Protein 1IQ3 (pdb70)

Secondary structure (DSSP, 8-state):
--S--------SS---SSSSHHHHHHHHHHH--SSSSEEEHHHHHHH--SSS-SS--HHHHHHHH-SSS-SEEEHHHHHHHHHHHHHHHHT------SS--S-SS-----

GO terms:
  GO:0005737 cytoplasm (C, EXP)
  GO:0005509 calcium ion binding (F, TAS)
  GO:0065003 protein-containing complex assembly (P, TAS)
  GO:0007173 epidermal growth factor receptor signaling pathway (P, TAS)
  GO:0005829 cytosol (C, TAS)
  GO:0005515 protein binding (F, IPI)

Foldseek 3Di:
DDDDDPPDDLQPVPDDPCPLLVVLQVVVCVVPVDSKFKALAPPCLVVLVPQCPPPDDCPLLVVQLDDPPSRIHISSSSSPSVVVSVCSVVVPQDPDRPPCSDPPDPPDVD

CATH classification: 1.10.238.10

Organism: Homo sapiens (NCBI:txid9606)

Radius of gyration: 16.72 Å; Cα contacts (8 Å, |Δi|>4): 75; chains: 1; bounding box: 39×32×54 Å

Solvent-accessible surface area: 8786 Å² total; per-residue (Å²): 130,95,169,138,132,133,74,111,166,126,77,135,102,112,210,80,97,122,130,32,128,109,148,21,37,97,32,0,121,96,64,24,107,70,111,54,46,107,4,44,4,90,64,4,88,111,40,4,59,112,15,44,113,85,117,120,79,21,81,64,8,41,130,74,12,20,88,84,129,64,36,14,6,60,28,91,47,4,35,51,0,11,22,53,10,61,27,127,141,82,64,111,112,109,115,123,25,88,136,56,88,131,68,93,168,132,141,95,87,184

Structure (mmCIF, N/CA/C/O backbone):
data_1IQ3
#
_entry.id   1IQ3
#
loop_
_entity.id
_entity.type
_entity.pdbx_description
1 polymer 'RALBP1-INTERACTING PROTEIN (PARTNER OF RALBP1)'
2 non-polymer 'CALCIUM ION'
#
loop_
_atom_site.group_PDB
_atom_site.id
_atom_site.type_symbol
_atom_site.label_atom_id
_atom_site.label_alt_id
_atom_site.label_comp_id
_atom_site.label_asym_id
_atom_site.label_entity_id
_atom_site.label_seq_id
_atom_site.pdbx_PDB_ins_code
_atom_site.Cartn_x
_atom_site.Cartn_y
_atom_site.Cartn_z
_atom_site.occupancy
_atom_site.B_iso_or_equiv
_atom_site.auth_seq_id
_atom_site.auth_comp_id
_atom_site.auth_asym_id
_atom_site.auth_atom_id
_atom_site.pdbx_PDB_model_num
ATOM 1 N N . GLY A 1 1 ? 108.133 -8.627 -24.859 1.00 0.00 1 GLY A N 1
ATOM 2 C CA . GLY A 1 1 ? 109.004 -9.357 -23.895 1.00 0.00 1 GLY A CA 1
ATOM 3 C C . GLY A 1 1 ? 108.837 -8.757 -22.497 1.00 0.00 1 GLY A C 1
ATOM 4 O O . GLY A 1 1 ? 109.174 -9.370 -21.504 1.00 0.00 1 GLY A O 1
ATOM 10 N N . SER A 1 2 ? 108.320 -7.562 -22.411 1.00 0.00 2 SER A N 1
ATOM 11 C CA . SER A 1 2 ? 108.134 -6.926 -21.076 1.00 0.00 2 SER A CA 1
ATOM 12 C C . SER A 1 2 ? 106.720 -7.196 -20.552 1.00 0.00 2 SER A C 1
ATOM 13 O O . SER A 1 2 ? 105.961 -7.939 -21.142 1.00 0.00 2 SER A O 1
ATOM 21 N N . LEU A 1 3 ? 106.362 -6.600 -19.448 1.00 0.00 3 LEU A N 1
ATOM 22 C CA . LEU A 1 3 ? 104.999 -6.823 -18.887 1.00 0.00 3 LEU A CA 1
ATOM 23 C C . LEU A 1 3 ? 104.645 -8.312 -18.930 1.00 0.00 3 LEU A C 1
ATOM 24 O O . LEU A 1 3 ? 104.026 -8.787 -19.861 1.00 0.00 3 LEU A O 1
ATOM 40 N N . GLN A 1 4 ? 105.033 -9.052 -17.928 1.00 0.00 4 GLN A N 1
ATOM 41 C CA . GLN A 1 4 ? 104.718 -10.510 -17.911 1.00 0.00 4 GLN A CA 1
ATOM 42 C C . GLN A 1 4 ? 103.413 -10.757 -17.150 1.00 0.00 4 GLN A C 1
ATOM 43 O O . GLN A 1 4 ? 102.660 -9.843 -16.876 1.00 0.00 4 GLN A O 1
ATOM 57 N N . ASP A 1 5 ? 103.140 -11.985 -16.806 1.00 0.00 5 ASP A N 1
ATOM 58 C CA . ASP A 1 5 ? 101.884 -12.290 -16.062 1.00 0.00 5 ASP A CA 1
ATOM 59 C C . ASP A 1 5 ? 101.883 -13.751 -15.606 1.00 0.00 5 ASP A C 1
ATOM 60 O O . ASP A 1 5 ? 100.956 -14.492 -15.867 1.00 0.00 5 ASP A O 1
ATOM 69 N N . ASN A 1 6 ? 102.916 -14.170 -14.928 1.00 0.00 6 ASN A N 1
ATOM 70 C CA . ASN A 1 6 ? 102.974 -15.583 -14.457 1.00 0.00 6 ASN A CA 1
ATOM 71 C C . ASN A 1 6 ? 102.425 -15.688 -13.032 1.00 0.00 6 ASN A C 1
ATOM 72 O O . ASN A 1 6 ? 102.814 -16.549 -12.268 1.00 0.00 6 ASN A O 1
ATOM 83 N N . SER A 1 7 ? 101.524 -14.817 -12.667 1.00 0.00 7 SER A N 1
ATOM 84 C CA . SER A 1 7 ? 100.954 -14.868 -11.290 1.00 0.00 7 SER A CA 1
ATOM 85 C C . SER A 1 7 ? 99.424 -14.881 -11.346 1.00 0.00 7 SER A C 1
ATOM 86 O O . SER A 1 7 ? 98.814 -14.142 -12.093 1.00 0.00 7 SER A O 1
ATOM 94 N N . SER A 1 8 ? 98.802 -15.716 -10.559 1.00 0.00 8 SER A N 1
ATOM 95 C CA . SER A 1 8 ? 97.312 -15.778 -10.562 1.00 0.00 8 SER A CA 1
ATOM 96 C C . SER A 1 8 ? 96.776 -15.560 -9.144 1.00 0.00 8 SER A C 1
ATOM 97 O O . SER A 1 8 ? 97.027 -16.343 -8.249 1.00 0.00 8 SER A O 1
ATOM 105 N N . TYR A 1 9 ? 96.044 -14.501 -8.931 1.00 0.00 9 TYR A N 1
ATOM 106 C CA . TYR A 1 9 ? 95.500 -14.235 -7.569 1.00 0.00 9 TYR A CA 1
ATOM 107 C C . TYR A 1 9 ? 94.401 -13.170 -7.633 1.00 0.00 9 TYR A C 1
ATOM 108 O O . TYR A 1 9 ? 94.597 -12.049 -7.208 1.00 0.00 9 TYR A O 1
ATOM 126 N N . PRO A 1 10 ? 93.278 -13.563 -8.165 1.00 0.00 10 PRO A N 1
ATOM 127 C CA . PRO A 1 10 ? 92.127 -12.635 -8.288 1.00 0.00 10 PRO A CA 1
ATOM 128 C C . PRO A 1 10 ? 91.726 -12.098 -6.912 1.00 0.00 10 PRO A C 1
ATOM 129 O O . PRO A 1 10 ? 92.507 -12.103 -5.981 1.00 0.00 10 PRO A O 1
ATOM 140 N N . ASP A 1 11 ? 90.515 -11.634 -6.776 1.00 0.00 11 ASP A N 1
ATOM 141 C CA . ASP A 1 11 ? 90.064 -11.097 -5.460 1.00 0.00 11 ASP A CA 1
ATOM 142 C C . ASP A 1 11 ? 88.559 -10.822 -5.490 1.00 0.00 11 ASP A C 1
ATOM 143 O O . ASP A 1 11 ? 88.023 -10.356 -6.476 1.00 0.00 11 ASP A O 1
ATOM 152 N N . GLU A 1 12 ? 87.874 -11.104 -4.416 1.00 0.00 12 GLU A N 1
ATOM 153 C CA . GLU A 1 12 ? 86.404 -10.856 -4.385 1.00 0.00 12 GLU A CA 1
ATOM 154 C C . GLU A 1 12 ? 85.857 -11.097 -2.974 1.00 0.00 12 GLU A C 1
ATOM 155 O O . GLU A 1 12 ? 85.333 -10.195 -2.352 1.00 0.00 12 GLU A O 1
ATOM 167 N N . PRO A 1 13 ? 85.999 -12.312 -2.515 1.00 0.00 13 PRO A N 1
ATOM 168 C CA . PRO A 1 13 ? 85.512 -12.674 -1.161 1.00 0.00 13 PRO A CA 1
ATOM 169 C C . PRO A 1 13 ? 86.403 -12.048 -0.083 1.00 0.00 13 PRO A C 1
ATOM 170 O O . PRO A 1 13 ? 86.170 -12.212 1.098 1.00 0.00 13 PRO A O 1
ATOM 181 N N . TRP A 1 14 ? 87.424 -11.337 -0.478 1.00 0.00 14 TRP A N 1
ATOM 182 C CA . TRP A 1 14 ? 88.328 -10.709 0.529 1.00 0.00 14 TRP A CA 1
ATOM 183 C C . TRP A 1 14 ? 89.014 -11.797 1.358 1.00 0.00 14 TRP A C 1
ATOM 184 O O . TRP A 1 14 ? 89.507 -11.552 2.441 1.00 0.00 14 TRP A O 1
ATOM 205 N N . ARG A 1 15 ? 89.044 -13.000 0.853 1.00 0.00 15 ARG A N 1
ATOM 206 C CA . ARG A 1 15 ? 89.692 -14.115 1.601 1.00 0.00 15 ARG A CA 1
ATOM 207 C C . ARG A 1 15 ? 91.002 -13.645 2.236 1.00 0.00 15 ARG A C 1
ATOM 208 O O . ARG A 1 15 ? 91.700 -12.809 1.698 1.00 0.00 15 ARG A O 1
ATOM 229 N N . ILE A 1 16 ? 91.341 -14.181 3.376 1.00 0.00 16 ILE A N 1
ATOM 230 C CA . ILE A 1 16 ? 92.607 -13.774 4.048 1.00 0.00 16 ILE A CA 1
ATOM 231 C C . ILE A 1 16 ? 92.798 -14.585 5.336 1.00 0.00 16 ILE A C 1
ATOM 232 O O . ILE A 1 16 ? 92.337 -15.703 5.449 1.00 0.00 16 ILE A O 1
ATOM 248 N N . THR A 1 17 ? 93.472 -14.033 6.306 1.00 0.00 17 THR A N 1
ATOM 249 C CA . THR A 1 17 ? 93.687 -14.777 7.581 1.00 0.00 17 THR A CA 1
ATOM 250 C C . THR A 1 17 ? 94.430 -13.897 8.585 1.00 0.00 17 THR A C 1
ATOM 251 O O . THR A 1 17 ? 95.624 -14.022 8.774 1.00 0.00 17 THR A O 1
ATOM 262 N N . GLU A 1 18 ? 93.731 -13.004 9.230 1.00 0.00 18 GLU A N 1
ATOM 263 C CA . GLU A 1 18 ? 94.390 -12.112 10.223 1.00 0.00 18 GLU A CA 1
ATOM 264 C C . GLU A 1 18 ? 95.502 -11.301 9.552 1.00 0.00 18 GLU A C 1
ATOM 265 O O . GLU A 1 18 ? 96.314 -10.679 10.209 1.00 0.00 18 GLU A O 1
ATOM 277 N N . GLU A 1 19 ? 95.539 -11.294 8.247 1.00 0.00 19 GLU A N 1
ATOM 278 C CA . GLU A 1 19 ? 96.587 -10.516 7.534 1.00 0.00 19 GLU A CA 1
ATOM 279 C C . GLU A 1 19 ? 96.030 -9.145 7.153 1.00 0.00 19 GLU A C 1
ATOM 280 O O . GLU A 1 19 ? 96.758 -8.183 7.004 1.00 0.00 19 GLU A O 1
ATOM 292 N N . GLN A 1 20 ? 94.738 -9.053 7.001 1.00 0.00 20 GLN A N 1
ATOM 293 C CA . GLN A 1 20 ? 94.116 -7.753 6.639 1.00 0.00 20 GLN A CA 1
ATOM 294 C C . GLN A 1 20 ? 93.102 -7.347 7.710 1.00 0.00 20 GLN A C 1
ATOM 295 O O . GLN A 1 20 ? 92.888 -6.179 7.966 1.00 0.00 20 GLN A O 1
ATOM 309 N N . ARG A 1 21 ? 92.480 -8.306 8.342 1.00 0.00 21 ARG A N 1
ATOM 310 C CA . ARG A 1 21 ? 91.484 -7.976 9.400 1.00 0.00 21 ARG A CA 1
ATOM 311 C C . ARG A 1 21 ? 92.181 -7.271 10.564 1.00 0.00 21 ARG A C 1
ATOM 312 O O . ARG A 1 21 ? 91.605 -6.439 11.234 1.00 0.00 21 ARG A O 1
ATOM 333 N N . GLU A 1 22 ? 93.423 -7.593 10.804 1.00 0.00 22 GLU A N 1
ATOM 334 C CA . GLU A 1 22 ? 94.159 -6.934 11.919 1.00 0.00 22 GLU A CA 1
ATOM 335 C C . GLU A 1 22 ? 94.303 -5.438 11.629 1.00 0.00 22 GLU A C 1
ATOM 336 O O . GLU A 1 22 ? 94.015 -4.602 12.462 1.00 0.00 22 GLU A O 1
ATOM 348 N N . TYR A 1 23 ? 94.741 -5.096 10.448 1.00 0.00 23 TYR A N 1
ATOM 349 C CA . TYR A 1 23 ? 94.898 -3.656 10.097 1.00 0.00 23 TYR A CA 1
ATOM 350 C C . TYR A 1 23 ? 93.521 -3.013 9.909 1.00 0.00 23 TYR A C 1
ATOM 351 O O . TYR A 1 23 ? 93.359 -1.816 10.040 1.00 0.00 23 TYR A O 1
ATOM 369 N N . TYR A 1 24 ? 92.526 -3.804 9.607 1.00 0.00 24 TYR A N 1
ATOM 370 C CA . TYR A 1 24 ? 91.158 -3.243 9.416 1.00 0.00 24 TYR A CA 1
ATOM 371 C C . TYR A 1 24 ? 90.564 -2.852 10.772 1.00 0.00 24 TYR A C 1
ATOM 372 O O . TYR A 1 24 ? 89.853 -1.874 10.892 1.00 0.00 24 TYR A O 1
ATOM 390 N N . VAL A 1 25 ? 90.854 -3.610 11.795 1.00 0.00 25 VAL A N 1
ATOM 391 C CA . VAL A 1 25 ? 90.312 -3.287 13.144 1.00 0.00 25 VAL A CA 1
ATOM 392 C C . VAL A 1 25 ? 91.166 -2.206 13.811 1.00 0.00 25 VAL A C 1
ATOM 393 O O . VAL A 1 25 ? 90.671 -1.380 14.553 1.00 0.00 25 VAL A O 1
ATOM 406 N N . ASN A 1 26 ? 92.446 -2.204 13.554 1.00 0.00 26 ASN A N 1
ATOM 407 C CA . ASN A 1 26 ? 93.330 -1.176 14.174 1.00 0.00 26 ASN A CA 1
ATOM 408 C C . ASN A 1 26 ? 92.878 0.228 13.763 1.00 0.00 26 ASN A C 1
ATOM 409 O O . ASN A 1 26 ? 93.068 1.188 14.483 1.00 0.00 26 ASN A O 1
ATOM 420 N N . GLN A 1 27 ? 92.276 0.355 12.611 1.00 0.00 27 GLN A N 1
ATOM 421 C CA . GLN A 1 27 ? 91.808 1.692 12.157 1.00 0.00 27 GLN A CA 1
ATOM 422 C C . GLN A 1 27 ? 90.432 1.987 12.770 1.00 0.00 27 GLN A C 1
ATOM 423 O O . GLN A 1 27 ? 90.264 2.929 13.518 1.00 0.00 27 GLN A O 1
ATOM 437 N N . PHE A 1 28 ? 89.453 1.181 12.465 1.00 0.00 28 PHE A N 1
ATOM 438 C CA . PHE A 1 28 ? 88.096 1.408 13.037 1.00 0.00 28 PHE A CA 1
ATOM 439 C C . PHE A 1 28 ? 88.193 1.514 14.560 1.00 0.00 28 PHE A C 1
ATOM 440 O O . PHE A 1 28 ? 87.316 2.043 15.215 1.00 0.00 28 PHE A O 1
ATOM 457 N N . ARG A 1 29 ? 89.257 1.013 15.128 1.00 0.00 29 ARG A N 1
ATOM 458 C CA . ARG A 1 29 ? 89.417 1.081 16.607 1.00 0.00 29 ARG A CA 1
ATOM 459 C C . ARG A 1 29 ? 89.945 2.458 17.019 1.00 0.00 29 ARG A C 1
ATOM 460 O O . ARG A 1 29 ? 89.534 3.015 18.017 1.00 0.00 29 ARG A O 1
ATOM 481 N N . SER A 1 30 ? 90.849 3.014 16.257 1.00 0.00 30 SER A N 1
ATOM 482 C CA . SER A 1 30 ? 91.391 4.357 16.611 1.00 0.00 30 SER A CA 1
ATOM 483 C C . SER A 1 30 ? 90.244 5.275 17.036 1.00 0.00 30 SER A C 1
ATOM 484 O O . SER A 1 30 ? 90.404 6.148 17.865 1.00 0.00 30 SER A O 1
ATOM 492 N N . LEU A 1 31 ? 89.084 5.072 16.475 1.00 0.00 31 LEU A N 1
ATOM 493 C CA . LEU A 1 31 ? 87.916 5.915 16.843 1.00 0.00 31 LEU A CA 1
ATOM 494 C C . LEU A 1 31 ? 86.983 5.122 17.761 1.00 0.00 31 LEU A C 1
ATOM 495 O O . LEU A 1 31 ? 86.310 5.673 18.609 1.00 0.00 31 LEU A O 1
ATOM 511 N N . GLN A 1 32 ? 86.944 3.827 17.595 1.00 0.00 32 GLN A N 1
ATOM 512 C CA . GLN A 1 32 ? 86.063 2.989 18.452 1.00 0.00 32 GLN A CA 1
ATOM 513 C C . GLN A 1 32 ? 86.854 2.440 19.644 1.00 0.00 32 GLN A C 1
ATOM 514 O O . GLN A 1 32 ? 87.615 1.503 19.503 1.00 0.00 32 GLN A O 1
ATOM 528 N N . PRO A 1 33 ? 86.646 3.046 20.782 1.00 0.00 33 PRO A N 1
ATOM 529 C CA . PRO A 1 33 ? 87.351 2.614 22.013 1.00 0.00 33 PRO A CA 1
ATOM 530 C C . PRO A 1 33 ? 87.071 1.138 22.295 1.00 0.00 33 PRO A C 1
ATOM 531 O O . PRO A 1 33 ? 87.945 0.393 22.692 1.00 0.00 33 PRO A O 1
ATOM 542 N N . ASP A 1 34 ? 85.859 0.711 22.090 1.00 0.00 34 ASP A N 1
ATOM 543 C CA . ASP A 1 34 ? 85.519 -0.717 22.342 1.00 0.00 34 ASP A CA 1
ATOM 544 C C . ASP A 1 34 ? 86.242 -1.615 21.333 1.00 0.00 34 ASP A C 1
ATOM 545 O O . ASP A 1 34 ? 86.543 -1.196 20.233 1.00 0.00 34 ASP A O 1
ATOM 554 N N . PRO A 1 35 ? 86.495 -2.826 21.748 1.00 0.00 35 PRO A N 1
ATOM 555 C CA . PRO A 1 35 ? 87.190 -3.800 20.871 1.00 0.00 35 PRO A CA 1
ATOM 556 C C . PRO A 1 35 ? 86.469 -3.908 19.525 1.00 0.00 35 PRO A C 1
ATOM 557 O O . PRO A 1 35 ? 87.068 -3.782 18.475 1.00 0.00 35 PRO A O 1
ATOM 568 N N . SER A 1 36 ? 85.184 -4.137 19.549 1.00 0.00 36 SER A N 1
ATOM 569 C CA . SER A 1 36 ? 84.420 -4.249 18.273 1.00 0.00 36 SER A CA 1
ATOM 570 C C . SER A 1 36 ? 83.334 -3.171 18.218 1.00 0.00 36 SER A C 1
ATOM 571 O O . SER A 1 36 ? 83.505 -2.133 17.609 1.00 0.00 36 SER A O 1
ATOM 579 N N . SER A 1 37 ? 82.221 -3.406 18.857 1.00 0.00 37 SER A N 1
ATOM 580 C CA . SER A 1 37 ? 81.124 -2.395 18.851 1.00 0.00 37 SER A CA 1
ATOM 581 C C . SER A 1 37 ? 80.857 -1.892 17.428 1.00 0.00 37 SER A C 1
ATOM 582 O O . SER A 1 37 ? 81.110 -2.577 16.457 1.00 0.00 37 SER A O 1
ATOM 590 N N . PHE A 1 38 ? 80.341 -0.699 17.304 1.00 0.00 38 PHE A N 1
ATOM 591 C CA . PHE A 1 38 ? 80.046 -0.140 15.951 1.00 0.00 38 PHE A CA 1
ATOM 592 C C . PHE A 1 38 ? 80.404 1.350 15.909 1.00 0.00 38 PHE A C 1
ATOM 593 O O . PHE A 1 38 ? 80.238 2.063 16.879 1.00 0.00 38 PHE A O 1
ATOM 610 N N . ILE A 1 39 ? 80.883 1.831 14.794 1.00 0.00 39 ILE A N 1
ATOM 611 C CA . ILE A 1 39 ? 81.236 3.278 14.700 1.00 0.00 39 ILE A CA 1
ATOM 612 C C . ILE A 1 39 ? 80.033 4.069 14.175 1.00 0.00 39 ILE A C 1
ATOM 613 O O . ILE A 1 39 ? 79.129 3.518 13.582 1.00 0.00 39 ILE A O 1
ATOM 629 N N . SER A 1 40 ? 80.010 5.354 14.391 1.00 0.00 40 SER A N 1
ATOM 630 C CA . SER A 1 40 ? 78.858 6.167 13.904 1.00 0.00 40 SER A CA 1
ATOM 631 C C . SER A 1 40 ? 78.932 6.340 12.385 1.00 0.00 40 SER A C 1
ATOM 632 O O . SER A 1 40 ? 79.815 5.822 11.731 1.00 0.00 40 SER A O 1
ATOM 640 N N . GLY A 1 41 ? 78.008 7.069 11.821 1.00 0.00 41 GLY A N 1
ATOM 641 C CA . GLY A 1 41 ? 78.017 7.285 10.348 1.00 0.00 41 GLY A CA 1
ATOM 642 C C . GLY A 1 41 ? 78.734 8.598 10.036 1.00 0.00 41 GLY A C 1
ATOM 643 O O . GLY A 1 41 ? 79.597 8.657 9.183 1.00 0.00 41 GLY A O 1
ATOM 647 N N . SER A 1 42 ? 78.389 9.651 10.725 1.00 0.00 42 SER A N 1
ATOM 648 C CA . SER A 1 42 ? 79.061 10.957 10.473 1.00 0.00 42 SER A CA 1
ATOM 649 C C . SER A 1 42 ? 80.492 10.913 11.009 1.00 0.00 42 SER A C 1
ATOM 650 O O . SER A 1 42 ? 81.358 11.641 10.565 1.00 0.00 42 SER A O 1
ATOM 658 N N . VAL A 1 43 ? 80.748 10.057 11.961 1.00 0.00 43 VAL A N 1
ATOM 659 C CA . VAL A 1 43 ? 82.123 9.958 12.525 1.00 0.00 43 VAL A CA 1
ATOM 660 C C . VAL A 1 43 ? 83.046 9.256 11.528 1.00 0.00 43 VAL A C 1
ATOM 661 O O . VAL A 1 43 ? 84.161 9.679 11.296 1.00 0.00 43 VAL A O 1
ATOM 674 N N . ALA A 1 44 ? 82.592 8.184 10.938 1.00 0.00 44 ALA A N 1
ATOM 675 C CA . ALA A 1 44 ? 83.449 7.457 9.959 1.00 0.00 44 ALA A CA 1
ATOM 676 C C . ALA A 1 44 ? 83.499 8.218 8.633 1.00 0.00 44 ALA A C 1
ATOM 677 O O . ALA A 1 44 ? 84.495 8.206 7.939 1.00 0.00 44 ALA A O 1
ATOM 684 N N . LYS A 1 45 ? 82.440 8.890 8.279 1.00 0.00 45 LYS A N 1
ATOM 685 C CA . LYS A 1 45 ? 82.442 9.660 7.003 1.00 0.00 45 LYS A CA 1
ATOM 686 C C . LYS A 1 45 ? 83.294 10.920 7.165 1.00 0.00 45 LYS A C 1
ATOM 687 O O . LYS A 1 45 ? 83.593 11.612 6.212 1.00 0.00 45 LYS A O 1
ATOM 706 N N . ASN A 1 46 ? 83.682 11.218 8.373 1.00 0.00 46 ASN A N 1
ATOM 707 C CA . ASN A 1 46 ? 84.512 12.429 8.621 1.00 0.00 46 ASN A CA 1
ATOM 708 C C . ASN A 1 46 ? 85.962 12.178 8.199 1.00 0.00 46 ASN A C 1
ATOM 709 O O . ASN A 1 46 ? 86.539 12.935 7.443 1.00 0.00 46 ASN A O 1
ATOM 720 N N . PHE A 1 47 ? 86.558 11.126 8.688 1.00 0.00 47 PHE A N 1
ATOM 721 C CA . PHE A 1 47 ? 87.972 10.834 8.322 1.00 0.00 47 PHE A CA 1
ATOM 722 C C . PHE A 1 47 ? 88.031 9.984 7.046 1.00 0.00 47 PHE A C 1
ATOM 723 O O . PHE A 1 47 ? 88.999 10.018 6.313 1.00 0.00 47 PHE A O 1
ATOM 740 N N . PHE A 1 48 ? 87.000 9.227 6.774 1.00 0.00 48 PHE A N 1
ATOM 741 C CA . PHE A 1 48 ? 86.995 8.383 5.543 1.00 0.00 48 PHE A CA 1
ATOM 742 C C . PHE A 1 48 ? 87.573 9.169 4.361 1.00 0.00 48 PHE A C 1
ATOM 743 O O . PHE A 1 48 ? 88.106 8.602 3.429 1.00 0.00 48 PHE A O 1
ATOM 760 N N . THR A 1 49 ? 87.472 10.471 4.395 1.00 0.00 49 THR A N 1
ATOM 761 C CA . THR A 1 49 ? 88.017 11.294 3.277 1.00 0.00 49 THR A CA 1
ATOM 762 C C . THR A 1 49 ? 89.548 11.290 3.315 1.00 0.00 49 THR A C 1
ATOM 763 O O . THR A 1 49 ? 90.169 12.195 3.835 1.00 0.00 49 THR A O 1
ATOM 774 N N . LYS A 1 50 ? 90.159 10.276 2.767 1.00 0.00 50 LYS A N 1
ATOM 775 C CA . LYS A 1 50 ? 91.649 10.208 2.768 1.00 0.00 50 LYS A CA 1
ATOM 776 C C . LYS A 1 50 ? 92.129 9.251 1.674 1.00 0.00 50 LYS A C 1
ATOM 777 O O . LYS A 1 50 ? 92.875 8.325 1.927 1.00 0.00 50 LYS A O 1
ATOM 796 N N . SER A 1 51 ? 91.703 9.466 0.459 1.00 0.00 51 SER A N 1
ATOM 797 C CA . SER A 1 51 ? 92.131 8.568 -0.652 1.00 0.00 51 SER A CA 1
ATOM 798 C C . SER A 1 51 ? 91.643 9.119 -1.995 1.00 0.00 51 SER A C 1
ATOM 799 O O . SER A 1 51 ? 92.394 9.221 -2.945 1.00 0.00 51 SER A O 1
ATOM 807 N N . LYS A 1 52 ? 90.390 9.475 -2.081 1.00 0.00 52 LYS A N 1
ATOM 808 C CA . LYS A 1 52 ? 89.854 10.019 -3.364 1.00 0.00 52 LYS A CA 1
ATOM 809 C C . LYS A 1 52 ? 90.669 11.241 -3.807 1.00 0.00 52 LYS A C 1
ATOM 810 O O . LYS A 1 52 ? 90.592 11.672 -4.941 1.00 0.00 52 LYS A O 1
ATOM 829 N N . LEU A 1 53 ? 91.446 11.803 -2.920 1.00 0.00 53 LEU A N 1
ATOM 830 C CA . LEU A 1 53 ? 92.262 12.996 -3.287 1.00 0.00 53 LEU A CA 1
ATOM 831 C C . LEU A 1 53 ? 91.357 14.118 -3.800 1.00 0.00 53 LEU A C 1
ATOM 832 O O . LEU A 1 53 ? 90.866 14.076 -4.910 1.00 0.00 53 LEU A O 1
ATOM 848 N N . SER A 1 54 ? 91.133 15.122 -2.996 1.00 0.00 54 SER A N 1
ATOM 849 C CA . SER A 1 54 ? 90.259 16.251 -3.431 1.00 0.00 54 SER A CA 1
ATOM 850 C C . SER A 1 54 ? 88.918 15.719 -3.946 1.00 0.00 54 SER A C 1
ATOM 851 O O . SER A 1 54 ? 88.679 14.529 -3.971 1.00 0.00 54 SER A O 1
ATOM 859 N N . ILE A 1 55 ? 88.041 16.596 -4.356 1.00 0.00 55 ILE A N 1
ATOM 860 C CA . ILE A 1 55 ? 86.715 16.144 -4.867 1.00 0.00 55 ILE A CA 1
ATOM 861 C C . ILE A 1 55 ? 86.091 15.132 -3.902 1.00 0.00 55 ILE A C 1
ATOM 862 O O . ILE A 1 55 ? 86.372 13.952 -3.970 1.00 0.00 55 ILE A O 1
ATOM 878 N N . PRO A 1 56 ? 85.258 15.636 -3.032 1.00 0.00 56 PRO A N 1
ATOM 879 C CA . PRO A 1 56 ? 84.579 14.769 -2.037 1.00 0.00 56 PRO A CA 1
ATOM 880 C C . PRO A 1 56 ? 83.722 13.719 -2.749 1.00 0.00 56 PRO A C 1
ATOM 881 O O . PRO A 1 56 ? 82.581 13.962 -3.089 1.00 0.00 56 PRO A O 1
ATOM 892 N N . GLU A 1 57 ? 84.264 12.555 -2.978 1.00 0.00 57 GLU A N 1
ATOM 893 C CA . GLU A 1 57 ? 83.483 11.490 -3.670 1.00 0.00 57 GLU A CA 1
ATOM 894 C C . GLU A 1 57 ? 83.095 10.391 -2.680 1.00 0.00 57 GLU A C 1
ATOM 895 O O . GLU A 1 57 ? 82.892 9.251 -3.049 1.00 0.00 57 GLU A O 1
ATOM 907 N N . LEU A 1 58 ? 82.988 10.724 -1.423 1.00 0.00 58 LEU A N 1
ATOM 908 C CA . LEU A 1 58 ? 82.613 9.698 -0.409 1.00 0.00 58 LEU A CA 1
ATOM 909 C C . LEU A 1 58 ? 81.102 9.446 -0.445 1.00 0.00 58 LEU A C 1
ATOM 910 O O . LEU A 1 58 ? 80.574 8.674 0.329 1.00 0.00 58 LEU A O 1
ATOM 926 N N . SER A 1 59 ? 80.404 10.092 -1.339 1.00 0.00 59 SER A N 1
ATOM 927 C CA . SER A 1 59 ? 78.929 9.887 -1.423 1.00 0.00 59 SER A CA 1
ATOM 928 C C . SER A 1 59 ? 78.619 8.445 -1.832 1.00 0.00 59 SER A C 1
ATOM 929 O O . SER A 1 59 ? 77.714 7.824 -1.310 1.00 0.00 59 SER A O 1
ATOM 937 N N . TYR A 1 60 ? 79.362 7.905 -2.759 1.00 0.00 60 TYR A N 1
ATOM 938 C CA . TYR A 1 60 ? 79.105 6.503 -3.191 1.00 0.00 60 TYR A CA 1
ATOM 939 C C . TYR A 1 60 ? 79.821 5.528 -2.250 1.00 0.00 60 TYR A C 1
ATOM 940 O O . TYR A 1 60 ? 79.389 4.408 -2.055 1.00 0.00 60 TYR A O 1
ATOM 958 N N . ILE A 1 61 ? 80.905 5.949 -1.658 1.00 0.00 61 ILE A N 1
ATOM 959 C CA . ILE A 1 61 ? 81.640 5.051 -0.721 1.00 0.00 61 ILE A CA 1
ATOM 960 C C . ILE A 1 61 ? 80.762 4.739 0.492 1.00 0.00 61 ILE A C 1
ATOM 961 O O . ILE A 1 61 ? 80.679 3.613 0.941 1.00 0.00 61 ILE A O 1
ATOM 977 N N . TRP A 1 62 ? 80.105 5.733 1.023 1.00 0.00 62 TRP A N 1
ATOM 978 C CA . TRP A 1 62 ? 79.229 5.506 2.206 1.00 0.00 62 TRP A CA 1
ATOM 979 C C . TRP A 1 62 ? 77.907 4.872 1.767 1.00 0.00 62 TRP A C 1
ATOM 980 O O . TRP A 1 62 ? 77.390 3.981 2.411 1.00 0.00 62 TRP A O 1
ATOM 1001 N N . GLU A 1 63 ? 77.356 5.323 0.673 1.00 0.00 63 GLU A N 1
ATOM 1002 C CA . GLU A 1 63 ? 76.071 4.741 0.194 1.00 0.00 63 GLU A CA 1
ATOM 1003 C C . GLU A 1 63 ? 76.165 3.214 0.168 1.00 0.00 63 GLU A C 1
ATOM 1004 O O . GLU A 1 63 ? 75.189 2.517 0.364 1.00 0.00 63 GLU A O 1
ATOM 1016 N N . LEU A 1 64 ? 77.336 2.690 -0.070 1.00 0.00 64 LEU A N 1
ATOM 1017 C CA . LEU A 1 64 ? 77.497 1.208 -0.105 1.00 0.00 64 LEU A CA 1
ATOM 1018 C C . LEU A 1 64 ? 77.838 0.683 1.293 1.00 0.00 64 LEU A C 1
ATOM 1019 O O . LEU A 1 64 ? 77.493 -0.425 1.651 1.00 0.00 64 LEU A O 1
ATOM 1035 N N . SER A 1 65 ? 78.512 1.473 2.086 1.00 0.00 65 SER A N 1
ATOM 1036 C CA . SER A 1 65 ? 78.871 1.018 3.460 1.00 0.00 65 SER A CA 1
ATOM 1037 C C . SER A 1 65 ? 77.606 0.805 4.291 1.00 0.00 65 SER A C 1
ATOM 1038 O O . SER A 1 65 ? 77.326 -0.284 4.751 1.00 0.00 65 SER A O 1
ATOM 1046 N N . ASP A 1 66 ? 76.841 1.840 4.483 1.00 0.00 66 ASP A N 1
ATOM 1047 C CA . ASP A 1 66 ? 75.589 1.708 5.282 1.00 0.00 66 ASP A CA 1
ATOM 1048 C C . ASP A 1 66 ? 74.575 0.839 4.536 1.00 0.00 66 ASP A C 1
ATOM 1049 O O . ASP A 1 66 ? 74.525 0.830 3.322 1.00 0.00 66 ASP A O 1
ATOM 1058 N N . ALA A 1 67 ? 73.764 0.109 5.252 1.00 0.00 67 ALA A N 1
ATOM 1059 C CA . ALA A 1 67 ? 72.756 -0.755 4.582 1.00 0.00 67 ALA A CA 1
ATOM 1060 C C . ALA A 1 67 ? 71.472 -0.819 5.414 1.00 0.00 67 ALA A C 1
ATOM 1061 O O . ALA A 1 67 ? 70.782 -1.819 5.432 1.00 0.00 67 ALA A O 1
ATOM 1068 N N . ASP A 1 68 ? 71.145 0.241 6.102 1.00 0.00 68 ASP A N 1
ATOM 1069 C CA . ASP A 1 68 ? 69.905 0.242 6.929 1.00 0.00 68 ASP A CA 1
ATOM 1070 C C . ASP A 1 68 ? 69.683 1.645 7.480 1.00 0.00 68 ASP A C 1
ATOM 1071 O O . ASP A 1 68 ? 69.094 1.834 8.527 1.00 0.00 68 ASP A O 1
ATOM 1080 N N . CYS A 1 69 ? 70.170 2.625 6.773 1.00 0.00 69 CYS A N 1
ATOM 1081 C CA . CYS A 1 69 ? 70.031 4.033 7.214 1.00 0.00 69 CYS A CA 1
ATOM 1082 C C . CYS A 1 69 ? 70.170 4.130 8.733 1.00 0.00 69 CYS A C 1
ATOM 1083 O O . CYS A 1 69 ? 69.561 4.964 9.374 1.00 0.00 69 CYS A O 1
ATOM 1091 N N . ASP A 1 70 ? 70.968 3.278 9.309 1.00 0.00 70 ASP A N 1
ATOM 1092 C CA . ASP A 1 70 ? 71.153 3.310 10.787 1.00 0.00 70 ASP A CA 1
ATOM 1093 C C . ASP A 1 70 ? 72.232 4.328 11.166 1.00 0.00 70 ASP A C 1
ATOM 1094 O O . ASP A 1 70 ? 72.513 4.544 12.328 1.00 0.00 70 ASP A O 1
ATOM 1103 N N . GLY A 1 71 ? 72.840 4.954 10.195 1.00 0.00 71 GLY A N 1
ATOM 1104 C CA . GLY A 1 71 ? 73.900 5.956 10.504 1.00 0.00 71 GLY A CA 1
ATOM 1105 C C . GLY A 1 71 ? 74.977 5.305 11.375 1.00 0.00 71 GLY A C 1
ATOM 1106 O O . GLY A 1 71 ? 75.686 5.970 12.104 1.00 0.00 71 GLY A O 1
ATOM 1110 N N . ALA A 1 72 ? 75.105 4.008 11.304 1.00 0.00 72 ALA A N 1
ATOM 1111 C CA . ALA A 1 72 ? 76.134 3.312 12.125 1.00 0.00 72 ALA A CA 1
ATOM 1112 C C . ALA A 1 72 ? 76.623 2.055 11.399 1.00 0.00 72 ALA A C 1
ATOM 1113 O O . ALA A 1 72 ? 75.970 1.549 10.507 1.00 0.00 72 ALA A O 1
ATOM 1120 N N . LEU A 1 73 ? 77.768 1.549 11.768 1.00 0.00 73 LEU A N 1
ATOM 1121 C CA . LEU A 1 73 ? 78.296 0.330 11.093 1.00 0.00 73 LEU A CA 1
ATOM 1122 C C . LEU A 1 73 ? 79.145 -0.495 12.063 1.00 0.00 73 LEU A C 1
ATOM 1123 O O . LEU A 1 73 ? 80.267 -0.145 12.371 1.00 0.00 73 LEU A O 1
ATOM 1139 N N . THR A 1 74 ? 78.625 -1.593 12.539 1.00 0.00 74 THR A N 1
ATOM 1140 C CA . THR A 1 74 ? 79.415 -2.442 13.479 1.00 0.00 74 THR A CA 1
ATOM 1141 C C . THR A 1 74 ? 80.820 -2.657 12.914 1.00 0.00 74 THR A C 1
ATOM 1142 O O . THR A 1 74 ? 81.093 -2.325 11.778 1.00 0.00 74 THR A O 1
ATOM 1153 N N . LEU A 1 75 ? 81.718 -3.209 13.684 1.00 0.00 75 LEU A N 1
ATOM 1154 C CA . LEU A 1 75 ? 83.090 -3.434 13.149 1.00 0.00 75 LEU A CA 1
ATOM 1155 C C . LEU A 1 75 ? 83.008 -4.302 11.887 1.00 0.00 75 LEU A C 1
ATOM 1156 O O . LEU A 1 75 ? 83.652 -4.009 10.899 1.00 0.00 75 LEU A O 1
ATOM 1172 N N . PRO A 1 76 ? 82.202 -5.335 11.945 1.00 0.00 76 PRO A N 1
ATOM 1173 C CA . PRO A 1 76 ? 82.037 -6.217 10.767 1.00 0.00 76 PRO A CA 1
ATOM 1174 C C . PRO A 1 76 ? 81.590 -5.386 9.563 1.00 0.00 76 PRO A C 1
ATOM 1175 O O . PRO A 1 76 ? 81.890 -5.705 8.430 1.00 0.00 76 PRO A O 1
ATOM 1186 N N . GLU A 1 77 ? 80.875 -4.318 9.802 1.00 0.00 77 GLU A N 1
ATOM 1187 C CA . GLU A 1 77 ? 80.414 -3.466 8.670 1.00 0.00 77 GLU A CA 1
ATOM 1188 C C . GLU A 1 77 ? 81.579 -2.627 8.145 1.00 0.00 77 GLU A C 1
ATOM 1189 O O . GLU A 1 77 ? 81.688 -2.364 6.963 1.00 0.00 77 GLU A O 1
ATOM 1201 N N . PHE A 1 78 ? 82.457 -2.209 9.015 1.00 0.00 78 PHE A N 1
ATOM 1202 C CA . PHE A 1 78 ? 83.620 -1.394 8.567 1.00 0.00 78 PHE A CA 1
ATOM 1203 C C . PHE A 1 78 ? 84.611 -2.276 7.804 1.00 0.00 78 PHE A C 1
ATOM 1204 O O . PHE A 1 78 ? 85.375 -1.805 6.985 1.00 0.00 78 PHE A O 1
ATOM 1221 N N . CYS A 1 79 ? 84.603 -3.555 8.066 1.00 0.00 79 CYS A N 1
ATOM 1222 C CA . CYS A 1 79 ? 85.543 -4.468 7.355 1.00 0.00 79 CYS A CA 1
ATOM 1223 C C . CYS A 1 79 ? 85.400 -4.295 5.840 1.00 0.00 79 CYS A C 1
ATOM 1224 O O . CYS A 1 79 ? 86.358 -4.399 5.101 1.00 0.00 79 CYS A O 1
ATOM 1232 N N . ALA A 1 80 ? 84.210 -4.028 5.374 1.00 0.00 80 ALA A N 1
ATOM 1233 C CA . ALA A 1 80 ? 84.006 -3.844 3.908 1.00 0.00 80 ALA A CA 1
ATOM 1234 C C . ALA A 1 80 ? 84.145 -2.366 3.538 1.00 0.00 80 ALA A C 1
ATOM 1235 O O . ALA A 1 80 ? 84.546 -2.024 2.443 1.00 0.00 80 ALA A O 1
ATOM 1242 N N . ALA A 1 81 ? 83.818 -1.488 4.445 1.00 0.00 81 ALA A N 1
ATOM 1243 C CA . ALA A 1 81 ? 83.933 -0.031 4.148 1.00 0.00 81 ALA A CA 1
ATOM 1244 C C . ALA A 1 81 ? 85.356 0.303 3.696 1.00 0.00 81 ALA A C 1
ATOM 1245 O O . ALA A 1 81 ? 85.568 0.845 2.629 1.00 0.00 81 ALA A O 1
ATOM 1252 N N . PHE A 1 82 ? 86.336 -0.018 4.497 1.00 0.00 82 PHE A N 1
ATOM 1253 C CA . PHE A 1 82 ? 87.744 0.280 4.110 1.00 0.00 82 PHE A CA 1
ATOM 1254 C C . PHE A 1 82 ? 88.106 -0.469 2.826 1.00 0.00 82 PHE A C 1
ATOM 1255 O O . PHE A 1 82 ? 88.847 0.021 1.997 1.00 0.00 82 PHE A O 1
ATOM 1272 N N . HIS A 1 83 ? 87.585 -1.652 2.653 1.00 0.00 83 HIS A N 1
ATOM 1273 C CA . HIS A 1 83 ? 87.895 -2.432 1.421 1.00 0.00 83 HIS A CA 1
ATOM 1274 C C . HIS A 1 83 ? 87.581 -1.599 0.176 1.00 0.00 83 HIS A C 1
ATOM 1275 O O . HIS A 1 83 ? 88.218 -1.732 -0.850 1.00 0.00 83 HIS A O 1
ATOM 1289 N N . LEU A 1 84 ? 86.602 -0.740 0.259 1.00 0.00 84 LEU A N 1
ATOM 1290 C CA . LEU A 1 84 ? 86.245 0.100 -0.919 1.00 0.00 84 LEU A CA 1
ATOM 1291 C C . LEU A 1 84 ? 87.168 1.319 -1.001 1.00 0.00 84 LEU A C 1
ATOM 1292 O O . LEU A 1 84 ? 87.478 1.804 -2.071 1.00 0.00 84 LEU A O 1
ATOM 1308 N N . ILE A 1 85 ? 87.613 1.817 0.121 1.00 0.00 85 ILE A N 1
ATOM 1309 C CA . ILE A 1 85 ? 88.518 3.002 0.104 1.00 0.00 85 ILE A CA 1
ATOM 1310 C C . ILE A 1 85 ? 89.858 2.629 -0.541 1.00 0.00 85 ILE A C 1
ATOM 1311 O O . ILE A 1 85 ? 90.417 3.383 -1.313 1.00 0.00 85 ILE A O 1
ATOM 1327 N N . VAL A 1 86 ? 90.377 1.474 -0.228 1.00 0.00 86 VAL A N 1
ATOM 1328 C CA . VAL A 1 86 ? 91.679 1.056 -0.822 1.00 0.00 86 VAL A CA 1
ATOM 1329 C C . VAL A 1 86 ? 91.558 0.942 -2.344 1.00 0.00 86 VAL A C 1
ATOM 1330 O O . VAL A 1 86 ? 92.507 1.163 -3.071 1.00 0.00 86 VAL A O 1
ATOM 1343 N N . ALA A 1 87 ? 90.398 0.596 -2.833 1.00 0.00 87 ALA A N 1
ATOM 1344 C CA . ALA A 1 87 ? 90.220 0.468 -4.307 1.00 0.00 87 ALA A CA 1
ATOM 1345 C C . ALA A 1 87 ? 90.711 1.735 -5.013 1.00 0.00 87 ALA A C 1
ATOM 1346 O O . ALA A 1 87 ? 91.134 1.699 -6.151 1.00 0.00 87 ALA A O 1
ATOM 1353 N N . ARG A 1 88 ? 90.657 2.856 -4.346 1.00 0.00 88 ARG A N 1
ATOM 1354 C CA . ARG A 1 88 ? 91.119 4.124 -4.981 1.00 0.00 88 ARG A CA 1
ATOM 1355 C C . ARG A 1 88 ? 92.648 4.204 -4.959 1.00 0.00 88 ARG A C 1
ATOM 1356 O O . ARG A 1 88 ? 93.282 4.410 -5.974 1.00 0.00 88 ARG A O 1
ATOM 1377 N N . LYS A 1 89 ? 93.245 4.042 -3.810 1.00 0.00 89 LYS A N 1
ATOM 1378 C CA . LYS A 1 89 ? 94.732 4.109 -3.729 1.00 0.00 89 LYS A CA 1
ATOM 1379 C C . LYS A 1 89 ? 95.352 2.843 -4.327 1.00 0.00 89 LYS A C 1
ATOM 1380 O O . LYS A 1 89 ? 96.557 2.711 -4.413 1.00 0.00 89 LYS A O 1
ATOM 1399 N N . ASN A 1 90 ? 94.537 1.912 -4.742 1.00 0.00 90 ASN A N 1
ATOM 1400 C CA . ASN A 1 90 ? 95.076 0.658 -5.335 1.00 0.00 90 ASN A CA 1
ATOM 1401 C C . ASN A 1 90 ? 95.061 0.747 -6.864 1.00 0.00 90 ASN A C 1
ATOM 1402 O O . ASN A 1 90 ? 95.888 0.165 -7.537 1.00 0.00 90 ASN A O 1
ATOM 1413 N N . GLY A 1 91 ? 94.126 1.471 -7.416 1.00 0.00 91 GLY A N 1
ATOM 1414 C CA . GLY A 1 91 ? 94.058 1.596 -8.899 1.00 0.00 91 GLY A CA 1
ATOM 1415 C C . GLY A 1 91 ? 93.077 0.563 -9.456 1.00 0.00 91 GLY A C 1
ATOM 1416 O O . GLY A 1 91 ? 93.222 0.090 -10.565 1.00 0.00 91 GLY A O 1
ATOM 1420 N N . TYR A 1 92 ? 92.080 0.207 -8.693 1.00 0.00 92 TYR A N 1
ATOM 1421 C CA . TYR A 1 92 ? 91.092 -0.796 -9.176 1.00 0.00 92 TYR A CA 1
ATOM 1422 C C . TYR A 1 92 ? 89.907 -0.096 -9.847 1.00 0.00 92 TYR A C 1
ATOM 1423 O O . TYR A 1 92 ? 89.313 0.799 -9.277 1.00 0.00 92 TYR A O 1
ATOM 1441 N N . PRO A 1 93 ? 89.600 -0.530 -11.040 1.00 0.00 93 PRO A N 1
ATOM 1442 C CA . PRO A 1 93 ? 88.469 0.063 -11.795 1.00 0.00 93 PRO A CA 1
ATOM 1443 C C . PRO A 1 93 ? 87.177 -0.041 -10.980 1.00 0.00 93 PRO A C 1
ATOM 1444 O O . PRO A 1 93 ? 87.104 -0.763 -10.005 1.00 0.00 93 PRO A O 1
ATOM 1455 N N . LEU A 1 94 ? 86.157 0.673 -11.370 1.00 0.00 94 LEU A N 1
ATOM 1456 C CA . LEU A 1 94 ? 84.873 0.612 -10.614 1.00 0.00 94 LEU A CA 1
ATOM 1457 C C . LEU A 1 94 ? 83.903 -0.357 -11.294 1.00 0.00 94 LEU A C 1
ATOM 1458 O O . LEU A 1 94 ? 83.327 -0.046 -12.318 1.00 0.00 94 LEU A O 1
ATOM 1474 N N . PRO A 1 95 ? 83.760 -1.508 -10.696 1.00 0.00 95 PRO A N 1
ATOM 1475 C CA . PRO A 1 95 ? 82.854 -2.546 -11.245 1.00 0.00 95 PRO A CA 1
ATOM 1476 C C . PRO A 1 95 ? 81.390 -2.142 -11.044 1.00 0.00 95 PRO A C 1
ATOM 1477 O O . PRO A 1 95 ? 80.633 -2.027 -11.989 1.00 0.00 95 PRO A O 1
ATOM 1488 N N . GLU A 1 96 ? 80.983 -1.931 -9.822 1.00 0.00 96 GLU A N 1
ATOM 1489 C CA . GLU A 1 96 ? 79.567 -1.540 -9.565 1.00 0.00 96 GLU A CA 1
ATOM 1490 C C . GLU A 1 96 ? 79.503 -0.381 -8.567 1.00 0.00 96 GLU A C 1
ATOM 1491 O O . GLU A 1 96 ? 80.465 0.335 -8.367 1.00 0.00 96 GLU A O 1
ATOM 1503 N N . GLY A 1 97 ? 78.374 -0.192 -7.940 1.00 0.00 97 GLY A N 1
ATOM 1504 C CA . GLY A 1 97 ? 78.240 0.919 -6.954 1.00 0.00 97 GLY A CA 1
ATOM 1505 C C . GLY A 1 97 ? 76.805 1.449 -6.977 1.00 0.00 97 GLY A C 1
ATOM 1506 O O . GLY A 1 97 ? 76.277 1.887 -5.974 1.00 0.00 97 GLY A O 1
ATOM 1510 N N . LEU A 1 98 ? 76.170 1.410 -8.116 1.00 0.00 98 LEU A N 1
ATOM 1511 C CA . LEU A 1 98 ? 74.768 1.908 -8.211 1.00 0.00 98 LEU A CA 1
ATOM 1512 C C . LEU A 1 98 ? 73.881 0.843 -8.866 1.00 0.00 98 LEU A C 1
ATOM 1513 O O . LEU A 1 98 ? 74.374 -0.056 -9.518 1.00 0.00 98 LEU A O 1
ATOM 1529 N N . PRO A 1 99 ? 72.597 0.978 -8.669 1.00 0.00 99 PRO A N 1
ATOM 1530 C CA . PRO A 1 99 ? 71.637 0.008 -9.250 1.00 0.00 99 PRO A CA 1
ATOM 1531 C C . PRO A 1 99 ? 71.829 -0.084 -10.767 1.00 0.00 99 PRO A C 1
ATOM 1532 O O . PRO A 1 99 ? 71.904 -1.165 -11.317 1.00 0.00 99 PRO A O 1
ATOM 1543 N N . PRO A 1 100 ? 71.909 1.059 -11.395 1.00 0.00 100 PRO A N 1
ATOM 1544 C CA . PRO A 1 100 ? 72.103 1.103 -12.862 1.00 0.00 100 PRO A CA 1
ATOM 1545 C C . PRO A 1 100 ? 73.509 0.613 -13.217 1.00 0.00 100 PRO A C 1
ATOM 1546 O O . PRO A 1 100 ? 74.286 0.257 -12.354 1.00 0.00 100 PRO A O 1
ATOM 1557 N N . THR A 1 101 ? 73.844 0.593 -14.477 1.00 0.00 101 THR A N 1
ATOM 1558 C CA . THR A 1 101 ? 75.203 0.127 -14.883 1.00 0.00 101 THR A CA 1
ATOM 1559 C C . THR A 1 101 ? 75.266 -0.053 -16.402 1.00 0.00 101 THR A C 1
ATOM 1560 O O . THR A 1 101 ? 75.264 -1.158 -16.908 1.00 0.00 101 THR A O 1
ATOM 1571 N N . LEU A 1 102 ? 75.320 1.028 -17.132 1.00 0.00 102 LEU A N 1
ATOM 1572 C CA . LEU A 1 102 ? 75.382 0.923 -18.619 1.00 0.00 102 LEU A CA 1
ATOM 1573 C C . LEU A 1 102 ? 75.827 2.256 -19.232 1.00 0.00 102 LEU A C 1
ATOM 1574 O O . LEU A 1 102 ? 76.909 2.368 -19.773 1.00 0.00 102 LEU A O 1
ATOM 1590 N N . GLN A 1 103 ? 75.001 3.264 -19.156 1.00 0.00 103 GLN A N 1
ATOM 1591 C CA . GLN A 1 103 ? 75.381 4.581 -19.739 1.00 0.00 103 GLN A CA 1
ATOM 1592 C C . GLN A 1 103 ? 74.444 5.685 -19.237 1.00 0.00 103 GLN A C 1
ATOM 1593 O O . GLN A 1 103 ? 73.795 6.345 -20.025 1.00 0.00 103 GLN A O 1
ATOM 1607 N N . PRO A 1 104 ? 74.395 5.851 -17.943 1.00 0.00 104 PRO A N 1
ATOM 1608 C CA . PRO A 1 104 ? 73.516 6.887 -17.344 1.00 0.00 104 PRO A CA 1
ATOM 1609 C C . PRO A 1 104 ? 74.016 8.286 -17.717 1.00 0.00 104 PRO A C 1
ATOM 1610 O O . PRO A 1 104 ? 73.362 9.278 -17.465 1.00 0.00 104 PRO A O 1
ATOM 1621 N N . GLU A 1 105 ? 75.170 8.369 -18.320 1.00 0.00 105 GLU A N 1
ATOM 1622 C CA . GLU A 1 105 ? 75.713 9.696 -18.714 1.00 0.00 105 GLU A CA 1
ATOM 1623 C C . GLU A 1 105 ? 76.140 9.673 -20.184 1.00 0.00 105 GLU A C 1
ATOM 1624 O O . GLU A 1 105 ? 76.591 10.663 -20.726 1.00 0.00 105 GLU A O 1
ATOM 1636 N N . PHE A 1 106 ? 75.999 8.550 -20.834 1.00 0.00 106 PHE A N 1
ATOM 1637 C CA . PHE A 1 106 ? 76.394 8.462 -22.265 1.00 0.00 106 PHE A CA 1
ATOM 1638 C C . PHE A 1 106 ? 75.243 7.884 -23.093 1.00 0.00 106 PHE A C 1
ATOM 1639 O O . PHE A 1 106 ? 75.427 6.983 -23.887 1.00 0.00 106 PHE A O 1
ATOM 1656 N N . ILE A 1 107 ? 74.057 8.396 -22.911 1.00 0.00 107 ILE A N 1
ATOM 1657 C CA . ILE A 1 107 ? 72.891 7.879 -23.684 1.00 0.00 107 ILE A CA 1
ATOM 1658 C C . ILE A 1 107 ? 73.285 7.646 -25.145 1.00 0.00 107 ILE A C 1
ATOM 1659 O O . ILE A 1 107 ? 73.380 6.523 -25.601 1.00 0.00 107 ILE A O 1
ATOM 1675 N N . VAL A 1 108 ? 73.516 8.697 -25.883 1.00 0.00 108 VAL A N 1
ATOM 1676 C CA . VAL A 1 108 ? 73.904 8.531 -27.313 1.00 0.00 108 VAL A CA 1
ATOM 1677 C C . VAL A 1 108 ? 75.169 7.676 -27.418 1.00 0.00 108 VAL A C 1
ATOM 1678 O O . VAL A 1 108 ? 76.264 8.136 -27.165 1.00 0.00 108 VAL A O 1
ATOM 1691 N N . THR A 1 109 ? 75.026 6.434 -27.791 1.00 0.00 109 THR A N 1
ATOM 1692 C CA . THR A 1 109 ? 76.221 5.550 -27.912 1.00 0.00 109 THR A CA 1
ATOM 1693 C C . THR A 1 109 ? 76.792 5.629 -29.331 1.00 0.00 109 THR A C 1
ATOM 1694 O O . THR A 1 109 ? 77.978 5.469 -29.542 1.00 0.00 109 THR A O 1
ATOM 1705 N N . ASP A 1 110 ? 75.958 5.876 -30.303 1.00 0.00 110 ASP A N 1
ATOM 1706 C CA . ASP A 1 110 ? 76.454 5.967 -31.707 1.00 0.00 110 ASP A CA 1
ATOM 1707 C C . ASP A 1 110 ? 77.413 4.811 -32.006 1.00 0.00 110 ASP A C 1
ATOM 1708 O O . ASP A 1 110 ? 78.610 5.046 -32.007 1.00 0.00 110 ASP A O 1
ATOM 1719 N N . GLY A 1 1 ? 71.234 -2.723 -13.236 1.00 0.00 1 GLY A N 2
ATOM 1720 C CA . GLY A 1 1 ? 71.432 -1.298 -12.846 1.00 0.00 1 GLY A CA 2
ATOM 1721 C C . GLY A 1 1 ? 71.325 -1.165 -11.326 1.00 0.00 1 GLY A C 2
ATOM 1722 O O . GLY A 1 1 ? 72.313 -1.196 -10.620 1.00 0.00 1 GLY A O 2
ATOM 1728 N N . SER A 1 2 ? 70.133 -1.017 -10.816 1.00 0.00 2 SER A N 2
ATOM 1729 C CA . SER A 1 2 ? 69.965 -0.881 -9.340 1.00 0.00 2 SER A CA 2
ATOM 1730 C C . SER A 1 2 ? 69.046 -1.985 -8.809 1.00 0.00 2 SER A C 2
ATOM 1731 O O . SER A 1 2 ? 68.047 -1.720 -8.171 1.00 0.00 2 SER A O 2
ATOM 1739 N N . LEU A 1 3 ? 69.377 -3.221 -9.068 1.00 0.00 3 LEU A N 2
ATOM 1740 C CA . LEU A 1 3 ? 68.524 -4.342 -8.578 1.00 0.00 3 LEU A CA 2
ATOM 1741 C C . LEU A 1 3 ? 69.312 -5.219 -7.601 1.00 0.00 3 LEU A C 2
ATOM 1742 O O . LEU A 1 3 ? 70.445 -4.931 -7.268 1.00 0.00 3 LEU A O 2
ATOM 1758 N N . GLN A 1 4 ? 68.721 -6.287 -7.139 1.00 0.00 4 GLN A N 2
ATOM 1759 C CA . GLN A 1 4 ? 69.438 -7.180 -6.184 1.00 0.00 4 GLN A CA 2
ATOM 1760 C C . GLN A 1 4 ? 69.959 -6.373 -4.993 1.00 0.00 4 GLN A C 2
ATOM 1761 O O . GLN A 1 4 ? 70.948 -5.676 -5.088 1.00 0.00 4 GLN A O 2
ATOM 1775 N N . ASP A 1 5 ? 69.299 -6.464 -3.870 1.00 0.00 5 ASP A N 2
ATOM 1776 C CA . ASP A 1 5 ? 69.757 -5.703 -2.672 1.00 0.00 5 ASP A CA 2
ATOM 1777 C C . ASP A 1 5 ? 69.391 -6.461 -1.395 1.00 0.00 5 ASP A C 2
ATOM 1778 O O . ASP A 1 5 ? 68.232 -6.610 -1.060 1.00 0.00 5 ASP A O 2
ATOM 1787 N N . ASN A 1 6 ? 70.369 -6.944 -0.679 1.00 0.00 6 ASN A N 2
ATOM 1788 C CA . ASN A 1 6 ? 70.073 -7.694 0.575 1.00 0.00 6 ASN A CA 2
ATOM 1789 C C . ASN A 1 6 ? 71.225 -7.542 1.571 1.00 0.00 6 ASN A C 2
ATOM 1790 O O . ASN A 1 6 ? 71.973 -6.585 1.531 1.00 0.00 6 ASN A O 2
ATOM 1801 N N . SER A 1 7 ? 71.376 -8.480 2.466 1.00 0.00 7 SER A N 2
ATOM 1802 C CA . SER A 1 7 ? 72.479 -8.391 3.465 1.00 0.00 7 SER A CA 2
ATOM 1803 C C . SER A 1 7 ? 73.819 -8.725 2.804 1.00 0.00 7 SER A C 2
ATOM 1804 O O . SER A 1 7 ? 73.875 -9.135 1.661 1.00 0.00 7 SER A O 2
ATOM 1812 N N . SER A 1 8 ? 74.900 -8.555 3.516 1.00 0.00 8 SER A N 2
ATOM 1813 C CA . SER A 1 8 ? 76.235 -8.863 2.929 1.00 0.00 8 SER A CA 2
ATOM 1814 C C . SER A 1 8 ? 76.786 -10.164 3.519 1.00 0.00 8 SER A C 2
ATOM 1815 O O . SER A 1 8 ? 77.661 -10.791 2.956 1.00 0.00 8 SER A O 2
ATOM 1823 N N . TYR A 1 9 ? 76.280 -10.577 4.649 1.00 0.00 9 TYR A N 2
ATOM 1824 C CA . TYR A 1 9 ? 76.777 -11.837 5.273 1.00 0.00 9 TYR A CA 2
ATOM 1825 C C . TYR A 1 9 ? 78.268 -11.710 5.595 1.00 0.00 9 TYR A C 2
ATOM 1826 O O . TYR A 1 9 ? 79.107 -12.195 4.863 1.00 0.00 9 TYR A O 2
ATOM 1844 N N . PRO A 1 10 ? 78.543 -11.052 6.687 1.00 0.00 10 PRO A N 2
ATOM 1845 C CA . PRO A 1 10 ? 79.947 -10.846 7.123 1.00 0.00 10 PRO A CA 2
ATOM 1846 C C . PRO A 1 10 ? 80.647 -12.191 7.336 1.00 0.00 10 PRO A C 2
ATOM 1847 O O . PRO A 1 10 ? 80.017 -13.227 7.402 1.00 0.00 10 PRO A O 2
ATOM 1858 N N . ASP A 1 11 ? 81.948 -12.181 7.444 1.00 0.00 11 ASP A N 2
ATOM 1859 C CA . ASP A 1 11 ? 82.691 -13.457 7.656 1.00 0.00 11 ASP A CA 2
ATOM 1860 C C . ASP A 1 11 ? 82.389 -14.441 6.524 1.00 0.00 11 ASP A C 2
ATOM 1861 O O . ASP A 1 11 ? 81.946 -15.549 6.755 1.00 0.00 11 ASP A O 2
ATOM 1870 N N . GLU A 1 12 ? 82.630 -14.047 5.304 1.00 0.00 12 GLU A N 2
ATOM 1871 C CA . GLU A 1 12 ? 82.360 -14.964 4.159 1.00 0.00 12 GLU A CA 2
ATOM 1872 C C . GLU A 1 12 ? 83.004 -14.420 2.877 1.00 0.00 12 GLU A C 2
ATOM 1873 O O . GLU A 1 12 ? 83.883 -15.044 2.317 1.00 0.00 12 GLU A O 2
ATOM 1885 N N . PRO A 1 13 ? 82.545 -13.273 2.452 1.00 0.00 13 PRO A N 2
ATOM 1886 C CA . PRO A 1 13 ? 83.091 -12.648 1.220 1.00 0.00 13 PRO A CA 2
ATOM 1887 C C . PRO A 1 13 ? 84.554 -12.246 1.430 1.00 0.00 13 PRO A C 2
ATOM 1888 O O . PRO A 1 13 ? 85.301 -12.073 0.488 1.00 0.00 13 PRO A O 2
ATOM 1899 N N . TRP A 1 14 ? 84.968 -12.094 2.659 1.00 0.00 14 TRP A N 2
ATOM 1900 C CA . TRP A 1 14 ? 86.384 -11.700 2.926 1.00 0.00 14 TRP A CA 2
ATOM 1901 C C . TRP A 1 14 ? 87.314 -12.893 2.703 1.00 0.00 14 TRP A C 2
ATOM 1902 O O . TRP A 1 14 ? 88.150 -12.889 1.821 1.00 0.00 14 TRP A O 2
ATOM 1923 N N . ARG A 1 15 ? 87.168 -13.917 3.494 1.00 0.00 15 ARG A N 2
ATOM 1924 C CA . ARG A 1 15 ? 88.032 -15.122 3.336 1.00 0.00 15 ARG A CA 2
ATOM 1925 C C . ARG A 1 15 ? 89.486 -14.797 3.693 1.00 0.00 15 ARG A C 2
ATOM 1926 O O . ARG A 1 15 ? 90.382 -14.964 2.891 1.00 0.00 15 ARG A O 2
ATOM 1947 N N . ILE A 1 16 ? 89.729 -14.345 4.893 1.00 0.00 16 ILE A N 2
ATOM 1948 C CA . ILE A 1 16 ? 91.129 -14.025 5.295 1.00 0.00 16 ILE A CA 2
ATOM 1949 C C . ILE A 1 16 ? 91.463 -14.731 6.614 1.00 0.00 16 ILE A C 2
ATOM 1950 O O . ILE A 1 16 ? 90.928 -15.778 6.918 1.00 0.00 16 ILE A O 2
ATOM 1966 N N . THR A 1 17 ? 92.342 -14.172 7.399 1.00 0.00 17 THR A N 2
ATOM 1967 C CA . THR A 1 17 ? 92.700 -14.825 8.692 1.00 0.00 17 THR A CA 2
ATOM 1968 C C . THR A 1 17 ? 93.713 -13.971 9.457 1.00 0.00 17 THR A C 2
ATOM 1969 O O . THR A 1 17 ? 94.899 -14.237 9.450 1.00 0.00 17 THR A O 2
ATOM 1980 N N . GLU A 1 18 ? 93.249 -12.952 10.126 1.00 0.00 18 GLU A N 2
ATOM 1981 C CA . GLU A 1 18 ? 94.171 -12.080 10.907 1.00 0.00 18 GLU A CA 2
ATOM 1982 C C . GLU A 1 18 ? 95.199 -11.407 9.991 1.00 0.00 18 GLU A C 2
ATOM 1983 O O . GLU A 1 18 ? 96.125 -10.768 10.452 1.00 0.00 18 GLU A O 2
ATOM 1995 N N . GLU A 1 19 ? 95.041 -11.526 8.702 1.00 0.00 19 GLU A N 2
ATOM 1996 C CA . GLU A 1 19 ? 96.005 -10.876 7.775 1.00 0.00 19 GLU A CA 2
ATOM 1997 C C . GLU A 1 19 ? 95.473 -9.499 7.385 1.00 0.00 19 GLU A C 2
ATOM 1998 O O . GLU A 1 19 ? 96.221 -8.568 7.158 1.00 0.00 19 GLU A O 2
ATOM 2010 N N . GLN A 1 20 ? 94.179 -9.365 7.323 1.00 0.00 20 GLN A N 2
ATOM 2011 C CA . GLN A 1 20 ? 93.580 -8.055 6.970 1.00 0.00 20 GLN A CA 2
ATOM 2012 C C . GLN A 1 20 ? 92.692 -7.574 8.121 1.00 0.00 20 GLN A C 2
ATOM 2013 O O . GLN A 1 20 ? 92.488 -6.393 8.309 1.00 0.00 20 GLN A O 2
ATOM 2027 N N . ARG A 1 21 ? 92.172 -8.486 8.900 1.00 0.00 21 ARG A N 2
ATOM 2028 C CA . ARG A 1 21 ? 91.304 -8.083 10.043 1.00 0.00 21 ARG A CA 2
ATOM 2029 C C . ARG A 1 21 ? 92.146 -7.400 11.122 1.00 0.00 21 ARG A C 2
ATOM 2030 O O . ARG A 1 21 ? 91.650 -6.617 11.907 1.00 0.00 21 ARG A O 2
ATOM 2051 N N . GLU A 1 22 ? 93.417 -7.690 11.164 1.00 0.00 22 GLU A N 2
ATOM 2052 C CA . GLU A 1 22 ? 94.291 -7.055 12.189 1.00 0.00 22 GLU A CA 2
ATOM 2053 C C . GLU A 1 22 ? 94.515 -5.581 11.843 1.00 0.00 22 GLU A C 2
ATOM 2054 O O . GLU A 1 22 ? 94.468 -4.718 12.696 1.00 0.00 22 GLU A O 2
ATOM 2066 N N . TYR A 1 23 ? 94.756 -5.287 10.594 1.00 0.00 23 TYR A N 2
ATOM 2067 C CA . TYR A 1 23 ? 94.979 -3.868 10.195 1.00 0.00 23 TYR A CA 2
ATOM 2068 C C . TYR A 1 23 ? 93.647 -3.113 10.157 1.00 0.00 23 TYR A C 2
ATOM 2069 O O . TYR A 1 23 ? 93.578 -1.940 10.470 1.00 0.00 23 TYR A O 2
ATOM 2087 N N . TYR A 1 24 ? 92.586 -3.776 9.781 1.00 0.00 24 TYR A N 2
ATOM 2088 C CA . TYR A 1 24 ? 91.260 -3.095 9.731 1.00 0.00 24 TYR A CA 2
ATOM 2089 C C . TYR A 1 24 ? 90.749 -2.841 11.152 1.00 0.00 24 TYR A C 2
ATOM 2090 O O . TYR A 1 24 ? 90.102 -1.848 11.421 1.00 0.00 24 TYR A O 2
ATOM 2108 N N . VAL A 1 25 ? 91.037 -3.730 12.062 1.00 0.00 25 VAL A N 2
ATOM 2109 C CA . VAL A 1 25 ? 90.571 -3.542 13.466 1.00 0.00 25 VAL A CA 2
ATOM 2110 C C . VAL A 1 25 ? 91.487 -2.558 14.197 1.00 0.00 25 VAL A C 2
ATOM 2111 O O . VAL A 1 25 ? 91.084 -1.894 15.131 1.00 0.00 25 VAL A O 2
ATOM 2124 N N . ASN A 1 26 ? 92.720 -2.460 13.780 1.00 0.00 26 ASN A N 2
ATOM 2125 C CA . ASN A 1 26 ? 93.662 -1.519 14.452 1.00 0.00 26 ASN A CA 2
ATOM 2126 C C . ASN A 1 26 ? 93.318 -0.073 14.082 1.00 0.00 26 ASN A C 2
ATOM 2127 O O . ASN A 1 26 ? 93.653 0.856 14.790 1.00 0.00 26 ASN A O 2
ATOM 2138 N N . GLN A 1 27 ? 92.648 0.123 12.979 1.00 0.00 27 GLN A N 2
ATOM 2139 C CA . GLN A 1 27 ? 92.277 1.503 12.563 1.00 0.00 27 GLN A CA 2
ATOM 2140 C C . GLN A 1 27 ? 90.912 1.868 13.162 1.00 0.00 27 GLN A C 2
ATOM 2141 O O . GLN A 1 27 ? 90.775 2.845 13.872 1.00 0.00 27 GLN A O 2
ATOM 2155 N N . PHE A 1 28 ? 89.908 1.084 12.885 1.00 0.00 28 PHE A N 2
ATOM 2156 C CA . PHE A 1 28 ? 88.555 1.374 13.442 1.00 0.00 28 PHE A CA 2
ATOM 2157 C C . PHE A 1 28 ? 88.620 1.392 14.972 1.00 0.00 28 PHE A C 2
ATOM 2158 O O . PHE A 1 28 ? 87.718 1.862 15.634 1.00 0.00 28 PHE A O 2
ATOM 2175 N N . ARG A 1 29 ? 89.683 0.882 15.535 1.00 0.00 29 ARG A N 2
ATOM 2176 C CA . ARG A 1 29 ? 89.812 0.868 17.021 1.00 0.00 29 ARG A CA 2
ATOM 2177 C C . ARG A 1 29 ? 89.929 2.297 17.559 1.00 0.00 29 ARG A C 2
ATOM 2178 O O . ARG A 1 29 ? 89.256 2.674 18.497 1.00 0.00 29 ARG A O 2
ATOM 2199 N N . SER A 1 30 ? 90.781 3.095 16.974 1.00 0.00 30 SER A N 2
ATOM 2200 C CA . SER A 1 30 ? 90.937 4.498 17.457 1.00 0.00 30 SER A CA 2
ATOM 2201 C C . SER A 1 30 ? 89.561 5.144 17.638 1.00 0.00 30 SER A C 2
ATOM 2202 O O . SER A 1 30 ? 89.394 6.064 18.413 1.00 0.00 30 SER A O 2
ATOM 2210 N N . LEU A 1 31 ? 88.577 4.667 16.928 1.00 0.00 31 LEU A N 2
ATOM 2211 C CA . LEU A 1 31 ? 87.213 5.248 17.054 1.00 0.00 31 LEU A CA 2
ATOM 2212 C C . LEU A 1 31 ? 86.334 4.351 17.931 1.00 0.00 31 LEU A C 2
ATOM 2213 O O . LEU A 1 31 ? 85.383 4.801 18.539 1.00 0.00 31 LEU A O 2
ATOM 2229 N N . GLN A 1 32 ? 86.644 3.084 17.999 1.00 0.00 32 GLN A N 2
ATOM 2230 C CA . GLN A 1 32 ? 85.827 2.160 18.833 1.00 0.00 32 GLN A CA 2
ATOM 2231 C C . GLN A 1 32 ? 86.703 1.039 19.400 1.00 0.00 32 GLN A C 2
ATOM 2232 O O . GLN A 1 32 ? 87.086 0.130 18.692 1.00 0.00 32 GLN A O 2
ATOM 2246 N N . PRO A 1 33 ? 86.988 1.146 20.669 1.00 0.00 33 PRO A N 2
ATOM 2247 C CA . PRO A 1 33 ? 87.827 0.130 21.351 1.00 0.00 33 PRO A CA 2
ATOM 2248 C C . PRO A 1 33 ? 87.168 -1.246 21.262 1.00 0.00 33 PRO A C 2
ATOM 2249 O O . PRO A 1 33 ? 87.719 -2.177 20.707 1.00 0.00 33 PRO A O 2
ATOM 2260 N N . ASP A 1 34 ? 85.992 -1.379 21.802 1.00 0.00 34 ASP A N 2
ATOM 2261 C CA . ASP A 1 34 ? 85.290 -2.694 21.751 1.00 0.00 34 ASP A CA 2
ATOM 2262 C C . ASP A 1 34 ? 85.436 -3.315 20.358 1.00 0.00 34 ASP A C 2
ATOM 2263 O O . ASP A 1 34 ? 85.138 -2.683 19.365 1.00 0.00 34 ASP A O 2
ATOM 2272 N N . PRO A 1 35 ? 85.897 -4.537 20.334 1.00 0.00 35 PRO A N 2
ATOM 2273 C CA . PRO A 1 35 ? 86.089 -5.250 19.047 1.00 0.00 35 PRO A CA 2
ATOM 2274 C C . PRO A 1 35 ? 84.737 -5.531 18.384 1.00 0.00 35 PRO A C 2
ATOM 2275 O O . PRO A 1 35 ? 84.621 -5.550 17.175 1.00 0.00 35 PRO A O 2
ATOM 2286 N N . SER A 1 36 ? 83.716 -5.749 19.166 1.00 0.00 36 SER A N 2
ATOM 2287 C CA . SER A 1 36 ? 82.374 -6.029 18.578 1.00 0.00 36 SER A CA 2
ATOM 2288 C C . SER A 1 36 ? 81.450 -4.824 18.770 1.00 0.00 36 SER A C 2
ATOM 2289 O O . SER A 1 36 ? 80.466 -4.892 19.480 1.00 0.00 36 SER A O 2
ATOM 2297 N N . SER A 1 37 ? 81.758 -3.721 18.145 1.00 0.00 37 SER A N 2
ATOM 2298 C CA . SER A 1 37 ? 80.896 -2.514 18.296 1.00 0.00 37 SER A CA 2
ATOM 2299 C C . SER A 1 37 ? 80.788 -1.763 16.966 1.00 0.00 37 SER A C 2
ATOM 2300 O O . SER A 1 37 ? 81.628 -1.891 16.096 1.00 0.00 37 SER A O 2
ATOM 2308 N N . PHE A 1 38 ? 79.758 -0.978 16.806 1.00 0.00 38 PHE A N 2
ATOM 2309 C CA . PHE A 1 38 ? 79.587 -0.211 15.538 1.00 0.00 38 PHE A CA 2
ATOM 2310 C C . PHE A 1 38 ? 79.924 1.268 15.771 1.00 0.00 38 PHE A C 2
ATOM 2311 O O . PHE A 1 38 ? 79.588 1.832 16.794 1.00 0.00 38 PHE A O 2
ATOM 2328 N N . ILE A 1 39 ? 80.577 1.901 14.835 1.00 0.00 39 ILE A N 2
ATOM 2329 C CA . ILE A 1 39 ? 80.923 3.342 15.012 1.00 0.00 39 ILE A CA 2
ATOM 2330 C C . ILE A 1 39 ? 79.789 4.218 14.475 1.00 0.00 39 ILE A C 2
ATOM 2331 O O . ILE A 1 39 ? 78.971 3.780 13.692 1.00 0.00 39 ILE A O 2
ATOM 2347 N N . SER A 1 40 ? 79.736 5.452 14.889 1.00 0.00 40 SER A N 2
ATOM 2348 C CA . SER A 1 40 ? 78.657 6.352 14.399 1.00 0.00 40 SER A CA 2
ATOM 2349 C C . SER A 1 40 ? 78.728 6.476 12.876 1.00 0.00 40 SER A C 2
ATOM 2350 O O . SER A 1 40 ? 79.593 5.911 12.236 1.00 0.00 40 SER A O 2
ATOM 2358 N N . GLY A 1 41 ? 77.824 7.211 12.288 1.00 0.00 41 GLY A N 2
ATOM 2359 C CA . GLY A 1 41 ? 77.841 7.369 10.807 1.00 0.00 41 GLY A CA 2
ATOM 2360 C C . GLY A 1 41 ? 78.759 8.531 10.427 1.00 0.00 41 GLY A C 2
ATOM 2361 O O . GLY A 1 41 ? 79.939 8.354 10.203 1.00 0.00 41 GLY A O 2
ATOM 2365 N N . SER A 1 42 ? 78.225 9.719 10.350 1.00 0.00 42 SER A N 2
ATOM 2366 C CA . SER A 1 42 ? 79.071 10.890 9.983 1.00 0.00 42 SER A CA 2
ATOM 2367 C C . SER A 1 42 ? 80.399 10.839 10.740 1.00 0.00 42 SER A C 2
ATOM 2368 O O . SER A 1 42 ? 81.425 11.259 10.241 1.00 0.00 42 SER A O 2
ATOM 2376 N N . VAL A 1 43 ? 80.391 10.326 11.940 1.00 0.00 43 VAL A N 2
ATOM 2377 C CA . VAL A 1 43 ? 81.658 10.247 12.721 1.00 0.00 43 VAL A CA 2
ATOM 2378 C C . VAL A 1 43 ? 82.713 9.479 11.923 1.00 0.00 43 VAL A C 2
ATOM 2379 O O . VAL A 1 43 ? 83.824 9.937 11.738 1.00 0.00 43 VAL A O 2
ATOM 2392 N N . ALA A 1 44 ? 82.374 8.313 11.447 1.00 0.00 44 ALA A N 2
ATOM 2393 C CA . ALA A 1 44 ? 83.355 7.514 10.658 1.00 0.00 44 ALA A CA 2
ATOM 2394 C C . ALA A 1 44 ? 83.588 8.168 9.295 1.00 0.00 44 ALA A C 2
ATOM 2395 O O . ALA A 1 44 ? 84.711 8.380 8.883 1.00 0.00 44 ALA A O 2
ATOM 2402 N N . LYS A 1 45 ? 82.539 8.499 8.593 1.00 0.00 45 LYS A N 2
ATOM 2403 C CA . LYS A 1 45 ? 82.713 9.148 7.263 1.00 0.00 45 LYS A CA 2
ATOM 2404 C C . LYS A 1 45 ? 83.540 10.423 7.420 1.00 0.00 45 LYS A C 2
ATOM 2405 O O . LYS A 1 45 ? 84.093 10.946 6.473 1.00 0.00 45 LYS A O 2
ATOM 2424 N N . ASN A 1 46 ? 83.621 10.921 8.620 1.00 0.00 46 ASN A N 2
ATOM 2425 C CA . ASN A 1 46 ? 84.404 12.163 8.873 1.00 0.00 46 ASN A CA 2
ATOM 2426 C C . ASN A 1 46 ? 85.867 11.963 8.471 1.00 0.00 46 ASN A C 2
ATOM 2427 O O . ASN A 1 46 ? 86.407 12.698 7.667 1.00 0.00 46 ASN A O 2
ATOM 2438 N N . PHE A 1 47 ? 86.513 10.980 9.032 1.00 0.00 47 PHE A N 2
ATOM 2439 C CA . PHE A 1 47 ? 87.942 10.738 8.690 1.00 0.00 47 PHE A CA 2
ATOM 2440 C C . PHE A 1 47 ? 88.051 9.922 7.395 1.00 0.00 47 PHE A C 2
ATOM 2441 O O . PHE A 1 47 ? 89.078 9.904 6.749 1.00 0.00 47 PHE A O 2
ATOM 2458 N N . PHE A 1 48 ? 86.997 9.254 7.012 1.00 0.00 48 PHE A N 2
ATOM 2459 C CA . PHE A 1 48 ? 87.033 8.443 5.756 1.00 0.00 48 PHE A CA 2
ATOM 2460 C C . PHE A 1 48 ? 87.532 9.292 4.579 1.00 0.00 48 PHE A C 2
ATOM 2461 O O . PHE A 1 48 ? 87.940 8.775 3.559 1.00 0.00 48 PHE A O 2
ATOM 2478 N N . THR A 1 49 ? 87.489 10.591 4.709 1.00 0.00 49 THR A N 2
ATOM 2479 C CA . THR A 1 49 ? 87.944 11.477 3.595 1.00 0.00 49 THR A CA 2
ATOM 2480 C C . THR A 1 49 ? 89.374 11.136 3.154 1.00 0.00 49 THR A C 2
ATOM 2481 O O . THR A 1 49 ? 89.821 11.564 2.109 1.00 0.00 49 THR A O 2
ATOM 2492 N N . LYS A 1 50 ? 90.098 10.379 3.933 1.00 0.00 50 LYS A N 2
ATOM 2493 C CA . LYS A 1 50 ? 91.495 10.033 3.538 1.00 0.00 50 LYS A CA 2
ATOM 2494 C C . LYS A 1 50 ? 91.496 8.900 2.507 1.00 0.00 50 LYS A C 2
ATOM 2495 O O . LYS A 1 50 ? 91.800 7.765 2.815 1.00 0.00 50 LYS A O 2
ATOM 2514 N N . SER A 1 51 ? 91.162 9.201 1.282 1.00 0.00 51 SER A N 2
ATOM 2515 C CA . SER A 1 51 ? 91.146 8.142 0.232 1.00 0.00 51 SER A CA 2
ATOM 2516 C C . SER A 1 51 ? 90.863 8.760 -1.139 1.00 0.00 51 SER A C 2
ATOM 2517 O O . SER A 1 51 ? 91.563 8.512 -2.100 1.00 0.00 51 SER A O 2
ATOM 2525 N N . LYS A 1 52 ? 89.840 9.563 -1.234 1.00 0.00 52 LYS A N 2
ATOM 2526 C CA . LYS A 1 52 ? 89.508 10.198 -2.541 1.00 0.00 52 LYS A CA 2
ATOM 2527 C C . LYS A 1 52 ? 90.372 11.444 -2.759 1.00 0.00 52 LYS A C 2
ATOM 2528 O O . LYS A 1 52 ? 90.318 12.074 -3.796 1.00 0.00 52 LYS A O 2
ATOM 2547 N N . LEU A 1 53 ? 91.165 11.802 -1.787 1.00 0.00 53 LEU A N 2
ATOM 2548 C CA . LEU A 1 53 ? 92.032 13.008 -1.937 1.00 0.00 53 LEU A CA 2
ATOM 2549 C C . LEU A 1 53 ? 91.226 14.170 -2.529 1.00 0.00 53 LEU A C 2
ATOM 2550 O O . LEU A 1 53 ? 90.592 14.922 -1.816 1.00 0.00 53 LEU A O 2
ATOM 2566 N N . SER A 1 54 ? 91.245 14.321 -3.826 1.00 0.00 54 SER A N 2
ATOM 2567 C CA . SER A 1 54 ? 90.481 15.433 -4.457 1.00 0.00 54 SER A CA 2
ATOM 2568 C C . SER A 1 54 ? 89.161 14.911 -5.028 1.00 0.00 54 SER A C 2
ATOM 2569 O O . SER A 1 54 ? 88.844 13.743 -4.918 1.00 0.00 54 SER A O 2
ATOM 2577 N N . ILE A 1 55 ? 88.388 15.767 -5.639 1.00 0.00 55 ILE A N 2
ATOM 2578 C CA . ILE A 1 55 ? 87.089 15.318 -6.218 1.00 0.00 55 ILE A CA 2
ATOM 2579 C C . ILE A 1 55 ? 86.230 14.653 -5.139 1.00 0.00 55 ILE A C 2
ATOM 2580 O O . ILE A 1 55 ? 86.352 13.470 -4.889 1.00 0.00 55 ILE A O 2
ATOM 2596 N N . PRO A 1 56 ? 85.387 15.444 -4.533 1.00 0.00 56 PRO A N 2
ATOM 2597 C CA . PRO A 1 56 ? 84.494 14.929 -3.465 1.00 0.00 56 PRO A CA 2
ATOM 2598 C C . PRO A 1 56 ? 83.612 13.798 -4.004 1.00 0.00 56 PRO A C 2
ATOM 2599 O O . PRO A 1 56 ? 82.653 14.030 -4.714 1.00 0.00 56 PRO A O 2
ATOM 2610 N N . GLU A 1 57 ? 83.928 12.577 -3.672 1.00 0.00 57 GLU A N 2
ATOM 2611 C CA . GLU A 1 57 ? 83.107 11.431 -4.163 1.00 0.00 57 GLU A CA 2
ATOM 2612 C C . GLU A 1 57 ? 82.889 10.418 -3.036 1.00 0.00 57 GLU A C 2
ATOM 2613 O O . GLU A 1 57 ? 82.857 9.223 -3.259 1.00 0.00 57 GLU A O 2
ATOM 2625 N N . LEU A 1 58 ? 82.740 10.887 -1.828 1.00 0.00 58 LEU A N 2
ATOM 2626 C CA . LEU A 1 58 ? 82.525 9.954 -0.683 1.00 0.00 58 LEU A CA 2
ATOM 2627 C C . LEU A 1 58 ? 81.084 9.439 -0.683 1.00 0.00 58 LEU A C 2
ATOM 2628 O O . LEU A 1 58 ? 80.681 8.693 0.187 1.00 0.00 58 LEU A O 2
ATOM 2644 N N . SER A 1 59 ? 80.303 9.835 -1.651 1.00 0.00 59 SER A N 2
ATOM 2645 C CA . SER A 1 59 ? 78.886 9.371 -1.702 1.00 0.00 59 SER A CA 2
ATOM 2646 C C . SER A 1 59 ? 78.825 7.865 -1.976 1.00 0.00 59 SER A C 2
ATOM 2647 O O . SER A 1 59 ? 78.041 7.151 -1.383 1.00 0.00 59 SER A O 2
ATOM 2655 N N . TYR A 1 60 ? 79.643 7.375 -2.868 1.00 0.00 60 TYR A N 2
ATOM 2656 C CA . TYR A 1 60 ? 79.617 5.915 -3.168 1.00 0.00 60 TYR A CA 2
ATOM 2657 C C . TYR A 1 60 ? 80.399 5.139 -2.101 1.00 0.00 60 TYR A C 2
ATOM 2658 O O . TYR A 1 60 ? 80.071 4.017 -1.773 1.00 0.00 60 TYR A O 2
ATOM 2676 N N . ILE A 1 61 ? 81.423 5.733 -1.550 1.00 0.00 61 ILE A N 2
ATOM 2677 C CA . ILE A 1 61 ? 82.209 5.028 -0.498 1.00 0.00 61 ILE A CA 2
ATOM 2678 C C . ILE A 1 61 ? 81.312 4.729 0.705 1.00 0.00 61 ILE A C 2
ATOM 2679 O O . ILE A 1 61 ? 81.409 3.689 1.326 1.00 0.00 61 ILE A O 2
ATOM 2695 N N . TRP A 1 62 ? 80.437 5.639 1.033 1.00 0.00 62 TRP A N 2
ATOM 2696 C CA . TRP A 1 62 ? 79.528 5.420 2.191 1.00 0.00 62 TRP A CA 2
ATOM 2697 C C . TRP A 1 62 ? 78.312 4.597 1.756 1.00 0.00 62 TRP A C 2
ATOM 2698 O O . TRP A 1 62 ? 77.821 3.762 2.489 1.00 0.00 62 TRP A O 2
ATOM 2719 N N . GLU A 1 63 ? 77.825 4.828 0.568 1.00 0.00 63 GLU A N 2
ATOM 2720 C CA . GLU A 1 63 ? 76.644 4.058 0.084 1.00 0.00 63 GLU A CA 2
ATOM 2721 C C . GLU A 1 63 ? 76.865 2.562 0.314 1.00 0.00 63 GLU A C 2
ATOM 2722 O O . GLU A 1 63 ? 75.943 1.824 0.601 1.00 0.00 63 GLU A O 2
ATOM 2734 N N . LEU A 1 64 ? 78.083 2.109 0.193 1.00 0.00 64 LEU A N 2
ATOM 2735 C CA . LEU A 1 64 ? 78.366 0.661 0.408 1.00 0.00 64 LEU A CA 2
ATOM 2736 C C . LEU A 1 64 ? 78.724 0.408 1.875 1.00 0.00 64 LEU A C 2
ATOM 2737 O O . LEU A 1 64 ? 78.460 -0.648 2.416 1.00 0.00 64 LEU A O 2
ATOM 2753 N N . SER A 1 65 ? 79.324 1.369 2.522 1.00 0.00 65 SER A N 2
ATOM 2754 C CA . SER A 1 65 ? 79.698 1.183 3.953 1.00 0.00 65 SER A CA 2
ATOM 2755 C C . SER A 1 65 ? 78.451 0.874 4.787 1.00 0.00 65 SER A C 2
ATOM 2756 O O . SER A 1 65 ? 78.525 0.242 5.821 1.00 0.00 65 SER A O 2
ATOM 2764 N N . ASP A 1 66 ? 77.307 1.316 4.341 1.00 0.00 66 ASP A N 2
ATOM 2765 C CA . ASP A 1 66 ? 76.054 1.048 5.104 1.00 0.00 66 ASP A CA 2
ATOM 2766 C C . ASP A 1 66 ? 75.167 0.064 4.337 1.00 0.00 66 ASP A C 2
ATOM 2767 O O . ASP A 1 66 ? 75.154 0.043 3.122 1.00 0.00 66 ASP A O 2
ATOM 2776 N N . ALA A 1 67 ? 74.425 -0.752 5.035 1.00 0.00 67 ALA A N 2
ATOM 2777 C CA . ALA A 1 67 ? 73.542 -1.731 4.346 1.00 0.00 67 ALA A CA 2
ATOM 2778 C C . ALA A 1 67 ? 72.090 -1.538 4.790 1.00 0.00 67 ALA A C 2
ATOM 2779 O O . ALA A 1 67 ? 71.254 -2.400 4.603 1.00 0.00 67 ALA A O 2
ATOM 2786 N N . ASP A 1 68 ? 71.781 -0.412 5.373 1.00 0.00 68 ASP A N 2
ATOM 2787 C CA . ASP A 1 68 ? 70.384 -0.162 5.826 1.00 0.00 68 ASP A CA 2
ATOM 2788 C C . ASP A 1 68 ? 70.244 1.309 6.194 1.00 0.00 68 ASP A C 2
ATOM 2789 O O . ASP A 1 68 ? 69.407 1.693 6.986 1.00 0.00 68 ASP A O 2
ATOM 2798 N N . CYS A 1 69 ? 71.081 2.127 5.619 1.00 0.00 69 CYS A N 2
ATOM 2799 C CA . CYS A 1 69 ? 71.053 3.577 5.909 1.00 0.00 69 CYS A CA 2
ATOM 2800 C C . CYS A 1 69 ? 70.758 3.817 7.389 1.00 0.00 69 CYS A C 2
ATOM 2801 O O . CYS A 1 69 ? 70.129 4.788 7.760 1.00 0.00 69 CYS A O 2
ATOM 2809 N N . ASP A 1 70 ? 71.211 2.937 8.233 1.00 0.00 70 ASP A N 2
ATOM 2810 C CA . ASP A 1 70 ? 70.962 3.106 9.692 1.00 0.00 70 ASP A CA 2
ATOM 2811 C C . ASP A 1 70 ? 71.855 4.216 10.251 1.00 0.00 70 ASP A C 2
ATOM 2812 O O . ASP A 1 70 ? 71.714 4.629 11.385 1.00 0.00 70 ASP A O 2
ATOM 2821 N N . GLY A 1 71 ? 72.775 4.701 9.462 1.00 0.00 71 GLY A N 2
ATOM 2822 C CA . GLY A 1 71 ? 73.680 5.782 9.949 1.00 0.00 71 GLY A CA 2
ATOM 2823 C C . GLY A 1 71 ? 74.864 5.158 10.692 1.00 0.00 71 GLY A C 2
ATOM 2824 O O . GLY A 1 71 ? 75.999 5.554 10.515 1.00 0.00 71 GLY A O 2
ATOM 2828 N N . ALA A 1 72 ? 74.606 4.183 11.520 1.00 0.00 72 ALA A N 2
ATOM 2829 C CA . ALA A 1 72 ? 75.703 3.527 12.275 1.00 0.00 72 ALA A CA 2
ATOM 2830 C C . ALA A 1 72 ? 76.260 2.354 11.471 1.00 0.00 72 ALA A C 2
ATOM 2831 O O . ALA A 1 72 ? 75.621 1.839 10.577 1.00 0.00 72 ALA A O 2
ATOM 2838 N N . LEU A 1 73 ? 77.448 1.929 11.786 1.00 0.00 73 LEU A N 2
ATOM 2839 C CA . LEU A 1 73 ? 78.051 0.785 11.044 1.00 0.00 73 LEU A CA 2
ATOM 2840 C C . LEU A 1 73 ? 78.810 -0.131 12.005 1.00 0.00 73 LEU A C 2
ATOM 2841 O O . LEU A 1 73 ? 79.646 0.309 12.765 1.00 0.00 73 LEU A O 2
ATOM 2857 N N . THR A 1 74 ? 78.531 -1.405 11.976 1.00 0.00 74 THR A N 2
ATOM 2858 C CA . THR A 1 74 ? 79.246 -2.342 12.892 1.00 0.00 74 THR A CA 2
ATOM 2859 C C . THR A 1 74 ? 80.715 -2.459 12.481 1.00 0.00 74 THR A C 2
ATOM 2860 O O . THR A 1 74 ? 81.066 -2.246 11.337 1.00 0.00 74 THR A O 2
ATOM 2871 N N . LEU A 1 75 ? 81.577 -2.801 13.399 1.00 0.00 75 LEU A N 2
ATOM 2872 C CA . LEU A 1 75 ? 83.017 -2.936 13.043 1.00 0.00 75 LEU A CA 2
ATOM 2873 C C . LEU A 1 75 ? 83.173 -3.859 11.831 1.00 0.00 75 LEU A C 2
ATOM 2874 O O . LEU A 1 75 ? 83.939 -3.571 10.933 1.00 0.00 75 LEU A O 2
ATOM 2890 N N . PRO A 1 76 ? 82.437 -4.943 11.837 1.00 0.00 76 PRO A N 2
ATOM 2891 C CA . PRO A 1 76 ? 82.505 -5.904 10.712 1.00 0.00 76 PRO A CA 2
ATOM 2892 C C . PRO A 1 76 ? 82.069 -5.227 9.412 1.00 0.00 76 PRO A C 2
ATOM 2893 O O . PRO A 1 76 ? 82.571 -5.532 8.349 1.00 0.00 76 PRO A O 2
ATOM 2904 N N . GLU A 1 77 ? 81.144 -4.307 9.482 1.00 0.00 77 GLU A N 2
ATOM 2905 C CA . GLU A 1 77 ? 80.704 -3.625 8.236 1.00 0.00 77 GLU A CA 2
ATOM 2906 C C . GLU A 1 77 ? 81.714 -2.529 7.882 1.00 0.00 77 GLU A C 2
ATOM 2907 O O . GLU A 1 77 ? 81.737 -2.020 6.779 1.00 0.00 77 GLU A O 2
ATOM 2919 N N . PHE A 1 78 ? 82.564 -2.180 8.811 1.00 0.00 78 PHE A N 2
ATOM 2920 C CA . PHE A 1 78 ? 83.590 -1.137 8.532 1.00 0.00 78 PHE A CA 2
ATOM 2921 C C . PHE A 1 78 ? 84.741 -1.768 7.745 1.00 0.00 78 PHE A C 2
ATOM 2922 O O . PHE A 1 78 ? 85.401 -1.119 6.959 1.00 0.00 78 PHE A O 2
ATOM 2939 N N . CYS A 1 79 ? 84.980 -3.037 7.948 1.00 0.00 79 CYS A N 2
ATOM 2940 C CA . CYS A 1 79 ? 86.082 -3.713 7.210 1.00 0.00 79 CYS A CA 2
ATOM 2941 C C . CYS A 1 79 ? 85.836 -3.606 5.702 1.00 0.00 79 CYS A C 2
ATOM 2942 O O . CYS A 1 79 ? 86.750 -3.415 4.925 1.00 0.00 79 CYS A O 2
ATOM 2950 N N . ALA A 1 80 ? 84.605 -3.721 5.285 1.00 0.00 80 ALA A N 2
ATOM 2951 C CA . ALA A 1 80 ? 84.298 -3.618 3.831 1.00 0.00 80 ALA A CA 2
ATOM 2952 C C . ALA A 1 80 ? 84.412 -2.164 3.378 1.00 0.00 80 ALA A C 2
ATOM 2953 O O . ALA A 1 80 ? 85.040 -1.857 2.384 1.00 0.00 80 ALA A O 2
ATOM 2960 N N . ALA A 1 81 ? 83.813 -1.267 4.106 1.00 0.00 81 ALA A N 2
ATOM 2961 C CA . ALA A 1 81 ? 83.891 0.171 3.726 1.00 0.00 81 ALA A CA 2
ATOM 2962 C C . ALA A 1 81 ? 85.332 0.528 3.358 1.00 0.00 81 ALA A C 2
ATOM 2963 O O . ALA A 1 81 ? 85.582 1.259 2.422 1.00 0.00 81 ALA A O 2
ATOM 2970 N N . PHE A 1 82 ? 86.282 0.008 4.086 1.00 0.00 82 PHE A N 2
ATOM 2971 C CA . PHE A 1 82 ? 87.708 0.309 3.777 1.00 0.00 82 PHE A CA 2
ATOM 2972 C C . PHE A 1 82 ? 88.088 -0.288 2.420 1.00 0.00 82 PHE A C 2
ATOM 2973 O O . PHE A 1 82 ? 88.717 0.353 1.602 1.00 0.00 82 PHE A O 2
ATOM 2990 N N . HIS A 1 83 ? 87.707 -1.513 2.174 1.00 0.00 83 HIS A N 2
ATOM 2991 C CA . HIS A 1 83 ? 88.042 -2.148 0.868 1.00 0.00 83 HIS A CA 2
ATOM 2992 C C . HIS A 1 83 ? 87.805 -1.157 -0.273 1.00 0.00 83 HIS A C 2
ATOM 2993 O O . HIS A 1 83 ? 88.594 -1.050 -1.191 1.00 0.00 83 HIS A O 2
ATOM 3007 N N . LEU A 1 84 ? 86.722 -0.432 -0.220 1.00 0.00 84 LEU A N 2
ATOM 3008 C CA . LEU A 1 84 ? 86.428 0.555 -1.298 1.00 0.00 84 LEU A CA 2
ATOM 3009 C C . LEU A 1 84 ? 87.442 1.700 -1.256 1.00 0.00 84 LEU A C 2
ATOM 3010 O O . LEU A 1 84 ? 87.941 2.139 -2.273 1.00 0.00 84 LEU A O 2
ATOM 3026 N N . ILE A 1 85 ? 87.753 2.185 -0.085 1.00 0.00 85 ILE A N 2
ATOM 3027 C CA . ILE A 1 85 ? 88.738 3.299 0.020 1.00 0.00 85 ILE A CA 2
ATOM 3028 C C . ILE A 1 85 ? 90.038 2.909 -0.693 1.00 0.00 85 ILE A C 2
ATOM 3029 O O . ILE A 1 85 ? 90.814 3.754 -1.095 1.00 0.00 85 ILE A O 2
ATOM 3045 N N . VAL A 1 86 ? 90.278 1.637 -0.856 1.00 0.00 86 VAL A N 2
ATOM 3046 C CA . VAL A 1 86 ? 91.525 1.197 -1.545 1.00 0.00 86 VAL A CA 2
ATOM 3047 C C . VAL A 1 86 ? 91.329 1.243 -3.063 1.00 0.00 86 VAL A C 2
ATOM 3048 O O . VAL A 1 86 ? 92.241 1.543 -3.808 1.00 0.00 86 VAL A O 2
ATOM 3061 N N . ALA A 1 87 ? 90.144 0.952 -3.526 1.00 0.00 87 ALA A N 2
ATOM 3062 C CA . ALA A 1 87 ? 89.890 0.983 -4.995 1.00 0.00 87 ALA A CA 2
ATOM 3063 C C . ALA A 1 87 ? 90.341 2.323 -5.577 1.00 0.00 87 ALA A C 2
ATOM 3064 O O . ALA A 1 87 ? 90.673 2.427 -6.741 1.00 0.00 87 ALA A O 2
ATOM 3071 N N . ARG A 1 88 ? 90.357 3.353 -4.775 1.00 0.00 88 ARG A N 2
ATOM 3072 C CA . ARG A 1 88 ? 90.788 4.687 -5.280 1.00 0.00 88 ARG A CA 2
ATOM 3073 C C . ARG A 1 88 ? 92.248 4.628 -5.739 1.00 0.00 88 ARG A C 2
ATOM 3074 O O . ARG A 1 88 ? 92.602 5.136 -6.783 1.00 0.00 88 ARG A O 2
ATOM 3095 N N . LYS A 1 89 ? 93.096 4.008 -4.964 1.00 0.00 89 LYS A N 2
ATOM 3096 C CA . LYS A 1 89 ? 94.531 3.914 -5.356 1.00 0.00 89 LYS A CA 2
ATOM 3097 C C . LYS A 1 89 ? 94.749 2.706 -6.270 1.00 0.00 89 LYS A C 2
ATOM 3098 O O . LYS A 1 89 ? 95.860 2.249 -6.458 1.00 0.00 89 LYS A O 2
ATOM 3117 N N . ASN A 1 90 ? 93.698 2.185 -6.842 1.00 0.00 90 ASN A N 2
ATOM 3118 C CA . ASN A 1 90 ? 93.842 1.006 -7.743 1.00 0.00 90 ASN A CA 2
ATOM 3119 C C . ASN A 1 90 ? 94.291 -0.221 -6.944 1.00 0.00 90 ASN A C 2
ATOM 3120 O O . ASN A 1 90 ? 94.822 -1.168 -7.489 1.00 0.00 90 ASN A O 2
ATOM 3131 N N . GLY A 1 91 ? 94.079 -0.212 -5.655 1.00 0.00 91 GLY A N 2
ATOM 3132 C CA . GLY A 1 91 ? 94.490 -1.380 -4.825 1.00 0.00 91 GLY A CA 2
ATOM 3133 C C . GLY A 1 91 ? 93.583 -2.571 -5.143 1.00 0.00 91 GLY A C 2
ATOM 3134 O O . GLY A 1 91 ? 94.021 -3.704 -5.192 1.00 0.00 91 GLY A O 2
ATOM 3138 N N . TYR A 1 92 ? 92.321 -2.322 -5.363 1.00 0.00 92 TYR A N 2
ATOM 3139 C CA . TYR A 1 92 ? 91.381 -3.434 -5.684 1.00 0.00 92 TYR A CA 2
ATOM 3140 C C . TYR A 1 92 ? 91.557 -4.593 -4.700 1.00 0.00 92 TYR A C 2
ATOM 3141 O O . TYR A 1 92 ? 92.195 -5.580 -5.011 1.00 0.00 92 TYR A O 2
ATOM 3159 N N . PRO A 1 93 ? 90.979 -4.434 -3.541 1.00 0.00 93 PRO A N 2
ATOM 3160 C CA . PRO A 1 93 ? 91.062 -5.479 -2.497 1.00 0.00 93 PRO A CA 2
ATOM 3161 C C . PRO A 1 93 ? 90.108 -6.629 -2.834 1.00 0.00 93 PRO A C 2
ATOM 3162 O O . PRO A 1 93 ? 88.999 -6.690 -2.341 1.00 0.00 93 PRO A O 2
ATOM 3173 N N . LEU A 1 94 ? 90.526 -7.533 -3.677 1.00 0.00 94 LEU A N 2
ATOM 3174 C CA . LEU A 1 94 ? 89.636 -8.672 -4.053 1.00 0.00 94 LEU A CA 2
ATOM 3175 C C . LEU A 1 94 ? 88.362 -8.142 -4.719 1.00 0.00 94 LEU A C 2
ATOM 3176 O O . LEU A 1 94 ? 87.710 -7.260 -4.196 1.00 0.00 94 LEU A O 2
ATOM 3192 N N . PRO A 1 95 ? 88.049 -8.697 -5.859 1.00 0.00 95 PRO A N 2
ATOM 3193 C CA . PRO A 1 95 ? 86.840 -8.269 -6.605 1.00 0.00 95 PRO A CA 2
ATOM 3194 C C . PRO A 1 95 ? 85.584 -8.503 -5.761 1.00 0.00 95 PRO A C 2
ATOM 3195 O O . PRO A 1 95 ? 85.203 -9.626 -5.495 1.00 0.00 95 PRO A O 2
ATOM 3206 N N . GLU A 1 96 ? 84.939 -7.450 -5.338 1.00 0.00 96 GLU A N 2
ATOM 3207 C CA . GLU A 1 96 ? 83.708 -7.611 -4.512 1.00 0.00 96 GLU A CA 2
ATOM 3208 C C . GLU A 1 96 ? 82.461 -7.385 -5.370 1.00 0.00 96 GLU A C 2
ATOM 3209 O O . GLU A 1 96 ? 82.476 -7.581 -6.569 1.00 0.00 96 GLU A O 2
ATOM 3221 N N . GLY A 1 97 ? 81.380 -6.975 -4.765 1.00 0.00 97 GLY A N 2
ATOM 3222 C CA . GLY A 1 97 ? 80.133 -6.737 -5.545 1.00 0.00 97 GLY A CA 2
ATOM 3223 C C . GLY A 1 97 ? 80.457 -5.927 -6.797 1.00 0.00 97 GLY A C 2
ATOM 3224 O O . GLY A 1 97 ? 80.838 -6.470 -7.814 1.00 0.00 97 GLY A O 2
ATOM 3228 N N . LEU A 1 98 ? 80.304 -4.632 -6.729 1.00 0.00 98 LEU A N 2
ATOM 3229 C CA . LEU A 1 98 ? 80.599 -3.777 -7.914 1.00 0.00 98 LEU A CA 2
ATOM 3230 C C . LEU A 1 98 ? 79.732 -4.207 -9.107 1.00 0.00 98 LEU A C 2
ATOM 3231 O O . LEU A 1 98 ? 79.783 -5.342 -9.534 1.00 0.00 98 LEU A O 2
ATOM 3247 N N . PRO A 1 99 ? 78.958 -3.278 -9.605 1.00 0.00 99 PRO A N 2
ATOM 3248 C CA . PRO A 1 99 ? 78.070 -3.565 -10.755 1.00 0.00 99 PRO A CA 2
ATOM 3249 C C . PRO A 1 99 ? 78.841 -4.283 -11.867 1.00 0.00 99 PRO A C 2
ATOM 3250 O O . PRO A 1 99 ? 78.508 -5.393 -12.231 1.00 0.00 99 PRO A O 2
ATOM 3261 N N . PRO A 1 100 ? 79.852 -3.627 -12.368 1.00 0.00 100 PRO A N 2
ATOM 3262 C CA . PRO A 1 100 ? 80.679 -4.219 -13.450 1.00 0.00 100 PRO A CA 2
ATOM 3263 C C . PRO A 1 100 ? 81.365 -5.494 -12.951 1.00 0.00 100 PRO A C 2
ATOM 3264 O O . PRO A 1 100 ? 82.087 -5.479 -11.973 1.00 0.00 100 PRO A O 2
ATOM 3275 N N . THR A 1 101 ? 81.146 -6.597 -13.612 1.00 0.00 101 THR A N 2
ATOM 3276 C CA . THR A 1 101 ? 81.786 -7.870 -13.170 1.00 0.00 101 THR A CA 2
ATOM 3277 C C . THR A 1 101 ? 82.271 -8.671 -14.380 1.00 0.00 101 THR A C 2
ATOM 3278 O O . THR A 1 101 ? 81.856 -9.791 -14.604 1.00 0.00 101 THR A O 2
ATOM 3289 N N . LEU A 1 102 ? 83.150 -8.108 -15.162 1.00 0.00 102 LEU A N 2
ATOM 3290 C CA . LEU A 1 102 ? 83.664 -8.837 -16.356 1.00 0.00 102 LEU A CA 2
ATOM 3291 C C . LEU A 1 102 ? 85.143 -9.180 -16.166 1.00 0.00 102 LEU A C 2
ATOM 3292 O O . LEU A 1 102 ? 85.585 -10.267 -16.482 1.00 0.00 102 LEU A O 2
ATOM 3308 N N . GLN A 1 103 ? 85.912 -8.260 -15.650 1.00 0.00 103 GLN A N 2
ATOM 3309 C CA . GLN A 1 103 ? 87.361 -8.532 -15.437 1.00 0.00 103 GLN A CA 2
ATOM 3310 C C . GLN A 1 103 ? 88.063 -8.745 -16.782 1.00 0.00 103 GLN A C 2
ATOM 3311 O O . GLN A 1 103 ? 87.642 -9.559 -17.578 1.00 0.00 103 GLN A O 2
ATOM 3325 N N . PRO A 1 104 ? 89.116 -8.000 -16.990 1.00 0.00 104 PRO A N 2
ATOM 3326 C CA . PRO A 1 104 ? 89.889 -8.107 -18.252 1.00 0.00 104 PRO A CA 2
ATOM 3327 C C . PRO A 1 104 ? 90.460 -9.518 -18.405 1.00 0.00 104 PRO A C 2
ATOM 3328 O O . PRO A 1 104 ? 91.588 -9.786 -18.041 1.00 0.00 104 PRO A O 2
ATOM 3339 N N . GLU A 1 105 ? 89.688 -10.424 -18.938 1.00 0.00 105 GLU A N 2
ATOM 3340 C CA . GLU A 1 105 ? 90.184 -11.820 -19.113 1.00 0.00 105 GLU A CA 2
ATOM 3341 C C . GLU A 1 105 ? 91.367 -11.849 -20.085 1.00 0.00 105 GLU A C 2
ATOM 3342 O O . GLU A 1 105 ? 92.211 -12.722 -20.024 1.00 0.00 105 GLU A O 2
ATOM 3354 N N . PHE A 1 106 ? 91.435 -10.907 -20.985 1.00 0.00 106 PHE A N 2
ATOM 3355 C CA . PHE A 1 106 ? 92.561 -10.888 -21.960 1.00 0.00 106 PHE A CA 2
ATOM 3356 C C . PHE A 1 106 ? 93.686 -9.975 -21.460 1.00 0.00 106 PHE A C 2
ATOM 3357 O O . PHE A 1 106 ? 94.284 -9.240 -22.220 1.00 0.00 106 PHE A O 2
ATOM 3374 N N . ILE A 1 107 ? 93.979 -10.017 -20.189 1.00 0.00 107 ILE A N 2
ATOM 3375 C CA . ILE A 1 107 ? 95.065 -9.155 -19.647 1.00 0.00 107 ILE A CA 2
ATOM 3376 C C . ILE A 1 107 ? 95.611 -9.747 -18.344 1.00 0.00 107 ILE A C 2
ATOM 3377 O O . ILE A 1 107 ? 96.805 -9.856 -18.153 1.00 0.00 107 ILE A O 2
ATOM 3393 N N . VAL A 1 108 ? 94.744 -10.127 -17.446 1.00 0.00 108 VAL A N 2
ATOM 3394 C CA . VAL A 1 108 ? 95.213 -10.710 -16.157 1.00 0.00 108 VAL A CA 2
ATOM 3395 C C . VAL A 1 108 ? 95.994 -12.001 -16.410 1.00 0.00 108 VAL A C 2
ATOM 3396 O O . VAL A 1 108 ? 95.655 -12.784 -17.276 1.00 0.00 108 VAL A O 2
ATOM 3409 N N . THR A 1 109 ? 97.039 -12.231 -15.662 1.00 0.00 109 THR A N 2
ATOM 3410 C CA . THR A 1 109 ? 97.840 -13.472 -15.862 1.00 0.00 109 THR A CA 2
ATOM 3411 C C . THR A 1 109 ? 97.579 -14.459 -14.721 1.00 0.00 109 THR A C 2
ATOM 3412 O O . THR A 1 109 ? 97.384 -15.638 -14.940 1.00 0.00 109 THR A O 2
ATOM 3423 N N . ASP A 1 110 ? 97.576 -13.989 -13.504 1.00 0.00 110 ASP A N 2
ATOM 3424 C CA . ASP A 1 110 ? 97.329 -14.902 -12.352 1.00 0.00 110 ASP A CA 2
ATOM 3425 C C . ASP A 1 110 ? 98.291 -16.092 -12.405 1.00 0.00 110 ASP A C 2
ATOM 3426 O O . ASP A 1 110 ? 98.092 -17.024 -11.644 1.00 0.00 110 ASP A O 2
ATOM 3437 N N . GLY A 1 1 ? 70.792 -15.971 13.180 1.00 0.00 1 GLY A N 3
ATOM 3438 C CA . GLY A 1 1 ? 69.922 -15.604 12.027 1.00 0.00 1 GLY A CA 3
ATOM 3439 C C . GLY A 1 1 ? 70.127 -14.129 11.682 1.00 0.00 1 GLY A C 3
ATOM 3440 O O . GLY A 1 1 ? 71.157 -13.737 11.172 1.00 0.00 1 GLY A O 3
ATOM 3446 N N . SER A 1 2 ? 69.153 -13.306 11.958 1.00 0.00 2 SER A N 3
ATOM 3447 C CA . SER A 1 2 ? 69.294 -11.853 11.648 1.00 0.00 2 SER A CA 3
ATOM 3448 C C . SER A 1 2 ? 69.433 -11.643 10.138 1.00 0.00 2 SER A C 3
ATOM 3449 O O . SER A 1 2 ? 70.298 -10.923 9.679 1.00 0.00 2 SER A O 3
ATOM 3457 N N . LEU A 1 3 ? 68.585 -12.262 9.363 1.00 0.00 3 LEU A N 3
ATOM 3458 C CA . LEU A 1 3 ? 68.667 -12.093 7.884 1.00 0.00 3 LEU A CA 3
ATOM 3459 C C . LEU A 1 3 ? 68.205 -10.688 7.490 1.00 0.00 3 LEU A C 3
ATOM 3460 O O . LEU A 1 3 ? 67.032 -10.445 7.286 1.00 0.00 3 LEU A O 3
ATOM 3476 N N . GLN A 1 4 ? 69.116 -9.760 7.383 1.00 0.00 4 GLN A N 3
ATOM 3477 C CA . GLN A 1 4 ? 68.723 -8.372 7.005 1.00 0.00 4 GLN A CA 3
ATOM 3478 C C . GLN A 1 4 ? 69.965 -7.542 6.668 1.00 0.00 4 GLN A C 3
ATOM 3479 O O . GLN A 1 4 ? 70.063 -6.958 5.607 1.00 0.00 4 GLN A O 3
ATOM 3493 N N . ASP A 1 5 ? 70.914 -7.484 7.561 1.00 0.00 5 ASP A N 3
ATOM 3494 C CA . ASP A 1 5 ? 72.147 -6.691 7.287 1.00 0.00 5 ASP A CA 3
ATOM 3495 C C . ASP A 1 5 ? 73.040 -7.435 6.289 1.00 0.00 5 ASP A C 3
ATOM 3496 O O . ASP A 1 5 ? 73.774 -6.834 5.529 1.00 0.00 5 ASP A O 3
ATOM 3505 N N . ASN A 1 6 ? 72.981 -8.738 6.285 1.00 0.00 6 ASN A N 3
ATOM 3506 C CA . ASN A 1 6 ? 73.824 -9.521 5.335 1.00 0.00 6 ASN A CA 3
ATOM 3507 C C . ASN A 1 6 ? 72.936 -10.221 4.302 1.00 0.00 6 ASN A C 3
ATOM 3508 O O . ASN A 1 6 ? 71.729 -10.081 4.311 1.00 0.00 6 ASN A O 3
ATOM 3519 N N . SER A 1 7 ? 73.523 -10.971 3.409 1.00 0.00 7 SER A N 3
ATOM 3520 C CA . SER A 1 7 ? 72.708 -11.675 2.376 1.00 0.00 7 SER A CA 3
ATOM 3521 C C . SER A 1 7 ? 72.708 -13.183 2.636 1.00 0.00 7 SER A C 3
ATOM 3522 O O . SER A 1 7 ? 72.673 -13.628 3.766 1.00 0.00 7 SER A O 3
ATOM 3530 N N . SER A 1 8 ? 72.747 -13.973 1.598 1.00 0.00 8 SER A N 3
ATOM 3531 C CA . SER A 1 8 ? 72.751 -15.452 1.788 1.00 0.00 8 SER A CA 3
ATOM 3532 C C . SER A 1 8 ? 74.182 -15.947 2.013 1.00 0.00 8 SER A C 3
ATOM 3533 O O . SER A 1 8 ? 74.423 -16.860 2.777 1.00 0.00 8 SER A O 3
ATOM 3541 N N . TYR A 1 9 ? 75.130 -15.345 1.353 1.00 0.00 9 TYR A N 3
ATOM 3542 C CA . TYR A 1 9 ? 76.547 -15.768 1.524 1.00 0.00 9 TYR A CA 3
ATOM 3543 C C . TYR A 1 9 ? 77.422 -14.554 1.849 1.00 0.00 9 TYR A C 3
ATOM 3544 O O . TYR A 1 9 ? 77.992 -13.944 0.966 1.00 0.00 9 TYR A O 3
ATOM 3562 N N . PRO A 1 10 ? 77.495 -14.246 3.116 1.00 0.00 10 PRO A N 3
ATOM 3563 C CA . PRO A 1 10 ? 78.306 -13.090 3.574 1.00 0.00 10 PRO A CA 3
ATOM 3564 C C . PRO A 1 10 ? 79.763 -13.255 3.134 1.00 0.00 10 PRO A C 3
ATOM 3565 O O . PRO A 1 10 ? 80.179 -14.316 2.713 1.00 0.00 10 PRO A O 3
ATOM 3576 N N . ASP A 1 11 ? 80.542 -12.212 3.228 1.00 0.00 11 ASP A N 3
ATOM 3577 C CA . ASP A 1 11 ? 81.969 -12.307 2.817 1.00 0.00 11 ASP A CA 3
ATOM 3578 C C . ASP A 1 11 ? 82.885 -11.990 4.001 1.00 0.00 11 ASP A C 3
ATOM 3579 O O . ASP A 1 11 ? 83.379 -10.888 4.139 1.00 0.00 11 ASP A O 3
ATOM 3588 N N . GLU A 1 12 ? 83.115 -12.948 4.856 1.00 0.00 12 GLU A N 3
ATOM 3589 C CA . GLU A 1 12 ? 84.001 -12.704 6.032 1.00 0.00 12 GLU A CA 3
ATOM 3590 C C . GLU A 1 12 ? 85.480 -12.730 5.621 1.00 0.00 12 GLU A C 3
ATOM 3591 O O . GLU A 1 12 ? 86.262 -11.931 6.096 1.00 0.00 12 GLU A O 3
ATOM 3603 N N . PRO A 1 13 ? 85.825 -13.649 4.752 1.00 0.00 13 PRO A N 3
ATOM 3604 C CA . PRO A 1 13 ? 87.233 -13.759 4.294 1.00 0.00 13 PRO A CA 3
ATOM 3605 C C . PRO A 1 13 ? 87.755 -12.399 3.822 1.00 0.00 13 PRO A C 3
ATOM 3606 O O . PRO A 1 13 ? 88.890 -12.042 4.069 1.00 0.00 13 PRO A O 3
ATOM 3617 N N . TRP A 1 14 ? 86.943 -11.637 3.142 1.00 0.00 14 TRP A N 3
ATOM 3618 C CA . TRP A 1 14 ? 87.406 -10.305 2.657 1.00 0.00 14 TRP A CA 3
ATOM 3619 C C . TRP A 1 14 ? 88.740 -10.452 1.922 1.00 0.00 14 TRP A C 3
ATOM 3620 O O . TRP A 1 14 ? 89.661 -9.686 2.128 1.00 0.00 14 TRP A O 3
ATOM 3641 N N . ARG A 1 15 ? 88.853 -11.430 1.067 1.00 0.00 15 ARG A N 3
ATOM 3642 C CA . ARG A 1 15 ? 90.128 -11.623 0.321 1.00 0.00 15 ARG A CA 3
ATOM 3643 C C . ARG A 1 15 ? 91.299 -11.735 1.301 1.00 0.00 15 ARG A C 3
ATOM 3644 O O . ARG A 1 15 ? 91.118 -12.078 2.453 1.00 0.00 15 ARG A O 3
ATOM 3665 N N . ILE A 1 16 ? 92.495 -11.450 0.848 1.00 0.00 16 ILE A N 3
ATOM 3666 C CA . ILE A 1 16 ? 93.695 -11.532 1.728 1.00 0.00 16 ILE A CA 3
ATOM 3667 C C . ILE A 1 16 ? 93.557 -12.680 2.730 1.00 0.00 16 ILE A C 3
ATOM 3668 O O . ILE A 1 16 ? 92.966 -13.702 2.443 1.00 0.00 16 ILE A O 3
ATOM 3684 N N . THR A 1 17 ? 94.101 -12.521 3.898 1.00 0.00 17 THR A N 3
ATOM 3685 C CA . THR A 1 17 ? 94.008 -13.602 4.919 1.00 0.00 17 THR A CA 3
ATOM 3686 C C . THR A 1 17 ? 94.528 -13.104 6.268 1.00 0.00 17 THR A C 3
ATOM 3687 O O . THR A 1 17 ? 95.665 -13.334 6.630 1.00 0.00 17 THR A O 3
ATOM 3698 N N . GLU A 1 18 ? 93.703 -12.425 7.016 1.00 0.00 18 GLU A N 3
ATOM 3699 C CA . GLU A 1 18 ? 94.148 -11.916 8.342 1.00 0.00 18 GLU A CA 3
ATOM 3700 C C . GLU A 1 18 ? 95.399 -11.046 8.186 1.00 0.00 18 GLU A C 3
ATOM 3701 O O . GLU A 1 18 ? 96.091 -10.759 9.144 1.00 0.00 18 GLU A O 3
ATOM 3713 N N . GLU A 1 19 ? 95.694 -10.622 6.987 1.00 0.00 19 GLU A N 3
ATOM 3714 C CA . GLU A 1 19 ? 96.894 -9.770 6.773 1.00 0.00 19 GLU A CA 3
ATOM 3715 C C . GLU A 1 19 ? 96.473 -8.305 6.651 1.00 0.00 19 GLU A C 3
ATOM 3716 O O . GLU A 1 19 ? 97.262 -7.403 6.853 1.00 0.00 19 GLU A O 3
ATOM 3728 N N . GLN A 1 20 ? 95.231 -8.063 6.330 1.00 0.00 20 GLN A N 3
ATOM 3729 C CA . GLN A 1 20 ? 94.756 -6.660 6.205 1.00 0.00 20 GLN A CA 3
ATOM 3730 C C . GLN A 1 20 ? 93.559 -6.429 7.129 1.00 0.00 20 GLN A C 3
ATOM 3731 O O . GLN A 1 20 ? 93.318 -5.331 7.584 1.00 0.00 20 GLN A O 3
ATOM 3745 N N . ARG A 1 21 ? 92.810 -7.460 7.415 1.00 0.00 21 ARG A N 3
ATOM 3746 C CA . ARG A 1 21 ? 91.635 -7.297 8.316 1.00 0.00 21 ARG A CA 3
ATOM 3747 C C . ARG A 1 21 ? 92.108 -6.861 9.705 1.00 0.00 21 ARG A C 3
ATOM 3748 O O . ARG A 1 21 ? 91.399 -6.196 10.434 1.00 0.00 21 ARG A O 3
ATOM 3769 N N . GLU A 1 22 ? 93.306 -7.227 10.069 1.00 0.00 22 GLU A N 3
ATOM 3770 C CA . GLU A 1 22 ? 93.831 -6.830 11.406 1.00 0.00 22 GLU A CA 3
ATOM 3771 C C . GLU A 1 22 ? 94.252 -5.358 11.382 1.00 0.00 22 GLU A C 3
ATOM 3772 O O . GLU A 1 22 ? 94.111 -4.645 12.355 1.00 0.00 22 GLU A O 3
ATOM 3784 N N . TYR A 1 23 ? 94.764 -4.899 10.272 1.00 0.00 23 TYR A N 3
ATOM 3785 C CA . TYR A 1 23 ? 95.190 -3.474 10.180 1.00 0.00 23 TYR A CA 3
ATOM 3786 C C . TYR A 1 23 ? 93.983 -2.581 9.880 1.00 0.00 23 TYR A C 3
ATOM 3787 O O . TYR A 1 23 ? 94.012 -1.385 10.100 1.00 0.00 23 TYR A O 3
ATOM 3805 N N . TYR A 1 24 ? 92.918 -3.152 9.387 1.00 0.00 24 TYR A N 3
ATOM 3806 C CA . TYR A 1 24 ? 91.709 -2.339 9.082 1.00 0.00 24 TYR A CA 3
ATOM 3807 C C . TYR A 1 24 ? 90.889 -2.149 10.359 1.00 0.00 24 TYR A C 3
ATOM 3808 O O . TYR A 1 24 ? 90.395 -1.074 10.641 1.00 0.00 24 TYR A O 3
ATOM 3826 N N . VAL A 1 25 ? 90.751 -3.185 11.144 1.00 0.00 25 VAL A N 3
ATOM 3827 C CA . VAL A 1 25 ? 89.977 -3.062 12.411 1.00 0.00 25 VAL A CA 3
ATOM 3828 C C . VAL A 1 25 ? 90.755 -2.194 13.401 1.00 0.00 25 VAL A C 3
ATOM 3829 O O . VAL A 1 25 ? 90.188 -1.571 14.277 1.00 0.00 25 VAL A O 3
ATOM 3842 N N . ASN A 1 26 ? 92.053 -2.146 13.263 1.00 0.00 26 ASN A N 3
ATOM 3843 C CA . ASN A 1 26 ? 92.870 -1.315 14.190 1.00 0.00 26 ASN A CA 3
ATOM 3844 C C . ASN A 1 26 ? 92.524 0.164 14.009 1.00 0.00 26 ASN A C 3
ATOM 3845 O O . ASN A 1 26 ? 92.724 0.971 14.895 1.00 0.00 26 ASN A O 3
ATOM 3856 N N . GLN A 1 27 ? 92.000 0.525 12.869 1.00 0.00 27 GLN A N 3
ATOM 3857 C CA . GLN A 1 27 ? 91.636 1.942 12.632 1.00 0.00 27 GLN A CA 3
ATOM 3858 C C . GLN A 1 27 ? 90.235 2.205 13.192 1.00 0.00 27 GLN A C 3
ATOM 3859 O O . GLN A 1 27 ? 90.022 3.135 13.946 1.00 0.00 27 GLN A O 3
ATOM 3873 N N . PHE A 1 28 ? 89.277 1.388 12.843 1.00 0.00 28 PHE A N 3
ATOM 3874 C CA . PHE A 1 28 ? 87.900 1.593 13.375 1.00 0.00 28 PHE A CA 3
ATOM 3875 C C . PHE A 1 28 ? 87.966 1.758 14.895 1.00 0.00 28 PHE A C 3
ATOM 3876 O O . PHE A 1 28 ? 87.101 2.354 15.504 1.00 0.00 28 PHE A O 3
ATOM 3893 N N . ARG A 1 29 ? 88.991 1.232 15.509 1.00 0.00 29 ARG A N 3
ATOM 3894 C CA . ARG A 1 29 ? 89.121 1.355 16.988 1.00 0.00 29 ARG A CA 3
ATOM 3895 C C . ARG A 1 29 ? 89.419 2.806 17.371 1.00 0.00 29 ARG A C 3
ATOM 3896 O O . ARG A 1 29 ? 88.845 3.344 18.297 1.00 0.00 29 ARG A O 3
ATOM 3917 N N . SER A 1 30 ? 90.309 3.448 16.663 1.00 0.00 30 SER A N 3
ATOM 3918 C CA . SER A 1 30 ? 90.629 4.866 16.994 1.00 0.00 30 SER A CA 3
ATOM 3919 C C . SER A 1 30 ? 89.331 5.644 17.206 1.00 0.00 30 SER A C 3
ATOM 3920 O O . SER A 1 30 ? 89.254 6.537 18.026 1.00 0.00 30 SER A O 3
ATOM 3928 N N . LEU A 1 31 ? 88.306 5.301 16.474 1.00 0.00 31 LEU A N 3
ATOM 3929 C CA . LEU A 1 31 ? 87.003 6.005 16.628 1.00 0.00 31 LEU A CA 3
ATOM 3930 C C . LEU A 1 31 ? 86.123 5.246 17.623 1.00 0.00 31 LEU A C 3
ATOM 3931 O O . LEU A 1 31 ? 85.255 5.810 18.260 1.00 0.00 31 LEU A O 3
ATOM 3947 N N . GLN A 1 32 ? 86.345 3.968 17.759 1.00 0.00 32 GLN A N 3
ATOM 3948 C CA . GLN A 1 32 ? 85.531 3.163 18.707 1.00 0.00 32 GLN A CA 3
ATOM 3949 C C . GLN A 1 32 ? 86.437 2.487 19.740 1.00 0.00 32 GLN A C 3
ATOM 3950 O O . GLN A 1 32 ? 87.219 1.620 19.407 1.00 0.00 32 GLN A O 3
ATOM 3964 N N . PRO A 1 33 ? 86.299 2.911 20.968 1.00 0.00 33 PRO A N 3
ATOM 3965 C CA . PRO A 1 33 ? 87.117 2.339 22.065 1.00 0.00 33 PRO A CA 3
ATOM 3966 C C . PRO A 1 33 ? 86.872 0.834 22.179 1.00 0.00 33 PRO A C 3
ATOM 3967 O O . PRO A 1 33 ? 87.786 0.058 22.382 1.00 0.00 33 PRO A O 3
ATOM 3978 N N . ASP A 1 34 ? 85.646 0.421 22.049 1.00 0.00 34 ASP A N 3
ATOM 3979 C CA . ASP A 1 34 ? 85.329 -1.032 22.148 1.00 0.00 34 ASP A CA 3
ATOM 3980 C C . ASP A 1 34 ? 86.138 -1.827 21.120 1.00 0.00 34 ASP A C 3
ATOM 3981 O O . ASP A 1 34 ? 86.346 -1.377 20.010 1.00 0.00 34 ASP A O 3
ATOM 3990 N N . PRO A 1 35 ? 86.568 -2.988 21.532 1.00 0.00 35 PRO A N 3
ATOM 3991 C CA . PRO A 1 35 ? 87.365 -3.867 20.642 1.00 0.00 35 PRO A CA 3
ATOM 3992 C C . PRO A 1 35 ? 86.515 -4.335 19.455 1.00 0.00 35 PRO A C 3
ATOM 3993 O O . PRO A 1 35 ? 87.007 -4.510 18.358 1.00 0.00 35 PRO A O 3
ATOM 4004 N N . SER A 1 36 ? 85.243 -4.538 19.667 1.00 0.00 36 SER A N 3
ATOM 4005 C CA . SER A 1 36 ? 84.365 -4.992 18.551 1.00 0.00 36 SER A CA 3
ATOM 4006 C C . SER A 1 36 ? 82.948 -4.445 18.739 1.00 0.00 36 SER A C 3
ATOM 4007 O O . SER A 1 36 ? 82.090 -5.096 19.300 1.00 0.00 36 SER A O 3
ATOM 4015 N N . SER A 1 37 ? 82.698 -3.252 18.276 1.00 0.00 37 SER A N 3
ATOM 4016 C CA . SER A 1 37 ? 81.338 -2.662 18.431 1.00 0.00 37 SER A CA 3
ATOM 4017 C C . SER A 1 37 ? 80.870 -2.049 17.108 1.00 0.00 37 SER A C 3
ATOM 4018 O O . SER A 1 37 ? 81.347 -2.397 16.046 1.00 0.00 37 SER A O 3
ATOM 4026 N N . PHE A 1 38 ? 79.936 -1.140 17.166 1.00 0.00 38 PHE A N 3
ATOM 4027 C CA . PHE A 1 38 ? 79.432 -0.503 15.916 1.00 0.00 38 PHE A CA 3
ATOM 4028 C C . PHE A 1 38 ? 79.615 1.017 15.990 1.00 0.00 38 PHE A C 3
ATOM 4029 O O . PHE A 1 38 ? 79.573 1.605 17.053 1.00 0.00 38 PHE A O 3
ATOM 4046 N N . ILE A 1 39 ? 79.817 1.657 14.871 1.00 0.00 39 ILE A N 3
ATOM 4047 C CA . ILE A 1 39 ? 79.999 3.137 14.879 1.00 0.00 39 ILE A CA 3
ATOM 4048 C C . ILE A 1 39 ? 78.651 3.832 14.651 1.00 0.00 39 ILE A C 3
ATOM 4049 O O . ILE A 1 39 ? 77.822 3.365 13.895 1.00 0.00 39 ILE A O 3
ATOM 4065 N N . SER A 1 40 ? 78.424 4.939 15.304 1.00 0.00 40 SER A N 3
ATOM 4066 C CA . SER A 1 40 ? 77.128 5.658 15.130 1.00 0.00 40 SER A CA 3
ATOM 4067 C C . SER A 1 40 ? 77.075 6.339 13.759 1.00 0.00 40 SER A C 3
ATOM 4068 O O . SER A 1 40 ? 76.016 6.645 13.248 1.00 0.00 40 SER A O 3
ATOM 4076 N N . GLY A 1 41 ? 78.210 6.580 13.165 1.00 0.00 41 GLY A N 3
ATOM 4077 C CA . GLY A 1 41 ? 78.230 7.243 11.831 1.00 0.00 41 GLY A CA 3
ATOM 4078 C C . GLY A 1 41 ? 78.826 8.646 11.967 1.00 0.00 41 GLY A C 3
ATOM 4079 O O . GLY A 1 41 ? 78.933 9.175 13.054 1.00 0.00 41 GLY A O 3
ATOM 4083 N N . SER A 1 42 ? 79.212 9.246 10.867 1.00 0.00 42 SER A N 3
ATOM 4084 C CA . SER A 1 42 ? 79.804 10.623 10.903 1.00 0.00 42 SER A CA 3
ATOM 4085 C C . SER A 1 42 ? 81.264 10.574 11.374 1.00 0.00 42 SER A C 3
ATOM 4086 O O . SER A 1 42 ? 82.178 10.779 10.600 1.00 0.00 42 SER A O 3
ATOM 4094 N N . VAL A 1 43 ? 81.490 10.309 12.632 1.00 0.00 43 VAL A N 3
ATOM 4095 C CA . VAL A 1 43 ? 82.889 10.253 13.148 1.00 0.00 43 VAL A CA 3
ATOM 4096 C C . VAL A 1 43 ? 83.793 9.528 12.148 1.00 0.00 43 VAL A C 3
ATOM 4097 O O . VAL A 1 43 ? 84.937 9.888 11.955 1.00 0.00 43 VAL A O 3
ATOM 4110 N N . ALA A 1 44 ? 83.286 8.511 11.511 1.00 0.00 44 ALA A N 3
ATOM 4111 C CA . ALA A 1 44 ? 84.113 7.763 10.523 1.00 0.00 44 ALA A CA 3
ATOM 4112 C C . ALA A 1 44 ? 84.132 8.505 9.185 1.00 0.00 44 ALA A C 3
ATOM 4113 O O . ALA A 1 44 ? 85.165 8.664 8.566 1.00 0.00 44 ALA A O 3
ATOM 4120 N N . LYS A 1 45 ? 82.997 8.968 8.736 1.00 0.00 45 LYS A N 3
ATOM 4121 C CA . LYS A 1 45 ? 82.954 9.705 7.441 1.00 0.00 45 LYS A CA 3
ATOM 4122 C C . LYS A 1 45 ? 83.800 10.976 7.531 1.00 0.00 45 LYS A C 3
ATOM 4123 O O . LYS A 1 45 ? 84.082 11.620 6.541 1.00 0.00 45 LYS A O 3
ATOM 4142 N N . ASN A 1 46 ? 84.207 11.341 8.715 1.00 0.00 46 ASN A N 3
ATOM 4143 C CA . ASN A 1 46 ? 85.036 12.569 8.876 1.00 0.00 46 ASN A CA 3
ATOM 4144 C C . ASN A 1 46 ? 86.463 12.314 8.383 1.00 0.00 46 ASN A C 3
ATOM 4145 O O . ASN A 1 46 ? 87.003 13.070 7.599 1.00 0.00 46 ASN A O 3
ATOM 4156 N N . PHE A 1 47 ? 87.082 11.259 8.837 1.00 0.00 47 PHE A N 3
ATOM 4157 C CA . PHE A 1 47 ? 88.473 10.968 8.395 1.00 0.00 47 PHE A CA 3
ATOM 4158 C C . PHE A 1 47 ? 88.464 10.082 7.140 1.00 0.00 47 PHE A C 3
ATOM 4159 O O . PHE A 1 47 ? 89.478 9.887 6.501 1.00 0.00 47 PHE A O 3
ATOM 4176 N N . PHE A 1 48 ? 87.324 9.553 6.775 1.00 0.00 48 PHE A N 3
ATOM 4177 C CA . PHE A 1 48 ? 87.252 8.693 5.558 1.00 0.00 48 PHE A CA 3
ATOM 4178 C C . PHE A 1 48 ? 87.761 9.463 4.335 1.00 0.00 48 PHE A C 3
ATOM 4179 O O . PHE A 1 48 ? 88.043 8.889 3.302 1.00 0.00 48 PHE A O 3
ATOM 4196 N N . THR A 1 49 ? 87.876 10.758 4.445 1.00 0.00 49 THR A N 3
ATOM 4197 C CA . THR A 1 49 ? 88.361 11.565 3.293 1.00 0.00 49 THR A CA 3
ATOM 4198 C C . THR A 1 49 ? 89.885 11.481 3.190 1.00 0.00 49 THR A C 3
ATOM 4199 O O . THR A 1 49 ? 90.602 12.267 3.774 1.00 0.00 49 THR A O 3
ATOM 4210 N N . LYS A 1 50 ? 90.385 10.530 2.448 1.00 0.00 50 LYS A N 3
ATOM 4211 C CA . LYS A 1 50 ? 91.862 10.392 2.307 1.00 0.00 50 LYS A CA 3
ATOM 4212 C C . LYS A 1 50 ? 92.197 9.320 1.267 1.00 0.00 50 LYS A C 3
ATOM 4213 O O . LYS A 1 50 ? 93.099 8.525 1.448 1.00 0.00 50 LYS A O 3
ATOM 4232 N N . SER A 1 51 ? 91.480 9.293 0.176 1.00 0.00 51 SER A N 3
ATOM 4233 C CA . SER A 1 51 ? 91.761 8.273 -0.875 1.00 0.00 51 SER A CA 3
ATOM 4234 C C . SER A 1 51 ? 91.207 8.746 -2.220 1.00 0.00 51 SER A C 3
ATOM 4235 O O . SER A 1 51 ? 91.944 8.984 -3.156 1.00 0.00 51 SER A O 3
ATOM 4243 N N . LYS A 1 52 ? 89.914 8.888 -2.323 1.00 0.00 52 LYS A N 3
ATOM 4244 C CA . LYS A 1 52 ? 89.311 9.351 -3.602 1.00 0.00 52 LYS A CA 3
ATOM 4245 C C . LYS A 1 52 ? 90.144 10.488 -4.194 1.00 0.00 52 LYS A C 3
ATOM 4246 O O . LYS A 1 52 ? 90.284 10.607 -5.394 1.00 0.00 52 LYS A O 3
ATOM 4265 N N . LEU A 1 53 ? 90.694 11.323 -3.357 1.00 0.00 53 LEU A N 3
ATOM 4266 C CA . LEU A 1 53 ? 91.517 12.457 -3.865 1.00 0.00 53 LEU A CA 3
ATOM 4267 C C . LEU A 1 53 ? 90.681 13.341 -4.797 1.00 0.00 53 LEU A C 3
ATOM 4268 O O . LEU A 1 53 ? 90.079 14.308 -4.376 1.00 0.00 53 LEU A O 3
ATOM 4284 N N . SER A 1 54 ? 90.644 13.017 -6.060 1.00 0.00 54 SER A N 3
ATOM 4285 C CA . SER A 1 54 ? 89.851 13.836 -7.022 1.00 0.00 54 SER A CA 3
ATOM 4286 C C . SER A 1 54 ? 88.395 13.962 -6.560 1.00 0.00 54 SER A C 3
ATOM 4287 O O . SER A 1 54 ? 87.609 13.046 -6.694 1.00 0.00 54 SER A O 3
ATOM 4295 N N . ILE A 1 55 ? 88.031 15.096 -6.026 1.00 0.00 55 ILE A N 3
ATOM 4296 C CA . ILE A 1 55 ? 86.625 15.291 -5.563 1.00 0.00 55 ILE A CA 3
ATOM 4297 C C . ILE A 1 55 ? 86.263 14.259 -4.491 1.00 0.00 55 ILE A C 3
ATOM 4298 O O . ILE A 1 55 ? 86.386 13.070 -4.710 1.00 0.00 55 ILE A O 3
ATOM 4314 N N . PRO A 1 56 ? 85.823 14.750 -3.363 1.00 0.00 56 PRO A N 3
ATOM 4315 C CA . PRO A 1 56 ? 85.434 13.856 -2.245 1.00 0.00 56 PRO A CA 3
ATOM 4316 C C . PRO A 1 56 ? 84.163 13.081 -2.605 1.00 0.00 56 PRO A C 3
ATOM 4317 O O . PRO A 1 56 ? 83.071 13.448 -2.219 1.00 0.00 56 PRO A O 3
ATOM 4328 N N . GLU A 1 57 ? 84.295 12.010 -3.339 1.00 0.00 57 GLU A N 3
ATOM 4329 C CA . GLU A 1 57 ? 83.093 11.214 -3.720 1.00 0.00 57 GLU A CA 3
ATOM 4330 C C . GLU A 1 57 ? 82.844 10.111 -2.690 1.00 0.00 57 GLU A C 3
ATOM 4331 O O . GLU A 1 57 ? 82.708 8.952 -3.026 1.00 0.00 57 GLU A O 3
ATOM 4343 N N . LEU A 1 58 ? 82.783 10.464 -1.434 1.00 0.00 58 LEU A N 3
ATOM 4344 C CA . LEU A 1 58 ? 82.545 9.437 -0.381 1.00 0.00 58 LEU A CA 3
ATOM 4345 C C . LEU A 1 58 ? 81.060 9.064 -0.327 1.00 0.00 58 LEU A C 3
ATOM 4346 O O . LEU A 1 58 ? 80.644 8.260 0.483 1.00 0.00 58 LEU A O 3
ATOM 4362 N N . SER A 1 59 ? 80.259 9.639 -1.180 1.00 0.00 59 SER A N 3
ATOM 4363 C CA . SER A 1 59 ? 78.804 9.310 -1.171 1.00 0.00 59 SER A CA 3
ATOM 4364 C C . SER A 1 59 ? 78.592 7.859 -1.608 1.00 0.00 59 SER A C 3
ATOM 4365 O O . SER A 1 59 ? 77.696 7.186 -1.140 1.00 0.00 59 SER A O 3
ATOM 4373 N N . TYR A 1 60 ? 79.411 7.368 -2.500 1.00 0.00 60 TYR A N 3
ATOM 4374 C CA . TYR A 1 60 ? 79.250 5.959 -2.958 1.00 0.00 60 TYR A CA 3
ATOM 4375 C C . TYR A 1 60 ? 80.010 5.013 -2.020 1.00 0.00 60 TYR A C 3
ATOM 4376 O O . TYR A 1 60 ? 79.615 3.884 -1.808 1.00 0.00 60 TYR A O 3
ATOM 4394 N N . ILE A 1 61 ? 81.090 5.470 -1.447 1.00 0.00 61 ILE A N 3
ATOM 4395 C CA . ILE A 1 61 ? 81.861 4.600 -0.514 1.00 0.00 61 ILE A CA 3
ATOM 4396 C C . ILE A 1 61 ? 81.016 4.304 0.725 1.00 0.00 61 ILE A C 3
ATOM 4397 O O . ILE A 1 61 ? 80.826 3.165 1.104 1.00 0.00 61 ILE A O 3
ATOM 4413 N N . TRP A 1 62 ? 80.499 5.323 1.352 1.00 0.00 62 TRP A N 3
ATOM 4414 C CA . TRP A 1 62 ? 79.656 5.110 2.561 1.00 0.00 62 TRP A CA 3
ATOM 4415 C C . TRP A 1 62 ? 78.321 4.483 2.153 1.00 0.00 62 TRP A C 3
ATOM 4416 O O . TRP A 1 62 ? 77.765 3.666 2.860 1.00 0.00 62 TRP A O 3
ATOM 4437 N N . GLU A 1 63 ? 77.806 4.855 1.013 1.00 0.00 63 GLU A N 3
ATOM 4438 C CA . GLU A 1 63 ? 76.513 4.274 0.556 1.00 0.00 63 GLU A CA 3
ATOM 4439 C C . GLU A 1 63 ? 76.636 2.752 0.481 1.00 0.00 63 GLU A C 3
ATOM 4440 O O . GLU A 1 63 ? 75.661 2.033 0.577 1.00 0.00 63 GLU A O 3
ATOM 4452 N N . LEU A 1 64 ? 77.831 2.258 0.313 1.00 0.00 64 LEU A N 3
ATOM 4453 C CA . LEU A 1 64 ? 78.027 0.783 0.237 1.00 0.00 64 LEU A CA 3
ATOM 4454 C C . LEU A 1 64 ? 78.362 0.226 1.622 1.00 0.00 64 LEU A C 3
ATOM 4455 O O . LEU A 1 64 ? 78.149 -0.937 1.902 1.00 0.00 64 LEU A O 3
ATOM 4471 N N . SER A 1 65 ? 78.886 1.046 2.493 1.00 0.00 65 SER A N 3
ATOM 4472 C CA . SER A 1 65 ? 79.236 0.558 3.857 1.00 0.00 65 SER A CA 3
ATOM 4473 C C . SER A 1 65 ? 77.975 0.435 4.719 1.00 0.00 65 SER A C 3
ATOM 4474 O O . SER A 1 65 ? 77.907 -0.374 5.622 1.00 0.00 65 SER A O 3
ATOM 4482 N N . ASP A 1 66 ? 76.980 1.232 4.448 1.00 0.00 66 ASP A N 3
ATOM 4483 C CA . ASP A 1 66 ? 75.728 1.158 5.255 1.00 0.00 66 ASP A CA 3
ATOM 4484 C C . ASP A 1 66 ? 74.520 0.934 4.344 1.00 0.00 66 ASP A C 3
ATOM 4485 O O . ASP A 1 66 ? 74.473 1.415 3.229 1.00 0.00 66 ASP A O 3
ATOM 4494 N N . ALA A 1 67 ? 73.544 0.207 4.812 1.00 0.00 67 ALA A N 3
ATOM 4495 C CA . ALA A 1 67 ? 72.340 -0.046 3.976 1.00 0.00 67 ALA A CA 3
ATOM 4496 C C . ALA A 1 67 ? 71.143 -0.387 4.866 1.00 0.00 67 ALA A C 3
ATOM 4497 O O . ALA A 1 67 ? 70.630 -1.490 4.841 1.00 0.00 67 ALA A O 3
ATOM 4504 N N . ASP A 1 68 ? 70.691 0.551 5.653 1.00 0.00 68 ASP A N 3
ATOM 4505 C CA . ASP A 1 68 ? 69.528 0.285 6.545 1.00 0.00 68 ASP A CA 3
ATOM 4506 C C . ASP A 1 68 ? 69.129 1.589 7.224 1.00 0.00 68 ASP A C 3
ATOM 4507 O O . ASP A 1 68 ? 68.606 1.606 8.320 1.00 0.00 68 ASP A O 3
ATOM 4516 N N . CYS A 1 69 ? 69.397 2.683 6.570 1.00 0.00 69 CYS A N 3
ATOM 4517 C CA . CYS A 1 69 ? 69.072 4.007 7.141 1.00 0.00 69 CYS A CA 3
ATOM 4518 C C . CYS A 1 69 ? 69.378 4.030 8.638 1.00 0.00 69 CYS A C 3
ATOM 4519 O O . CYS A 1 69 ? 68.720 4.698 9.411 1.00 0.00 69 CYS A O 3
ATOM 4527 N N . ASP A 1 70 ? 70.381 3.306 9.049 1.00 0.00 70 ASP A N 3
ATOM 4528 C CA . ASP A 1 70 ? 70.745 3.280 10.492 1.00 0.00 70 ASP A CA 3
ATOM 4529 C C . ASP A 1 70 ? 71.755 4.389 10.793 1.00 0.00 70 ASP A C 3
ATOM 4530 O O . ASP A 1 70 ? 71.791 4.934 11.877 1.00 0.00 70 ASP A O 3
ATOM 4539 N N . GLY A 1 71 ? 72.575 4.728 9.834 1.00 0.00 71 GLY A N 3
ATOM 4540 C CA . GLY A 1 71 ? 73.582 5.805 10.059 1.00 0.00 71 GLY A CA 3
ATOM 4541 C C . GLY A 1 71 ? 74.806 5.233 10.779 1.00 0.00 71 GLY A C 3
ATOM 4542 O O . GLY A 1 71 ? 75.833 5.875 10.875 1.00 0.00 71 GLY A O 3
ATOM 4546 N N . ALA A 1 72 ? 74.709 4.036 11.287 1.00 0.00 72 ALA A N 3
ATOM 4547 C CA . ALA A 1 72 ? 75.866 3.430 11.999 1.00 0.00 72 ALA A CA 3
ATOM 4548 C C . ALA A 1 72 ? 76.386 2.221 11.219 1.00 0.00 72 ALA A C 3
ATOM 4549 O O . ALA A 1 72 ? 75.693 1.657 10.395 1.00 0.00 72 ALA A O 3
ATOM 4556 N N . LEU A 1 73 ? 77.600 1.819 11.469 1.00 0.00 73 LEU A N 3
ATOM 4557 C CA . LEU A 1 73 ? 78.159 0.646 10.738 1.00 0.00 73 LEU A CA 3
ATOM 4558 C C . LEU A 1 73 ? 78.867 -0.304 11.707 1.00 0.00 73 LEU A C 3
ATOM 4559 O O . LEU A 1 73 ? 79.992 -0.076 12.103 1.00 0.00 73 LEU A O 3
ATOM 4575 N N . THR A 1 74 ? 78.220 -1.372 12.081 1.00 0.00 74 THR A N 3
ATOM 4576 C CA . THR A 1 74 ? 78.861 -2.342 13.017 1.00 0.00 74 THR A CA 3
ATOM 4577 C C . THR A 1 74 ? 80.301 -2.611 12.575 1.00 0.00 74 THR A C 3
ATOM 4578 O O . THR A 1 74 ? 80.712 -2.210 11.505 1.00 0.00 74 THR A O 3
ATOM 4589 N N . LEU A 1 75 ? 81.075 -3.290 13.379 1.00 0.00 75 LEU A N 3
ATOM 4590 C CA . LEU A 1 75 ? 82.479 -3.579 12.968 1.00 0.00 75 LEU A CA 3
ATOM 4591 C C . LEU A 1 75 ? 82.477 -4.252 11.594 1.00 0.00 75 LEU A C 3
ATOM 4592 O O . LEU A 1 75 ? 83.232 -3.874 10.718 1.00 0.00 75 LEU A O 3
ATOM 4608 N N . PRO A 1 76 ? 81.614 -5.223 11.445 1.00 0.00 76 PRO A N 3
ATOM 4609 C CA . PRO A 1 76 ? 81.502 -5.947 10.156 1.00 0.00 76 PRO A CA 3
ATOM 4610 C C . PRO A 1 76 ? 81.184 -4.962 9.030 1.00 0.00 76 PRO A C 3
ATOM 4611 O O . PRO A 1 76 ? 81.582 -5.150 7.897 1.00 0.00 76 PRO A O 3
ATOM 4622 N N . GLU A 1 77 ? 80.468 -3.910 9.331 1.00 0.00 77 GLU A N 3
ATOM 4623 C CA . GLU A 1 77 ? 80.130 -2.918 8.270 1.00 0.00 77 GLU A CA 3
ATOM 4624 C C . GLU A 1 77 ? 81.363 -2.077 7.927 1.00 0.00 77 GLU A C 3
ATOM 4625 O O . GLU A 1 77 ? 81.566 -1.682 6.795 1.00 0.00 77 GLU A O 3
ATOM 4637 N N . PHE A 1 78 ? 82.191 -1.804 8.899 1.00 0.00 78 PHE A N 3
ATOM 4638 C CA . PHE A 1 78 ? 83.414 -0.991 8.634 1.00 0.00 78 PHE A CA 3
ATOM 4639 C C . PHE A 1 78 ? 84.449 -1.824 7.872 1.00 0.00 78 PHE A C 3
ATOM 4640 O O . PHE A 1 78 ? 85.318 -1.294 7.208 1.00 0.00 78 PHE A O 3
ATOM 4657 N N . CYS A 1 79 ? 84.363 -3.123 7.961 1.00 0.00 79 CYS A N 3
ATOM 4658 C CA . CYS A 1 79 ? 85.344 -3.985 7.240 1.00 0.00 79 CYS A CA 3
ATOM 4659 C C . CYS A 1 79 ? 85.300 -3.695 5.736 1.00 0.00 79 CYS A C 3
ATOM 4660 O O . CYS A 1 79 ? 86.303 -3.381 5.126 1.00 0.00 79 CYS A O 3
ATOM 4668 N N . ALA A 1 80 ? 84.147 -3.798 5.135 1.00 0.00 80 ALA A N 3
ATOM 4669 C CA . ALA A 1 80 ? 84.041 -3.530 3.671 1.00 0.00 80 ALA A CA 3
ATOM 4670 C C . ALA A 1 80 ? 84.249 -2.040 3.388 1.00 0.00 80 ALA A C 3
ATOM 4671 O O . ALA A 1 80 ? 84.760 -1.660 2.353 1.00 0.00 80 ALA A O 3
ATOM 4678 N N . ALA A 1 81 ? 83.854 -1.196 4.298 1.00 0.00 81 ALA A N 3
ATOM 4679 C CA . ALA A 1 81 ? 84.025 0.270 4.083 1.00 0.00 81 ALA A CA 3
ATOM 4680 C C . ALA A 1 81 ? 85.478 0.589 3.720 1.00 0.00 81 ALA A C 3
ATOM 4681 O O . ALA A 1 81 ? 85.765 1.103 2.657 1.00 0.00 81 ALA A O 3
ATOM 4688 N N . PHE A 1 82 ? 86.397 0.293 4.598 1.00 0.00 82 PHE A N 3
ATOM 4689 C CA . PHE A 1 82 ? 87.832 0.584 4.307 1.00 0.00 82 PHE A CA 3
ATOM 4690 C C . PHE A 1 82 ? 88.343 -0.324 3.184 1.00 0.00 82 PHE A C 3
ATOM 4691 O O . PHE A 1 82 ? 89.363 -0.060 2.578 1.00 0.00 82 PHE A O 3
ATOM 4708 N N . HIS A 1 83 ? 87.648 -1.391 2.902 1.00 0.00 83 HIS A N 3
ATOM 4709 C CA . HIS A 1 83 ? 88.099 -2.313 1.820 1.00 0.00 83 HIS A CA 3
ATOM 4710 C C . HIS A 1 83 ? 87.892 -1.668 0.446 1.00 0.00 83 HIS A C 3
ATOM 4711 O O . HIS A 1 83 ? 88.523 -2.039 -0.524 1.00 0.00 83 HIS A O 3
ATOM 4725 N N . LEU A 1 84 ? 87.013 -0.709 0.354 1.00 0.00 84 LEU A N 3
ATOM 4726 C CA . LEU A 1 84 ? 86.767 -0.049 -0.962 1.00 0.00 84 LEU A CA 3
ATOM 4727 C C . LEU A 1 84 ? 87.609 1.225 -1.087 1.00 0.00 84 LEU A C 3
ATOM 4728 O O . LEU A 1 84 ? 88.286 1.436 -2.073 1.00 0.00 84 LEU A O 3
ATOM 4744 N N . ILE A 1 85 ? 87.571 2.074 -0.097 1.00 0.00 85 ILE A N 3
ATOM 4745 C CA . ILE A 1 85 ? 88.371 3.332 -0.166 1.00 0.00 85 ILE A CA 3
ATOM 4746 C C . ILE A 1 85 ? 89.794 3.028 -0.644 1.00 0.00 85 ILE A C 3
ATOM 4747 O O . ILE A 1 85 ? 90.275 3.609 -1.596 1.00 0.00 85 ILE A O 3
ATOM 4763 N N . VAL A 1 86 ? 90.472 2.123 0.008 1.00 0.00 86 VAL A N 3
ATOM 4764 C CA . VAL A 1 86 ? 91.862 1.787 -0.414 1.00 0.00 86 VAL A CA 3
ATOM 4765 C C . VAL A 1 86 ? 91.839 0.998 -1.726 1.00 0.00 86 VAL A C 3
ATOM 4766 O O . VAL A 1 86 ? 92.801 0.977 -2.465 1.00 0.00 86 VAL A O 3
ATOM 4779 N N . ALA A 1 87 ? 90.745 0.350 -2.017 1.00 0.00 87 ALA A N 3
ATOM 4780 C CA . ALA A 1 87 ? 90.658 -0.435 -3.282 1.00 0.00 87 ALA A CA 3
ATOM 4781 C C . ALA A 1 87 ? 90.937 0.468 -4.487 1.00 0.00 87 ALA A C 3
ATOM 4782 O O . ALA A 1 87 ? 91.187 0.000 -5.581 1.00 0.00 87 ALA A O 3
ATOM 4789 N N . ARG A 1 88 ? 90.893 1.760 -4.296 1.00 0.00 88 ARG A N 3
ATOM 4790 C CA . ARG A 1 88 ? 91.155 2.693 -5.430 1.00 0.00 88 ARG A CA 3
ATOM 4791 C C . ARG A 1 88 ? 92.582 2.504 -5.957 1.00 0.00 88 ARG A C 3
ATOM 4792 O O . ARG A 1 88 ? 92.792 1.997 -7.041 1.00 0.00 88 ARG A O 3
ATOM 4813 N N . LYS A 1 89 ? 93.566 2.909 -5.197 1.00 0.00 89 LYS A N 3
ATOM 4814 C CA . LYS A 1 89 ? 94.977 2.753 -5.656 1.00 0.00 89 LYS A CA 3
ATOM 4815 C C . LYS A 1 89 ? 95.272 1.285 -5.977 1.00 0.00 89 LYS A C 3
ATOM 4816 O O . LYS A 1 89 ? 95.556 0.930 -7.103 1.00 0.00 89 LYS A O 3
ATOM 4835 N N . ASN A 1 90 ? 95.210 0.431 -4.992 1.00 0.00 90 ASN A N 3
ATOM 4836 C CA . ASN A 1 90 ? 95.488 -1.015 -5.237 1.00 0.00 90 ASN A CA 3
ATOM 4837 C C . ASN A 1 90 ? 94.794 -1.480 -6.520 1.00 0.00 90 ASN A C 3
ATOM 4838 O O . ASN A 1 90 ? 95.223 -2.417 -7.164 1.00 0.00 90 ASN A O 3
ATOM 4849 N N . GLY A 1 91 ? 93.726 -0.833 -6.899 1.00 0.00 91 GLY A N 3
ATOM 4850 C CA . GLY A 1 91 ? 93.008 -1.241 -8.140 1.00 0.00 91 GLY A CA 3
ATOM 4851 C C . GLY A 1 91 ? 92.178 -2.495 -7.863 1.00 0.00 91 GLY A C 3
ATOM 4852 O O . GLY A 1 91 ? 91.860 -3.253 -8.758 1.00 0.00 91 GLY A O 3
ATOM 4856 N N . TYR A 1 92 ? 91.823 -2.720 -6.628 1.00 0.00 92 TYR A N 3
ATOM 4857 C CA . TYR A 1 92 ? 91.014 -3.928 -6.290 1.00 0.00 92 TYR A CA 3
ATOM 4858 C C . TYR A 1 92 ? 89.881 -4.112 -7.304 1.00 0.00 92 TYR A C 3
ATOM 4859 O O . TYR A 1 92 ? 88.951 -3.330 -7.345 1.00 0.00 92 TYR A O 3
ATOM 4877 N N . PRO A 1 93 ? 89.999 -5.149 -8.089 1.00 0.00 93 PRO A N 3
ATOM 4878 C CA . PRO A 1 93 ? 88.971 -5.444 -9.113 1.00 0.00 93 PRO A CA 3
ATOM 4879 C C . PRO A 1 93 ? 87.737 -6.073 -8.460 1.00 0.00 93 PRO A C 3
ATOM 4880 O O . PRO A 1 93 ? 87.662 -7.272 -8.282 1.00 0.00 93 PRO A O 3
ATOM 4891 N N . LEU A 1 94 ? 86.772 -5.272 -8.099 1.00 0.00 94 LEU A N 3
ATOM 4892 C CA . LEU A 1 94 ? 85.547 -5.827 -7.457 1.00 0.00 94 LEU A CA 3
ATOM 4893 C C . LEU A 1 94 ? 84.303 -5.446 -8.270 1.00 0.00 94 LEU A C 3
ATOM 4894 O O . LEU A 1 94 ? 84.051 -4.282 -8.510 1.00 0.00 94 LEU A O 3
ATOM 4910 N N . PRO A 1 95 ? 83.565 -6.449 -8.668 1.00 0.00 95 PRO A N 3
ATOM 4911 C CA . PRO A 1 95 ? 82.333 -6.218 -9.464 1.00 0.00 95 PRO A CA 3
ATOM 4912 C C . PRO A 1 95 ? 81.378 -5.288 -8.711 1.00 0.00 95 PRO A C 3
ATOM 4913 O O . PRO A 1 95 ? 80.558 -4.614 -9.300 1.00 0.00 95 PRO A O 3
ATOM 4924 N N . GLU A 1 96 ? 81.481 -5.249 -7.410 1.00 0.00 96 GLU A N 3
ATOM 4925 C CA . GLU A 1 96 ? 80.580 -4.363 -6.617 1.00 0.00 96 GLU A CA 3
ATOM 4926 C C . GLU A 1 96 ? 80.842 -2.896 -6.967 1.00 0.00 96 GLU A C 3
ATOM 4927 O O . GLU A 1 96 ? 81.638 -2.588 -7.831 1.00 0.00 96 GLU A O 3
ATOM 4939 N N . GLY A 1 97 ? 80.179 -1.989 -6.303 1.00 0.00 97 GLY A N 3
ATOM 4940 C CA . GLY A 1 97 ? 80.395 -0.545 -6.601 1.00 0.00 97 GLY A CA 3
ATOM 4941 C C . GLY A 1 97 ? 79.189 0.010 -7.359 1.00 0.00 97 GLY A C 3
ATOM 4942 O O . GLY A 1 97 ? 79.073 1.200 -7.572 1.00 0.00 97 GLY A O 3
ATOM 4946 N N . LEU A 1 98 ? 78.290 -0.842 -7.767 1.00 0.00 98 LEU A N 3
ATOM 4947 C CA . LEU A 1 98 ? 77.091 -0.361 -8.511 1.00 0.00 98 LEU A CA 3
ATOM 4948 C C . LEU A 1 98 ? 77.517 0.347 -9.801 1.00 0.00 98 LEU A C 3
ATOM 4949 O O . LEU A 1 98 ? 77.062 1.436 -10.091 1.00 0.00 98 LEU A O 3
ATOM 4965 N N . PRO A 1 99 ? 78.385 -0.300 -10.531 1.00 0.00 99 PRO A N 3
ATOM 4966 C CA . PRO A 1 99 ? 78.887 0.273 -11.806 1.00 0.00 99 PRO A CA 3
ATOM 4967 C C . PRO A 1 99 ? 77.750 0.394 -12.824 1.00 0.00 99 PRO A C 3
ATOM 4968 O O . PRO A 1 99 ? 76.658 -0.088 -12.598 1.00 0.00 99 PRO A O 3
ATOM 4979 N N . PRO A 1 100 ? 78.052 1.040 -13.919 1.00 0.00 100 PRO A N 3
ATOM 4980 C CA . PRO A 1 100 ? 77.048 1.234 -14.994 1.00 0.00 100 PRO A CA 3
ATOM 4981 C C . PRO A 1 100 ? 76.641 -0.114 -15.594 1.00 0.00 100 PRO A C 3
ATOM 4982 O O . PRO A 1 100 ? 77.168 -0.540 -16.603 1.00 0.00 100 PRO A O 3
ATOM 4993 N N . THR A 1 101 ? 75.709 -0.787 -14.981 1.00 0.00 101 THR A N 3
ATOM 4994 C CA . THR A 1 101 ? 75.267 -2.107 -15.513 1.00 0.00 101 THR A CA 3
ATOM 4995 C C . THR A 1 101 ? 74.089 -2.633 -14.692 1.00 0.00 101 THR A C 3
ATOM 4996 O O . THR A 1 101 ? 73.941 -3.822 -14.486 1.00 0.00 101 THR A O 3
ATOM 5007 N N . LEU A 1 102 ? 73.250 -1.754 -14.216 1.00 0.00 102 LEU A N 3
ATOM 5008 C CA . LEU A 1 102 ? 72.082 -2.198 -13.404 1.00 0.00 102 LEU A CA 3
ATOM 5009 C C . LEU A 1 102 ? 70.781 -1.701 -14.034 1.00 0.00 102 LEU A C 3
ATOM 5010 O O . LEU A 1 102 ? 69.945 -2.477 -14.454 1.00 0.00 102 LEU A O 3
ATOM 5026 N N . GLN A 1 103 ? 70.600 -0.410 -14.105 1.00 0.00 103 GLN A N 3
ATOM 5027 C CA . GLN A 1 103 ? 69.350 0.133 -14.706 1.00 0.00 103 GLN A CA 3
ATOM 5028 C C . GLN A 1 103 ? 69.448 1.655 -14.845 1.00 0.00 103 GLN A C 3
ATOM 5029 O O . GLN A 1 103 ? 70.196 2.297 -14.136 1.00 0.00 103 GLN A O 3
ATOM 5043 N N . PRO A 1 104 ? 68.687 2.177 -15.770 1.00 0.00 104 PRO A N 3
ATOM 5044 C CA . PRO A 1 104 ? 68.685 3.640 -16.025 1.00 0.00 104 PRO A CA 3
ATOM 5045 C C . PRO A 1 104 ? 67.977 4.393 -14.894 1.00 0.00 104 PRO A C 3
ATOM 5046 O O . PRO A 1 104 ? 66.843 4.806 -15.029 1.00 0.00 104 PRO A O 3
ATOM 5057 N N . GLU A 1 105 ? 68.641 4.582 -13.784 1.00 0.00 105 GLU A N 3
ATOM 5058 C CA . GLU A 1 105 ? 68.014 5.316 -12.644 1.00 0.00 105 GLU A CA 3
ATOM 5059 C C . GLU A 1 105 ? 66.537 4.934 -12.500 1.00 0.00 105 GLU A C 3
ATOM 5060 O O . GLU A 1 105 ? 65.657 5.764 -12.616 1.00 0.00 105 GLU A O 3
ATOM 5072 N N . PHE A 1 106 ? 66.264 3.686 -12.238 1.00 0.00 106 PHE A N 3
ATOM 5073 C CA . PHE A 1 106 ? 64.849 3.242 -12.078 1.00 0.00 106 PHE A CA 3
ATOM 5074 C C . PHE A 1 106 ? 63.947 3.926 -13.111 1.00 0.00 106 PHE A C 3
ATOM 5075 O O . PHE A 1 106 ? 62.921 4.484 -12.778 1.00 0.00 106 PHE A O 3
ATOM 5092 N N . ILE A 1 107 ? 64.320 3.886 -14.360 1.00 0.00 107 ILE A N 3
ATOM 5093 C CA . ILE A 1 107 ? 63.482 4.533 -15.407 1.00 0.00 107 ILE A CA 3
ATOM 5094 C C . ILE A 1 107 ? 62.736 3.469 -16.218 1.00 0.00 107 ILE A C 3
ATOM 5095 O O . ILE A 1 107 ? 61.583 3.176 -15.966 1.00 0.00 107 ILE A O 3
ATOM 5111 N N . VAL A 1 108 ? 63.384 2.890 -17.192 1.00 0.00 108 VAL A N 3
AT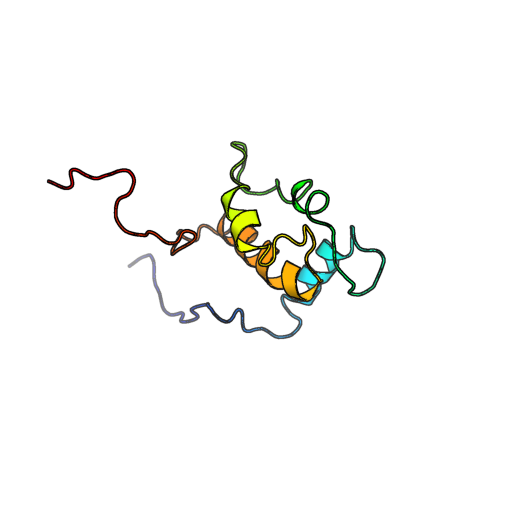OM 5112 C CA . VAL A 1 108 ? 62.714 1.850 -18.019 1.00 0.00 108 VAL A CA 3
ATOM 5113 C C . VAL A 1 108 ? 63.231 0.458 -17.644 1.00 0.00 108 VAL A C 3
ATOM 5114 O O . VAL A 1 108 ? 64.328 0.307 -17.143 1.00 0.00 108 VAL A O 3
ATOM 5127 N N . THR A 1 109 ? 62.450 -0.560 -17.883 1.00 0.00 109 THR A N 3
ATOM 5128 C CA . THR A 1 109 ? 62.897 -1.941 -17.540 1.00 0.00 109 THR A CA 3
ATOM 5129 C C . THR A 1 109 ? 62.370 -2.939 -18.575 1.00 0.00 109 THR A C 3
ATOM 5130 O O . THR A 1 109 ? 61.833 -3.975 -18.236 1.00 0.00 109 THR A O 3
ATOM 5141 N N . ASP A 1 110 ? 62.518 -2.636 -19.835 1.00 0.00 110 ASP A N 3
ATOM 5142 C CA . ASP A 1 110 ? 62.023 -3.567 -20.888 1.00 0.00 110 ASP A CA 3
ATOM 5143 C C . ASP A 1 110 ? 62.786 -3.341 -22.197 1.00 0.00 110 ASP A C 3
ATOM 5144 O O . ASP A 1 110 ? 63.513 -4.234 -22.597 1.00 0.00 110 ASP A O 3
ATOM 5155 N N . GLY A 1 1 ? 80.747 -28.035 -5.219 1.00 0.00 1 GLY A N 4
ATOM 5156 C CA . GLY A 1 1 ? 79.903 -26.947 -5.789 1.00 0.00 1 GLY A CA 4
ATOM 5157 C C . GLY A 1 1 ? 80.757 -25.698 -6.008 1.00 0.00 1 GLY A C 4
ATOM 5158 O O . GLY A 1 1 ? 80.251 -24.632 -6.298 1.00 0.00 1 GLY A O 4
ATOM 5164 N N . SER A 1 2 ? 82.049 -25.819 -5.873 1.00 0.00 2 SER A N 4
ATOM 5165 C CA . SER A 1 2 ? 82.934 -24.635 -6.073 1.00 0.00 2 SER A CA 4
ATOM 5166 C C . SER A 1 2 ? 83.739 -24.791 -7.367 1.00 0.00 2 SER A C 4
ATOM 5167 O O . SER A 1 2 ? 84.883 -24.388 -7.449 1.00 0.00 2 SER A O 4
ATOM 5175 N N . LEU A 1 3 ? 83.152 -25.372 -8.376 1.00 0.00 3 LEU A N 4
ATOM 5176 C CA . LEU A 1 3 ? 83.885 -25.552 -9.662 1.00 0.00 3 LEU A CA 4
ATOM 5177 C C . LEU A 1 3 ? 83.794 -24.278 -10.506 1.00 0.00 3 LEU A C 4
ATOM 5178 O O . LEU A 1 3 ? 84.786 -23.641 -10.795 1.00 0.00 3 LEU A O 4
ATOM 5194 N N . GLN A 1 4 ? 82.609 -23.901 -10.902 1.00 0.00 4 GLN A N 4
ATOM 5195 C CA . GLN A 1 4 ? 82.456 -22.668 -11.726 1.00 0.00 4 GLN A CA 4
ATOM 5196 C C . GLN A 1 4 ? 83.211 -22.820 -13.049 1.00 0.00 4 GLN A C 4
ATOM 5197 O O . GLN A 1 4 ? 83.760 -23.862 -13.345 1.00 0.00 4 GLN A O 4
ATOM 5211 N N . ASP A 1 5 ? 83.244 -21.787 -13.845 1.00 0.00 5 ASP A N 4
ATOM 5212 C CA . ASP A 1 5 ? 83.965 -21.872 -15.147 1.00 0.00 5 ASP A CA 4
ATOM 5213 C C . ASP A 1 5 ? 84.376 -20.473 -15.615 1.00 0.00 5 ASP A C 4
ATOM 5214 O O . ASP A 1 5 ? 84.307 -20.154 -16.786 1.00 0.00 5 ASP A O 4
ATOM 5223 N N . ASN A 1 6 ? 84.803 -19.636 -14.710 1.00 0.00 6 ASN A N 4
ATOM 5224 C CA . ASN A 1 6 ? 85.217 -18.259 -15.103 1.00 0.00 6 ASN A CA 4
ATOM 5225 C C . ASN A 1 6 ? 86.594 -17.934 -14.516 1.00 0.00 6 ASN A C 4
ATOM 5226 O O . ASN A 1 6 ? 87.602 -18.017 -15.190 1.00 0.00 6 ASN A O 4
ATOM 5237 N N . SER A 1 7 ? 86.644 -17.567 -13.264 1.00 0.00 7 SER A N 4
ATOM 5238 C CA . SER A 1 7 ? 87.955 -17.239 -12.635 1.00 0.00 7 SER A CA 4
ATOM 5239 C C . SER A 1 7 ? 88.267 -18.231 -11.511 1.00 0.00 7 SER A C 4
ATOM 5240 O O . SER A 1 7 ? 89.411 -18.468 -11.179 1.00 0.00 7 SER A O 4
ATOM 5248 N N . SER A 1 8 ? 87.257 -18.814 -10.924 1.00 0.00 8 SER A N 4
ATOM 5249 C CA . SER A 1 8 ? 87.499 -19.790 -9.822 1.00 0.00 8 SER A CA 4
ATOM 5250 C C . SER A 1 8 ? 88.357 -19.150 -8.727 1.00 0.00 8 SER A C 4
ATOM 5251 O O . SER A 1 8 ? 89.200 -19.792 -8.132 1.00 0.00 8 SER A O 4
ATOM 5259 N N . TYR A 1 9 ? 88.152 -17.890 -8.458 1.00 0.00 9 TYR A N 4
ATOM 5260 C CA . TYR A 1 9 ? 88.957 -17.214 -7.402 1.00 0.00 9 TYR A CA 4
ATOM 5261 C C . TYR A 1 9 ? 88.294 -17.387 -6.033 1.00 0.00 9 TYR A C 4
ATOM 5262 O O . TYR A 1 9 ? 87.088 -17.309 -5.912 1.00 0.00 9 TYR A O 4
ATOM 5280 N N . PRO A 1 10 ? 89.114 -17.619 -5.046 1.00 0.00 10 PRO A N 4
ATOM 5281 C CA . PRO A 1 10 ? 88.609 -17.810 -3.664 1.00 0.00 10 PRO A CA 4
ATOM 5282 C C . PRO A 1 10 ? 88.034 -16.499 -3.119 1.00 0.00 10 PRO A C 4
ATOM 5283 O O . PRO A 1 10 ? 88.408 -15.423 -3.543 1.00 0.00 10 PRO A O 4
ATOM 5294 N N . ASP A 1 11 ? 87.129 -16.578 -2.181 1.00 0.00 11 ASP A N 4
ATOM 5295 C CA . ASP A 1 11 ? 86.534 -15.334 -1.611 1.00 0.00 11 ASP A CA 4
ATOM 5296 C C . ASP A 1 11 ? 87.610 -14.527 -0.882 1.00 0.00 11 ASP A C 4
ATOM 5297 O O . ASP A 1 11 ? 87.862 -14.726 0.290 1.00 0.00 11 ASP A O 4
ATOM 5306 N N . GLU A 1 12 ? 88.251 -13.624 -1.570 1.00 0.00 12 GLU A N 4
ATOM 5307 C CA . GLU A 1 12 ? 89.318 -12.810 -0.921 1.00 0.00 12 GLU A CA 4
ATOM 5308 C C . GLU A 1 12 ? 88.714 -11.638 -0.136 1.00 0.00 12 GLU A C 4
ATOM 5309 O O . GLU A 1 12 ? 88.874 -11.557 1.066 1.00 0.00 12 GLU A O 4
ATOM 5321 N N . PRO A 1 13 ? 88.041 -10.762 -0.837 1.00 0.00 13 PRO A N 4
ATOM 5322 C CA . PRO A 1 13 ? 87.418 -9.586 -0.179 1.00 0.00 13 PRO A CA 4
ATOM 5323 C C . PRO A 1 13 ? 86.313 -10.031 0.784 1.00 0.00 13 PRO A C 4
ATOM 5324 O O . PRO A 1 13 ? 85.909 -9.295 1.661 1.00 0.00 13 PRO A O 4
ATOM 5335 N N . TRP A 1 14 ? 85.820 -11.229 0.627 1.00 0.00 14 TRP A N 4
ATOM 5336 C CA . TRP A 1 14 ? 84.738 -11.713 1.535 1.00 0.00 14 TRP A CA 4
ATOM 5337 C C . TRP A 1 14 ? 85.291 -12.757 2.510 1.00 0.00 14 TRP A C 4
ATOM 5338 O O . TRP A 1 14 ? 84.558 -13.353 3.274 1.00 0.00 14 TRP A O 4
ATOM 5359 N N . ARG A 1 15 ? 86.575 -12.987 2.489 1.00 0.00 15 ARG A N 4
ATOM 5360 C CA . ARG A 1 15 ? 87.161 -13.997 3.415 1.00 0.00 15 ARG A CA 4
ATOM 5361 C C . ARG A 1 15 ? 88.653 -13.731 3.625 1.00 0.00 15 ARG A C 4
ATOM 5362 O O . ARG A 1 15 ? 89.301 -13.087 2.824 1.00 0.00 15 ARG A O 4
ATOM 5383 N N . ILE A 1 16 ? 89.202 -14.230 4.698 1.00 0.00 16 ILE A N 4
ATOM 5384 C CA . ILE A 1 16 ? 90.652 -14.018 4.965 1.00 0.00 16 ILE A CA 4
ATOM 5385 C C . ILE A 1 16 ? 91.057 -14.746 6.252 1.00 0.00 16 ILE A C 4
ATOM 5386 O O . ILE A 1 16 ? 90.478 -15.750 6.615 1.00 0.00 16 ILE A O 4
ATOM 5402 N N . THR A 1 17 ? 92.045 -14.251 6.942 1.00 0.00 17 THR A N 4
ATOM 5403 C CA . THR A 1 17 ? 92.480 -14.919 8.202 1.00 0.00 17 THR A CA 4
ATOM 5404 C C . THR A 1 17 ? 93.431 -14.007 8.978 1.00 0.00 17 THR A C 4
ATOM 5405 O O . THR A 1 17 ? 94.629 -14.036 8.780 1.00 0.00 17 THR A O 4
ATOM 5416 N N . GLU A 1 18 ? 92.900 -13.193 9.851 1.00 0.00 18 GLU A N 4
ATOM 5417 C CA . GLU A 1 18 ? 93.761 -12.264 10.641 1.00 0.00 18 GLU A CA 4
ATOM 5418 C C . GLU A 1 18 ? 94.874 -11.691 9.762 1.00 0.00 18 GLU A C 4
ATOM 5419 O O . GLU A 1 18 ? 95.929 -11.321 10.240 1.00 0.00 18 GLU A O 4
ATOM 5431 N N . GLU A 1 19 ? 94.641 -11.601 8.483 1.00 0.00 19 GLU A N 4
ATOM 5432 C CA . GLU A 1 19 ? 95.669 -11.039 7.571 1.00 0.00 19 GLU A CA 4
ATOM 5433 C C . GLU A 1 19 ? 95.230 -9.646 7.131 1.00 0.00 19 GLU A C 4
ATOM 5434 O O . GLU A 1 19 ? 96.035 -8.761 6.921 1.00 0.00 19 GLU A O 4
ATOM 5446 N N . GLN A 1 20 ? 93.947 -9.447 7.006 1.00 0.00 20 GLN A N 4
ATOM 5447 C CA . GLN A 1 20 ? 93.431 -8.118 6.599 1.00 0.00 20 GLN A CA 4
ATOM 5448 C C . GLN A 1 20 ? 92.476 -7.590 7.673 1.00 0.00 20 GLN A C 4
ATOM 5449 O O . GLN A 1 20 ? 92.255 -6.404 7.792 1.00 0.00 20 GLN A O 4
ATOM 5463 N N . ARG A 1 21 ? 91.915 -8.468 8.460 1.00 0.00 21 ARG A N 4
ATOM 5464 C CA . ARG A 1 21 ? 90.979 -8.022 9.530 1.00 0.00 21 ARG A CA 4
ATOM 5465 C C . ARG A 1 21 ? 91.765 -7.361 10.664 1.00 0.00 21 ARG A C 4
ATOM 5466 O O . ARG A 1 21 ? 91.241 -6.558 11.409 1.00 0.00 21 ARG A O 4
ATOM 5487 N N . GLU A 1 22 ? 93.020 -7.691 10.795 1.00 0.00 22 GLU A N 4
ATOM 5488 C CA . GLU A 1 22 ? 93.841 -7.080 11.877 1.00 0.00 22 GLU A CA 4
ATOM 5489 C C . GLU A 1 22 ? 94.202 -5.639 11.508 1.00 0.00 22 GLU A C 4
ATOM 5490 O O . GLU A 1 22 ? 94.178 -4.752 12.337 1.00 0.00 22 GLU A O 4
ATOM 5502 N N . TYR A 1 23 ? 94.530 -5.399 10.266 1.00 0.00 23 TYR A N 4
ATOM 5503 C CA . TYR A 1 23 ? 94.885 -4.014 9.846 1.00 0.00 23 TYR A CA 4
ATOM 5504 C C . TYR A 1 23 ? 93.615 -3.177 9.664 1.00 0.00 23 TYR A C 4
ATOM 5505 O O . TYR A 1 23 ? 93.596 -1.993 9.937 1.00 0.00 23 TYR A O 4
ATOM 5523 N N . TYR A 1 24 ? 92.552 -3.786 9.210 1.00 0.00 24 TYR A N 4
ATOM 5524 C CA . TYR A 1 24 ? 91.284 -3.027 9.018 1.00 0.00 24 TYR A CA 4
ATOM 5525 C C . TYR A 1 24 ? 90.719 -2.609 10.377 1.00 0.00 24 TYR A C 4
ATOM 5526 O O . TYR A 1 24 ? 90.266 -1.496 10.560 1.00 0.00 24 TYR A O 4
ATOM 5544 N N . VAL A 1 25 ? 90.746 -3.497 11.332 1.00 0.00 25 VAL A N 4
ATOM 5545 C CA . VAL A 1 25 ? 90.214 -3.160 12.683 1.00 0.00 25 VAL A CA 4
ATOM 5546 C C . VAL A 1 25 ? 91.140 -2.163 13.384 1.00 0.00 25 VAL A C 4
ATOM 5547 O O . VAL A 1 25 ? 90.699 -1.315 14.130 1.00 0.00 25 VAL A O 4
ATOM 5560 N N . ASN A 1 26 ? 92.421 -2.263 13.151 1.00 0.00 26 ASN A N 4
ATOM 5561 C CA . ASN A 1 26 ? 93.374 -1.323 13.810 1.00 0.00 26 ASN A CA 4
ATOM 5562 C C . ASN A 1 26 ? 92.956 0.129 13.554 1.00 0.00 26 ASN A C 4
ATOM 5563 O O . ASN A 1 26 ? 93.259 1.016 14.328 1.00 0.00 26 ASN A O 4
ATOM 5574 N N . GLN A 1 27 ? 92.265 0.379 12.477 1.00 0.00 27 GLN A N 4
ATOM 5575 C CA . GLN A 1 27 ? 91.832 1.770 12.173 1.00 0.00 27 GLN A CA 4
ATOM 5576 C C . GLN A 1 27 ? 90.480 2.050 12.843 1.00 0.00 27 GLN A C 4
ATOM 5577 O O . GLN A 1 27 ? 90.341 2.974 13.620 1.00 0.00 27 GLN A O 4
ATOM 5591 N N . PHE A 1 28 ? 89.487 1.256 12.551 1.00 0.00 28 PHE A N 4
ATOM 5592 C CA . PHE A 1 28 ? 88.148 1.473 13.174 1.00 0.00 28 PHE A CA 4
ATOM 5593 C C . PHE A 1 28 ? 88.277 1.474 14.702 1.00 0.00 28 PHE A C 4
ATOM 5594 O O . PHE A 1 28 ? 87.401 1.934 15.407 1.00 0.00 28 PHE A O 4
ATOM 5611 N N . ARG A 1 29 ? 89.365 0.968 15.217 1.00 0.00 29 ARG A N 4
ATOM 5612 C CA . ARG A 1 29 ? 89.552 0.943 16.698 1.00 0.00 29 ARG A CA 4
ATOM 5613 C C . ARG A 1 29 ? 89.804 2.358 17.222 1.00 0.00 29 ARG A C 4
ATOM 5614 O O . ARG A 1 29 ? 89.175 2.803 18.161 1.00 0.00 29 ARG A O 4
ATOM 5635 N N . SER A 1 30 ? 90.719 3.070 16.622 1.00 0.00 30 SER A N 4
ATOM 5636 C CA . SER A 1 30 ? 91.006 4.458 17.087 1.00 0.00 30 SER A CA 4
ATOM 5637 C C . SER A 1 30 ? 89.694 5.190 17.375 1.00 0.00 30 SER A C 4
ATOM 5638 O O . SER A 1 30 ? 89.605 5.998 18.278 1.00 0.00 30 SER A O 4
ATOM 5646 N N . LEU A 1 31 ? 88.671 4.904 16.616 1.00 0.00 31 LEU A N 4
ATOM 5647 C CA . LEU A 1 31 ? 87.361 5.570 16.842 1.00 0.00 31 LEU A CA 4
ATOM 5648 C C . LEU A 1 31 ? 86.527 4.759 17.838 1.00 0.00 31 LEU A C 4
ATOM 5649 O O . LEU A 1 31 ? 85.752 5.299 18.601 1.00 0.00 31 LEU A O 4
ATOM 5665 N N . GLN A 1 32 ? 86.686 3.462 17.836 1.00 0.00 32 GLN A N 4
ATOM 5666 C CA . GLN A 1 32 ? 85.910 2.611 18.780 1.00 0.00 32 GLN A CA 4
ATOM 5667 C C . GLN A 1 32 ? 86.859 1.742 19.611 1.00 0.00 32 GLN A C 4
ATOM 5668 O O . GLN A 1 32 ? 87.310 0.708 19.160 1.00 0.00 32 GLN A O 4
ATOM 5682 N N . PRO A 1 33 ? 87.131 2.199 20.802 1.00 0.00 33 PRO A N 4
ATOM 5683 C CA . PRO A 1 33 ? 88.038 1.458 21.714 1.00 0.00 33 PRO A CA 4
ATOM 5684 C C . PRO A 1 33 ? 87.563 0.014 21.890 1.00 0.00 33 PRO A C 4
ATOM 5685 O O . PRO A 1 33 ? 88.344 -0.880 22.150 1.00 0.00 33 PRO A O 4
ATOM 5696 N N . ASP A 1 34 ? 86.287 -0.221 21.755 1.00 0.00 34 ASP A N 4
ATOM 5697 C CA . ASP A 1 34 ? 85.762 -1.607 21.918 1.00 0.00 34 ASP A CA 4
ATOM 5698 C C . ASP A 1 34 ? 85.975 -2.411 20.632 1.00 0.00 34 ASP A C 4
ATOM 5699 O O . ASP A 1 34 ? 85.523 -2.020 19.575 1.00 0.00 34 ASP A O 4
ATOM 5708 N N . PRO A 1 35 ? 86.660 -3.517 20.767 1.00 0.00 35 PRO A N 4
ATOM 5709 C CA . PRO A 1 35 ? 86.934 -4.387 19.597 1.00 0.00 35 PRO A CA 4
ATOM 5710 C C . PRO A 1 35 ? 85.625 -4.942 19.029 1.00 0.00 35 PRO A C 4
ATOM 5711 O O . PRO A 1 35 ? 85.523 -5.238 17.855 1.00 0.00 35 PRO A O 4
ATOM 5722 N N . SER A 1 36 ? 84.624 -5.084 19.854 1.00 0.00 36 SER A N 4
ATOM 5723 C CA . SER A 1 36 ? 83.322 -5.619 19.362 1.00 0.00 36 SER A CA 4
ATOM 5724 C C . SER A 1 36 ? 82.226 -4.559 19.505 1.00 0.00 36 SER A C 4
ATOM 5725 O O . SER A 1 36 ? 81.317 -4.697 20.299 1.00 0.00 36 SER A O 4
ATOM 5733 N N . SER A 1 37 ? 82.304 -3.502 18.743 1.00 0.00 37 SER A N 4
ATOM 5734 C CA . SER A 1 37 ? 81.265 -2.437 18.840 1.00 0.00 37 SER A CA 4
ATOM 5735 C C . SER A 1 37 ? 81.059 -1.768 17.479 1.00 0.00 37 SER A C 4
ATOM 5736 O O . SER A 1 37 ? 81.820 -1.969 16.554 1.00 0.00 37 SER A O 4
ATOM 5744 N N . PHE A 1 38 ? 80.033 -0.972 17.350 1.00 0.00 38 PHE A N 4
ATOM 5745 C CA . PHE A 1 38 ? 79.770 -0.288 16.051 1.00 0.00 38 PHE A CA 4
ATOM 5746 C C . PHE A 1 38 ? 80.113 1.203 16.165 1.00 0.00 38 PHE A C 4
ATOM 5747 O O . PHE A 1 38 ? 79.887 1.823 17.185 1.00 0.00 38 PHE A O 4
ATOM 5764 N N . ILE A 1 39 ? 80.646 1.785 15.126 1.00 0.00 39 ILE A N 4
ATOM 5765 C CA . ILE A 1 39 ? 80.988 3.236 15.177 1.00 0.00 39 ILE A CA 4
ATOM 5766 C C . ILE A 1 39 ? 79.791 4.058 14.700 1.00 0.00 39 ILE A C 4
ATOM 5767 O O . ILE A 1 39 ? 78.903 3.552 14.048 1.00 0.00 39 ILE A O 4
ATOM 5783 N N . SER A 1 40 ? 79.756 5.319 15.016 1.00 0.00 40 SER A N 4
ATOM 5784 C CA . SER A 1 40 ? 78.611 6.153 14.566 1.00 0.00 40 SER A CA 4
ATOM 5785 C C . SER A 1 40 ? 78.621 6.264 13.038 1.00 0.00 40 SER A C 4
ATOM 5786 O O . SER A 1 40 ? 79.114 5.395 12.347 1.00 0.00 40 SER A O 4
ATOM 5794 N N . GLY A 1 41 ? 78.085 7.326 12.506 1.00 0.00 41 GLY A N 4
ATOM 5795 C CA . GLY A 1 41 ? 78.069 7.490 11.026 1.00 0.00 41 GLY A CA 4
ATOM 5796 C C . GLY A 1 41 ? 79.042 8.602 10.630 1.00 0.00 41 GLY A C 4
ATOM 5797 O O . GLY A 1 41 ? 80.144 8.346 10.188 1.00 0.00 41 GLY A O 4
ATOM 5801 N N . SER A 1 42 ? 78.645 9.834 10.789 1.00 0.00 42 SER A N 4
ATOM 5802 C CA . SER A 1 42 ? 79.552 10.959 10.425 1.00 0.00 42 SER A CA 4
ATOM 5803 C C . SER A 1 42 ? 80.911 10.772 11.105 1.00 0.00 42 SER A C 4
ATOM 5804 O O . SER A 1 42 ? 81.917 11.284 10.656 1.00 0.00 42 SER A O 4
ATOM 5812 N N . VAL A 1 43 ? 80.947 10.039 12.184 1.00 0.00 43 VAL A N 4
ATOM 5813 C CA . VAL A 1 43 ? 82.239 9.817 12.889 1.00 0.00 43 VAL A CA 4
ATOM 5814 C C . VAL A 1 43 ? 83.235 9.128 11.951 1.00 0.00 43 VAL A C 4
ATOM 5815 O O . VAL A 1 43 ? 84.359 9.562 11.798 1.00 0.00 43 VAL A O 4
ATOM 5828 N N . ALA A 1 44 ? 82.829 8.058 11.320 1.00 0.00 44 ALA A N 4
ATOM 5829 C CA . ALA A 1 44 ? 83.754 7.347 10.391 1.00 0.00 44 ALA A CA 4
ATOM 5830 C C . ALA A 1 44 ? 83.881 8.124 9.080 1.00 0.00 44 ALA A C 4
ATOM 5831 O O . ALA A 1 44 ? 84.968 8.356 8.590 1.00 0.00 44 ALA A O 4
ATOM 5838 N N . LYS A 1 45 ? 82.781 8.534 8.508 1.00 0.00 45 LYS A N 4
ATOM 5839 C CA . LYS A 1 45 ? 82.851 9.302 7.232 1.00 0.00 45 LYS A CA 4
ATOM 5840 C C . LYS A 1 45 ? 83.729 10.540 7.424 1.00 0.00 45 LYS A C 4
ATOM 5841 O O . LYS A 1 45 ? 84.193 11.141 6.476 1.00 0.00 45 LYS A O 4
ATOM 5860 N N . ASN A 1 46 ? 83.959 10.920 8.650 1.00 0.00 46 ASN A N 4
ATOM 5861 C CA . ASN A 1 46 ? 84.806 12.114 8.922 1.00 0.00 46 ASN A CA 4
ATOM 5862 C C . ASN A 1 46 ? 86.214 11.905 8.363 1.00 0.00 46 ASN A C 4
ATOM 5863 O O . ASN A 1 46 ? 86.685 12.657 7.535 1.00 0.00 46 ASN A O 4
ATOM 5874 N N . PHE A 1 47 ? 86.891 10.888 8.820 1.00 0.00 47 PHE A N 4
ATOM 5875 C CA . PHE A 1 47 ? 88.271 10.630 8.327 1.00 0.00 47 PHE A CA 4
ATOM 5876 C C . PHE A 1 47 ? 88.229 9.887 6.985 1.00 0.00 47 PHE A C 4
ATOM 5877 O O . PHE A 1 47 ? 89.174 9.911 6.224 1.00 0.00 47 PHE A O 4
ATOM 5894 N N . PHE A 1 48 ? 87.139 9.234 6.692 1.00 0.00 48 PHE A N 4
ATOM 5895 C CA . PHE A 1 48 ? 87.032 8.493 5.400 1.00 0.00 48 PHE A CA 4
ATOM 5896 C C . PHE A 1 48 ? 87.496 9.379 4.239 1.00 0.00 48 PHE A C 4
ATOM 5897 O O . PHE A 1 48 ? 87.874 8.896 3.190 1.00 0.00 48 PHE A O 4
ATOM 5914 N N . THR A 1 49 ? 87.461 10.673 4.418 1.00 0.00 49 THR A N 4
ATOM 5915 C CA . THR A 1 49 ? 87.891 11.598 3.327 1.00 0.00 49 THR A CA 4
ATOM 5916 C C . THR A 1 49 ? 89.130 11.058 2.606 1.00 0.00 49 THR A C 4
ATOM 5917 O O . THR A 1 49 ? 89.356 11.347 1.449 1.00 0.00 49 THR A O 4
ATOM 5928 N N . LYS A 1 50 ? 89.939 10.282 3.277 1.00 0.00 50 LYS A N 4
ATOM 5929 C CA . LYS A 1 50 ? 91.161 9.738 2.617 1.00 0.00 50 LYS A CA 4
ATOM 5930 C C . LYS A 1 50 ? 90.776 8.687 1.571 1.00 0.00 50 LYS A C 4
ATOM 5931 O O . LYS A 1 50 ? 90.779 7.501 1.834 1.00 0.00 50 LYS A O 4
ATOM 5950 N N . SER A 1 51 ? 90.446 9.116 0.384 1.00 0.00 51 SER A N 4
ATOM 5951 C CA . SER A 1 51 ? 90.061 8.149 -0.684 1.00 0.00 51 SER A CA 4
ATOM 5952 C C . SER A 1 51 ? 89.845 8.890 -2.004 1.00 0.00 51 SER A C 4
ATOM 5953 O O . SER A 1 51 ? 90.598 8.735 -2.945 1.00 0.00 51 SER A O 4
ATOM 5961 N N . LYS A 1 52 ? 88.826 9.701 -2.079 1.00 0.00 52 LYS A N 4
ATOM 5962 C CA . LYS A 1 52 ? 88.565 10.458 -3.335 1.00 0.00 52 LYS A CA 4
ATOM 5963 C C . LYS A 1 52 ? 89.542 11.632 -3.447 1.00 0.00 52 LYS A C 4
ATOM 5964 O O . LYS A 1 52 ? 89.682 12.241 -4.489 1.00 0.00 52 LYS A O 4
ATOM 5983 N N . LEU A 1 53 ? 90.220 11.950 -2.377 1.00 0.00 53 LEU A N 4
ATOM 5984 C CA . LEU A 1 53 ? 91.192 13.080 -2.412 1.00 0.00 53 LEU A CA 4
ATOM 5985 C C . LEU A 1 53 ? 90.486 14.387 -2.781 1.00 0.00 53 LEU A C 4
ATOM 5986 O O . LEU A 1 53 ? 90.019 15.114 -1.926 1.00 0.00 53 LEU A O 4
ATOM 6002 N N . SER A 1 54 ? 90.410 14.698 -4.046 1.00 0.00 54 SER A N 4
ATOM 6003 C CA . SER A 1 54 ? 89.743 15.962 -4.464 1.00 0.00 54 SER A CA 4
ATOM 6004 C C . SER A 1 54 ? 88.420 15.664 -5.177 1.00 0.00 54 SER A C 4
ATOM 6005 O O . SER A 1 54 ? 87.367 16.094 -4.748 1.00 0.00 54 SER A O 4
ATOM 6013 N N . ILE A 1 55 ? 88.465 14.940 -6.262 1.00 0.00 55 ILE A N 4
ATOM 6014 C CA . ILE A 1 55 ? 87.208 14.623 -7.002 1.00 0.00 55 ILE A CA 4
ATOM 6015 C C . ILE A 1 55 ? 86.085 14.271 -6.021 1.00 0.00 55 ILE A C 4
ATOM 6016 O O . ILE A 1 55 ? 86.064 13.195 -5.459 1.00 0.00 55 ILE A O 4
ATOM 6032 N N . PRO A 1 56 ? 85.187 15.202 -5.849 1.00 0.00 56 PRO A N 4
ATOM 6033 C CA . PRO A 1 56 ? 84.044 14.998 -4.926 1.00 0.00 56 PRO A CA 4
ATOM 6034 C C . PRO A 1 56 ? 83.194 13.810 -5.385 1.00 0.00 56 PRO A C 4
ATOM 6035 O O . PRO A 1 56 ? 82.571 13.845 -6.428 1.00 0.00 56 PRO A O 4
ATOM 6046 N N . GLU A 1 57 ? 83.163 12.757 -4.614 1.00 0.00 57 GLU A N 4
ATOM 6047 C CA . GLU A 1 57 ? 82.353 11.569 -5.006 1.00 0.00 57 GLU A CA 4
ATOM 6048 C C . GLU A 1 57 ? 82.374 10.524 -3.887 1.00 0.00 57 GLU A C 4
ATOM 6049 O O . GLU A 1 57 ? 82.577 9.351 -4.125 1.00 0.00 57 GLU A O 4
ATOM 6061 N N . LEU A 1 58 ? 82.164 10.941 -2.669 1.00 0.00 58 LEU A N 4
ATOM 6062 C CA . LEU A 1 58 ? 82.171 9.968 -1.538 1.00 0.00 58 LEU A CA 4
ATOM 6063 C C . LEU A 1 58 ? 80.754 9.457 -1.270 1.00 0.00 58 LEU A C 4
ATOM 6064 O O . LEU A 1 58 ? 80.503 8.781 -0.292 1.00 0.00 58 LEU A O 4
ATOM 6080 N N . SER A 1 59 ? 79.825 9.775 -2.130 1.00 0.00 59 SER A N 4
ATOM 6081 C CA . SER A 1 59 ? 78.424 9.307 -1.920 1.00 0.00 59 SER A CA 4
ATOM 6082 C C . SER A 1 59 ? 78.313 7.810 -2.224 1.00 0.00 59 SER A C 4
ATOM 6083 O O . SER A 1 59 ? 77.496 7.112 -1.655 1.00 0.00 59 SER A O 4
ATOM 6091 N N . TYR A 1 60 ? 79.125 7.307 -3.115 1.00 0.00 60 TYR A N 4
ATOM 6092 C CA . TYR A 1 60 ? 79.055 5.855 -3.443 1.00 0.00 60 TYR A CA 4
ATOM 6093 C C . TYR A 1 60 ? 79.828 5.040 -2.401 1.00 0.00 60 TYR A C 4
ATOM 6094 O O . TYR A 1 60 ? 79.508 3.898 -2.131 1.00 0.00 60 TYR A O 4
ATOM 6112 N N . ILE A 1 61 ? 80.830 5.621 -1.799 1.00 0.00 61 ILE A N 4
ATOM 6113 C CA . ILE A 1 61 ? 81.602 4.877 -0.761 1.00 0.00 61 ILE A CA 4
ATOM 6114 C C . ILE A 1 61 ? 80.723 4.658 0.470 1.00 0.00 61 ILE A C 4
ATOM 6115 O O . ILE A 1 61 ? 80.642 3.571 1.007 1.00 0.00 61 ILE A O 4
ATOM 6131 N N . TRP A 1 62 ? 80.060 5.689 0.916 1.00 0.00 62 TRP A N 4
ATOM 6132 C CA . TRP A 1 62 ? 79.178 5.556 2.107 1.00 0.00 62 TRP A CA 4
ATOM 6133 C C . TRP A 1 62 ? 77.926 4.757 1.742 1.00 0.00 62 TRP A C 4
ATOM 6134 O O . TRP A 1 62 ? 77.456 3.937 2.507 1.00 0.00 62 TRP A O 4
ATOM 6155 N N . GLU A 1 63 ? 77.385 4.984 0.576 1.00 0.00 63 GLU A N 4
ATOM 6156 C CA . GLU A 1 63 ? 76.169 4.230 0.161 1.00 0.00 63 GLU A CA 4
ATOM 6157 C C . GLU A 1 63 ? 76.414 2.728 0.314 1.00 0.00 63 GLU A C 4
ATOM 6158 O O . GLU A 1 63 ? 75.516 1.968 0.617 1.00 0.00 63 GLU A O 4
ATOM 6170 N N . LEU A 1 64 ? 77.628 2.296 0.110 1.00 0.00 64 LEU A N 4
ATOM 6171 C CA . LEU A 1 64 ? 77.938 0.844 0.247 1.00 0.00 64 LEU A CA 4
ATOM 6172 C C . LEU A 1 64 ? 78.393 0.538 1.676 1.00 0.00 64 LEU A C 4
ATOM 6173 O O . LEU A 1 64 ? 78.353 -0.591 2.122 1.00 0.00 64 LEU A O 4
ATOM 6189 N N . SER A 1 65 ? 78.826 1.536 2.397 1.00 0.00 65 SER A N 4
ATOM 6190 C CA . SER A 1 65 ? 79.283 1.302 3.795 1.00 0.00 65 SER A CA 4
ATOM 6191 C C . SER A 1 65 ? 78.081 1.043 4.707 1.00 0.00 65 SER A C 4
ATOM 6192 O O . SER A 1 65 ? 78.175 0.332 5.687 1.00 0.00 65 SER A O 4
ATOM 6200 N N . ASP A 1 66 ? 76.954 1.617 4.392 1.00 0.00 66 ASP A N 4
ATOM 6201 C CA . ASP A 1 66 ? 75.745 1.407 5.240 1.00 0.00 66 ASP A CA 4
ATOM 6202 C C . ASP A 1 66 ? 74.847 0.329 4.630 1.00 0.00 66 ASP A C 4
ATOM 6203 O O . ASP A 1 66 ? 74.834 0.122 3.433 1.00 0.00 66 ASP A O 4
ATOM 6212 N N . ALA A 1 67 ? 74.093 -0.359 5.444 1.00 0.00 67 ALA A N 4
ATOM 6213 C CA . ALA A 1 67 ? 73.197 -1.420 4.911 1.00 0.00 67 ALA A CA 4
ATOM 6214 C C . ALA A 1 67 ? 71.835 -1.364 5.611 1.00 0.00 67 ALA A C 4
ATOM 6215 O O . ALA A 1 67 ? 71.108 -2.336 5.654 1.00 0.00 67 ALA A O 4
ATOM 6222 N N . ASP A 1 68 ? 71.485 -0.231 6.157 1.00 0.00 68 ASP A N 4
ATOM 6223 C CA . ASP A 1 68 ? 70.170 -0.107 6.850 1.00 0.00 68 ASP A CA 4
ATOM 6224 C C . ASP A 1 68 ? 69.926 1.361 7.176 1.00 0.00 68 ASP A C 4
ATOM 6225 O O . ASP A 1 68 ? 69.224 1.701 8.107 1.00 0.00 68 ASP A O 4
ATOM 6234 N N . CYS A 1 69 ? 70.524 2.227 6.407 1.00 0.00 69 CYS A N 4
ATOM 6235 C CA . CYS A 1 69 ? 70.378 3.683 6.636 1.00 0.00 69 CYS A CA 4
ATOM 6236 C C . CYS A 1 69 ? 70.347 3.988 8.133 1.00 0.00 69 CYS A C 4
ATOM 6237 O O . CYS A 1 69 ? 69.682 4.901 8.579 1.00 0.00 69 CYS A O 4
ATOM 6245 N N . ASP A 1 70 ? 71.065 3.227 8.908 1.00 0.00 70 ASP A N 4
ATOM 6246 C CA . ASP A 1 70 ? 71.085 3.465 10.378 1.00 0.00 70 ASP A CA 4
ATOM 6247 C C . ASP A 1 70 ? 72.064 4.593 10.710 1.00 0.00 70 ASP A C 4
ATOM 6248 O O . ASP A 1 70 ? 72.078 5.114 11.809 1.00 0.00 70 ASP A O 4
ATOM 6257 N N . GLY A 1 71 ? 72.886 4.971 9.770 1.00 0.00 71 GLY A N 4
ATOM 6258 C CA . GLY A 1 71 ? 73.868 6.061 10.031 1.00 0.00 71 GLY A CA 4
ATOM 6259 C C . GLY A 1 71 ? 75.128 5.470 10.663 1.00 0.00 71 GLY A C 4
ATOM 6260 O O . GLY A 1 71 ? 76.235 5.831 10.320 1.00 0.00 71 GLY A O 4
ATOM 6264 N N . ALA A 1 72 ? 74.969 4.561 11.584 1.00 0.00 72 ALA A N 4
ATOM 6265 C CA . ALA A 1 72 ? 76.151 3.946 12.239 1.00 0.00 72 ALA A CA 4
ATOM 6266 C C . ALA A 1 72 ? 76.564 2.677 11.488 1.00 0.00 72 ALA A C 4
ATOM 6267 O O . ALA A 1 72 ? 75.781 2.080 10.776 1.00 0.00 72 ALA A O 4
ATOM 6274 N N . LEU A 1 73 ? 77.788 2.263 11.645 1.00 0.00 73 LEU A N 4
ATOM 6275 C CA . LEU A 1 73 ? 78.260 1.032 10.948 1.00 0.00 73 LEU A CA 4
ATOM 6276 C C . LEU A 1 73 ? 79.012 0.128 11.930 1.00 0.00 73 LEU A C 4
ATOM 6277 O O . LEU A 1 73 ? 79.985 0.529 12.536 1.00 0.00 73 LEU A O 4
ATOM 6293 N N . THR A 1 74 ? 78.568 -1.089 12.095 1.00 0.00 74 THR A N 4
ATOM 6294 C CA . THR A 1 74 ? 79.259 -2.013 13.043 1.00 0.00 74 THR A CA 4
ATOM 6295 C C . THR A 1 74 ? 80.715 -2.223 12.618 1.00 0.00 74 THR A C 4
ATOM 6296 O O . THR A 1 74 ? 81.061 -2.071 11.464 1.00 0.00 74 THR A O 4
ATOM 6307 N N . LEU A 1 75 ? 81.567 -2.585 13.539 1.00 0.00 75 LEU A N 4
ATOM 6308 C CA . LEU A 1 75 ? 82.994 -2.818 13.173 1.00 0.00 75 LEU A CA 4
ATOM 6309 C C . LEU A 1 75 ? 83.077 -3.843 12.038 1.00 0.00 75 LEU A C 4
ATOM 6310 O O . LEU A 1 75 ? 83.831 -3.666 11.102 1.00 0.00 75 LEU A O 4
ATOM 6326 N N . PRO A 1 76 ? 82.293 -4.886 12.155 1.00 0.00 76 PRO A N 4
ATOM 6327 C CA . PRO A 1 76 ? 82.286 -5.942 11.115 1.00 0.00 76 PRO A CA 4
ATOM 6328 C C . PRO A 1 76 ? 81.852 -5.361 9.770 1.00 0.00 76 PRO A C 4
ATOM 6329 O O . PRO A 1 76 ? 82.258 -5.828 8.725 1.00 0.00 76 PRO A O 4
ATOM 6340 N N . GLU A 1 77 ? 81.036 -4.340 9.778 1.00 0.00 77 GLU A N 4
ATOM 6341 C CA . GLU A 1 77 ? 80.602 -3.750 8.482 1.00 0.00 77 GLU A CA 4
ATOM 6342 C C . GLU A 1 77 ? 81.671 -2.766 7.994 1.00 0.00 77 GLU A C 4
ATOM 6343 O O . GLU A 1 77 ? 81.792 -2.496 6.816 1.00 0.00 77 GLU A O 4
ATOM 6355 N N . PHE A 1 78 ? 82.460 -2.247 8.896 1.00 0.00 78 PHE A N 4
ATOM 6356 C CA . PHE A 1 78 ? 83.536 -1.302 8.490 1.00 0.00 78 PHE A CA 4
ATOM 6357 C C . PHE A 1 78 ? 84.688 -2.087 7.858 1.00 0.00 78 PHE A C 4
ATOM 6358 O O . PHE A 1 78 ? 85.400 -1.590 7.009 1.00 0.00 78 PHE A O 4
ATOM 6375 N N . CYS A 1 79 ? 84.875 -3.313 8.270 1.00 0.00 79 CYS A N 4
ATOM 6376 C CA . CYS A 1 79 ? 85.979 -4.133 7.695 1.00 0.00 79 CYS A CA 4
ATOM 6377 C C . CYS A 1 79 ? 85.853 -4.194 6.171 1.00 0.00 79 CYS A C 4
ATOM 6378 O O . CYS A 1 79 ? 86.822 -4.392 5.465 1.00 0.00 79 CYS A O 4
ATOM 6386 N N . ALA A 1 80 ? 84.666 -4.027 5.658 1.00 0.00 80 ALA A N 4
ATOM 6387 C CA . ALA A 1 80 ? 84.481 -4.079 4.180 1.00 0.00 80 ALA A CA 4
ATOM 6388 C C . ALA A 1 80 ? 84.569 -2.672 3.583 1.00 0.00 80 ALA A C 4
ATOM 6389 O O . ALA A 1 80 ? 85.202 -2.450 2.567 1.00 0.00 80 ALA A O 4
ATOM 6396 N N . ALA A 1 81 ? 83.942 -1.718 4.208 1.00 0.00 81 ALA A N 4
ATOM 6397 C CA . ALA A 1 81 ? 83.996 -0.327 3.680 1.00 0.00 81 ALA A CA 4
ATOM 6398 C C . ALA A 1 81 ? 85.454 0.095 3.491 1.00 0.00 81 ALA A C 4
ATOM 6399 O O . ALA A 1 81 ? 85.797 0.769 2.545 1.00 0.00 81 ALA A O 4
ATOM 6406 N N . PHE A 1 82 ? 86.315 -0.301 4.387 1.00 0.00 82 PHE A N 4
ATOM 6407 C CA . PHE A 1 82 ? 87.749 0.076 4.257 1.00 0.00 82 PHE A CA 4
ATOM 6408 C C . PHE A 1 82 ? 88.434 -0.788 3.192 1.00 0.00 82 PHE A C 4
ATOM 6409 O O . PHE A 1 82 ? 89.435 -0.403 2.622 1.00 0.00 82 PHE A O 4
ATOM 6426 N N . HIS A 1 83 ? 87.905 -1.950 2.913 1.00 0.00 83 HIS A N 4
ATOM 6427 C CA . HIS A 1 83 ? 88.537 -2.816 1.881 1.00 0.00 83 HIS A CA 4
ATOM 6428 C C . HIS A 1 83 ? 88.542 -2.084 0.540 1.00 0.00 83 HIS A C 4
ATOM 6429 O O . HIS A 1 83 ? 89.469 -2.195 -0.238 1.00 0.00 83 HIS A O 4
ATOM 6443 N N . LEU A 1 84 ? 87.510 -1.335 0.265 1.00 0.00 84 LEU A N 4
ATOM 6444 C CA . LEU A 1 84 ? 87.451 -0.596 -1.028 1.00 0.00 84 LEU A CA 4
ATOM 6445 C C . LEU A 1 84 ? 88.154 0.761 -0.898 1.00 0.00 84 LEU A C 4
ATOM 6446 O O . LEU A 1 84 ? 88.635 1.312 -1.868 1.00 0.00 84 LEU A O 4
ATOM 6462 N N . ILE A 1 85 ? 88.224 1.303 0.290 1.00 0.00 85 ILE A N 4
ATOM 6463 C CA . ILE A 1 85 ? 88.905 2.619 0.466 1.00 0.00 85 ILE A CA 4
ATOM 6464 C C . ILE A 1 85 ? 90.317 2.554 -0.132 1.00 0.00 85 ILE A C 4
ATOM 6465 O O . ILE A 1 85 ? 90.759 3.464 -0.804 1.00 0.00 85 ILE A O 4
ATOM 6481 N N . VAL A 1 86 ? 91.024 1.484 0.110 1.00 0.00 86 VAL A N 4
ATOM 6482 C CA . VAL A 1 86 ? 92.404 1.362 -0.442 1.00 0.00 86 VAL A CA 4
ATOM 6483 C C . VAL A 1 86 ? 92.352 1.195 -1.963 1.00 0.00 86 VAL A C 4
ATOM 6484 O O . VAL A 1 86 ? 93.186 1.706 -2.683 1.00 0.00 86 VAL A O 4
ATOM 6497 N N . ALA A 1 87 ? 91.377 0.481 -2.455 1.00 0.00 87 ALA A N 4
ATOM 6498 C CA . ALA A 1 87 ? 91.271 0.280 -3.929 1.00 0.00 87 ALA A CA 4
ATOM 6499 C C . ALA A 1 87 ? 91.087 1.625 -4.635 1.00 0.00 87 ALA A C 4
ATOM 6500 O O . ALA A 1 87 ? 91.204 1.726 -5.839 1.00 0.00 87 ALA A O 4
ATOM 6507 N N . ARG A 1 88 ? 90.797 2.660 -3.893 1.00 0.00 88 ARG A N 4
ATOM 6508 C CA . ARG A 1 88 ? 90.604 3.996 -4.525 1.00 0.00 88 ARG A CA 4
ATOM 6509 C C . ARG A 1 88 ? 91.956 4.685 -4.730 1.00 0.00 88 ARG A C 4
ATOM 6510 O O . ARG A 1 88 ? 92.160 5.399 -5.692 1.00 0.00 88 ARG A O 4
ATOM 6531 N N . LYS A 1 89 ? 92.882 4.477 -3.834 1.00 0.00 89 LYS A N 4
ATOM 6532 C CA . LYS A 1 89 ? 94.220 5.120 -3.980 1.00 0.00 89 LYS A CA 4
ATOM 6533 C C . LYS A 1 89 ? 94.776 4.869 -5.384 1.00 0.00 89 LYS A C 4
ATOM 6534 O O . LYS A 1 89 ? 95.086 5.789 -6.114 1.00 0.00 89 LYS A O 4
ATOM 6553 N N . ASN A 1 90 ? 94.905 3.628 -5.768 1.00 0.00 90 ASN A N 4
ATOM 6554 C CA . ASN A 1 90 ? 95.440 3.318 -7.123 1.00 0.00 90 ASN A CA 4
ATOM 6555 C C . ASN A 1 90 ? 94.291 3.039 -8.094 1.00 0.00 90 ASN A C 4
ATOM 6556 O O . ASN A 1 90 ? 94.503 2.757 -9.257 1.00 0.00 90 ASN A O 4
ATOM 6567 N N . GLY A 1 91 ? 93.075 3.114 -7.626 1.00 0.00 91 GLY A N 4
ATOM 6568 C CA . GLY A 1 91 ? 91.913 2.852 -8.522 1.00 0.00 91 GLY A CA 4
ATOM 6569 C C . GLY A 1 91 ? 91.537 1.371 -8.451 1.00 0.00 91 GLY A C 4
ATOM 6570 O O . GLY A 1 91 ? 90.411 1.021 -8.158 1.00 0.00 91 GLY A O 4
ATOM 6574 N N . TYR A 1 92 ? 92.474 0.500 -8.717 1.00 0.00 92 TYR A N 4
ATOM 6575 C CA . TYR A 1 92 ? 92.179 -0.963 -8.667 1.00 0.00 92 TYR A CA 4
ATOM 6576 C C . TYR A 1 92 ? 91.038 -1.312 -9.627 1.00 0.00 92 TYR A C 4
ATOM 6577 O O . TYR A 1 92 ? 90.171 -0.503 -9.888 1.00 0.00 92 TYR A O 4
ATOM 6595 N N . PRO A 1 93 ? 91.086 -2.517 -10.128 1.00 0.00 93 PRO A N 4
ATOM 6596 C CA . PRO A 1 93 ? 90.051 -2.989 -11.078 1.00 0.00 93 PRO A CA 4
ATOM 6597 C C . PRO A 1 93 ? 88.739 -3.280 -10.343 1.00 0.00 93 PRO A C 4
ATOM 6598 O O . PRO A 1 93 ? 88.731 -3.840 -9.265 1.00 0.00 93 PRO A O 4
ATOM 6609 N N . LEU A 1 94 ? 87.631 -2.908 -10.923 1.00 0.00 94 LEU A N 4
ATOM 6610 C CA . LEU A 1 94 ? 86.316 -3.166 -10.266 1.00 0.00 94 LEU A CA 4
ATOM 6611 C C . LEU A 1 94 ? 86.399 -2.879 -8.765 1.00 0.00 94 LEU A C 4
ATOM 6612 O O . LEU A 1 94 ? 86.661 -3.766 -7.977 1.00 0.00 94 LEU A O 4
ATOM 6628 N N . PRO A 1 95 ? 86.165 -1.642 -8.419 1.00 0.00 95 PRO A N 4
ATOM 6629 C CA . PRO A 1 95 ? 86.208 -1.234 -6.994 1.00 0.00 95 PRO A CA 4
ATOM 6630 C C . PRO A 1 95 ? 85.035 -1.858 -6.233 1.00 0.00 95 PRO A C 4
ATOM 6631 O O . PRO A 1 95 ? 85.181 -2.326 -5.121 1.00 0.00 95 PRO A O 4
ATOM 6642 N N . GLU A 1 96 ? 83.873 -1.872 -6.827 1.00 0.00 96 GLU A N 4
ATOM 6643 C CA . GLU A 1 96 ? 82.689 -2.468 -6.144 1.00 0.00 96 GLU A CA 4
ATOM 6644 C C . GLU A 1 96 ? 81.447 -2.334 -7.030 1.00 0.00 96 GLU A C 4
ATOM 6645 O O . GLU A 1 96 ? 81.510 -1.821 -8.129 1.00 0.00 96 GLU A O 4
ATOM 6657 N N . GLY A 1 97 ? 80.318 -2.792 -6.561 1.00 0.00 97 GLY A N 4
ATOM 6658 C CA . GLY A 1 97 ? 79.077 -2.689 -7.381 1.00 0.00 97 GLY A CA 4
ATOM 6659 C C . GLY A 1 97 ? 78.225 -1.523 -6.878 1.00 0.00 97 GLY A C 4
ATOM 6660 O O . GLY A 1 97 ? 78.734 -0.539 -6.379 1.00 0.00 97 GLY A O 4
ATOM 6664 N N . LEU A 1 98 ? 76.930 -1.622 -7.007 1.00 0.00 98 LEU A N 4
ATOM 6665 C CA . LEU A 1 98 ? 76.047 -0.516 -6.536 1.00 0.00 98 LEU A CA 4
ATOM 6666 C C . LEU A 1 98 ? 74.930 -1.069 -5.647 1.00 0.00 98 LEU A C 4
ATOM 6667 O O . LEU A 1 98 ? 74.617 -2.243 -5.699 1.00 0.00 98 LEU A O 4
ATOM 6683 N N . PRO A 1 99 ? 74.366 -0.197 -4.857 1.00 0.00 99 PRO A N 4
ATOM 6684 C CA . PRO A 1 99 ? 73.269 -0.596 -3.940 1.00 0.00 99 PRO A CA 4
ATOM 6685 C C . PRO A 1 99 ? 72.028 -1.006 -4.737 1.00 0.00 99 PRO A C 4
ATOM 6686 O O . PRO A 1 99 ? 71.972 -0.826 -5.938 1.00 0.00 99 PRO A O 4
ATOM 6697 N N . PRO A 1 100 ? 71.070 -1.550 -4.036 1.00 0.00 100 PRO A N 4
ATOM 6698 C CA . PRO A 1 100 ? 69.810 -1.996 -4.682 1.00 0.00 100 PRO A CA 4
ATOM 6699 C C . PRO A 1 100 ? 69.102 -0.813 -5.346 1.00 0.00 100 PRO A C 4
ATOM 6700 O O . PRO A 1 100 ? 68.235 -0.190 -4.766 1.00 0.00 100 PRO A O 4
ATOM 6711 N N . THR A 1 101 ? 69.462 -0.500 -6.561 1.00 0.00 101 THR A N 4
ATOM 6712 C CA . THR A 1 101 ? 68.807 0.641 -7.263 1.00 0.00 101 THR A CA 4
ATOM 6713 C C . THR A 1 101 ? 68.782 0.385 -8.772 1.00 0.00 101 THR A C 4
ATOM 6714 O O . THR A 1 101 ? 68.829 1.302 -9.568 1.00 0.00 101 THR A O 4
ATOM 6725 N N . LEU A 1 102 ? 68.710 -0.855 -9.171 1.00 0.00 102 LEU A N 4
ATOM 6726 C CA . LEU A 1 102 ? 68.683 -1.172 -10.628 1.00 0.00 102 LEU A CA 4
ATOM 6727 C C . LEU A 1 102 ? 68.251 -2.623 -10.845 1.00 0.00 102 LEU A C 4
ATOM 6728 O O . LEU A 1 102 ? 67.238 -2.895 -11.458 1.00 0.00 102 LEU A O 4
ATOM 6744 N N . GLN A 1 103 ? 69.016 -3.556 -10.349 1.00 0.00 103 GLN A N 4
ATOM 6745 C CA . GLN A 1 103 ? 68.654 -4.990 -10.529 1.00 0.00 103 GLN A CA 4
ATOM 6746 C C . GLN A 1 103 ? 68.511 -5.312 -12.018 1.00 0.00 103 GLN A C 4
ATOM 6747 O O . GLN A 1 103 ? 67.436 -5.215 -12.577 1.00 0.00 103 GLN A O 4
ATOM 6761 N N . PRO A 1 104 ? 69.611 -5.688 -12.612 1.00 0.00 104 PRO A N 4
ATOM 6762 C CA . PRO A 1 104 ? 69.619 -6.031 -14.056 1.00 0.00 104 PRO A CA 4
ATOM 6763 C C . PRO A 1 104 ? 68.733 -7.251 -14.319 1.00 0.00 104 PRO A C 4
ATOM 6764 O O . PRO A 1 104 ? 68.203 -7.424 -15.400 1.00 0.00 104 PRO A O 4
ATOM 6775 N N . GLU A 1 105 ? 68.569 -8.101 -13.342 1.00 0.00 105 GLU A N 4
ATOM 6776 C CA . GLU A 1 105 ? 67.719 -9.311 -13.540 1.00 0.00 105 GLU A CA 4
ATOM 6777 C C . GLU A 1 105 ? 68.233 -10.124 -14.731 1.00 0.00 105 GLU A C 4
ATOM 6778 O O . GLU A 1 105 ? 67.543 -10.972 -15.261 1.00 0.00 105 GLU A O 4
ATOM 6790 N N . PHE A 1 106 ? 69.442 -9.872 -15.155 1.00 0.00 106 PHE A N 4
ATOM 6791 C CA . PHE A 1 106 ? 70.002 -10.631 -16.311 1.00 0.00 106 PHE A CA 4
ATOM 6792 C C . PHE A 1 106 ? 68.955 -10.756 -17.421 1.00 0.00 106 PHE A C 4
ATOM 6793 O O . PHE A 1 106 ? 68.592 -11.843 -17.826 1.00 0.00 106 PHE A O 4
ATOM 6810 N N . ILE A 1 107 ? 68.468 -9.651 -17.917 1.00 0.00 107 ILE A N 4
ATOM 6811 C CA . ILE A 1 107 ? 67.446 -9.706 -19.002 1.00 0.00 107 ILE A CA 4
ATOM 6812 C C . ILE A 1 107 ? 68.087 -10.190 -20.304 1.00 0.00 107 ILE A C 4
ATOM 6813 O O . ILE A 1 107 ? 67.475 -10.889 -21.088 1.00 0.00 107 ILE A O 4
ATOM 6829 N N . VAL A 1 108 ? 69.317 -9.825 -20.544 1.00 0.00 108 VAL A N 4
ATOM 6830 C CA . VAL A 1 108 ? 69.995 -10.264 -21.797 1.00 0.00 108 VAL A CA 4
ATOM 6831 C C . VAL A 1 108 ? 70.060 -11.792 -21.856 1.00 0.00 108 VAL A C 4
ATOM 6832 O O . VAL A 1 108 ? 70.563 -12.438 -20.958 1.00 0.00 108 VAL A O 4
ATOM 6845 N N . THR A 1 109 ? 69.553 -12.377 -22.907 1.00 0.00 109 THR A N 4
ATOM 6846 C CA . THR A 1 109 ? 69.586 -13.864 -23.026 1.00 0.00 109 THR A CA 4
ATOM 6847 C C . THR A 1 109 ? 69.217 -14.508 -21.686 1.00 0.00 109 THR A C 4
ATOM 6848 O O . THR A 1 109 ? 69.834 -15.463 -21.255 1.00 0.00 109 THR A O 4
ATOM 6859 N N . ASP A 1 110 ? 68.217 -13.993 -21.025 1.00 0.00 110 ASP A N 4
ATOM 6860 C CA . ASP A 1 110 ? 67.809 -14.576 -19.714 1.00 0.00 110 ASP A CA 4
ATOM 6861 C C . ASP A 1 110 ? 69.020 -14.686 -18.783 1.00 0.00 110 ASP A C 4
ATOM 6862 O O . ASP A 1 110 ? 69.057 -15.621 -18.001 1.00 0.00 110 ASP A O 4
ATOM 6873 N N . GLY A 1 1 ? 63.034 -19.627 -6.014 1.00 0.00 1 GLY A N 5
ATOM 6874 C CA . GLY A 1 1 ? 62.791 -18.228 -5.561 1.00 0.00 1 GLY A CA 5
ATOM 6875 C C . GLY A 1 1 ? 62.883 -18.159 -4.035 1.00 0.00 1 GLY A C 5
ATOM 6876 O O . GLY A 1 1 ? 62.309 -17.293 -3.408 1.00 0.00 1 GLY A O 5
ATOM 6882 N N . SER A 1 2 ? 63.603 -19.067 -3.433 1.00 0.00 2 SER A N 5
ATOM 6883 C CA . SER A 1 2 ? 63.730 -19.053 -1.947 1.00 0.00 2 SER A CA 5
ATOM 6884 C C . SER A 1 2 ? 64.966 -18.253 -1.529 1.00 0.00 2 SER A C 5
ATOM 6885 O O . SER A 1 2 ? 65.910 -18.113 -2.280 1.00 0.00 2 SER A O 5
ATOM 6893 N N . LEU A 1 3 ? 64.967 -17.726 -0.335 1.00 0.00 3 LEU A N 5
ATOM 6894 C CA . LEU A 1 3 ? 66.143 -16.935 0.130 1.00 0.00 3 LEU A CA 5
ATOM 6895 C C . LEU A 1 3 ? 66.184 -16.897 1.661 1.00 0.00 3 LEU A C 5
ATOM 6896 O O . LEU A 1 3 ? 66.059 -15.854 2.270 1.00 0.00 3 LEU A O 5
ATOM 6912 N N . GLN A 1 4 ? 66.358 -18.029 2.287 1.00 0.00 4 GLN A N 5
ATOM 6913 C CA . GLN A 1 4 ? 66.407 -18.058 3.776 1.00 0.00 4 GLN A CA 5
ATOM 6914 C C . GLN A 1 4 ? 67.853 -17.909 4.260 1.00 0.00 4 GLN A C 5
ATOM 6915 O O . GLN A 1 4 ? 68.690 -18.753 4.012 1.00 0.00 4 GLN A O 5
ATOM 6929 N N . ASP A 1 5 ? 68.152 -16.840 4.947 1.00 0.00 5 ASP A N 5
ATOM 6930 C CA . ASP A 1 5 ? 69.543 -16.639 5.445 1.00 0.00 5 ASP A CA 5
ATOM 6931 C C . ASP A 1 5 ? 70.010 -17.872 6.223 1.00 0.00 5 ASP A C 5
ATOM 6932 O O . ASP A 1 5 ? 69.360 -18.317 7.148 1.00 0.00 5 ASP A O 5
ATOM 6941 N N . ASN A 1 6 ? 71.132 -18.427 5.856 1.00 0.00 6 ASN A N 5
ATOM 6942 C CA . ASN A 1 6 ? 71.639 -19.632 6.575 1.00 0.00 6 ASN A CA 5
ATOM 6943 C C . ASN A 1 6 ? 72.558 -19.212 7.726 1.00 0.00 6 ASN A C 5
ATOM 6944 O O . ASN A 1 6 ? 73.460 -19.932 8.107 1.00 0.00 6 ASN A O 5
ATOM 6955 N N . SER A 1 7 ? 72.336 -18.052 8.282 1.00 0.00 7 SER A N 5
ATOM 6956 C CA . SER A 1 7 ? 73.195 -17.586 9.407 1.00 0.00 7 SER A CA 5
ATOM 6957 C C . SER A 1 7 ? 74.651 -17.467 8.946 1.00 0.00 7 SER A C 5
ATOM 6958 O O . SER A 1 7 ? 75.219 -18.396 8.409 1.00 0.00 7 SER A O 5
ATOM 6966 N N . SER A 1 8 ? 75.257 -16.330 9.154 1.00 0.00 8 SER A N 5
ATOM 6967 C CA . SER A 1 8 ? 76.675 -16.153 8.728 1.00 0.00 8 SER A CA 5
ATOM 6968 C C . SER A 1 8 ? 76.850 -16.582 7.270 1.00 0.00 8 SER A C 5
ATOM 6969 O O . SER A 1 8 ? 75.909 -16.980 6.612 1.00 0.00 8 SER A O 5
ATOM 6977 N N . TYR A 1 9 ? 78.047 -16.505 6.759 1.00 0.00 9 TYR A N 5
ATOM 6978 C CA . TYR A 1 9 ? 78.280 -16.908 5.342 1.00 0.00 9 TYR A CA 5
ATOM 6979 C C . TYR A 1 9 ? 79.768 -16.790 4.998 1.00 0.00 9 TYR A C 5
ATOM 6980 O O . TYR A 1 9 ? 80.470 -15.970 5.553 1.00 0.00 9 TYR A O 5
ATOM 6998 N N . PRO A 1 10 ? 80.194 -17.621 4.087 1.00 0.00 10 PRO A N 5
ATOM 6999 C CA . PRO A 1 10 ? 81.614 -17.615 3.658 1.00 0.00 10 PRO A CA 5
ATOM 7000 C C . PRO A 1 10 ? 82.023 -16.214 3.194 1.00 0.00 10 PRO A C 5
ATOM 7001 O O . PRO A 1 10 ? 81.217 -15.308 3.143 1.00 0.00 10 PRO A O 5
ATOM 7012 N N . ASP A 1 11 ? 83.270 -16.032 2.853 1.00 0.00 11 ASP A N 5
ATOM 7013 C CA . ASP A 1 11 ? 83.728 -14.692 2.393 1.00 0.00 11 ASP A CA 5
ATOM 7014 C C . ASP A 1 11 ? 84.895 -14.839 1.412 1.00 0.00 11 ASP A C 5
ATOM 7015 O O . ASP A 1 11 ? 86.043 -14.907 1.804 1.00 0.00 11 ASP A O 5
ATOM 7024 N N . GLU A 1 12 ? 84.609 -14.887 0.139 1.00 0.00 12 GLU A N 5
ATOM 7025 C CA . GLU A 1 12 ? 85.703 -15.028 -0.864 1.00 0.00 12 GLU A CA 5
ATOM 7026 C C . GLU A 1 12 ? 86.302 -13.657 -1.215 1.00 0.00 12 GLU A C 5
ATOM 7027 O O . GLU A 1 12 ? 87.501 -13.535 -1.364 1.00 0.00 12 GLU A O 5
ATOM 7039 N N . PRO A 1 13 ? 85.453 -12.664 -1.335 1.00 0.00 13 PRO A N 5
ATOM 7040 C CA . PRO A 1 13 ? 85.937 -11.300 -1.671 1.00 0.00 13 PRO A CA 5
ATOM 7041 C C . PRO A 1 13 ? 86.951 -10.823 -0.627 1.00 0.00 13 PRO A C 5
ATOM 7042 O O . PRO A 1 13 ? 87.925 -10.170 -0.946 1.00 0.00 13 PRO A O 5
ATOM 7053 N N . TRP A 1 14 ? 86.728 -11.143 0.618 1.00 0.00 14 TRP A N 5
ATOM 7054 C CA . TRP A 1 14 ? 87.677 -10.707 1.685 1.00 0.00 14 TRP A CA 5
ATOM 7055 C C . TRP A 1 14 ? 88.709 -11.807 1.947 1.00 0.00 14 TRP A C 5
ATOM 7056 O O . TRP A 1 14 ? 89.194 -11.967 3.050 1.00 0.00 14 TRP A O 5
ATOM 7077 N N . ARG A 1 15 ? 89.042 -12.568 0.942 1.00 0.00 15 ARG A N 5
ATOM 7078 C CA . ARG A 1 15 ? 90.035 -13.664 1.130 1.00 0.00 15 ARG A CA 5
ATOM 7079 C C . ARG A 1 15 ? 91.325 -13.125 1.757 1.00 0.00 15 ARG A C 5
ATOM 7080 O O . ARG A 1 15 ? 92.041 -12.345 1.161 1.00 0.00 15 ARG A O 5
ATOM 7101 N N . ILE A 1 16 ? 91.626 -13.546 2.954 1.00 0.00 16 ILE A N 5
ATOM 7102 C CA . ILE A 1 16 ? 92.870 -13.074 3.628 1.00 0.00 16 ILE A CA 5
ATOM 7103 C C . ILE A 1 16 ? 93.065 -13.839 4.942 1.00 0.00 16 ILE A C 5
ATOM 7104 O O . ILE A 1 16 ? 92.609 -14.957 5.090 1.00 0.00 16 ILE A O 5
ATOM 7120 N N . THR A 1 17 ? 93.733 -13.255 5.895 1.00 0.00 17 THR A N 5
ATOM 7121 C CA . THR A 1 17 ? 93.946 -13.962 7.191 1.00 0.00 17 THR A CA 5
ATOM 7122 C C . THR A 1 17 ? 94.672 -13.052 8.181 1.00 0.00 17 THR A C 5
ATOM 7123 O O . THR A 1 17 ? 95.873 -13.129 8.349 1.00 0.00 17 THR A O 5
ATOM 7134 N N . GLU A 1 18 ? 93.948 -12.191 8.840 1.00 0.00 18 GLU A N 5
ATOM 7135 C CA . GLU A 1 18 ? 94.586 -11.272 9.824 1.00 0.00 18 GLU A CA 5
ATOM 7136 C C . GLU A 1 18 ? 95.747 -10.512 9.177 1.00 0.00 18 GLU A C 5
ATOM 7137 O O . GLU A 1 18 ? 96.575 -9.935 9.853 1.00 0.00 18 GLU A O 5
ATOM 7149 N N . GLU A 1 19 ? 95.806 -10.492 7.873 1.00 0.00 19 GLU A N 5
ATOM 7150 C CA . GLU A 1 19 ? 96.899 -9.754 7.188 1.00 0.00 19 GLU A CA 5
ATOM 7151 C C . GLU A 1 19 ? 96.385 -8.376 6.780 1.00 0.00 19 GLU A C 5
ATOM 7152 O O . GLU A 1 19 ? 97.101 -7.396 6.806 1.00 0.00 19 GLU A O 5
ATOM 7164 N N . GLN A 1 20 ? 95.135 -8.301 6.424 1.00 0.00 20 GLN A N 5
ATOM 7165 C CA . GLN A 1 20 ? 94.547 -6.996 6.034 1.00 0.00 20 GLN A CA 5
ATOM 7166 C C . GLN A 1 20 ? 93.529 -6.577 7.096 1.00 0.00 20 GLN A C 5
ATOM 7167 O O . GLN A 1 20 ? 93.337 -5.408 7.363 1.00 0.00 20 GLN A O 5
ATOM 7181 N N . ARG A 1 21 ? 92.891 -7.535 7.714 1.00 0.00 21 ARG A N 5
ATOM 7182 C CA . ARG A 1 21 ? 91.896 -7.211 8.772 1.00 0.00 21 ARG A CA 5
ATOM 7183 C C . ARG A 1 21 ? 92.620 -6.723 10.026 1.00 0.00 21 ARG A C 5
ATOM 7184 O O . ARG A 1 21 ? 92.074 -5.995 10.827 1.00 0.00 21 ARG A O 5
ATOM 7205 N N . GLU A 1 22 ? 93.852 -7.115 10.198 1.00 0.00 22 GLU A N 5
ATOM 7206 C CA . GLU A 1 22 ? 94.612 -6.662 11.396 1.00 0.00 22 GLU A CA 5
ATOM 7207 C C . GLU A 1 22 ? 94.642 -5.134 11.427 1.00 0.00 22 GLU A C 5
ATOM 7208 O O . GLU A 1 22 ? 94.345 -4.516 12.430 1.00 0.00 22 GLU A O 5
ATOM 7220 N N . TYR A 1 23 ? 94.991 -4.522 10.329 1.00 0.00 23 TYR A N 5
ATOM 7221 C CA . TYR A 1 23 ? 95.031 -3.033 10.286 1.00 0.00 23 TYR A CA 5
ATOM 7222 C C . TYR A 1 23 ? 93.611 -2.474 10.160 1.00 0.00 23 TYR A C 5
ATOM 7223 O O . TYR A 1 23 ? 93.264 -1.489 10.779 1.00 0.00 23 TYR A O 5
ATOM 7241 N N . TYR A 1 24 ? 92.785 -3.100 9.364 1.00 0.00 24 TYR A N 5
ATOM 7242 C CA . TYR A 1 24 ? 91.386 -2.606 9.200 1.00 0.00 24 TYR A CA 5
ATOM 7243 C C . TYR A 1 24 ? 90.727 -2.429 10.572 1.00 0.00 24 TYR A C 5
ATOM 7244 O O . TYR A 1 24 ? 90.414 -1.328 10.983 1.00 0.00 24 TYR A O 5
ATOM 7262 N N . VAL A 1 25 ? 90.517 -3.502 11.283 1.00 0.00 25 VAL A N 5
ATOM 7263 C CA . VAL A 1 25 ? 89.879 -3.396 12.626 1.00 0.00 25 VAL A CA 5
ATOM 7264 C C . VAL A 1 25 ? 90.743 -2.538 13.556 1.00 0.00 25 VAL A C 5
ATOM 7265 O O . VAL A 1 25 ? 90.248 -1.896 14.460 1.00 0.00 25 VAL A O 5
ATOM 7278 N N . ASN A 1 26 ? 92.031 -2.523 13.341 1.00 0.00 26 ASN A N 5
ATOM 7279 C CA . ASN A 1 26 ? 92.922 -1.705 14.214 1.00 0.00 26 ASN A CA 5
ATOM 7280 C C . ASN A 1 26 ? 92.578 -0.219 14.075 1.00 0.00 26 ASN A C 5
ATOM 7281 O O . ASN A 1 26 ? 92.776 0.562 14.984 1.00 0.00 26 ASN A O 5
ATOM 7292 N N . GLN A 1 27 ? 92.055 0.175 12.946 1.00 0.00 27 GLN A N 5
ATOM 7293 C CA . GLN A 1 27 ? 91.693 1.604 12.753 1.00 0.00 27 GLN A CA 5
ATOM 7294 C C . GLN A 1 27 ? 90.292 1.855 13.329 1.00 0.00 27 GLN A C 5
ATOM 7295 O O . GLN A 1 27 ? 90.099 2.708 14.171 1.00 0.00 27 GLN A O 5
ATOM 7309 N N . PHE A 1 28 ? 89.319 1.108 12.884 1.00 0.00 28 PHE A N 5
ATOM 7310 C CA . PHE A 1 28 ? 87.935 1.292 13.405 1.00 0.00 28 PHE A CA 5
ATOM 7311 C C . PHE A 1 28 ? 87.954 1.309 14.936 1.00 0.00 28 PHE A C 5
ATOM 7312 O O . PHE A 1 28 ? 87.071 1.849 15.572 1.00 0.00 28 PHE A O 5
ATOM 7329 N N . ARG A 1 29 ? 88.957 0.723 15.532 1.00 0.00 29 ARG A N 5
ATOM 7330 C CA . ARG A 1 29 ? 89.034 0.707 17.021 1.00 0.00 29 ARG A CA 5
ATOM 7331 C C . ARG A 1 29 ? 89.278 2.123 17.550 1.00 0.00 29 ARG A C 5
ATOM 7332 O O . ARG A 1 29 ? 88.647 2.562 18.490 1.00 0.00 29 ARG A O 5
ATOM 7353 N N . SER A 1 30 ? 90.189 2.840 16.951 1.00 0.00 30 SER A N 5
ATOM 7354 C CA . SER A 1 30 ? 90.470 4.229 17.420 1.00 0.00 30 SER A CA 5
ATOM 7355 C C . SER A 1 30 ? 89.186 5.061 17.396 1.00 0.00 30 SER A C 5
ATOM 7356 O O . SER A 1 30 ? 89.082 6.079 18.051 1.00 0.00 30 SER A O 5
ATOM 7364 N N . LEU A 1 31 ? 88.207 4.635 16.645 1.00 0.00 31 LEU A N 5
ATOM 7365 C CA . LEU A 1 31 ? 86.931 5.399 16.577 1.00 0.00 31 LEU A CA 5
ATOM 7366 C C . LEU A 1 31 ? 85.856 4.710 17.421 1.00 0.00 31 LEU A C 5
ATOM 7367 O O . LEU A 1 31 ? 84.890 5.321 17.832 1.00 0.00 31 LEU A O 5
ATOM 7383 N N . GLN A 1 32 ? 86.013 3.440 17.681 1.00 0.00 32 GLN A N 5
ATOM 7384 C CA . GLN A 1 32 ? 84.999 2.717 18.494 1.00 0.00 32 GLN A CA 5
ATOM 7385 C C . GLN A 1 32 ? 85.667 2.009 19.677 1.00 0.00 32 GLN A C 5
ATOM 7386 O O . GLN A 1 32 ? 86.732 1.443 19.541 1.00 0.00 32 GLN A O 5
ATOM 7400 N N . PRO A 1 33 ? 85.009 2.068 20.804 1.00 0.00 33 PRO A N 5
ATOM 7401 C CA . PRO A 1 33 ? 85.541 1.424 22.030 1.00 0.00 33 PRO A CA 5
ATOM 7402 C C . PRO A 1 33 ? 85.638 -0.091 21.837 1.00 0.00 33 PRO A C 5
ATOM 7403 O O . PRO A 1 33 ? 86.708 -0.666 21.873 1.00 0.00 33 PRO A O 5
ATOM 7414 N N . ASP A 1 34 ? 84.527 -0.739 21.637 1.00 0.00 34 ASP A N 5
ATOM 7415 C CA . ASP A 1 34 ? 84.546 -2.217 21.447 1.00 0.00 34 ASP A CA 5
ATOM 7416 C C . ASP A 1 34 ? 84.804 -2.565 19.977 1.00 0.00 34 ASP A C 5
ATOM 7417 O O . ASP A 1 34 ? 84.309 -1.902 19.087 1.00 0.00 34 ASP A O 5
ATOM 7426 N N . PRO A 1 35 ? 85.575 -3.600 19.776 1.00 0.00 35 PRO A N 5
ATOM 7427 C CA . PRO A 1 35 ? 85.906 -4.046 18.400 1.00 0.00 35 PRO A CA 5
ATOM 7428 C C . PRO A 1 35 ? 84.638 -4.490 17.664 1.00 0.00 35 PRO A C 5
ATOM 7429 O O . PRO A 1 35 ? 84.369 -4.062 16.560 1.00 0.00 35 PRO A O 5
ATOM 7440 N N . SER A 1 36 ? 83.862 -5.351 18.265 1.00 0.00 36 SER A N 5
ATOM 7441 C CA . SER A 1 36 ? 82.616 -5.823 17.594 1.00 0.00 36 SER A CA 5
ATOM 7442 C C . SER A 1 36 ? 81.464 -4.850 17.863 1.00 0.00 36 SER A C 5
ATOM 7443 O O . SER A 1 36 ? 80.401 -5.238 18.303 1.00 0.00 36 SER A O 5
ATOM 7451 N N . SER A 1 37 ? 81.667 -3.588 17.599 1.00 0.00 37 SER A N 5
ATOM 7452 C CA . SER A 1 37 ? 80.583 -2.591 17.836 1.00 0.00 37 SER A CA 5
ATOM 7453 C C . SER A 1 37 ? 80.363 -1.749 16.577 1.00 0.00 37 SER A C 5
ATOM 7454 O O . SER A 1 37 ? 81.079 -1.873 15.604 1.00 0.00 37 SER A O 5
ATOM 7462 N N . PHE A 1 38 ? 79.379 -0.893 16.589 1.00 0.00 38 PHE A N 5
ATOM 7463 C CA . PHE A 1 38 ? 79.117 -0.045 15.389 1.00 0.00 38 PHE A CA 5
ATOM 7464 C C . PHE A 1 38 ? 79.554 1.399 15.660 1.00 0.00 38 PHE A C 5
ATOM 7465 O O . PHE A 1 38 ? 79.613 1.839 16.792 1.00 0.00 38 PHE A O 5
ATOM 7482 N N . ILE A 1 39 ? 79.861 2.139 14.630 1.00 0.00 39 ILE A N 5
ATOM 7483 C CA . ILE A 1 39 ? 80.296 3.555 14.827 1.00 0.00 39 ILE A CA 5
ATOM 7484 C C . ILE A 1 39 ? 79.080 4.485 14.804 1.00 0.00 39 ILE A C 5
ATOM 7485 O O . ILE A 1 39 ? 78.102 4.224 14.131 1.00 0.00 39 ILE A O 5
ATOM 7501 N N . SER A 1 40 ? 79.133 5.569 15.528 1.00 0.00 40 SER A N 5
ATOM 7502 C CA . SER A 1 40 ? 77.976 6.511 15.534 1.00 0.00 40 SER A CA 5
ATOM 7503 C C . SER A 1 40 ? 77.591 6.872 14.098 1.00 0.00 40 SER A C 5
ATOM 7504 O O . SER A 1 40 ? 76.465 7.235 13.818 1.00 0.00 40 SER A O 5
ATOM 7512 N N . GLY A 1 41 ? 78.518 6.770 13.186 1.00 0.00 41 GLY A N 5
ATOM 7513 C CA . GLY A 1 41 ? 78.209 7.103 11.768 1.00 0.00 41 GLY A CA 5
ATOM 7514 C C . GLY A 1 41 ? 79.183 8.170 11.266 1.00 0.00 41 GLY A C 5
ATOM 7515 O O . GLY A 1 41 ? 80.109 7.884 10.533 1.00 0.00 41 GLY A O 5
ATOM 7519 N N . SER A 1 42 ? 78.982 9.400 11.653 1.00 0.00 42 SER A N 5
ATOM 7520 C CA . SER A 1 42 ? 79.897 10.486 11.196 1.00 0.00 42 SER A CA 5
ATOM 7521 C C . SER A 1 42 ? 81.290 10.296 11.805 1.00 0.00 42 SER A C 5
ATOM 7522 O O . SER A 1 42 ? 82.265 10.845 11.330 1.00 0.00 42 SER A O 5
ATOM 7530 N N . VAL A 1 43 ? 81.391 9.524 12.851 1.00 0.00 43 VAL A N 5
ATOM 7531 C CA . VAL A 1 43 ? 82.721 9.301 13.488 1.00 0.00 43 VAL A CA 5
ATOM 7532 C C . VAL A 1 43 ? 83.715 8.749 12.462 1.00 0.00 43 VAL A C 5
ATOM 7533 O O . VAL A 1 43 ? 84.856 9.161 12.405 1.00 0.00 43 VAL A O 5
ATOM 7546 N N . ALA A 1 44 ? 83.291 7.816 11.654 1.00 0.00 44 ALA A N 5
ATOM 7547 C CA . ALA A 1 44 ? 84.211 7.236 10.636 1.00 0.00 44 ALA A CA 5
ATOM 7548 C C . ALA A 1 44 ? 84.207 8.091 9.366 1.00 0.00 44 ALA A C 5
ATOM 7549 O O . ALA A 1 44 ? 85.191 8.175 8.662 1.00 0.00 44 ALA A O 5
ATOM 7556 N N . LYS A 1 45 ? 83.107 8.727 9.069 1.00 0.00 45 LYS A N 5
ATOM 7557 C CA . LYS A 1 45 ? 83.049 9.578 7.845 1.00 0.00 45 LYS A CA 5
ATOM 7558 C C . LYS A 1 45 ? 83.989 10.775 7.997 1.00 0.00 45 LYS A C 5
ATOM 7559 O O . LYS A 1 45 ? 84.238 11.508 7.061 1.00 0.00 45 LYS A O 5
ATOM 7578 N N . ASN A 1 46 ? 84.509 10.977 9.176 1.00 0.00 46 ASN A N 5
ATOM 7579 C CA . ASN A 1 46 ? 85.432 12.124 9.405 1.00 0.00 46 ASN A CA 5
ATOM 7580 C C . ASN A 1 46 ? 86.783 11.863 8.733 1.00 0.00 46 ASN A C 5
ATOM 7581 O O . ASN A 1 46 ? 87.271 12.669 7.965 1.00 0.00 46 ASN A O 5
ATOM 7592 N N . PHE A 1 47 ? 87.395 10.748 9.025 1.00 0.00 47 PHE A N 5
ATOM 7593 C CA . PHE A 1 47 ? 88.717 10.441 8.414 1.00 0.00 47 PHE A CA 5
ATOM 7594 C C . PHE A 1 47 ? 88.537 9.712 7.074 1.00 0.00 47 PHE A C 5
ATOM 7595 O O . PHE A 1 47 ? 89.405 9.740 6.223 1.00 0.00 47 PHE A O 5
ATOM 7612 N N . PHE A 1 48 ? 87.420 9.066 6.878 1.00 0.00 48 PHE A N 5
ATOM 7613 C CA . PHE A 1 48 ? 87.191 8.346 5.592 1.00 0.00 48 PHE A CA 5
ATOM 7614 C C . PHE A 1 48 ? 87.610 9.229 4.414 1.00 0.00 48 PHE A C 5
ATOM 7615 O O . PHE A 1 48 ? 88.417 8.843 3.592 1.00 0.00 48 PHE A O 5
ATOM 7632 N N . THR A 1 49 ? 87.067 10.411 4.327 1.00 0.00 49 THR A N 5
ATOM 7633 C CA . THR A 1 49 ? 87.432 11.321 3.206 1.00 0.00 49 THR A CA 5
ATOM 7634 C C . THR A 1 49 ? 88.699 12.102 3.556 1.00 0.00 49 THR A C 5
ATOM 7635 O O . THR A 1 49 ? 88.693 13.315 3.619 1.00 0.00 49 THR A O 5
ATOM 7646 N N . LYS A 1 50 ? 89.786 11.417 3.785 1.00 0.00 50 LYS A N 5
ATOM 7647 C CA . LYS A 1 50 ? 91.050 12.123 4.133 1.00 0.00 50 LYS A CA 5
ATOM 7648 C C . LYS A 1 50 ? 91.234 13.345 3.229 1.00 0.00 50 LYS A C 5
ATOM 7649 O O . LYS A 1 50 ? 91.143 14.474 3.670 1.00 0.00 50 LYS A O 5
ATOM 7668 N N . SER A 1 51 ? 91.489 13.130 1.967 1.00 0.00 51 SER A N 5
ATOM 7669 C CA . SER A 1 51 ? 91.673 14.281 1.042 1.00 0.00 51 SER A CA 5
ATOM 7670 C C . SER A 1 51 ? 91.063 13.948 -0.320 1.00 0.00 51 SER A C 5
ATOM 7671 O O . SER A 1 51 ? 91.732 13.996 -1.332 1.00 0.00 51 SER A O 5
ATOM 7679 N N . LYS A 1 52 ? 89.800 13.598 -0.342 1.00 0.00 52 LYS A N 5
ATOM 7680 C CA . LYS A 1 52 ? 89.130 13.242 -1.629 1.00 0.00 52 LYS A CA 5
ATOM 7681 C C . LYS A 1 52 ? 90.102 12.487 -2.537 1.00 0.00 52 LYS A C 5
ATOM 7682 O O . LYS A 1 52 ? 90.332 12.870 -3.666 1.00 0.00 52 LYS A O 5
ATOM 7701 N N . LEU A 1 53 ? 90.675 11.421 -2.031 1.00 0.00 53 LEU A N 5
ATOM 7702 C CA . LEU A 1 53 ? 91.653 10.614 -2.827 1.00 0.00 53 LEU A CA 5
ATOM 7703 C C . LEU A 1 53 ? 91.341 10.689 -4.325 1.00 0.00 53 LEU A C 5
ATOM 7704 O O . LEU A 1 53 ? 90.579 9.902 -4.851 1.00 0.00 53 LEU A O 5
ATOM 7720 N N . SER A 1 54 ? 91.922 11.635 -5.012 1.00 0.00 54 SER A N 5
ATOM 7721 C CA . SER A 1 54 ? 91.656 11.768 -6.473 1.00 0.00 54 SER A CA 5
ATOM 7722 C C . SER A 1 54 ? 90.151 11.874 -6.724 1.00 0.00 54 SER A C 5
ATOM 7723 O O . SER A 1 54 ? 89.592 12.951 -6.765 1.00 0.00 54 SER A O 5
ATOM 7731 N N . ILE A 1 55 ? 89.489 10.762 -6.890 1.00 0.00 55 ILE A N 5
ATOM 7732 C CA . ILE A 1 55 ? 88.020 10.800 -7.133 1.00 0.00 55 ILE A CA 5
ATOM 7733 C C . ILE A 1 55 ? 87.267 10.644 -5.809 1.00 0.00 55 ILE A C 5
ATOM 7734 O O . ILE A 1 55 ? 87.204 9.567 -5.252 1.00 0.00 55 ILE A O 5
ATOM 7750 N N . PRO A 1 56 ? 86.725 11.737 -5.348 1.00 0.00 56 PRO A N 5
ATOM 7751 C CA . PRO A 1 56 ? 85.969 11.733 -4.073 1.00 0.00 56 PRO A CA 5
ATOM 7752 C C . PRO A 1 56 ? 84.709 10.875 -4.202 1.00 0.00 56 PRO A C 5
ATOM 7753 O O . PRO A 1 56 ? 84.720 9.693 -3.920 1.00 0.00 56 PRO A O 5
ATOM 7764 N N . GLU A 1 57 ? 83.622 11.459 -4.623 1.00 0.00 57 GLU A N 5
ATOM 7765 C CA . GLU A 1 57 ? 82.363 10.673 -4.764 1.00 0.00 57 GLU A CA 5
ATOM 7766 C C . GLU A 1 57 ? 82.150 9.800 -3.525 1.00 0.00 57 GLU A C 5
ATOM 7767 O O . GLU A 1 57 ? 81.486 8.786 -3.577 1.00 0.00 57 GLU A O 5
ATOM 7779 N N . LEU A 1 58 ? 82.710 10.182 -2.411 1.00 0.00 58 LEU A N 5
ATOM 7780 C CA . LEU A 1 58 ? 82.539 9.371 -1.173 1.00 0.00 58 LEU A CA 5
ATOM 7781 C C . LEU A 1 58 ? 81.060 9.030 -0.950 1.00 0.00 58 LEU A C 5
ATOM 7782 O O . LEU A 1 58 ? 80.732 8.109 -0.233 1.00 0.00 58 LEU A O 5
ATOM 7798 N N . SER A 1 59 ? 80.164 9.765 -1.554 1.00 0.00 59 SER A N 5
ATOM 7799 C CA . SER A 1 59 ? 78.711 9.474 -1.365 1.00 0.00 59 SER A CA 5
ATOM 7800 C C . SER A 1 59 ? 78.421 7.990 -1.623 1.00 0.00 59 SER A C 5
ATOM 7801 O O . SER A 1 59 ? 77.672 7.365 -0.900 1.00 0.00 59 SER A O 5
ATOM 7809 N N . TYR A 1 60 ? 79.004 7.419 -2.644 1.00 0.00 60 TYR A N 5
ATOM 7810 C CA . TYR A 1 60 ? 78.748 5.977 -2.933 1.00 0.00 60 TYR A CA 5
ATOM 7811 C C . TYR A 1 60 ? 79.545 5.090 -1.967 1.00 0.00 60 TYR A C 5
ATOM 7812 O O . TYR A 1 60 ? 79.163 3.974 -1.677 1.00 0.00 60 TYR A O 5
ATOM 7830 N N . ILE A 1 61 ? 80.645 5.580 -1.461 1.00 0.00 61 ILE A N 5
ATOM 7831 C CA . ILE A 1 61 ? 81.453 4.764 -0.509 1.00 0.00 61 ILE A CA 5
ATOM 7832 C C . ILE A 1 61 ? 80.682 4.586 0.799 1.00 0.00 61 ILE A C 5
ATOM 7833 O O . ILE A 1 61 ? 80.718 3.544 1.422 1.00 0.00 61 ILE A O 5
ATOM 7849 N N . TRP A 1 62 ? 79.977 5.601 1.214 1.00 0.00 62 TRP A N 5
ATOM 7850 C CA . TRP A 1 62 ? 79.193 5.504 2.474 1.00 0.00 62 TRP A CA 5
ATOM 7851 C C . TRP A 1 62 ? 77.830 4.875 2.182 1.00 0.00 62 TRP A C 5
ATOM 7852 O O . TRP A 1 62 ? 77.269 4.175 3.003 1.00 0.00 62 TRP A O 5
ATOM 7873 N N . GLU A 1 63 ? 77.300 5.105 1.011 1.00 0.00 63 GLU A N 5
ATOM 7874 C CA . GLU A 1 63 ? 75.982 4.506 0.661 1.00 0.00 63 GLU A CA 5
ATOM 7875 C C . GLU A 1 63 ? 76.073 2.983 0.766 1.00 0.00 63 GLU A C 5
ATOM 7876 O O . GLU A 1 63 ? 75.124 2.313 1.118 1.00 0.00 63 GLU A O 5
ATOM 7888 N N . LEU A 1 64 ? 77.220 2.436 0.465 1.00 0.00 64 LEU A N 5
ATOM 7889 C CA . LEU A 1 64 ? 77.389 0.958 0.549 1.00 0.00 64 LEU A CA 5
ATOM 7890 C C . LEU A 1 64 ? 77.868 0.569 1.950 1.00 0.00 64 LEU A C 5
ATOM 7891 O O . LEU A 1 64 ? 77.666 -0.541 2.400 1.00 0.00 64 LEU A O 5
ATOM 7907 N N . SER A 1 65 ? 78.502 1.477 2.644 1.00 0.00 65 SER A N 5
ATOM 7908 C CA . SER A 1 65 ? 78.990 1.157 4.016 1.00 0.00 65 SER A CA 5
ATOM 7909 C C . SER A 1 65 ? 77.804 0.939 4.958 1.00 0.00 65 SER A C 5
ATOM 7910 O O . SER A 1 65 ? 77.887 0.194 5.915 1.00 0.00 65 SER A O 5
ATOM 7918 N N . ASP A 1 66 ? 76.701 1.581 4.693 1.00 0.00 66 ASP A N 5
ATOM 7919 C CA . ASP A 1 66 ? 75.507 1.409 5.570 1.00 0.00 66 ASP A CA 5
ATOM 7920 C C . ASP A 1 66 ? 74.549 0.387 4.954 1.00 0.00 66 ASP A C 5
ATOM 7921 O O . ASP A 1 66 ? 74.327 0.373 3.759 1.00 0.00 66 ASP A O 5
ATOM 7930 N N . ALA A 1 67 ? 73.982 -0.470 5.756 1.00 0.00 67 ALA A N 5
ATOM 7931 C CA . ALA A 1 67 ? 73.043 -1.488 5.212 1.00 0.00 67 ALA A CA 5
ATOM 7932 C C . ALA A 1 67 ? 71.617 -1.213 5.697 1.00 0.00 67 ALA A C 5
ATOM 7933 O O . ALA A 1 67 ? 70.750 -2.061 5.617 1.00 0.00 67 ALA A O 5
ATOM 7940 N N . ASP A 1 68 ? 71.363 -0.034 6.195 1.00 0.00 68 ASP A N 5
ATOM 7941 C CA . ASP A 1 68 ? 69.991 0.292 6.677 1.00 0.00 68 ASP A CA 5
ATOM 7942 C C . ASP A 1 68 ? 69.920 1.780 7.001 1.00 0.00 68 ASP A C 5
ATOM 7943 O O . ASP A 1 68 ? 69.129 2.217 7.812 1.00 0.00 68 ASP A O 5
ATOM 7952 N N . CYS A 1 69 ? 70.761 2.549 6.369 1.00 0.00 69 CYS A N 5
ATOM 7953 C CA . CYS A 1 69 ? 70.793 4.009 6.614 1.00 0.00 69 CYS A CA 5
ATOM 7954 C C . CYS A 1 69 ? 70.552 4.304 8.093 1.00 0.00 69 CYS A C 5
ATOM 7955 O O . CYS A 1 69 ? 69.982 5.314 8.456 1.00 0.00 69 CYS A O 5
ATOM 7963 N N . ASP A 1 70 ? 70.982 3.423 8.947 1.00 0.00 70 ASP A N 5
ATOM 7964 C CA . ASP A 1 70 ? 70.783 3.637 10.408 1.00 0.00 70 ASP A CA 5
ATOM 7965 C C . ASP A 1 70 ? 71.754 4.703 10.922 1.00 0.00 70 ASP A C 5
ATOM 7966 O O . ASP A 1 70 ? 71.714 5.091 12.072 1.00 0.00 70 ASP A O 5
ATOM 7975 N N . GLY A 1 71 ? 72.628 5.178 10.076 1.00 0.00 71 GLY A N 5
ATOM 7976 C CA . GLY A 1 71 ? 73.602 6.216 10.518 1.00 0.00 71 GLY A CA 5
ATOM 7977 C C . GLY A 1 71 ? 74.842 5.534 11.096 1.00 0.00 71 GLY A C 5
ATOM 7978 O O . GLY A 1 71 ? 75.961 5.909 10.810 1.00 0.00 71 GLY A O 5
ATOM 7982 N N . ALA A 1 72 ? 74.651 4.528 11.906 1.00 0.00 72 ALA A N 5
ATOM 7983 C CA . ALA A 1 72 ? 75.810 3.815 12.501 1.00 0.00 72 ALA A CA 5
ATOM 7984 C C . ALA A 1 72 ? 76.182 2.614 11.632 1.00 0.00 72 ALA A C 5
ATOM 7985 O O . ALA A 1 72 ? 75.393 2.137 10.840 1.00 0.00 72 ALA A O 5
ATOM 7992 N N . LEU A 1 73 ? 77.377 2.123 11.773 1.00 0.00 73 LEU A N 5
ATOM 7993 C CA . LEU A 1 73 ? 77.803 0.952 10.955 1.00 0.00 73 LEU A CA 5
ATOM 7994 C C . LEU A 1 73 ? 78.587 -0.041 11.815 1.00 0.00 73 LEU A C 5
ATOM 7995 O O . LEU A 1 73 ? 79.672 0.247 12.281 1.00 0.00 73 LEU A O 5
ATOM 8011 N N . THR A 1 74 ? 78.048 -1.210 12.024 1.00 0.00 74 THR A N 5
ATOM 8012 C CA . THR A 1 74 ? 78.765 -2.222 12.851 1.00 0.00 74 THR A CA 5
ATOM 8013 C C . THR A 1 74 ? 80.216 -2.341 12.377 1.00 0.00 74 THR A C 5
ATOM 8014 O O . THR A 1 74 ? 80.556 -1.916 11.292 1.00 0.00 74 THR A O 5
ATOM 8025 N N . LEU A 1 75 ? 81.077 -2.913 13.175 1.00 0.00 75 LEU A N 5
ATOM 8026 C CA . LEU A 1 75 ? 82.498 -3.047 12.746 1.00 0.00 75 LEU A CA 5
ATOM 8027 C C . LEU A 1 75 ? 82.577 -3.793 11.404 1.00 0.00 75 LEU A C 5
ATOM 8028 O O . LEU A 1 75 ? 83.335 -3.409 10.536 1.00 0.00 75 LEU A O 5
ATOM 8044 N N . PRO A 1 76 ? 81.784 -4.830 11.266 1.00 0.00 76 PRO A N 5
ATOM 8045 C CA . PRO A 1 76 ? 81.779 -5.603 9.999 1.00 0.00 76 PRO A CA 5
ATOM 8046 C C . PRO A 1 76 ? 81.464 -4.675 8.822 1.00 0.00 76 PRO A C 5
ATOM 8047 O O . PRO A 1 76 ? 81.928 -4.876 7.717 1.00 0.00 76 PRO A O 5
ATOM 8058 N N . GLU A 1 77 ? 80.677 -3.657 9.054 1.00 0.00 77 GLU A N 5
ATOM 8059 C CA . GLU A 1 77 ? 80.333 -2.715 7.950 1.00 0.00 77 GLU A CA 5
ATOM 8060 C C . GLU A 1 77 ? 81.546 -1.852 7.598 1.00 0.00 77 GLU A C 5
ATOM 8061 O O . GLU A 1 77 ? 81.707 -1.413 6.476 1.00 0.00 77 GLU A O 5
ATOM 8073 N N . PHE A 1 78 ? 82.403 -1.608 8.550 1.00 0.00 78 PHE A N 5
ATOM 8074 C CA . PHE A 1 78 ? 83.610 -0.776 8.279 1.00 0.00 78 PHE A CA 5
ATOM 8075 C C . PHE A 1 78 ? 84.663 -1.600 7.533 1.00 0.00 78 PHE A C 5
ATOM 8076 O O . PHE A 1 78 ? 85.320 -1.118 6.632 1.00 0.00 78 PHE A O 5
ATOM 8093 N N . CYS A 1 79 ? 84.829 -2.839 7.906 1.00 0.00 79 CYS A N 5
ATOM 8094 C CA . CYS A 1 79 ? 85.842 -3.696 7.224 1.00 0.00 79 CYS A CA 5
ATOM 8095 C C . CYS A 1 79 ? 85.589 -3.728 5.714 1.00 0.00 79 CYS A C 5
ATOM 8096 O O . CYS A 1 79 ? 86.486 -3.968 4.930 1.00 0.00 79 CYS A O 5
ATOM 8104 N N . ALA A 1 80 ? 84.374 -3.496 5.301 1.00 0.00 80 ALA A N 5
ATOM 8105 C CA . ALA A 1 80 ? 84.064 -3.521 3.842 1.00 0.00 80 ALA A CA 5
ATOM 8106 C C . ALA A 1 80 ? 84.315 -2.148 3.213 1.00 0.00 80 ALA A C 5
ATOM 8107 O O . ALA A 1 80 ? 85.169 -1.989 2.362 1.00 0.00 80 ALA A O 5
ATOM 8114 N N . ALA A 1 81 ? 83.569 -1.162 3.617 1.00 0.00 81 ALA A N 5
ATOM 8115 C CA . ALA A 1 81 ? 83.745 0.203 3.042 1.00 0.00 81 ALA A CA 5
ATOM 8116 C C . ALA A 1 81 ? 85.221 0.618 3.056 1.00 0.00 81 ALA A C 5
ATOM 8117 O O . ALA A 1 81 ? 85.662 1.394 2.231 1.00 0.00 81 ALA A O 5
ATOM 8124 N N . PHE A 1 82 ? 85.987 0.119 3.987 1.00 0.00 82 PHE A N 5
ATOM 8125 C CA . PHE A 1 82 ? 87.428 0.503 4.044 1.00 0.00 82 PHE A CA 5
ATOM 8126 C C . PHE A 1 82 ? 88.180 -0.040 2.825 1.00 0.00 82 PHE A C 5
ATOM 8127 O O . PHE A 1 82 ? 88.682 0.710 2.012 1.00 0.00 82 PHE A O 5
ATOM 8144 N N . HIS A 1 83 ? 88.267 -1.336 2.690 1.00 0.00 83 HIS A N 5
ATOM 8145 C CA . HIS A 1 83 ? 88.994 -1.912 1.521 1.00 0.00 83 HIS A CA 5
ATOM 8146 C C . HIS A 1 83 ? 88.534 -1.235 0.228 1.00 0.00 83 HIS A C 5
ATOM 8147 O O . HIS A 1 83 ? 89.231 -1.237 -0.766 1.00 0.00 83 HIS A O 5
ATOM 8161 N N . LEU A 1 84 ? 87.364 -0.656 0.232 1.00 0.00 84 LEU A N 5
ATOM 8162 C CA . LEU A 1 84 ? 86.863 0.021 -0.998 1.00 0.00 84 LEU A CA 5
ATOM 8163 C C . LEU A 1 84 ? 87.694 1.274 -1.287 1.00 0.00 84 LEU A C 5
ATOM 8164 O O . LEU A 1 84 ? 88.173 1.475 -2.385 1.00 0.00 84 LEU A O 5
ATOM 8180 N N . ILE A 1 85 ? 87.867 2.118 -0.307 1.00 0.00 85 ILE A N 5
ATOM 8181 C CA . ILE A 1 85 ? 88.664 3.361 -0.521 1.00 0.00 85 ILE A CA 5
ATOM 8182 C C . ILE A 1 85 ? 90.106 3.011 -0.906 1.00 0.00 85 ILE A C 5
ATOM 8183 O O . ILE A 1 85 ? 90.634 3.505 -1.883 1.00 0.00 85 ILE A O 5
ATOM 8199 N N . VAL A 1 86 ? 90.747 2.168 -0.144 1.00 0.00 86 VAL A N 5
ATOM 8200 C CA . VAL A 1 86 ? 92.154 1.793 -0.464 1.00 0.00 86 VAL A CA 5
ATOM 8201 C C . VAL A 1 86 ? 92.207 0.950 -1.740 1.00 0.00 86 VAL A C 5
ATOM 8202 O O . VAL A 1 86 ? 93.219 0.878 -2.408 1.00 0.00 86 VAL A O 5
ATOM 8215 N N . ALA A 1 87 ? 91.124 0.307 -2.083 1.00 0.00 87 ALA A N 5
ATOM 8216 C CA . ALA A 1 87 ? 91.115 -0.533 -3.315 1.00 0.00 87 ALA A CA 5
ATOM 8217 C C . ALA A 1 87 ? 91.204 0.350 -4.563 1.00 0.00 87 ALA A C 5
ATOM 8218 O O . ALA A 1 87 ? 91.433 -0.128 -5.657 1.00 0.00 87 ALA A O 5
ATOM 8225 N N . ARG A 1 88 ? 91.027 1.633 -4.408 1.00 0.00 88 ARG A N 5
ATOM 8226 C CA . ARG A 1 88 ? 91.105 2.541 -5.588 1.00 0.00 88 ARG A CA 5
ATOM 8227 C C . ARG A 1 88 ? 92.559 2.935 -5.857 1.00 0.00 88 ARG A C 5
ATOM 8228 O O . ARG A 1 88 ? 92.850 3.693 -6.761 1.00 0.00 88 ARG A O 5
ATOM 8249 N N . LYS A 1 89 ? 93.473 2.426 -5.078 1.00 0.00 89 LYS A N 5
ATOM 8250 C CA . LYS A 1 89 ? 94.907 2.770 -5.285 1.00 0.00 89 LYS A CA 5
ATOM 8251 C C . LYS A 1 89 ? 95.595 1.691 -6.127 1.00 0.00 89 LYS A C 5
ATOM 8252 O O . LYS A 1 89 ? 96.004 1.931 -7.247 1.00 0.00 89 LYS A O 5
ATOM 8271 N N . ASN A 1 90 ? 95.727 0.506 -5.598 1.00 0.00 90 ASN A N 5
ATOM 8272 C CA . ASN A 1 90 ? 96.391 -0.584 -6.367 1.00 0.00 90 ASN A CA 5
ATOM 8273 C C . ASN A 1 90 ? 95.433 -1.153 -7.420 1.00 0.00 90 ASN A C 5
ATOM 8274 O O . ASN A 1 90 ? 95.747 -2.104 -8.107 1.00 0.00 90 ASN A O 5
ATOM 8285 N N . GLY A 1 91 ? 94.268 -0.580 -7.549 1.00 0.00 91 GLY A N 5
ATOM 8286 C CA . GLY A 1 91 ? 93.296 -1.092 -8.557 1.00 0.00 91 GLY A CA 5
ATOM 8287 C C . GLY A 1 91 ? 92.836 -2.494 -8.155 1.00 0.00 91 GLY A C 5
ATOM 8288 O O . GLY A 1 91 ? 92.861 -3.416 -8.946 1.00 0.00 91 GLY A O 5
ATOM 8292 N N . TYR A 1 92 ? 92.418 -2.661 -6.931 1.00 0.00 92 TYR A N 5
ATOM 8293 C CA . TYR A 1 92 ? 91.957 -4.006 -6.477 1.00 0.00 92 TYR A CA 5
ATOM 8294 C C . TYR A 1 92 ? 90.798 -4.493 -7.352 1.00 0.00 92 TYR A C 5
ATOM 8295 O O . TYR A 1 92 ? 90.241 -3.737 -8.123 1.00 0.00 92 TYR A O 5
ATOM 8313 N N . PRO A 1 93 ? 90.478 -5.750 -7.199 1.00 0.00 93 PRO A N 5
ATOM 8314 C CA . PRO A 1 93 ? 89.374 -6.356 -7.985 1.00 0.00 93 PRO A CA 5
ATOM 8315 C C . PRO A 1 93 ? 88.066 -5.600 -7.738 1.00 0.00 93 PRO A C 5
ATOM 8316 O O . PRO A 1 93 ? 88.025 -4.637 -6.997 1.00 0.00 93 PRO A O 5
ATOM 8327 N N . LEU A 1 94 ? 86.998 -6.026 -8.354 1.00 0.00 94 LEU A N 5
ATOM 8328 C CA . LEU A 1 94 ? 85.694 -5.331 -8.157 1.00 0.00 94 LEU A CA 5
ATOM 8329 C C . LEU A 1 94 ? 84.703 -6.251 -7.437 1.00 0.00 94 LEU A C 5
ATOM 8330 O O . LEU A 1 94 ? 83.994 -7.013 -8.064 1.00 0.00 94 LEU A O 5
ATOM 8346 N N . PRO A 1 95 ? 84.689 -6.143 -6.137 1.00 0.00 95 PRO A N 5
ATOM 8347 C CA . PRO A 1 95 ? 83.775 -6.974 -5.313 1.00 0.00 95 PRO A CA 5
ATOM 8348 C C . PRO A 1 95 ? 82.319 -6.719 -5.712 1.00 0.00 95 PRO A C 5
ATOM 8349 O O . PRO A 1 95 ? 81.653 -7.579 -6.254 1.00 0.00 95 PRO A O 5
ATOM 8360 N N . GLU A 1 96 ? 81.821 -5.543 -5.447 1.00 0.00 96 GLU A N 5
ATOM 8361 C CA . GLU A 1 96 ? 80.408 -5.231 -5.810 1.00 0.00 96 GLU A CA 5
ATOM 8362 C C . GLU A 1 96 ? 80.167 -3.721 -5.742 1.00 0.00 96 GLU A C 5
ATOM 8363 O O . GLU A 1 96 ? 81.093 -2.938 -5.671 1.00 0.00 96 GLU A O 5
ATOM 8375 N N . GLY A 1 97 ? 78.930 -3.306 -5.765 1.00 0.00 97 GLY A N 5
ATOM 8376 C CA . GLY A 1 97 ? 78.633 -1.847 -5.702 1.00 0.00 97 GLY A CA 5
ATOM 8377 C C . GLY A 1 97 ? 77.670 -1.473 -6.829 1.00 0.00 97 GLY A C 5
ATOM 8378 O O . GLY A 1 97 ? 76.474 -1.389 -6.634 1.00 0.00 97 GLY A O 5
ATOM 8382 N N . LEU A 1 98 ? 78.182 -1.250 -8.007 1.00 0.00 98 LEU A N 5
ATOM 8383 C CA . LEU A 1 98 ? 77.294 -0.884 -9.148 1.00 0.00 98 LEU A CA 5
ATOM 8384 C C . LEU A 1 98 ? 77.997 -1.176 -10.477 1.00 0.00 98 LEU A C 5
ATOM 8385 O O . LEU A 1 98 ? 78.136 -0.304 -11.311 1.00 0.00 98 LEU A O 5
ATOM 8401 N N . PRO A 1 99 ? 78.416 -2.402 -10.624 1.00 0.00 99 PRO A N 5
ATOM 8402 C CA . PRO A 1 99 ? 79.113 -2.827 -11.863 1.00 0.00 99 PRO A CA 5
ATOM 8403 C C . PRO A 1 99 ? 78.184 -2.674 -13.071 1.00 0.00 99 PRO A C 5
ATOM 8404 O O . PRO A 1 99 ? 77.035 -2.310 -12.928 1.00 0.00 99 PRO A O 5
ATOM 8415 N N . PRO A 1 100 ? 78.721 -2.958 -14.227 1.00 0.00 100 PRO A N 5
ATOM 8416 C CA . PRO A 1 100 ? 77.932 -2.851 -15.478 1.00 0.00 100 PRO A CA 5
ATOM 8417 C C . PRO A 1 100 ? 76.769 -3.848 -15.461 1.00 0.00 100 PRO A C 5
ATOM 8418 O O . PRO A 1 100 ? 76.890 -4.966 -15.920 1.00 0.00 100 PRO A O 5
ATOM 8429 N N . THR A 1 101 ? 75.641 -3.450 -14.936 1.00 0.00 101 THR A N 5
ATOM 8430 C CA . THR A 1 101 ? 74.470 -4.371 -14.891 1.00 0.00 101 THR A CA 5
ATOM 8431 C C . THR A 1 101 ? 73.169 -3.566 -14.836 1.00 0.00 101 THR A C 5
ATOM 8432 O O . THR A 1 101 ? 72.210 -3.959 -14.203 1.00 0.00 101 THR A O 5
ATOM 8443 N N . LEU A 1 102 ? 73.132 -2.440 -15.493 1.00 0.00 102 LEU A N 5
ATOM 8444 C CA . LEU A 1 102 ? 71.895 -1.608 -15.477 1.00 0.00 102 LEU A CA 5
ATOM 8445 C C . LEU A 1 102 ? 71.472 -1.274 -16.909 1.00 0.00 102 LEU A C 5
ATOM 8446 O O . LEU A 1 102 ? 70.358 -1.546 -17.307 1.00 0.00 102 LEU A O 5
ATOM 8462 N N . GLN A 1 103 ? 72.368 -0.686 -17.668 1.00 0.00 103 GLN A N 5
ATOM 8463 C CA . GLN A 1 103 ? 72.073 -0.308 -19.091 1.00 0.00 103 GLN A CA 5
ATOM 8464 C C . GLN A 1 103 ? 70.567 -0.150 -19.345 1.00 0.00 103 GLN A C 5
ATOM 8465 O O . GLN A 1 103 ? 70.015 -0.811 -20.201 1.00 0.00 103 GLN A O 5
ATOM 8479 N N . PRO A 1 104 ? 69.945 0.719 -18.593 1.00 0.00 104 PRO A N 5
ATOM 8480 C CA . PRO A 1 104 ? 68.489 0.952 -18.744 1.00 0.00 104 PRO A CA 5
ATOM 8481 C C . PRO A 1 104 ? 68.218 1.813 -19.981 1.00 0.00 104 PRO A C 5
ATOM 8482 O O . PRO A 1 104 ? 67.447 1.449 -20.846 1.00 0.00 104 PRO A O 5
ATOM 8493 N N . GLU A 1 105 ? 68.845 2.952 -20.068 1.00 0.00 105 GLU A N 5
ATOM 8494 C CA . GLU A 1 105 ? 68.626 3.838 -21.243 1.00 0.00 105 GLU A CA 5
ATOM 8495 C C . GLU A 1 105 ? 69.721 3.613 -22.289 1.00 0.00 105 GLU A C 5
ATOM 8496 O O . GLU A 1 105 ? 69.702 4.194 -23.356 1.00 0.00 105 GLU A O 5
ATOM 8508 N N . PHE A 1 106 ? 70.678 2.776 -21.992 1.00 0.00 106 PHE A N 5
ATOM 8509 C CA . PHE A 1 106 ? 71.771 2.520 -22.968 1.00 0.00 106 PHE A CA 5
ATOM 8510 C C . PHE A 1 106 ? 71.478 1.255 -23.778 1.00 0.00 106 PHE A C 5
ATOM 8511 O O . PHE A 1 106 ? 72.369 0.499 -24.110 1.00 0.00 106 PHE A O 5
ATOM 8528 N N . ILE A 1 107 ? 70.237 1.023 -24.100 1.00 0.00 107 ILE A N 5
ATOM 8529 C CA . ILE A 1 107 ? 69.886 -0.189 -24.890 1.00 0.00 107 ILE A CA 5
ATOM 8530 C C . ILE A 1 107 ? 69.759 0.169 -26.374 1.00 0.00 107 ILE A C 5
ATOM 8531 O O . ILE A 1 107 ? 70.115 -0.603 -27.241 1.00 0.00 107 ILE A O 5
ATOM 8547 N N . VAL A 1 108 ? 69.255 1.336 -26.669 1.00 0.00 108 VAL A N 5
ATOM 8548 C CA . VAL A 1 108 ? 69.105 1.746 -28.093 1.00 0.00 108 VAL A CA 5
ATOM 8549 C C . VAL A 1 108 ? 70.390 2.416 -28.590 1.00 0.00 108 VAL A C 5
ATOM 8550 O O . VAL A 1 108 ? 70.652 3.567 -28.304 1.00 0.00 108 VAL A O 5
ATOM 8563 N N . THR A 1 109 ? 71.190 1.703 -29.333 1.00 0.00 109 THR A N 5
ATOM 8564 C CA . THR A 1 109 ? 72.456 2.299 -29.849 1.00 0.00 109 THR A CA 5
ATOM 8565 C C . THR A 1 109 ? 73.176 3.062 -28.733 1.00 0.00 109 THR A C 5
ATOM 8566 O O . THR A 1 109 ? 73.828 4.060 -28.971 1.00 0.00 109 THR A O 5
ATOM 8577 N N . ASP A 1 110 ? 73.065 2.599 -27.518 1.00 0.00 110 ASP A N 5
ATOM 8578 C CA . ASP A 1 110 ? 73.742 3.297 -26.387 1.00 0.00 110 ASP A CA 5
ATOM 8579 C C . ASP A 1 110 ? 73.341 4.774 -26.357 1.00 0.00 110 ASP A C 5
ATOM 8580 O O . ASP A 1 110 ? 72.658 5.203 -27.273 1.00 0.00 110 ASP A O 5
ATOM 8591 N N . GLY A 1 1 ? 74.816 -2.128 0.394 1.00 0.00 1 GLY A N 6
ATOM 8592 C CA . GLY A 1 1 ? 74.912 -2.909 -0.872 1.00 0.00 1 GLY A CA 6
ATOM 8593 C C . GLY A 1 1 ? 73.586 -2.818 -1.629 1.00 0.00 1 GLY A C 6
ATOM 8594 O O . GLY A 1 1 ? 72.710 -3.644 -1.468 1.00 0.00 1 GLY A O 6
ATOM 8600 N N . SER A 1 2 ? 73.431 -1.820 -2.455 1.00 0.00 2 SER A N 6
ATOM 8601 C CA . SER A 1 2 ? 72.160 -1.677 -3.221 1.00 0.00 2 SER A CA 6
ATOM 8602 C C . SER A 1 2 ? 71.875 -2.956 -4.013 1.00 0.00 2 SER A C 6
ATOM 8603 O O . SER A 1 2 ? 70.831 -3.562 -3.875 1.00 0.00 2 SER A O 6
ATOM 8611 N N . LEU A 1 3 ? 72.794 -3.373 -4.840 1.00 0.00 3 LEU A N 6
ATOM 8612 C CA . LEU A 1 3 ? 72.571 -4.613 -5.637 1.00 0.00 3 LEU A CA 6
ATOM 8613 C C . LEU A 1 3 ? 72.350 -5.805 -4.701 1.00 0.00 3 LEU A C 6
ATOM 8614 O O . LEU A 1 3 ? 73.246 -6.230 -4.000 1.00 0.00 3 LEU A O 6
ATOM 8630 N N . GLN A 1 4 ? 71.163 -6.347 -4.684 1.00 0.00 4 GLN A N 6
ATOM 8631 C CA . GLN A 1 4 ? 70.887 -7.509 -3.793 1.00 0.00 4 GLN A CA 6
ATOM 8632 C C . GLN A 1 4 ? 71.687 -8.731 -4.252 1.00 0.00 4 GLN A C 6
ATOM 8633 O O . GLN A 1 4 ? 71.408 -9.318 -5.279 1.00 0.00 4 GLN A O 6
ATOM 8647 N N . ASP A 1 5 ? 72.681 -9.119 -3.500 1.00 0.00 5 ASP A N 6
ATOM 8648 C CA . ASP A 1 5 ? 73.498 -10.302 -3.895 1.00 0.00 5 ASP A CA 6
ATOM 8649 C C . ASP A 1 5 ? 73.631 -11.271 -2.717 1.00 0.00 5 ASP A C 6
ATOM 8650 O O . ASP A 1 5 ? 74.353 -11.019 -1.773 1.00 0.00 5 ASP A O 6
ATOM 8659 N N . ASN A 1 6 ? 72.940 -12.377 -2.765 1.00 0.00 6 ASN A N 6
ATOM 8660 C CA . ASN A 1 6 ? 73.030 -13.360 -1.648 1.00 0.00 6 ASN A CA 6
ATOM 8661 C C . ASN A 1 6 ? 74.359 -14.118 -1.717 1.00 0.00 6 ASN A C 6
ATOM 8662 O O . ASN A 1 6 ? 75.192 -13.851 -2.561 1.00 0.00 6 ASN A O 6
ATOM 8673 N N . SER A 1 7 ? 74.564 -15.060 -0.836 1.00 0.00 7 SER A N 6
ATOM 8674 C CA . SER A 1 7 ? 75.840 -15.831 -0.857 1.00 0.00 7 SER A CA 6
ATOM 8675 C C . SER A 1 7 ? 75.663 -17.165 -0.125 1.00 0.00 7 SER A C 6
ATOM 8676 O O . SER A 1 7 ? 74.843 -17.295 0.762 1.00 0.00 7 SER A O 6
ATOM 8684 N N . SER A 1 8 ? 76.428 -18.158 -0.492 1.00 0.00 8 SER A N 6
ATOM 8685 C CA . SER A 1 8 ? 76.303 -19.483 0.183 1.00 0.00 8 SER A CA 6
ATOM 8686 C C . SER A 1 8 ? 77.685 -19.995 0.599 1.00 0.00 8 SER A C 6
ATOM 8687 O O . SER A 1 8 ? 77.866 -21.165 0.874 1.00 0.00 8 SER A O 6
ATOM 8695 N N . TYR A 1 9 ? 78.659 -19.129 0.646 1.00 0.00 9 TYR A N 6
ATOM 8696 C CA . TYR A 1 9 ? 80.027 -19.566 1.043 1.00 0.00 9 TYR A CA 6
ATOM 8697 C C . TYR A 1 9 ? 80.782 -18.407 1.701 1.00 0.00 9 TYR A C 6
ATOM 8698 O O . TYR A 1 9 ? 80.394 -17.263 1.581 1.00 0.00 9 TYR A O 6
ATOM 8716 N N . PRO A 1 10 ? 81.845 -18.751 2.377 1.00 0.00 10 PRO A N 6
ATOM 8717 C CA . PRO A 1 10 ? 82.674 -17.731 3.066 1.00 0.00 10 PRO A CA 6
ATOM 8718 C C . PRO A 1 10 ? 83.149 -16.666 2.073 1.00 0.00 10 PRO A C 6
ATOM 8719 O O . PRO A 1 10 ? 82.587 -16.501 1.008 1.00 0.00 10 PRO A O 6
ATOM 8730 N N . ASP A 1 11 ? 84.182 -15.945 2.413 1.00 0.00 11 ASP A N 6
ATOM 8731 C CA . ASP A 1 11 ? 84.696 -14.895 1.492 1.00 0.00 11 ASP A CA 6
ATOM 8732 C C . ASP A 1 11 ? 86.093 -15.267 0.992 1.00 0.00 11 ASP A C 6
ATOM 8733 O O . ASP A 1 11 ? 87.092 -14.870 1.557 1.00 0.00 11 ASP A O 6
ATOM 8742 N N . GLU A 1 12 ? 86.173 -16.029 -0.065 1.00 0.00 12 GLU A N 6
ATOM 8743 C CA . GLU A 1 12 ? 87.507 -16.424 -0.598 1.00 0.00 12 GLU A CA 6
ATOM 8744 C C . GLU A 1 12 ? 88.202 -15.270 -1.357 1.00 0.00 12 GLU A C 6
ATOM 8745 O O . GLU A 1 12 ? 89.410 -15.275 -1.478 1.00 0.00 12 GLU A O 6
ATOM 8757 N N . PRO A 1 13 ? 87.439 -14.313 -1.852 1.00 0.00 13 PRO A N 6
ATOM 8758 C CA . PRO A 1 13 ? 88.059 -13.183 -2.592 1.00 0.00 13 PRO A CA 6
ATOM 8759 C C . PRO A 1 13 ? 89.033 -12.419 -1.691 1.00 0.00 13 PRO A C 6
ATOM 8760 O O . PRO A 1 13 ? 90.143 -12.113 -2.079 1.00 0.00 13 PRO A O 6
ATOM 8771 N N . TRP A 1 14 ? 88.627 -12.108 -0.490 1.00 0.00 14 TRP A N 6
ATOM 8772 C CA . TRP A 1 14 ? 89.529 -11.359 0.433 1.00 0.00 14 TRP A CA 6
ATOM 8773 C C . TRP A 1 14 ? 90.921 -11.996 0.448 1.00 0.00 14 TRP A C 6
ATOM 8774 O O . TRP A 1 14 ? 91.927 -11.315 0.466 1.00 0.00 14 TRP A O 6
ATOM 8795 N N . ARG A 1 15 ? 90.983 -13.297 0.436 1.00 0.00 15 ARG A N 6
ATOM 8796 C CA . ARG A 1 15 ? 92.308 -13.985 0.444 1.00 0.00 15 ARG A CA 6
ATOM 8797 C C . ARG A 1 15 ? 93.262 -13.308 1.434 1.00 0.00 15 ARG A C 6
ATOM 8798 O O . ARG A 1 15 ? 94.018 -12.426 1.079 1.00 0.00 15 ARG A O 6
ATOM 8819 N N . ILE A 1 16 ? 93.240 -13.724 2.671 1.00 0.00 16 ILE A N 6
ATOM 8820 C CA . ILE A 1 16 ? 94.152 -13.115 3.682 1.00 0.00 16 ILE A CA 6
ATOM 8821 C C . ILE A 1 16 ? 93.930 -13.785 5.046 1.00 0.00 16 ILE A C 6
ATOM 8822 O O . ILE A 1 16 ? 94.854 -14.277 5.662 1.00 0.00 16 ILE A O 6
ATOM 8838 N N . THR A 1 17 ? 92.709 -13.828 5.507 1.00 0.00 17 THR A N 6
ATOM 8839 C CA . THR A 1 17 ? 92.428 -14.491 6.820 1.00 0.00 17 THR A CA 6
ATOM 8840 C C . THR A 1 17 ? 93.177 -13.780 7.948 1.00 0.00 17 THR A C 6
ATOM 8841 O O . THR A 1 17 ? 94.375 -13.919 8.096 1.00 0.00 17 THR A O 6
ATOM 8852 N N . GLU A 1 18 ? 92.479 -13.018 8.746 1.00 0.00 18 GLU A N 6
ATOM 8853 C CA . GLU A 1 18 ? 93.144 -12.294 9.868 1.00 0.00 18 GLU A CA 6
ATOM 8854 C C . GLU A 1 18 ? 94.497 -11.735 9.418 1.00 0.00 18 GLU A C 6
ATOM 8855 O O . GLU A 1 18 ? 95.392 -11.531 10.214 1.00 0.00 18 GLU A O 6
ATOM 8867 N N . GLU A 1 19 ? 94.645 -11.474 8.150 1.00 0.00 19 GLU A N 6
ATOM 8868 C CA . GLU A 1 19 ? 95.924 -10.914 7.646 1.00 0.00 19 GLU A CA 6
ATOM 8869 C C . GLU A 1 19 ? 95.702 -9.460 7.243 1.00 0.00 19 GLU A C 6
ATOM 8870 O O . GLU A 1 19 ? 96.547 -8.610 7.442 1.00 0.00 19 GLU A O 6
ATOM 8882 N N . GLN A 1 20 ? 94.554 -9.168 6.699 1.00 0.00 20 GLN A N 6
ATOM 8883 C CA . GLN A 1 20 ? 94.256 -7.766 6.307 1.00 0.00 20 GLN A CA 6
ATOM 8884 C C . GLN A 1 20 ? 93.221 -7.187 7.274 1.00 0.00 20 GLN A C 6
ATOM 8885 O O . GLN A 1 20 ? 93.142 -5.993 7.478 1.00 0.00 20 GLN A O 6
ATOM 8899 N N . ARG A 1 21 ? 92.441 -8.038 7.885 1.00 0.00 21 ARG A N 6
ATOM 8900 C CA . ARG A 1 21 ? 91.423 -7.553 8.856 1.00 0.00 21 ARG A CA 6
ATOM 8901 C C . ARG A 1 21 ? 92.123 -7.102 10.137 1.00 0.00 21 ARG A C 6
ATOM 8902 O O . ARG A 1 21 ? 91.573 -6.371 10.936 1.00 0.00 21 ARG A O 6
ATOM 8923 N N . GLU A 1 22 ? 93.340 -7.532 10.332 1.00 0.00 22 GLU A N 6
ATOM 8924 C CA . GLU A 1 22 ? 94.087 -7.127 11.557 1.00 0.00 22 GLU A CA 6
ATOM 8925 C C . GLU A 1 22 ? 94.442 -5.640 11.481 1.00 0.00 22 GLU A C 6
ATOM 8926 O O . GLU A 1 22 ? 94.202 -4.886 12.402 1.00 0.00 22 GLU A O 6
ATOM 8938 N N . TYR A 1 23 ? 95.007 -5.214 10.384 1.00 0.00 23 TYR A N 6
ATOM 8939 C CA . TYR A 1 23 ? 95.372 -3.776 10.243 1.00 0.00 23 TYR A CA 6
ATOM 8940 C C . TYR A 1 23 ? 94.115 -2.941 9.983 1.00 0.00 23 TYR A C 6
ATOM 8941 O O . TYR A 1 23 ? 93.975 -1.842 10.479 1.00 0.00 23 TYR A O 6
ATOM 8959 N N . TYR A 1 24 ? 93.199 -3.458 9.208 1.00 0.00 24 TYR A N 6
ATOM 8960 C CA . TYR A 1 24 ? 91.952 -2.694 8.918 1.00 0.00 24 TYR A CA 6
ATOM 8961 C C . TYR A 1 24 ? 91.225 -2.360 10.223 1.00 0.00 24 TYR A C 6
ATOM 8962 O O . TYR A 1 24 ? 90.768 -1.252 10.425 1.00 0.00 24 TYR A O 6
ATOM 8980 N N . VAL A 1 25 ? 91.117 -3.309 11.112 1.00 0.00 25 VAL A N 6
ATOM 8981 C CA . VAL A 1 25 ? 90.422 -3.046 12.403 1.00 0.00 25 VAL A CA 6
ATOM 8982 C C . VAL A 1 25 ? 91.213 -2.029 13.231 1.00 0.00 25 VAL A C 6
ATOM 8983 O O . VAL A 1 25 ? 90.653 -1.136 13.836 1.00 0.00 25 VAL A O 6
ATOM 8996 N N . ASN A 1 26 ? 92.511 -2.157 13.262 1.00 0.00 26 ASN A N 6
ATOM 8997 C CA . ASN A 1 26 ? 93.335 -1.195 14.051 1.00 0.00 26 ASN A CA 6
ATOM 8998 C C . ASN A 1 26 ? 92.962 0.244 13.685 1.00 0.00 26 ASN A C 6
ATOM 8999 O O . ASN A 1 26 ? 93.210 1.169 14.432 1.00 0.00 26 ASN A O 6
ATOM 9010 N N . GLN A 1 27 ? 92.366 0.440 12.540 1.00 0.00 27 GLN A N 6
ATOM 9011 C CA . GLN A 1 27 ? 91.975 1.813 12.127 1.00 0.00 27 GLN A CA 6
ATOM 9012 C C . GLN A 1 27 ? 90.571 2.126 12.662 1.00 0.00 27 GLN A C 6
ATOM 9013 O O . GLN A 1 27 ? 90.318 3.194 13.184 1.00 0.00 27 GLN A O 6
ATOM 9027 N N . PHE A 1 28 ? 89.663 1.196 12.544 1.00 0.00 28 PHE A N 6
ATOM 9028 C CA . PHE A 1 28 ? 88.281 1.430 13.052 1.00 0.00 28 PHE A CA 6
ATOM 9029 C C . PHE A 1 28 ? 88.299 1.486 14.581 1.00 0.00 28 PHE A C 6
ATOM 9030 O O . PHE A 1 28 ? 87.346 1.899 15.211 1.00 0.00 28 PHE A O 6
ATOM 9047 N N . ARG A 1 29 ? 89.381 1.072 15.182 1.00 0.00 29 ARG A N 6
ATOM 9048 C CA . ARG A 1 29 ? 89.469 1.100 16.668 1.00 0.00 29 ARG A CA 6
ATOM 9049 C C . ARG A 1 29 ? 89.800 2.514 17.154 1.00 0.00 29 ARG A C 6
ATOM 9050 O O . ARG A 1 29 ? 89.297 2.966 18.164 1.00 0.00 29 ARG A O 6
ATOM 9071 N N . SER A 1 30 ? 90.641 3.216 16.445 1.00 0.00 30 SER A N 6
ATOM 9072 C CA . SER A 1 30 ? 90.997 4.601 16.869 1.00 0.00 30 SER A CA 6
ATOM 9073 C C . SER A 1 30 ? 89.739 5.351 17.309 1.00 0.00 30 SER A C 6
ATOM 9074 O O . SER A 1 30 ? 89.786 6.232 18.144 1.00 0.00 30 SER A O 6
ATOM 9082 N N . LEU A 1 31 ? 88.611 5.002 16.754 1.00 0.00 31 LEU A N 6
ATOM 9083 C CA . LEU A 1 31 ? 87.347 5.686 17.136 1.00 0.00 31 LEU A CA 6
ATOM 9084 C C . LEU A 1 31 ? 86.467 4.737 17.953 1.00 0.00 31 LEU A C 6
ATOM 9085 O O . LEU A 1 31 ? 85.703 5.155 18.801 1.00 0.00 31 LEU A O 6
ATOM 9101 N N . GLN A 1 32 ? 86.570 3.460 17.703 1.00 0.00 32 GLN A N 6
ATOM 9102 C CA . GLN A 1 32 ? 85.743 2.480 18.459 1.00 0.00 32 GLN A CA 6
ATOM 9103 C C . GLN A 1 32 ? 86.627 1.640 19.386 1.00 0.00 32 GLN A C 6
ATOM 9104 O O . GLN A 1 32 ? 87.432 0.852 18.930 1.00 0.00 32 GLN A O 6
ATOM 9118 N N . PRO A 1 33 ? 86.447 1.839 20.665 1.00 0.00 33 PRO A N 6
ATOM 9119 C CA . PRO A 1 33 ? 87.239 1.089 21.671 1.00 0.00 33 PRO A CA 6
ATOM 9120 C C . PRO A 1 33 ? 86.917 -0.404 21.595 1.00 0.00 33 PRO A C 6
ATOM 9121 O O . PRO A 1 33 ? 87.796 -1.241 21.556 1.00 0.00 33 PRO A O 6
ATOM 9132 N N . ASP A 1 34 ? 85.659 -0.740 21.576 1.00 0.00 34 ASP A N 6
ATOM 9133 C CA . ASP A 1 34 ? 85.267 -2.176 21.504 1.00 0.00 34 ASP A CA 6
ATOM 9134 C C . ASP A 1 34 ? 85.781 -2.802 20.203 1.00 0.00 34 ASP A C 6
ATOM 9135 O O . ASP A 1 34 ? 85.589 -2.256 19.135 1.00 0.00 34 ASP A O 6
ATOM 9144 N N . PRO A 1 35 ? 86.422 -3.933 20.339 1.00 0.00 35 PRO A N 6
ATOM 9145 C CA . PRO A 1 35 ? 86.971 -4.642 19.157 1.00 0.00 35 PRO A CA 6
ATOM 9146 C C . PRO A 1 35 ? 85.843 -5.008 18.186 1.00 0.00 35 PRO A C 6
ATOM 9147 O O . PRO A 1 35 ? 85.948 -4.810 16.993 1.00 0.00 35 PRO A O 6
ATOM 9158 N N . SER A 1 36 ? 84.764 -5.539 18.693 1.00 0.00 36 SER A N 6
ATOM 9159 C CA . SER A 1 36 ? 83.629 -5.917 17.802 1.00 0.00 36 SER A CA 6
ATOM 9160 C C . SER A 1 36 ? 82.452 -4.963 18.016 1.00 0.00 36 SER A C 6
ATOM 9161 O O . SER A 1 36 ? 81.402 -5.353 18.490 1.00 0.00 36 SER A O 6
ATOM 9169 N N . SER A 1 37 ? 82.616 -3.715 17.673 1.00 0.00 37 SER A N 6
ATOM 9170 C CA . SER A 1 37 ? 81.505 -2.740 17.860 1.00 0.00 37 SER A CA 6
ATOM 9171 C C . SER A 1 37 ? 81.256 -1.964 16.564 1.00 0.00 37 SER A C 6
ATOM 9172 O O . SER A 1 37 ? 81.776 -2.296 15.518 1.00 0.00 37 SER A O 6
ATOM 9180 N N . PHE A 1 38 ? 80.460 -0.934 16.628 1.00 0.00 38 PHE A N 6
ATOM 9181 C CA . PHE A 1 38 ? 80.171 -0.132 15.403 1.00 0.00 38 PHE A CA 6
ATOM 9182 C C . PHE A 1 38 ? 80.537 1.337 15.635 1.00 0.00 38 PHE A C 6
ATOM 9183 O O . PHE A 1 38 ? 80.324 1.876 16.703 1.00 0.00 38 PHE A O 6
ATOM 9200 N N . ILE A 1 39 ? 81.076 1.992 14.643 1.00 0.00 39 ILE A N 6
ATOM 9201 C CA . ILE A 1 39 ? 81.442 3.429 14.814 1.00 0.00 39 ILE A CA 6
ATOM 9202 C C . ILE A 1 39 ? 80.253 4.310 14.426 1.00 0.00 39 ILE A C 6
ATOM 9203 O O . ILE A 1 39 ? 79.355 3.884 13.726 1.00 0.00 39 ILE A O 6
ATOM 9219 N N . SER A 1 40 ? 80.238 5.533 14.874 1.00 0.00 40 SER A N 6
ATOM 9220 C CA . SER A 1 40 ? 79.104 6.435 14.530 1.00 0.00 40 SER A CA 6
ATOM 9221 C C . SER A 1 40 ? 79.070 6.696 13.021 1.00 0.00 40 SER A C 6
ATOM 9222 O O . SER A 1 40 ? 79.992 6.367 12.302 1.00 0.00 40 SER A O 6
ATOM 9230 N N . GLY A 1 41 ? 78.009 7.283 12.538 1.00 0.00 41 GLY A N 6
ATOM 9231 C CA . GLY A 1 41 ? 77.909 7.566 11.078 1.00 0.00 41 GLY A CA 6
ATOM 9232 C C . GLY A 1 41 ? 78.801 8.755 10.722 1.00 0.00 41 GLY A C 6
ATOM 9233 O O . GLY A 1 41 ? 79.959 8.593 10.397 1.00 0.00 41 GLY A O 6
ATOM 9237 N N . SER A 1 42 ? 78.272 9.949 10.780 1.00 0.00 42 SER A N 6
ATOM 9238 C CA . SER A 1 42 ? 79.095 11.149 10.441 1.00 0.00 42 SER A CA 6
ATOM 9239 C C . SER A 1 42 ? 80.500 11.015 11.034 1.00 0.00 42 SER A C 6
ATOM 9240 O O . SER A 1 42 ? 81.478 11.418 10.437 1.00 0.00 42 SER A O 6
ATOM 9248 N N . VAL A 1 43 ? 80.606 10.452 12.205 1.00 0.00 43 VAL A N 6
ATOM 9249 C CA . VAL A 1 43 ? 81.947 10.291 12.838 1.00 0.00 43 VAL A CA 6
ATOM 9250 C C . VAL A 1 43 ? 82.882 9.509 11.914 1.00 0.00 43 VAL A C 6
ATOM 9251 O O . VAL A 1 43 ? 83.986 9.929 11.632 1.00 0.00 43 VAL A O 6
ATOM 9264 N N . ALA A 1 44 ? 82.452 8.371 11.445 1.00 0.00 44 ALA A N 6
ATOM 9265 C CA . ALA A 1 44 ? 83.326 7.563 10.544 1.00 0.00 44 ALA A CA 6
ATOM 9266 C C . ALA A 1 44 ? 83.484 8.256 9.189 1.00 0.00 44 ALA A C 6
ATOM 9267 O O . ALA A 1 44 ? 84.513 8.165 8.552 1.00 0.00 44 ALA A O 6
ATOM 9274 N N . LYS A 1 45 ? 82.475 8.953 8.741 1.00 0.00 45 LYS A N 6
ATOM 9275 C CA . LYS A 1 45 ? 82.579 9.651 7.429 1.00 0.00 45 LYS A CA 6
ATOM 9276 C C . LYS A 1 45 ? 83.465 10.891 7.567 1.00 0.00 45 LYS A C 6
ATOM 9277 O O . LYS A 1 45 ? 83.849 11.507 6.592 1.00 0.00 45 LYS A O 6
ATOM 9296 N N . ASN A 1 46 ? 83.792 11.260 8.775 1.00 0.00 46 ASN A N 6
ATOM 9297 C CA . ASN A 1 46 ? 84.653 12.458 8.983 1.00 0.00 46 ASN A CA 6
ATOM 9298 C C . ASN A 1 46 ? 86.101 12.139 8.605 1.00 0.00 46 ASN A C 6
ATOM 9299 O O . ASN A 1 46 ? 86.757 12.900 7.922 1.00 0.00 46 ASN A O 6
ATOM 9310 N N . PHE A 1 47 ? 86.605 11.020 9.048 1.00 0.00 47 PHE A N 6
ATOM 9311 C CA . PHE A 1 47 ? 88.009 10.656 8.720 1.00 0.00 47 PHE A CA 6
ATOM 9312 C C . PHE A 1 47 ? 88.051 9.786 7.455 1.00 0.00 47 PHE A C 6
ATOM 9313 O O . PHE A 1 47 ? 89.028 9.777 6.733 1.00 0.00 47 PHE A O 6
ATOM 9330 N N . PHE A 1 48 ? 86.997 9.061 7.184 1.00 0.00 48 PHE A N 6
ATOM 9331 C CA . PHE A 1 48 ? 86.971 8.201 5.964 1.00 0.00 48 PHE A CA 6
ATOM 9332 C C . PHE A 1 48 ? 87.611 8.934 4.783 1.00 0.00 48 PHE A C 6
ATOM 9333 O O . PHE A 1 48 ? 88.625 8.520 4.257 1.00 0.00 48 PHE A O 6
ATOM 9350 N N . THR A 1 49 ? 87.024 10.020 4.363 1.00 0.00 49 THR A N 6
ATOM 9351 C CA . THR A 1 49 ? 87.591 10.782 3.217 1.00 0.00 49 THR A CA 6
ATOM 9352 C C . THR A 1 49 ? 88.638 11.786 3.707 1.00 0.00 49 THR A C 6
ATOM 9353 O O . THR A 1 49 ? 88.439 12.983 3.652 1.00 0.00 49 THR A O 6
ATOM 9364 N N . LYS A 1 50 ? 89.755 11.307 4.184 1.00 0.00 50 LYS A N 6
ATOM 9365 C CA . LYS A 1 50 ? 90.815 12.234 4.673 1.00 0.00 50 LYS A CA 6
ATOM 9366 C C . LYS A 1 50 ? 91.046 13.351 3.652 1.00 0.00 50 LYS A C 6
ATOM 9367 O O . LYS A 1 50 ? 90.998 14.522 3.974 1.00 0.00 50 LYS A O 6
ATOM 9386 N N . SER A 1 51 ? 91.293 12.998 2.421 1.00 0.00 51 SER A N 6
ATOM 9387 C CA . SER A 1 51 ? 91.524 14.037 1.377 1.00 0.00 51 SER A CA 6
ATOM 9388 C C . SER A 1 51 ? 90.714 13.709 0.121 1.00 0.00 51 SER A C 6
ATOM 9389 O O . SER A 1 51 ? 91.231 13.711 -0.980 1.00 0.00 51 SER A O 6
ATOM 9397 N N . LYS A 1 52 ? 89.447 13.424 0.281 1.00 0.00 52 LYS A N 6
ATOM 9398 C CA . LYS A 1 52 ? 88.589 13.090 -0.896 1.00 0.00 52 LYS A CA 6
ATOM 9399 C C . LYS A 1 52 ? 89.369 12.245 -1.908 1.00 0.00 52 LYS A C 6
ATOM 9400 O O . LYS A 1 52 ? 89.139 12.313 -3.099 1.00 0.00 52 LYS A O 6
ATOM 9419 N N . LEU A 1 53 ? 90.289 11.446 -1.439 1.00 0.00 53 LEU A N 6
ATOM 9420 C CA . LEU A 1 53 ? 91.087 10.593 -2.366 1.00 0.00 53 LEU A CA 6
ATOM 9421 C C . LEU A 1 53 ? 91.478 11.384 -3.621 1.00 0.00 53 LEU A C 6
ATOM 9422 O O . LEU A 1 53 ? 92.436 12.132 -3.616 1.00 0.00 53 LEU A O 6
ATOM 9438 N N . SER A 1 54 ? 90.750 11.228 -4.695 1.00 0.00 54 SER A N 6
ATOM 9439 C CA . SER A 1 54 ? 91.093 11.973 -5.936 1.00 0.00 54 SER A CA 6
ATOM 9440 C C . SER A 1 54 ? 89.827 12.541 -6.586 1.00 0.00 54 SER A C 6
ATOM 9441 O O . SER A 1 54 ? 89.875 13.141 -7.641 1.00 0.00 54 SER A O 6
ATOM 9449 N N . ILE A 1 55 ? 88.694 12.360 -5.963 1.00 0.00 55 ILE A N 6
ATOM 9450 C CA . ILE A 1 55 ? 87.431 12.893 -6.547 1.00 0.00 55 ILE A CA 6
ATOM 9451 C C . ILE A 1 55 ? 86.298 12.807 -5.518 1.00 0.00 55 ILE A C 6
ATOM 9452 O O . ILE A 1 55 ? 86.023 11.751 -4.986 1.00 0.00 55 ILE A O 6
ATOM 9468 N N . PRO A 1 56 ? 85.680 13.932 -5.270 1.00 0.00 56 PRO A N 6
ATOM 9469 C CA . PRO A 1 56 ? 84.566 13.985 -4.292 1.00 0.00 56 PRO A CA 6
ATOM 9470 C C . PRO A 1 56 ? 83.458 13.008 -4.690 1.00 0.00 56 PRO A C 6
ATOM 9471 O O . PRO A 1 56 ? 82.756 13.210 -5.660 1.00 0.00 56 PRO A O 6
ATOM 9482 N N . GLU A 1 57 ? 83.296 11.949 -3.945 1.00 0.00 57 GLU A N 6
ATOM 9483 C CA . GLU A 1 57 ? 82.233 10.959 -4.276 1.00 0.00 57 GLU A CA 6
ATOM 9484 C C . GLU A 1 57 ? 82.055 9.975 -3.117 1.00 0.00 57 GLU A C 6
ATOM 9485 O O . GLU A 1 57 ? 81.814 8.803 -3.315 1.00 0.00 57 GLU A O 6
ATOM 9497 N N . LEU A 1 58 ? 82.174 10.447 -1.907 1.00 0.00 58 LEU A N 6
ATOM 9498 C CA . LEU A 1 58 ? 82.015 9.541 -0.733 1.00 0.00 58 LEU A CA 6
ATOM 9499 C C . LEU A 1 58 ? 80.555 9.090 -0.600 1.00 0.00 58 LEU A C 6
ATOM 9500 O O . LEU A 1 58 ? 80.221 8.285 0.246 1.00 0.00 58 LEU A O 6
ATOM 9516 N N . SER A 1 59 ? 79.686 9.605 -1.427 1.00 0.00 59 SER A N 6
ATOM 9517 C CA . SER A 1 59 ? 78.249 9.208 -1.347 1.00 0.00 59 SER A CA 6
ATOM 9518 C C . SER A 1 59 ? 78.086 7.706 -1.602 1.00 0.00 59 SER A C 6
ATOM 9519 O O . SER A 1 59 ? 77.374 7.023 -0.894 1.00 0.00 59 SER A O 6
ATOM 9527 N N . TYR A 1 60 ? 78.734 7.184 -2.609 1.00 0.00 60 TYR A N 6
ATOM 9528 C CA . TYR A 1 60 ? 78.600 5.725 -2.898 1.00 0.00 60 TYR A CA 6
ATOM 9529 C C . TYR A 1 60 ? 79.424 4.906 -1.899 1.00 0.00 60 TYR A C 6
ATOM 9530 O O . TYR A 1 60 ? 79.099 3.775 -1.594 1.00 0.00 60 TYR A O 6
ATOM 9548 N N . ILE A 1 61 ? 80.483 5.467 -1.382 1.00 0.00 61 ILE A N 6
ATOM 9549 C CA . ILE A 1 61 ? 81.314 4.714 -0.399 1.00 0.00 61 ILE A CA 6
ATOM 9550 C C . ILE A 1 61 ? 80.515 4.473 0.882 1.00 0.00 61 ILE A C 6
ATOM 9551 O O . ILE A 1 61 ? 80.565 3.409 1.467 1.00 0.00 61 ILE A O 6
ATOM 9567 N N . TRP A 1 62 ? 79.775 5.453 1.319 1.00 0.00 62 TRP A N 6
ATOM 9568 C CA . TRP A 1 62 ? 78.968 5.281 2.558 1.00 0.00 62 TRP A CA 6
ATOM 9569 C C . TRP A 1 62 ? 77.723 4.441 2.255 1.00 0.00 62 TRP A C 6
ATOM 9570 O O . TRP A 1 62 ? 77.359 3.560 3.008 1.00 0.00 62 TRP A O 6
ATOM 9591 N N . GLU A 1 63 ? 77.072 4.703 1.153 1.00 0.00 63 GLU A N 6
ATOM 9592 C CA . GLU A 1 63 ? 75.856 3.914 0.800 1.00 0.00 63 GLU A CA 6
ATOM 9593 C C . GLU A 1 63 ? 76.143 2.419 0.964 1.00 0.00 63 GLU A C 6
ATOM 9594 O O . GLU A 1 63 ? 75.286 1.650 1.349 1.00 0.00 63 GLU A O 6
ATOM 9606 N N . LEU A 1 64 ? 77.347 2.006 0.677 1.00 0.00 64 LEU A N 6
ATOM 9607 C CA . LEU A 1 64 ? 77.697 0.563 0.819 1.00 0.00 64 LEU A CA 6
ATOM 9608 C C . LEU A 1 64 ? 78.173 0.281 2.246 1.00 0.00 64 LEU A C 6
ATOM 9609 O O . LEU A 1 64 ? 78.042 -0.817 2.750 1.00 0.00 64 LEU A O 6
ATOM 9625 N N . SER A 1 65 ? 78.726 1.266 2.899 1.00 0.00 65 SER A N 6
ATOM 9626 C CA . SER A 1 65 ? 79.212 1.060 4.293 1.00 0.00 65 SER A CA 6
ATOM 9627 C C . SER A 1 65 ? 78.028 0.889 5.248 1.00 0.00 65 SER A C 6
ATOM 9628 O O . SER A 1 65 ? 78.161 0.343 6.326 1.00 0.00 65 SER A O 6
ATOM 9636 N N . ASP A 1 66 ? 76.870 1.351 4.864 1.00 0.00 66 ASP A N 6
ATOM 9637 C CA . ASP A 1 66 ? 75.680 1.215 5.754 1.00 0.00 66 ASP A CA 6
ATOM 9638 C C . ASP A 1 66 ? 74.722 0.153 5.207 1.00 0.00 66 ASP A C 6
ATOM 9639 O O . ASP A 1 66 ? 74.340 0.182 4.053 1.00 0.00 66 ASP A O 6
ATOM 9648 N N . ALA A 1 67 ? 74.332 -0.786 6.025 1.00 0.00 67 ALA A N 6
ATOM 9649 C CA . ALA A 1 67 ? 73.403 -1.849 5.555 1.00 0.00 67 ALA A CA 6
ATOM 9650 C C . ALA A 1 67 ? 71.950 -1.451 5.840 1.00 0.00 67 ALA A C 6
ATOM 9651 O O . ALA A 1 67 ? 71.032 -2.209 5.601 1.00 0.00 67 ALA A O 6
ATOM 9658 N N . ASP A 1 68 ? 71.735 -0.269 6.351 1.00 0.00 68 ASP A N 6
ATOM 9659 C CA . ASP A 1 68 ? 70.343 0.173 6.650 1.00 0.00 68 ASP A CA 6
ATOM 9660 C C . ASP A 1 68 ? 70.365 1.651 7.016 1.00 0.00 68 ASP A C 6
ATOM 9661 O O . ASP A 1 68 ? 69.520 2.141 7.739 1.00 0.00 68 ASP A O 6
ATOM 9670 N N . CYS A 1 69 ? 71.346 2.352 6.522 1.00 0.00 69 CYS A N 6
ATOM 9671 C CA . CYS A 1 69 ? 71.481 3.795 6.825 1.00 0.00 69 CYS A CA 6
ATOM 9672 C C . CYS A 1 69 ? 71.087 4.073 8.274 1.00 0.00 69 CYS A C 6
ATOM 9673 O O . CYS A 1 69 ? 70.595 5.132 8.606 1.00 0.00 69 CYS A O 6
ATOM 9681 N N . ASP A 1 70 ? 71.306 3.123 9.137 1.00 0.00 70 ASP A N 6
ATOM 9682 C CA . ASP A 1 70 ? 70.951 3.319 10.571 1.00 0.00 70 ASP A CA 6
ATOM 9683 C C . ASP A 1 70 ? 71.837 4.404 11.183 1.00 0.00 70 ASP A C 6
ATOM 9684 O O . ASP A 1 70 ? 71.585 4.888 12.269 1.00 0.00 70 ASP A O 6
ATOM 9693 N N . GLY A 1 71 ? 72.875 4.791 10.494 1.00 0.00 71 GLY A N 6
ATOM 9694 C CA . GLY A 1 71 ? 73.778 5.846 11.035 1.00 0.00 71 GLY A CA 6
ATOM 9695 C C . GLY A 1 71 ? 75.007 5.194 11.670 1.00 0.00 71 GLY A C 6
ATOM 9696 O O . GLY A 1 71 ? 76.092 5.741 11.648 1.00 0.00 71 GLY A O 6
ATOM 9700 N N . ALA A 1 72 ? 74.848 4.028 12.233 1.00 0.00 72 ALA A N 6
ATOM 9701 C CA . ALA A 1 72 ? 76.004 3.343 12.863 1.00 0.00 72 ALA A CA 6
ATOM 9702 C C . ALA A 1 72 ? 76.555 2.277 11.915 1.00 0.00 72 ALA A C 6
ATOM 9703 O O . ALA A 1 72 ? 75.882 1.833 11.006 1.00 0.00 72 ALA A O 6
ATOM 9710 N N . LEU A 1 73 ? 77.773 1.866 12.119 1.00 0.00 73 LEU A N 6
ATOM 9711 C CA . LEU A 1 73 ? 78.369 0.831 11.227 1.00 0.00 73 LEU A CA 6
ATOM 9712 C C . LEU A 1 73 ? 79.218 -0.149 12.040 1.00 0.00 73 LEU A C 6
ATOM 9713 O O . LEU A 1 73 ? 80.292 0.180 12.503 1.00 0.00 73 LEU A O 6
ATOM 9729 N N . THR A 1 74 ? 78.745 -1.352 12.215 1.00 0.00 74 THR A N 6
ATOM 9730 C CA . THR A 1 74 ? 79.524 -2.355 12.996 1.00 0.00 74 THR A CA 6
ATOM 9731 C C . THR A 1 74 ? 80.872 -2.619 12.320 1.00 0.00 74 THR A C 6
ATOM 9732 O O . THR A 1 74 ? 81.168 -2.075 11.275 1.00 0.00 74 THR A O 6
ATOM 9743 N N . LEU A 1 75 ? 81.687 -3.452 12.905 1.00 0.00 75 LEU A N 6
ATOM 9744 C CA . LEU A 1 75 ? 83.009 -3.751 12.285 1.00 0.00 75 LEU A CA 6
ATOM 9745 C C . LEU A 1 75 ? 82.802 -4.230 10.847 1.00 0.00 75 LEU A C 6
ATOM 9746 O O . LEU A 1 75 ? 83.421 -3.732 9.928 1.00 0.00 75 LEU A O 6
ATOM 9762 N N . PRO A 1 76 ? 81.923 -5.185 10.706 1.00 0.00 76 PRO A N 6
ATOM 9763 C CA . PRO A 1 76 ? 81.611 -5.740 9.369 1.00 0.00 76 PRO A CA 6
ATOM 9764 C C . PRO A 1 76 ? 81.257 -4.613 8.394 1.00 0.00 76 PRO A C 6
ATOM 9765 O O . PRO A 1 76 ? 81.481 -4.715 7.205 1.00 0.00 76 PRO A O 6
ATOM 9776 N N . GLU A 1 77 ? 80.707 -3.537 8.889 1.00 0.00 77 GLU A N 6
ATOM 9777 C CA . GLU A 1 77 ? 80.345 -2.406 7.987 1.00 0.00 77 GLU A CA 6
ATOM 9778 C C . GLU A 1 77 ? 81.602 -1.620 7.611 1.00 0.00 77 GLU A C 6
ATOM 9779 O O . GLU A 1 77 ? 81.723 -1.106 6.515 1.00 0.00 77 GLU A O 6
ATOM 9791 N N . PHE A 1 78 ? 82.541 -1.526 8.512 1.00 0.00 78 PHE A N 6
ATOM 9792 C CA . PHE A 1 78 ? 83.793 -0.777 8.212 1.00 0.00 78 PHE A CA 6
ATOM 9793 C C . PHE A 1 78 ? 84.743 -1.647 7.382 1.00 0.00 78 PHE A C 6
ATOM 9794 O O . PHE A 1 78 ? 85.701 -1.165 6.810 1.00 0.00 78 PHE A O 6
ATOM 9811 N N . CYS A 1 79 ? 84.486 -2.926 7.314 1.00 0.00 79 CYS A N 6
ATOM 9812 C CA . CYS A 1 79 ? 85.375 -3.824 6.523 1.00 0.00 79 CYS A CA 6
ATOM 9813 C C . CYS A 1 79 ? 85.267 -3.499 5.031 1.00 0.00 79 CYS A C 6
ATOM 9814 O O . CYS A 1 79 ? 86.255 -3.267 4.363 1.00 0.00 79 CYS A O 6
ATOM 9822 N N . ALA A 1 80 ? 84.074 -3.481 4.501 1.00 0.00 80 ALA A N 6
ATOM 9823 C CA . ALA A 1 80 ? 83.908 -3.172 3.052 1.00 0.00 80 ALA A CA 6
ATOM 9824 C C . ALA A 1 80 ? 84.117 -1.679 2.801 1.00 0.00 80 ALA A C 6
ATOM 9825 O O . ALA A 1 80 ? 84.698 -1.281 1.810 1.00 0.00 80 ALA A O 6
ATOM 9832 N N . ALA A 1 81 ? 83.650 -0.851 3.690 1.00 0.00 81 ALA A N 6
ATOM 9833 C CA . ALA A 1 81 ? 83.820 0.618 3.505 1.00 0.00 81 ALA A CA 6
ATOM 9834 C C . ALA A 1 81 ? 85.298 0.955 3.289 1.00 0.00 81 ALA A C 6
ATOM 9835 O O . ALA A 1 81 ? 85.658 1.641 2.354 1.00 0.00 81 ALA A O 6
ATOM 9842 N N . PHE A 1 82 ? 86.154 0.478 4.151 1.00 0.00 82 PHE A N 6
ATOM 9843 C CA . PHE A 1 82 ? 87.608 0.773 3.998 1.00 0.00 82 PHE A CA 6
ATOM 9844 C C . PHE A 1 82 ? 88.205 -0.063 2.862 1.00 0.00 82 PHE A C 6
ATOM 9845 O O . PHE A 1 82 ? 89.135 0.348 2.198 1.00 0.00 82 PHE A O 6
ATOM 9862 N N . HIS A 1 83 ? 87.678 -1.236 2.635 1.00 0.00 83 HIS A N 6
ATOM 9863 C CA . HIS A 1 83 ? 88.217 -2.099 1.544 1.00 0.00 83 HIS A CA 6
ATOM 9864 C C . HIS A 1 83 ? 88.018 -1.425 0.185 1.00 0.00 83 HIS A C 6
ATOM 9865 O O . HIS A 1 83 ? 88.658 -1.769 -0.789 1.00 0.00 83 HIS A O 6
ATOM 9879 N N . LEU A 1 84 ? 87.134 -0.468 0.110 1.00 0.00 84 LEU A N 6
ATOM 9880 C CA . LEU A 1 84 ? 86.896 0.226 -1.187 1.00 0.00 84 LEU A CA 6
ATOM 9881 C C . LEU A 1 84 ? 87.797 1.456 -1.305 1.00 0.00 84 LEU A C 6
ATOM 9882 O O . LEU A 1 84 ? 88.477 1.647 -2.294 1.00 0.00 84 LEU A O 6
ATOM 9898 N N . ILE A 1 85 ? 87.812 2.293 -0.304 1.00 0.00 85 ILE A N 6
ATOM 9899 C CA . ILE A 1 85 ? 88.673 3.509 -0.361 1.00 0.00 85 ILE A CA 6
ATOM 9900 C C . ILE A 1 85 ? 90.107 3.122 -0.728 1.00 0.00 85 ILE A C 6
ATOM 9901 O O . ILE A 1 85 ? 90.634 3.539 -1.741 1.00 0.00 85 ILE A O 6
ATOM 9917 N N . VAL A 1 86 ? 90.742 2.326 0.088 1.00 0.00 86 VAL A N 6
ATOM 9918 C CA . VAL A 1 86 ? 92.142 1.911 -0.210 1.00 0.00 86 VAL A CA 6
ATOM 9919 C C . VAL A 1 86 ? 92.195 1.128 -1.526 1.00 0.00 86 VAL A C 6
ATOM 9920 O O . VAL A 1 86 ? 93.203 1.100 -2.203 1.00 0.00 86 VAL A O 6
ATOM 9933 N N . ALA A 1 87 ? 91.117 0.490 -1.890 1.00 0.00 87 ALA A N 6
ATOM 9934 C CA . ALA A 1 87 ? 91.107 -0.293 -3.160 1.00 0.00 87 ALA A CA 6
ATOM 9935 C C . ALA A 1 87 ? 91.692 0.539 -4.306 1.00 0.00 87 ALA A C 6
ATOM 9936 O O . ALA A 1 87 ? 92.414 0.037 -5.143 1.00 0.00 87 ALA A O 6
ATOM 9943 N N . ARG A 1 88 ? 91.385 1.807 -4.349 1.00 0.00 88 ARG A N 6
ATOM 9944 C CA . ARG A 1 88 ? 91.923 2.667 -5.442 1.00 0.00 88 ARG A CA 6
ATOM 9945 C C . ARG A 1 88 ? 93.417 2.932 -5.225 1.00 0.00 88 ARG A C 6
ATOM 9946 O O . ARG A 1 88 ? 94.197 2.942 -6.156 1.00 0.00 88 ARG A O 6
ATOM 9967 N N . LYS A 1 89 ? 93.818 3.149 -4.002 1.00 0.00 89 LYS A N 6
ATOM 9968 C CA . LYS A 1 89 ? 95.260 3.416 -3.725 1.00 0.00 89 LYS A CA 6
ATOM 9969 C C . LYS A 1 89 ? 96.115 2.230 -4.177 1.00 0.00 89 LYS A C 6
ATOM 9970 O O . LYS A 1 89 ? 97.223 2.395 -4.647 1.00 0.00 89 LYS A O 6
ATOM 9989 N N . ASN A 1 90 ? 95.612 1.035 -4.036 1.00 0.00 90 ASN A N 6
ATOM 9990 C CA . ASN A 1 90 ? 96.400 -0.159 -4.457 1.00 0.00 90 ASN A CA 6
ATOM 9991 C C . ASN A 1 90 ? 96.456 -0.242 -5.984 1.00 0.00 90 ASN A C 6
ATOM 9992 O O . ASN A 1 90 ? 97.315 -0.888 -6.550 1.00 0.00 90 ASN A O 6
ATOM 10003 N N . GLY A 1 91 ? 95.547 0.410 -6.656 1.00 0.00 91 GLY A N 6
ATOM 10004 C CA . GLY A 1 91 ? 95.550 0.371 -8.146 1.00 0.00 91 GLY A CA 6
ATOM 10005 C C . GLY A 1 91 ? 94.243 -0.244 -8.645 1.00 0.00 91 GLY A C 6
ATOM 10006 O O . GLY A 1 91 ? 93.771 0.069 -9.721 1.00 0.00 91 GLY A O 6
ATOM 10010 N N . TYR A 1 92 ? 93.654 -1.117 -7.875 1.00 0.00 92 TYR A N 6
ATOM 10011 C CA . TYR A 1 92 ? 92.375 -1.753 -8.308 1.00 0.00 92 TYR A CA 6
ATOM 10012 C C . TYR A 1 92 ? 91.450 -0.707 -8.936 1.00 0.00 92 TYR A C 6
ATOM 10013 O O . TYR A 1 92 ? 90.824 0.067 -8.241 1.00 0.00 92 TYR A O 6
ATOM 10031 N N . PRO A 1 93 ? 91.402 -0.721 -10.240 1.00 0.00 93 PRO A N 6
ATOM 10032 C CA . PRO A 1 93 ? 90.551 0.240 -10.982 1.00 0.00 93 PRO A CA 6
ATOM 10033 C C . PRO A 1 93 ? 89.068 -0.101 -10.798 1.00 0.00 93 PRO A C 6
ATOM 10034 O O . PRO A 1 93 ? 88.520 -0.921 -11.507 1.00 0.00 93 PRO A O 6
ATOM 10045 N N . LEU A 1 94 ? 88.415 0.524 -9.857 1.00 0.00 94 LEU A N 6
ATOM 10046 C CA . LEU A 1 94 ? 86.969 0.236 -9.637 1.00 0.00 94 LEU A CA 6
ATOM 10047 C C . LEU A 1 94 ? 86.112 1.358 -10.231 1.00 0.00 94 LEU A C 6
ATOM 10048 O O . LEU A 1 94 ? 86.061 2.448 -9.697 1.00 0.00 94 LEU A O 6
ATOM 10064 N N . PRO A 1 95 ? 85.468 1.049 -11.324 1.00 0.00 95 PRO A N 6
ATOM 10065 C CA . PRO A 1 95 ? 84.603 2.043 -12.006 1.00 0.00 95 PRO A CA 6
ATOM 10066 C C . PRO A 1 95 ? 83.588 2.639 -11.024 1.00 0.00 95 PRO A C 6
ATOM 10067 O O . PRO A 1 95 ? 83.478 3.841 -10.886 1.00 0.00 95 PRO A O 6
ATOM 10078 N N . GLU A 1 96 ? 82.846 1.810 -10.339 1.00 0.00 96 GLU A N 6
ATOM 10079 C CA . GLU A 1 96 ? 81.842 2.340 -9.370 1.00 0.00 96 GLU A CA 6
ATOM 10080 C C . GLU A 1 96 ? 81.121 1.188 -8.664 1.00 0.00 96 GLU A C 6
ATOM 10081 O O . GLU A 1 96 ? 81.100 0.071 -9.141 1.00 0.00 96 GLU A O 6
ATOM 10093 N N . GLY A 1 97 ? 80.525 1.459 -7.535 1.00 0.00 97 GLY A N 6
ATOM 10094 C CA . GLY A 1 97 ? 79.797 0.390 -6.791 1.00 0.00 97 GLY A CA 6
ATOM 10095 C C . GLY A 1 97 ? 80.604 -0.910 -6.828 1.00 0.00 97 GLY A C 6
ATOM 10096 O O . GLY A 1 97 ? 81.670 -1.008 -6.255 1.00 0.00 97 GLY A O 6
ATOM 10100 N N . LEU A 1 98 ? 80.100 -1.909 -7.499 1.00 0.00 98 LEU A N 6
ATOM 10101 C CA . LEU A 1 98 ? 80.832 -3.206 -7.576 1.00 0.00 98 LEU A CA 6
ATOM 10102 C C . LEU A 1 98 ? 81.009 -3.614 -9.042 1.00 0.00 98 LEU A C 6
ATOM 10103 O O . LEU A 1 98 ? 80.510 -2.950 -9.929 1.00 0.00 98 LEU A O 6
ATOM 10119 N N . PRO A 1 99 ? 81.717 -4.693 -9.251 1.00 0.00 99 PRO A N 6
ATOM 10120 C CA . PRO A 1 99 ? 81.957 -5.183 -10.631 1.00 0.00 99 PRO A CA 6
ATOM 10121 C C . PRO A 1 99 ? 80.636 -5.283 -11.399 1.00 0.00 99 PRO A C 6
ATOM 10122 O O . PRO A 1 99 ? 79.609 -4.839 -10.927 1.00 0.00 99 PRO A O 6
ATOM 10133 N N . PRO A 1 100 ? 80.717 -5.850 -12.572 1.00 0.00 100 PRO A N 6
ATOM 10134 C CA . PRO A 1 100 ? 79.526 -6.000 -13.440 1.00 0.00 100 PRO A CA 6
ATOM 10135 C C . PRO A 1 100 ? 78.690 -7.216 -13.017 1.00 0.00 100 PRO A C 6
ATOM 10136 O O . PRO A 1 100 ? 78.392 -8.079 -13.818 1.00 0.00 100 PRO A O 6
ATOM 10147 N N . THR A 1 101 ? 78.303 -7.287 -11.772 1.00 0.00 101 THR A N 6
ATOM 10148 C CA . THR A 1 101 ? 77.482 -8.443 -11.308 1.00 0.00 101 THR A CA 6
ATOM 10149 C C . THR A 1 101 ? 78.007 -9.750 -11.907 1.00 0.00 101 THR A C 6
ATOM 10150 O O . THR A 1 101 ? 77.246 -10.599 -12.328 1.00 0.00 101 THR A O 6
ATOM 10161 N N . LEU A 1 102 ? 79.300 -9.922 -11.948 1.00 0.00 102 LEU A N 6
ATOM 10162 C CA . LEU A 1 102 ? 79.866 -11.177 -12.519 1.00 0.00 102 LEU A CA 6
ATOM 10163 C C . LEU A 1 102 ? 80.706 -11.906 -11.467 1.00 0.00 102 LEU A C 6
ATOM 10164 O O . LEU A 1 102 ? 80.246 -12.828 -10.823 1.00 0.00 102 LEU A O 6
ATOM 10180 N N . GLN A 1 103 ? 81.933 -11.499 -11.284 1.00 0.00 103 GLN A N 6
ATOM 10181 C CA . GLN A 1 103 ? 82.798 -12.169 -10.273 1.00 0.00 103 GLN A CA 6
ATOM 10182 C C . GLN A 1 103 ? 84.145 -11.448 -10.171 1.00 0.00 103 GLN A C 6
ATOM 10183 O O . GLN A 1 103 ? 84.550 -10.757 -11.085 1.00 0.00 103 GLN A O 6
ATOM 10197 N N . PRO A 1 104 ? 84.795 -11.637 -9.054 1.00 0.00 104 PRO A N 6
ATOM 10198 C CA . PRO A 1 104 ? 86.113 -10.996 -8.822 1.00 0.00 104 PRO A CA 6
ATOM 10199 C C . PRO A 1 104 ? 87.185 -11.651 -9.697 1.00 0.00 104 PRO A C 6
ATOM 10200 O O . PRO A 1 104 ? 87.944 -12.485 -9.244 1.00 0.00 104 PRO A O 6
ATOM 10211 N N . GLU A 1 105 ? 87.252 -11.283 -10.947 1.00 0.00 105 GLU A N 6
ATOM 10212 C CA . GLU A 1 105 ? 88.271 -11.886 -11.848 1.00 0.00 105 GLU A CA 6
ATOM 10213 C C . GLU A 1 105 ? 89.466 -10.941 -12.005 1.00 0.00 105 GLU A C 6
ATOM 10214 O O . GLU A 1 105 ? 90.534 -11.182 -11.477 1.00 0.00 105 GLU A O 6
ATOM 10226 N N . PHE A 1 106 ? 89.296 -9.868 -12.727 1.00 0.00 106 PHE A N 6
ATOM 10227 C CA . PHE A 1 106 ? 90.423 -8.911 -12.918 1.00 0.00 106 PHE A CA 6
ATOM 10228 C C . PHE A 1 106 ? 89.993 -7.753 -13.822 1.00 0.00 106 PHE A C 6
ATOM 10229 O O . PHE A 1 106 ? 90.307 -7.719 -14.995 1.00 0.00 106 PHE A O 6
ATOM 10246 N N . ILE A 1 107 ? 89.275 -6.803 -13.287 1.00 0.00 107 ILE A N 6
ATOM 10247 C CA . ILE A 1 107 ? 88.826 -5.649 -14.118 1.00 0.00 107 ILE A CA 6
ATOM 10248 C C . ILE A 1 107 ? 90.031 -4.822 -14.571 1.00 0.00 107 ILE A C 6
ATOM 10249 O O . ILE A 1 107 ? 90.001 -4.175 -15.600 1.00 0.00 107 ILE A O 6
ATOM 10265 N N . VAL A 1 108 ? 91.093 -4.836 -13.812 1.00 0.00 108 VAL A N 6
ATOM 10266 C CA . VAL A 1 108 ? 92.298 -4.049 -14.202 1.00 0.00 108 VAL A CA 6
ATOM 10267 C C . VAL A 1 108 ? 92.882 -4.588 -15.511 1.00 0.00 108 VAL A C 6
ATOM 10268 O O . VAL A 1 108 ? 92.881 -5.778 -15.759 1.00 0.00 108 VAL A O 6
ATOM 10281 N N . THR A 1 109 ? 93.381 -3.722 -16.350 1.00 0.00 109 THR A N 6
ATOM 10282 C CA . THR A 1 109 ? 93.964 -4.187 -17.642 1.00 0.00 109 THR A CA 6
ATOM 10283 C C . THR A 1 109 ? 95.170 -3.323 -18.022 1.00 0.00 109 THR A C 6
ATOM 10284 O O . THR A 1 109 ? 95.665 -3.384 -19.129 1.00 0.00 109 THR A O 6
ATOM 10295 N N . ASP A 1 110 ? 95.647 -2.520 -17.110 1.00 0.00 110 ASP A N 6
ATOM 10296 C CA . ASP A 1 110 ? 96.821 -1.654 -17.420 1.00 0.00 110 ASP A CA 6
ATOM 10297 C C . ASP A 1 110 ? 96.633 -0.971 -18.777 1.00 0.00 110 ASP A C 6
ATOM 10298 O O . ASP A 1 110 ? 97.598 -0.419 -19.280 1.00 0.00 110 ASP A O 6
ATOM 10309 N N . GLY A 1 1 ? 68.047 6.537 -10.741 1.00 0.00 1 GLY A N 7
ATOM 10310 C CA . GLY A 1 1 ? 69.103 6.044 -9.813 1.00 0.00 1 GLY A CA 7
ATOM 10311 C C . GLY A 1 1 ? 68.466 5.180 -8.723 1.00 0.00 1 GLY A C 7
ATOM 10312 O O . GLY A 1 1 ? 67.824 5.677 -7.820 1.00 0.00 1 GLY A O 7
ATOM 10318 N N . SER A 1 2 ? 68.640 3.889 -8.801 1.00 0.00 2 SER A N 7
ATOM 10319 C CA . SER A 1 2 ? 68.044 2.992 -7.770 1.00 0.00 2 SER A CA 7
ATOM 10320 C C . SER A 1 2 ? 68.921 2.973 -6.515 1.00 0.00 2 SER A C 7
ATOM 10321 O O . SER A 1 2 ? 69.808 3.788 -6.354 1.00 0.00 2 SER A O 7
ATOM 10329 N N . LEU A 1 3 ? 68.682 2.047 -5.627 1.00 0.00 3 LEU A N 7
ATOM 10330 C CA . LEU A 1 3 ? 69.504 1.976 -4.384 1.00 0.00 3 LEU A CA 7
ATOM 10331 C C . LEU A 1 3 ? 70.043 0.557 -4.187 1.00 0.00 3 LEU A C 7
ATOM 10332 O O . LEU A 1 3 ? 70.396 -0.121 -5.132 1.00 0.00 3 LEU A O 7
ATOM 10348 N N . GLN A 1 4 ? 70.109 0.102 -2.965 1.00 0.00 4 GLN A N 7
ATOM 10349 C CA . GLN A 1 4 ? 70.625 -1.272 -2.708 1.00 0.00 4 GLN A CA 7
ATOM 10350 C C . GLN A 1 4 ? 69.462 -2.257 -2.572 1.00 0.00 4 GLN A C 7
ATOM 10351 O O . GLN A 1 4 ? 68.384 -1.905 -2.133 1.00 0.00 4 GLN A O 7
ATOM 10365 N N . ASP A 1 5 ? 69.671 -3.491 -2.944 1.00 0.00 5 ASP A N 7
ATOM 10366 C CA . ASP A 1 5 ? 68.577 -4.499 -2.837 1.00 0.00 5 ASP A CA 7
ATOM 10367 C C . ASP A 1 5 ? 69.124 -5.902 -3.111 1.00 0.00 5 ASP A C 7
ATOM 10368 O O . ASP A 1 5 ? 69.440 -6.248 -4.232 1.00 0.00 5 ASP A O 7
ATOM 10377 N N . ASN A 1 6 ? 69.240 -6.713 -2.095 1.00 0.00 6 ASN A N 7
ATOM 10378 C CA . ASN A 1 6 ? 69.766 -8.093 -2.299 1.00 0.00 6 ASN A CA 7
ATOM 10379 C C . ASN A 1 6 ? 71.218 -8.040 -2.783 1.00 0.00 6 ASN A C 7
ATOM 10380 O O . ASN A 1 6 ? 71.678 -7.034 -3.286 1.00 0.00 6 ASN A O 7
ATOM 10391 N N . SER A 1 7 ? 71.943 -9.114 -2.632 1.00 0.00 7 SER A N 7
ATOM 10392 C CA . SER A 1 7 ? 73.364 -9.124 -3.082 1.00 0.00 7 SER A CA 7
ATOM 10393 C C . SER A 1 7 ? 73.695 -10.451 -3.769 1.00 0.00 7 SER A C 7
ATOM 10394 O O . SER A 1 7 ? 73.270 -11.506 -3.341 1.00 0.00 7 SER A O 7
ATOM 10402 N N . SER A 1 8 ? 74.451 -10.407 -4.833 1.00 0.00 8 SER A N 7
ATOM 10403 C CA . SER A 1 8 ? 74.808 -11.665 -5.547 1.00 0.00 8 SER A CA 7
ATOM 10404 C C . SER A 1 8 ? 75.582 -12.601 -4.614 1.00 0.00 8 SER A C 7
ATOM 10405 O O . SER A 1 8 ? 75.031 -13.526 -4.052 1.00 0.00 8 SER A O 7
ATOM 10413 N N . TYR A 1 9 ? 76.853 -12.368 -4.448 1.00 0.00 9 TYR A N 7
ATOM 10414 C CA . TYR A 1 9 ? 77.662 -13.247 -3.551 1.00 0.00 9 TYR A CA 7
ATOM 10415 C C . TYR A 1 9 ? 79.018 -12.600 -3.251 1.00 0.00 9 TYR A C 7
ATOM 10416 O O . TYR A 1 9 ? 80.043 -13.064 -3.710 1.00 0.00 9 TYR A O 7
ATOM 10434 N N . PRO A 1 10 ? 78.974 -11.546 -2.484 1.00 0.00 10 PRO A N 7
ATOM 10435 C CA . PRO A 1 10 ? 80.214 -10.822 -2.111 1.00 0.00 10 PRO A CA 7
ATOM 10436 C C . PRO A 1 10 ? 81.169 -11.749 -1.354 1.00 0.00 10 PRO A C 7
ATOM 10437 O O . PRO A 1 10 ? 81.068 -12.957 -1.430 1.00 0.00 10 PRO A O 7
ATOM 10448 N N . ASP A 1 11 ? 82.093 -11.190 -0.623 1.00 0.00 11 ASP A N 7
ATOM 10449 C CA . ASP A 1 11 ? 83.054 -12.035 0.139 1.00 0.00 11 ASP A CA 7
ATOM 10450 C C . ASP A 1 11 ? 83.594 -11.263 1.343 1.00 0.00 11 ASP A C 7
ATOM 10451 O O . ASP A 1 11 ? 84.178 -10.206 1.205 1.00 0.00 11 ASP A O 7
ATOM 10460 N N . GLU A 1 12 ? 83.402 -11.781 2.522 1.00 0.00 12 GLU A N 7
ATOM 10461 C CA . GLU A 1 12 ? 83.901 -11.077 3.737 1.00 0.00 12 GLU A CA 7
ATOM 10462 C C . GLU A 1 12 ? 85.360 -11.457 4.018 1.00 0.00 12 GLU A C 7
ATOM 10463 O O . GLU A 1 12 ? 86.175 -10.603 4.304 1.00 0.00 12 GLU A O 7
ATOM 10475 N N . PRO A 1 13 ? 85.643 -12.730 3.928 1.00 0.00 13 PRO A N 7
ATOM 10476 C CA . PRO A 1 13 ? 87.022 -13.219 4.177 1.00 0.00 13 PRO A CA 7
ATOM 10477 C C . PRO A 1 13 ? 88.027 -12.461 3.304 1.00 0.00 13 PRO A C 7
ATOM 10478 O O . PRO A 1 13 ? 89.167 -12.267 3.678 1.00 0.00 13 PRO A O 7
ATOM 10489 N N . TRP A 1 14 ? 87.614 -12.034 2.143 1.00 0.00 14 TRP A N 7
ATOM 10490 C CA . TRP A 1 14 ? 88.545 -11.292 1.247 1.00 0.00 14 TRP A CA 7
ATOM 10491 C C . TRP A 1 14 ? 89.798 -12.127 0.971 1.00 0.00 14 TRP A C 7
ATOM 10492 O O . TRP A 1 14 ? 90.888 -11.605 0.850 1.00 0.00 14 TRP A O 7
ATOM 10513 N N . ARG A 1 15 ? 89.644 -13.420 0.859 1.00 0.00 15 ARG A N 7
ATOM 10514 C CA . ARG A 1 15 ? 90.813 -14.302 0.580 1.00 0.00 15 ARG A CA 7
ATOM 10515 C C . ARG A 1 15 ? 92.056 -13.814 1.327 1.00 0.00 15 ARG A C 7
ATOM 10516 O O . ARG A 1 15 ? 93.105 -13.622 0.744 1.00 0.00 15 ARG A O 7
ATOM 10537 N N . ILE A 1 16 ? 91.954 -13.608 2.611 1.00 0.00 16 ILE A N 7
ATOM 10538 C CA . ILE A 1 16 ? 93.140 -13.132 3.374 1.00 0.00 16 ILE A CA 7
ATOM 10539 C C . ILE A 1 16 ? 93.332 -13.967 4.642 1.00 0.00 16 ILE A C 7
ATOM 10540 O O . ILE A 1 16 ? 92.861 -15.081 4.747 1.00 0.00 16 ILE A O 7
ATOM 10556 N N . THR A 1 17 ? 94.028 -13.430 5.599 1.00 0.00 17 THR A N 7
ATOM 10557 C CA . THR A 1 17 ? 94.266 -14.178 6.867 1.00 0.00 17 THR A CA 7
ATOM 10558 C C . THR A 1 17 ? 94.965 -13.270 7.878 1.00 0.00 17 THR A C 7
ATOM 10559 O O . THR A 1 17 ? 96.171 -13.129 7.867 1.00 0.00 17 THR A O 7
ATOM 10570 N N . GLU A 1 18 ? 94.210 -12.642 8.738 1.00 0.00 18 GLU A N 7
ATOM 10571 C CA . GLU A 1 18 ? 94.816 -11.725 9.747 1.00 0.00 18 GLU A CA 7
ATOM 10572 C C . GLU A 1 18 ? 95.951 -10.910 9.119 1.00 0.00 18 GLU A C 7
ATOM 10573 O O . GLU A 1 18 ? 96.856 -10.462 9.796 1.00 0.00 18 GLU A O 7
ATOM 10585 N N . GLU A 1 19 ? 95.898 -10.696 7.832 1.00 0.00 19 GLU A N 7
ATOM 10586 C CA . GLU A 1 19 ? 96.955 -9.893 7.163 1.00 0.00 19 GLU A CA 7
ATOM 10587 C C . GLU A 1 19 ? 96.406 -8.496 6.894 1.00 0.00 19 GLU A C 7
ATOM 105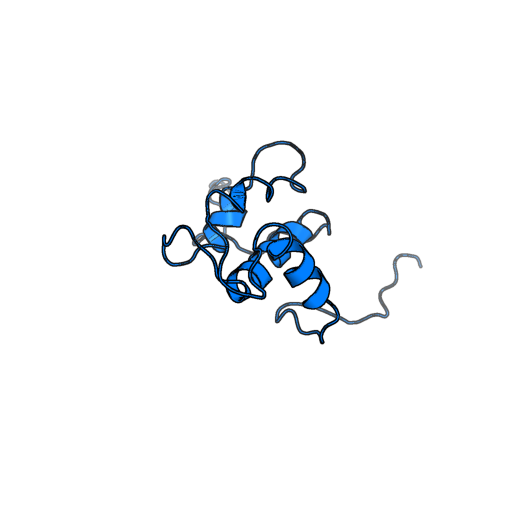88 O O . GLU A 1 19 ? 97.126 -7.517 6.883 1.00 0.00 19 GLU A O 7
ATOM 10600 N N . GLN A 1 20 ? 95.122 -8.407 6.693 1.00 0.00 20 GLN A N 7
ATOM 10601 C CA . GLN A 1 20 ? 94.485 -7.090 6.438 1.00 0.00 20 GLN A CA 7
ATOM 10602 C C . GLN A 1 20 ? 93.329 -6.883 7.419 1.00 0.00 20 GLN A C 7
ATOM 10603 O O . GLN A 1 20 ? 92.990 -5.771 7.768 1.00 0.00 20 GLN A O 7
ATOM 10617 N N . ARG A 1 21 ? 92.724 -7.951 7.873 1.00 0.00 21 ARG A N 7
ATOM 10618 C CA . ARG A 1 21 ? 91.595 -7.821 8.835 1.00 0.00 21 ARG A CA 7
ATOM 10619 C C . ARG A 1 21 ? 92.107 -7.263 10.163 1.00 0.00 21 ARG A C 7
ATOM 10620 O O . ARG A 1 21 ? 91.449 -6.476 10.811 1.00 0.00 21 ARG A O 7
ATOM 10641 N N . GLU A 1 22 ? 93.282 -7.658 10.569 1.00 0.00 22 GLU A N 7
ATOM 10642 C CA . GLU A 1 22 ? 93.837 -7.138 11.850 1.00 0.00 22 GLU A CA 7
ATOM 10643 C C . GLU A 1 22 ? 94.126 -5.642 11.708 1.00 0.00 22 GLU A C 7
ATOM 10644 O O . GLU A 1 22 ? 93.976 -4.877 12.641 1.00 0.00 22 GLU A O 7
ATOM 10656 N N . TYR A 1 23 ? 94.532 -5.223 10.541 1.00 0.00 23 TYR A N 7
ATOM 10657 C CA . TYR A 1 23 ? 94.824 -3.779 10.322 1.00 0.00 23 TYR A CA 7
ATOM 10658 C C . TYR A 1 23 ? 93.518 -3.013 10.097 1.00 0.00 23 TYR A C 7
ATOM 10659 O O . TYR A 1 23 ? 93.436 -1.822 10.322 1.00 0.00 23 TYR A O 7
ATOM 10677 N N . TYR A 1 24 ? 92.493 -3.691 9.656 1.00 0.00 24 TYR A N 7
ATOM 10678 C CA . TYR A 1 24 ? 91.191 -3.009 9.418 1.00 0.00 24 TYR A CA 7
ATOM 10679 C C . TYR A 1 24 ? 90.500 -2.731 10.757 1.00 0.00 24 TYR A C 7
ATOM 10680 O O . TYR A 1 24 ? 90.004 -1.648 10.999 1.00 0.00 24 TYR A O 7
ATOM 10698 N N . VAL A 1 25 ? 90.471 -3.700 11.628 1.00 0.00 25 VAL A N 7
ATOM 10699 C CA . VAL A 1 25 ? 89.819 -3.496 12.953 1.00 0.00 25 VAL A CA 7
ATOM 10700 C C . VAL A 1 25 ? 90.692 -2.600 13.834 1.00 0.00 25 VAL A C 7
ATOM 10701 O O . VAL A 1 25 ? 90.210 -1.920 14.718 1.00 0.00 25 VAL A O 7
ATOM 10714 N N . ASN A 1 26 ? 91.977 -2.593 13.598 1.00 0.00 26 ASN A N 7
ATOM 10715 C CA . ASN A 1 26 ? 92.881 -1.739 14.421 1.00 0.00 26 ASN A CA 7
ATOM 10716 C C . ASN A 1 26 ? 92.537 -0.260 14.223 1.00 0.00 26 ASN A C 7
ATOM 10717 O O . ASN A 1 26 ? 92.684 0.547 15.119 1.00 0.00 26 ASN A O 7
ATOM 10728 N N . GLN A 1 27 ? 92.076 0.102 13.056 1.00 0.00 27 GLN A N 7
ATOM 10729 C CA . GLN A 1 27 ? 91.717 1.525 12.803 1.00 0.00 27 GLN A CA 7
ATOM 10730 C C . GLN A 1 27 ? 90.337 1.819 13.407 1.00 0.00 27 GLN A C 7
ATOM 10731 O O . GLN A 1 27 ? 90.176 2.724 14.202 1.00 0.00 27 GLN A O 7
ATOM 10745 N N . PHE A 1 28 ? 89.346 1.054 13.040 1.00 0.00 28 PHE A N 7
ATOM 10746 C CA . PHE A 1 28 ? 87.982 1.282 13.598 1.00 0.00 28 PHE A CA 7
ATOM 10747 C C . PHE A 1 28 ? 88.036 1.195 15.126 1.00 0.00 28 PHE A C 7
ATOM 10748 O O . PHE A 1 28 ? 87.139 1.638 15.816 1.00 0.00 28 PHE A O 7
ATOM 10765 N N . ARG A 1 29 ? 89.088 0.631 15.658 1.00 0.00 29 ARG A N 7
ATOM 10766 C CA . ARG A 1 29 ? 89.208 0.518 17.140 1.00 0.00 29 ARG A CA 7
ATOM 10767 C C . ARG A 1 29 ? 89.449 1.899 17.754 1.00 0.00 29 ARG A C 7
ATOM 10768 O O . ARG A 1 29 ? 88.810 2.283 18.714 1.00 0.00 29 ARG A O 7
ATOM 10789 N N . SER A 1 30 ? 90.363 2.652 17.206 1.00 0.00 30 SER A N 7
ATOM 10790 C CA . SER A 1 30 ? 90.640 4.009 17.756 1.00 0.00 30 SER A CA 7
ATOM 10791 C C . SER A 1 30 ? 89.321 4.742 18.008 1.00 0.00 30 SER A C 7
ATOM 10792 O O . SER A 1 30 ? 89.131 5.373 19.027 1.00 0.00 30 SER A O 7
ATOM 10800 N N . LEU A 1 31 ? 88.406 4.655 17.082 1.00 0.00 31 LEU A N 7
ATOM 10801 C CA . LEU A 1 31 ? 87.094 5.338 17.259 1.00 0.00 31 LEU A CA 7
ATOM 10802 C C . LEU A 1 31 ? 86.153 4.451 18.078 1.00 0.00 31 LEU A C 7
ATOM 10803 O O . LEU A 1 31 ? 85.226 4.923 18.707 1.00 0.00 31 LEU A O 7
ATOM 10819 N N . GLN A 1 32 ? 86.387 3.166 18.072 1.00 0.00 32 GLN A N 7
ATOM 10820 C CA . GLN A 1 32 ? 85.513 2.239 18.844 1.00 0.00 32 GLN A CA 7
ATOM 10821 C C . GLN A 1 32 ? 86.289 0.974 19.219 1.00 0.00 32 GLN A C 7
ATOM 10822 O O . GLN A 1 32 ? 86.319 0.019 18.469 1.00 0.00 32 GLN A O 7
ATOM 10836 N N . PRO A 1 33 ? 86.891 1.015 20.374 1.00 0.00 33 PRO A N 7
ATOM 10837 C CA . PRO A 1 33 ? 87.681 -0.142 20.861 1.00 0.00 33 PRO A CA 7
ATOM 10838 C C . PRO A 1 33 ? 86.803 -1.392 20.937 1.00 0.00 33 PRO A C 7
ATOM 10839 O O . PRO A 1 33 ? 87.180 -2.458 20.489 1.00 0.00 33 PRO A O 7
ATOM 10850 N N . ASP A 1 34 ? 85.635 -1.268 21.497 1.00 0.00 34 ASP A N 7
ATOM 10851 C CA . ASP A 1 34 ? 84.728 -2.447 21.600 1.00 0.00 34 ASP A CA 7
ATOM 10852 C C . ASP A 1 34 ? 84.660 -3.179 20.256 1.00 0.00 34 ASP A C 7
ATOM 10853 O O . ASP A 1 34 ? 84.181 -2.637 19.280 1.00 0.00 34 ASP A O 7
ATOM 10862 N N . PRO A 1 35 ? 85.144 -4.392 20.253 1.00 0.00 35 PRO A N 7
ATOM 10863 C CA . PRO A 1 35 ? 85.138 -5.210 19.014 1.00 0.00 35 PRO A CA 7
ATOM 10864 C C . PRO A 1 35 ? 83.701 -5.441 18.535 1.00 0.00 35 PRO A C 7
ATOM 10865 O O . PRO A 1 35 ? 83.419 -5.423 17.353 1.00 0.00 35 PRO A O 7
ATOM 10876 N N . SER A 1 36 ? 82.792 -5.658 19.444 1.00 0.00 36 SER A N 7
ATOM 10877 C CA . SER A 1 36 ? 81.376 -5.889 19.043 1.00 0.00 36 SER A CA 7
ATOM 10878 C C . SER A 1 36 ? 80.580 -4.588 19.155 1.00 0.00 36 SER A C 7
ATOM 10879 O O . SER A 1 36 ? 79.631 -4.491 19.910 1.00 0.00 36 SER A O 7
ATOM 10887 N N . SER A 1 37 ? 80.958 -3.583 18.413 1.00 0.00 37 SER A N 7
ATOM 10888 C CA . SER A 1 37 ? 80.222 -2.288 18.483 1.00 0.00 37 SER A CA 7
ATOM 10889 C C . SER A 1 37 ? 80.273 -1.564 17.134 1.00 0.00 37 SER A C 7
ATOM 10890 O O . SER A 1 37 ? 81.106 -1.844 16.295 1.00 0.00 37 SER A O 7
ATOM 10898 N N . PHE A 1 38 ? 79.383 -0.632 16.925 1.00 0.00 38 PHE A N 7
ATOM 10899 C CA . PHE A 1 38 ? 79.364 0.123 15.638 1.00 0.00 38 PHE A CA 7
ATOM 10900 C C . PHE A 1 38 ? 79.853 1.558 15.865 1.00 0.00 38 PHE A C 7
ATOM 10901 O O . PHE A 1 38 ? 79.617 2.144 16.902 1.00 0.00 38 PHE A O 7
ATOM 10918 N N . ILE A 1 39 ? 80.519 2.136 14.901 1.00 0.00 39 ILE A N 7
ATOM 10919 C CA . ILE A 1 39 ? 81.000 3.539 15.070 1.00 0.00 39 ILE A CA 7
ATOM 10920 C C . ILE A 1 39 ? 79.924 4.508 14.576 1.00 0.00 39 ILE A C 7
ATOM 10921 O O . ILE A 1 39 ? 79.047 4.140 13.821 1.00 0.00 39 ILE A O 7
ATOM 10937 N N . SER A 1 40 ? 79.981 5.740 14.991 1.00 0.00 40 SER A N 7
ATOM 10938 C CA . SER A 1 40 ? 78.955 6.717 14.534 1.00 0.00 40 SER A CA 7
ATOM 10939 C C . SER A 1 40 ? 78.990 6.842 13.008 1.00 0.00 40 SER A C 7
ATOM 10940 O O . SER A 1 40 ? 79.722 6.142 12.335 1.00 0.00 40 SER A O 7
ATOM 10948 N N . GLY A 1 41 ? 78.208 7.729 12.457 1.00 0.00 41 GLY A N 7
ATOM 10949 C CA . GLY A 1 41 ? 78.198 7.898 10.977 1.00 0.00 41 GLY A CA 7
ATOM 10950 C C . GLY A 1 41 ? 79.218 8.966 10.583 1.00 0.00 41 GLY A C 7
ATOM 10951 O O . GLY A 1 41 ? 80.357 8.669 10.286 1.00 0.00 41 GLY A O 7
ATOM 10955 N N . SER A 1 42 ? 78.820 10.209 10.581 1.00 0.00 42 SER A N 7
ATOM 10956 C CA . SER A 1 42 ? 79.774 11.292 10.209 1.00 0.00 42 SER A CA 7
ATOM 10957 C C . SER A 1 42 ? 81.104 11.088 10.936 1.00 0.00 42 SER A C 7
ATOM 10958 O O . SER A 1 42 ? 82.147 11.510 10.476 1.00 0.00 42 SER A O 7
ATOM 10966 N N . VAL A 1 43 ? 81.076 10.441 12.070 1.00 0.00 43 VAL A N 7
ATOM 10967 C CA . VAL A 1 43 ? 82.338 10.206 12.825 1.00 0.00 43 VAL A CA 7
ATOM 10968 C C . VAL A 1 43 ? 83.305 9.375 11.979 1.00 0.00 43 VAL A C 7
ATOM 10969 O O . VAL A 1 43 ? 84.458 9.724 11.813 1.00 0.00 43 VAL A O 7
ATOM 10982 N N . ALA A 1 44 ? 82.844 8.281 11.436 1.00 0.00 44 ALA A N 7
ATOM 10983 C CA . ALA A 1 44 ? 83.739 7.434 10.597 1.00 0.00 44 ALA A CA 7
ATOM 10984 C C . ALA A 1 44 ? 83.960 8.098 9.237 1.00 0.00 44 ALA A C 7
ATOM 10985 O O . ALA A 1 44 ? 85.070 8.188 8.753 1.00 0.00 44 ALA A O 7
ATOM 10992 N N . LYS A 1 45 ? 82.911 8.570 8.618 1.00 0.00 45 LYS A N 7
ATOM 10993 C CA . LYS A 1 45 ? 83.067 9.233 7.293 1.00 0.00 45 LYS A CA 7
ATOM 10994 C C . LYS A 1 45 ? 84.001 10.435 7.420 1.00 0.00 45 LYS A C 7
ATOM 10995 O O . LYS A 1 45 ? 84.579 10.895 6.455 1.00 0.00 45 LYS A O 7
ATOM 11014 N N . ASN A 1 46 ? 84.152 10.946 8.609 1.00 0.00 46 ASN A N 7
ATOM 11015 C CA . ASN A 1 46 ? 85.046 12.122 8.813 1.00 0.00 46 ASN A CA 7
ATOM 11016 C C . ASN A 1 46 ? 86.470 11.790 8.365 1.00 0.00 46 ASN A C 7
ATOM 11017 O O . ASN A 1 46 ? 87.045 12.468 7.538 1.00 0.00 46 ASN A O 7
ATOM 11028 N N . PHE A 1 47 ? 87.046 10.755 8.911 1.00 0.00 47 PHE A N 7
ATOM 11029 C CA . PHE A 1 47 ? 88.435 10.386 8.522 1.00 0.00 47 PHE A CA 7
ATOM 11030 C C . PHE A 1 47 ? 88.427 9.565 7.224 1.00 0.00 47 PHE A C 7
ATOM 11031 O O . PHE A 1 47 ? 89.425 9.461 6.539 1.00 0.00 47 PHE A O 7
ATOM 11048 N N . PHE A 1 48 ? 87.308 8.985 6.882 1.00 0.00 48 PHE A N 7
ATOM 11049 C CA . PHE A 1 48 ? 87.236 8.176 5.630 1.00 0.00 48 PHE A CA 7
ATOM 11050 C C . PHE A 1 48 ? 87.801 8.972 4.447 1.00 0.00 48 PHE A C 7
ATOM 11051 O O . PHE A 1 48 ? 88.171 8.413 3.434 1.00 0.00 48 PHE A O 7
ATOM 11068 N N . THR A 1 49 ? 87.863 10.272 4.563 1.00 0.00 49 THR A N 7
ATOM 11069 C CA . THR A 1 49 ? 88.398 11.097 3.442 1.00 0.00 49 THR A CA 7
ATOM 11070 C C . THR A 1 49 ? 89.927 11.157 3.503 1.00 0.00 49 THR A C 7
ATOM 11071 O O . THR A 1 49 ? 90.509 12.206 3.697 1.00 0.00 49 THR A O 7
ATOM 11082 N N . LYS A 1 50 ? 90.582 10.040 3.337 1.00 0.00 50 LYS A N 7
ATOM 11083 C CA . LYS A 1 50 ? 92.072 10.035 3.381 1.00 0.00 50 LYS A CA 7
ATOM 11084 C C . LYS A 1 50 ? 92.630 9.180 2.240 1.00 0.00 50 LYS A C 7
ATOM 11085 O O . LYS A 1 50 ? 93.370 8.241 2.457 1.00 0.00 50 LYS A O 7
ATOM 11104 N N . SER A 1 51 ? 92.278 9.499 1.024 1.00 0.00 51 SER A N 7
ATOM 11105 C CA . SER A 1 51 ? 92.784 8.707 -0.134 1.00 0.00 51 SER A CA 7
ATOM 11106 C C . SER A 1 51 ? 92.180 9.238 -1.438 1.00 0.00 51 SER A C 7
ATOM 11107 O O . SER A 1 51 ? 92.817 9.244 -2.472 1.00 0.00 51 SER A O 7
ATOM 11115 N N . LYS A 1 52 ? 90.954 9.685 -1.395 1.00 0.00 52 LYS A N 7
ATOM 11116 C CA . LYS A 1 52 ? 90.311 10.218 -2.631 1.00 0.00 52 LYS A CA 7
ATOM 11117 C C . LYS A 1 52 ? 90.952 11.551 -3.025 1.00 0.00 52 LYS A C 7
ATOM 11118 O O . LYS A 1 52 ? 90.776 12.033 -4.126 1.00 0.00 52 LYS A O 7
ATOM 11137 N N . LEU A 1 53 ? 91.693 12.148 -2.133 1.00 0.00 53 LEU A N 7
ATOM 11138 C CA . LEU A 1 53 ? 92.346 13.449 -2.456 1.00 0.00 53 LEU A CA 7
ATOM 11139 C C . LEU A 1 53 ? 91.287 14.505 -2.779 1.00 0.00 53 LEU A C 7
ATOM 11140 O O . LEU A 1 53 ? 90.239 14.555 -2.163 1.00 0.00 53 LEU A O 7
ATOM 11156 N N . SER A 1 54 ? 91.547 15.350 -3.738 1.00 0.00 54 SER A N 7
ATOM 11157 C CA . SER A 1 54 ? 90.554 16.400 -4.096 1.00 0.00 54 SER A CA 7
ATOM 11158 C C . SER A 1 54 ? 89.526 15.843 -5.083 1.00 0.00 54 SER A C 7
ATOM 11159 O O . SER A 1 54 ? 89.197 16.469 -6.072 1.00 0.00 54 SER A O 7
ATOM 11167 N N . ILE A 1 55 ? 89.014 14.671 -4.824 1.00 0.00 55 ILE A N 7
ATOM 11168 C CA . ILE A 1 55 ? 88.007 14.075 -5.748 1.00 0.00 55 ILE A CA 7
ATOM 11169 C C . ILE A 1 55 ? 86.769 13.633 -4.963 1.00 0.00 55 ILE A C 7
ATOM 11170 O O . ILE A 1 55 ? 86.728 12.545 -4.425 1.00 0.00 55 ILE A O 7
ATOM 11186 N N . PRO A 1 56 ? 85.797 14.503 -4.925 1.00 0.00 56 PRO A N 7
ATOM 11187 C CA . PRO A 1 56 ? 84.537 14.209 -4.198 1.00 0.00 56 PRO A CA 7
ATOM 11188 C C . PRO A 1 56 ? 83.881 12.943 -4.758 1.00 0.00 56 PRO A C 7
ATOM 11189 O O . PRO A 1 56 ? 83.182 12.983 -5.751 1.00 0.00 56 PRO A O 7
ATOM 11200 N N . GLU A 1 57 ? 84.100 11.820 -4.129 1.00 0.00 57 GLU A N 7
ATOM 11201 C CA . GLU A 1 57 ? 83.486 10.555 -4.627 1.00 0.00 57 GLU A CA 7
ATOM 11202 C C . GLU A 1 57 ? 83.265 9.577 -3.470 1.00 0.00 57 GLU A C 7
ATOM 11203 O O . GLU A 1 57 ? 83.181 8.382 -3.663 1.00 0.00 57 GLU A O 7
ATOM 11215 N N . LEU A 1 58 ? 83.169 10.075 -2.268 1.00 0.00 58 LEU A N 7
ATOM 11216 C CA . LEU A 1 58 ? 82.954 9.170 -1.101 1.00 0.00 58 LEU A CA 7
ATOM 11217 C C . LEU A 1 58 ? 81.464 8.840 -0.953 1.00 0.00 58 LEU A C 7
ATOM 11218 O O . LEU A 1 58 ? 81.035 8.300 0.047 1.00 0.00 58 LEU A O 7
ATOM 11234 N N . SER A 1 59 ? 80.675 9.166 -1.940 1.00 0.00 59 SER A N 7
ATOM 11235 C CA . SER A 1 59 ? 79.215 8.876 -1.855 1.00 0.00 59 SER A CA 7
ATOM 11236 C C . SER A 1 59 ? 78.944 7.396 -2.141 1.00 0.00 59 SER A C 7
ATOM 11237 O O . SER A 1 59 ? 78.009 6.819 -1.622 1.00 0.00 59 SER A O 7
ATOM 11245 N N . TYR A 1 60 ? 79.749 6.774 -2.960 1.00 0.00 60 TYR A N 7
ATOM 11246 C CA . TYR A 1 60 ? 79.517 5.333 -3.265 1.00 0.00 60 TYR A CA 7
ATOM 11247 C C . TYR A 1 60 ? 80.251 4.450 -2.254 1.00 0.00 60 TYR A C 7
ATOM 11248 O O . TYR A 1 60 ? 79.835 3.345 -1.970 1.00 0.00 60 TYR A O 7
ATOM 11266 N N . ILE A 1 61 ? 81.325 4.930 -1.689 1.00 0.00 61 ILE A N 7
ATOM 11267 C CA . ILE A 1 61 ? 82.055 4.109 -0.681 1.00 0.00 61 ILE A CA 7
ATOM 11268 C C . ILE A 1 61 ? 81.169 3.933 0.558 1.00 0.00 61 ILE A C 7
ATOM 11269 O O . ILE A 1 61 ? 81.007 2.845 1.075 1.00 0.00 61 ILE A O 7
ATOM 11285 N N . TRP A 1 62 ? 80.591 5.003 1.029 1.00 0.00 62 TRP A N 7
ATOM 11286 C CA . TRP A 1 62 ? 79.709 4.918 2.225 1.00 0.00 62 TRP A CA 7
ATOM 11287 C C . TRP A 1 62 ? 78.378 4.270 1.844 1.00 0.00 62 TRP A C 7
ATOM 11288 O O . TRP A 1 62 ? 77.868 3.418 2.543 1.00 0.00 62 TRP A O 7
ATOM 11309 N N . GLU A 1 63 ? 77.817 4.661 0.733 1.00 0.00 63 GLU A N 7
ATOM 11310 C CA . GLU A 1 63 ? 76.524 4.058 0.304 1.00 0.00 63 GLU A CA 7
ATOM 11311 C C . GLU A 1 63 ? 76.672 2.538 0.220 1.00 0.00 63 GLU A C 7
ATOM 11312 O O . GLU A 1 63 ? 75.712 1.801 0.327 1.00 0.00 63 GLU A O 7
ATOM 11324 N N . LEU A 1 64 ? 77.874 2.066 0.034 1.00 0.00 64 LEU A N 7
ATOM 11325 C CA . LEU A 1 64 ? 78.095 0.596 -0.052 1.00 0.00 64 LEU A CA 7
ATOM 11326 C C . LEU A 1 64 ? 78.531 0.052 1.310 1.00 0.00 64 LEU A C 7
ATOM 11327 O O . LEU A 1 64 ? 78.323 -1.103 1.624 1.00 0.00 64 LEU A O 7
ATOM 11343 N N . SER A 1 65 ? 79.137 0.876 2.124 1.00 0.00 65 SER A N 7
ATOM 11344 C CA . SER A 1 65 ? 79.587 0.404 3.462 1.00 0.00 65 SER A CA 7
ATOM 11345 C C . SER A 1 65 ? 78.427 0.460 4.461 1.00 0.00 65 SER A C 7
ATOM 11346 O O . SER A 1 65 ? 78.561 0.071 5.604 1.00 0.00 65 SER A O 7
ATOM 11354 N N . ASP A 1 66 ? 77.289 0.938 4.038 1.00 0.00 66 ASP A N 7
ATOM 11355 C CA . ASP A 1 66 ? 76.123 1.014 4.964 1.00 0.00 66 ASP A CA 7
ATOM 11356 C C . ASP A 1 66 ? 75.312 -0.283 4.893 1.00 0.00 66 ASP A C 7
ATOM 11357 O O . ASP A 1 66 ? 75.408 -1.032 3.942 1.00 0.00 66 ASP A O 7
ATOM 11366 N N . ALA A 1 67 ? 74.518 -0.554 5.892 1.00 0.00 67 ALA A N 7
ATOM 11367 C CA . ALA A 1 67 ? 73.709 -1.802 5.878 1.00 0.00 67 ALA A CA 7
ATOM 11368 C C . ALA A 1 67 ? 72.245 -1.495 6.213 1.00 0.00 67 ALA A C 7
ATOM 11369 O O . ALA A 1 67 ? 71.399 -2.367 6.187 1.00 0.00 67 ALA A O 7
ATOM 11376 N N . ASP A 1 68 ? 71.937 -0.266 6.527 1.00 0.00 68 ASP A N 7
ATOM 11377 C CA . ASP A 1 68 ? 70.530 0.088 6.861 1.00 0.00 68 ASP A CA 7
ATOM 11378 C C . ASP A 1 68 ? 70.425 1.600 7.021 1.00 0.00 68 ASP A C 7
ATOM 11379 O O . ASP A 1 68 ? 69.585 2.109 7.734 1.00 0.00 68 ASP A O 7
ATOM 11388 N N . CYS A 1 69 ? 71.296 2.311 6.360 1.00 0.00 69 CYS A N 7
ATOM 11389 C CA . CYS A 1 69 ? 71.304 3.789 6.450 1.00 0.00 69 CYS A CA 7
ATOM 11390 C C . CYS A 1 69 ? 70.966 4.238 7.871 1.00 0.00 69 CYS A C 7
ATOM 11391 O O . CYS A 1 69 ? 70.386 5.283 8.087 1.00 0.00 69 CYS A O 7
ATOM 11399 N N . ASP A 1 70 ? 71.330 3.450 8.842 1.00 0.00 70 ASP A N 7
ATOM 11400 C CA . ASP A 1 70 ? 71.039 3.820 10.256 1.00 0.00 70 ASP A CA 7
ATOM 11401 C C . ASP A 1 70 ? 71.959 4.959 10.701 1.00 0.00 70 ASP A C 7
ATOM 11402 O O . ASP A 1 70 ? 71.839 5.478 11.793 1.00 0.00 70 ASP A O 7
ATOM 11411 N N . GLY A 1 71 ? 72.879 5.351 9.861 1.00 0.00 71 GLY A N 7
ATOM 11412 C CA . GLY A 1 71 ? 73.808 6.455 10.235 1.00 0.00 71 GLY A CA 7
ATOM 11413 C C . GLY A 1 71 ? 75.080 5.864 10.843 1.00 0.00 71 GLY A C 7
ATOM 11414 O O . GLY A 1 71 ? 76.174 6.325 10.586 1.00 0.00 71 GLY A O 7
ATOM 11418 N N . ALA A 1 72 ? 74.945 4.844 11.646 1.00 0.00 72 ALA A N 7
ATOM 11419 C CA . ALA A 1 72 ? 76.141 4.221 12.268 1.00 0.00 72 ALA A CA 7
ATOM 11420 C C . ALA A 1 72 ? 76.517 2.947 11.510 1.00 0.00 72 ALA A C 7
ATOM 11421 O O . ALA A 1 72 ? 75.715 2.377 10.797 1.00 0.00 72 ALA A O 7
ATOM 11428 N N . LEU A 1 73 ? 77.730 2.501 11.654 1.00 0.00 73 LEU A N 7
ATOM 11429 C CA . LEU A 1 73 ? 78.162 1.267 10.938 1.00 0.00 73 LEU A CA 7
ATOM 11430 C C . LEU A 1 73 ? 78.755 0.256 11.921 1.00 0.00 73 LEU A C 7
ATOM 11431 O O . LEU A 1 73 ? 79.709 0.541 12.615 1.00 0.00 73 LEU A O 7
ATOM 11447 N N . THR A 1 74 ? 78.210 -0.928 11.977 1.00 0.00 74 THR A N 7
ATOM 11448 C CA . THR A 1 74 ? 78.764 -1.951 12.911 1.00 0.00 74 THR A CA 7
ATOM 11449 C C . THR A 1 74 ? 80.229 -2.215 12.566 1.00 0.00 74 THR A C 7
ATOM 11450 O O . THR A 1 74 ? 80.642 -2.062 11.434 1.00 0.00 74 THR A O 7
ATOM 11461 N N . LEU A 1 75 ? 81.024 -2.609 13.522 1.00 0.00 75 LEU A N 7
ATOM 11462 C CA . LEU A 1 75 ? 82.455 -2.881 13.212 1.00 0.00 75 LEU A CA 7
ATOM 11463 C C . LEU A 1 75 ? 82.553 -3.875 12.046 1.00 0.00 75 LEU A C 7
ATOM 11464 O O . LEU A 1 75 ? 83.369 -3.705 11.162 1.00 0.00 75 LEU A O 7
ATOM 11480 N N . PRO A 1 76 ? 81.711 -4.882 12.072 1.00 0.00 76 PRO A N 7
ATOM 11481 C CA . PRO A 1 76 ? 81.718 -5.893 10.988 1.00 0.00 76 PRO A CA 7
ATOM 11482 C C . PRO A 1 76 ? 81.407 -5.232 9.645 1.00 0.00 76 PRO A C 7
ATOM 11483 O O . PRO A 1 76 ? 81.894 -5.653 8.613 1.00 0.00 76 PRO A O 7
ATOM 11494 N N . GLU A 1 77 ? 80.608 -4.198 9.640 1.00 0.00 77 GLU A N 7
ATOM 11495 C CA . GLU A 1 77 ? 80.292 -3.528 8.347 1.00 0.00 77 GLU A CA 7
ATOM 11496 C C . GLU A 1 77 ? 81.437 -2.576 7.983 1.00 0.00 77 GLU A C 7
ATOM 11497 O O . GLU A 1 77 ? 81.643 -2.242 6.833 1.00 0.00 77 GLU A O 7
ATOM 11509 N N . PHE A 1 78 ? 82.192 -2.154 8.961 1.00 0.00 78 PHE A N 7
ATOM 11510 C CA . PHE A 1 78 ? 83.337 -1.241 8.681 1.00 0.00 78 PHE A CA 7
ATOM 11511 C C . PHE A 1 78 ? 84.486 -2.043 8.068 1.00 0.00 78 PHE A C 7
ATOM 11512 O O . PHE A 1 78 ? 85.242 -1.545 7.257 1.00 0.00 78 PHE A O 7
ATOM 11529 N N . CYS A 1 79 ? 84.622 -3.285 8.451 1.00 0.00 79 CYS A N 7
ATOM 11530 C CA . CYS A 1 79 ? 85.721 -4.121 7.892 1.00 0.00 79 CYS A CA 7
ATOM 11531 C C . CYS A 1 79 ? 85.670 -4.102 6.362 1.00 0.00 79 CYS A C 7
ATOM 11532 O O . CYS A 1 79 ? 86.656 -4.344 5.694 1.00 0.00 79 CYS A O 7
ATOM 11540 N N . ALA A 1 80 ? 84.528 -3.811 5.802 1.00 0.00 80 ALA A N 7
ATOM 11541 C CA . ALA A 1 80 ? 84.415 -3.772 4.315 1.00 0.00 80 ALA A CA 7
ATOM 11542 C C . ALA A 1 80 ? 84.520 -2.328 3.819 1.00 0.00 80 ALA A C 7
ATOM 11543 O O . ALA A 1 80 ? 85.028 -2.063 2.748 1.00 0.00 80 ALA A O 7
ATOM 11550 N N . ALA A 1 81 ? 84.044 -1.392 4.594 1.00 0.00 81 ALA A N 7
ATOM 11551 C CA . ALA A 1 81 ? 84.118 0.035 4.170 1.00 0.00 81 ALA A CA 7
ATOM 11552 C C . ALA A 1 81 ? 85.544 0.383 3.738 1.00 0.00 81 ALA A C 7
ATOM 11553 O O . ALA A 1 81 ? 85.757 1.080 2.766 1.00 0.00 81 ALA A O 7
ATOM 11560 N N . PHE A 1 82 ? 86.522 -0.099 4.455 1.00 0.00 82 PHE A N 7
ATOM 11561 C CA . PHE A 1 82 ? 87.936 0.203 4.089 1.00 0.00 82 PHE A CA 7
ATOM 11562 C C . PHE A 1 82 ? 88.279 -0.429 2.738 1.00 0.00 82 PHE A C 7
ATOM 11563 O O . PHE A 1 82 ? 88.915 0.179 1.900 1.00 0.00 82 PHE A O 7
ATOM 11580 N N . HIS A 1 83 ? 87.865 -1.646 2.519 1.00 0.00 83 HIS A N 7
ATOM 11581 C CA . HIS A 1 83 ? 88.169 -2.317 1.224 1.00 0.00 83 HIS A CA 7
ATOM 11582 C C . HIS A 1 83 ? 87.757 -1.422 0.051 1.00 0.00 83 HIS A C 7
ATOM 11583 O O . HIS A 1 83 ? 88.459 -1.312 -0.934 1.00 0.00 83 HIS A O 7
ATOM 11597 N N . LEU A 1 84 ? 86.625 -0.779 0.148 1.00 0.00 84 LEU A N 7
ATOM 11598 C CA . LEU A 1 84 ? 86.175 0.108 -0.963 1.00 0.00 84 LEU A CA 7
ATOM 11599 C C . LEU A 1 84 ? 86.966 1.418 -0.947 1.00 0.00 84 LEU A C 7
ATOM 11600 O O . LEU A 1 84 ? 87.118 2.075 -1.959 1.00 0.00 84 LEU A O 7
ATOM 11616 N N . ILE A 1 85 ? 87.470 1.806 0.193 1.00 0.00 85 ILE A N 7
ATOM 11617 C CA . ILE A 1 85 ? 88.250 3.074 0.269 1.00 0.00 85 ILE A CA 7
ATOM 11618 C C . ILE A 1 85 ? 89.552 2.944 -0.527 1.00 0.00 85 ILE A C 7
ATOM 11619 O O . ILE A 1 85 ? 89.996 3.877 -1.166 1.00 0.00 85 ILE A O 7
ATOM 11635 N N . VAL A 1 86 ? 90.167 1.793 -0.493 1.00 0.00 86 VAL A N 7
ATOM 11636 C CA . VAL A 1 86 ? 91.440 1.605 -1.248 1.00 0.00 86 VAL A CA 7
ATOM 11637 C C . VAL A 1 86 ? 91.160 1.516 -2.751 1.00 0.00 86 VAL A C 7
ATOM 11638 O O . VAL A 1 86 ? 92.009 1.809 -3.569 1.00 0.00 86 VAL A O 7
ATOM 11651 N N . ALA A 1 87 ? 89.976 1.112 -3.122 1.00 0.00 87 ALA A N 7
ATOM 11652 C CA . ALA A 1 87 ? 89.647 1.005 -4.572 1.00 0.00 87 ALA A CA 7
ATOM 11653 C C . ALA A 1 87 ? 90.173 2.227 -5.329 1.00 0.00 87 ALA A C 7
ATOM 11654 O O . ALA A 1 87 ? 90.959 2.110 -6.247 1.00 0.00 87 ALA A O 7
ATOM 11661 N N . ARG A 1 88 ? 89.748 3.401 -4.948 1.00 0.00 88 ARG A N 7
ATOM 11662 C CA . ARG A 1 88 ? 90.227 4.629 -5.648 1.00 0.00 88 ARG A CA 7
ATOM 11663 C C . ARG A 1 88 ? 91.754 4.717 -5.577 1.00 0.00 88 ARG A C 7
ATOM 11664 O O . ARG A 1 88 ? 92.413 5.019 -6.551 1.00 0.00 88 ARG A O 7
ATOM 11685 N N . LYS A 1 89 ? 92.320 4.457 -4.430 1.00 0.00 89 LYS A N 7
ATOM 11686 C CA . LYS A 1 89 ? 93.804 4.527 -4.298 1.00 0.00 89 LYS A CA 7
ATOM 11687 C C . LYS A 1 89 ? 94.477 3.816 -5.474 1.00 0.00 89 LYS A C 7
ATOM 11688 O O . LYS A 1 89 ? 95.280 4.391 -6.183 1.00 0.00 89 LYS A O 7
ATOM 11707 N N . ASN A 1 90 ? 94.159 2.568 -5.686 1.00 0.00 90 ASN A N 7
ATOM 11708 C CA . ASN A 1 90 ? 94.783 1.821 -6.816 1.00 0.00 90 ASN A CA 7
ATOM 11709 C C . ASN A 1 90 ? 94.180 2.269 -8.150 1.00 0.00 90 ASN A C 7
ATOM 11710 O O . ASN A 1 90 ? 94.754 2.064 -9.201 1.00 0.00 90 ASN A O 7
ATOM 11721 N N . GLY A 1 91 ? 93.027 2.879 -8.118 1.00 0.00 91 GLY A N 7
ATOM 11722 C CA . GLY A 1 91 ? 92.392 3.336 -9.388 1.00 0.00 91 GLY A CA 7
ATOM 11723 C C . GLY A 1 91 ? 91.866 2.125 -10.159 1.00 0.00 91 GLY A C 7
ATOM 11724 O O . GLY A 1 91 ? 91.889 2.091 -11.373 1.00 0.00 91 GLY A O 7
ATOM 11728 N N . TYR A 1 92 ? 91.392 1.127 -9.462 1.00 0.00 92 TYR A N 7
ATOM 11729 C CA . TYR A 1 92 ? 90.865 -0.084 -10.155 1.00 0.00 92 TYR A CA 7
ATOM 11730 C C . TYR A 1 92 ? 89.592 0.263 -10.933 1.00 0.00 92 TYR A C 7
ATOM 11731 O O . TYR A 1 92 ? 88.619 0.711 -10.361 1.00 0.00 92 TYR A O 7
ATOM 11749 N N . PRO A 1 93 ? 89.641 0.040 -12.221 1.00 0.00 93 PRO A N 7
ATOM 11750 C CA . PRO A 1 93 ? 88.471 0.331 -13.085 1.00 0.00 93 PRO A CA 7
ATOM 11751 C C . PRO A 1 93 ? 87.220 -0.355 -12.528 1.00 0.00 93 PRO A C 7
ATOM 11752 O O . PRO A 1 93 ? 87.271 -1.476 -12.064 1.00 0.00 93 PRO A O 7
ATOM 11763 N N . LEU A 1 94 ? 86.100 0.312 -12.564 1.00 0.00 94 LEU A N 7
ATOM 11764 C CA . LEU A 1 94 ? 84.850 -0.301 -12.030 1.00 0.00 94 LEU A CA 7
ATOM 11765 C C . LEU A 1 94 ? 83.722 -0.199 -13.061 1.00 0.00 94 LEU A C 7
ATOM 11766 O O . LEU A 1 94 ? 83.151 0.856 -13.254 1.00 0.00 94 LEU A O 7
ATOM 11782 N N . PRO A 1 95 ? 83.436 -1.309 -13.687 1.00 0.00 95 PRO A N 7
ATOM 11783 C CA . PRO A 1 95 ? 82.360 -1.354 -14.708 1.00 0.00 95 PRO A CA 7
ATOM 11784 C C . PRO A 1 95 ? 81.004 -1.059 -14.062 1.00 0.00 95 PRO A C 7
ATOM 11785 O O . PRO A 1 95 ? 80.015 -0.851 -14.736 1.00 0.00 95 PRO A O 7
ATOM 11796 N N . GLU A 1 96 ? 80.950 -1.042 -12.757 1.00 0.00 96 GLU A N 7
ATOM 11797 C CA . GLU A 1 96 ? 79.659 -0.764 -12.066 1.00 0.00 96 GLU A CA 7
ATOM 11798 C C . GLU A 1 96 ? 79.913 -0.384 -10.606 1.00 0.00 96 GLU A C 7
ATOM 11799 O O . GLU A 1 96 ? 80.969 0.101 -10.255 1.00 0.00 96 GLU A O 7
ATOM 11811 N N . GLY A 1 97 ? 78.951 -0.600 -9.751 1.00 0.00 97 GLY A N 7
ATOM 11812 C CA . GLY A 1 97 ? 79.138 -0.252 -8.315 1.00 0.00 97 GLY A CA 7
ATOM 11813 C C . GLY A 1 97 ? 78.586 -1.375 -7.438 1.00 0.00 97 GLY A C 7
ATOM 11814 O O . GLY A 1 97 ? 77.487 -1.294 -6.927 1.00 0.00 97 GLY A O 7
ATOM 11818 N N . LEU A 1 98 ? 79.339 -2.425 -7.258 1.00 0.00 98 LEU A N 7
ATOM 11819 C CA . LEU A 1 98 ? 78.857 -3.553 -6.413 1.00 0.00 98 LEU A CA 7
ATOM 11820 C C . LEU A 1 98 ? 79.998 -4.089 -5.546 1.00 0.00 98 LEU A C 7
ATOM 11821 O O . LEU A 1 98 ? 81.150 -4.022 -5.926 1.00 0.00 98 LEU A O 7
ATOM 11837 N N . PRO A 1 99 ? 79.636 -4.606 -4.403 1.00 0.00 99 PRO A N 7
ATOM 11838 C CA . PRO A 1 99 ? 80.646 -5.163 -3.471 1.00 0.00 99 PRO A CA 7
ATOM 11839 C C . PRO A 1 99 ? 81.465 -6.254 -4.167 1.00 0.00 99 PRO A C 7
ATOM 11840 O O . PRO A 1 99 ? 82.677 -6.266 -4.085 1.00 0.00 99 PRO A O 7
ATOM 11851 N N . PRO A 1 100 ? 80.771 -7.137 -4.836 1.00 0.00 100 PRO A N 7
ATOM 11852 C CA . PRO A 1 100 ? 81.444 -8.244 -5.559 1.00 0.00 100 PRO A CA 7
ATOM 11853 C C . PRO A 1 100 ? 82.285 -7.686 -6.711 1.00 0.00 100 PRO A C 7
ATOM 11854 O O . PRO A 1 100 ? 81.762 -7.211 -7.699 1.00 0.00 100 PRO A O 7
ATOM 11865 N N . THR A 1 101 ? 83.582 -7.740 -6.593 1.00 0.00 101 THR A N 7
ATOM 11866 C CA . THR A 1 101 ? 84.454 -7.213 -7.683 1.00 0.00 101 THR A CA 7
ATOM 11867 C C . THR A 1 101 ? 85.581 -8.205 -7.985 1.00 0.00 101 THR A C 7
ATOM 11868 O O . THR A 1 101 ? 86.730 -7.975 -7.666 1.00 0.00 101 THR A O 7
ATOM 11879 N N . LEU A 1 102 ? 85.256 -9.310 -8.600 1.00 0.00 102 LEU A N 7
ATOM 11880 C CA . LEU A 1 102 ? 86.299 -10.324 -8.928 1.00 0.00 102 LEU A CA 7
ATOM 11881 C C . LEU A 1 102 ? 85.660 -11.520 -9.637 1.00 0.00 102 LEU A C 7
ATOM 11882 O O . LEU A 1 102 ? 86.200 -12.056 -10.584 1.00 0.00 102 LEU A O 7
ATOM 11898 N N . GLN A 1 103 ? 84.509 -11.938 -9.187 1.00 0.00 103 GLN A N 7
ATOM 11899 C CA . GLN A 1 103 ? 83.827 -13.096 -9.834 1.00 0.00 103 GLN A CA 7
ATOM 11900 C C . GLN A 1 103 ? 84.671 -14.366 -9.677 1.00 0.00 103 GLN A C 7
ATOM 11901 O O . GLN A 1 103 ? 85.787 -14.429 -10.151 1.00 0.00 103 GLN A O 7
ATOM 11915 N N . PRO A 1 104 ? 84.102 -15.340 -9.015 1.00 0.00 104 PRO A N 7
ATOM 11916 C CA . PRO A 1 104 ? 84.809 -16.627 -8.795 1.00 0.00 104 PRO A CA 7
ATOM 11917 C C . PRO A 1 104 ? 85.183 -17.260 -10.138 1.00 0.00 104 PRO A C 7
ATOM 11918 O O . PRO A 1 104 ? 84.464 -18.082 -10.671 1.00 0.00 104 PRO A O 7
ATOM 11929 N N . GLU A 1 105 ? 86.302 -16.880 -10.688 1.00 0.00 105 GLU A N 7
ATOM 11930 C CA . GLU A 1 105 ? 86.723 -17.455 -11.996 1.00 0.00 105 GLU A CA 7
ATOM 11931 C C . GLU A 1 105 ? 88.176 -17.935 -11.925 1.00 0.00 105 GLU A C 7
ATOM 11932 O O . GLU A 1 105 ? 88.459 -19.108 -12.060 1.00 0.00 105 GLU A O 7
ATOM 11944 N N . PHE A 1 106 ? 89.099 -17.035 -11.719 1.00 0.00 106 PHE A N 7
ATOM 11945 C CA . PHE A 1 106 ? 90.530 -17.440 -11.646 1.00 0.00 106 PHE A CA 7
ATOM 11946 C C . PHE A 1 106 ? 91.081 -17.220 -10.235 1.00 0.00 106 PHE A C 7
ATOM 11947 O O . PHE A 1 106 ? 92.131 -16.636 -10.053 1.00 0.00 106 PHE A O 7
ATOM 11964 N N . ILE A 1 107 ? 90.384 -17.684 -9.234 1.00 0.00 107 ILE A N 7
ATOM 11965 C CA . ILE A 1 107 ? 90.874 -17.504 -7.837 1.00 0.00 107 ILE A CA 7
ATOM 11966 C C . ILE A 1 107 ? 92.129 -18.355 -7.612 1.00 0.00 107 ILE A C 7
ATOM 11967 O O . ILE A 1 107 ? 93.167 -17.858 -7.224 1.00 0.00 107 ILE A O 7
ATOM 11983 N N . VAL A 1 108 ? 92.040 -19.634 -7.854 1.00 0.00 108 VAL A N 7
ATOM 11984 C CA . VAL A 1 108 ? 93.225 -20.516 -7.655 1.00 0.00 108 VAL A CA 7
ATOM 11985 C C . VAL A 1 108 ? 94.345 -20.122 -8.622 1.00 0.00 108 VAL A C 7
ATOM 11986 O O . VAL A 1 108 ? 94.115 -19.895 -9.794 1.00 0.00 108 VAL A O 7
ATOM 11999 N N . THR A 1 109 ? 95.556 -20.037 -8.142 1.00 0.00 109 THR A N 7
ATOM 12000 C CA . THR A 1 109 ? 96.686 -19.657 -9.037 1.00 0.00 109 THR A CA 7
ATOM 12001 C C . THR A 1 109 ? 97.942 -20.453 -8.674 1.00 0.00 109 THR A C 7
ATOM 12002 O O . THR A 1 109 ? 98.978 -19.893 -8.372 1.00 0.00 109 THR A O 7
ATOM 12013 N N . ASP A 1 110 ? 97.861 -21.755 -8.702 1.00 0.00 110 ASP A N 7
ATOM 12014 C CA . ASP A 1 110 ? 99.053 -22.584 -8.360 1.00 0.00 110 ASP A CA 7
ATOM 12015 C C . ASP A 1 110 ? 99.458 -23.446 -9.559 1.00 0.00 110 ASP A C 7
ATOM 12016 O O . ASP A 1 110 ? 100.411 -24.197 -9.427 1.00 0.00 110 ASP A O 7
ATOM 12027 N N . GLY A 1 1 ? 69.845 -25.394 -8.269 1.00 0.00 1 GLY A N 8
ATOM 12028 C CA . GLY A 1 1 ? 69.672 -26.246 -9.480 1.00 0.00 1 GLY A CA 8
ATOM 12029 C C . GLY A 1 1 ? 70.678 -27.396 -9.443 1.00 0.00 1 GLY A C 8
ATOM 12030 O O . GLY A 1 1 ? 71.033 -27.888 -8.390 1.00 0.00 1 GLY A O 8
ATOM 12036 N N . SER A 1 2 ? 71.141 -27.829 -10.582 1.00 0.00 2 SER A N 8
ATOM 12037 C CA . SER A 1 2 ? 72.126 -28.948 -10.608 1.00 0.00 2 SER A CA 8
ATOM 12038 C C . SER A 1 2 ? 73.087 -28.777 -11.788 1.00 0.00 2 SER A C 8
ATOM 12039 O O . SER A 1 2 ? 72.705 -28.336 -12.852 1.00 0.00 2 SER A O 8
ATOM 12047 N N . LEU A 1 3 ? 74.332 -29.122 -11.604 1.00 0.00 3 LEU A N 8
ATOM 12048 C CA . LEU A 1 3 ? 75.315 -28.977 -12.715 1.00 0.00 3 LEU A CA 8
ATOM 12049 C C . LEU A 1 3 ? 75.489 -27.500 -13.077 1.00 0.00 3 LEU A C 8
ATOM 12050 O O . LEU A 1 3 ? 76.004 -27.164 -14.125 1.00 0.00 3 LEU A O 8
ATOM 12066 N N . GLN A 1 4 ? 75.063 -26.614 -12.217 1.00 0.00 4 GLN A N 8
ATOM 12067 C CA . GLN A 1 4 ? 75.204 -25.159 -12.515 1.00 0.00 4 GLN A CA 8
ATOM 12068 C C . GLN A 1 4 ? 76.342 -24.557 -11.686 1.00 0.00 4 GLN A C 8
ATOM 12069 O O . GLN A 1 4 ? 77.478 -24.509 -12.115 1.00 0.00 4 GLN A O 8
ATOM 12083 N N . ASP A 1 5 ? 76.047 -24.094 -10.502 1.00 0.00 5 ASP A N 8
ATOM 12084 C CA . ASP A 1 5 ? 77.112 -23.493 -9.648 1.00 0.00 5 ASP A CA 8
ATOM 12085 C C . ASP A 1 5 ? 77.775 -22.321 -10.375 1.00 0.00 5 ASP A C 8
ATOM 12086 O O . ASP A 1 5 ? 78.764 -22.484 -11.063 1.00 0.00 5 ASP A O 8
ATOM 12095 N N . ASN A 1 6 ? 77.241 -21.141 -10.228 1.00 0.00 6 ASN A N 8
ATOM 12096 C CA . ASN A 1 6 ? 77.842 -19.959 -10.911 1.00 0.00 6 ASN A CA 8
ATOM 12097 C C . ASN A 1 6 ? 79.306 -19.796 -10.493 1.00 0.00 6 ASN A C 8
ATOM 12098 O O . ASN A 1 6 ? 79.617 -19.653 -9.327 1.00 0.00 6 ASN A O 8
ATOM 12109 N N . SER A 1 7 ? 80.207 -19.816 -11.438 1.00 0.00 7 SER A N 8
ATOM 12110 C CA . SER A 1 7 ? 81.651 -19.664 -11.094 1.00 0.00 7 SER A CA 8
ATOM 12111 C C . SER A 1 7 ? 81.838 -18.539 -10.071 1.00 0.00 7 SER A C 8
ATOM 12112 O O . SER A 1 7 ? 81.515 -17.396 -10.324 1.00 0.00 7 SER A O 8
ATOM 12120 N N . SER A 1 8 ? 82.360 -18.857 -8.916 1.00 0.00 8 SER A N 8
ATOM 12121 C CA . SER A 1 8 ? 82.569 -17.807 -7.877 1.00 0.00 8 SER A CA 8
ATOM 12122 C C . SER A 1 8 ? 83.686 -18.230 -6.919 1.00 0.00 8 SER A C 8
ATOM 12123 O O . SER A 1 8 ? 83.461 -18.952 -5.968 1.00 0.00 8 SER A O 8
ATOM 12131 N N . TYR A 1 9 ? 84.889 -17.789 -7.165 1.00 0.00 9 TYR A N 8
ATOM 12132 C CA . TYR A 1 9 ? 86.022 -18.168 -6.271 1.00 0.00 9 TYR A CA 8
ATOM 12133 C C . TYR A 1 9 ? 85.861 -17.507 -4.899 1.00 0.00 9 TYR A C 8
ATOM 12134 O O . TYR A 1 9 ? 84.963 -16.716 -4.693 1.00 0.00 9 TYR A O 8
ATOM 12152 N N . PRO A 1 10 ? 86.745 -17.859 -4.003 1.00 0.00 10 PRO A N 8
ATOM 12153 C CA . PRO A 1 10 ? 86.703 -17.296 -2.631 1.00 0.00 10 PRO A CA 8
ATOM 12154 C C . PRO A 1 10 ? 86.744 -15.767 -2.680 1.00 0.00 10 PRO A C 8
ATOM 12155 O O . PRO A 1 10 ? 86.389 -15.158 -3.670 1.00 0.00 10 PRO A O 8
ATOM 12166 N N . ASP A 1 11 ? 87.175 -15.142 -1.619 1.00 0.00 11 ASP A N 8
ATOM 12167 C CA . ASP A 1 11 ? 87.240 -13.653 -1.604 1.00 0.00 11 ASP A CA 8
ATOM 12168 C C . ASP A 1 11 ? 88.293 -13.162 -2.598 1.00 0.00 11 ASP A C 8
ATOM 12169 O O . ASP A 1 11 ? 89.479 -13.197 -2.330 1.00 0.00 11 ASP A O 8
ATOM 12178 N N . GLU A 1 12 ? 87.872 -12.707 -3.745 1.00 0.00 12 GLU A N 8
ATOM 12179 C CA . GLU A 1 12 ? 88.849 -12.218 -4.758 1.00 0.00 12 GLU A CA 8
ATOM 12180 C C . GLU A 1 12 ? 89.410 -10.852 -4.346 1.00 0.00 12 GLU A C 8
ATOM 12181 O O . GLU A 1 12 ? 90.600 -10.705 -4.155 1.00 0.00 12 GLU A O 8
ATOM 12193 N N . PRO A 1 13 ? 88.530 -9.894 -4.226 1.00 0.00 13 PRO A N 8
ATOM 12194 C CA . PRO A 1 13 ? 88.947 -8.523 -3.835 1.00 0.00 13 PRO A CA 8
ATOM 12195 C C . PRO A 1 13 ? 89.505 -8.512 -2.408 1.00 0.00 13 PRO A C 8
ATOM 12196 O O . PRO A 1 13 ? 90.394 -7.750 -2.086 1.00 0.00 13 PRO A O 8
ATOM 12207 N N . TRP A 1 14 ? 88.986 -9.348 -1.549 1.00 0.00 14 TRP A N 8
ATOM 12208 C CA . TRP A 1 14 ? 89.488 -9.375 -0.141 1.00 0.00 14 TRP A CA 8
ATOM 12209 C C . TRP A 1 14 ? 90.359 -10.613 0.087 1.00 0.00 14 TRP A C 8
ATOM 12210 O O . TRP A 1 14 ? 90.480 -11.103 1.193 1.00 0.00 14 TRP A O 8
ATOM 12231 N N . ARG A 1 15 ? 90.964 -11.125 -0.947 1.00 0.00 15 ARG A N 8
ATOM 12232 C CA . ARG A 1 15 ? 91.823 -12.334 -0.788 1.00 0.00 15 ARG A CA 8
ATOM 12233 C C . ARG A 1 15 ? 92.816 -12.140 0.361 1.00 0.00 15 ARG A C 8
ATOM 12234 O O . ARG A 1 15 ? 93.693 -11.302 0.301 1.00 0.00 15 ARG A O 8
ATOM 12255 N N . ILE A 1 16 ? 92.694 -12.917 1.405 1.00 0.00 16 ILE A N 8
ATOM 12256 C CA . ILE A 1 16 ? 93.643 -12.779 2.546 1.00 0.00 16 ILE A CA 8
ATOM 12257 C C . ILE A 1 16 ? 93.334 -13.816 3.630 1.00 0.00 16 ILE A C 8
ATOM 12258 O O . ILE A 1 16 ? 92.748 -14.848 3.370 1.00 0.00 16 ILE A O 8
ATOM 12274 N N . THR A 1 17 ? 93.729 -13.544 4.842 1.00 0.00 17 THR A N 8
ATOM 12275 C CA . THR A 1 17 ? 93.466 -14.506 5.952 1.00 0.00 17 THR A CA 8
ATOM 12276 C C . THR A 1 17 ? 94.092 -13.994 7.250 1.00 0.00 17 THR A C 8
ATOM 12277 O O . THR A 1 17 ? 95.216 -14.316 7.579 1.00 0.00 17 THR A O 8
ATOM 12288 N N . GLU A 1 18 ? 93.371 -13.200 7.992 1.00 0.00 18 GLU A N 8
ATOM 12289 C CA . GLU A 1 18 ? 93.920 -12.668 9.269 1.00 0.00 18 GLU A CA 8
ATOM 12290 C C . GLU A 1 18 ? 95.209 -11.880 9.011 1.00 0.00 18 GLU A C 8
ATOM 12291 O O . GLU A 1 18 ? 95.943 -11.558 9.924 1.00 0.00 18 GLU A O 8
ATOM 12303 N N . GLU A 1 19 ? 95.484 -11.559 7.776 1.00 0.00 19 GLU A N 8
ATOM 12304 C CA . GLU A 1 19 ? 96.716 -10.786 7.464 1.00 0.00 19 GLU A CA 8
ATOM 12305 C C . GLU A 1 19 ? 96.356 -9.316 7.243 1.00 0.00 19 GLU A C 8
ATOM 12306 O O . GLU A 1 19 ? 97.177 -8.432 7.380 1.00 0.00 19 GLU A O 8
ATOM 12318 N N . GLN A 1 20 ? 95.122 -9.056 6.907 1.00 0.00 20 GLN A N 8
ATOM 12319 C CA . GLN A 1 20 ? 94.689 -7.654 6.681 1.00 0.00 20 GLN A CA 8
ATOM 12320 C C . GLN A 1 20 ? 93.480 -7.334 7.565 1.00 0.00 20 GLN A C 8
ATOM 12321 O O . GLN A 1 20 ? 93.243 -6.198 7.920 1.00 0.00 20 GLN A O 8
ATOM 12335 N N . ARG A 1 21 ? 92.717 -8.332 7.930 1.00 0.00 21 ARG A N 8
ATOM 12336 C CA . ARG A 1 21 ? 91.533 -8.082 8.797 1.00 0.00 21 ARG A CA 8
ATOM 12337 C C . ARG A 1 21 ? 91.992 -7.590 10.170 1.00 0.00 21 ARG A C 8
ATOM 12338 O O . ARG A 1 21 ? 91.311 -6.832 10.831 1.00 0.00 21 ARG A O 8
ATOM 12359 N N . GLU A 1 22 ? 93.149 -8.014 10.602 1.00 0.00 22 GLU A N 8
ATOM 12360 C CA . GLU A 1 22 ? 93.657 -7.567 11.930 1.00 0.00 22 GLU A CA 8
ATOM 12361 C C . GLU A 1 22 ? 94.032 -6.084 11.870 1.00 0.00 22 GLU A C 8
ATOM 12362 O O . GLU A 1 22 ? 93.650 -5.302 12.718 1.00 0.00 22 GLU A O 8
ATOM 12374 N N . TYR A 1 23 ? 94.770 -5.693 10.868 1.00 0.00 23 TYR A N 8
ATOM 12375 C CA . TYR A 1 23 ? 95.163 -4.260 10.746 1.00 0.00 23 TYR A CA 8
ATOM 12376 C C . TYR A 1 23 ? 93.940 -3.416 10.380 1.00 0.00 23 TYR A C 8
ATOM 12377 O O . TYR A 1 23 ? 93.893 -2.228 10.632 1.00 0.00 23 TYR A O 8
ATOM 12395 N N . TYR A 1 24 ? 92.946 -4.026 9.793 1.00 0.00 24 TYR A N 8
ATOM 12396 C CA . TYR A 1 24 ? 91.720 -3.267 9.415 1.00 0.00 24 TYR A CA 8
ATOM 12397 C C . TYR A 1 24 ? 90.945 -2.877 10.675 1.00 0.00 24 TYR A C 8
ATOM 12398 O O . TYR A 1 24 ? 90.492 -1.758 10.820 1.00 0.00 24 TYR A O 8
ATOM 12416 N N . VAL A 1 25 ? 90.798 -3.793 11.592 1.00 0.00 25 VAL A N 8
ATOM 12417 C CA . VAL A 1 25 ? 90.062 -3.480 12.849 1.00 0.00 25 VAL A CA 8
ATOM 12418 C C . VAL A 1 25 ? 90.887 -2.519 13.708 1.00 0.00 25 VAL A C 8
ATOM 12419 O O . VAL A 1 25 ? 90.358 -1.641 14.360 1.00 0.00 25 VAL A O 8
ATOM 12432 N N . ASN A 1 26 ? 92.183 -2.677 13.709 1.00 0.00 26 ASN A N 8
ATOM 12433 C CA . ASN A 1 26 ? 93.045 -1.772 14.521 1.00 0.00 26 ASN A CA 8
ATOM 12434 C C . ASN A 1 26 ? 92.750 -0.313 14.166 1.00 0.00 26 ASN A C 8
ATOM 12435 O O . ASN A 1 26 ? 92.933 0.581 14.969 1.00 0.00 26 ASN A O 8
ATOM 12446 N N . GLN A 1 27 ? 92.287 -0.066 12.971 1.00 0.00 27 GLN A N 8
ATOM 12447 C CA . GLN A 1 27 ? 91.974 1.328 12.566 1.00 0.00 27 GLN A CA 8
ATOM 12448 C C . GLN A 1 27 ? 90.602 1.721 13.127 1.00 0.00 27 GLN A C 8
ATOM 12449 O O . GLN A 1 27 ? 90.466 2.696 13.840 1.00 0.00 27 GLN A O 8
ATOM 12463 N N . PHE A 1 28 ? 89.586 0.961 12.819 1.00 0.00 28 PHE A N 8
ATOM 12464 C CA . PHE A 1 28 ? 88.228 1.285 13.345 1.00 0.00 28 PHE A CA 8
ATOM 12465 C C . PHE A 1 28 ? 88.277 1.365 14.872 1.00 0.00 28 PHE A C 8
ATOM 12466 O O . PHE A 1 28 ? 87.399 1.918 15.505 1.00 0.00 28 PHE A O 8
ATOM 12483 N N . ARG A 1 29 ? 89.299 0.814 15.469 1.00 0.00 29 ARG A N 8
ATOM 12484 C CA . ARG A 1 29 ? 89.411 0.853 16.955 1.00 0.00 29 ARG A CA 8
ATOM 12485 C C . ARG A 1 29 ? 89.784 2.263 17.422 1.00 0.00 29 ARG A C 8
ATOM 12486 O O . ARG A 1 29 ? 89.220 2.780 18.366 1.00 0.00 29 ARG A O 8
ATOM 12507 N N . SER A 1 30 ? 90.727 2.887 16.769 1.00 0.00 30 SER A N 8
ATOM 12508 C CA . SER A 1 30 ? 91.127 4.263 17.180 1.00 0.00 30 SER A CA 8
ATOM 12509 C C . SER A 1 30 ? 89.880 5.096 17.478 1.00 0.00 30 SER A C 8
ATOM 12510 O O . SER A 1 30 ? 89.860 5.904 18.385 1.00 0.00 30 SER A O 8
ATOM 12518 N N . LEU A 1 31 ? 88.836 4.896 16.723 1.00 0.00 31 LEU A N 8
ATOM 12519 C CA . LEU A 1 31 ? 87.585 5.665 16.960 1.00 0.00 31 LEU A CA 8
ATOM 12520 C C . LEU A 1 31 ? 86.668 4.884 17.906 1.00 0.00 31 LEU A C 8
ATOM 12521 O O . LEU A 1 31 ? 85.930 5.455 18.683 1.00 0.00 31 LEU A O 8
ATOM 12537 N N . GLN A 1 32 ? 86.713 3.580 17.845 1.00 0.00 32 GLN A N 8
ATOM 12538 C CA . GLN A 1 32 ? 85.851 2.760 18.739 1.00 0.00 32 GLN A CA 8
ATOM 12539 C C . GLN A 1 32 ? 86.708 1.794 19.563 1.00 0.00 32 GLN A C 8
ATOM 12540 O O . GLN A 1 32 ? 87.125 0.763 19.074 1.00 0.00 32 GLN A O 8
ATOM 12554 N N . PRO A 1 33 ? 86.942 2.165 20.791 1.00 0.00 33 PRO A N 8
ATOM 12555 C CA . PRO A 1 33 ? 87.760 1.323 21.699 1.00 0.00 33 PRO A CA 8
ATOM 12556 C C . PRO A 1 33 ? 87.170 -0.085 21.799 1.00 0.00 33 PRO A C 8
ATOM 12557 O O . PRO A 1 33 ? 87.881 -1.070 21.799 1.00 0.00 33 PRO A O 8
ATOM 12568 N N . ASP A 1 34 ? 85.874 -0.185 21.884 1.00 0.00 34 ASP A N 8
ATOM 12569 C CA . ASP A 1 34 ? 85.233 -1.528 21.984 1.00 0.00 34 ASP A CA 8
ATOM 12570 C C . ASP A 1 34 ? 85.264 -2.234 20.624 1.00 0.00 34 ASP A C 8
ATOM 12571 O O . ASP A 1 34 ? 84.645 -1.784 19.680 1.00 0.00 34 ASP A O 8
ATOM 12580 N N . PRO A 1 35 ? 85.988 -3.321 20.571 1.00 0.00 35 PRO A N 8
ATOM 12581 C CA . PRO A 1 35 ? 86.102 -4.098 19.312 1.00 0.00 35 PRO A CA 8
ATOM 12582 C C . PRO A 1 35 ? 84.731 -4.640 18.897 1.00 0.00 35 PRO A C 8
ATOM 12583 O O . PRO A 1 35 ? 84.517 -5.004 17.757 1.00 0.00 35 PRO A O 8
ATOM 12594 N N . SER A 1 36 ? 83.803 -4.698 19.812 1.00 0.00 36 SER A N 8
ATOM 12595 C CA . SER A 1 36 ? 82.449 -5.220 19.466 1.00 0.00 36 SER A CA 8
ATOM 12596 C C . SER A 1 36 ? 81.424 -4.082 19.490 1.00 0.00 36 SER A C 8
ATOM 12597 O O . SER A 1 36 ? 80.473 -4.109 20.245 1.00 0.00 36 SER A O 8
ATOM 12605 N N . SER A 1 37 ? 81.610 -3.084 18.670 1.00 0.00 37 SER A N 8
ATOM 12606 C CA . SER A 1 37 ? 80.642 -1.949 18.653 1.00 0.00 37 SER A CA 8
ATOM 12607 C C . SER A 1 37 ? 80.554 -1.341 17.249 1.00 0.00 37 SER A C 8
ATOM 12608 O O . SER A 1 37 ? 81.235 -1.758 16.334 1.00 0.00 37 SER A O 8
ATOM 12616 N N . PHE A 1 38 ? 79.715 -0.356 17.078 1.00 0.00 38 PHE A N 8
ATOM 12617 C CA . PHE A 1 38 ? 79.568 0.290 15.741 1.00 0.00 38 PHE A CA 8
ATOM 12618 C C . PHE A 1 38 ? 79.964 1.769 15.827 1.00 0.00 38 PHE A C 8
ATOM 12619 O O . PHE A 1 38 ? 79.691 2.435 16.806 1.00 0.00 38 PHE A O 8
ATOM 12636 N N . ILE A 1 39 ? 80.598 2.292 14.813 1.00 0.00 39 ILE A N 8
ATOM 12637 C CA . ILE A 1 39 ? 80.996 3.730 14.845 1.00 0.00 39 ILE A CA 8
ATOM 12638 C C . ILE A 1 39 ? 79.864 4.591 14.277 1.00 0.00 39 ILE A C 8
ATOM 12639 O O . ILE A 1 39 ? 79.043 4.128 13.512 1.00 0.00 39 ILE A O 8
ATOM 12655 N N . SER A 1 40 ? 79.813 5.839 14.648 1.00 0.00 40 SER A N 8
ATOM 12656 C CA . SER A 1 40 ? 78.729 6.721 14.130 1.00 0.00 40 SER A CA 8
ATOM 12657 C C . SER A 1 40 ? 78.790 6.808 12.602 1.00 0.00 40 SER A C 8
ATOM 12658 O O . SER A 1 40 ? 79.669 6.256 11.972 1.00 0.00 40 SER A O 8
ATOM 12666 N N . GLY A 1 41 ? 77.861 7.504 12.006 1.00 0.00 41 GLY A N 8
ATOM 12667 C CA . GLY A 1 41 ? 77.859 7.638 10.523 1.00 0.00 41 GLY A CA 8
ATOM 12668 C C . GLY A 1 41 ? 78.680 8.865 10.133 1.00 0.00 41 GLY A C 8
ATOM 12669 O O . GLY A 1 41 ? 79.545 8.801 9.284 1.00 0.00 41 GLY A O 8
ATOM 12673 N N . SER A 1 42 ? 78.422 9.981 10.759 1.00 0.00 42 SER A N 8
ATOM 12674 C CA . SER A 1 42 ? 79.198 11.210 10.436 1.00 0.00 42 SER A CA 8
ATOM 12675 C C . SER A 1 42 ? 80.592 11.107 11.054 1.00 0.00 42 SER A C 8
ATOM 12676 O O . SER A 1 42 ? 81.546 11.677 10.564 1.00 0.00 42 SER A O 8
ATOM 12684 N N . VAL A 1 43 ? 80.717 10.373 12.127 1.00 0.00 43 VAL A N 8
ATOM 12685 C CA . VAL A 1 43 ? 82.047 10.219 12.775 1.00 0.00 43 VAL A CA 8
ATOM 12686 C C . VAL A 1 43 ? 82.983 9.439 11.850 1.00 0.00 43 VAL A C 8
ATOM 12687 O O . VAL A 1 43 ? 84.101 9.841 11.598 1.00 0.00 43 VAL A O 8
ATOM 12700 N N . ALA A 1 44 ? 82.530 8.327 11.339 1.00 0.00 44 ALA A N 8
ATOM 12701 C CA . ALA A 1 44 ? 83.395 7.527 10.424 1.00 0.00 44 ALA A CA 8
ATOM 12702 C C . ALA A 1 44 ? 83.550 8.259 9.091 1.00 0.00 44 ALA A C 8
ATOM 12703 O O . ALA A 1 44 ? 84.627 8.333 8.537 1.00 0.00 44 ALA A O 8
ATOM 12710 N N . LYS A 1 45 ? 82.487 8.819 8.580 1.00 0.00 45 LYS A N 8
ATOM 12711 C CA . LYS A 1 45 ? 82.593 9.564 7.293 1.00 0.00 45 LYS A CA 8
ATOM 12712 C C . LYS A 1 45 ? 83.455 10.809 7.508 1.00 0.00 45 LYS A C 8
ATOM 12713 O O . LYS A 1 45 ? 83.877 11.460 6.572 1.00 0.00 45 LYS A O 8
ATOM 12732 N N . ASN A 1 46 ? 83.720 11.138 8.745 1.00 0.00 46 ASN A N 8
ATOM 12733 C CA . ASN A 1 46 ? 84.556 12.332 9.047 1.00 0.00 46 ASN A CA 8
ATOM 12734 C C . ASN A 1 46 ? 85.989 12.104 8.565 1.00 0.00 46 ASN A C 8
ATOM 12735 O O . ASN A 1 46 ? 86.474 12.778 7.678 1.00 0.00 46 ASN A O 8
ATOM 12746 N N . PHE A 1 47 ? 86.668 11.157 9.149 1.00 0.00 47 PHE A N 8
ATOM 12747 C CA . PHE A 1 47 ? 88.070 10.881 8.735 1.00 0.00 47 PHE A CA 8
ATOM 12748 C C . PHE A 1 47 ? 88.083 10.122 7.400 1.00 0.00 47 PHE A C 8
ATOM 12749 O O . PHE A 1 47 ? 88.989 10.269 6.605 1.00 0.00 47 PHE A O 8
ATOM 12766 N N . PHE A 1 48 ? 87.075 9.329 7.142 1.00 0.00 48 PHE A N 8
ATOM 12767 C CA . PHE A 1 48 ? 87.023 8.584 5.849 1.00 0.00 48 PHE A CA 8
ATOM 12768 C C . PHE A 1 48 ? 87.441 9.514 4.707 1.00 0.00 48 PHE A C 8
ATOM 12769 O O . PHE A 1 48 ? 88.353 9.228 3.958 1.00 0.00 48 PHE A O 8
ATOM 12786 N N . THR A 1 49 ? 86.775 10.629 4.580 1.00 0.00 49 THR A N 8
ATOM 12787 C CA . THR A 1 49 ? 87.117 11.593 3.500 1.00 0.00 49 THR A CA 8
ATOM 12788 C C . THR A 1 49 ? 87.795 12.828 4.098 1.00 0.00 49 THR A C 8
ATOM 12789 O O . THR A 1 49 ? 87.297 13.933 3.999 1.00 0.00 49 THR A O 8
ATOM 12800 N N . LYS A 1 50 ? 88.923 12.650 4.727 1.00 0.00 50 LYS A N 8
ATOM 12801 C CA . LYS A 1 50 ? 89.628 13.812 5.342 1.00 0.00 50 LYS A CA 8
ATOM 12802 C C . LYS A 1 50 ? 89.778 14.952 4.330 1.00 0.00 50 LYS A C 8
ATOM 12803 O O . LYS A 1 50 ? 89.829 16.110 4.694 1.00 0.00 50 LYS A O 8
ATOM 12822 N N . SER A 1 51 ? 89.854 14.642 3.063 1.00 0.00 51 SER A N 8
ATOM 12823 C CA . SER A 1 51 ? 90.003 15.722 2.045 1.00 0.00 51 SER A CA 8
ATOM 12824 C C . SER A 1 51 ? 89.167 15.404 0.804 1.00 0.00 51 SER A C 8
ATOM 12825 O O . SER A 1 51 ? 89.636 15.508 -0.312 1.00 0.00 51 SER A O 8
ATOM 12833 N N . LYS A 1 52 ? 87.933 15.010 0.993 1.00 0.00 52 LYS A N 8
ATOM 12834 C CA . LYS A 1 52 ? 87.057 14.675 -0.172 1.00 0.00 52 LYS A CA 8
ATOM 12835 C C . LYS A 1 52 ? 87.857 13.943 -1.250 1.00 0.00 52 LYS A C 8
ATOM 12836 O O . LYS A 1 52 ? 87.535 14.007 -2.421 1.00 0.00 52 LYS A O 8
ATOM 12855 N N . LEU A 1 53 ? 88.896 13.246 -0.860 1.00 0.00 53 LEU A N 8
ATOM 12856 C CA . LEU A 1 53 ? 89.729 12.503 -1.853 1.00 0.00 53 LEU A CA 8
ATOM 12857 C C . LEU A 1 53 ? 89.842 13.296 -3.157 1.00 0.00 53 LEU A C 8
ATOM 12858 O O . LEU A 1 53 ? 89.242 12.949 -4.155 1.00 0.00 53 LEU A O 8
ATOM 12874 N N . SER A 1 54 ? 90.595 14.361 -3.158 1.00 0.00 54 SER A N 8
ATOM 12875 C CA . SER A 1 54 ? 90.726 15.171 -4.403 1.00 0.00 54 SER A CA 8
ATOM 12876 C C . SER A 1 54 ? 89.338 15.602 -4.885 1.00 0.00 54 SER A C 8
ATOM 12877 O O . SER A 1 54 ? 88.838 16.645 -4.513 1.00 0.00 54 SER A O 8
ATOM 12885 N N . ILE A 1 55 ? 88.708 14.802 -5.703 1.00 0.00 55 ILE A N 8
ATOM 12886 C CA . ILE A 1 55 ? 87.349 15.161 -6.199 1.00 0.00 55 ILE A CA 8
ATOM 12887 C C . ILE A 1 55 ? 86.284 14.573 -5.268 1.00 0.00 55 ILE A C 8
ATOM 12888 O O . ILE A 1 55 ? 86.383 13.437 -4.852 1.00 0.00 55 ILE A O 8
ATOM 12904 N N . PRO A 1 56 ? 85.296 15.373 -4.973 1.00 0.00 56 PRO A N 8
ATOM 12905 C CA . PRO A 1 56 ? 84.200 14.928 -4.078 1.00 0.00 56 PRO A CA 8
ATOM 12906 C C . PRO A 1 56 ? 83.416 13.781 -4.722 1.00 0.00 56 PRO A C 8
ATOM 12907 O O . PRO A 1 56 ? 82.669 13.975 -5.662 1.00 0.00 56 PRO A O 8
ATOM 12918 N N . GLU A 1 57 ? 83.582 12.585 -4.225 1.00 0.00 57 GLU A N 8
ATOM 12919 C CA . GLU A 1 57 ? 82.848 11.424 -4.806 1.00 0.00 57 GLU A CA 8
ATOM 12920 C C . GLU A 1 57 ? 82.854 10.250 -3.824 1.00 0.00 57 GLU A C 8
ATOM 12921 O O . GLU A 1 57 ? 82.762 9.102 -4.212 1.00 0.00 57 GLU A O 8
ATOM 12933 N N . LEU A 1 58 ? 82.962 10.528 -2.553 1.00 0.00 58 LEU A N 8
ATOM 12934 C CA . LEU A 1 58 ? 82.975 9.427 -1.548 1.00 0.00 58 LEU A CA 8
ATOM 12935 C C . LEU A 1 58 ? 81.545 9.007 -1.200 1.00 0.00 58 LEU A C 8
ATOM 12936 O O . LEU A 1 58 ? 81.322 8.192 -0.327 1.00 0.00 58 LEU A O 8
ATOM 12952 N N . SER A 1 59 ? 80.573 9.556 -1.878 1.00 0.00 59 SER A N 8
ATOM 12953 C CA . SER A 1 59 ? 79.157 9.186 -1.588 1.00 0.00 59 SER A CA 8
ATOM 12954 C C . SER A 1 59 ? 78.931 7.701 -1.880 1.00 0.00 59 SER A C 8
ATOM 12955 O O . SER A 1 59 ? 78.197 7.027 -1.185 1.00 0.00 59 SER A O 8
ATOM 12963 N N . TYR A 1 60 ? 79.556 7.185 -2.903 1.00 0.00 60 TYR A N 8
ATOM 12964 C CA . TYR A 1 60 ? 79.373 5.744 -3.231 1.00 0.00 60 TYR A CA 8
ATOM 12965 C C . TYR A 1 60 ? 80.163 4.880 -2.242 1.00 0.00 60 TYR A C 8
ATOM 12966 O O . TYR A 1 60 ? 79.808 3.751 -1.966 1.00 0.00 60 TYR A O 8
ATOM 12984 N N . ILE A 1 61 ? 81.223 5.411 -1.693 1.00 0.00 61 ILE A N 8
ATOM 12985 C CA . ILE A 1 61 ? 82.023 4.627 -0.709 1.00 0.00 61 ILE A CA 8
ATOM 12986 C C . ILE A 1 61 ? 81.190 4.383 0.549 1.00 0.00 61 ILE A C 8
ATOM 12987 O O . ILE A 1 61 ? 81.281 3.349 1.179 1.00 0.00 61 ILE A O 8
ATOM 13003 N N . TRP A 1 62 ? 80.372 5.331 0.914 1.00 0.00 62 TRP A N 8
ATOM 13004 C CA . TRP A 1 62 ? 79.523 5.162 2.126 1.00 0.00 62 TRP A CA 8
ATOM 13005 C C . TRP A 1 62 ? 78.278 4.345 1.776 1.00 0.00 62 TRP A C 8
ATOM 13006 O O . TRP A 1 62 ? 77.811 3.540 2.559 1.00 0.00 62 TRP A O 8
ATOM 13027 N N . GLU A 1 63 ? 77.740 4.536 0.602 1.00 0.00 63 GLU A N 8
ATOM 13028 C CA . GLU A 1 63 ? 76.531 3.761 0.203 1.00 0.00 63 GLU A CA 8
ATOM 13029 C C . GLU A 1 63 ? 76.806 2.264 0.356 1.00 0.00 63 GLU A C 8
ATOM 13030 O O . GLU A 1 63 ? 75.920 1.485 0.648 1.00 0.00 63 GLU A O 8
ATOM 13042 N N . LEU A 1 64 ? 78.032 1.858 0.167 1.00 0.00 64 LEU A N 8
ATOM 13043 C CA . LEU A 1 64 ? 78.370 0.414 0.308 1.00 0.00 64 LEU A CA 8
ATOM 13044 C C . LEU A 1 64 ? 78.772 0.111 1.754 1.00 0.00 64 LEU A C 8
ATOM 13045 O O . LEU A 1 64 ? 78.599 -0.990 2.238 1.00 0.00 64 LEU A O 8
ATOM 13061 N N . SER A 1 65 ? 79.302 1.082 2.448 1.00 0.00 65 SER A N 8
ATOM 13062 C CA . SER A 1 65 ? 79.707 0.850 3.864 1.00 0.00 65 SER A CA 8
ATOM 13063 C C . SER A 1 65 ? 78.465 0.681 4.741 1.00 0.00 65 SER A C 8
ATOM 13064 O O . SER A 1 65 ? 78.511 0.075 5.792 1.00 0.00 65 SER A O 8
ATOM 13072 N N . ASP A 1 66 ? 77.352 1.215 4.314 1.00 0.00 66 ASP A N 8
ATOM 13073 C CA . ASP A 1 66 ? 76.104 1.085 5.119 1.00 0.00 66 ASP A CA 8
ATOM 13074 C C . ASP A 1 66 ? 75.184 0.035 4.497 1.00 0.00 66 ASP A C 8
ATOM 13075 O O . ASP A 1 66 ? 75.340 -0.343 3.352 1.00 0.00 66 ASP A O 8
ATOM 13084 N N . ALA A 1 67 ? 74.225 -0.442 5.241 1.00 0.00 67 ALA A N 8
ATOM 13085 C CA . ALA A 1 67 ? 73.301 -1.467 4.690 1.00 0.00 67 ALA A CA 8
ATOM 13086 C C . ALA A 1 67 ? 71.873 -1.219 5.182 1.00 0.00 67 ALA A C 8
ATOM 13087 O O . ALA A 1 67 ? 71.008 -2.063 5.056 1.00 0.00 67 ALA A O 8
ATOM 13094 N N . ASP A 1 68 ? 71.617 -0.066 5.741 1.00 0.00 68 ASP A N 8
ATOM 13095 C CA . ASP A 1 68 ? 70.243 0.233 6.236 1.00 0.00 68 ASP A CA 8
ATOM 13096 C C . ASP A 1 68 ? 70.134 1.724 6.533 1.00 0.00 68 ASP A C 8
ATOM 13097 O O . ASP A 1 68 ? 69.304 2.160 7.305 1.00 0.00 68 ASP A O 8
ATOM 13106 N N . CYS A 1 69 ? 70.987 2.499 5.923 1.00 0.00 69 CYS A N 8
ATOM 13107 C CA . CYS A 1 69 ? 70.988 3.963 6.145 1.00 0.00 69 CYS A CA 8
ATOM 13108 C C . CYS A 1 69 ? 70.667 4.279 7.605 1.00 0.00 69 CYS A C 8
ATOM 13109 O O . CYS A 1 69 ? 70.083 5.297 7.922 1.00 0.00 69 CYS A O 8
ATOM 13117 N N . ASP A 1 70 ? 71.048 3.409 8.494 1.00 0.00 70 ASP A N 8
ATOM 13118 C CA . ASP A 1 70 ? 70.772 3.648 9.939 1.00 0.00 70 ASP A CA 8
ATOM 13119 C C . ASP A 1 70 ? 71.689 4.750 10.472 1.00 0.00 70 ASP A C 8
ATOM 13120 O O . ASP A 1 70 ? 71.508 5.248 11.566 1.00 0.00 70 ASP A O 8
ATOM 13129 N N . GLY A 1 71 ? 72.675 5.133 9.708 1.00 0.00 71 GLY A N 8
ATOM 13130 C CA . GLY A 1 71 ? 73.605 6.201 10.172 1.00 0.00 71 GLY A CA 8
ATOM 13131 C C . GLY A 1 71 ? 74.757 5.567 10.955 1.00 0.00 71 GLY A C 8
ATOM 13132 O O . GLY A 1 71 ? 75.878 6.032 10.912 1.00 0.00 71 GLY A O 8
ATOM 13136 N N . ALA A 1 72 ? 74.489 4.507 11.668 1.00 0.00 72 ALA A N 8
ATOM 13137 C CA . ALA A 1 72 ? 75.563 3.843 12.450 1.00 0.00 72 ALA A CA 8
ATOM 13138 C C . ALA A 1 72 ? 76.126 2.659 11.662 1.00 0.00 72 ALA A C 8
ATOM 13139 O O . ALA A 1 72 ? 75.498 2.147 10.755 1.00 0.00 72 ALA A O 8
ATOM 13146 N N . LEU A 1 73 ? 77.304 2.224 12.000 1.00 0.00 73 LEU A N 8
ATOM 13147 C CA . LEU A 1 73 ? 77.914 1.075 11.272 1.00 0.00 73 LEU A CA 8
ATOM 13148 C C . LEU A 1 73 ? 78.611 0.134 12.255 1.00 0.00 73 LEU A C 8
ATOM 13149 O O . LEU A 1 73 ? 79.467 0.540 13.012 1.00 0.00 73 LEU A O 8
ATOM 13165 N N . THR A 1 74 ? 78.263 -1.121 12.247 1.00 0.00 74 THR A N 8
ATOM 13166 C CA . THR A 1 74 ? 78.923 -2.075 13.182 1.00 0.00 74 THR A CA 8
ATOM 13167 C C . THR A 1 74 ? 80.393 -2.242 12.794 1.00 0.00 74 THR A C 8
ATOM 13168 O O . THR A 1 74 ? 80.779 -1.978 11.673 1.00 0.00 74 THR A O 8
ATOM 13179 N N . LEU A 1 75 ? 81.217 -2.681 13.704 1.00 0.00 75 LEU A N 8
ATOM 13180 C CA . LEU A 1 75 ? 82.655 -2.869 13.361 1.00 0.00 75 LEU A CA 8
ATOM 13181 C C . LEU A 1 75 ? 82.784 -3.810 12.160 1.00 0.00 75 LEU A C 8
ATOM 13182 O O . LEU A 1 75 ? 83.568 -3.565 11.266 1.00 0.00 75 LEU A O 8
ATOM 13198 N N . PRO A 1 76 ? 82.006 -4.864 12.177 1.00 0.00 76 PRO A N 8
ATOM 13199 C CA . PRO A 1 76 ? 82.040 -5.846 11.068 1.00 0.00 76 PRO A CA 8
ATOM 13200 C C . PRO A 1 76 ? 81.652 -5.183 9.744 1.00 0.00 76 PRO A C 8
ATOM 13201 O O . PRO A 1 76 ? 82.051 -5.624 8.685 1.00 0.00 76 PRO A O 8
ATOM 13212 N N . GLU A 1 77 ? 80.882 -4.127 9.785 1.00 0.00 77 GLU A N 8
ATOM 13213 C CA . GLU A 1 77 ? 80.495 -3.464 8.511 1.00 0.00 77 GLU A CA 8
ATOM 13214 C C . GLU A 1 77 ? 81.605 -2.494 8.091 1.00 0.00 77 GLU A C 8
ATOM 13215 O O . GLU A 1 77 ? 81.697 -2.089 6.948 1.00 0.00 77 GLU A O 8
ATOM 13227 N N . PHE A 1 78 ? 82.463 -2.142 9.009 1.00 0.00 78 PHE A N 8
ATOM 13228 C CA . PHE A 1 78 ? 83.588 -1.225 8.669 1.00 0.00 78 PHE A CA 8
ATOM 13229 C C . PHE A 1 78 ? 84.659 -2.012 7.910 1.00 0.00 78 PHE A C 8
ATOM 13230 O O . PHE A 1 78 ? 85.333 -1.489 7.044 1.00 0.00 78 PHE A O 8
ATOM 13247 N N . CYS A 1 79 ? 84.818 -3.270 8.229 1.00 0.00 79 CYS A N 8
ATOM 13248 C CA . CYS A 1 79 ? 85.841 -4.093 7.526 1.00 0.00 79 CYS A CA 8
ATOM 13249 C C . CYS A 1 79 ? 85.627 -4.005 6.014 1.00 0.00 79 CYS A C 8
ATOM 13250 O O . CYS A 1 79 ? 86.525 -4.249 5.233 1.00 0.00 79 CYS A O 8
ATOM 13258 N N . ALA A 1 80 ? 84.442 -3.652 5.596 1.00 0.00 80 ALA A N 8
ATOM 13259 C CA . ALA A 1 80 ? 84.167 -3.542 4.136 1.00 0.00 80 ALA A CA 8
ATOM 13260 C C . ALA A 1 80 ? 84.345 -2.094 3.680 1.00 0.00 80 ALA A C 8
ATOM 13261 O O . ALA A 1 80 ? 84.861 -1.825 2.612 1.00 0.00 80 ALA A O 8
ATOM 13268 N N . ALA A 1 81 ? 83.924 -1.158 4.484 1.00 0.00 81 ALA A N 8
ATOM 13269 C CA . ALA A 1 81 ? 84.071 0.276 4.103 1.00 0.00 81 ALA A CA 8
ATOM 13270 C C . ALA A 1 81 ? 85.517 0.562 3.689 1.00 0.00 81 ALA A C 8
ATOM 13271 O O . ALA A 1 81 ? 85.773 1.214 2.697 1.00 0.00 81 ALA A O 8
ATOM 13278 N N . PHE A 1 82 ? 86.464 0.076 4.444 1.00 0.00 82 PHE A N 8
ATOM 13279 C CA . PHE A 1 82 ? 87.893 0.318 4.096 1.00 0.00 82 PHE A CA 8
ATOM 13280 C C . PHE A 1 82 ? 88.269 -0.477 2.843 1.00 0.00 82 PHE A C 8
ATOM 13281 O O . PHE A 1 82 ? 88.985 0.000 1.984 1.00 0.00 82 PHE A O 8
ATOM 13298 N N . HIS A 1 83 ? 87.792 -1.687 2.732 1.00 0.00 83 HIS A N 8
ATOM 13299 C CA . HIS A 1 83 ? 88.122 -2.510 1.533 1.00 0.00 83 HIS A CA 8
ATOM 13300 C C . HIS A 1 83 ? 87.958 -1.673 0.263 1.00 0.00 83 HIS A C 8
ATOM 13301 O O . HIS A 1 83 ? 88.691 -1.829 -0.694 1.00 0.00 83 HIS A O 8
ATOM 13315 N N . LEU A 1 84 ? 87.004 -0.784 0.248 1.00 0.00 84 LEU A N 8
ATOM 13316 C CA . LEU A 1 84 ? 86.795 0.067 -0.958 1.00 0.00 84 LEU A CA 8
ATOM 13317 C C . LEU A 1 84 ? 87.787 1.232 -0.955 1.00 0.00 84 LEU A C 8
ATOM 13318 O O . LEU A 1 84 ? 88.311 1.616 -1.982 1.00 0.00 84 LEU A O 8
ATOM 13334 N N . ILE A 1 85 ? 88.047 1.797 0.192 1.00 0.00 85 ILE A N 8
ATOM 13335 C CA . ILE A 1 85 ? 89.005 2.937 0.262 1.00 0.00 85 ILE A CA 8
ATOM 13336 C C . ILE A 1 85 ? 90.277 2.609 -0.524 1.00 0.00 85 ILE A C 8
ATOM 13337 O O . ILE A 1 85 ? 90.729 3.382 -1.345 1.00 0.00 85 ILE A O 8
ATOM 13353 N N . VAL A 1 86 ? 90.856 1.466 -0.279 1.00 0.00 86 VAL A N 8
ATOM 13354 C CA . VAL A 1 86 ? 92.098 1.087 -1.012 1.00 0.00 86 VAL A CA 8
ATOM 13355 C C . VAL A 1 86 ? 91.800 0.920 -2.504 1.00 0.00 86 VAL A C 8
ATOM 13356 O O . VAL A 1 86 ? 92.638 1.170 -3.347 1.00 0.00 86 VAL A O 8
ATOM 13369 N N . ALA A 1 87 ? 90.610 0.500 -2.836 1.00 0.00 87 ALA A N 8
ATOM 13370 C CA . ALA A 1 87 ? 90.257 0.317 -4.274 1.00 0.00 87 ALA A CA 8
ATOM 13371 C C . ALA A 1 87 ? 90.394 1.645 -5.024 1.00 0.00 87 ALA A C 8
ATOM 13372 O O . ALA A 1 87 ? 90.550 1.674 -6.229 1.00 0.00 87 ALA A O 8
ATOM 13379 N N . ARG A 1 88 ? 90.337 2.744 -4.324 1.00 0.00 88 ARG A N 8
ATOM 13380 C CA . ARG A 1 88 ? 90.464 4.068 -5.000 1.00 0.00 88 ARG A CA 8
ATOM 13381 C C . ARG A 1 88 ? 91.942 4.429 -5.181 1.00 0.00 88 ARG A C 8
ATOM 13382 O O . ARG A 1 88 ? 92.300 5.193 -6.054 1.00 0.00 88 ARG A O 8
ATOM 13403 N N . LYS A 1 89 ? 92.800 3.885 -4.361 1.00 0.00 89 LYS A N 8
ATOM 13404 C CA . LYS A 1 89 ? 94.252 4.197 -4.486 1.00 0.00 89 LYS A CA 8
ATOM 13405 C C . LYS A 1 89 ? 94.731 3.929 -5.916 1.00 0.00 89 LYS A C 8
ATOM 13406 O O . LYS A 1 89 ? 95.233 4.809 -6.588 1.00 0.00 89 LYS A O 8
ATOM 13425 N N . ASN A 1 90 ? 94.584 2.720 -6.386 1.00 0.00 90 ASN A N 8
ATOM 13426 C CA . ASN A 1 90 ? 95.032 2.398 -7.768 1.00 0.00 90 ASN A CA 8
ATOM 13427 C C . ASN A 1 90 ? 93.824 2.158 -8.679 1.00 0.00 90 ASN A C 8
ATOM 13428 O O . ASN A 1 90 ? 93.951 2.087 -9.886 1.00 0.00 90 ASN A O 8
ATOM 13439 N N . GLY A 1 91 ? 92.655 2.032 -8.113 1.00 0.00 91 GLY A N 8
ATOM 13440 C CA . GLY A 1 91 ? 91.443 1.796 -8.949 1.00 0.00 91 GLY A CA 8
ATOM 13441 C C . GLY A 1 91 ? 90.940 0.368 -8.731 1.00 0.00 91 GLY A C 8
ATOM 13442 O O . GLY A 1 91 ? 89.764 0.138 -8.529 1.00 0.00 91 GLY A O 8
ATOM 13446 N N . TYR A 1 92 ? 91.821 -0.594 -8.769 1.00 0.00 92 TYR A N 8
ATOM 13447 C CA . TYR A 1 92 ? 91.393 -2.007 -8.563 1.00 0.00 92 TYR A CA 8
ATOM 13448 C C . TYR A 1 92 ? 90.202 -2.339 -9.466 1.00 0.00 92 TYR A C 8
ATOM 13449 O O . TYR A 1 92 ? 89.098 -2.531 -8.993 1.00 0.00 92 TYR A O 8
ATOM 13467 N N . PRO A 1 93 ? 90.469 -2.398 -10.741 1.00 0.00 93 PRO A N 8
ATOM 13468 C CA . PRO A 1 93 ? 89.407 -2.712 -11.727 1.00 0.00 93 PRO A CA 8
ATOM 13469 C C . PRO A 1 93 ? 88.702 -4.019 -11.351 1.00 0.00 93 PRO A C 8
ATOM 13470 O O . PRO A 1 93 ? 89.179 -5.098 -11.641 1.00 0.00 93 PRO A O 8
ATOM 13481 N N . LEU A 1 94 ? 87.572 -3.930 -10.704 1.00 0.00 94 LEU A N 8
ATOM 13482 C CA . LEU A 1 94 ? 86.839 -5.166 -10.307 1.00 0.00 94 LEU A CA 8
ATOM 13483 C C . LEU A 1 94 ? 85.355 -5.040 -10.662 1.00 0.00 94 LEU A C 8
ATOM 13484 O O . LEU A 1 94 ? 84.632 -4.282 -10.045 1.00 0.00 94 LEU A O 8
ATOM 13500 N N . PRO A 1 95 ? 84.950 -5.793 -11.649 1.00 0.00 95 PRO A N 8
ATOM 13501 C CA . PRO A 1 95 ? 83.534 -5.768 -12.092 1.00 0.00 95 PRO A CA 8
ATOM 13502 C C . PRO A 1 95 ? 82.612 -6.196 -10.946 1.00 0.00 95 PRO A C 8
ATOM 13503 O O . PRO A 1 95 ? 82.280 -7.356 -10.806 1.00 0.00 95 PRO A O 8
ATOM 13514 N N . GLU A 1 96 ? 82.198 -5.270 -10.125 1.00 0.00 96 GLU A N 8
ATOM 13515 C CA . GLU A 1 96 ? 81.302 -5.631 -8.989 1.00 0.00 96 GLU A CA 8
ATOM 13516 C C . GLU A 1 96 ? 80.294 -4.508 -8.727 1.00 0.00 96 GLU A C 8
ATOM 13517 O O . GLU A 1 96 ? 80.288 -3.495 -9.396 1.00 0.00 96 GLU A O 8
ATOM 13529 N N . GLY A 1 97 ? 79.439 -4.686 -7.756 1.00 0.00 97 GLY A N 8
ATOM 13530 C CA . GLY A 1 97 ? 78.428 -3.635 -7.449 1.00 0.00 97 GLY A CA 8
ATOM 13531 C C . GLY A 1 97 ? 77.053 -4.285 -7.286 1.00 0.00 97 GLY A C 8
ATOM 13532 O O . GLY A 1 97 ? 76.936 -5.491 -7.193 1.00 0.00 97 GLY A O 8
ATOM 13536 N N . LEU A 1 98 ? 76.012 -3.501 -7.253 1.00 0.00 98 LEU A N 8
ATOM 13537 C CA . LEU A 1 98 ? 74.649 -4.084 -7.097 1.00 0.00 98 LEU A CA 8
ATOM 13538 C C . LEU A 1 98 ? 74.385 -5.110 -8.203 1.00 0.00 98 LEU A C 8
ATOM 13539 O O . LEU A 1 98 ? 75.038 -5.100 -9.228 1.00 0.00 98 LEU A O 8
ATOM 13555 N N . PRO A 1 99 ? 73.435 -5.968 -7.951 1.00 0.00 99 PRO A N 8
ATOM 13556 C CA . PRO A 1 99 ? 73.077 -7.019 -8.937 1.00 0.00 99 PRO A CA 8
ATOM 13557 C C . PRO A 1 99 ? 72.515 -6.387 -10.213 1.00 0.00 99 PRO A C 8
ATOM 13558 O O . PRO A 1 99 ? 72.181 -5.219 -10.234 1.00 0.00 99 PRO A O 8
ATOM 13569 N N . PRO A 1 100 ? 72.431 -7.189 -11.239 1.00 0.00 100 PRO A N 8
ATOM 13570 C CA . PRO A 1 100 ? 71.904 -6.711 -12.541 1.00 0.00 100 PRO A CA 8
ATOM 13571 C C . PRO A 1 100 ? 70.482 -6.167 -12.375 1.00 0.00 100 PRO A C 8
ATOM 13572 O O . PRO A 1 100 ? 69.512 -6.881 -12.532 1.00 0.00 100 PRO A O 8
ATOM 13583 N N . THR A 1 101 ? 70.352 -4.907 -12.058 1.00 0.00 101 THR A N 8
ATOM 13584 C CA . THR A 1 101 ? 68.992 -4.320 -11.882 1.00 0.00 101 THR A CA 8
ATOM 13585 C C . THR A 1 101 ? 68.957 -2.894 -12.442 1.00 0.00 101 THR A C 8
ATOM 13586 O O . THR A 1 101 ? 68.173 -2.070 -12.017 1.00 0.00 101 THR A O 8
ATOM 13597 N N . LEU A 1 102 ? 69.802 -2.599 -13.392 1.00 0.00 102 LEU A N 8
ATOM 13598 C CA . LEU A 1 102 ? 69.817 -1.228 -13.978 1.00 0.00 102 LEU A CA 8
ATOM 13599 C C . LEU A 1 102 ? 70.929 -1.115 -15.025 1.00 0.00 102 LEU A C 8
ATOM 13600 O O . LEU A 1 102 ? 71.760 -0.231 -14.969 1.00 0.00 102 LEU A O 8
ATOM 13616 N N . GLN A 1 103 ? 70.950 -2.006 -15.979 1.00 0.00 103 GLN A N 8
ATOM 13617 C CA . GLN A 1 103 ? 72.007 -1.952 -17.026 1.00 0.00 103 GLN A CA 8
ATOM 13618 C C . GLN A 1 103 ? 71.413 -1.724 -18.428 1.00 0.00 103 GLN A C 8
ATOM 13619 O O . GLN A 1 103 ? 71.932 -2.239 -19.397 1.00 0.00 103 GLN A O 8
ATOM 13633 N N . PRO A 1 104 ? 70.349 -0.965 -18.503 1.00 0.00 104 PRO A N 8
ATOM 13634 C CA . PRO A 1 104 ? 69.716 -0.700 -19.818 1.00 0.00 104 PRO A CA 8
ATOM 13635 C C . PRO A 1 104 ? 70.633 0.167 -20.684 1.00 0.00 104 PRO A C 8
ATOM 13636 O O . PRO A 1 104 ? 70.570 0.134 -21.897 1.00 0.00 104 PRO A O 8
ATOM 13647 N N . GLU A 1 105 ? 71.487 0.942 -20.073 1.00 0.00 105 GLU A N 8
ATOM 13648 C CA . GLU A 1 105 ? 72.407 1.804 -20.861 1.00 0.00 105 GLU A CA 8
ATOM 13649 C C . GLU A 1 105 ? 73.817 1.209 -20.849 1.00 0.00 105 GLU A C 8
ATOM 13650 O O . GLU A 1 105 ? 74.565 1.335 -21.800 1.00 0.00 105 GLU A O 8
ATOM 13662 N N . PHE A 1 106 ? 74.184 0.561 -19.778 1.00 0.00 106 PHE A N 8
ATOM 13663 C CA . PHE A 1 106 ? 75.542 -0.045 -19.700 1.00 0.00 106 PHE A CA 8
ATOM 13664 C C . PHE A 1 106 ? 75.489 -1.516 -20.123 1.00 0.00 106 PHE A C 8
ATOM 13665 O O . PHE A 1 106 ? 75.982 -2.388 -19.435 1.00 0.00 106 PHE A O 8
ATOM 13682 N N . ILE A 1 107 ? 74.892 -1.799 -21.249 1.00 0.00 107 ILE A N 8
ATOM 13683 C CA . ILE A 1 107 ? 74.808 -3.214 -21.714 1.00 0.00 107 ILE A CA 8
ATOM 13684 C C . ILE A 1 107 ? 76.198 -3.724 -22.104 1.00 0.00 107 ILE A C 8
ATOM 13685 O O . ILE A 1 107 ? 76.769 -4.568 -21.443 1.00 0.00 107 ILE A O 8
ATOM 13701 N N . VAL A 1 108 ? 76.745 -3.218 -23.174 1.00 0.00 108 VAL A N 8
ATOM 13702 C CA . VAL A 1 108 ? 78.098 -3.673 -23.606 1.00 0.00 108 VAL A CA 8
ATOM 13703 C C . VAL A 1 108 ? 79.169 -3.103 -22.673 1.00 0.00 108 VAL A C 8
ATOM 13704 O O . VAL A 1 108 ? 79.710 -2.041 -22.909 1.00 0.00 108 VAL A O 8
ATOM 13717 N N . THR A 1 109 ? 79.480 -3.799 -21.613 1.00 0.00 109 THR A N 8
ATOM 13718 C CA . THR A 1 109 ? 80.516 -3.294 -20.667 1.00 0.00 109 THR A CA 8
ATOM 13719 C C . THR A 1 109 ? 81.716 -2.745 -21.443 1.00 0.00 109 THR A C 8
ATOM 13720 O O . THR A 1 109 ? 82.100 -1.602 -21.286 1.00 0.00 109 THR A O 8
ATOM 13731 N N . ASP A 1 110 ? 82.313 -3.550 -22.278 1.00 0.00 110 ASP A N 8
ATOM 13732 C CA . ASP A 1 110 ? 83.489 -3.076 -23.064 1.00 0.00 110 ASP A CA 8
ATOM 13733 C C . ASP A 1 110 ? 84.551 -2.494 -22.126 1.00 0.00 110 ASP A C 8
ATOM 13734 O O . ASP A 1 110 ? 84.583 -1.284 -21.977 1.00 0.00 110 ASP A O 8
ATOM 13745 N N . GLY A 1 1 ? 68.986 -11.366 12.229 1.00 0.00 1 GLY A N 9
ATOM 13746 C CA . GLY A 1 1 ? 69.526 -11.940 13.493 1.00 0.00 1 GLY A CA 9
ATOM 13747 C C . GLY A 1 1 ? 70.696 -12.874 13.174 1.00 0.00 1 GLY A C 9
ATOM 13748 O O . GLY A 1 1 ? 70.641 -13.658 12.248 1.00 0.00 1 GLY A O 9
ATOM 13754 N N . SER A 1 2 ? 71.752 -12.797 13.935 1.00 0.00 2 SER A N 9
ATOM 13755 C CA . SER A 1 2 ? 72.925 -13.681 13.675 1.00 0.00 2 SER A CA 9
ATOM 13756 C C . SER A 1 2 ? 73.407 -13.514 12.232 1.00 0.00 2 SER A C 9
ATOM 13757 O O . SER A 1 2 ? 72.720 -12.959 11.397 1.00 0.00 2 SER A O 9
ATOM 13765 N N . LEU A 1 3 ? 74.584 -13.991 11.931 1.00 0.00 3 LEU A N 9
ATOM 13766 C CA . LEU A 1 3 ? 75.110 -13.861 10.543 1.00 0.00 3 LEU A CA 9
ATOM 13767 C C . LEU A 1 3 ? 75.421 -15.244 9.967 1.00 0.00 3 LEU A C 9
ATOM 13768 O O . LEU A 1 3 ? 76.213 -15.385 9.056 1.00 0.00 3 LEU A O 9
ATOM 13784 N N . GLN A 1 4 ? 74.805 -16.268 10.492 1.00 0.00 4 GLN A N 9
ATOM 13785 C CA . GLN A 1 4 ? 75.068 -17.641 9.975 1.00 0.00 4 GLN A CA 9
ATOM 13786 C C . GLN A 1 4 ? 76.522 -18.034 10.242 1.00 0.00 4 GLN A C 9
ATOM 13787 O O . GLN A 1 4 ? 77.363 -17.198 10.508 1.00 0.00 4 GLN A O 9
ATOM 13801 N N . ASP A 1 5 ? 76.828 -19.301 10.175 1.00 0.00 5 ASP A N 9
ATOM 13802 C CA . ASP A 1 5 ? 78.230 -19.743 10.426 1.00 0.00 5 ASP A CA 9
ATOM 13803 C C . ASP A 1 5 ? 78.685 -20.711 9.330 1.00 0.00 5 ASP A C 9
ATOM 13804 O O . ASP A 1 5 ? 79.496 -21.586 9.561 1.00 0.00 5 ASP A O 9
ATOM 13813 N N . ASN A 1 6 ? 78.172 -20.559 8.141 1.00 0.00 6 ASN A N 9
ATOM 13814 C CA . ASN A 1 6 ? 78.579 -21.470 7.032 1.00 0.00 6 ASN A CA 9
ATOM 13815 C C . ASN A 1 6 ? 78.426 -20.763 5.683 1.00 0.00 6 ASN A C 9
ATOM 13816 O O . ASN A 1 6 ? 77.702 -21.208 4.815 1.00 0.00 6 ASN A O 9
ATOM 13827 N N . SER A 1 7 ? 79.104 -19.662 5.501 1.00 0.00 7 SER A N 9
ATOM 13828 C CA . SER A 1 7 ? 78.997 -18.926 4.208 1.00 0.00 7 SER A CA 9
ATOM 13829 C C . SER A 1 7 ? 80.203 -18.000 4.022 1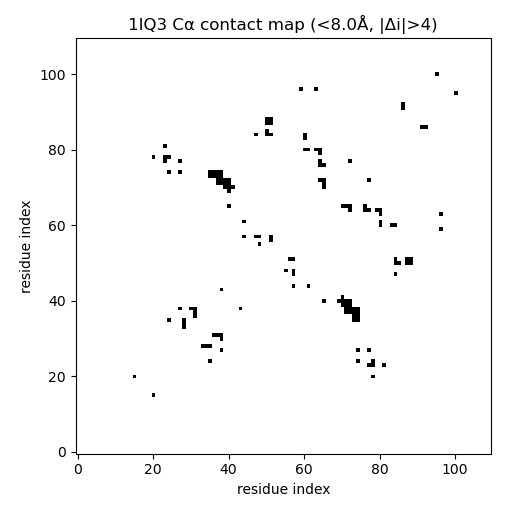.00 0.00 7 SER A C 9
ATOM 13830 O O . SER A 1 7 ? 80.057 -16.816 3.792 1.00 0.00 7 SER A O 9
ATOM 13838 N N . SER A 1 8 ? 81.391 -18.530 4.118 1.00 0.00 8 SER A N 9
ATOM 13839 C CA . SER A 1 8 ? 82.602 -17.677 3.944 1.00 0.00 8 SER A CA 9
ATOM 13840 C C . SER A 1 8 ? 82.980 -17.596 2.462 1.00 0.00 8 SER A C 9
ATOM 13841 O O . SER A 1 8 ? 82.980 -18.587 1.757 1.00 0.00 8 SER A O 9
ATOM 13849 N N . TYR A 1 9 ? 83.298 -16.425 1.983 1.00 0.00 9 TYR A N 9
ATOM 13850 C CA . TYR A 1 9 ? 83.671 -16.284 0.548 1.00 0.00 9 TYR A CA 9
ATOM 13851 C C . TYR A 1 9 ? 85.170 -16.543 0.362 1.00 0.00 9 TYR A C 9
ATOM 13852 O O . TYR A 1 9 ? 85.993 -15.853 0.932 1.00 0.00 9 TYR A O 9
ATOM 13870 N N . PRO A 1 10 ? 85.475 -17.533 -0.435 1.00 0.00 10 PRO A N 9
ATOM 13871 C CA . PRO A 1 10 ? 86.891 -17.888 -0.699 1.00 0.00 10 PRO A CA 9
ATOM 13872 C C . PRO A 1 10 ? 87.652 -16.678 -1.248 1.00 0.00 10 PRO A C 9
ATOM 13873 O O . PRO A 1 10 ? 87.267 -15.544 -1.042 1.00 0.00 10 PRO A O 9
ATOM 13884 N N . ASP A 1 11 ? 88.731 -16.911 -1.945 1.00 0.00 11 ASP A N 9
ATOM 13885 C CA . ASP A 1 11 ? 89.517 -15.777 -2.506 1.00 0.00 11 ASP A CA 9
ATOM 13886 C C . ASP A 1 11 ? 88.981 -15.391 -3.887 1.00 0.00 11 ASP A C 9
ATOM 13887 O O . ASP A 1 11 ? 89.713 -14.931 -4.741 1.00 0.00 11 ASP A O 9
ATOM 13896 N N . GLU A 1 12 ? 87.709 -15.575 -4.112 1.00 0.00 12 GLU A N 9
ATOM 13897 C CA . GLU A 1 12 ? 87.129 -15.218 -5.437 1.00 0.00 12 GLU A CA 9
ATOM 13898 C C . GLU A 1 12 ? 86.825 -13.713 -5.514 1.00 0.00 12 GLU A C 9
ATOM 13899 O O . GLU A 1 12 ? 87.074 -13.092 -6.529 1.00 0.00 12 GLU A O 9
ATOM 13911 N N . PRO A 1 13 ? 86.292 -13.167 -4.446 1.00 0.00 13 PRO A N 9
ATOM 13912 C CA . PRO A 1 13 ? 85.963 -11.723 -4.433 1.00 0.00 13 PRO A CA 9
ATOM 13913 C C . PRO A 1 13 ? 87.233 -10.887 -4.254 1.00 0.00 13 PRO A C 9
ATOM 13914 O O . PRO A 1 13 ? 87.812 -10.410 -5.210 1.00 0.00 13 PRO A O 9
ATOM 13925 N N . TRP A 1 14 ? 87.672 -10.705 -3.038 1.00 0.00 14 TRP A N 9
ATOM 13926 C CA . TRP A 1 14 ? 88.907 -9.897 -2.805 1.00 0.00 14 TRP A CA 9
ATOM 13927 C C . TRP A 1 14 ? 89.350 -10.006 -1.343 1.00 0.00 14 TRP A C 9
ATOM 13928 O O . TRP A 1 14 ? 90.007 -9.129 -0.818 1.00 0.00 14 TRP A O 9
ATOM 13949 N N . ARG A 1 15 ? 89.002 -11.077 -0.681 1.00 0.00 15 ARG A N 9
ATOM 13950 C CA . ARG A 1 15 ? 89.411 -11.235 0.744 1.00 0.00 15 ARG A CA 9
ATOM 13951 C C . ARG A 1 15 ? 90.937 -11.185 0.860 1.00 0.00 15 ARG A C 9
ATOM 13952 O O . ARG A 1 15 ? 91.648 -11.725 0.036 1.00 0.00 15 ARG A O 9
ATOM 13973 N N . ILE A 1 16 ? 91.446 -10.537 1.871 1.00 0.00 16 ILE A N 9
ATOM 13974 C CA . ILE A 1 16 ? 92.927 -10.453 2.028 1.00 0.00 16 ILE A CA 9
ATOM 13975 C C . ILE A 1 16 ? 93.443 -11.689 2.770 1.00 0.00 16 ILE A C 9
ATOM 13976 O O . ILE A 1 16 ? 92.714 -12.631 3.011 1.00 0.00 16 ILE A O 9
ATOM 13992 N N . THR A 1 17 ? 94.691 -11.688 3.145 1.00 0.00 17 THR A N 9
ATOM 13993 C CA . THR A 1 17 ? 95.242 -12.857 3.880 1.00 0.00 17 THR A CA 9
ATOM 13994 C C . THR A 1 17 ? 95.369 -12.519 5.362 1.00 0.00 17 THR A C 9
ATOM 13995 O O . THR A 1 17 ? 96.413 -12.681 5.960 1.00 0.00 17 THR A O 9
ATOM 14006 N N . GLU A 1 18 ? 94.313 -12.036 5.957 1.00 0.00 18 GLU A N 9
ATOM 14007 C CA . GLU A 1 18 ? 94.377 -11.672 7.397 1.00 0.00 18 GLU A CA 9
ATOM 14008 C C . GLU A 1 18 ? 95.672 -10.909 7.664 1.00 0.00 18 GLU A C 9
ATOM 14009 O O . GLU A 1 18 ? 96.187 -10.900 8.764 1.00 0.00 18 GLU A O 9
ATOM 14021 N N . GLU A 1 19 ? 96.199 -10.266 6.658 1.00 0.00 19 GLU A N 9
ATOM 14022 C CA . GLU A 1 19 ? 97.456 -9.502 6.840 1.00 0.00 19 GLU A CA 9
ATOM 14023 C C . GLU A 1 19 ? 97.220 -8.032 6.516 1.00 0.00 19 GLU A C 9
ATOM 14024 O O . GLU A 1 19 ? 97.984 -7.170 6.904 1.00 0.00 19 GLU A O 9
ATOM 14036 N N . GLN A 1 20 ? 96.164 -7.735 5.814 1.00 0.00 20 GLN A N 9
ATOM 14037 C CA . GLN A 1 20 ? 95.884 -6.315 5.478 1.00 0.00 20 GLN A CA 9
ATOM 14038 C C . GLN A 1 20 ? 94.500 -5.921 6.003 1.00 0.00 20 GLN A C 9
ATOM 14039 O O . GLN A 1 20 ? 94.135 -4.763 6.017 1.00 0.00 20 GLN A O 9
ATOM 14053 N N . ARG A 1 21 ? 93.737 -6.881 6.452 1.00 0.00 21 ARG A N 9
ATOM 14054 C CA . ARG A 1 21 ? 92.388 -6.566 6.995 1.00 0.00 21 ARG A CA 9
ATOM 14055 C C . ARG A 1 21 ? 92.496 -6.335 8.499 1.00 0.00 21 ARG A C 9
ATOM 14056 O O . ARG A 1 21 ? 91.687 -5.654 9.097 1.00 0.00 21 ARG A O 9
ATOM 14077 N N . GLU A 1 22 ? 93.504 -6.893 9.112 1.00 0.00 22 GLU A N 9
ATOM 14078 C CA . GLU A 1 22 ? 93.681 -6.702 10.578 1.00 0.00 22 GLU A CA 9
ATOM 14079 C C . GLU A 1 22 ? 94.038 -5.242 10.863 1.00 0.00 22 GLU A C 9
ATOM 14080 O O . GLU A 1 22 ? 93.713 -4.704 11.903 1.00 0.00 22 GLU A O 9
ATOM 14092 N N . TYR A 1 23 ? 94.700 -4.598 9.941 1.00 0.00 23 TYR A N 9
ATOM 14093 C CA . TYR A 1 23 ? 95.076 -3.171 10.152 1.00 0.00 23 TYR A CA 9
ATOM 14094 C C . TYR A 1 23 ? 93.836 -2.279 10.034 1.00 0.00 23 TYR A C 9
ATOM 14095 O O . TYR A 1 23 ? 93.700 -1.294 10.731 1.00 0.00 23 TYR A O 9
ATOM 14113 N N . TYR A 1 24 ? 92.932 -2.618 9.156 1.00 0.00 24 TYR A N 9
ATOM 14114 C CA . TYR A 1 24 ? 91.702 -1.790 8.996 1.00 0.00 24 TYR A CA 9
ATOM 14115 C C . TYR A 1 24 ? 90.878 -1.819 10.286 1.00 0.00 24 TYR A C 9
ATOM 14116 O O . TYR A 1 24 ? 90.400 -0.804 10.753 1.00 0.00 24 TYR A O 9
ATOM 14134 N N . VAL A 1 25 ? 90.712 -2.975 10.869 1.00 0.00 25 VAL A N 9
ATOM 14135 C CA . VAL A 1 25 ? 89.925 -3.063 12.132 1.00 0.00 25 VAL A CA 9
ATOM 14136 C C . VAL A 1 25 ? 90.615 -2.254 13.232 1.00 0.00 25 VAL A C 9
ATOM 14137 O O . VAL A 1 25 ? 89.973 -1.634 14.057 1.00 0.00 25 VAL A O 9
ATOM 14150 N N . ASN A 1 26 ? 91.921 -2.254 13.249 1.00 0.00 26 ASN A N 9
ATOM 14151 C CA . ASN A 1 26 ? 92.655 -1.483 14.292 1.00 0.00 26 ASN A CA 9
ATOM 14152 C C . ASN A 1 26 ? 92.292 0.001 14.203 1.00 0.00 26 ASN A C 9
ATOM 14153 O O . ASN A 1 26 ? 92.475 0.753 15.140 1.00 0.00 26 ASN A O 9
ATOM 14164 N N . GLN A 1 27 ? 91.775 0.428 13.082 1.00 0.00 27 GLN A N 9
ATOM 14165 C CA . GLN A 1 27 ? 91.397 1.858 12.931 1.00 0.00 27 GLN A CA 9
ATOM 14166 C C . GLN A 1 27 ? 90.005 2.086 13.532 1.00 0.00 27 GLN A C 9
ATOM 14167 O O . GLN A 1 27 ? 89.831 2.884 14.431 1.00 0.00 27 GLN A O 9
ATOM 14181 N N . PHE A 1 28 ? 89.015 1.387 13.046 1.00 0.00 28 PHE A N 9
ATOM 14182 C CA . PHE A 1 28 ? 87.642 1.564 13.599 1.00 0.00 28 PHE A CA 9
ATOM 14183 C C . PHE A 1 28 ? 87.698 1.563 15.128 1.00 0.00 28 PHE A C 9
ATOM 14184 O O . PHE A 1 28 ? 86.911 2.209 15.788 1.00 0.00 28 PHE A O 9
ATOM 14201 N N . ARG A 1 29 ? 88.623 0.835 15.693 1.00 0.00 29 ARG A N 9
ATOM 14202 C CA . ARG A 1 29 ? 88.732 0.786 17.180 1.00 0.00 29 ARG A CA 9
ATOM 14203 C C . ARG A 1 29 ? 89.246 2.122 17.718 1.00 0.00 29 ARG A C 9
ATOM 14204 O O . ARG A 1 29 ? 88.694 2.681 18.645 1.00 0.00 29 ARG A O 9
ATOM 14225 N N . SER A 1 30 ? 90.301 2.637 17.145 1.00 0.00 30 SER A N 9
ATOM 14226 C CA . SER A 1 30 ? 90.853 3.937 17.623 1.00 0.00 30 SER A CA 9
ATOM 14227 C C . SER A 1 30 ? 89.713 4.911 17.921 1.00 0.00 30 SER A C 9
ATOM 14228 O O . SER A 1 30 ? 89.805 5.744 18.800 1.00 0.00 30 SER A O 9
ATOM 14236 N N . LEU A 1 31 ? 88.633 4.806 17.196 1.00 0.00 31 LEU A N 9
ATOM 14237 C CA . LEU A 1 31 ? 87.481 5.717 17.437 1.00 0.00 31 LEU A CA 9
ATOM 14238 C C . LEU A 1 31 ? 86.483 5.053 18.389 1.00 0.00 31 LEU A C 9
ATOM 14239 O O . LEU A 1 31 ? 85.880 5.698 19.224 1.00 0.00 31 LEU A O 9
ATOM 14255 N N . GLN A 1 32 ? 86.307 3.765 18.271 1.00 0.00 32 GLN A N 9
ATOM 14256 C CA . GLN A 1 32 ? 85.352 3.054 19.166 1.00 0.00 32 GLN A CA 9
ATOM 14257 C C . GLN A 1 32 ? 86.089 2.504 20.391 1.00 0.00 32 GLN A C 9
ATOM 14258 O O . GLN A 1 32 ? 87.018 1.732 20.260 1.00 0.00 32 GLN A O 9
ATOM 14272 N N . PRO A 1 33 ? 85.647 2.920 21.548 1.00 0.00 33 PRO A N 9
ATOM 14273 C CA . PRO A 1 33 ? 86.277 2.457 22.809 1.00 0.00 33 PRO A CA 9
ATOM 14274 C C . PRO A 1 33 ? 86.312 0.927 22.853 1.00 0.00 33 PRO A C 9
ATOM 14275 O O . PRO A 1 33 ? 87.176 0.333 23.468 1.00 0.00 33 PRO A O 9
ATOM 14286 N N . ASP A 1 34 ? 85.379 0.286 22.205 1.00 0.00 34 ASP A N 9
ATOM 14287 C CA . ASP A 1 34 ? 85.354 -1.204 22.206 1.00 0.00 34 ASP A CA 9
ATOM 14288 C C . ASP A 1 34 ? 86.157 -1.748 21.021 1.00 0.00 34 ASP A C 9
ATOM 14289 O O . ASP A 1 34 ? 86.208 -1.138 19.971 1.00 0.00 34 ASP A O 9
ATOM 14298 N N . PRO A 1 35 ? 86.762 -2.886 21.232 1.00 0.00 35 PRO A N 9
ATOM 14299 C CA . PRO A 1 35 ? 87.573 -3.526 20.167 1.00 0.00 35 PRO A CA 9
ATOM 14300 C C . PRO A 1 35 ? 86.674 -3.989 19.017 1.00 0.00 35 PRO A C 9
ATOM 14301 O O . PRO A 1 35 ? 87.118 -4.164 17.900 1.00 0.00 35 PRO A O 9
ATOM 14312 N N . SER A 1 36 ? 85.410 -4.190 19.281 1.00 0.00 36 SER A N 9
ATOM 14313 C CA . SER A 1 36 ? 84.486 -4.640 18.202 1.00 0.00 36 SER A CA 9
ATOM 14314 C C . SER A 1 36 ? 83.085 -4.063 18.428 1.00 0.00 36 SER A C 9
ATOM 14315 O O . SER A 1 36 ? 82.201 -4.732 18.927 1.00 0.00 36 SER A O 9
ATOM 14323 N N . SER A 1 37 ? 82.878 -2.826 18.067 1.00 0.00 37 SER A N 9
ATOM 14324 C CA . SER A 1 37 ? 81.535 -2.206 18.263 1.00 0.00 37 SER A CA 9
ATOM 14325 C C . SER A 1 37 ? 81.066 -1.534 16.969 1.00 0.00 37 SER A C 9
ATOM 14326 O O . SER A 1 37 ? 81.532 -1.845 15.891 1.00 0.00 37 SER A O 9
ATOM 14334 N N . PHE A 1 38 ? 80.149 -0.613 17.072 1.00 0.00 38 PHE A N 9
ATOM 14335 C CA . PHE A 1 38 ? 79.646 0.086 15.855 1.00 0.00 38 PHE A CA 9
ATOM 14336 C C . PHE A 1 38 ? 79.964 1.582 15.944 1.00 0.00 38 PHE A C 9
ATOM 14337 O O . PHE A 1 38 ? 79.707 2.219 16.947 1.00 0.00 38 PHE A O 9
ATOM 14354 N N . ILE A 1 39 ? 80.511 2.151 14.907 1.00 0.00 39 ILE A N 9
ATOM 14355 C CA . ILE A 1 39 ? 80.830 3.607 14.944 1.00 0.00 39 ILE A CA 9
ATOM 14356 C C . ILE A 1 39 ? 79.632 4.403 14.422 1.00 0.00 39 ILE A C 9
ATOM 14357 O O . ILE A 1 39 ? 78.813 3.895 13.685 1.00 0.00 39 ILE A O 9
ATOM 14373 N N . SER A 1 40 ? 79.520 5.645 14.797 1.00 0.00 40 SER A N 9
ATOM 14374 C CA . SER A 1 40 ? 78.370 6.458 14.315 1.00 0.00 40 SER A CA 9
ATOM 14375 C C . SER A 1 40 ? 78.489 6.696 12.807 1.00 0.00 40 SER A C 9
ATOM 14376 O O . SER A 1 40 ? 79.318 6.112 12.140 1.00 0.00 40 SER A O 9
ATOM 14384 N N . GLY A 1 41 ? 77.667 7.552 12.267 1.00 0.00 41 GLY A N 9
ATOM 14385 C CA . GLY A 1 41 ? 77.732 7.831 10.805 1.00 0.00 41 GLY A CA 9
ATOM 14386 C C . GLY A 1 41 ? 78.725 8.964 10.552 1.00 0.00 41 GLY A C 9
ATOM 14387 O O . GLY A 1 41 ? 79.874 8.734 10.234 1.00 0.00 41 GLY A O 9
ATOM 14391 N N . SER A 1 42 ? 78.295 10.187 10.696 1.00 0.00 42 SER A N 9
ATOM 14392 C CA . SER A 1 42 ? 79.220 11.333 10.466 1.00 0.00 42 SER A CA 9
ATOM 14393 C C . SER A 1 42 ? 80.517 11.127 11.251 1.00 0.00 42 SER A C 9
ATOM 14394 O O . SER A 1 42 ? 81.555 11.650 10.898 1.00 0.00 42 SER A O 9
ATOM 14402 N N . VAL A 1 43 ? 80.467 10.369 12.312 1.00 0.00 43 VAL A N 9
ATOM 14403 C CA . VAL A 1 43 ? 81.702 10.130 13.112 1.00 0.00 43 VAL A CA 9
ATOM 14404 C C . VAL A 1 43 ? 82.738 9.393 12.258 1.00 0.00 43 VAL A C 9
ATOM 14405 O O . VAL A 1 43 ? 83.895 9.762 12.215 1.00 0.00 43 VAL A O 9
ATOM 14418 N N . ALA A 1 44 ? 82.331 8.358 11.576 1.00 0.00 44 ALA A N 9
ATOM 14419 C CA . ALA A 1 44 ? 83.295 7.606 10.722 1.00 0.00 44 ALA A CA 9
ATOM 14420 C C . ALA A 1 44 ? 83.577 8.391 9.440 1.00 0.00 44 ALA A C 9
ATOM 14421 O O . ALA A 1 44 ? 84.712 8.573 9.049 1.00 0.00 44 ALA A O 9
ATOM 14428 N N . LYS A 1 45 ? 82.552 8.873 8.788 1.00 0.00 45 LYS A N 9
ATOM 14429 C CA . LYS A 1 45 ? 82.773 9.659 7.543 1.00 0.00 45 LYS A CA 9
ATOM 14430 C C . LYS A 1 45 ? 83.675 10.853 7.854 1.00 0.00 45 LYS A C 9
ATOM 14431 O O . LYS A 1 45 ? 84.260 11.456 6.977 1.00 0.00 45 LYS A O 9
ATOM 14450 N N . ASN A 1 46 ? 83.788 11.191 9.108 1.00 0.00 46 ASN A N 9
ATOM 14451 C CA . ASN A 1 46 ? 84.647 12.342 9.510 1.00 0.00 46 ASN A CA 9
ATOM 14452 C C . ASN A 1 46 ? 86.100 12.093 9.101 1.00 0.00 46 ASN A C 9
ATOM 14453 O O . ASN A 1 46 ? 86.712 12.895 8.424 1.00 0.00 46 ASN A O 9
ATOM 14464 N N . PHE A 1 47 ? 86.661 10.991 9.518 1.00 0.00 47 PHE A N 9
ATOM 14465 C CA . PHE A 1 47 ? 88.076 10.698 9.165 1.00 0.00 47 PHE A CA 9
ATOM 14466 C C . PHE A 1 47 ? 88.154 9.932 7.837 1.00 0.00 47 PHE A C 9
ATOM 14467 O O . PHE A 1 47 ? 89.200 9.837 7.227 1.00 0.00 47 PHE A O 9
ATOM 14484 N N . PHE A 1 48 ? 87.055 9.392 7.381 1.00 0.00 48 PHE A N 9
ATOM 14485 C CA . PHE A 1 48 ? 87.075 8.642 6.092 1.00 0.00 48 PHE A CA 9
ATOM 14486 C C . PHE A 1 48 ? 87.668 9.519 4.983 1.00 0.00 48 PHE A C 9
ATOM 14487 O O . PHE A 1 48 ? 88.164 9.030 3.988 1.00 0.00 48 PHE A O 9
ATOM 14504 N N . THR A 1 49 ? 87.613 10.814 5.148 1.00 0.00 49 THR A N 9
ATOM 14505 C CA . THR A 1 49 ? 88.166 11.727 4.105 1.00 0.00 49 THR A CA 9
ATOM 14506 C C . THR A 1 49 ? 89.513 11.209 3.592 1.00 0.00 49 THR A C 9
ATOM 14507 O O . THR A 1 49 ? 89.899 11.465 2.469 1.00 0.00 49 THR A O 9
ATOM 14518 N N . LYS A 1 50 ? 90.234 10.485 4.404 1.00 0.00 50 LYS A N 9
ATOM 14519 C CA . LYS A 1 50 ? 91.555 9.956 3.955 1.00 0.00 50 LYS A CA 9
ATOM 14520 C C . LYS A 1 50 ? 91.355 8.845 2.920 1.00 0.00 50 LYS A C 9
ATOM 14521 O O . LYS A 1 50 ? 91.338 7.675 3.247 1.00 0.00 50 LYS A O 9
ATOM 14540 N N . SER A 1 51 ? 91.206 9.202 1.675 1.00 0.00 51 SER A N 9
ATOM 14541 C CA . SER A 1 51 ? 91.008 8.168 0.619 1.00 0.00 51 SER A CA 9
ATOM 14542 C C . SER A 1 51 ? 90.666 8.838 -0.714 1.00 0.00 51 SER A C 9
ATOM 14543 O O . SER A 1 51 ? 91.109 8.416 -1.764 1.00 0.00 51 SER A O 9
ATOM 14551 N N . LYS A 1 52 ? 89.882 9.880 -0.678 1.00 0.00 52 LYS A N 9
ATOM 14552 C CA . LYS A 1 52 ? 89.512 10.579 -1.942 1.00 0.00 52 LYS A CA 9
ATOM 14553 C C . LYS A 1 52 ? 90.720 11.336 -2.498 1.00 0.00 52 LYS A C 9
ATOM 14554 O O . LYS A 1 52 ? 90.732 11.750 -3.640 1.00 0.00 52 LYS A O 9
ATOM 14573 N N . LEU A 1 53 ? 91.735 11.520 -1.699 1.00 0.00 53 LEU A N 9
ATOM 14574 C CA . LEU A 1 53 ? 92.942 12.252 -2.180 1.00 0.00 53 LEU A CA 9
ATOM 14575 C C . LEU A 1 53 ? 92.551 13.645 -2.682 1.00 0.00 53 LEU A C 9
ATOM 14576 O O . LEU A 1 53 ? 92.569 14.608 -1.941 1.00 0.00 53 LEU A O 9
ATOM 14592 N N . SER A 1 54 ? 92.200 13.761 -3.933 1.00 0.00 54 SER A N 9
ATOM 14593 C CA . SER A 1 54 ? 91.812 15.089 -4.479 1.00 0.00 54 SER A CA 9
ATOM 14594 C C . SER A 1 54 ? 90.377 15.048 -5.011 1.00 0.00 54 SER A C 9
ATOM 14595 O O . SER A 1 54 ? 89.593 15.946 -4.778 1.00 0.00 54 SER A O 9
ATOM 14603 N N . ILE A 1 55 ? 90.028 14.013 -5.724 1.00 0.00 55 ILE A N 9
ATOM 14604 C CA . ILE A 1 55 ? 88.644 13.919 -6.272 1.00 0.00 55 ILE A CA 9
ATOM 14605 C C . ILE A 1 55 ? 87.700 13.316 -5.228 1.00 0.00 55 ILE A C 9
ATOM 14606 O O . ILE A 1 55 ? 88.068 12.409 -4.506 1.00 0.00 55 ILE A O 9
ATOM 14622 N N . PRO A 1 56 ? 86.508 13.848 -5.184 1.00 0.00 56 PRO A N 9
ATOM 14623 C CA . PRO A 1 56 ? 85.490 13.363 -4.218 1.00 0.00 56 PRO A CA 9
ATOM 14624 C C . PRO A 1 56 ? 85.126 11.905 -4.510 1.00 0.00 56 PRO A C 9
ATOM 14625 O O . PRO A 1 56 ? 85.543 11.338 -5.501 1.00 0.00 56 PRO A O 9
ATOM 14636 N N . GLU A 1 57 ? 84.349 11.298 -3.654 1.00 0.00 57 GLU A N 9
ATOM 14637 C CA . GLU A 1 57 ? 83.949 9.874 -3.871 1.00 0.00 57 GLU A CA 9
ATOM 14638 C C . GLU A 1 57 ? 83.304 9.303 -2.603 1.00 0.00 57 GLU A C 9
ATOM 14639 O O . GLU A 1 57 ? 82.550 8.352 -2.653 1.00 0.00 57 GLU A O 9
ATOM 14651 N N . LEU A 1 58 ? 83.597 9.876 -1.465 1.00 0.00 58 LEU A N 9
ATOM 14652 C CA . LEU A 1 58 ? 83.005 9.367 -0.194 1.00 0.00 58 LEU A CA 9
ATOM 14653 C C . LEU A 1 58 ? 81.494 9.154 -0.347 1.00 0.00 58 LEU A C 9
ATOM 14654 O O . LEU A 1 58 ? 80.887 8.413 0.398 1.00 0.00 58 LEU A O 9
ATOM 14670 N N . SER A 1 59 ? 80.881 9.800 -1.300 1.00 0.00 59 SER A N 9
ATOM 14671 C CA . SER A 1 59 ? 79.411 9.630 -1.485 1.00 0.00 59 SER A CA 9
ATOM 14672 C C . SER A 1 59 ? 79.076 8.172 -1.812 1.00 0.00 59 SER A C 9
ATOM 14673 O O . SER A 1 59 ? 78.162 7.598 -1.255 1.00 0.00 59 SER A O 9
ATOM 14681 N N . TYR A 1 60 ? 79.803 7.566 -2.712 1.00 0.00 60 TYR A N 9
ATOM 14682 C CA . TYR A 1 60 ? 79.511 6.148 -3.068 1.00 0.00 60 TYR A CA 9
ATOM 14683 C C . TYR A 1 60 ? 80.166 5.199 -2.054 1.00 0.00 60 TYR A C 9
ATOM 14684 O O . TYR A 1 60 ? 79.628 4.159 -1.727 1.00 0.00 60 TYR A O 9
ATOM 14702 N N . ILE A 1 61 ? 81.318 5.551 -1.552 1.00 0.00 61 ILE A N 9
ATOM 14703 C CA . ILE A 1 61 ? 81.998 4.671 -0.558 1.00 0.00 61 ILE A CA 9
ATOM 14704 C C . ILE A 1 61 ? 81.081 4.441 0.646 1.00 0.00 61 ILE A C 9
ATOM 14705 O O . ILE A 1 61 ? 80.891 3.327 1.093 1.00 0.00 61 ILE A O 9
ATOM 14721 N N . TRP A 1 62 ? 80.511 5.492 1.169 1.00 0.00 62 TRP A N 9
ATOM 14722 C CA . TRP A 1 62 ? 79.602 5.350 2.342 1.00 0.00 62 TRP A CA 9
ATOM 14723 C C . TRP A 1 62 ? 78.291 4.688 1.910 1.00 0.00 62 TRP A C 9
ATOM 14724 O O . TRP A 1 62 ? 77.727 3.882 2.624 1.00 0.00 62 TRP A O 9
ATOM 14745 N N . GLU A 1 63 ? 77.804 5.019 0.746 1.00 0.00 63 GLU A N 9
ATOM 14746 C CA . GLU A 1 63 ? 76.532 4.405 0.270 1.00 0.00 63 GLU A CA 9
ATOM 14747 C C . GLU A 1 63 ? 76.597 2.884 0.427 1.00 0.00 63 GLU A C 9
ATOM 14748 O O . GLU A 1 63 ? 75.607 2.234 0.695 1.00 0.00 63 GLU A O 9
ATOM 14760 N N . LEU A 1 64 ? 77.760 2.314 0.266 1.00 0.00 64 LEU A N 9
ATOM 14761 C CA . LEU A 1 64 ? 77.892 0.835 0.411 1.00 0.00 64 LEU A CA 9
ATOM 14762 C C . LEU A 1 64 ? 78.223 0.477 1.863 1.00 0.00 64 LEU A C 9
ATOM 14763 O O . LEU A 1 64 ? 77.880 -0.584 2.344 1.00 0.00 64 LEU A O 9
ATOM 14779 N N . SER A 1 65 ? 78.886 1.356 2.563 1.00 0.00 65 SER A N 9
ATOM 14780 C CA . SER A 1 65 ? 79.239 1.065 3.983 1.00 0.00 65 SER A CA 9
ATOM 14781 C C . SER A 1 65 ? 77.966 0.881 4.814 1.00 0.00 65 SER A C 9
ATOM 14782 O O . SER A 1 65 ? 77.948 0.156 5.788 1.00 0.00 65 SER A O 9
ATOM 14790 N N . ASP A 1 66 ? 76.901 1.533 4.435 1.00 0.00 66 ASP A N 9
ATOM 14791 C CA . ASP A 1 66 ? 75.628 1.395 5.200 1.00 0.00 66 ASP A CA 9
ATOM 14792 C C . ASP A 1 66 ? 74.634 0.540 4.413 1.00 0.00 66 ASP A C 9
ATOM 14793 O O . ASP A 1 66 ? 74.796 0.313 3.231 1.00 0.00 66 ASP A O 9
ATOM 14802 N N . ALA A 1 67 ? 73.604 0.064 5.058 1.00 0.00 67 ALA A N 9
ATOM 14803 C CA . ALA A 1 67 ? 72.607 -0.773 4.341 1.00 0.00 67 ALA A CA 9
ATOM 14804 C C . ALA A 1 67 ? 71.194 -0.472 4.849 1.00 0.00 67 ALA A C 9
ATOM 14805 O O . ALA A 1 67 ? 70.274 -1.240 4.642 1.00 0.00 67 ALA A O 9
ATOM 14812 N N . ASP A 1 68 ? 71.012 0.638 5.511 1.00 0.00 68 ASP A N 9
ATOM 14813 C CA . ASP A 1 68 ? 69.657 0.983 6.029 1.00 0.00 68 ASP A CA 9
ATOM 14814 C C . ASP A 1 68 ? 69.675 2.418 6.542 1.00 0.00 68 ASP A C 9
ATOM 14815 O O . ASP A 1 68 ? 68.902 2.798 7.399 1.00 0.00 68 ASP A O 9
ATOM 14824 N N . CYS A 1 69 ? 70.572 3.207 6.021 1.00 0.00 69 CYS A N 9
ATOM 14825 C CA . CYS A 1 69 ? 70.694 4.617 6.454 1.00 0.00 69 CYS A CA 9
ATOM 14826 C C . CYS A 1 69 ? 70.460 4.732 7.959 1.00 0.00 69 CYS A C 9
ATOM 14827 O O . CYS A 1 69 ? 69.967 5.727 8.450 1.00 0.00 69 CYS A O 9
ATOM 14835 N N . ASP A 1 70 ? 70.814 3.717 8.692 1.00 0.00 70 ASP A N 9
ATOM 14836 C CA . ASP A 1 70 ? 70.619 3.759 10.168 1.00 0.00 70 ASP A CA 9
ATOM 14837 C C . ASP A 1 70 ? 71.490 4.858 10.778 1.00 0.00 70 ASP A C 9
ATOM 14838 O O . ASP A 1 70 ? 71.356 5.201 11.936 1.00 0.00 70 ASP A O 9
ATOM 14847 N N . GLY A 1 71 ? 72.382 5.416 10.005 1.00 0.00 71 GLY A N 9
ATOM 14848 C CA . GLY A 1 71 ? 73.260 6.496 10.538 1.00 0.00 71 GLY A CA 9
ATOM 14849 C C . GLY A 1 71 ? 74.382 5.877 11.373 1.00 0.00 71 GLY A C 9
ATOM 14850 O O . GLY A 1 71 ? 75.112 6.568 12.055 1.00 0.00 71 GLY A O 9
ATOM 14854 N N . ALA A 1 72 ? 74.529 4.581 11.323 1.00 0.00 72 ALA A N 9
ATOM 14855 C CA . ALA A 1 72 ? 75.605 3.921 12.112 1.00 0.00 72 ALA A CA 9
ATOM 14856 C C . ALA A 1 72 ? 76.074 2.649 11.401 1.00 0.00 72 ALA A C 9
ATOM 14857 O O . ALA A 1 72 ? 75.384 2.104 10.563 1.00 0.00 72 ALA A O 9
ATOM 14864 N N . LEU A 1 73 ? 77.244 2.171 11.728 1.00 0.00 73 LEU A N 9
ATOM 14865 C CA . LEU A 1 73 ? 77.753 0.937 11.066 1.00 0.00 73 LEU A CA 9
ATOM 14866 C C . LEU A 1 73 ? 78.526 0.075 12.067 1.00 0.00 73 LEU A C 9
ATOM 14867 O O . LEU A 1 73 ? 79.504 0.504 12.646 1.00 0.00 73 LEU A O 9
ATOM 14883 N N . THR A 1 74 ? 78.099 -1.141 12.271 1.00 0.00 74 THR A N 9
ATOM 14884 C CA . THR A 1 74 ? 78.814 -2.033 13.228 1.00 0.00 74 THR A CA 9
ATOM 14885 C C . THR A 1 74 ? 80.239 -2.286 12.729 1.00 0.00 74 THR A C 9
ATOM 14886 O O . THR A 1 74 ? 80.581 -1.941 11.615 1.00 0.00 74 THR A O 9
ATOM 14897 N N . LEU A 1 75 ? 81.075 -2.889 13.531 1.00 0.00 75 LEU A N 9
ATOM 14898 C CA . LEU A 1 75 ? 82.466 -3.154 13.063 1.00 0.00 75 LEU A CA 9
ATOM 14899 C C . LEU A 1 75 ? 82.428 -3.977 11.772 1.00 0.00 75 LEU A C 9
ATOM 14900 O O . LEU A 1 75 ? 83.155 -3.690 10.842 1.00 0.00 75 LEU A O 9
ATOM 14916 N N . PRO A 1 76 ? 81.573 -4.970 11.745 1.00 0.00 76 PRO A N 9
ATOM 14917 C CA . PRO A 1 76 ? 81.455 -5.814 10.535 1.00 0.00 76 PRO A CA 9
ATOM 14918 C C . PRO A 1 76 ? 81.114 -4.940 9.326 1.00 0.00 76 PRO A C 9
ATOM 14919 O O . PRO A 1 76 ? 81.476 -5.241 8.207 1.00 0.00 76 PRO A O 9
ATOM 14930 N N . GLU A 1 77 ? 80.420 -3.855 9.548 1.00 0.00 77 GLU A N 9
ATOM 14931 C CA . GLU A 1 77 ? 80.060 -2.957 8.414 1.00 0.00 77 GLU A CA 9
ATOM 14932 C C . GLU A 1 77 ? 81.286 -2.156 7.977 1.00 0.00 77 GLU A C 9
ATOM 14933 O O . GLU A 1 77 ? 81.522 -1.948 6.803 1.00 0.00 77 GLU A O 9
ATOM 14945 N N . PHE A 1 78 ? 82.071 -1.705 8.916 1.00 0.00 78 PHE A N 9
ATOM 14946 C CA . PHE A 1 78 ? 83.285 -0.919 8.561 1.00 0.00 78 PHE A CA 9
ATOM 14947 C C . PHE A 1 78 ? 84.355 -1.843 7.973 1.00 0.00 78 PHE A C 9
ATOM 14948 O O . PHE A 1 78 ? 85.270 -1.403 7.306 1.00 0.00 78 PHE A O 9
ATOM 14965 N N . CYS A 1 79 ? 84.245 -3.121 8.216 1.00 0.00 79 CYS A N 9
ATOM 14966 C CA . CYS A 1 79 ? 85.255 -4.073 7.670 1.00 0.00 79 CYS A CA 9
ATOM 14967 C C . CYS A 1 79 ? 85.261 -4.015 6.140 1.00 0.00 79 CYS A C 9
ATOM 14968 O O . CYS A 1 79 ? 86.273 -3.748 5.522 1.00 0.00 79 CYS A O 9
ATOM 14976 N N . ALA A 1 80 ? 84.138 -4.264 5.523 1.00 0.00 80 ALA A N 9
ATOM 14977 C CA . ALA A 1 80 ? 84.081 -4.225 4.034 1.00 0.00 80 ALA A CA 9
ATOM 14978 C C . ALA A 1 80 ? 84.206 -2.783 3.537 1.00 0.00 80 ALA A C 9
ATOM 14979 O O . ALA A 1 80 ? 84.760 -2.525 2.487 1.00 0.00 80 ALA A O 9
ATOM 14986 N N . ALA A 1 81 ? 83.697 -1.844 4.283 1.00 0.00 81 ALA A N 9
ATOM 14987 C CA . ALA A 1 81 ? 83.787 -0.419 3.855 1.00 0.00 81 ALA A CA 9
ATOM 14988 C C . ALA A 1 81 ? 85.248 -0.037 3.594 1.00 0.00 81 ALA A C 9
ATOM 14989 O O . ALA A 1 81 ? 85.588 0.482 2.550 1.00 0.00 81 ALA A O 9
ATOM 14996 N N . PHE A 1 82 ? 86.114 -0.291 4.537 1.00 0.00 82 PHE A N 9
ATOM 14997 C CA . PHE A 1 82 ? 87.552 0.057 4.345 1.00 0.00 82 PHE A CA 9
ATOM 14998 C C . PHE A 1 82 ? 88.113 -0.670 3.119 1.00 0.00 82 PHE A C 9
ATOM 14999 O O . PHE A 1 82 ? 88.742 -0.074 2.267 1.00 0.00 82 PHE A O 9
ATOM 15016 N N . HIS A 1 83 ? 87.891 -1.952 3.026 1.00 0.00 83 HIS A N 9
ATOM 15017 C CA . HIS A 1 83 ? 88.414 -2.717 1.858 1.00 0.00 83 HIS A CA 9
ATOM 15018 C C . HIS A 1 83 ? 88.186 -1.934 0.562 1.00 0.00 83 HIS A C 9
ATOM 15019 O O . HIS A 1 83 ? 89.000 -1.961 -0.340 1.00 0.00 83 HIS A O 9
ATOM 15033 N N . LEU A 1 84 ? 87.088 -1.236 0.460 1.00 0.00 84 LEU A N 9
ATOM 15034 C CA . LEU A 1 84 ? 86.815 -0.455 -0.780 1.00 0.00 84 LEU A CA 9
ATOM 15035 C C . LEU A 1 84 ? 87.772 0.736 -0.876 1.00 0.00 84 LEU A C 9
ATOM 15036 O O . LEU A 1 84 ? 88.424 0.941 -1.880 1.00 0.00 84 LEU A O 9
ATOM 15052 N N . ILE A 1 85 ? 87.864 1.523 0.161 1.00 0.00 85 ILE A N 9
ATOM 15053 C CA . ILE A 1 85 ? 88.781 2.698 0.123 1.00 0.00 85 ILE A CA 9
ATOM 15054 C C . ILE A 1 85 ? 90.164 2.270 -0.374 1.00 0.00 85 ILE A C 9
ATOM 15055 O O . ILE A 1 85 ? 90.782 2.944 -1.173 1.00 0.00 85 ILE A O 9
ATOM 15071 N N . VAL A 1 86 ? 90.654 1.156 0.093 1.00 0.00 86 VAL A N 9
ATOM 15072 C CA . VAL A 1 86 ? 91.997 0.688 -0.355 1.00 0.00 86 VAL A CA 9
ATOM 15073 C C . VAL A 1 86 ? 91.948 0.283 -1.833 1.00 0.00 86 VAL A C 9
ATOM 15074 O O . VAL A 1 86 ? 92.910 0.432 -2.559 1.00 0.00 86 VAL A O 9
ATOM 15087 N N . ALA A 1 87 ? 90.833 -0.227 -2.279 1.00 0.00 87 ALA A N 9
ATOM 15088 C CA . ALA A 1 87 ? 90.720 -0.641 -3.707 1.00 0.00 87 ALA A CA 9
ATOM 15089 C C . ALA A 1 87 ? 90.940 0.561 -4.630 1.00 0.00 87 ALA A C 9
ATOM 15090 O O . ALA A 1 87 ? 91.463 0.431 -5.720 1.00 0.00 87 ALA A O 9
ATOM 15097 N N . ARG A 1 88 ? 90.544 1.732 -4.206 1.00 0.00 88 ARG A N 9
ATOM 15098 C CA . ARG A 1 88 ? 90.731 2.939 -5.062 1.00 0.00 88 ARG A CA 9
ATOM 15099 C C . ARG A 1 88 ? 92.117 2.919 -5.714 1.00 0.00 88 ARG A C 9
ATOM 15100 O O . ARG A 1 88 ? 92.254 3.105 -6.907 1.00 0.00 88 ARG A O 9
ATOM 15121 N N . LYS A 1 89 ? 93.145 2.698 -4.941 1.00 0.00 89 LYS A N 9
ATOM 15122 C CA . LYS A 1 89 ? 94.520 2.668 -5.521 1.00 0.00 89 LYS A CA 9
ATOM 15123 C C . LYS A 1 89 ? 94.734 1.375 -6.312 1.00 0.00 89 LYS A C 9
ATOM 15124 O O . LYS A 1 89 ? 94.863 1.391 -7.519 1.00 0.00 89 LYS A O 9
ATOM 15143 N N . ASN A 1 90 ? 94.774 0.257 -5.641 1.00 0.00 90 ASN A N 9
ATOM 15144 C CA . ASN A 1 90 ? 94.980 -1.033 -6.357 1.00 0.00 90 ASN A CA 9
ATOM 15145 C C . ASN A 1 90 ? 94.862 -2.205 -5.378 1.00 0.00 90 ASN A C 9
ATOM 15146 O O . ASN A 1 90 ? 95.551 -3.199 -5.498 1.00 0.00 90 ASN A O 9
ATOM 15157 N N . GLY A 1 91 ? 93.995 -2.096 -4.410 1.00 0.00 91 GLY A N 9
ATOM 15158 C CA . GLY A 1 91 ? 93.836 -3.203 -3.426 1.00 0.00 91 GLY A CA 9
ATOM 15159 C C . GLY A 1 91 ? 93.046 -4.347 -4.065 1.00 0.00 91 GLY A C 9
ATOM 15160 O O . GLY A 1 91 ? 93.183 -5.494 -3.688 1.00 0.00 91 GLY A O 9
ATOM 15164 N N . TYR A 1 92 ? 92.217 -4.047 -5.029 1.00 0.00 92 TYR A N 9
ATOM 15165 C CA . TYR A 1 92 ? 91.419 -5.123 -5.688 1.00 0.00 92 TYR A CA 9
ATOM 15166 C C . TYR A 1 92 ? 90.457 -4.507 -6.718 1.00 0.00 92 TYR A C 9
ATOM 15167 O O . TYR A 1 92 ? 89.923 -3.436 -6.508 1.00 0.00 92 TYR A O 9
ATOM 15185 N N . PRO A 1 93 ? 90.276 -5.215 -7.801 1.00 0.00 93 PRO A N 9
ATOM 15186 C CA . PRO A 1 93 ? 89.377 -4.738 -8.884 1.00 0.00 93 PRO A CA 9
ATOM 15187 C C . PRO A 1 93 ? 87.967 -4.483 -8.342 1.00 0.00 93 PRO A C 9
ATOM 15188 O O . PRO A 1 93 ? 87.774 -4.261 -7.164 1.00 0.00 93 PRO A O 9
ATOM 15199 N N . LEU A 1 94 ? 86.979 -4.511 -9.196 1.00 0.00 94 LEU A N 9
ATOM 15200 C CA . LEU A 1 94 ? 85.581 -4.269 -8.732 1.00 0.00 94 LEU A CA 9
ATOM 15201 C C . LEU A 1 94 ? 84.583 -4.935 -9.683 1.00 0.00 94 LEU A C 9
ATOM 15202 O O . LEU A 1 94 ? 84.407 -4.499 -10.804 1.00 0.00 94 LEU A O 9
ATOM 15218 N N . PRO A 1 95 ? 83.960 -5.976 -9.200 1.00 0.00 95 PRO A N 9
ATOM 15219 C CA . PRO A 1 95 ? 82.966 -6.715 -10.017 1.00 0.00 95 PRO A CA 9
ATOM 15220 C C . PRO A 1 95 ? 81.752 -5.828 -10.300 1.00 0.00 95 PRO A C 9
ATOM 15221 O O . PRO A 1 95 ? 81.304 -5.711 -11.424 1.00 0.00 95 PRO A O 9
ATOM 15232 N N . GLU A 1 96 ? 81.216 -5.201 -9.289 1.00 0.00 96 GLU A N 9
ATOM 15233 C CA . GLU A 1 96 ? 80.032 -4.321 -9.497 1.00 0.00 96 GLU A CA 9
ATOM 15234 C C . GLU A 1 96 ? 79.964 -3.257 -8.398 1.00 0.00 96 GLU A C 9
ATOM 15235 O O . GLU A 1 96 ? 80.824 -3.179 -7.543 1.00 0.00 96 GLU A O 9
ATOM 15247 N N . GLY A 1 97 ? 78.948 -2.439 -8.412 1.00 0.00 97 GLY A N 9
ATOM 15248 C CA . GLY A 1 97 ? 78.828 -1.383 -7.369 1.00 0.00 97 GLY A CA 9
ATOM 15249 C C . GLY A 1 97 ? 77.461 -1.490 -6.689 1.00 0.00 97 GLY A C 9
ATOM 15250 O O . GLY A 1 97 ? 77.203 -2.406 -5.935 1.00 0.00 97 GLY A O 9
ATOM 15254 N N . LEU A 1 98 ? 76.584 -0.560 -6.951 1.00 0.00 98 LEU A N 9
ATOM 15255 C CA . LEU A 1 98 ? 75.233 -0.609 -6.319 1.00 0.00 98 LEU A CA 9
ATOM 15256 C C . LEU A 1 98 ? 74.691 -2.041 -6.344 1.00 0.00 98 LEU A C 9
ATOM 15257 O O . LEU A 1 98 ? 74.913 -2.773 -7.287 1.00 0.00 98 LEU A O 9
ATOM 15273 N N . PRO A 1 99 ? 73.992 -2.391 -5.298 1.00 0.00 99 PRO A N 9
ATOM 15274 C CA . PRO A 1 99 ? 73.407 -3.749 -5.194 1.00 0.00 99 PRO A CA 9
ATOM 15275 C C . PRO A 1 99 ? 72.538 -4.057 -6.419 1.00 0.00 99 PRO A C 9
ATOM 15276 O O . PRO A 1 99 ? 72.663 -5.108 -7.014 1.00 0.00 99 PRO A O 9
ATOM 15287 N N . PRO A 1 100 ? 71.681 -3.128 -6.758 1.00 0.00 100 PRO A N 9
ATOM 15288 C CA . PRO A 1 100 ? 70.790 -3.317 -7.925 1.00 0.00 100 PRO A CA 9
ATOM 15289 C C . PRO A 1 100 ? 71.571 -3.116 -9.228 1.00 0.00 100 PRO A C 9
ATOM 15290 O O . PRO A 1 100 ? 71.393 -3.838 -10.189 1.00 0.00 100 PRO A O 9
ATOM 15301 N N . THR A 1 101 ? 72.438 -2.142 -9.264 1.00 0.00 101 THR A N 9
ATOM 15302 C CA . THR A 1 101 ? 73.232 -1.895 -10.503 1.00 0.00 101 THR A CA 9
ATOM 15303 C C . THR A 1 101 ? 72.303 -1.506 -11.657 1.00 0.00 101 THR A C 9
ATOM 15304 O O . THR A 1 101 ? 72.427 -2.000 -12.760 1.00 0.00 101 THR A O 9
ATOM 15315 N N . LEU A 1 102 ? 71.374 -0.623 -11.409 1.00 0.00 102 LEU A N 9
ATOM 15316 C CA . LEU A 1 102 ? 70.437 -0.200 -12.490 1.00 0.00 102 LEU A CA 9
ATOM 15317 C C . LEU A 1 102 ? 69.318 0.665 -11.906 1.00 0.00 102 LEU A C 9
ATOM 15318 O O . LEU A 1 102 ? 69.091 1.777 -12.340 1.00 0.00 102 LEU A O 9
ATOM 15334 N N . GLN A 1 103 ? 68.620 0.164 -10.924 1.00 0.00 103 GLN A N 9
ATOM 15335 C CA . GLN A 1 103 ? 67.515 0.957 -10.308 1.00 0.00 103 GLN A CA 9
ATOM 15336 C C . GLN A 1 103 ? 66.365 1.128 -11.306 1.00 0.00 103 GLN A C 9
ATOM 15337 O O . GLN A 1 103 ? 66.578 1.524 -12.435 1.00 0.00 103 GLN A O 9
ATOM 15351 N N . PRO A 1 104 ? 65.179 0.824 -10.851 1.00 0.00 104 PRO A N 9
ATOM 15352 C CA . PRO A 1 104 ? 63.979 0.945 -11.714 1.00 0.00 104 PRO A CA 9
ATOM 15353 C C . PRO A 1 104 ? 63.630 2.417 -11.935 1.00 0.00 104 PRO A C 9
ATOM 15354 O O . PRO A 1 104 ? 62.811 2.744 -12.771 1.00 0.00 104 PRO A O 9
ATOM 15365 N N . GLU A 1 105 ? 64.251 3.307 -11.206 1.00 0.00 105 GLU A N 9
ATOM 15366 C CA . GLU A 1 105 ? 63.953 4.754 -11.400 1.00 0.00 105 GLU A CA 9
ATOM 15367 C C . GLU A 1 105 ? 63.894 5.046 -12.899 1.00 0.00 105 GLU A C 9
ATOM 15368 O O . GLU A 1 105 ? 63.200 5.935 -13.350 1.00 0.00 105 GLU A O 9
ATOM 15380 N N . PHE A 1 106 ? 64.613 4.279 -13.670 1.00 0.00 106 PHE A N 9
ATOM 15381 C CA . PHE A 1 106 ? 64.606 4.469 -15.144 1.00 0.00 106 PHE A CA 9
ATOM 15382 C C . PHE A 1 106 ? 63.240 4.068 -15.708 1.00 0.00 106 PHE A C 9
ATOM 15383 O O . PHE A 1 106 ? 62.222 4.228 -15.065 1.00 0.00 106 PHE A O 9
ATOM 15400 N N . ILE A 1 107 ? 63.211 3.549 -16.899 1.00 0.00 107 ILE A N 9
ATOM 15401 C CA . ILE A 1 107 ? 61.913 3.139 -17.501 1.00 0.00 107 ILE A CA 9
ATOM 15402 C C . ILE A 1 107 ? 61.810 1.611 -17.552 1.00 0.00 107 ILE A C 9
ATOM 15403 O O . ILE A 1 107 ? 60.736 1.049 -17.473 1.00 0.00 107 ILE A O 9
ATOM 15419 N N . VAL A 1 108 ? 62.920 0.936 -17.680 1.00 0.00 108 VAL A N 9
ATOM 15420 C CA . VAL A 1 108 ? 62.882 -0.555 -17.733 1.00 0.00 108 VAL A CA 9
ATOM 15421 C C . VAL A 1 108 ? 62.147 -1.107 -16.509 1.00 0.00 108 VAL A C 9
ATOM 15422 O O . VAL A 1 108 ? 62.398 -0.705 -15.390 1.00 0.00 108 VAL A O 9
ATOM 15435 N N . THR A 1 109 ? 61.241 -2.025 -16.711 1.00 0.00 109 THR A N 9
ATOM 15436 C CA . THR A 1 109 ? 60.492 -2.601 -15.556 1.00 0.00 109 THR A CA 9
ATOM 15437 C C . THR A 1 109 ? 61.087 -3.955 -15.160 1.00 0.00 109 THR A C 9
ATOM 15438 O O . THR A 1 109 ? 61.331 -4.220 -14.000 1.00 0.00 109 THR A O 9
ATOM 15449 N N . ASP A 1 110 ? 61.322 -4.813 -16.114 1.00 0.00 110 ASP A N 9
ATOM 15450 C CA . ASP A 1 110 ? 61.899 -6.148 -15.789 1.00 0.00 110 ASP A CA 9
ATOM 15451 C C . ASP A 1 110 ? 60.965 -6.912 -14.847 1.00 0.00 110 ASP A C 9
ATOM 15452 O O . ASP A 1 110 ? 59.814 -7.097 -15.207 1.00 0.00 110 ASP A O 9
ATOM 15463 N N . GLY A 1 1 ? 61.493 -13.638 -2.108 1.00 0.00 1 GLY A N 10
ATOM 15464 C CA . GLY A 1 1 ? 60.301 -13.541 -2.997 1.00 0.00 1 GLY A CA 10
ATOM 15465 C C . GLY A 1 1 ? 60.729 -13.749 -4.452 1.00 0.00 1 GLY A C 10
ATOM 15466 O O . GLY A 1 1 ? 60.363 -12.993 -5.330 1.00 0.00 1 GLY A O 10
ATOM 15472 N N . SER A 1 2 ? 61.501 -14.768 -4.712 1.00 0.00 2 SER A N 10
ATOM 15473 C CA . SER A 1 2 ? 61.951 -15.021 -6.111 1.00 0.00 2 SER A CA 10
ATOM 15474 C C . SER A 1 2 ? 62.463 -13.725 -6.746 1.00 0.00 2 SER A C 10
ATOM 15475 O O . SER A 1 2 ? 61.757 -13.058 -7.474 1.00 0.00 2 SER A O 10
ATOM 15483 N N . LEU A 1 3 ? 63.688 -13.365 -6.474 1.00 0.00 3 LEU A N 10
ATOM 15484 C CA . LEU A 1 3 ? 64.247 -12.113 -7.061 1.00 0.00 3 LEU A CA 10
ATOM 15485 C C . LEU A 1 3 ? 65.734 -11.991 -6.726 1.00 0.00 3 LEU A C 10
ATOM 15486 O O . LEU A 1 3 ? 66.355 -12.927 -6.259 1.00 0.00 3 LEU A O 10
ATOM 15502 N N . GLN A 1 4 ? 66.313 -10.845 -6.959 1.00 0.00 4 GLN A N 10
ATOM 15503 C CA . GLN A 1 4 ? 67.761 -10.666 -6.651 1.00 0.00 4 GLN A CA 10
ATOM 15504 C C . GLN A 1 4 ? 68.183 -9.220 -6.918 1.00 0.00 4 GLN A C 10
ATOM 15505 O O . GLN A 1 4 ? 68.745 -8.906 -7.949 1.00 0.00 4 GLN A O 10
ATOM 15519 N N . ASP A 1 5 ? 67.918 -8.335 -5.996 1.00 0.00 5 ASP A N 10
ATOM 15520 C CA . ASP A 1 5 ? 68.304 -6.910 -6.197 1.00 0.00 5 ASP A CA 10
ATOM 15521 C C . ASP A 1 5 ? 68.265 -6.159 -4.863 1.00 0.00 5 ASP A C 10
ATOM 15522 O O . ASP A 1 5 ? 68.000 -4.975 -4.814 1.00 0.00 5 ASP A O 10
ATOM 15531 N N . ASN A 1 6 ? 68.528 -6.840 -3.781 1.00 0.00 6 ASN A N 10
ATOM 15532 C CA . ASN A 1 6 ? 68.505 -6.164 -2.452 1.00 0.00 6 ASN A CA 10
ATOM 15533 C C . ASN A 1 6 ? 69.024 -7.111 -1.367 1.00 0.00 6 ASN A C 10
ATOM 15534 O O . ASN A 1 6 ? 68.899 -8.315 -1.468 1.00 0.00 6 ASN A O 10
ATOM 15545 N N . SER A 1 7 ? 69.605 -6.574 -0.328 1.00 0.00 7 SER A N 10
ATOM 15546 C CA . SER A 1 7 ? 70.130 -7.441 0.766 1.00 0.00 7 SER A CA 10
ATOM 15547 C C . SER A 1 7 ? 71.123 -8.464 0.207 1.00 0.00 7 SER A C 10
ATOM 15548 O O . SER A 1 7 ? 70.741 -9.495 -0.313 1.00 0.00 7 SER A O 10
ATOM 15556 N N . SER A 1 8 ? 72.394 -8.189 0.312 1.00 0.00 8 SER A N 10
ATOM 15557 C CA . SER A 1 8 ? 73.411 -9.145 -0.211 1.00 0.00 8 SER A CA 10
ATOM 15558 C C . SER A 1 8 ? 74.467 -9.433 0.861 1.00 0.00 8 SER A C 10
ATOM 15559 O O . SER A 1 8 ? 74.242 -9.230 2.038 1.00 0.00 8 SER A O 10
ATOM 15567 N N . TYR A 1 9 ? 75.618 -9.901 0.462 1.00 0.00 9 TYR A N 10
ATOM 15568 C CA . TYR A 1 9 ? 76.689 -10.199 1.455 1.00 0.00 9 TYR A CA 10
ATOM 15569 C C . TYR A 1 9 ? 78.058 -10.208 0.769 1.00 0.00 9 TYR A C 10
ATOM 15570 O O . TYR A 1 9 ? 78.340 -11.066 -0.043 1.00 0.00 9 TYR A O 10
ATOM 15588 N N . PRO A 1 10 ? 78.865 -9.242 1.119 1.00 0.00 10 PRO A N 10
ATOM 15589 C CA . PRO A 1 10 ? 80.222 -9.134 0.526 1.00 0.00 10 PRO A CA 10
ATOM 15590 C C . PRO A 1 10 ? 81.041 -10.391 0.834 1.00 0.00 10 PRO A C 10
ATOM 15591 O O . PRO A 1 10 ? 80.507 -11.416 1.206 1.00 0.00 10 PRO A O 10
ATOM 15602 N N . ASP A 1 11 ? 82.335 -10.318 0.681 1.00 0.00 11 ASP A N 10
ATOM 15603 C CA . ASP A 1 11 ? 83.188 -11.505 0.965 1.00 0.00 11 ASP A CA 10
ATOM 15604 C C . ASP A 1 11 ? 83.590 -11.525 2.440 1.00 0.00 11 ASP A C 10
ATOM 15605 O O . ASP A 1 11 ? 84.207 -10.604 2.938 1.00 0.00 11 ASP A O 10
ATOM 15614 N N . GLU A 1 12 ? 83.243 -12.567 3.144 1.00 0.00 12 GLU A N 10
ATOM 15615 C CA . GLU A 1 12 ? 83.604 -12.642 4.588 1.00 0.00 12 GLU A CA 10
ATOM 15616 C C . GLU A 1 12 ? 85.095 -12.960 4.753 1.00 0.00 12 GLU A C 10
ATOM 15617 O O . GLU A 1 12 ? 85.771 -12.342 5.551 1.00 0.00 12 GLU A O 10
ATOM 15629 N N . PRO A 1 13 ? 85.563 -13.913 3.988 1.00 0.00 13 PRO A N 10
ATOM 15630 C CA . PRO A 1 13 ? 86.992 -14.302 4.060 1.00 0.00 13 PRO A CA 10
ATOM 15631 C C . PRO A 1 13 ? 87.879 -13.111 3.687 1.00 0.00 13 PRO A C 10
ATOM 15632 O O . PRO A 1 13 ? 89.053 -13.077 3.996 1.00 0.00 13 PRO A O 10
ATOM 15643 N N . TRP A 1 14 ? 87.322 -12.134 3.024 1.00 0.00 14 TRP A N 10
ATOM 15644 C CA . TRP A 1 14 ? 88.127 -10.943 2.628 1.00 0.00 14 TRP A CA 10
ATOM 15645 C C . TRP A 1 14 ? 89.414 -11.384 1.925 1.00 0.00 14 TRP A C 10
ATOM 15646 O O . TRP A 1 14 ? 90.377 -10.648 1.852 1.00 0.00 14 TRP A O 10
ATOM 15667 N N . ARG A 1 15 ? 89.436 -12.582 1.405 1.00 0.00 15 ARG A N 10
ATOM 15668 C CA . ARG A 1 15 ? 90.660 -13.070 0.705 1.00 0.00 15 ARG A CA 10
ATOM 15669 C C . ARG A 1 15 ? 91.913 -12.697 1.502 1.00 0.00 15 ARG A C 10
ATOM 15670 O O . ARG A 1 15 ? 92.693 -11.861 1.092 1.00 0.00 15 ARG A O 10
ATOM 15691 N N . ILE A 1 16 ? 92.115 -13.313 2.634 1.00 0.00 16 ILE A N 10
ATOM 15692 C CA . ILE A 1 16 ? 93.323 -12.992 3.448 1.00 0.00 16 ILE A CA 10
ATOM 15693 C C . ILE A 1 16 ? 93.502 -14.030 4.563 1.00 0.00 16 ILE A C 10
ATOM 15694 O O . ILE A 1 16 ? 93.102 -15.170 4.435 1.00 0.00 16 ILE A O 10
ATOM 15710 N N . THR A 1 17 ? 94.103 -13.641 5.651 1.00 0.00 17 THR A N 10
ATOM 15711 C CA . THR A 1 17 ? 94.314 -14.597 6.775 1.00 0.00 17 THR A CA 10
ATOM 15712 C C . THR A 1 17 ? 94.948 -13.869 7.961 1.00 0.00 17 THR A C 10
ATOM 15713 O O . THR A 1 17 ? 96.151 -13.713 8.028 1.00 0.00 17 THR A O 10
ATOM 15724 N N . GLU A 1 18 ? 94.144 -13.415 8.888 1.00 0.00 18 GLU A N 10
ATOM 15725 C CA . GLU A 1 18 ? 94.686 -12.683 10.073 1.00 0.00 18 GLU A CA 10
ATOM 15726 C C . GLU A 1 18 ? 95.849 -11.777 9.659 1.00 0.00 18 GLU A C 10
ATOM 15727 O O . GLU A 1 18 ? 96.737 -11.491 10.438 1.00 0.00 18 GLU A O 10
ATOM 15739 N N . GLU A 1 19 ? 95.846 -11.318 8.437 1.00 0.00 19 GLU A N 10
ATOM 15740 C CA . GLU A 1 19 ? 96.934 -10.427 7.965 1.00 0.00 19 GLU A CA 10
ATOM 15741 C C . GLU A 1 19 ? 96.359 -9.037 7.680 1.00 0.00 19 GLU A C 10
ATOM 15742 O O . GLU A 1 19 ? 97.071 -8.053 7.634 1.00 0.00 19 GLU A O 10
ATOM 15754 N N . GLN A 1 20 ? 95.070 -8.954 7.494 1.00 0.00 20 GLN A N 10
ATOM 15755 C CA . GLN A 1 20 ? 94.436 -7.638 7.218 1.00 0.00 20 GLN A CA 10
ATOM 15756 C C . GLN A 1 20 ? 93.270 -7.401 8.183 1.00 0.00 20 GLN A C 10
ATOM 15757 O O . GLN A 1 20 ? 92.895 -6.277 8.452 1.00 0.00 20 GLN A O 10
ATOM 15771 N N . ARG A 1 21 ? 92.698 -8.450 8.715 1.00 0.00 21 ARG A N 10
ATOM 15772 C CA . ARG A 1 21 ? 91.567 -8.275 9.666 1.00 0.00 21 ARG A CA 10
ATOM 15773 C C . ARG A 1 21 ? 92.061 -7.554 10.920 1.00 0.00 21 ARG A C 10
ATOM 15774 O O . ARG A 1 21 ? 91.318 -6.860 11.585 1.00 0.00 21 ARG A O 10
ATOM 15795 N N . GLU A 1 22 ? 93.316 -7.710 11.240 1.00 0.00 22 GLU A N 10
ATOM 15796 C CA . GLU A 1 22 ? 93.867 -7.031 12.445 1.00 0.00 22 GLU A CA 10
ATOM 15797 C C . GLU A 1 22 ? 94.096 -5.548 12.144 1.00 0.00 22 GLU A C 10
ATOM 15798 O O . GLU A 1 22 ? 93.796 -4.687 12.948 1.00 0.00 22 GLU A O 10
ATOM 15810 N N . TYR A 1 23 ? 94.622 -5.245 10.989 1.00 0.00 23 TYR A N 10
ATOM 15811 C CA . TYR A 1 23 ? 94.868 -3.817 10.632 1.00 0.00 23 TYR A CA 10
ATOM 15812 C C . TYR A 1 23 ? 93.538 -3.106 10.371 1.00 0.00 23 TYR A C 10
ATOM 15813 O O . TYR A 1 23 ? 93.437 -1.900 10.482 1.00 0.00 23 TYR A O 10
ATOM 15831 N N . TYR A 1 24 ? 92.517 -3.841 10.024 1.00 0.00 24 TYR A N 10
ATOM 15832 C CA . TYR A 1 24 ? 91.197 -3.203 9.757 1.00 0.00 24 TYR A CA 10
ATOM 15833 C C . TYR A 1 24 ? 90.530 -2.799 11.075 1.00 0.00 24 TYR A C 10
ATOM 15834 O O . TYR A 1 24 ? 89.867 -1.785 11.160 1.00 0.00 24 TYR A O 10
ATOM 15852 N N . VAL A 1 25 ? 90.701 -3.586 12.102 1.00 0.00 25 VAL A N 10
ATOM 15853 C CA . VAL A 1 25 ? 90.078 -3.247 13.412 1.00 0.00 25 VAL A CA 10
ATOM 15854 C C . VAL A 1 25 ? 90.914 -2.192 14.140 1.00 0.00 25 VAL A C 10
ATOM 15855 O O . VAL A 1 25 ? 90.392 -1.354 14.849 1.00 0.00 25 VAL A O 10
ATOM 15868 N N . ASN A 1 26 ? 92.208 -2.226 13.972 1.00 0.00 26 ASN A N 10
ATOM 15869 C CA . ASN A 1 26 ? 93.077 -1.226 14.656 1.00 0.00 26 ASN A CA 10
ATOM 15870 C C . ASN A 1 26 ? 92.768 0.185 14.149 1.00 0.00 26 ASN A C 10
ATOM 15871 O O . ASN A 1 26 ? 92.957 1.161 14.850 1.00 0.00 26 ASN A O 10
ATOM 15882 N N . GLN A 1 27 ? 92.294 0.305 12.940 1.00 0.00 27 GLN A N 10
ATOM 15883 C CA . GLN A 1 27 ? 91.971 1.650 12.395 1.00 0.00 27 GLN A CA 10
ATOM 15884 C C . GLN A 1 27 ? 90.531 2.022 12.769 1.00 0.00 27 GLN A C 10
ATOM 15885 O O . GLN A 1 27 ? 90.215 3.172 13.007 1.00 0.00 27 GLN A O 10
ATOM 15899 N N . PHE A 1 28 ? 89.660 1.052 12.828 1.00 0.00 28 PHE A N 10
ATOM 15900 C CA . PHE A 1 28 ? 88.243 1.335 13.194 1.00 0.00 28 PHE A CA 10
ATOM 15901 C C . PHE A 1 28 ? 88.119 1.446 14.716 1.00 0.00 28 PHE A C 10
ATOM 15902 O O . PHE A 1 28 ? 87.115 1.887 15.236 1.00 0.00 28 PHE A O 10
ATOM 15919 N N . ARG A 1 29 ? 89.137 1.050 15.432 1.00 0.00 29 ARG A N 10
ATOM 15920 C CA . ARG A 1 29 ? 89.082 1.134 16.920 1.00 0.00 29 ARG A CA 10
ATOM 15921 C C . ARG A 1 29 ? 89.234 2.589 17.371 1.00 0.00 29 ARG A C 10
ATOM 15922 O O . ARG A 1 29 ? 88.447 3.092 18.148 1.00 0.00 29 ARG A O 10
ATOM 15943 N N . SER A 1 30 ? 90.237 3.271 16.888 1.00 0.00 30 SER A N 10
ATOM 15944 C CA . SER A 1 30 ? 90.425 4.694 17.291 1.00 0.00 30 SER A CA 10
ATOM 15945 C C . SER A 1 30 ? 89.099 5.442 17.150 1.00 0.00 30 SER A C 10
ATOM 15946 O O . SER A 1 30 ? 88.764 6.294 17.948 1.00 0.00 30 SER A O 10
ATOM 15954 N N . LEU A 1 31 ? 88.341 5.118 16.140 1.00 0.00 31 LEU A N 10
ATOM 15955 C CA . LEU A 1 31 ? 87.030 5.792 15.937 1.00 0.00 31 LEU A CA 10
ATOM 15956 C C . LEU A 1 31 ? 85.955 5.077 16.759 1.00 0.00 31 LEU A C 10
ATOM 15957 O O . LEU A 1 31 ? 84.963 5.660 17.152 1.00 0.00 31 LEU A O 10
ATOM 15973 N N . GLN A 1 32 ? 86.153 3.815 17.023 1.00 0.00 32 GLN A N 10
ATOM 15974 C CA . GLN A 1 32 ? 85.162 3.045 17.821 1.00 0.00 32 GLN A CA 10
ATOM 15975 C C . GLN A 1 32 ? 85.852 2.404 19.030 1.00 0.00 32 GLN A C 10
ATOM 15976 O O . GLN A 1 32 ? 86.733 1.582 18.874 1.00 0.00 32 GLN A O 10
ATOM 15990 N N . PRO A 1 33 ? 85.429 2.804 20.198 1.00 0.00 33 PRO A N 10
ATOM 15991 C CA . PRO A 1 33 ? 86.020 2.261 21.446 1.00 0.00 33 PRO A CA 10
ATOM 15992 C C . PRO A 1 33 ? 85.893 0.737 21.477 1.00 0.00 33 PRO A C 10
ATOM 15993 O O . PRO A 1 33 ? 86.855 0.028 21.690 1.00 0.00 33 PRO A O 10
ATOM 16004 N N . ASP A 1 34 ? 84.714 0.231 21.264 1.00 0.00 34 ASP A N 10
ATOM 16005 C CA . ASP A 1 34 ? 84.523 -1.248 21.278 1.00 0.00 34 ASP A CA 10
ATOM 16006 C C . ASP A 1 34 ? 85.150 -1.870 20.026 1.00 0.00 34 ASP A C 10
ATOM 16007 O O . ASP A 1 34 ? 84.842 -1.477 18.919 1.00 0.00 34 ASP A O 10
ATOM 16016 N N . PRO A 1 35 ? 86.017 -2.823 20.245 1.00 0.00 35 PRO A N 10
ATOM 16017 C CA . PRO A 1 35 ? 86.700 -3.505 19.117 1.00 0.00 35 PRO A CA 10
ATOM 16018 C C . PRO A 1 35 ? 85.672 -4.134 18.171 1.00 0.00 35 PRO A C 10
ATOM 16019 O O . PRO A 1 35 ? 85.724 -3.949 16.972 1.00 0.00 35 PRO A O 10
ATOM 16030 N N . SER A 1 36 ? 84.738 -4.876 18.702 1.00 0.00 36 SER A N 10
ATOM 16031 C CA . SER A 1 36 ? 83.709 -5.515 17.832 1.00 0.00 36 SER A CA 10
ATOM 16032 C C . SER A 1 36 ? 82.373 -4.778 17.964 1.00 0.00 36 SER A C 10
ATOM 16033 O O . SER A 1 36 ? 81.396 -5.325 18.437 1.00 0.00 36 SER A O 10
ATOM 16041 N N . SER A 1 37 ? 82.322 -3.541 17.552 1.00 0.00 37 SER A N 10
ATOM 16042 C CA . SER A 1 37 ? 81.048 -2.772 17.657 1.00 0.00 37 SER A CA 10
ATOM 16043 C C . SER A 1 37 ? 80.822 -1.936 16.393 1.00 0.00 37 SER A C 10
ATOM 16044 O O . SER A 1 37 ? 81.495 -2.105 15.396 1.00 0.00 37 SER A O 10
ATOM 16052 N N . PHE A 1 38 ? 79.877 -1.036 16.431 1.00 0.00 38 PHE A N 10
ATOM 16053 C CA . PHE A 1 38 ? 79.602 -0.186 15.235 1.00 0.00 38 PHE A CA 10
ATOM 16054 C C . PHE A 1 38 ? 80.044 1.257 15.499 1.00 0.00 38 PHE A C 10
ATOM 16055 O O . PHE A 1 38 ? 80.200 1.672 16.630 1.00 0.00 38 PHE A O 10
ATOM 16072 N N . ILE A 1 39 ? 80.241 2.026 14.463 1.00 0.00 39 ILE A N 10
ATOM 16073 C CA . ILE A 1 39 ? 80.668 3.444 14.653 1.00 0.00 39 ILE A CA 10
ATOM 16074 C C . ILE A 1 39 ? 79.435 4.346 14.763 1.00 0.00 39 ILE A C 10
ATOM 16075 O O . ILE A 1 39 ? 78.408 4.081 14.169 1.00 0.00 39 ILE A O 10
ATOM 16091 N N . SER A 1 40 ? 79.525 5.407 15.517 1.00 0.00 40 SER A N 10
ATOM 16092 C CA . SER A 1 40 ? 78.354 6.319 15.658 1.00 0.00 40 SER A CA 10
ATOM 16093 C C . SER A 1 40 ? 77.913 6.827 14.283 1.00 0.00 40 SER A C 10
ATOM 16094 O O . SER A 1 40 ? 76.785 7.238 14.094 1.00 0.00 40 SER A O 10
ATOM 16102 N N . GLY A 1 41 ? 78.794 6.798 13.321 1.00 0.00 41 GLY A N 10
ATOM 16103 C CA . GLY A 1 41 ? 78.425 7.275 11.959 1.00 0.00 41 GLY A CA 10
ATOM 16104 C C . GLY A 1 41 ? 79.258 8.508 11.603 1.00 0.00 41 GLY A C 10
ATOM 16105 O O . GLY A 1 41 ? 80.208 8.430 10.849 1.00 0.00 41 GLY A O 10
ATOM 16109 N N . SER A 1 42 ? 78.907 9.646 12.134 1.00 0.00 42 SER A N 10
ATOM 16110 C CA . SER A 1 42 ? 79.676 10.886 11.822 1.00 0.00 42 SER A CA 10
ATOM 16111 C C . SER A 1 42 ? 81.112 10.768 12.338 1.00 0.00 42 SER A C 10
ATOM 16112 O O . SER A 1 42 ? 81.965 11.570 12.015 1.00 0.00 42 SER A O 10
ATOM 16120 N N . VAL A 1 43 ? 81.387 9.774 13.136 1.00 0.00 43 VAL A N 10
ATOM 16121 C CA . VAL A 1 43 ? 82.770 9.612 13.666 1.00 0.00 43 VAL A CA 10
ATOM 16122 C C . VAL A 1 43 ? 83.716 9.182 12.541 1.00 0.00 43 VAL A C 10
ATOM 16123 O O . VAL A 1 43 ? 84.696 9.842 12.256 1.00 0.00 43 VAL A O 10
ATOM 16136 N N . ALA A 1 44 ? 83.428 8.084 11.897 1.00 0.00 44 ALA A N 10
ATOM 16137 C CA . ALA A 1 44 ? 84.310 7.616 10.786 1.00 0.00 44 ALA A CA 10
ATOM 16138 C C . ALA A 1 44 ? 84.095 8.480 9.544 1.00 0.00 44 ALA A C 10
ATOM 16139 O O . ALA A 1 44 ? 85.011 8.734 8.790 1.00 0.00 44 ALA A O 10
ATOM 16146 N N . LYS A 1 45 ? 82.893 8.940 9.325 1.00 0.00 45 LYS A N 10
ATOM 16147 C CA . LYS A 1 45 ? 82.634 9.792 8.131 1.00 0.00 45 LYS A CA 10
ATOM 16148 C C . LYS A 1 45 ? 83.520 11.038 8.181 1.00 0.00 45 LYS A C 10
ATOM 16149 O O . LYS A 1 45 ? 83.688 11.737 7.201 1.00 0.00 45 LYS A O 10
ATOM 16168 N N . ASN A 1 46 ? 84.087 11.317 9.322 1.00 0.00 46 ASN A N 10
ATOM 16169 C CA . ASN A 1 46 ? 84.965 12.513 9.455 1.00 0.00 46 ASN A CA 10
ATOM 16170 C C . ASN A 1 46 ? 86.204 12.369 8.567 1.00 0.00 46 ASN A C 10
ATOM 16171 O O . ASN A 1 46 ? 86.467 13.191 7.712 1.00 0.00 46 ASN A O 10
ATOM 16182 N N . PHE A 1 47 ? 86.973 11.334 8.773 1.00 0.00 47 PHE A N 10
ATOM 16183 C CA . PHE A 1 47 ? 88.200 11.142 7.951 1.00 0.00 47 PHE A CA 10
ATOM 16184 C C . PHE A 1 47 ? 87.862 10.405 6.646 1.00 0.00 47 PHE A C 10
ATOM 16185 O O . PHE A 1 47 ? 88.618 10.431 5.695 1.00 0.00 47 PHE A O 10
ATOM 16202 N N . PHE A 1 48 ? 86.729 9.756 6.591 1.00 0.00 48 PHE A N 10
ATOM 16203 C CA . PHE A 1 48 ? 86.342 9.029 5.346 1.00 0.00 48 PHE A CA 10
ATOM 16204 C C . PHE A 1 48 ? 86.436 9.968 4.139 1.00 0.00 48 PHE A C 10
ATOM 16205 O O . PHE A 1 48 ? 86.500 9.533 3.006 1.00 0.00 48 PHE A O 10
ATOM 16222 N N . THR A 1 49 ? 86.441 11.254 4.375 1.00 0.00 49 THR A N 10
ATOM 16223 C CA . THR A 1 49 ? 86.529 12.230 3.249 1.00 0.00 49 THR A CA 10
ATOM 16224 C C . THR A 1 49 ? 87.699 11.875 2.324 1.00 0.00 49 THR A C 10
ATOM 16225 O O . THR A 1 49 ? 88.327 10.848 2.478 1.00 0.00 49 THR A O 10
ATOM 16236 N N . LYS A 1 50 ? 87.982 12.720 1.360 1.00 0.00 50 LYS A N 10
ATOM 16237 C CA . LYS A 1 50 ? 89.102 12.448 0.403 1.00 0.00 50 LYS A CA 10
ATOM 16238 C C . LYS A 1 50 ? 89.222 10.945 0.123 1.00 0.00 50 LYS A C 10
ATOM 16239 O O . LYS A 1 50 ? 88.469 10.393 -0.652 1.00 0.00 50 LYS A O 10
ATOM 16258 N N . SER A 1 51 ? 90.159 10.279 0.739 1.00 0.00 51 SER A N 10
ATOM 16259 C CA . SER A 1 51 ? 90.314 8.816 0.492 1.00 0.00 51 SER A CA 10
ATOM 16260 C C . SER A 1 51 ? 90.528 8.574 -1.001 1.00 0.00 51 SER A C 10
ATOM 16261 O O . SER A 1 51 ? 91.642 8.572 -1.484 1.00 0.00 51 SER A O 10
ATOM 16269 N N . LYS A 1 52 ? 89.469 8.393 -1.742 1.00 0.00 52 LYS A N 10
ATOM 16270 C CA . LYS A 1 52 ? 89.627 8.180 -3.207 1.00 0.00 52 LYS A CA 10
ATOM 16271 C C . LYS A 1 52 ? 90.275 9.421 -3.826 1.00 0.00 52 LYS A C 10
ATOM 16272 O O . LYS A 1 52 ? 90.719 9.407 -4.958 1.00 0.00 52 LYS A O 10
ATOM 16291 N N . LEU A 1 53 ? 90.323 10.498 -3.085 1.00 0.00 53 LEU A N 10
ATOM 16292 C CA . LEU A 1 53 ? 90.932 11.746 -3.619 1.00 0.00 53 LEU A CA 10
ATOM 16293 C C . LEU A 1 53 ? 90.139 12.219 -4.840 1.00 0.00 53 LEU A C 10
ATOM 16294 O O . LEU A 1 53 ? 88.991 11.867 -5.010 1.00 0.00 53 LEU A O 10
ATOM 16310 N N . SER A 1 54 ? 90.735 13.006 -5.692 1.00 0.00 54 SER A N 10
ATOM 16311 C CA . SER A 1 54 ? 90.004 13.484 -6.904 1.00 0.00 54 SER A CA 10
ATOM 16312 C C . SER A 1 54 ? 88.553 13.839 -6.563 1.00 0.00 54 SER A C 10
ATOM 16313 O O . SER A 1 54 ? 87.648 13.058 -6.780 1.00 0.00 54 SER A O 10
ATOM 16321 N N . ILE A 1 55 ? 88.323 15.011 -6.038 1.00 0.00 55 ILE A N 10
ATOM 16322 C CA . ILE A 1 55 ? 86.927 15.412 -5.691 1.00 0.00 55 ILE A CA 10
ATOM 16323 C C . ILE A 1 55 ? 86.332 14.443 -4.665 1.00 0.00 55 ILE A C 10
ATOM 16324 O O . ILE A 1 55 ? 86.564 13.252 -4.729 1.00 0.00 55 ILE A O 10
ATOM 16340 N N . PRO A 1 56 ? 85.579 14.990 -3.749 1.00 0.00 56 PRO A N 10
ATOM 16341 C CA . PRO A 1 56 ? 84.941 14.163 -2.696 1.00 0.00 56 PRO A CA 10
ATOM 16342 C C . PRO A 1 56 ? 83.935 13.190 -3.319 1.00 0.00 56 PRO A C 10
ATOM 16343 O O . PRO A 1 56 ? 82.837 13.565 -3.683 1.00 0.00 56 PRO A O 10
ATOM 16354 N N . GLU A 1 57 ? 84.297 11.942 -3.441 1.00 0.00 57 GLU A N 10
ATOM 16355 C CA . GLU A 1 57 ? 83.358 10.949 -4.038 1.00 0.00 57 GLU A CA 10
ATOM 16356 C C . GLU A 1 57 ? 83.016 9.866 -3.012 1.00 0.00 57 GLU A C 10
ATOM 16357 O O . GLU A 1 57 ? 82.674 8.752 -3.359 1.00 0.00 57 GLU A O 10
ATOM 16369 N N . LEU A 1 58 ? 83.110 10.185 -1.750 1.00 0.00 58 LEU A N 10
ATOM 16370 C CA . LEU A 1 58 ? 82.796 9.178 -0.697 1.00 0.00 58 LEU A CA 10
ATOM 16371 C C . LEU A 1 58 ? 81.284 8.931 -0.622 1.00 0.00 58 LEU A C 10
ATOM 16372 O O . LEU A 1 58 ? 80.815 8.148 0.178 1.00 0.00 58 LEU A O 10
ATOM 16388 N N . SER A 1 59 ? 80.519 9.593 -1.446 1.00 0.00 59 SER A N 10
ATOM 16389 C CA . SER A 1 59 ? 79.041 9.391 -1.415 1.00 0.00 59 SER A CA 10
ATOM 16390 C C . SER A 1 59 ? 78.698 7.934 -1.740 1.00 0.00 59 SER A C 10
ATOM 16391 O O . SER A 1 59 ? 77.763 7.374 -1.203 1.00 0.00 59 SER A O 10
ATOM 16399 N N . TYR A 1 60 ? 79.445 7.316 -2.614 1.00 0.00 60 TYR A N 10
ATOM 16400 C CA . TYR A 1 60 ? 79.153 5.897 -2.967 1.00 0.00 60 TYR A CA 10
ATOM 16401 C C . TYR A 1 60 ? 79.899 4.953 -2.018 1.00 0.00 60 TYR A C 10
ATOM 16402 O O . TYR A 1 60 ? 79.452 3.857 -1.741 1.00 0.00 60 TYR A O 10
ATOM 16420 N N . ILE A 1 61 ? 81.026 5.373 -1.510 1.00 0.00 61 ILE A N 10
ATOM 16421 C CA . ILE A 1 61 ? 81.790 4.502 -0.571 1.00 0.00 61 ILE A CA 10
ATOM 16422 C C . ILE A 1 61 ? 80.999 4.323 0.726 1.00 0.00 61 ILE A C 10
ATOM 16423 O O . ILE A 1 61 ? 81.016 3.274 1.340 1.00 0.00 61 ILE A O 10
ATOM 16439 N N . TRP A 1 62 ? 80.304 5.343 1.142 1.00 0.00 62 TRP A N 10
ATOM 16440 C CA . TRP A 1 62 ? 79.505 5.248 2.395 1.00 0.00 62 TRP A CA 10
ATOM 16441 C C . TRP A 1 62 ? 78.105 4.719 2.081 1.00 0.00 62 TRP A C 10
ATOM 16442 O O . TRP A 1 62 ? 77.546 3.937 2.824 1.00 0.00 62 TRP A O 10
ATOM 16463 N N . GLU A 1 63 ? 77.537 5.131 0.980 1.00 0.00 63 GLU A N 10
ATOM 16464 C CA . GLU A 1 63 ? 76.178 4.639 0.618 1.00 0.00 63 GLU A CA 10
ATOM 16465 C C . GLU A 1 63 ? 76.164 3.108 0.639 1.00 0.00 63 GLU A C 10
ATOM 16466 O O . GLU A 1 63 ? 75.149 2.488 0.882 1.00 0.00 63 GLU A O 10
ATOM 16478 N N . LEU A 1 64 ? 77.291 2.498 0.390 1.00 0.00 64 LEU A N 10
ATOM 16479 C CA . LEU A 1 64 ? 77.355 1.009 0.399 1.00 0.00 64 LEU A CA 10
ATOM 16480 C C . LEU A 1 64 ? 77.767 0.511 1.787 1.00 0.00 64 LEU A C 10
ATOM 16481 O O . LEU A 1 64 ? 77.330 -0.527 2.240 1.00 0.00 64 LEU A O 10
ATOM 16497 N N . SER A 1 65 ? 78.606 1.246 2.466 1.00 0.00 65 SER A N 10
ATOM 16498 C CA . SER A 1 65 ? 79.041 0.813 3.824 1.00 0.00 65 SER A CA 10
ATOM 16499 C C . SER A 1 65 ? 77.822 0.625 4.729 1.00 0.00 65 SER A C 10
ATOM 16500 O O . SER A 1 65 ? 77.690 -0.371 5.412 1.00 0.00 65 SER A O 10
ATOM 16508 N N . ASP A 1 66 ? 76.932 1.574 4.732 1.00 0.00 66 ASP A N 10
ATOM 16509 C CA . ASP A 1 66 ? 75.718 1.457 5.588 1.00 0.00 66 ASP A CA 10
ATOM 16510 C C . ASP A 1 66 ? 74.584 0.794 4.803 1.00 0.00 66 ASP A C 10
ATOM 16511 O O . ASP A 1 66 ? 74.539 0.854 3.590 1.00 0.00 66 ASP A O 10
ATOM 16520 N N . ALA A 1 67 ? 73.668 0.162 5.484 1.00 0.00 67 ALA A N 10
ATOM 16521 C CA . ALA A 1 67 ? 72.544 -0.503 4.772 1.00 0.00 67 ALA A CA 10
ATOM 16522 C C . ALA A 1 67 ? 71.237 -0.324 5.549 1.00 0.00 67 ALA A C 10
ATOM 16523 O O . ALA A 1 67 ? 70.381 -1.186 5.547 1.00 0.00 67 ALA A O 10
ATOM 16530 N N . ASP A 1 68 ? 71.073 0.790 6.210 1.00 0.00 68 ASP A N 10
ATOM 16531 C CA . ASP A 1 68 ? 69.818 1.021 6.981 1.00 0.00 68 ASP A CA 10
ATOM 16532 C C . ASP A 1 68 ? 69.741 2.493 7.372 1.00 0.00 68 ASP A C 10
ATOM 16533 O O . ASP A 1 68 ? 69.077 2.867 8.319 1.00 0.00 68 ASP A O 10
ATOM 16542 N N . CYS A 1 69 ? 70.431 3.321 6.640 1.00 0.00 69 CYS A N 10
ATOM 16543 C CA . CYS A 1 69 ? 70.446 4.773 6.932 1.00 0.00 69 CYS A CA 10
ATOM 16544 C C . CYS A 1 69 ? 70.430 5.016 8.441 1.00 0.00 69 CYS A C 10
ATOM 16545 O O . CYS A 1 69 ? 69.876 5.984 8.921 1.00 0.00 69 CYS A O 10
ATOM 16553 N N . ASP A 1 70 ? 71.037 4.139 9.187 1.00 0.00 70 ASP A N 10
ATOM 16554 C CA . ASP A 1 70 ? 71.063 4.309 10.667 1.00 0.00 70 ASP A CA 10
ATOM 16555 C C . ASP A 1 70 ? 72.194 5.257 11.069 1.00 0.00 70 ASP A C 10
ATOM 16556 O O . ASP A 1 70 ? 72.260 5.723 12.189 1.00 0.00 70 ASP A O 10
ATOM 16565 N N . GLY A 1 71 ? 73.088 5.544 10.162 1.00 0.00 71 GLY A N 10
ATOM 16566 C CA . GLY A 1 71 ? 74.215 6.461 10.489 1.00 0.00 71 GLY A CA 10
ATOM 16567 C C . GLY A 1 71 ? 75.378 5.655 11.072 1.00 0.00 71 GLY A C 10
ATOM 16568 O O . GLY A 1 71 ? 76.531 5.934 10.811 1.00 0.00 71 GLY A O 10
ATOM 16572 N N . ALA A 1 72 ? 75.084 4.656 11.859 1.00 0.00 72 ALA A N 10
ATOM 16573 C CA . ALA A 1 72 ? 76.165 3.833 12.457 1.00 0.00 72 ALA A CA 10
ATOM 16574 C C . ALA A 1 72 ? 76.404 2.585 11.607 1.00 0.00 72 ALA A C 10
ATOM 16575 O O . ALA A 1 72 ? 75.565 2.180 10.828 1.00 0.00 72 ALA A O 10
ATOM 16582 N N . LEU A 1 73 ? 77.544 1.975 11.750 1.00 0.00 73 LEU A N 10
ATOM 16583 C CA . LEU A 1 73 ? 77.844 0.753 10.949 1.00 0.00 73 LEU A CA 10
ATOM 16584 C C . LEU A 1 73 ? 78.678 -0.233 11.772 1.00 0.00 73 LEU A C 10
ATOM 16585 O O . LEU A 1 73 ? 79.745 0.090 12.253 1.00 0.00 73 LEU A O 10
ATOM 16601 N N . THR A 1 74 ? 78.200 -1.437 11.935 1.00 0.00 74 THR A N 10
ATOM 16602 C CA . THR A 1 74 ? 78.967 -2.444 12.723 1.00 0.00 74 THR A CA 10
ATOM 16603 C C . THR A 1 74 ? 80.404 -2.536 12.208 1.00 0.00 74 THR A C 10
ATOM 16604 O O . THR A 1 74 ? 80.710 -2.088 11.120 1.00 0.00 74 THR A O 10
ATOM 16615 N N . LEU A 1 75 ? 81.287 -3.114 12.976 1.00 0.00 75 LEU A N 10
ATOM 16616 C CA . LEU A 1 75 ? 82.699 -3.232 12.515 1.00 0.00 75 LEU A CA 10
ATOM 16617 C C . LEU A 1 75 ? 82.749 -3.970 11.169 1.00 0.00 75 LEU A C 10
ATOM 16618 O O . LEU A 1 75 ? 83.461 -3.563 10.273 1.00 0.00 75 LEU A O 10
ATOM 16634 N N . PRO A 1 76 ? 81.980 -5.028 11.060 1.00 0.00 76 PRO A N 10
ATOM 16635 C CA . PRO A 1 76 ? 81.945 -5.803 9.797 1.00 0.00 76 PRO A CA 10
ATOM 16636 C C . PRO A 1 76 ? 81.585 -4.882 8.629 1.00 0.00 76 PRO A C 10
ATOM 16637 O O . PRO A 1 76 ? 81.994 -5.097 7.506 1.00 0.00 76 PRO A O 10
ATOM 16648 N N . GLU A 1 77 ? 80.823 -3.856 8.891 1.00 0.00 77 GLU A N 10
ATOM 16649 C CA . GLU A 1 77 ? 80.433 -2.917 7.800 1.00 0.00 77 GLU A CA 10
ATOM 16650 C C . GLU A 1 77 ? 81.617 -2.019 7.430 1.00 0.00 77 GLU A C 10
ATOM 16651 O O . GLU A 1 77 ? 81.756 -1.592 6.301 1.00 0.00 77 GLU A O 10
ATOM 16663 N N . PHE A 1 78 ? 82.469 -1.731 8.374 1.00 0.00 78 PHE A N 10
ATOM 16664 C CA . PHE A 1 78 ? 83.644 -0.863 8.082 1.00 0.00 78 PHE A CA 10
ATOM 16665 C C . PHE A 1 78 ? 84.723 -1.671 7.355 1.00 0.00 78 PHE A C 10
ATOM 16666 O O . PHE A 1 78 ? 85.452 -1.154 6.531 1.00 0.00 78 PHE A O 10
ATOM 16683 N N . CYS A 1 79 ? 84.833 -2.936 7.659 1.00 0.00 79 CYS A N 10
ATOM 16684 C CA . CYS A 1 79 ? 85.865 -3.779 6.990 1.00 0.00 79 CYS A CA 10
ATOM 16685 C C . CYS A 1 79 ? 85.603 -3.842 5.484 1.00 0.00 79 CYS A C 10
ATOM 16686 O O . CYS A 1 79 ? 86.501 -4.064 4.696 1.00 0.00 79 CYS A O 10
ATOM 16694 N N . ALA A 1 80 ? 84.379 -3.652 5.080 1.00 0.00 80 ALA A N 10
ATOM 16695 C CA . ALA A 1 80 ? 84.056 -3.705 3.627 1.00 0.00 80 ALA A CA 10
ATOM 16696 C C . ALA A 1 80 ? 84.308 -2.347 2.969 1.00 0.00 80 ALA A C 10
ATOM 16697 O O . ALA A 1 80 ? 85.039 -2.235 2.006 1.00 0.00 80 ALA A O 10
ATOM 16704 N N . ALA A 1 81 ? 83.703 -1.316 3.479 1.00 0.00 81 ALA A N 10
ATOM 16705 C CA . ALA A 1 81 ? 83.896 0.037 2.882 1.00 0.00 81 ALA A CA 10
ATOM 16706 C C . ALA A 1 81 ? 85.383 0.401 2.833 1.00 0.00 81 ALA A C 10
ATOM 16707 O O . ALA A 1 81 ? 85.838 1.059 1.919 1.00 0.00 81 ALA A O 10
ATOM 16714 N N . PHE A 1 82 ? 86.145 -0.013 3.809 1.00 0.00 82 PHE A N 10
ATOM 16715 C CA . PHE A 1 82 ? 87.598 0.323 3.809 1.00 0.00 82 PHE A CA 10
ATOM 16716 C C . PHE A 1 82 ? 88.294 -0.276 2.583 1.00 0.00 82 PHE A C 10
ATOM 16717 O O . PHE A 1 82 ? 88.794 0.437 1.736 1.00 0.00 82 PHE A O 10
ATOM 16734 N N . HIS A 1 83 ? 88.339 -1.577 2.480 1.00 0.00 83 HIS A N 10
ATOM 16735 C CA . HIS A 1 83 ? 89.015 -2.200 1.305 1.00 0.00 83 HIS A CA 10
ATOM 16736 C C . HIS A 1 83 ? 88.538 -1.535 0.013 1.00 0.00 83 HIS A C 10
ATOM 16737 O O . HIS A 1 83 ? 89.239 -1.506 -0.978 1.00 0.00 83 HIS A O 10
ATOM 16751 N N . LEU A 1 84 ? 87.348 -0.998 0.017 1.00 0.00 84 LEU A N 10
ATOM 16752 C CA . LEU A 1 84 ? 86.829 -0.332 -1.210 1.00 0.00 84 LEU A CA 10
ATOM 16753 C C . LEU A 1 84 ? 87.663 0.914 -1.521 1.00 0.00 84 LEU A C 10
ATOM 16754 O O . LEU A 1 84 ? 88.056 1.144 -2.647 1.00 0.00 84 LEU A O 10
ATOM 16770 N N . ILE A 1 85 ? 87.937 1.717 -0.530 1.00 0.00 85 ILE A N 10
ATOM 16771 C CA . ILE A 1 85 ? 88.749 2.944 -0.770 1.00 0.00 85 ILE A CA 10
ATOM 16772 C C . ILE A 1 85 ? 90.110 2.564 -1.362 1.00 0.00 85 ILE A C 10
ATOM 16773 O O . ILE A 1 85 ? 90.586 3.181 -2.294 1.00 0.00 85 ILE A O 10
ATOM 16789 N N . VAL A 1 86 ? 90.734 1.549 -0.830 1.00 0.00 86 VAL A N 10
ATOM 16790 C CA . VAL A 1 86 ? 92.061 1.126 -1.364 1.00 0.00 86 VAL A CA 10
ATOM 16791 C C . VAL A 1 86 ? 91.957 0.860 -2.867 1.00 0.00 86 VAL A C 10
ATOM 16792 O O . VAL A 1 86 ? 92.924 0.966 -3.595 1.00 0.00 86 VAL A O 10
ATOM 16805 N N . ALA A 1 87 ? 90.792 0.512 -3.335 1.00 0.00 87 ALA A N 10
ATOM 16806 C CA . ALA A 1 87 ? 90.625 0.235 -4.790 1.00 0.00 87 ALA A CA 10
ATOM 16807 C C . ALA A 1 87 ? 91.043 1.456 -5.613 1.00 0.00 87 ALA A C 10
ATOM 16808 O O . ALA A 1 87 ? 91.833 1.357 -6.531 1.00 0.00 87 ALA A O 10
ATOM 16815 N N . ARG A 1 88 ? 90.516 2.607 -5.294 1.00 0.00 88 ARG A N 10
ATOM 16816 C CA . ARG A 1 88 ? 90.883 3.833 -6.060 1.00 0.00 88 ARG A CA 10
ATOM 16817 C C . ARG A 1 88 ? 92.391 3.861 -6.322 1.00 0.00 88 ARG A C 10
ATOM 16818 O O . ARG A 1 88 ? 92.837 3.780 -7.449 1.00 0.00 88 ARG A O 10
ATOM 16839 N N . LYS A 1 89 ? 93.178 3.977 -5.289 1.00 0.00 89 LYS A N 10
ATOM 16840 C CA . LYS A 1 89 ? 94.657 4.009 -5.479 1.00 0.00 89 LYS A CA 10
ATOM 16841 C C . LYS A 1 89 ? 95.090 2.903 -6.444 1.00 0.00 89 LYS A C 10
ATOM 16842 O O . LYS A 1 89 ? 95.654 3.163 -7.489 1.00 0.00 89 LYS A O 10
ATOM 16861 N N . ASN A 1 90 ? 94.833 1.670 -6.102 1.00 0.00 90 ASN A N 10
ATOM 16862 C CA . ASN A 1 90 ? 95.231 0.549 -6.998 1.00 0.00 90 ASN A CA 10
ATOM 16863 C C . ASN A 1 90 ? 94.702 -0.777 -6.450 1.00 0.00 90 ASN A C 10
ATOM 16864 O O . ASN A 1 90 ? 95.250 -1.830 -6.710 1.00 0.00 90 ASN A O 10
ATOM 16875 N N . GLY A 1 91 ? 93.638 -0.736 -5.697 1.00 0.00 91 GLY A N 10
ATOM 16876 C CA . GLY A 1 91 ? 93.075 -1.993 -5.139 1.00 0.00 91 GLY A CA 10
ATOM 16877 C C . GLY A 1 91 ? 92.018 -2.529 -6.100 1.00 0.00 91 GLY A C 10
ATOM 16878 O O . GLY A 1 91 ? 90.934 -2.906 -5.703 1.00 0.00 91 GLY A O 10
ATOM 16882 N N . TYR A 1 92 ? 92.324 -2.559 -7.366 1.00 0.00 92 TYR A N 10
ATOM 16883 C CA . TYR A 1 92 ? 91.337 -3.071 -8.365 1.00 0.00 92 TYR A CA 10
ATOM 16884 C C . TYR A 1 92 ? 90.158 -2.100 -8.471 1.00 0.00 92 TYR A C 10
ATOM 16885 O O . TYR A 1 92 ? 89.183 -2.224 -7.756 1.00 0.00 92 TYR A O 10
ATOM 16903 N N . PRO A 1 93 ? 90.291 -1.159 -9.365 1.00 0.00 93 PRO A N 10
ATOM 16904 C CA . PRO A 1 93 ? 89.227 -0.148 -9.572 1.00 0.00 93 PRO A CA 10
ATOM 16905 C C . PRO A 1 93 ? 87.868 -0.830 -9.761 1.00 0.00 93 PRO A C 10
ATOM 16906 O O . PRO A 1 93 ? 87.758 -1.846 -10.419 1.00 0.00 93 PRO A O 10
ATOM 16917 N N . LEU A 1 94 ? 86.833 -0.278 -9.187 1.00 0.00 94 LEU A N 10
ATOM 16918 C CA . LEU A 1 94 ? 85.483 -0.895 -9.332 1.00 0.00 94 LEU A CA 10
ATOM 16919 C C . LEU A 1 94 ? 84.455 0.175 -9.716 1.00 0.00 94 LEU A C 10
ATOM 16920 O O . LEU A 1 94 ? 84.215 1.101 -8.966 1.00 0.00 94 LEU A O 10
ATOM 16936 N N . PRO A 1 95 ? 83.879 0.012 -10.877 1.00 0.00 95 PRO A N 10
ATOM 16937 C CA . PRO A 1 95 ? 82.867 0.980 -11.366 1.00 0.00 95 PRO A CA 10
ATOM 16938 C C . PRO A 1 95 ? 81.745 1.149 -10.337 1.00 0.00 95 PRO A C 10
ATOM 16939 O O . PRO A 1 95 ? 81.190 2.219 -10.180 1.00 0.00 95 PRO A O 10
ATOM 16950 N N . GLU A 1 96 ? 81.405 0.101 -9.636 1.00 0.00 96 GLU A N 10
ATOM 16951 C CA . GLU A 1 96 ? 80.315 0.206 -8.621 1.00 0.00 96 GLU A CA 10
ATOM 16952 C C . GLU A 1 96 ? 80.570 -0.767 -7.467 1.00 0.00 96 GLU A C 10
ATOM 16953 O O . GLU A 1 96 ? 81.667 -1.254 -7.282 1.00 0.00 96 GLU A O 10
ATOM 16965 N N . GLY A 1 97 ? 79.561 -1.054 -6.689 1.00 0.00 97 GLY A N 10
ATOM 16966 C CA . GLY A 1 97 ? 79.743 -1.996 -5.548 1.00 0.00 97 GLY A CA 10
ATOM 16967 C C . GLY A 1 97 ? 79.057 -3.326 -5.867 1.00 0.00 97 GLY A C 10
ATOM 16968 O O . GLY A 1 97 ? 77.847 -3.409 -5.943 1.00 0.00 97 GLY A O 10
ATOM 16972 N N . LEU A 1 98 ? 79.822 -4.366 -6.053 1.00 0.00 98 LEU A N 10
ATOM 16973 C CA . LEU A 1 98 ? 79.217 -5.693 -6.369 1.00 0.00 98 LEU A CA 10
ATOM 16974 C C . LEU A 1 98 ? 80.071 -6.813 -5.753 1.00 0.00 98 LEU A C 10
ATOM 16975 O O . LEU A 1 98 ? 80.930 -6.551 -4.936 1.00 0.00 98 LEU A O 10
ATOM 16991 N N . PRO A 1 99 ? 79.807 -8.027 -6.162 1.00 0.00 99 PRO A N 10
ATOM 16992 C CA . PRO A 1 99 ? 80.570 -9.184 -5.631 1.00 0.00 99 PRO A CA 10
ATOM 16993 C C . PRO A 1 99 ? 82.071 -8.962 -5.834 1.00 0.00 99 PRO A C 10
ATOM 16994 O O . PRO A 1 99 ? 82.491 -7.882 -6.196 1.00 0.00 99 PRO A O 10
ATOM 17005 N N . PRO A 1 100 ? 82.828 -9.996 -5.582 1.00 0.00 100 PRO A N 10
ATOM 17006 C CA . PRO A 1 100 ? 84.306 -9.924 -5.727 1.00 0.00 100 PRO A CA 10
ATOM 17007 C C . PRO A 1 100 ? 84.700 -9.798 -7.205 1.00 0.00 100 PRO A C 10
ATOM 17008 O O . PRO A 1 100 ? 85.110 -10.759 -7.825 1.00 0.00 100 PRO A O 10
ATOM 17019 N N . THR A 1 101 ? 84.589 -8.617 -7.760 1.00 0.00 101 THR A N 10
ATOM 17020 C CA . THR A 1 101 ? 84.960 -8.406 -9.193 1.00 0.00 101 THR A CA 10
ATOM 17021 C C . THR A 1 101 ? 84.639 -9.642 -10.038 1.00 0.00 101 THR A C 10
ATOM 17022 O O . THR A 1 101 ? 85.413 -10.041 -10.885 1.00 0.00 101 THR A O 10
ATOM 17033 N N . LEU A 1 102 ? 83.506 -10.254 -9.820 1.00 0.00 102 LEU A N 10
ATOM 17034 C CA . LEU A 1 102 ? 83.153 -11.461 -10.622 1.00 0.00 102 LEU A CA 10
ATOM 17035 C C . LEU A 1 102 ? 81.633 -11.647 -10.681 1.00 0.00 102 LEU A C 10
ATOM 17036 O O . LEU A 1 102 ? 81.006 -11.364 -11.682 1.00 0.00 102 LEU A O 10
ATOM 17052 N N . GLN A 1 103 ? 81.031 -12.122 -9.623 1.00 0.00 103 GLN A N 10
ATOM 17053 C CA . GLN A 1 103 ? 79.553 -12.324 -9.635 1.00 0.00 103 GLN A CA 10
ATOM 17054 C C . GLN A 1 103 ? 79.107 -13.065 -8.372 1.00 0.00 103 GLN A C 10
ATOM 17055 O O . GLN A 1 103 ? 79.916 -13.658 -7.683 1.00 0.00 103 GLN A O 10
ATOM 17069 N N . PRO A 1 104 ? 77.829 -13.006 -8.112 1.00 0.00 104 PRO A N 10
ATOM 17070 C CA . PRO A 1 104 ? 77.258 -13.681 -6.921 1.00 0.00 104 PRO A CA 10
ATOM 17071 C C . PRO A 1 104 ? 77.354 -15.202 -7.082 1.00 0.00 104 PRO A C 10
ATOM 17072 O O . PRO A 1 104 ? 76.408 -15.855 -7.475 1.00 0.00 104 PRO A O 10
ATOM 17083 N N . GLU A 1 105 ? 78.491 -15.769 -6.783 1.00 0.00 105 GLU A N 10
ATOM 17084 C CA . GLU A 1 105 ? 78.647 -17.246 -6.922 1.00 0.00 105 GLU A CA 10
ATOM 17085 C C . GLU A 1 105 ? 78.209 -17.695 -8.319 1.00 0.00 105 GLU A C 10
ATOM 17086 O O . GLU A 1 105 ? 77.882 -18.845 -8.535 1.00 0.00 105 GLU A O 10
ATOM 17098 N N . PHE A 1 106 ? 78.205 -16.792 -9.267 1.00 0.00 106 PHE A N 10
ATOM 17099 C CA . PHE A 1 106 ? 77.793 -17.145 -10.662 1.00 0.00 106 PHE A CA 10
ATOM 17100 C C . PHE A 1 106 ? 76.659 -18.174 -10.652 1.00 0.00 106 PHE A C 10
ATOM 17101 O O . PHE A 1 106 ? 76.731 -19.198 -11.304 1.00 0.00 106 PHE A O 10
ATOM 17118 N N . ILE A 1 107 ? 75.611 -17.911 -9.920 1.00 0.00 107 ILE A N 10
ATOM 17119 C CA . ILE A 1 107 ? 74.475 -18.873 -9.872 1.00 0.00 107 ILE A CA 10
ATOM 17120 C C . ILE A 1 107 ? 73.459 -18.549 -10.972 1.00 0.00 107 ILE A C 10
ATOM 17121 O O . ILE A 1 107 ? 72.888 -19.432 -11.582 1.00 0.00 107 ILE A O 10
ATOM 17137 N N . VAL A 1 108 ? 73.229 -17.290 -11.229 1.00 0.00 108 VAL A N 10
ATOM 17138 C CA . VAL A 1 108 ? 72.253 -16.909 -12.285 1.00 0.00 108 VAL A CA 10
ATOM 17139 C C . VAL A 1 108 ? 72.906 -15.958 -13.292 1.00 0.00 108 VAL A C 10
ATOM 17140 O O . VAL A 1 108 ? 74.038 -15.549 -13.130 1.00 0.00 108 VAL A O 10
ATOM 17153 N N . THR A 1 109 ? 72.201 -15.603 -14.331 1.00 0.00 109 THR A N 10
ATOM 17154 C CA . THR A 1 109 ? 72.781 -14.678 -15.347 1.00 0.00 109 THR A CA 10
ATOM 17155 C C . THR A 1 109 ? 74.040 -15.292 -15.966 1.00 0.00 109 THR A C 10
ATOM 17156 O O . THR A 1 109 ? 74.893 -14.596 -16.481 1.00 0.00 109 THR A O 10
ATOM 17167 N N . ASP A 1 110 ? 74.164 -16.590 -15.920 1.00 0.00 110 ASP A N 10
ATOM 17168 C CA . ASP A 1 110 ? 75.369 -17.245 -16.507 1.00 0.00 110 ASP A CA 10
ATOM 17169 C C . ASP A 1 110 ? 75.618 -16.721 -17.924 1.00 0.00 110 ASP A C 10
ATOM 17170 O O . ASP A 1 110 ? 76.774 -16.550 -18.275 1.00 0.00 110 ASP A O 10
ATOM 17181 N N . GLY A 1 1 ? 79.044 -25.694 12.811 1.00 0.00 1 GLY A N 11
ATOM 17182 C CA . GLY A 1 1 ? 79.144 -24.634 13.854 1.00 0.00 1 GLY A CA 11
ATOM 17183 C C . GLY A 1 1 ? 77.769 -24.403 14.482 1.00 0.00 1 GLY A C 11
ATOM 17184 O O . GLY A 1 1 ? 77.648 -24.198 15.675 1.00 0.00 1 GLY A O 11
ATOM 17190 N N . SER A 1 2 ? 76.731 -24.435 13.692 1.00 0.00 2 SER A N 11
ATOM 17191 C CA . SER A 1 2 ? 75.364 -24.218 14.248 1.00 0.00 2 SER A CA 11
ATOM 17192 C C . SER A 1 2 ? 74.309 -24.468 13.167 1.00 0.00 2 SER A C 11
ATOM 17193 O O . SER A 1 2 ? 74.607 -24.496 11.989 1.00 0.00 2 SER A O 11
ATOM 17201 N N . LEU A 1 3 ? 73.077 -24.649 13.557 1.00 0.00 3 LEU A N 11
ATOM 17202 C CA . LEU A 1 3 ? 72.004 -24.897 12.551 1.00 0.00 3 LEU A CA 11
ATOM 17203 C C . LEU A 1 3 ? 70.882 -23.868 12.711 1.00 0.00 3 LEU A C 11
ATOM 17204 O O . LEU A 1 3 ? 70.303 -23.727 13.770 1.00 0.00 3 LEU A O 11
ATOM 17220 N N . GLN A 1 4 ? 70.569 -23.150 11.667 1.00 0.00 4 GLN A N 11
ATOM 17221 C CA . GLN A 1 4 ? 69.484 -22.131 11.762 1.00 0.00 4 GLN A CA 11
ATOM 17222 C C . GLN A 1 4 ? 68.674 -22.098 10.463 1.00 0.00 4 GLN A C 11
ATOM 17223 O O . GLN A 1 4 ? 69.199 -22.307 9.387 1.00 0.00 4 GLN A O 11
ATOM 17237 N N . ASP A 1 5 ? 67.398 -21.839 10.555 1.00 0.00 5 ASP A N 11
ATOM 17238 C CA . ASP A 1 5 ? 66.554 -21.795 9.326 1.00 0.00 5 ASP A CA 11
ATOM 17239 C C . ASP A 1 5 ? 66.978 -20.625 8.433 1.00 0.00 5 ASP A C 11
ATOM 17240 O O . ASP A 1 5 ? 66.746 -20.624 7.241 1.00 0.00 5 ASP A O 11
ATOM 17249 N N . ASN A 1 6 ? 67.601 -19.627 9.002 1.00 0.00 6 ASN A N 11
ATOM 17250 C CA . ASN A 1 6 ? 68.040 -18.459 8.187 1.00 0.00 6 ASN A CA 11
ATOM 17251 C C . ASN A 1 6 ? 68.922 -17.533 9.027 1.00 0.00 6 ASN A C 11
ATOM 17252 O O . ASN A 1 6 ? 68.528 -17.072 10.079 1.00 0.00 6 ASN A O 11
ATOM 17263 N N . SER A 1 7 ? 70.114 -17.257 8.571 1.00 0.00 7 SER A N 11
ATOM 17264 C CA . SER A 1 7 ? 71.019 -16.360 9.347 1.00 0.00 7 SER A CA 11
ATOM 17265 C C . SER A 1 7 ? 72.183 -15.895 8.468 1.00 0.00 7 SER A C 11
ATOM 17266 O O . SER A 1 7 ? 73.107 -16.637 8.200 1.00 0.00 7 SER A O 11
ATOM 17274 N N . SER A 1 8 ? 72.146 -14.671 8.017 1.00 0.00 8 SER A N 11
ATOM 17275 C CA . SER A 1 8 ? 73.250 -14.158 7.156 1.00 0.00 8 SER A CA 11
ATOM 17276 C C . SER A 1 8 ? 74.568 -14.152 7.936 1.00 0.00 8 SER A C 11
ATOM 17277 O O . SER A 1 8 ? 74.617 -14.517 9.093 1.00 0.00 8 SER A O 11
ATOM 17285 N N . TYR A 1 9 ? 75.637 -13.739 7.310 1.00 0.00 9 TYR A N 11
ATOM 17286 C CA . TYR A 1 9 ? 76.949 -13.710 8.018 1.00 0.00 9 TYR A CA 11
ATOM 17287 C C . TYR A 1 9 ? 78.074 -13.357 7.039 1.00 0.00 9 TYR A C 11
ATOM 17288 O O . TYR A 1 9 ? 78.329 -14.085 6.100 1.00 0.00 9 TYR A O 11
ATOM 17306 N N . PRO A 1 10 ? 78.713 -12.246 7.295 1.00 0.00 10 PRO A N 11
ATOM 17307 C CA . PRO A 1 10 ? 79.826 -11.790 6.425 1.00 0.00 10 PRO A CA 11
ATOM 17308 C C . PRO A 1 10 ? 80.945 -12.833 6.403 1.00 0.00 10 PRO A C 11
ATOM 17309 O O . PRO A 1 10 ? 80.710 -14.016 6.543 1.00 0.00 10 PRO A O 11
ATOM 17320 N N . ASP A 1 11 ? 82.163 -12.398 6.233 1.00 0.00 11 ASP A N 11
ATOM 17321 C CA . ASP A 1 11 ? 83.309 -13.357 6.204 1.00 0.00 11 ASP A CA 11
ATOM 17322 C C . ASP A 1 11 ? 83.271 -14.195 4.925 1.00 0.00 11 ASP A C 11
ATOM 17323 O O . ASP A 1 11 ? 82.802 -15.316 4.918 1.00 0.00 11 ASP A O 11
ATOM 17332 N N . GLU A 1 12 ? 83.766 -13.660 3.842 1.00 0.00 12 GLU A N 11
ATOM 17333 C CA . GLU A 1 12 ? 83.765 -14.428 2.565 1.00 0.00 12 GLU A CA 11
ATOM 17334 C C . GLU A 1 12 ? 84.700 -13.762 1.545 1.00 0.00 12 GLU A C 11
ATOM 17335 O O . GLU A 1 12 ? 85.704 -14.334 1.169 1.00 0.00 12 GLU A O 11
ATOM 17347 N N . PRO A 1 13 ? 84.349 -12.570 1.134 1.00 0.00 13 PRO A N 11
ATOM 17348 C CA . PRO A 1 13 ? 85.187 -11.834 0.155 1.00 0.00 13 PRO A CA 11
ATOM 17349 C C . PRO A 1 13 ? 86.477 -11.353 0.825 1.00 0.00 13 PRO A C 11
ATOM 17350 O O . PRO A 1 13 ? 87.361 -10.821 0.184 1.00 0.00 13 PRO A O 11
ATOM 17361 N N . TRP A 1 14 ? 86.586 -11.533 2.114 1.00 0.00 14 TRP A N 11
ATOM 17362 C CA . TRP A 1 14 ? 87.815 -11.083 2.831 1.00 0.00 14 TRP A CA 11
ATOM 17363 C C . TRP A 1 14 ? 88.852 -12.206 2.852 1.00 0.00 14 TRP A C 11
ATOM 17364 O O . TRP A 1 14 ? 89.647 -12.309 3.765 1.00 0.00 14 TRP A O 11
ATOM 17385 N N . ARG A 1 15 ? 88.845 -13.049 1.856 1.00 0.00 15 ARG A N 11
ATOM 17386 C CA . ARG A 1 15 ? 89.829 -14.171 1.817 1.00 0.00 15 ARG A CA 11
ATOM 17387 C C . ARG A 1 15 ? 91.210 -13.687 2.267 1.00 0.00 15 ARG A C 11
ATOM 17388 O O . ARG A 1 15 ? 91.995 -13.196 1.478 1.00 0.00 15 ARG A O 11
ATOM 17409 N N . ILE A 1 16 ? 91.512 -13.823 3.530 1.00 0.00 16 ILE A N 11
ATOM 17410 C CA . ILE A 1 16 ? 92.840 -13.373 4.035 1.00 0.00 16 ILE A CA 11
ATOM 17411 C C . ILE A 1 16 ? 92.958 -13.673 5.534 1.00 0.00 16 ILE A C 11
ATOM 17412 O O . ILE A 1 16 ? 92.324 -14.571 6.053 1.00 0.00 16 ILE A O 11
ATOM 17428 N N . THR A 1 17 ? 93.759 -12.918 6.227 1.00 0.00 17 THR A N 11
ATOM 17429 C CA . THR A 1 17 ? 93.929 -13.132 7.691 1.00 0.00 17 THR A CA 11
ATOM 17430 C C . THR A 1 17 ? 94.354 -11.816 8.335 1.00 0.00 17 THR A C 11
ATOM 17431 O O . THR A 1 17 ? 93.982 -10.749 7.890 1.00 0.00 17 THR A O 11
ATOM 17442 N N . GLU A 1 18 ? 95.140 -11.876 9.367 1.00 0.00 18 GLU A N 11
ATOM 17443 C CA . GLU A 1 18 ? 95.596 -10.618 10.021 1.00 0.00 18 GLU A CA 11
ATOM 17444 C C . GLU A 1 18 ? 96.318 -9.734 8.996 1.00 0.00 18 GLU A C 11
ATOM 17445 O O . GLU A 1 18 ? 96.530 -8.558 9.214 1.00 0.00 18 GLU A O 11
ATOM 17457 N N . GLU A 1 19 ? 96.692 -10.295 7.875 1.00 0.00 19 GLU A N 11
ATOM 17458 C CA . GLU A 1 19 ? 97.395 -9.496 6.831 1.00 0.00 19 GLU A CA 11
ATOM 17459 C C . GLU A 1 19 ? 96.681 -8.162 6.610 1.00 0.00 19 GLU A C 11
ATOM 17460 O O . GLU A 1 19 ? 97.302 -7.127 6.469 1.00 0.00 19 GLU A O 11
ATOM 17472 N N . GLN A 1 20 ? 95.378 -8.180 6.576 1.00 0.00 20 GLN A N 11
ATOM 17473 C CA . GLN A 1 20 ? 94.620 -6.916 6.363 1.00 0.00 20 GLN A CA 11
ATOM 17474 C C . GLN A 1 20 ? 93.513 -6.772 7.411 1.00 0.00 20 GLN A C 11
ATOM 17475 O O . GLN A 1 20 ? 93.048 -5.686 7.688 1.00 0.00 20 GLN A O 11
ATOM 17489 N N . ARG A 1 21 ? 93.089 -7.857 8.000 1.00 0.00 21 ARG A N 11
ATOM 17490 C CA . ARG A 1 21 ? 92.018 -7.775 9.032 1.00 0.00 21 ARG A CA 11
ATOM 17491 C C . ARG A 1 21 ? 92.568 -7.113 10.294 1.00 0.00 21 ARG A C 11
ATOM 17492 O O . ARG A 1 21 ? 91.871 -6.400 10.990 1.00 0.00 21 ARG A O 11
ATOM 17513 N N . GLU A 1 22 ? 93.818 -7.337 10.592 1.00 0.00 22 GLU A N 11
ATOM 17514 C CA . GLU A 1 22 ? 94.417 -6.714 11.804 1.00 0.00 22 GLU A CA 11
ATOM 17515 C C . GLU A 1 22 ? 94.772 -5.254 11.515 1.00 0.00 22 GLU A C 11
ATOM 17516 O O . GLU A 1 22 ? 94.727 -4.410 12.386 1.00 0.00 22 GLU A O 11
ATOM 17528 N N . TYR A 1 23 ? 95.123 -4.955 10.294 1.00 0.00 23 TYR A N 11
ATOM 17529 C CA . TYR A 1 23 ? 95.478 -3.551 9.943 1.00 0.00 23 TYR A CA 11
ATOM 17530 C C . TYR A 1 23 ? 94.212 -2.743 9.652 1.00 0.00 23 TYR A C 11
ATOM 17531 O O . TYR A 1 23 ? 94.210 -1.530 9.720 1.00 0.00 23 TYR A O 11
ATOM 17549 N N . TYR A 1 24 ? 93.131 -3.405 9.338 1.00 0.00 24 TYR A N 11
ATOM 17550 C CA . TYR A 1 24 ? 91.867 -2.670 9.055 1.00 0.00 24 TYR A CA 11
ATOM 17551 C C . TYR A 1 24 ? 91.168 -2.341 10.374 1.00 0.00 24 TYR A C 11
ATOM 17552 O O . TYR A 1 24 ? 90.636 -1.262 10.559 1.00 0.00 24 TYR A O 11
ATOM 17570 N N . VAL A 1 25 ? 91.176 -3.261 11.299 1.00 0.00 25 VAL A N 11
ATOM 17571 C CA . VAL A 1 25 ? 90.527 -3.003 12.611 1.00 0.00 25 VAL A CA 11
ATOM 17572 C C . VAL A 1 25 ? 91.340 -1.964 13.387 1.00 0.00 25 VAL A C 11
ATOM 17573 O O . VAL A 1 25 ? 90.825 -1.265 14.236 1.00 0.00 25 VAL A O 11
ATOM 17586 N N . ASN A 1 26 ? 92.609 -1.853 13.092 1.00 0.00 26 ASN A N 11
ATOM 17587 C CA . ASN A 1 26 ? 93.456 -0.856 13.805 1.00 0.00 26 ASN A CA 11
ATOM 17588 C C . ASN A 1 26 ? 92.930 0.558 13.548 1.00 0.00 26 ASN A C 11
ATOM 17589 O O . ASN A 1 26 ? 93.152 1.465 14.327 1.00 0.00 26 ASN A O 11
ATOM 17600 N N . GLN A 1 27 ? 92.229 0.752 12.465 1.00 0.00 27 GLN A N 11
ATOM 17601 C CA . GLN A 1 27 ? 91.683 2.101 12.159 1.00 0.00 27 GLN A CA 11
ATOM 17602 C C . GLN A 1 27 ? 90.302 2.252 12.809 1.00 0.00 27 GLN A C 11
ATOM 17603 O O . GLN A 1 27 ? 90.024 3.223 13.483 1.00 0.00 27 GLN A O 11
ATOM 17617 N N . PHE A 1 28 ? 89.441 1.293 12.611 1.00 0.00 28 PHE A N 11
ATOM 17618 C CA . PHE A 1 28 ? 88.082 1.374 13.219 1.00 0.00 28 PHE A CA 11
ATOM 17619 C C . PHE A 1 28 ? 88.192 1.301 14.745 1.00 0.00 28 PHE A C 11
ATOM 17620 O O . PHE A 1 28 ? 87.261 1.614 15.461 1.00 0.00 28 PHE A O 11
ATOM 17637 N N . ARG A 1 29 ? 89.327 0.893 15.248 1.00 0.00 29 ARG A N 11
ATOM 17638 C CA . ARG A 1 29 ? 89.501 0.804 16.727 1.00 0.00 29 ARG A CA 11
ATOM 17639 C C . ARG A 1 29 ? 89.619 2.208 17.327 1.00 0.00 29 ARG A C 11
ATOM 17640 O O . ARG A 1 29 ? 88.994 2.521 18.322 1.00 0.00 29 ARG A O 11
ATOM 17661 N N . SER A 1 30 ? 90.411 3.056 16.731 1.00 0.00 30 SER A N 11
ATOM 17662 C CA . SER A 1 30 ? 90.560 4.438 17.271 1.00 0.00 30 SER A CA 11
ATOM 17663 C C . SER A 1 30 ? 89.180 5.028 17.567 1.00 0.00 30 SER A C 11
ATOM 17664 O O . SER A 1 30 ? 89.019 5.847 18.450 1.00 0.00 30 SER A O 11
ATOM 17672 N N . LEU A 1 31 ? 88.185 4.613 16.835 1.00 0.00 31 LEU A N 11
ATOM 17673 C CA . LEU A 1 31 ? 86.813 5.138 17.069 1.00 0.00 31 LEU A CA 11
ATOM 17674 C C . LEU A 1 31 ? 86.012 4.142 17.911 1.00 0.00 31 LEU A C 11
ATOM 17675 O O . LEU A 1 31 ? 85.069 4.501 18.588 1.00 0.00 31 LEU A O 11
ATOM 17691 N N . GLN A 1 32 ? 86.388 2.892 17.878 1.00 0.00 32 GLN A N 11
ATOM 17692 C CA . GLN A 1 32 ? 85.660 1.868 18.676 1.00 0.00 32 GLN A CA 11
ATOM 17693 C C . GLN A 1 32 ? 86.646 0.827 19.217 1.00 0.00 32 GLN A C 11
ATOM 17694 O O . GLN A 1 32 ? 86.909 -0.172 18.577 1.00 0.00 32 GLN A O 11
ATOM 17708 N N . PRO A 1 33 ? 87.160 1.106 20.383 1.00 0.00 33 PRO A N 11
ATOM 17709 C CA . PRO A 1 33 ? 88.133 0.187 21.027 1.00 0.00 33 PRO A CA 11
ATOM 17710 C C . PRO A 1 33 ? 87.521 -1.202 21.216 1.00 0.00 33 PRO A C 11
ATOM 17711 O O . PRO A 1 33 ? 88.214 -2.199 21.237 1.00 0.00 33 PRO A O 11
ATOM 17722 N N . ASP A 1 34 ? 86.226 -1.276 21.355 1.00 0.00 34 ASP A N 11
ATOM 17723 C CA . ASP A 1 34 ? 85.573 -2.602 21.545 1.00 0.00 34 ASP A CA 11
ATOM 17724 C C . ASP A 1 34 ? 85.935 -3.541 20.390 1.00 0.00 34 ASP A C 11
ATOM 17725 O O . ASP A 1 34 ? 85.960 -3.137 19.246 1.00 0.00 34 ASP A O 11
ATOM 17734 N N . PRO A 1 35 ? 86.206 -4.770 20.738 1.00 0.00 35 PRO A N 11
ATOM 17735 C CA . PRO A 1 35 ? 86.573 -5.787 19.721 1.00 0.00 35 PRO A CA 11
ATOM 17736 C C . PRO A 1 35 ? 85.381 -6.080 18.807 1.00 0.00 35 PRO A C 11
ATOM 17737 O O . PRO A 1 35 ? 85.532 -6.601 17.720 1.00 0.00 35 PRO A O 11
ATOM 17748 N N . SER A 1 36 ? 84.196 -5.748 19.240 1.00 0.00 36 SER A N 11
ATOM 17749 C CA . SER A 1 36 ? 82.994 -6.008 18.396 1.00 0.00 36 SER A CA 11
ATOM 17750 C C . SER A 1 36 ? 81.927 -4.941 18.655 1.00 0.00 36 SER A C 11
ATOM 17751 O O . SER A 1 36 ? 80.977 -5.163 19.380 1.00 0.00 36 SER A O 11
ATOM 17759 N N . SER A 1 37 ? 82.076 -3.783 18.072 1.00 0.00 37 SER A N 11
ATOM 17760 C CA . SER A 1 37 ? 81.069 -2.704 18.290 1.00 0.00 37 SER A CA 11
ATOM 17761 C C . SER A 1 37 ? 80.768 -1.977 16.977 1.00 0.00 37 SER A C 11
ATOM 17762 O O . SER A 1 37 ? 81.304 -2.304 15.936 1.00 0.00 37 SER A O 11
ATOM 17770 N N . PHE A 1 38 ? 79.915 -0.990 17.022 1.00 0.00 38 PHE A N 11
ATOM 17771 C CA . PHE A 1 38 ? 79.574 -0.233 15.783 1.00 0.00 38 PHE A CA 11
ATOM 17772 C C . PHE A 1 38 ? 80.019 1.227 15.922 1.00 0.00 38 PHE A C 11
ATOM 17773 O O . PHE A 1 38 ? 79.841 1.842 16.955 1.00 0.00 38 PHE A O 11
ATOM 17790 N N . ILE A 1 39 ? 80.588 1.789 14.892 1.00 0.00 39 ILE A N 11
ATOM 17791 C CA . ILE A 1 39 ? 81.033 3.211 14.971 1.00 0.00 39 ILE A CA 11
ATOM 17792 C C . ILE A 1 39 ? 79.904 4.134 14.503 1.00 0.00 39 ILE A C 11
ATOM 17793 O O . ILE A 1 39 ? 78.988 3.713 13.830 1.00 0.00 39 ILE A O 11
ATOM 17809 N N . SER A 1 40 ? 79.959 5.388 14.858 1.00 0.00 40 SER A N 11
ATOM 17810 C CA . SER A 1 40 ? 78.882 6.326 14.430 1.00 0.00 40 SER A CA 11
ATOM 17811 C C . SER A 1 40 ? 78.871 6.459 12.905 1.00 0.00 40 SER A C 11
ATOM 17812 O O . SER A 1 40 ? 79.554 5.742 12.203 1.00 0.00 40 SER A O 11
ATOM 17820 N N . GLY A 1 41 ? 78.094 7.372 12.391 1.00 0.00 41 GLY A N 11
ATOM 17821 C CA . GLY A 1 41 ? 78.032 7.553 10.914 1.00 0.00 41 GLY A CA 11
ATOM 17822 C C . GLY A 1 41 ? 78.971 8.685 10.498 1.00 0.00 41 GLY A C 11
ATOM 17823 O O . GLY A 1 41 ? 79.933 8.475 9.787 1.00 0.00 41 GLY A O 11
ATOM 17827 N N . SER A 1 42 ? 78.703 9.885 10.936 1.00 0.00 42 SER A N 11
ATOM 17828 C CA . SER A 1 42 ? 79.587 11.027 10.563 1.00 0.00 42 SER A CA 11
ATOM 17829 C C . SER A 1 42 ? 80.967 10.850 11.201 1.00 0.00 42 SER A C 11
ATOM 17830 O O . SER A 1 42 ? 81.971 11.266 10.657 1.00 0.00 42 SER A O 11
ATOM 17838 N N . VAL A 1 43 ? 81.025 10.233 12.348 1.00 0.00 43 VAL A N 11
ATOM 17839 C CA . VAL A 1 43 ? 82.338 10.023 13.020 1.00 0.00 43 VAL A CA 11
ATOM 17840 C C . VAL A 1 43 ? 83.282 9.253 12.093 1.00 0.00 43 VAL A C 11
ATOM 17841 O O . VAL A 1 43 ? 84.415 9.636 11.886 1.00 0.00 43 VAL A O 11
ATOM 17854 N N . ALA A 1 44 ? 82.820 8.170 11.531 1.00 0.00 44 ALA A N 11
ATOM 17855 C CA . ALA A 1 44 ? 83.689 7.376 10.618 1.00 0.00 44 ALA A CA 11
ATOM 17856 C C . ALA A 1 44 ? 83.859 8.107 9.285 1.00 0.00 44 ALA A C 11
ATOM 17857 O O . ALA A 1 44 ? 84.939 8.164 8.735 1.00 0.00 44 ALA A O 11
ATOM 17864 N N . LYS A 1 45 ? 82.804 8.668 8.762 1.00 0.00 45 LYS A N 11
ATOM 17865 C CA . LYS A 1 45 ? 82.916 9.396 7.465 1.00 0.00 45 LYS A CA 11
ATOM 17866 C C . LYS A 1 45 ? 83.863 10.586 7.621 1.00 0.00 45 LYS A C 11
ATOM 17867 O O . LYS A 1 45 ? 84.355 11.134 6.654 1.00 0.00 45 LYS A O 11
ATOM 17886 N N . ASN A 1 46 ? 84.122 10.986 8.834 1.00 0.00 46 ASN A N 11
ATOM 17887 C CA . ASN A 1 46 ? 85.038 12.139 9.064 1.00 0.00 46 ASN A CA 11
ATOM 17888 C C . ASN A 1 46 ? 86.450 11.796 8.582 1.00 0.00 46 ASN A C 11
ATOM 17889 O O . ASN A 1 46 ? 86.992 12.445 7.709 1.00 0.00 46 ASN A O 11
ATOM 17900 N N . PHE A 1 47 ? 87.048 10.784 9.146 1.00 0.00 47 PHE A N 11
ATOM 17901 C CA . PHE A 1 47 ? 88.425 10.403 8.725 1.00 0.00 47 PHE A CA 11
ATOM 17902 C C . PHE A 1 47 ? 88.382 9.628 7.401 1.00 0.00 47 PHE A C 11
ATOM 17903 O O . PHE A 1 47 ? 89.344 9.598 6.660 1.00 0.00 47 PHE A O 11
ATOM 17920 N N . PHE A 1 48 ? 87.272 9.012 7.092 1.00 0.00 48 PHE A N 11
ATOM 17921 C CA . PHE A 1 48 ? 87.180 8.258 5.810 1.00 0.00 48 PHE A CA 11
ATOM 17922 C C . PHE A 1 48 ? 87.770 9.108 4.682 1.00 0.00 48 PHE A C 11
ATOM 17923 O O . PHE A 1 48 ? 88.498 8.623 3.838 1.00 0.00 48 PHE A O 11
ATOM 17940 N N . THR A 1 49 ? 87.467 10.376 4.672 1.00 0.00 49 THR A N 11
ATOM 17941 C CA . THR A 1 49 ? 88.007 11.271 3.617 1.00 0.00 49 THR A CA 11
ATOM 17942 C C . THR A 1 49 ? 88.795 12.418 4.258 1.00 0.00 49 THR A C 11
ATOM 17943 O O . THR A 1 49 ? 88.565 13.576 3.973 1.00 0.00 49 THR A O 11
ATOM 17954 N N . LYS A 1 50 ? 89.716 12.099 5.129 1.00 0.00 50 LYS A N 11
ATOM 17955 C CA . LYS A 1 50 ? 90.522 13.162 5.803 1.00 0.00 50 LYS A CA 11
ATOM 17956 C C . LYS A 1 50 ? 90.853 14.294 4.824 1.00 0.00 50 LYS A C 11
ATOM 17957 O O . LYS A 1 50 ? 90.612 15.452 5.102 1.00 0.00 50 LYS A O 11
ATOM 17976 N N . SER A 1 51 ? 91.395 13.975 3.681 1.00 0.00 51 SER A N 11
ATOM 17977 C CA . SER A 1 51 ? 91.726 15.043 2.694 1.00 0.00 51 SER A CA 11
ATOM 17978 C C . SER A 1 51 ? 91.258 14.623 1.301 1.00 0.00 51 SER A C 11
ATOM 17979 O O . SER A 1 51 ? 91.975 14.757 0.330 1.00 0.00 51 SER A O 11
ATOM 17987 N N . LYS A 1 52 ? 90.058 14.110 1.203 1.00 0.00 52 LYS A N 11
ATOM 17988 C CA . LYS A 1 52 ? 89.528 13.666 -0.119 1.00 0.00 52 LYS A CA 11
ATOM 17989 C C . LYS A 1 52 ? 90.638 13.004 -0.938 1.00 0.00 52 LYS A C 11
ATOM 17990 O O . LYS A 1 52 ? 90.628 13.053 -2.150 1.00 0.00 52 LYS A O 11
ATOM 18009 N N . LEU A 1 53 ? 91.584 12.386 -0.262 1.00 0.00 53 LEU A N 11
ATOM 18010 C CA . LEU A 1 53 ? 92.732 11.690 -0.939 1.00 0.00 53 LEU A CA 11
ATOM 18011 C C . LEU A 1 53 ? 92.819 12.032 -2.432 1.00 0.00 53 LEU A C 11
ATOM 18012 O O . LEU A 1 53 ? 92.481 11.227 -3.275 1.00 0.00 53 LEU A O 11
ATOM 18028 N N . SER A 1 54 ? 93.263 13.216 -2.761 1.00 0.00 54 SER A N 11
ATOM 18029 C CA . SER A 1 54 ? 93.366 13.612 -4.198 1.00 0.00 54 SER A CA 11
ATOM 18030 C C . SER A 1 54 ? 91.962 13.777 -4.804 1.00 0.00 54 SER A C 11
ATOM 18031 O O . SER A 1 54 ? 91.207 14.635 -4.392 1.00 0.00 54 SER A O 11
ATOM 18039 N N . ILE A 1 55 ? 91.595 12.976 -5.775 1.00 0.00 55 ILE A N 11
ATOM 18040 C CA . ILE A 1 55 ? 90.237 13.120 -6.379 1.00 0.00 55 ILE A CA 11
ATOM 18041 C C . ILE A 1 55 ? 89.540 11.757 -6.492 1.00 0.00 55 ILE A C 11
ATOM 18042 O O . ILE A 1 55 ? 89.209 11.319 -7.575 1.00 0.00 55 ILE A O 11
ATOM 18058 N N . PRO A 1 56 ? 89.344 11.129 -5.363 1.00 0.00 56 PRO A N 11
ATOM 18059 C CA . PRO A 1 56 ? 88.688 9.808 -5.321 1.00 0.00 56 PRO A CA 11
ATOM 18060 C C . PRO A 1 56 ? 87.176 9.971 -5.137 1.00 0.00 56 PRO A C 11
ATOM 18061 O O . PRO A 1 56 ? 86.614 11.008 -5.426 1.00 0.00 56 PRO A O 11
ATOM 18072 N N . GLU A 1 57 ? 86.515 8.957 -4.647 1.00 0.00 57 GLU A N 11
ATOM 18073 C CA . GLU A 1 57 ? 85.042 9.055 -4.432 1.00 0.00 57 GLU A CA 11
ATOM 18074 C C . GLU A 1 57 ? 84.656 8.330 -3.140 1.00 0.00 57 GLU A C 11
ATOM 18075 O O . GLU A 1 57 ? 84.281 7.175 -3.153 1.00 0.00 57 GLU A O 11
ATOM 18087 N N . LEU A 1 58 ? 84.750 8.997 -2.022 1.00 0.00 58 LEU A N 11
ATOM 18088 C CA . LEU A 1 58 ? 84.393 8.341 -0.732 1.00 0.00 58 LEU A CA 11
ATOM 18089 C C . LEU A 1 58 ? 82.913 8.570 -0.409 1.00 0.00 58 LEU A C 11
ATOM 18090 O O . LEU A 1 58 ? 82.376 8.000 0.520 1.00 0.00 58 LEU A O 11
ATOM 18106 N N . SER A 1 59 ? 82.251 9.397 -1.169 1.00 0.00 59 SER A N 11
ATOM 18107 C CA . SER A 1 59 ? 80.807 9.658 -0.903 1.00 0.00 59 SER A CA 11
ATOM 18108 C C . SER A 1 59 ? 79.966 8.453 -1.328 1.00 0.00 59 SER A C 11
ATOM 18109 O O . SER A 1 59 ? 79.117 7.987 -0.594 1.00 0.00 59 SER A O 11
ATOM 18117 N N . TYR A 1 60 ? 80.191 7.943 -2.508 1.00 0.00 60 TYR A N 11
ATOM 18118 C CA . TYR A 1 60 ? 79.398 6.769 -2.969 1.00 0.00 60 TYR A CA 11
ATOM 18119 C C . TYR A 1 60 ? 79.839 5.509 -2.214 1.00 0.00 60 TYR A C 11
ATOM 18120 O O . TYR A 1 60 ? 79.078 4.579 -2.042 1.00 0.00 60 TYR A O 11
ATOM 18138 N N . ILE A 1 61 ? 81.059 5.481 -1.750 1.00 0.00 61 ILE A N 11
ATOM 18139 C CA . ILE A 1 61 ? 81.538 4.291 -0.993 1.00 0.00 61 ILE A CA 11
ATOM 18140 C C . ILE A 1 61 ? 80.734 4.167 0.307 1.00 0.00 61 ILE A C 11
ATOM 18141 O O . ILE A 1 61 ? 80.355 3.088 0.718 1.00 0.00 61 ILE A O 11
ATOM 18157 N N . TRP A 1 62 ? 80.462 5.272 0.947 1.00 0.00 62 TRP A N 11
ATOM 18158 C CA . TRP A 1 62 ? 79.673 5.230 2.208 1.00 0.00 62 TRP A CA 11
ATOM 18159 C C . TRP A 1 62 ? 78.215 4.888 1.884 1.00 0.00 62 TRP A C 11
ATOM 18160 O O . TRP A 1 62 ? 77.601 4.067 2.534 1.00 0.00 62 TRP A O 11
ATOM 18181 N N . GLU A 1 63 ? 77.661 5.507 0.875 1.00 0.00 63 GLU A N 11
ATOM 18182 C CA . GLU A 1 63 ? 76.249 5.207 0.506 1.00 0.00 63 GLU A CA 11
ATOM 18183 C C . GLU A 1 63 ? 76.083 3.701 0.297 1.00 0.00 63 GLU A C 11
ATOM 18184 O O . GLU A 1 63 ? 75.001 3.160 0.416 1.00 0.00 63 GLU A O 11
ATOM 18196 N N . LEU A 1 64 ? 77.154 3.020 -0.008 1.00 0.00 64 LEU A N 11
ATOM 18197 C CA . LEU A 1 64 ? 77.070 1.549 -0.220 1.00 0.00 64 LEU A CA 11
ATOM 18198 C C . LEU A 1 64 ? 77.359 0.819 1.094 1.00 0.00 64 LEU A C 11
ATOM 18199 O O . LEU A 1 64 ? 76.864 -0.265 1.335 1.00 0.00 64 LEU A O 11
ATOM 18215 N N . SER A 1 65 ? 78.153 1.406 1.948 1.00 0.00 65 SER A N 11
ATOM 18216 C CA . SER A 1 65 ? 78.465 0.746 3.247 1.00 0.00 65 SER A CA 11
ATOM 18217 C C . SER A 1 65 ? 77.242 0.802 4.166 1.00 0.00 65 SER A C 11
ATOM 18218 O O . SER A 1 65 ? 77.079 -0.013 5.052 1.00 0.00 65 SER A O 11
ATOM 18226 N N . ASP A 1 66 ? 76.380 1.760 3.957 1.00 0.00 66 ASP A N 11
ATOM 18227 C CA . ASP A 1 66 ? 75.163 1.874 4.812 1.00 0.00 66 ASP A CA 11
ATOM 18228 C C . ASP A 1 66 ? 74.030 1.028 4.230 1.00 0.00 66 ASP A C 11
ATOM 18229 O O . ASP A 1 66 ? 74.014 0.718 3.056 1.00 0.00 66 ASP A O 11
ATOM 18238 N N . ALA A 1 67 ? 73.081 0.651 5.042 1.00 0.00 67 ALA A N 11
ATOM 18239 C CA . ALA A 1 67 ? 71.955 -0.174 4.531 1.00 0.00 67 ALA A CA 11
ATOM 18240 C C . ALA A 1 67 ? 70.661 0.167 5.275 1.00 0.00 67 ALA A C 11
ATOM 18241 O O . ALA A 1 67 ? 69.672 -0.532 5.170 1.00 0.00 67 ALA A O 11
ATOM 18248 N N . ASP A 1 68 ? 70.655 1.236 6.023 1.00 0.00 68 ASP A N 11
ATOM 18249 C CA . ASP A 1 68 ? 69.421 1.617 6.767 1.00 0.00 68 ASP A CA 11
ATOM 18250 C C . ASP A 1 68 ? 69.544 3.065 7.228 1.00 0.00 68 ASP A C 11
ATOM 18251 O O . ASP A 1 68 ? 68.871 3.501 8.141 1.00 0.00 68 ASP A O 11
ATOM 18260 N N . CYS A 1 69 ? 70.415 3.800 6.596 1.00 0.00 69 CYS A N 11
ATOM 18261 C CA . CYS A 1 69 ? 70.633 5.218 6.962 1.00 0.00 69 CYS A CA 11
ATOM 18262 C C . CYS A 1 69 ? 70.519 5.404 8.473 1.00 0.00 69 CYS A C 11
ATOM 18263 O O . CYS A 1 69 ? 70.112 6.442 8.955 1.00 0.00 69 CYS A O 11
ATOM 18271 N N . ASP A 1 70 ? 70.882 4.403 9.221 1.00 0.00 70 ASP A N 11
ATOM 18272 C CA . ASP A 1 70 ? 70.801 4.516 10.705 1.00 0.00 70 ASP A CA 11
ATOM 18273 C C . ASP A 1 70 ? 71.894 5.457 11.221 1.00 0.00 70 ASP A C 11
ATOM 18274 O O . ASP A 1 70 ? 71.975 5.745 12.398 1.00 0.00 70 ASP A O 11
ATOM 18283 N N . GLY A 1 71 ? 72.732 5.944 10.344 1.00 0.00 71 GLY A N 11
ATOM 18284 C CA . GLY A 1 71 ? 73.817 6.873 10.779 1.00 0.00 71 GLY A CA 11
ATOM 18285 C C . GLY A 1 71 ? 74.854 6.111 11.607 1.00 0.00 71 GLY A C 11
ATOM 18286 O O . GLY A 1 71 ? 75.763 6.692 12.167 1.00 0.00 71 GLY A O 11
ATOM 18290 N N . ALA A 1 72 ? 74.726 4.817 11.687 1.00 0.00 72 ALA A N 11
ATOM 18291 C CA . ALA A 1 72 ? 75.704 4.018 12.474 1.00 0.00 72 ALA A CA 11
ATOM 18292 C C . ALA A 1 72 ? 76.003 2.700 11.753 1.00 0.00 72 ALA A C 11
ATOM 18293 O O . ALA A 1 72 ? 75.214 2.221 10.965 1.00 0.00 72 ALA A O 11
ATOM 18300 N N . LEU A 1 73 ? 77.141 2.116 12.014 1.00 0.00 73 LEU A N 11
ATOM 18301 C CA . LEU A 1 73 ? 77.494 0.836 11.339 1.00 0.00 73 LEU A CA 11
ATOM 18302 C C . LEU A 1 73 ? 78.267 -0.073 12.300 1.00 0.00 73 LEU A C 11
ATOM 18303 O O . LEU A 1 73 ? 79.087 0.380 13.075 1.00 0.00 73 LEU A O 11
ATOM 18319 N N . THR A 1 74 ? 78.015 -1.353 12.254 1.00 0.00 74 THR A N 11
ATOM 18320 C CA . THR A 1 74 ? 78.739 -2.291 13.161 1.00 0.00 74 THR A CA 11
ATOM 18321 C C . THR A 1 74 ? 80.138 -2.577 12.612 1.00 0.00 74 THR A C 11
ATOM 18322 O O . THR A 1 74 ? 80.482 -2.163 11.524 1.00 0.00 74 THR A O 11
ATOM 18333 N N . LEU A 1 75 ? 80.948 -3.285 13.351 1.00 0.00 75 LEU A N 11
ATOM 18334 C CA . LEU A 1 75 ? 82.317 -3.596 12.852 1.00 0.00 75 LEU A CA 11
ATOM 18335 C C . LEU A 1 75 ? 82.223 -4.274 11.483 1.00 0.00 75 LEU A C 11
ATOM 18336 O O . LEU A 1 75 ? 82.920 -3.905 10.559 1.00 0.00 75 LEU A O 11
ATOM 18352 N N . PRO A 1 76 ? 81.348 -5.243 11.398 1.00 0.00 76 PRO A N 11
ATOM 18353 C CA . PRO A 1 76 ? 81.151 -5.972 10.123 1.00 0.00 76 PRO A CA 11
ATOM 18354 C C . PRO A 1 76 ? 80.867 -4.981 8.993 1.00 0.00 76 PRO A C 11
ATOM 18355 O O . PRO A 1 76 ? 81.220 -5.209 7.852 1.00 0.00 76 PRO A O 11
ATOM 18366 N N . GLU A 1 77 ? 80.236 -3.879 9.299 1.00 0.00 77 GLU A N 11
ATOM 18367 C CA . GLU A 1 77 ? 79.940 -2.876 8.238 1.00 0.00 77 GLU A CA 11
ATOM 18368 C C . GLU A 1 77 ? 81.222 -2.130 7.858 1.00 0.00 77 GLU A C 11
ATOM 18369 O O . GLU A 1 77 ? 81.423 -1.759 6.718 1.00 0.00 77 GLU A O 11
ATOM 18381 N N . PHE A 1 78 ? 82.092 -1.913 8.806 1.00 0.00 78 PHE A N 11
ATOM 18382 C CA . PHE A 1 78 ? 83.363 -1.197 8.504 1.00 0.00 78 PHE A CA 11
ATOM 18383 C C . PHE A 1 78 ? 84.290 -2.101 7.687 1.00 0.00 78 PHE A C 11
ATOM 18384 O O . PHE A 1 78 ? 85.182 -1.638 7.004 1.00 0.00 78 PHE A O 11
ATOM 18401 N N . CYS A 1 79 ? 84.084 -3.388 7.752 1.00 0.00 79 CYS A N 11
ATOM 18402 C CA . CYS A 1 79 ? 84.952 -4.321 6.979 1.00 0.00 79 CYS A CA 11
ATOM 18403 C C . CYS A 1 79 ? 84.858 -4.007 5.483 1.00 0.00 79 CYS A C 11
ATOM 18404 O O . CYS A 1 79 ? 85.811 -3.569 4.871 1.00 0.00 79 CYS A O 11
ATOM 18412 N N . ALA A 1 80 ? 83.715 -4.224 4.893 1.00 0.00 80 ALA A N 11
ATOM 18413 C CA . ALA A 1 80 ? 83.560 -3.935 3.439 1.00 0.00 80 ALA A CA 11
ATOM 18414 C C . ALA A 1 80 ? 83.761 -2.440 3.174 1.00 0.00 80 ALA A C 11
ATOM 18415 O O . ALA A 1 80 ? 84.107 -2.035 2.081 1.00 0.00 80 ALA A O 11
ATOM 18422 N N . ALA A 1 81 ? 83.552 -1.619 4.166 1.00 0.00 81 ALA A N 11
ATOM 18423 C CA . ALA A 1 81 ? 83.734 -0.152 3.969 1.00 0.00 81 ALA A CA 11
ATOM 18424 C C . ALA A 1 81 ? 85.165 0.144 3.515 1.00 0.00 81 ALA A C 11
ATOM 18425 O O . ALA A 1 81 ? 85.397 0.567 2.400 1.00 0.00 81 ALA A O 11
ATOM 18432 N N . PHE A 1 82 ? 86.127 -0.076 4.370 1.00 0.00 82 PHE A N 11
ATOM 18433 C CA . PHE A 1 82 ? 87.542 0.192 3.983 1.00 0.00 82 PHE A CA 11
ATOM 18434 C C . PHE A 1 82 ? 87.927 -0.666 2.774 1.00 0.00 82 PHE A C 11
ATOM 18435 O O . PHE A 1 82 ? 88.639 -0.229 1.893 1.00 0.00 82 PHE A O 11
ATOM 18452 N N . HIS A 1 83 ? 87.460 -1.884 2.726 1.00 0.00 83 HIS A N 11
ATOM 18453 C CA . HIS A 1 83 ? 87.799 -2.767 1.572 1.00 0.00 83 HIS A CA 11
ATOM 18454 C C . HIS A 1 83 ? 87.498 -2.045 0.257 1.00 0.00 83 HIS A C 11
ATOM 18455 O O . HIS A 1 83 ? 88.127 -2.287 -0.755 1.00 0.00 83 HIS A O 11
ATOM 18469 N N . LEU A 1 84 ? 86.541 -1.158 0.264 1.00 0.00 84 LEU A N 11
ATOM 18470 C CA . LEU A 1 84 ? 86.197 -0.418 -0.984 1.00 0.00 84 LEU A CA 11
ATOM 18471 C C . LEU A 1 84 ? 87.071 0.832 -1.113 1.00 0.00 84 LEU A C 11
ATOM 18472 O O . LEU A 1 84 ? 87.661 1.085 -2.145 1.00 0.00 84 LEU A O 11
ATOM 18488 N N . ILE A 1 85 ? 87.156 1.617 -0.073 1.00 0.00 85 ILE A N 11
ATOM 18489 C CA . ILE A 1 85 ? 87.991 2.851 -0.135 1.00 0.00 85 ILE A CA 11
ATOM 18490 C C . ILE A 1 85 ? 89.405 2.509 -0.617 1.00 0.00 85 ILE A C 11
ATOM 18491 O O . ILE A 1 85 ? 89.859 2.994 -1.634 1.00 0.00 85 ILE A O 11
ATOM 18507 N N . VAL A 1 86 ? 90.101 1.676 0.106 1.00 0.00 86 VAL A N 11
ATOM 18508 C CA . VAL A 1 86 ? 91.483 1.302 -0.309 1.00 0.00 86 VAL A CA 11
ATOM 18509 C C . VAL A 1 86 ? 91.491 0.846 -1.772 1.00 0.00 86 VAL A C 11
ATOM 18510 O O . VAL A 1 86 ? 92.494 0.928 -2.452 1.00 0.00 86 VAL A O 11
ATOM 18523 N N . ALA A 1 87 ? 90.380 0.367 -2.258 1.00 0.00 87 ALA A N 11
ATOM 18524 C CA . ALA A 1 87 ? 90.324 -0.091 -3.676 1.00 0.00 87 ALA A CA 11
ATOM 18525 C C . ALA A 1 87 ? 90.406 1.109 -4.621 1.00 0.00 87 ALA A C 11
ATOM 18526 O O . ALA A 1 87 ? 91.250 1.167 -5.494 1.00 0.00 87 ALA A O 11
ATOM 18533 N N . ARG A 1 88 ? 89.540 2.069 -4.453 1.00 0.00 88 ARG A N 11
ATOM 18534 C CA . ARG A 1 88 ? 89.571 3.267 -5.340 1.00 0.00 88 ARG A CA 11
ATOM 18535 C C . ARG A 1 88 ? 90.939 3.950 -5.254 1.00 0.00 88 ARG A C 11
ATOM 18536 O O . ARG A 1 88 ? 91.369 4.620 -6.172 1.00 0.00 88 ARG A O 11
ATOM 18557 N N . LYS A 1 89 ? 91.623 3.787 -4.155 1.00 0.00 89 LYS A N 11
ATOM 18558 C CA . LYS A 1 89 ? 92.960 4.427 -4.008 1.00 0.00 89 LYS A CA 11
ATOM 18559 C C . LYS A 1 89 ? 94.049 3.522 -4.590 1.00 0.00 89 LYS A C 11
ATOM 18560 O O . LYS A 1 89 ? 95.126 3.970 -4.928 1.00 0.00 89 LYS A O 11
ATOM 18579 N N . ASN A 1 90 ? 93.777 2.250 -4.705 1.00 0.00 90 ASN A N 11
ATOM 18580 C CA . ASN A 1 90 ? 94.796 1.318 -5.260 1.00 0.00 90 ASN A CA 11
ATOM 18581 C C . ASN A 1 90 ? 94.434 0.924 -6.694 1.00 0.00 90 ASN A C 11
ATOM 18582 O O . ASN A 1 90 ? 95.068 0.079 -7.295 1.00 0.00 90 ASN A O 11
ATOM 18593 N N . GLY A 1 91 ? 93.418 1.529 -7.249 1.00 0.00 91 GLY A N 11
ATOM 18594 C CA . GLY A 1 91 ? 93.018 1.187 -8.643 1.00 0.00 91 GLY A CA 11
ATOM 18595 C C . GLY A 1 91 ? 92.530 -0.262 -8.695 1.00 0.00 91 GLY A C 11
ATOM 18596 O O . GLY A 1 91 ? 93.052 -1.077 -9.430 1.00 0.00 91 GLY A O 11
ATOM 18600 N N . TYR A 1 92 ? 91.534 -0.589 -7.918 1.00 0.00 92 TYR A N 11
ATOM 18601 C CA . TYR A 1 92 ? 91.013 -1.983 -7.918 1.00 0.00 92 TYR A CA 11
ATOM 18602 C C . TYR A 1 92 ? 89.573 -2.011 -8.439 1.00 0.00 92 TYR A C 11
ATOM 18603 O O . TYR A 1 92 ? 88.743 -1.235 -8.010 1.00 0.00 92 TYR A O 11
ATOM 18621 N N . PRO A 1 93 ? 89.323 -2.914 -9.349 1.00 0.00 93 PRO A N 11
ATOM 18622 C CA . PRO A 1 93 ? 87.966 -3.048 -9.932 1.00 0.00 93 PRO A CA 11
ATOM 18623 C C . PRO A 1 93 ? 86.941 -3.330 -8.831 1.00 0.00 93 PRO A C 11
ATOM 18624 O O . PRO A 1 93 ? 87.182 -4.105 -7.927 1.00 0.00 93 PRO A O 11
ATOM 18635 N N . LEU A 1 94 ? 85.799 -2.701 -8.898 1.00 0.00 94 LEU A N 11
ATOM 18636 C CA . LEU A 1 94 ? 84.759 -2.930 -7.855 1.00 0.00 94 LEU A CA 11
ATOM 18637 C C . LEU A 1 94 ? 83.682 -3.885 -8.379 1.00 0.00 94 LEU A C 11
ATOM 18638 O O . LEU A 1 94 ? 83.255 -3.776 -9.512 1.00 0.00 94 LEU A O 11
ATOM 18654 N N . PRO A 1 95 ? 83.280 -4.790 -7.531 1.00 0.00 95 PRO A N 11
ATOM 18655 C CA . PRO A 1 95 ? 82.240 -5.777 -7.911 1.00 0.00 95 PRO A CA 11
ATOM 18656 C C . PRO A 1 95 ? 80.914 -5.067 -8.203 1.00 0.00 95 PRO A C 11
ATOM 18657 O O . PRO A 1 95 ? 80.200 -5.419 -9.121 1.00 0.00 95 PRO A O 11
ATOM 18668 N N . GLU A 1 96 ? 80.580 -4.070 -7.429 1.00 0.00 96 GLU A N 11
ATOM 18669 C CA . GLU A 1 96 ? 79.301 -3.339 -7.666 1.00 0.00 96 GLU A CA 11
ATOM 18670 C C . GLU A 1 96 ? 79.551 -1.828 -7.701 1.00 0.00 96 GLU A C 11
ATOM 18671 O O . GLU A 1 96 ? 80.657 -1.379 -7.929 1.00 0.00 96 GLU A O 11
ATOM 18683 N N . GLY A 1 97 ? 78.534 -1.041 -7.479 1.00 0.00 97 GLY A N 11
ATOM 18684 C CA . GLY A 1 97 ? 78.718 0.438 -7.501 1.00 0.00 97 GLY A CA 11
ATOM 18685 C C . GLY A 1 97 ? 77.902 1.038 -8.647 1.00 0.00 97 GLY A C 11
ATOM 18686 O O . GLY A 1 97 ? 76.730 0.756 -8.802 1.00 0.00 97 GLY A O 11
ATOM 18690 N N . LEU A 1 98 ? 78.511 1.864 -9.453 1.00 0.00 98 LEU A N 11
ATOM 18691 C CA . LEU A 1 98 ? 77.767 2.480 -10.589 1.00 0.00 98 LEU A CA 11
ATOM 18692 C C . LEU A 1 98 ? 77.373 1.406 -11.605 1.00 0.00 98 LEU A C 11
ATOM 18693 O O . LEU A 1 98 ? 78.061 0.418 -11.766 1.00 0.00 98 LEU A O 11
ATOM 18709 N N . PRO A 1 99 ? 76.267 1.638 -12.258 1.00 0.00 99 PRO A N 11
ATOM 18710 C CA . PRO A 1 99 ? 75.767 0.678 -13.272 1.00 0.00 99 PRO A CA 11
ATOM 18711 C C . PRO A 1 99 ? 76.807 0.482 -14.379 1.00 0.00 99 PRO A C 11
ATOM 18712 O O . PRO A 1 99 ? 77.102 -0.631 -14.764 1.00 0.00 99 PRO A O 11
ATOM 18723 N N . PRO A 1 100 ? 77.331 1.580 -14.855 1.00 0.00 100 PRO A N 11
ATOM 18724 C CA . PRO A 1 100 ? 78.352 1.530 -15.930 1.00 0.00 100 PRO A CA 11
ATOM 18725 C C . PRO A 1 100 ? 79.552 0.689 -15.484 1.00 0.00 100 PRO A C 11
ATOM 18726 O O . PRO A 1 100 ? 79.685 0.347 -14.326 1.00 0.00 100 PRO A O 11
ATOM 18737 N N . THR A 1 101 ? 80.424 0.352 -16.394 1.00 0.00 101 THR A N 11
ATOM 18738 C CA . THR A 1 101 ? 81.612 -0.466 -16.021 1.00 0.00 101 THR A CA 11
ATOM 18739 C C . THR A 1 101 ? 82.634 -0.466 -17.161 1.00 0.00 101 THR A C 11
ATOM 18740 O O . THR A 1 101 ? 83.137 -1.499 -17.556 1.00 0.00 101 THR A O 11
ATOM 18751 N N . LEU A 1 102 ? 82.943 0.684 -17.692 1.00 0.00 102 LEU A N 11
ATOM 18752 C CA . LEU A 1 102 ? 83.932 0.749 -18.807 1.00 0.00 102 LEU A CA 11
ATOM 18753 C C . LEU A 1 102 ? 84.191 2.204 -19.201 1.00 0.00 102 LEU A C 11
ATOM 18754 O O . LEU A 1 102 ? 84.118 2.566 -20.359 1.00 0.00 102 LEU A O 11
ATOM 18770 N N . GLN A 1 103 ? 84.494 3.043 -18.249 1.00 0.00 103 GLN A N 11
ATOM 18771 C CA . GLN A 1 103 ? 84.759 4.474 -18.573 1.00 0.00 103 GLN A CA 11
ATOM 18772 C C . GLN A 1 103 ? 85.914 4.581 -19.575 1.00 0.00 103 GLN A C 11
ATOM 18773 O O . GLN A 1 103 ? 86.483 3.584 -19.971 1.00 0.00 103 GLN A O 11
ATOM 18787 N N . PRO A 1 104 ? 86.219 5.794 -19.951 1.00 0.00 104 PRO A N 11
ATOM 18788 C CA . PRO A 1 104 ? 87.315 6.040 -20.920 1.00 0.00 104 PRO A CA 11
ATOM 18789 C C . PRO A 1 104 ? 88.648 5.542 -20.354 1.00 0.00 104 PRO A C 11
ATOM 18790 O O . PRO A 1 104 ? 89.409 6.292 -19.775 1.00 0.00 104 PRO A O 11
ATOM 18801 N N . GLU A 1 105 ? 88.935 4.280 -20.518 1.00 0.00 105 GLU A N 11
ATOM 18802 C CA . GLU A 1 105 ? 90.214 3.730 -19.991 1.00 0.00 105 GLU A CA 11
ATOM 18803 C C . GLU A 1 105 ? 91.152 3.372 -21.146 1.00 0.00 105 GLU A C 11
ATOM 18804 O O . GLU A 1 105 ? 92.085 4.089 -21.447 1.00 0.00 105 GLU A O 11
ATOM 18816 N N . PHE A 1 106 ? 90.911 2.264 -21.794 1.00 0.00 106 PHE A N 11
ATOM 18817 C CA . PHE A 1 106 ? 91.786 1.857 -22.926 1.00 0.00 106 PHE A CA 11
ATOM 18818 C C . PHE A 1 106 ? 90.971 1.774 -24.221 1.00 0.00 106 PHE A C 11
ATOM 18819 O O . PHE A 1 106 ? 91.143 0.873 -25.017 1.00 0.00 106 PHE A O 11
ATOM 18836 N N . ILE A 1 107 ? 90.084 2.707 -24.434 1.00 0.00 107 ILE A N 11
ATOM 18837 C CA . ILE A 1 107 ? 89.257 2.681 -25.674 1.00 0.00 107 ILE A CA 11
ATOM 18838 C C . ILE A 1 107 ? 90.125 2.964 -26.904 1.00 0.00 107 ILE A C 11
ATOM 18839 O O . ILE A 1 107 ? 90.319 2.108 -27.742 1.00 0.00 107 ILE A O 11
ATOM 18855 N N . VAL A 1 108 ? 90.648 4.162 -27.007 1.00 0.00 108 VAL A N 11
ATOM 18856 C CA . VAL A 1 108 ? 91.509 4.527 -28.176 1.00 0.00 108 VAL A CA 11
ATOM 18857 C C . VAL A 1 108 ? 91.036 3.820 -29.449 1.00 0.00 108 VAL A C 11
ATOM 18858 O O . VAL A 1 108 ? 91.406 2.696 -29.723 1.00 0.00 108 VAL A O 11
ATOM 18871 N N . THR A 1 109 ? 90.220 4.476 -30.228 1.00 0.00 109 THR A N 11
ATOM 18872 C CA . THR A 1 109 ? 89.716 3.853 -31.487 1.00 0.00 109 THR A CA 11
ATOM 18873 C C . THR A 1 109 ? 89.373 2.380 -31.254 1.00 0.00 109 THR A C 11
ATOM 18874 O O . THR A 1 109 ? 89.542 1.548 -32.123 1.00 0.00 109 THR A O 11
ATOM 18885 N N . ASP A 1 110 ? 88.892 2.050 -30.087 1.00 0.00 110 ASP A N 11
ATOM 18886 C CA . ASP A 1 110 ? 88.539 0.630 -29.800 1.00 0.00 110 ASP A CA 11
ATOM 18887 C C . ASP A 1 110 ? 87.349 0.198 -30.661 1.00 0.00 110 ASP A C 11
ATOM 18888 O O . ASP A 1 110 ? 87.348 -0.937 -31.109 1.00 0.00 110 ASP A O 11
ATOM 18899 N N . GLY A 1 1 ? 66.113 2.598 -13.580 1.00 0.00 1 GLY A N 12
ATOM 18900 C CA . GLY A 1 1 ? 66.985 1.531 -13.013 1.00 0.00 1 GLY A CA 12
ATOM 18901 C C . GLY A 1 1 ? 66.216 0.758 -11.941 1.00 0.00 1 GLY A C 12
ATOM 18902 O O . GLY A 1 1 ? 65.307 1.275 -11.322 1.00 0.00 1 GLY A O 12
ATOM 18908 N N . SER A 1 2 ? 66.571 -0.476 -11.717 1.00 0.00 2 SER A N 12
ATOM 18909 C CA . SER A 1 2 ? 65.859 -1.282 -10.685 1.00 0.00 2 SER A CA 12
ATOM 18910 C C . SER A 1 2 ? 66.230 -0.792 -9.282 1.00 0.00 2 SER A C 12
ATOM 18911 O O . SER A 1 2 ? 67.384 -0.779 -8.903 1.00 0.00 2 SER A O 12
ATOM 18919 N N . LEU A 1 3 ? 65.258 -0.391 -8.509 1.00 0.00 3 LEU A N 12
ATOM 18920 C CA . LEU A 1 3 ? 65.554 0.097 -7.131 1.00 0.00 3 LEU A CA 12
ATOM 18921 C C . LEU A 1 3 ? 64.726 -0.686 -6.108 1.00 0.00 3 LEU A C 12
ATOM 18922 O O . LEU A 1 3 ? 64.895 -0.538 -4.914 1.00 0.00 3 LEU A O 12
ATOM 18938 N N . GLN A 1 4 ? 63.832 -1.519 -6.567 1.00 0.00 4 GLN A N 12
ATOM 18939 C CA . GLN A 1 4 ? 62.996 -2.312 -5.622 1.00 0.00 4 GLN A CA 12
ATOM 18940 C C . GLN A 1 4 ? 63.451 -3.774 -5.618 1.00 0.00 4 GLN A C 12
ATOM 18941 O O . GLN A 1 4 ? 63.207 -4.507 -4.679 1.00 0.00 4 GLN A O 12
ATOM 18955 N N . ASP A 1 5 ? 64.111 -4.202 -6.659 1.00 0.00 5 ASP A N 12
ATOM 18956 C CA . ASP A 1 5 ? 64.582 -5.615 -6.714 1.00 0.00 5 ASP A CA 12
ATOM 18957 C C . ASP A 1 5 ? 65.804 -5.802 -5.808 1.00 0.00 5 ASP A C 12
ATOM 18958 O O . ASP A 1 5 ? 66.385 -4.847 -5.330 1.00 0.00 5 ASP A O 12
ATOM 18967 N N . ASN A 1 6 ? 66.197 -7.023 -5.569 1.00 0.00 6 ASN A N 12
ATOM 18968 C CA . ASN A 1 6 ? 67.379 -7.268 -4.694 1.00 0.00 6 ASN A CA 12
ATOM 18969 C C . ASN A 1 6 ? 67.932 -8.676 -4.934 1.00 0.00 6 ASN A C 12
ATOM 18970 O O . ASN A 1 6 ? 67.265 -9.664 -4.697 1.00 0.00 6 ASN A O 12
ATOM 18981 N N . SER A 1 7 ? 69.145 -8.776 -5.405 1.00 0.00 7 SER A N 12
ATOM 18982 C CA . SER A 1 7 ? 69.740 -10.119 -5.660 1.00 0.00 7 SER A CA 12
ATOM 18983 C C . SER A 1 7 ? 71.166 -9.972 -6.197 1.00 0.00 7 SER A C 12
ATOM 18984 O O . SER A 1 7 ? 71.475 -10.400 -7.292 1.00 0.00 7 SER A O 12
ATOM 18992 N N . SER A 1 8 ? 72.035 -9.367 -5.436 1.00 0.00 8 SER A N 12
ATOM 18993 C CA . SER A 1 8 ? 73.440 -9.192 -5.903 1.00 0.00 8 SER A CA 12
ATOM 18994 C C . SER A 1 8 ? 74.331 -8.759 -4.736 1.00 0.00 8 SER A C 12
ATOM 18995 O O . SER A 1 8 ? 74.494 -7.585 -4.470 1.00 0.00 8 SER A O 12
ATOM 19003 N N . TYR A 1 9 ? 74.906 -9.698 -4.036 1.00 0.00 9 TYR A N 12
ATOM 19004 C CA . TYR A 1 9 ? 75.784 -9.334 -2.884 1.00 0.00 9 TYR A CA 12
ATOM 19005 C C . TYR A 1 9 ? 76.568 -10.557 -2.399 1.00 0.00 9 TYR A C 12
ATOM 19006 O O . TYR A 1 9 ? 76.439 -10.968 -1.263 1.00 0.00 9 TYR A O 12
ATOM 19024 N N . PRO A 1 10 ? 77.363 -11.094 -3.284 1.00 0.00 10 PRO A N 12
ATOM 19025 C CA . PRO A 1 10 ? 78.185 -12.282 -2.947 1.00 0.00 10 PRO A CA 12
ATOM 19026 C C . PRO A 1 10 ? 79.227 -11.923 -1.883 1.00 0.00 10 PRO A C 12
ATOM 19027 O O . PRO A 1 10 ? 79.174 -10.869 -1.281 1.00 0.00 10 PRO A O 12
ATOM 19038 N N . ASP A 1 11 ? 80.173 -12.791 -1.644 1.00 0.00 11 ASP A N 12
ATOM 19039 C CA . ASP A 1 11 ? 81.212 -12.493 -0.616 1.00 0.00 11 ASP A CA 12
ATOM 19040 C C . ASP A 1 11 ? 82.166 -13.678 -0.462 1.00 0.00 11 ASP A C 12
ATOM 19041 O O . ASP A 1 11 ? 83.289 -13.644 -0.923 1.00 0.00 11 ASP A O 12
ATOM 19050 N N . GLU A 1 12 ? 81.735 -14.722 0.189 1.00 0.00 12 GLU A N 12
ATOM 19051 C CA . GLU A 1 12 ? 82.632 -15.899 0.372 1.00 0.00 12 GLU A CA 12
ATOM 19052 C C . GLU A 1 12 ? 83.956 -15.424 0.984 1.00 0.00 12 GLU A C 12
ATOM 19053 O O . GLU A 1 12 ? 84.047 -14.306 1.452 1.00 0.00 12 GLU A O 12
ATOM 19065 N N . PRO A 1 13 ? 84.940 -16.283 0.969 1.00 0.00 13 PRO A N 12
ATOM 19066 C CA . PRO A 1 13 ? 86.256 -15.925 1.536 1.00 0.00 13 PRO A CA 12
ATOM 19067 C C . PRO A 1 13 ? 87.081 -15.139 0.512 1.00 0.00 13 PRO A C 12
ATOM 19068 O O . PRO A 1 13 ? 88.244 -15.416 0.296 1.00 0.00 13 PRO A O 12
ATOM 19079 N N . TRP A 1 14 ? 86.492 -14.160 -0.121 1.00 0.00 14 TRP A N 12
ATOM 19080 C CA . TRP A 1 14 ? 87.249 -13.361 -1.127 1.00 0.00 14 TRP A CA 12
ATOM 19081 C C . TRP A 1 14 ? 87.900 -12.151 -0.438 1.00 0.00 14 TRP A C 12
ATOM 19082 O O . TRP A 1 14 ? 88.416 -11.258 -1.081 1.00 0.00 14 TRP A O 12
ATOM 19103 N N . ARG A 1 15 ? 87.884 -12.122 0.867 1.00 0.00 15 ARG A N 12
ATOM 19104 C CA . ARG A 1 15 ? 88.503 -10.978 1.599 1.00 0.00 15 ARG A CA 12
ATOM 19105 C C . ARG A 1 15 ? 90.013 -10.940 1.343 1.00 0.00 15 ARG A C 12
ATOM 19106 O O . ARG A 1 15 ? 90.528 -11.656 0.508 1.00 0.00 15 ARG A O 12
ATOM 19127 N N . ILE A 1 16 ? 90.726 -10.108 2.055 1.00 0.00 16 ILE A N 12
ATOM 19128 C CA . ILE A 1 16 ? 92.203 -10.026 1.849 1.00 0.00 16 ILE A CA 12
ATOM 19129 C C . ILE A 1 16 ? 92.891 -11.252 2.455 1.00 0.00 16 ILE A C 12
ATOM 19130 O O . ILE A 1 16 ? 92.266 -12.259 2.721 1.00 0.00 16 ILE A O 12
ATOM 19146 N N . THR A 1 17 ? 94.172 -11.167 2.684 1.00 0.00 17 THR A N 12
ATOM 19147 C CA . THR A 1 17 ? 94.896 -12.321 3.285 1.00 0.00 17 THR A CA 12
ATOM 19148 C C . THR A 1 17 ? 95.016 -12.122 4.794 1.00 0.00 17 THR A C 12
ATOM 19149 O O . THR A 1 17 ? 96.084 -12.226 5.360 1.00 0.00 17 THR A O 12
ATOM 19160 N N . GLU A 1 18 ? 93.921 -11.820 5.443 1.00 0.00 18 GLU A N 12
ATOM 19161 C CA . GLU A 1 18 ? 93.949 -11.591 6.918 1.00 0.00 18 GLU A CA 12
ATOM 19162 C C . GLU A 1 18 ? 95.211 -10.816 7.307 1.00 0.00 18 GLU A C 12
ATOM 19163 O O . GLU A 1 18 ? 95.700 -10.914 8.415 1.00 0.00 18 GLU A O 12
ATOM 19175 N N . GLU A 1 19 ? 95.736 -10.039 6.399 1.00 0.00 19 GLU A N 12
ATOM 19176 C CA . GLU A 1 19 ? 96.954 -9.250 6.704 1.00 0.00 19 GLU A CA 12
ATOM 19177 C C . GLU A 1 19 ? 96.679 -7.766 6.466 1.00 0.00 19 GLU A C 12
ATOM 19178 O O . GLU A 1 19 ? 97.404 -6.906 6.926 1.00 0.00 19 GLU A O 12
ATOM 19190 N N . GLN A 1 20 ? 95.628 -7.463 5.759 1.00 0.00 20 GLN A N 12
ATOM 19191 C CA . GLN A 1 20 ? 95.286 -6.040 5.496 1.00 0.00 20 GLN A CA 12
ATOM 19192 C C . GLN A 1 20 ? 93.983 -5.712 6.212 1.00 0.00 20 GLN A C 12
ATOM 19193 O O . GLN A 1 20 ? 93.678 -4.570 6.494 1.00 0.00 20 GLN A O 12
ATOM 19207 N N . ARG A 1 21 ? 93.213 -6.720 6.516 1.00 0.00 21 ARG A N 12
ATOM 19208 C CA . ARG A 1 21 ? 91.924 -6.491 7.224 1.00 0.00 21 ARG A CA 12
ATOM 19209 C C . ARG A 1 21 ? 92.194 -6.211 8.703 1.00 0.00 21 ARG A C 12
ATOM 19210 O O . ARG A 1 21 ? 91.358 -5.687 9.410 1.00 0.00 21 ARG A O 12
ATOM 19231 N N . GLU A 1 22 ? 93.362 -6.559 9.171 1.00 0.00 22 GLU A N 12
ATOM 19232 C CA . GLU A 1 22 ? 93.693 -6.312 10.604 1.00 0.00 22 GLU A CA 12
ATOM 19233 C C . GLU A 1 22 ? 93.956 -4.821 10.831 1.00 0.00 22 GLU A C 12
ATOM 19234 O O . GLU A 1 22 ? 93.541 -4.252 11.822 1.00 0.00 22 GLU A O 12
ATOM 19246 N N . TYR A 1 23 ? 94.639 -4.184 9.920 1.00 0.00 23 TYR A N 12
ATOM 19247 C CA . TYR A 1 23 ? 94.924 -2.729 10.083 1.00 0.00 23 TYR A CA 12
ATOM 19248 C C . TYR A 1 23 ? 93.639 -1.918 9.903 1.00 0.00 23 TYR A C 12
ATOM 19249 O O . TYR A 1 23 ? 93.441 -0.901 10.537 1.00 0.00 23 TYR A O 12
ATOM 19267 N N . TYR A 1 24 ? 92.762 -2.363 9.045 1.00 0.00 24 TYR A N 12
ATOM 19268 C CA . TYR A 1 24 ? 91.488 -1.619 8.827 1.00 0.00 24 TYR A CA 12
ATOM 19269 C C . TYR A 1 24 ? 90.683 -1.565 10.129 1.00 0.00 24 TYR A C 12
ATOM 19270 O O . TYR A 1 24 ? 90.311 -0.507 10.595 1.00 0.00 24 TYR A O 12
ATOM 19288 N N . VAL A 1 25 ? 90.417 -2.697 10.723 1.00 0.00 25 VAL A N 12
ATOM 19289 C CA . VAL A 1 25 ? 89.644 -2.704 11.997 1.00 0.00 25 VAL A CA 12
ATOM 19290 C C . VAL A 1 25 ? 90.439 -1.987 13.090 1.00 0.00 25 VAL A C 12
ATOM 19291 O O . VAL A 1 25 ? 89.883 -1.322 13.942 1.00 0.00 25 VAL A O 12
ATOM 19304 N N . ASN A 1 26 ? 91.738 -2.114 13.068 1.00 0.00 26 ASN A N 12
ATOM 19305 C CA . ASN A 1 26 ? 92.571 -1.438 14.102 1.00 0.00 26 ASN A CA 12
ATOM 19306 C C . ASN A 1 26 ? 92.277 0.064 14.111 1.00 0.00 26 ASN A C 12
ATOM 19307 O O . ASN A 1 26 ? 92.412 0.727 15.120 1.00 0.00 26 ASN A O 12
ATOM 19318 N N . GLN A 1 27 ? 91.872 0.603 12.994 1.00 0.00 27 GLN A N 12
ATOM 19319 C CA . GLN A 1 27 ? 91.564 2.056 12.935 1.00 0.00 27 GLN A CA 12
ATOM 19320 C C . GLN A 1 27 ? 90.152 2.301 13.485 1.00 0.00 27 GLN A C 12
ATOM 19321 O O . GLN A 1 27 ? 89.932 3.189 14.283 1.00 0.00 27 GLN A O 12
ATOM 19335 N N . PHE A 1 28 ? 89.200 1.511 13.069 1.00 0.00 28 PHE A N 12
ATOM 19336 C CA . PHE A 1 28 ? 87.808 1.688 13.576 1.00 0.00 28 PHE A CA 12
ATOM 19337 C C . PHE A 1 28 ? 87.804 1.612 15.104 1.00 0.00 28 PHE A C 12
ATOM 19338 O O . PHE A 1 28 ? 86.920 2.128 15.760 1.00 0.00 28 PHE A O 12
ATOM 19355 N N . ARG A 1 29 ? 88.788 0.970 15.675 1.00 0.00 29 ARG A N 12
ATOM 19356 C CA . ARG A 1 29 ? 88.846 0.856 17.162 1.00 0.00 29 ARG A CA 12
ATOM 19357 C C . ARG A 1 29 ? 89.066 2.235 17.790 1.00 0.00 29 ARG A C 12
ATOM 19358 O O . ARG A 1 29 ? 88.429 2.592 18.762 1.00 0.00 29 ARG A O 12
ATOM 19379 N N . SER A 1 30 ? 89.959 3.014 17.243 1.00 0.00 30 SER A N 12
ATOM 19380 C CA . SER A 1 30 ? 90.210 4.368 17.813 1.00 0.00 30 SER A CA 12
ATOM 19381 C C . SER A 1 30 ? 88.880 5.090 18.034 1.00 0.00 30 SER A C 12
ATOM 19382 O O . SER A 1 30 ? 88.642 5.676 19.070 1.00 0.00 30 SER A O 12
ATOM 19390 N N . LEU A 1 31 ? 88.009 5.045 17.064 1.00 0.00 31 LEU A N 12
ATOM 19391 C CA . LEU A 1 31 ? 86.690 5.717 17.213 1.00 0.00 31 LEU A CA 12
ATOM 19392 C C . LEU A 1 31 ? 85.728 4.805 17.978 1.00 0.00 31 LEU A C 12
ATOM 19393 O O . LEU A 1 31 ? 84.742 5.249 18.533 1.00 0.00 31 LEU A O 12
ATOM 19409 N N . GLN A 1 32 ? 86.014 3.533 18.012 1.00 0.00 32 GLN A N 12
ATOM 19410 C CA . GLN A 1 32 ? 85.129 2.583 18.740 1.00 0.00 32 GLN A CA 12
ATOM 19411 C C . GLN A 1 32 ? 85.966 1.490 19.411 1.00 0.00 32 GLN A C 12
ATOM 19412 O O . GLN A 1 32 ? 86.263 0.478 18.809 1.00 0.00 32 GLN A O 12
ATOM 19426 N N . PRO A 1 33 ? 86.319 1.736 20.644 1.00 0.00 33 PRO A N 12
ATOM 19427 C CA . PRO A 1 33 ? 87.132 0.763 21.413 1.00 0.00 33 PRO A CA 12
ATOM 19428 C C . PRO A 1 33 ? 86.391 -0.570 21.535 1.00 0.00 33 PRO A C 12
ATOM 19429 O O . PRO A 1 33 ? 86.971 -1.629 21.401 1.00 0.00 33 PRO A O 12
ATOM 19440 N N . ASP A 1 34 ? 85.115 -0.524 21.789 1.00 0.00 34 ASP A N 12
ATOM 19441 C CA . ASP A 1 34 ? 84.332 -1.786 21.919 1.00 0.00 34 ASP A CA 12
ATOM 19442 C C . ASP A 1 34 ? 84.507 -2.644 20.661 1.00 0.00 34 ASP A C 12
ATOM 19443 O O . ASP A 1 34 ? 84.059 -2.277 19.593 1.00 0.00 34 ASP A O 12
ATOM 19452 N N . PRO A 1 35 ? 85.159 -3.762 20.832 1.00 0.00 35 PRO A N 12
ATOM 19453 C CA . PRO A 1 35 ? 85.399 -4.683 19.693 1.00 0.00 35 PRO A CA 12
ATOM 19454 C C . PRO A 1 35 ? 84.075 -5.250 19.173 1.00 0.00 35 PRO A C 12
ATOM 19455 O O . PRO A 1 35 ? 84.006 -5.794 18.089 1.00 0.00 35 PRO A O 12
ATOM 19466 N N . SER A 1 36 ? 83.024 -5.129 19.937 1.00 0.00 36 SER A N 12
ATOM 19467 C CA . SER A 1 36 ? 81.709 -5.664 19.482 1.00 0.00 36 SER A CA 12
ATOM 19468 C C . SER A 1 36 ? 80.651 -4.558 19.496 1.00 0.00 36 SER A C 12
ATOM 19469 O O . SER A 1 36 ? 79.689 -4.615 20.236 1.00 0.00 36 SER A O 12
ATOM 19477 N N . SER A 1 37 ? 80.820 -3.553 18.682 1.00 0.00 37 SER A N 12
ATOM 19478 C CA . SER A 1 37 ? 79.822 -2.446 18.649 1.00 0.00 37 SER A CA 12
ATOM 19479 C C . SER A 1 37 ? 79.757 -1.837 17.245 1.00 0.00 37 SER A C 12
ATOM 19480 O O . SER A 1 37 ? 80.055 -2.487 16.262 1.00 0.00 37 SER A O 12
ATOM 19488 N N . PHE A 1 38 ? 79.368 -0.597 17.144 1.00 0.00 38 PHE A N 12
ATOM 19489 C CA . PHE A 1 38 ? 79.281 0.054 15.805 1.00 0.00 38 PHE A CA 12
ATOM 19490 C C . PHE A 1 38 ? 79.564 1.552 15.930 1.00 0.00 38 PHE A C 12
ATOM 19491 O O . PHE A 1 38 ? 79.446 2.128 16.993 1.00 0.00 38 PHE A O 12
ATOM 19508 N N . ILE A 1 39 ? 79.932 2.190 14.853 1.00 0.00 39 ILE A N 12
ATOM 19509 C CA . ILE A 1 39 ? 80.216 3.653 14.916 1.00 0.00 39 ILE A CA 12
ATOM 19510 C C . ILE A 1 39 ? 78.939 4.447 14.631 1.00 0.00 39 ILE A C 12
ATOM 19511 O O . ILE A 1 39 ? 78.080 4.015 13.889 1.00 0.00 39 ILE A O 12
ATOM 19527 N N . SER A 1 40 ? 78.804 5.604 15.221 1.00 0.00 40 SER A N 12
ATOM 19528 C CA . SER A 1 40 ? 77.580 6.422 14.989 1.00 0.00 40 SER A CA 12
ATOM 19529 C C . SER A 1 40 ? 77.402 6.710 13.495 1.00 0.00 40 SER A C 12
ATOM 19530 O O . SER A 1 40 ? 76.311 6.976 13.030 1.00 0.00 40 SER A O 12
ATOM 19538 N N . GLY A 1 41 ? 78.465 6.661 12.742 1.00 0.00 41 GLY A N 12
ATOM 19539 C CA . GLY A 1 41 ? 78.356 6.934 11.281 1.00 0.00 41 GLY A CA 12
ATOM 19540 C C . GLY A 1 41 ? 79.172 8.181 10.932 1.00 0.00 41 GLY A C 12
ATOM 19541 O O . GLY A 1 41 ? 80.106 8.126 10.158 1.00 0.00 41 GLY A O 12
ATOM 19545 N N . SER A 1 42 ? 78.828 9.305 11.499 1.00 0.00 42 SER A N 12
ATOM 19546 C CA . SER A 1 42 ? 79.587 10.554 11.199 1.00 0.00 42 SER A CA 12
ATOM 19547 C C . SER A 1 42 ? 80.983 10.485 11.824 1.00 0.00 42 SER A C 12
ATOM 19548 O O . SER A 1 42 ? 81.933 11.040 11.309 1.00 0.00 42 SER A O 12
ATOM 19556 N N . VAL A 1 43 ? 81.112 9.805 12.931 1.00 0.00 43 VAL A N 12
ATOM 19557 C CA . VAL A 1 43 ? 82.446 9.699 13.589 1.00 0.00 43 VAL A CA 12
ATOM 19558 C C . VAL A 1 43 ? 83.490 9.198 12.589 1.00 0.00 43 VAL A C 12
ATOM 19559 O O . VAL A 1 43 ? 84.578 9.730 12.492 1.00 0.00 43 VAL A O 12
ATOM 19572 N N . ALA A 1 44 ? 83.167 8.175 11.845 1.00 0.00 44 ALA A N 12
ATOM 19573 C CA . ALA A 1 44 ? 84.139 7.635 10.853 1.00 0.00 44 ALA A CA 12
ATOM 19574 C C . ALA A 1 44 ? 84.192 8.535 9.615 1.00 0.00 44 ALA A C 12
ATOM 19575 O O . ALA A 1 44 ? 85.249 8.957 9.188 1.00 0.00 44 ALA A O 12
ATOM 19582 N N . LYS A 1 45 ? 83.062 8.830 9.035 1.00 0.00 45 LYS A N 12
ATOM 19583 C CA . LYS A 1 45 ? 83.051 9.701 7.826 1.00 0.00 45 LYS A CA 12
ATOM 19584 C C . LYS A 1 45 ? 83.932 10.932 8.053 1.00 0.00 45 LYS A C 12
ATOM 19585 O O . LYS A 1 45 ? 84.411 11.546 7.120 1.00 0.00 45 LYS A O 12
ATOM 19604 N N . ASN A 1 46 ? 84.144 11.298 9.285 1.00 0.00 46 ASN A N 12
ATOM 19605 C CA . ASN A 1 46 ? 84.988 12.492 9.580 1.00 0.00 46 ASN A CA 12
ATOM 19606 C C . ASN A 1 46 ? 86.388 12.319 8.986 1.00 0.00 46 ASN A C 12
ATOM 19607 O O . ASN A 1 46 ? 86.869 13.159 8.253 1.00 0.00 46 ASN A O 12
ATOM 19618 N N . PHE A 1 47 ? 87.051 11.240 9.302 1.00 0.00 47 PHE A N 12
ATOM 19619 C CA . PHE A 1 47 ? 88.421 11.024 8.759 1.00 0.00 47 PHE A CA 12
ATOM 19620 C C . PHE A 1 47 ? 88.352 10.326 7.394 1.00 0.00 47 PHE A C 12
ATOM 19621 O O . PHE A 1 47 ? 89.317 10.290 6.657 1.00 0.00 47 PHE A O 12
ATOM 19638 N N . PHE A 1 48 ? 87.221 9.775 7.056 1.00 0.00 48 PHE A N 12
ATOM 19639 C CA . PHE A 1 48 ? 87.092 9.081 5.741 1.00 0.00 48 PHE A CA 12
ATOM 19640 C C . PHE A 1 48 ? 87.521 10.016 4.605 1.00 0.00 48 PHE A C 12
ATOM 19641 O O . PHE A 1 48 ? 87.817 9.582 3.511 1.00 0.00 48 PHE A O 12
ATOM 19658 N N . THR A 1 49 ? 87.553 11.297 4.858 1.00 0.00 49 THR A N 12
ATOM 19659 C CA . THR A 1 49 ? 87.958 12.258 3.792 1.00 0.00 49 THR A CA 12
ATOM 19660 C C . THR A 1 49 ? 89.246 11.788 3.108 1.00 0.00 49 THR A C 12
ATOM 19661 O O . THR A 1 49 ? 89.371 11.841 1.901 1.00 0.00 49 THR A O 12
ATOM 19672 N N . LYS A 1 50 ? 90.202 11.331 3.869 1.00 0.00 50 LYS A N 12
ATOM 19673 C CA . LYS A 1 50 ? 91.479 10.862 3.257 1.00 0.00 50 LYS A CA 12
ATOM 19674 C C . LYS A 1 50 ? 91.264 9.533 2.528 1.00 0.00 50 LYS A C 12
ATOM 19675 O O . LYS A 1 50 ? 91.224 8.481 3.136 1.00 0.00 50 LYS A O 12
ATOM 19694 N N . SER A 1 51 ? 91.130 9.572 1.231 1.00 0.00 51 SER A N 12
ATOM 19695 C CA . SER A 1 51 ? 90.921 8.310 0.466 1.00 0.00 51 SER A CA 12
ATOM 19696 C C . SER A 1 51 ? 90.633 8.625 -1.005 1.00 0.00 51 SER A C 12
ATOM 19697 O O . SER A 1 51 ? 91.015 7.889 -1.894 1.00 0.00 51 SER A O 12
ATOM 19705 N N . LYS A 1 52 ? 89.959 9.711 -1.270 1.00 0.00 52 LYS A N 12
ATOM 19706 C CA . LYS A 1 52 ? 89.647 10.066 -2.684 1.00 0.00 52 LYS A CA 12
ATOM 19707 C C . LYS A 1 52 ? 90.832 10.801 -3.324 1.00 0.00 52 LYS A C 12
ATOM 19708 O O . LYS A 1 52 ? 90.737 11.315 -4.421 1.00 0.00 52 LYS A O 12
ATOM 19727 N N . LEU A 1 53 ? 91.946 10.855 -2.646 1.00 0.00 53 LEU A N 12
ATOM 19728 C CA . LEU A 1 53 ? 93.133 11.555 -3.217 1.00 0.00 53 LEU A CA 12
ATOM 19729 C C . LEU A 1 53 ? 92.780 13.008 -3.553 1.00 0.00 53 LEU A C 12
ATOM 19730 O O . LEU A 1 53 ? 92.873 13.887 -2.719 1.00 0.00 53 LEU A O 12
ATOM 19746 N N . SER A 1 54 ? 92.379 13.272 -4.768 1.00 0.00 54 SER A N 12
ATOM 19747 C CA . SER A 1 54 ? 92.027 14.667 -5.148 1.00 0.00 54 SER A CA 12
ATOM 19748 C C . SER A 1 54 ? 90.651 14.714 -5.821 1.00 0.00 54 SER A C 12
ATOM 19749 O O . SER A 1 54 ? 90.090 15.771 -6.029 1.00 0.00 54 SER A O 12
ATOM 19757 N N . ILE A 1 55 ? 90.102 13.580 -6.164 1.00 0.00 55 ILE A N 12
ATOM 19758 C CA . ILE A 1 55 ? 88.765 13.570 -6.824 1.00 0.00 55 ILE A CA 12
ATOM 19759 C C . ILE A 1 55 ? 87.673 13.240 -5.801 1.00 0.00 55 ILE A C 12
ATOM 19760 O O . ILE A 1 55 ? 87.610 12.137 -5.295 1.00 0.00 55 ILE A O 12
ATOM 19776 N N . PRO A 1 56 ? 86.845 14.214 -5.532 1.00 0.00 56 PRO A N 12
ATOM 19777 C CA . PRO A 1 56 ? 85.741 14.025 -4.558 1.00 0.00 56 PRO A CA 12
ATOM 19778 C C . PRO A 1 56 ? 84.840 12.865 -4.993 1.00 0.00 56 PRO A C 12
ATOM 19779 O O . PRO A 1 56 ? 84.139 12.949 -5.982 1.00 0.00 56 PRO A O 12
ATOM 19790 N N . GLU A 1 57 ? 84.855 11.784 -4.263 1.00 0.00 57 GLU A N 12
ATOM 19791 C CA . GLU A 1 57 ? 84.000 10.621 -4.638 1.00 0.00 57 GLU A CA 12
ATOM 19792 C C . GLU A 1 57 ? 83.827 9.679 -3.444 1.00 0.00 57 GLU A C 12
ATOM 19793 O O . GLU A 1 57 ? 83.816 8.473 -3.589 1.00 0.00 57 GLU A O 12
ATOM 19805 N N . LEU A 1 58 ? 83.690 10.219 -2.263 1.00 0.00 58 LEU A N 12
ATOM 19806 C CA . LEU A 1 58 ? 83.516 9.349 -1.064 1.00 0.00 58 LEU A CA 12
ATOM 19807 C C . LEU A 1 58 ? 82.027 9.130 -0.785 1.00 0.00 58 LEU A C 12
ATOM 19808 O O . LEU A 1 58 ? 81.650 8.557 0.218 1.00 0.00 58 LEU A O 12
ATOM 19824 N N . SER A 1 59 ? 81.178 9.584 -1.666 1.00 0.00 59 SER A N 12
ATOM 19825 C CA . SER A 1 59 ? 79.714 9.405 -1.455 1.00 0.00 59 SER A CA 12
ATOM 19826 C C . SER A 1 59 ? 79.296 7.978 -1.811 1.00 0.00 59 SER A C 12
ATOM 19827 O O . SER A 1 59 ? 78.494 7.368 -1.133 1.00 0.00 59 SER A O 12
ATOM 19835 N N . TYR A 1 60 ? 79.828 7.439 -2.875 1.00 0.00 60 TYR A N 12
ATOM 19836 C CA . TYR A 1 60 ? 79.451 6.052 -3.271 1.00 0.00 60 TYR A CA 12
ATOM 19837 C C . TYR A 1 60 ? 80.120 5.028 -2.346 1.00 0.00 60 TYR A C 12
ATOM 19838 O O . TYR A 1 60 ? 79.604 3.949 -2.129 1.00 0.00 60 TYR A O 12
ATOM 19856 N N . ILE A 1 61 ? 81.252 5.358 -1.786 1.00 0.00 61 ILE A N 12
ATOM 19857 C CA . ILE A 1 61 ? 81.928 4.398 -0.865 1.00 0.00 61 ILE A CA 12
ATOM 19858 C C . ILE A 1 61 ? 81.101 4.265 0.419 1.00 0.00 61 ILE A C 12
ATOM 19859 O O . ILE A 1 61 ? 80.863 3.179 0.910 1.00 0.00 61 ILE A O 12
ATOM 19875 N N . TRP A 1 62 ? 80.658 5.367 0.960 1.00 0.00 62 TRP A N 12
ATOM 19876 C CA . TRP A 1 62 ? 79.841 5.311 2.203 1.00 0.00 62 TRP A CA 12
ATOM 19877 C C . TRP A 1 62 ? 78.473 4.701 1.894 1.00 0.00 62 TRP A C 12
ATOM 19878 O O . TRP A 1 62 ? 77.997 3.833 2.600 1.00 0.00 62 TRP A O 12
ATOM 19899 N N . GLU A 1 63 ? 77.841 5.136 0.838 1.00 0.00 63 GLU A N 12
ATOM 19900 C CA . GLU A 1 63 ? 76.514 4.563 0.485 1.00 0.00 63 GLU A CA 12
ATOM 19901 C C . GLU A 1 63 ? 76.621 3.040 0.426 1.00 0.00 63 GLU A C 12
ATOM 19902 O O . GLU A 1 63 ? 75.673 2.326 0.687 1.00 0.00 63 GLU A O 12
ATOM 19914 N N . LEU A 1 64 ? 77.780 2.539 0.093 1.00 0.00 64 LEU A N 12
ATOM 19915 C CA . LEU A 1 64 ? 77.968 1.064 0.026 1.00 0.00 64 LEU A CA 12
ATOM 19916 C C . LEU A 1 64 ? 78.314 0.527 1.417 1.00 0.00 64 LEU A C 12
ATOM 19917 O O . LEU A 1 64 ? 78.002 -0.598 1.754 1.00 0.00 64 LEU A O 12
ATOM 19933 N N . SER A 1 65 ? 78.954 1.327 2.228 1.00 0.00 65 SER A N 12
ATOM 19934 C CA . SER A 1 65 ? 79.315 0.866 3.598 1.00 0.00 65 SER A CA 12
ATOM 19935 C C . SER A 1 65 ? 78.050 0.706 4.447 1.00 0.00 65 SER A C 12
ATOM 19936 O O . SER A 1 65 ? 78.060 0.065 5.479 1.00 0.00 65 SER A O 12
ATOM 19944 N N . ASP A 1 66 ? 76.961 1.282 4.016 1.00 0.00 66 ASP A N 12
ATOM 19945 C CA . ASP A 1 66 ? 75.694 1.162 4.793 1.00 0.00 66 ASP A CA 12
ATOM 19946 C C . ASP A 1 66 ? 74.594 0.559 3.915 1.00 0.00 66 ASP A C 12
ATOM 19947 O O . ASP A 1 66 ? 74.513 0.833 2.734 1.00 0.00 66 ASP A O 12
ATOM 19956 N N . ALA A 1 67 ? 73.750 -0.258 4.480 1.00 0.00 67 ALA A N 12
ATOM 19957 C CA . ALA A 1 67 ? 72.660 -0.874 3.675 1.00 0.00 67 ALA A CA 12
ATOM 19958 C C . ALA A 1 67 ? 71.362 -0.921 4.484 1.00 0.00 67 ALA A C 12
ATOM 19959 O O . ALA A 1 67 ? 70.642 -1.900 4.465 1.00 0.00 67 ALA A O 12
ATOM 19966 N N . ASP A 1 68 ? 71.055 0.132 5.191 1.00 0.00 68 ASP A N 12
ATOM 19967 C CA . ASP A 1 68 ? 69.803 0.154 5.998 1.00 0.00 68 ASP A CA 12
ATOM 19968 C C . ASP A 1 68 ? 69.573 1.572 6.505 1.00 0.00 68 ASP A C 12
ATOM 19969 O O . ASP A 1 68 ? 68.942 1.794 7.518 1.00 0.00 68 ASP A O 12
ATOM 19978 N N . CYS A 1 69 ? 70.106 2.528 5.801 1.00 0.00 69 CYS A N 12
ATOM 19979 C CA . CYS A 1 69 ? 69.965 3.941 6.208 1.00 0.00 69 CYS A CA 12
ATOM 19980 C C . CYS A 1 69 ? 70.106 4.070 7.725 1.00 0.00 69 CYS A C 12
ATOM 19981 O O . CYS A 1 69 ? 69.495 4.915 8.349 1.00 0.00 69 CYS A O 12
ATOM 19989 N N . ASP A 1 70 ? 70.915 3.241 8.316 1.00 0.00 70 ASP A N 12
ATOM 19990 C CA . ASP A 1 70 ? 71.114 3.311 9.787 1.00 0.00 70 ASP A CA 12
ATOM 19991 C C . ASP A 1 70 ? 72.154 4.383 10.112 1.00 0.00 70 ASP A C 12
ATOM 19992 O O . ASP A 1 70 ? 72.113 5.012 11.150 1.00 0.00 70 ASP A O 12
ATOM 20001 N N . GLY A 1 71 ? 73.090 4.595 9.223 1.00 0.00 71 GLY A N 12
ATOM 20002 C CA . GLY A 1 71 ? 74.138 5.627 9.472 1.00 0.00 71 GLY A CA 12
ATOM 20003 C C . GLY A 1 71 ? 75.280 5.022 10.297 1.00 0.00 71 GLY A C 12
ATOM 20004 O O . GLY A 1 71 ? 76.426 5.401 10.158 1.00 0.00 71 GLY A O 12
ATOM 20008 N N . ALA A 1 72 ? 74.978 4.087 11.156 1.00 0.00 72 ALA A N 12
ATOM 20009 C CA . ALA A 1 72 ? 76.037 3.463 11.987 1.00 0.00 72 ALA A CA 12
ATOM 20010 C C . ALA A 1 72 ? 76.624 2.252 11.265 1.00 0.00 72 ALA A C 12
ATOM 20011 O O . ALA A 1 72 ? 76.027 1.703 10.359 1.00 0.00 72 ALA A O 12
ATOM 20018 N N . LEU A 1 73 ? 77.792 1.834 11.656 1.00 0.00 73 LEU A N 12
ATOM 20019 C CA . LEU A 1 73 ? 78.427 0.660 10.993 1.00 0.00 73 LEU A CA 12
ATOM 20020 C C . LEU A 1 73 ? 79.122 -0.230 12.028 1.00 0.00 73 LEU A C 12
ATOM 20021 O O . LEU A 1 73 ? 80.177 0.097 12.534 1.00 0.00 73 LEU A O 12
ATOM 20037 N N . THR A 1 74 ? 78.541 -1.356 12.341 1.00 0.00 74 THR A N 12
ATOM 20038 C CA . THR A 1 74 ? 79.170 -2.272 13.337 1.00 0.00 74 THR A CA 12
ATOM 20039 C C . THR A 1 74 ? 80.621 -2.548 12.945 1.00 0.00 74 THR A C 12
ATOM 20040 O O . THR A 1 74 ? 81.060 -2.187 11.872 1.00 0.00 74 THR A O 12
ATOM 20051 N N . LEU A 1 75 ? 81.370 -3.196 13.797 1.00 0.00 75 LEU A N 12
ATOM 20052 C CA . LEU A 1 75 ? 82.783 -3.499 13.441 1.00 0.00 75 LEU A CA 12
ATOM 20053 C C . LEU A 1 75 ? 82.816 -4.212 12.088 1.00 0.00 75 LEU A C 12
ATOM 20054 O O . LEU A 1 75 ? 83.572 -3.846 11.210 1.00 0.00 75 LEU A O 12
ATOM 20070 N N . PRO A 1 76 ? 81.976 -5.207 11.963 1.00 0.00 76 PRO A N 12
ATOM 20071 C CA . PRO A 1 76 ? 81.889 -5.978 10.699 1.00 0.00 76 PRO A CA 12
ATOM 20072 C C . PRO A 1 76 ? 81.490 -5.051 9.548 1.00 0.00 76 PRO A C 12
ATOM 20073 O O . PRO A 1 76 ? 81.846 -5.273 8.407 1.00 0.00 76 PRO A O 12
ATOM 20084 N N . GLU A 1 77 ? 80.748 -4.016 9.837 1.00 0.00 77 GLU A N 12
ATOM 20085 C CA . GLU A 1 77 ? 80.324 -3.079 8.756 1.00 0.00 77 GLU A CA 12
ATOM 20086 C C . GLU A 1 77 ? 81.520 -2.254 8.274 1.00 0.00 77 GLU A C 12
ATOM 20087 O O . GLU A 1 77 ? 81.689 -2.020 7.094 1.00 0.00 77 GLU A O 12
ATOM 20099 N N . PHE A 1 78 ? 82.353 -1.814 9.176 1.00 0.00 78 PHE A N 12
ATOM 20100 C CA . PHE A 1 78 ? 83.539 -1.009 8.765 1.00 0.00 78 PHE A CA 12
ATOM 20101 C C . PHE A 1 78 ? 84.564 -1.907 8.065 1.00 0.00 78 PHE A C 12
ATOM 20102 O O . PHE A 1 78 ? 85.438 -1.439 7.364 1.00 0.00 78 PHE A O 12
ATOM 20119 N N . CYS A 1 79 ? 84.460 -3.194 8.251 1.00 0.00 79 CYS A N 12
ATOM 20120 C CA . CYS A 1 79 ? 85.424 -4.125 7.597 1.00 0.00 79 CYS A CA 12
ATOM 20121 C C . CYS A 1 79 ? 85.309 -4.019 6.074 1.00 0.00 79 CYS A C 12
ATOM 20122 O O . CYS A 1 79 ? 86.291 -3.849 5.377 1.00 0.00 79 CYS A O 12
ATOM 20130 N N . ALA A 1 80 ? 84.118 -4.119 5.552 1.00 0.00 80 ALA A N 12
ATOM 20131 C CA . ALA A 1 80 ? 83.940 -4.023 4.074 1.00 0.00 80 ALA A CA 12
ATOM 20132 C C . ALA A 1 80 ? 84.109 -2.573 3.614 1.00 0.00 80 ALA A C 12
ATOM 20133 O O . ALA A 1 80 ? 84.597 -2.306 2.534 1.00 0.00 80 ALA A O 12
ATOM 20140 N N . ALA A 1 81 ? 83.712 -1.636 4.430 1.00 0.00 81 ALA A N 12
ATOM 20141 C CA . ALA A 1 81 ? 83.853 -0.202 4.043 1.00 0.00 81 ALA A CA 12
ATOM 20142 C C . ALA A 1 81 ? 85.302 0.095 3.651 1.00 0.00 81 ALA A C 12
ATOM 20143 O O . ALA A 1 81 ? 85.574 0.609 2.584 1.00 0.00 81 ALA A O 12
ATOM 20150 N N . PHE A 1 82 ? 86.234 -0.226 4.506 1.00 0.00 82 PHE A N 12
ATOM 20151 C CA . PHE A 1 82 ? 87.665 0.037 4.179 1.00 0.00 82 PHE A CA 12
ATOM 20152 C C . PHE A 1 82 ? 88.109 -0.846 3.010 1.00 0.00 82 PHE A C 12
ATOM 20153 O O . PHE A 1 82 ? 88.916 -0.451 2.195 1.00 0.00 82 PHE A O 12
ATOM 20170 N N . HIS A 1 83 ? 87.584 -2.038 2.919 1.00 0.00 83 HIS A N 12
ATOM 20171 C CA . HIS A 1 83 ? 87.977 -2.940 1.798 1.00 0.00 83 HIS A CA 12
ATOM 20172 C C . HIS A 1 83 ? 87.790 -2.223 0.459 1.00 0.00 83 HIS A C 12
ATOM 20173 O O . HIS A 1 83 ? 88.544 -2.420 -0.473 1.00 0.00 83 HIS A O 12
ATOM 20187 N N . LEU A 1 84 ? 86.788 -1.391 0.357 1.00 0.00 84 LEU A N 12
ATOM 20188 C CA . LEU A 1 84 ? 86.550 -0.659 -0.920 1.00 0.00 84 LEU A CA 12
ATOM 20189 C C . LEU A 1 84 ? 87.485 0.549 -1.020 1.00 0.00 84 LEU A C 12
ATOM 20190 O O . LEU A 1 84 ? 88.200 0.713 -1.989 1.00 0.00 84 LEU A O 12
ATOM 20206 N N . ILE A 1 85 ? 87.488 1.398 -0.027 1.00 0.00 85 ILE A N 12
ATOM 20207 C CA . ILE A 1 85 ? 88.382 2.591 -0.072 1.00 0.00 85 ILE A CA 12
ATOM 20208 C C . ILE A 1 85 ? 89.770 2.176 -0.573 1.00 0.00 85 ILE A C 12
ATOM 20209 O O . ILE A 1 85 ? 90.357 2.828 -1.413 1.00 0.00 85 ILE A O 12
ATOM 20225 N N . VAL A 1 86 ? 90.293 1.094 -0.065 1.00 0.00 86 VAL A N 12
ATOM 20226 C CA . VAL A 1 86 ? 91.637 0.634 -0.515 1.00 0.00 86 VAL A CA 12
ATOM 20227 C C . VAL A 1 86 ? 91.545 0.066 -1.933 1.00 0.00 86 VAL A C 12
ATOM 20228 O O . VAL A 1 86 ? 92.450 0.211 -2.731 1.00 0.00 86 VAL A O 12
ATOM 20241 N N . ALA A 1 87 ? 90.453 -0.575 -2.255 1.00 0.00 87 ALA A N 12
ATOM 20242 C CA . ALA A 1 87 ? 90.299 -1.146 -3.623 1.00 0.00 87 ALA A CA 12
ATOM 20243 C C . ALA A 1 87 ? 90.602 -0.073 -4.671 1.00 0.00 87 ALA A C 12
ATOM 20244 O O . ALA A 1 87 ? 91.002 -0.369 -5.780 1.00 0.00 87 ALA A O 12
ATOM 20251 N N . ARG A 1 88 ? 90.417 1.171 -4.327 1.00 0.00 88 ARG A N 12
ATOM 20252 C CA . ARG A 1 88 ? 90.695 2.266 -5.299 1.00 0.00 88 ARG A CA 12
ATOM 20253 C C . ARG A 1 88 ? 92.203 2.519 -5.381 1.00 0.00 88 ARG A C 12
ATOM 20254 O O . ARG A 1 88 ? 92.765 2.639 -6.451 1.00 0.00 88 ARG A O 12
ATOM 20275 N N . LYS A 1 89 ? 92.859 2.601 -4.257 1.00 0.00 89 LYS A N 12
ATOM 20276 C CA . LYS A 1 89 ? 94.328 2.847 -4.263 1.00 0.00 89 LYS A CA 12
ATOM 20277 C C . LYS A 1 89 ? 95.086 1.519 -4.348 1.00 0.00 89 LYS A C 12
ATOM 20278 O O . LYS A 1 89 ? 96.214 1.407 -3.909 1.00 0.00 89 LYS A O 12
ATOM 20297 N N . ASN A 1 90 ? 94.476 0.511 -4.910 1.00 0.00 90 ASN A N 12
ATOM 20298 C CA . ASN A 1 90 ? 95.162 -0.806 -5.021 1.00 0.00 90 ASN A CA 12
ATOM 20299 C C . ASN A 1 90 ? 94.866 -1.443 -6.382 1.00 0.00 90 ASN A C 12
ATOM 20300 O O . ASN A 1 90 ? 94.834 -2.650 -6.520 1.00 0.00 90 ASN A O 12
ATOM 20311 N N . GLY A 1 91 ? 94.652 -0.640 -7.389 1.00 0.00 91 GLY A N 12
ATOM 20312 C CA . GLY A 1 91 ? 94.362 -1.199 -8.740 1.00 0.00 91 GLY A CA 12
ATOM 20313 C C . GLY A 1 91 ? 93.181 -2.167 -8.657 1.00 0.00 91 GLY A C 12
ATOM 20314 O O . GLY A 1 91 ? 93.073 -3.096 -9.433 1.00 0.00 91 GLY A O 12
ATOM 20318 N N . TYR A 1 92 ? 92.294 -1.959 -7.723 1.00 0.00 92 TYR A N 12
ATOM 20319 C CA . TYR A 1 92 ? 91.121 -2.869 -7.595 1.00 0.00 92 TYR A CA 12
ATOM 20320 C C . TYR A 1 92 ? 89.854 -2.178 -8.107 1.00 0.00 92 TYR A C 12
ATOM 20321 O O . TYR A 1 92 ? 89.295 -1.331 -7.440 1.00 0.00 92 TYR A O 12
ATOM 20339 N N . PRO A 1 93 ? 89.446 -2.565 -9.285 1.00 0.00 93 PRO A N 12
ATOM 20340 C CA . PRO A 1 93 ? 88.230 -1.978 -9.903 1.00 0.00 93 PRO A CA 12
ATOM 20341 C C . PRO A 1 93 ? 87.005 -2.244 -9.023 1.00 0.00 93 PRO A C 12
ATOM 20342 O O . PRO A 1 93 ? 86.545 -3.361 -8.904 1.00 0.00 93 PRO A O 12
ATOM 20353 N N . LEU A 1 94 ? 86.473 -1.224 -8.406 1.00 0.00 94 LEU A N 12
ATOM 20354 C CA . LEU A 1 94 ? 85.279 -1.419 -7.535 1.00 0.00 94 LEU A CA 12
ATOM 20355 C C . LEU A 1 94 ? 84.222 -2.253 -8.267 1.00 0.00 94 LEU A C 12
ATOM 20356 O O . LEU A 1 94 ? 83.610 -1.792 -9.209 1.00 0.00 94 LEU A O 12
ATOM 20372 N N . PRO A 1 95 ? 84.044 -3.462 -7.803 1.00 0.00 95 PRO A N 12
ATOM 20373 C CA . PRO A 1 95 ? 83.050 -4.374 -8.420 1.00 0.00 95 PRO A CA 12
ATOM 20374 C C . PRO A 1 95 ? 81.634 -3.826 -8.229 1.00 0.00 95 PRO A C 12
ATOM 20375 O O . PRO A 1 95 ? 80.988 -3.408 -9.169 1.00 0.00 95 PRO A O 12
ATOM 20386 N N . GLU A 1 96 ? 81.149 -3.822 -7.018 1.00 0.00 96 GLU A N 12
ATOM 20387 C CA . GLU A 1 96 ? 79.775 -3.298 -6.767 1.00 0.00 96 GLU A CA 12
ATOM 20388 C C . GLU A 1 96 ? 79.760 -1.773 -6.883 1.00 0.00 96 GLU A C 12
ATOM 20389 O O . GLU A 1 96 ? 80.770 -1.150 -7.141 1.00 0.00 96 GLU A O 12
ATOM 20401 N N . GLY A 1 97 ? 78.620 -1.166 -6.694 1.00 0.00 97 GLY A N 12
ATOM 20402 C CA . GLY A 1 97 ? 78.541 0.318 -6.794 1.00 0.00 97 GLY A CA 12
ATOM 20403 C C . GLY A 1 97 ? 78.670 0.739 -8.259 1.00 0.00 97 GLY A C 12
ATOM 20404 O O . GLY A 1 97 ? 79.118 1.826 -8.564 1.00 0.00 97 GLY A O 12
ATOM 20408 N N . LEU A 1 98 ? 78.284 -0.114 -9.168 1.00 0.00 98 LEU A N 12
ATOM 20409 C CA . LEU A 1 98 ? 78.387 0.239 -10.613 1.00 0.00 98 LEU A CA 12
ATOM 20410 C C . LEU A 1 98 ? 77.024 0.083 -11.295 1.00 0.00 98 LEU A C 12
ATOM 20411 O O . LEU A 1 98 ? 76.373 -0.933 -11.153 1.00 0.00 98 LEU A O 12
ATOM 20427 N N . PRO A 1 99 ? 76.638 1.101 -12.018 1.00 0.00 99 PRO A N 12
ATOM 20428 C CA . PRO A 1 99 ? 75.338 1.073 -12.733 1.00 0.00 99 PRO A CA 12
ATOM 20429 C C . PRO A 1 99 ? 75.286 -0.119 -13.692 1.00 0.00 99 PRO A C 12
ATOM 20430 O O . PRO A 1 99 ? 76.147 -0.975 -13.664 1.00 0.00 99 PRO A O 12
ATOM 20441 N N . PRO A 1 100 ? 74.272 -0.130 -14.514 1.00 0.00 100 PRO A N 12
ATOM 20442 C CA . PRO A 1 100 ? 74.102 -1.228 -15.497 1.00 0.00 100 PRO A CA 12
ATOM 20443 C C . PRO A 1 100 ? 75.373 -1.393 -16.335 1.00 0.00 100 PRO A C 12
ATOM 20444 O O . PRO A 1 100 ? 75.550 -0.745 -17.348 1.00 0.00 100 PRO A O 12
ATOM 20455 N N . THR A 1 101 ? 76.259 -2.259 -15.922 1.00 0.00 101 THR A N 12
ATOM 20456 C CA . THR A 1 101 ? 77.517 -2.466 -16.695 1.00 0.00 101 THR A CA 12
ATOM 20457 C C . THR A 1 101 ? 77.876 -3.954 -16.729 1.00 0.00 101 THR A C 12
ATOM 20458 O O . THR A 1 101 ? 78.698 -4.421 -15.966 1.00 0.00 101 THR A O 12
ATOM 20469 N N . LEU A 1 102 ? 77.270 -4.699 -17.611 1.00 0.00 102 LEU A N 12
ATOM 20470 C CA . LEU A 1 102 ? 77.580 -6.156 -17.697 1.00 0.00 102 LEU A CA 12
ATOM 20471 C C . LEU A 1 102 ? 78.357 -6.447 -18.982 1.00 0.00 102 LEU A C 12
ATOM 20472 O O . LEU A 1 102 ? 78.154 -7.456 -19.627 1.00 0.00 102 LEU A O 12
ATOM 20488 N N . GLN A 1 103 ? 79.244 -5.567 -19.358 1.00 0.00 103 GLN A N 12
ATOM 20489 C CA . GLN A 1 103 ? 80.033 -5.789 -20.602 1.00 0.00 103 GLN A CA 12
ATOM 20490 C C . GLN A 1 103 ? 80.861 -7.071 -20.481 1.00 0.00 103 GLN A C 12
ATOM 20491 O O . GLN A 1 103 ? 80.959 -7.647 -19.415 1.00 0.00 103 GLN A O 12
ATOM 20505 N N . PRO A 1 104 ? 81.429 -7.474 -21.584 1.00 0.00 104 PRO A N 12
ATOM 20506 C CA . PRO A 1 104 ? 82.259 -8.704 -21.610 1.00 0.00 104 PRO A CA 12
ATOM 20507 C C . PRO A 1 104 ? 83.471 -8.546 -20.689 1.00 0.00 104 PRO A C 12
ATOM 20508 O O . PRO A 1 104 ? 84.548 -8.185 -21.119 1.00 0.00 104 PRO A O 12
ATOM 20519 N N . GLU A 1 105 ? 83.303 -8.817 -19.425 1.00 0.00 105 GLU A N 12
ATOM 20520 C CA . GLU A 1 105 ? 84.439 -8.686 -18.476 1.00 0.00 105 GLU A CA 12
ATOM 20521 C C . GLU A 1 105 ? 84.630 -9.991 -17.698 1.00 0.00 105 GLU A C 12
ATOM 20522 O O . GLU A 1 105 ? 85.160 -10.003 -16.604 1.00 0.00 105 GLU A O 12
ATOM 20534 N N . PHE A 1 106 ? 84.206 -11.090 -18.258 1.00 0.00 106 PHE A N 12
ATOM 20535 C CA . PHE A 1 106 ? 84.362 -12.394 -17.556 1.00 0.00 106 PHE A CA 12
ATOM 20536 C C . PHE A 1 106 ? 84.277 -13.546 -18.562 1.00 0.00 106 PHE A C 12
ATOM 20537 O O . PHE A 1 106 ? 83.679 -14.571 -18.299 1.00 0.00 106 PHE A O 12
ATOM 20554 N N . ILE A 1 107 ? 84.870 -13.383 -19.712 1.00 0.00 107 ILE A N 12
ATOM 20555 C CA . ILE A 1 107 ? 84.823 -14.466 -20.736 1.00 0.00 107 ILE A CA 12
ATOM 20556 C C . ILE A 1 107 ? 85.074 -15.827 -20.081 1.00 0.00 107 ILE A C 12
ATOM 20557 O O . ILE A 1 107 ? 84.157 -16.504 -19.660 1.00 0.00 107 ILE A O 12
ATOM 20573 N N . VAL A 1 108 ? 86.312 -16.233 -19.992 1.00 0.00 108 VAL A N 12
ATOM 20574 C CA . VAL A 1 108 ? 86.621 -17.552 -19.367 1.00 0.00 108 VAL A CA 12
ATOM 20575 C C . VAL A 1 108 ? 86.383 -17.492 -17.855 1.00 0.00 108 VAL A C 12
ATOM 20576 O O . VAL A 1 108 ? 86.592 -16.475 -17.223 1.00 0.00 108 VAL A O 12
ATOM 20589 N N . THR A 1 109 ? 85.944 -18.573 -17.270 1.00 0.00 109 THR A N 12
ATOM 20590 C CA . THR A 1 109 ? 85.692 -18.574 -15.799 1.00 0.00 109 THR A CA 12
ATOM 20591 C C . THR A 1 109 ? 86.203 -19.877 -15.176 1.00 0.00 109 THR A C 12
ATOM 20592 O O . THR A 1 109 ? 86.016 -20.128 -14.003 1.00 0.00 109 THR A O 12
ATOM 20603 N N . ASP A 1 110 ? 86.847 -20.705 -15.953 1.00 0.00 110 ASP A N 12
ATOM 20604 C CA . ASP A 1 110 ? 87.369 -21.989 -15.402 1.00 0.00 110 ASP A CA 12
ATOM 20605 C C . ASP A 1 110 ? 88.097 -22.776 -16.495 1.00 0.00 110 ASP A C 12
ATOM 20606 O O . ASP A 1 110 ? 88.956 -23.572 -16.153 1.00 0.00 110 ASP A O 12
ATOM 20617 N N . GLY A 1 1 ? 60.256 -15.480 13.260 1.00 0.00 1 GLY A N 13
ATOM 20618 C CA . GLY A 1 1 ? 60.792 -16.731 13.868 1.00 0.00 1 GLY A CA 13
ATOM 20619 C C . GLY A 1 1 ? 61.832 -17.348 12.931 1.00 0.00 1 GLY A C 13
ATOM 20620 O O . GLY A 1 1 ? 61.761 -18.511 12.589 1.00 0.00 1 GLY A O 13
ATOM 20626 N N . SER A 1 2 ? 62.796 -16.576 12.511 1.00 0.00 2 SER A N 13
ATOM 20627 C CA . SER A 1 2 ? 63.838 -17.119 11.594 1.00 0.00 2 SER A CA 13
ATOM 20628 C C . SER A 1 2 ? 65.221 -17.012 12.241 1.00 0.00 2 SER A C 13
ATOM 20629 O O . SER A 1 2 ? 65.677 -15.940 12.583 1.00 0.00 2 SER A O 13
ATOM 20637 N N . LEU A 1 3 ? 65.895 -18.118 12.409 1.00 0.00 3 LEU A N 13
ATOM 20638 C CA . LEU A 1 3 ? 67.249 -18.079 13.033 1.00 0.00 3 LEU A CA 13
ATOM 20639 C C . LEU A 1 3 ? 68.322 -18.388 11.985 1.00 0.00 3 LEU A C 13
ATOM 20640 O O . LEU A 1 3 ? 69.504 -18.339 12.260 1.00 0.00 3 LEU A O 13
ATOM 20656 N N . GLN A 1 4 ? 67.919 -18.709 10.785 1.00 0.00 4 GLN A N 13
ATOM 20657 C CA . GLN A 1 4 ? 68.917 -19.022 9.722 1.00 0.00 4 GLN A CA 13
ATOM 20658 C C . GLN A 1 4 ? 69.566 -17.734 9.208 1.00 0.00 4 GLN A C 13
ATOM 20659 O O . GLN A 1 4 ? 68.912 -16.880 8.643 1.00 0.00 4 GLN A O 13
ATOM 20673 N N . ASP A 1 5 ? 70.849 -17.590 9.396 1.00 0.00 5 ASP A N 13
ATOM 20674 C CA . ASP A 1 5 ? 71.542 -16.359 8.917 1.00 0.00 5 ASP A CA 13
ATOM 20675 C C . ASP A 1 5 ? 73.021 -16.655 8.659 1.00 0.00 5 ASP A C 13
ATOM 20676 O O . ASP A 1 5 ? 73.895 -16.119 9.311 1.00 0.00 5 ASP A O 13
ATOM 20685 N N . ASN A 1 6 ? 73.309 -17.509 7.714 1.00 0.00 6 ASN A N 13
ATOM 20686 C CA . ASN A 1 6 ? 74.732 -17.840 7.418 1.00 0.00 6 ASN A CA 13
ATOM 20687 C C . ASN A 1 6 ? 75.012 -17.689 5.920 1.00 0.00 6 ASN A C 13
ATOM 20688 O O . ASN A 1 6 ? 74.253 -17.076 5.196 1.00 0.00 6 ASN A O 13
ATOM 20699 N N . SER A 1 7 ? 76.098 -18.243 5.452 1.00 0.00 7 SER A N 13
ATOM 20700 C CA . SER A 1 7 ? 76.425 -18.129 4.002 1.00 0.00 7 SER A CA 13
ATOM 20701 C C . SER A 1 7 ? 76.420 -16.660 3.572 1.00 0.00 7 SER A C 13
ATOM 20702 O O . SER A 1 7 ? 75.591 -16.233 2.792 1.00 0.00 7 SER A O 13
ATOM 20710 N N . SER A 1 8 ? 77.340 -15.882 4.074 1.00 0.00 8 SER A N 13
ATOM 20711 C CA . SER A 1 8 ? 77.387 -14.441 3.693 1.00 0.00 8 SER A CA 13
ATOM 20712 C C . SER A 1 8 ? 78.625 -14.162 2.835 1.00 0.00 8 SER A C 13
ATOM 20713 O O . SER A 1 8 ? 78.973 -13.026 2.581 1.00 0.00 8 SER A O 13
ATOM 20721 N N . TYR A 1 9 ? 79.289 -15.192 2.386 1.00 0.00 9 TYR A N 13
ATOM 20722 C CA . TYR A 1 9 ? 80.503 -14.988 1.546 1.00 0.00 9 TYR A CA 13
ATOM 20723 C C . TYR A 1 9 ? 81.530 -14.124 2.287 1.00 0.00 9 TYR A C 13
ATOM 20724 O O . TYR A 1 9 ? 82.080 -13.198 1.725 1.00 0.00 9 TYR A O 13
ATOM 20742 N N . PRO A 1 10 ? 81.755 -14.459 3.530 1.00 0.00 10 PRO A N 13
ATOM 20743 C CA . PRO A 1 10 ? 82.727 -13.703 4.356 1.00 0.00 10 PRO A CA 13
ATOM 20744 C C . PRO A 1 10 ? 84.159 -14.042 3.936 1.00 0.00 10 PRO A C 13
ATOM 20745 O O . PRO A 1 10 ? 84.459 -15.161 3.572 1.00 0.00 10 PRO A O 13
ATOM 20756 N N . ASP A 1 11 ? 85.047 -13.086 3.990 1.00 0.00 11 ASP A N 13
ATOM 20757 C CA . ASP A 1 11 ? 86.462 -13.352 3.598 1.00 0.00 11 ASP A CA 13
ATOM 20758 C C . ASP A 1 11 ? 86.512 -14.220 2.337 1.00 0.00 11 ASP A C 13
ATOM 20759 O O . ASP A 1 11 ? 86.437 -15.431 2.401 1.00 0.00 11 ASP A O 13
ATOM 20768 N N . GLU A 1 12 ? 86.641 -13.612 1.189 1.00 0.00 12 GLU A N 13
ATOM 20769 C CA . GLU A 1 12 ? 86.695 -14.411 -0.068 1.00 0.00 12 GLU A CA 13
ATOM 20770 C C . GLU A 1 12 ? 87.406 -13.628 -1.181 1.00 0.00 12 GLU A C 13
ATOM 20771 O O . GLU A 1 12 ? 88.465 -14.021 -1.627 1.00 0.00 12 GLU A O 13
ATOM 20783 N N . PRO A 1 13 ? 86.801 -12.545 -1.601 1.00 0.00 13 PRO A N 13
ATOM 20784 C CA . PRO A 1 13 ? 87.401 -11.719 -2.677 1.00 0.00 13 PRO A CA 13
ATOM 20785 C C . PRO A 1 13 ? 88.791 -11.231 -2.266 1.00 0.00 13 PRO A C 13
ATOM 20786 O O . PRO A 1 13 ? 89.746 -11.352 -3.007 1.00 0.00 13 PRO A O 13
ATOM 20797 N N . TRP A 1 14 ? 88.914 -10.680 -1.091 1.00 0.00 14 TRP A N 13
ATOM 20798 C CA . TRP A 1 14 ? 90.244 -10.185 -0.638 1.00 0.00 14 TRP A CA 13
ATOM 20799 C C . TRP A 1 14 ? 90.957 -11.263 0.182 1.00 0.00 14 TRP A C 13
ATOM 20800 O O . TRP A 1 14 ? 92.045 -11.690 -0.151 1.00 0.00 14 TRP A O 13
ATOM 20821 N N . ARG A 1 15 ? 90.345 -11.702 1.246 1.00 0.00 15 ARG A N 13
ATOM 20822 C CA . ARG A 1 15 ? 90.973 -12.755 2.103 1.00 0.00 15 ARG A CA 13
ATOM 20823 C C . ARG A 1 15 ? 92.485 -12.530 2.202 1.00 0.00 15 ARG A C 13
ATOM 20824 O O . ARG A 1 15 ? 93.265 -13.216 1.570 1.00 0.00 15 ARG A O 13
ATOM 20845 N N . ILE A 1 16 ? 92.907 -11.571 2.980 1.00 0.00 16 ILE A N 13
ATOM 20846 C CA . ILE A 1 16 ? 94.370 -11.303 3.104 1.00 0.00 16 ILE A CA 13
ATOM 20847 C C . ILE A 1 16 ? 95.027 -12.344 4.017 1.00 0.00 16 ILE A C 13
ATOM 20848 O O . ILE A 1 16 ? 94.460 -13.379 4.306 1.00 0.00 16 ILE A O 13
ATOM 20864 N N . THR A 1 17 ? 96.214 -12.067 4.480 1.00 0.00 17 THR A N 13
ATOM 20865 C CA . THR A 1 17 ? 96.901 -13.030 5.383 1.00 0.00 17 THR A CA 13
ATOM 20866 C C . THR A 1 17 ? 96.818 -12.537 6.824 1.00 0.00 17 THR A C 13
ATOM 20867 O O . THR A 1 17 ? 97.820 -12.357 7.486 1.00 0.00 17 THR A O 13
ATOM 20878 N N . GLU A 1 18 ? 95.623 -12.307 7.306 1.00 0.00 18 GLU A N 13
ATOM 20879 C CA . GLU A 1 18 ? 95.453 -11.810 8.703 1.00 0.00 18 GLU A CA 13
ATOM 20880 C C . GLU A 1 18 ? 96.543 -10.791 9.028 1.00 0.00 18 GLU A C 13
ATOM 20881 O O . GLU A 1 18 ? 96.929 -10.616 10.167 1.00 0.00 18 GLU A O 13
ATOM 20893 N N . GLU A 1 19 ? 97.039 -10.112 8.030 1.00 0.00 19 GLU A N 13
ATOM 20894 C CA . GLU A 1 19 ? 98.096 -9.101 8.268 1.00 0.00 19 GLU A CA 13
ATOM 20895 C C . GLU A 1 19 ? 97.600 -7.728 7.825 1.00 0.00 19 GLU A C 13
ATOM 20896 O O . GLU A 1 19 ? 98.118 -6.705 8.227 1.00 0.00 19 GLU A O 13
ATOM 20908 N N . GLN A 1 20 ? 96.586 -7.701 7.005 1.00 0.00 20 GLN A N 13
ATOM 20909 C CA . GLN A 1 20 ? 96.039 -6.396 6.539 1.00 0.00 20 GLN A CA 13
ATOM 20910 C C . GLN A 1 20 ? 94.634 -6.223 7.102 1.00 0.00 20 GLN A C 13
ATOM 20911 O O . GLN A 1 20 ? 94.142 -5.124 7.265 1.00 0.00 20 GLN A O 13
ATOM 20925 N N . ARG A 1 21 ? 93.990 -7.313 7.408 1.00 0.00 21 ARG A N 13
ATOM 20926 C CA . ARG A 1 21 ? 92.615 -7.235 7.974 1.00 0.00 21 ARG A CA 13
ATOM 20927 C C . ARG A 1 21 ? 92.690 -6.814 9.440 1.00 0.00 21 ARG A C 13
ATOM 20928 O O . ARG A 1 21 ? 91.792 -6.187 9.966 1.00 0.00 21 ARG A O 13
ATOM 20949 N N . GLU A 1 22 ? 93.762 -7.151 10.101 1.00 0.00 22 GLU A N 13
ATOM 20950 C CA . GLU A 1 22 ? 93.904 -6.765 11.534 1.00 0.00 22 GLU A CA 13
ATOM 20951 C C . GLU A 1 22 ? 94.093 -5.251 11.642 1.00 0.00 22 GLU A C 13
ATOM 20952 O O . GLU A 1 22 ? 93.733 -4.639 12.628 1.00 0.00 22 GLU A O 13
ATOM 20964 N N . TYR A 1 23 ? 94.650 -4.643 10.631 1.00 0.00 23 TYR A N 13
ATOM 20965 C CA . TYR A 1 23 ? 94.859 -3.169 10.669 1.00 0.00 23 TYR A CA 13
ATOM 20966 C C . TYR A 1 23 ? 93.523 -2.445 10.483 1.00 0.00 23 TYR A C 13
ATOM 20967 O O . TYR A 1 23 ? 93.198 -1.525 11.207 1.00 0.00 23 TYR A O 13
ATOM 20985 N N . TYR A 1 24 ? 92.743 -2.857 9.521 1.00 0.00 24 TYR A N 13
ATOM 20986 C CA . TYR A 1 24 ? 91.428 -2.195 9.295 1.00 0.00 24 TYR A CA 13
ATOM 20987 C C . TYR A 1 24 ? 90.602 -2.220 10.584 1.00 0.00 24 TYR A C 13
ATOM 20988 O O . TYR A 1 24 ? 90.075 -1.214 11.015 1.00 0.00 24 TYR A O 13
ATOM 21006 N N . VAL A 1 25 ? 90.490 -3.364 11.205 1.00 0.00 25 VAL A N 13
ATOM 21007 C CA . VAL A 1 25 ? 89.703 -3.452 12.468 1.00 0.00 25 VAL A CA 13
ATOM 21008 C C . VAL A 1 25 ? 90.341 -2.575 13.549 1.00 0.00 25 VAL A C 13
ATOM 21009 O O . VAL A 1 25 ? 89.662 -2.002 14.379 1.00 0.00 25 VAL A O 13
ATOM 21022 N N . ASN A 1 26 ? 91.642 -2.464 13.545 1.00 0.00 26 ASN A N 13
ATOM 21023 C CA . ASN A 1 26 ? 92.323 -1.624 14.570 1.00 0.00 26 ASN A CA 13
ATOM 21024 C C . ASN A 1 26 ? 92.017 -0.143 14.327 1.00 0.00 26 ASN A C 13
ATOM 21025 O O . ASN A 1 26 ? 92.110 0.674 15.221 1.00 0.00 26 ASN A O 13
ATOM 21036 N N . GLN A 1 27 ? 91.648 0.207 13.126 1.00 0.00 27 GLN A N 13
ATOM 21037 C CA . GLN A 1 27 ? 91.333 1.629 12.828 1.00 0.00 27 GLN A CA 13
ATOM 21038 C C . GLN A 1 27 ? 89.944 1.968 13.384 1.00 0.00 27 GLN A C 13
ATOM 21039 O O . GLN A 1 27 ? 89.791 2.861 14.195 1.00 0.00 27 GLN A O 13
ATOM 21053 N N . PHE A 1 28 ? 88.934 1.258 12.963 1.00 0.00 28 PHE A N 13
ATOM 21054 C CA . PHE A 1 28 ? 87.564 1.535 13.477 1.00 0.00 28 PHE A CA 13
ATOM 21055 C C . PHE A 1 28 ? 87.588 1.570 15.006 1.00 0.00 28 PHE A C 13
ATOM 21056 O O . PHE A 1 28 ? 86.807 2.256 15.635 1.00 0.00 28 PHE A O 13
ATOM 21073 N N . ARG A 1 29 ? 88.482 0.833 15.609 1.00 0.00 29 ARG A N 13
ATOM 21074 C CA . ARG A 1 29 ? 88.561 0.820 17.098 1.00 0.00 29 ARG A CA 13
ATOM 21075 C C . ARG A 1 29 ? 89.005 2.192 17.612 1.00 0.00 29 ARG A C 13
ATOM 21076 O O . ARG A 1 29 ? 88.452 2.719 18.556 1.00 0.00 29 ARG A O 13
ATOM 21097 N N . SER A 1 30 ? 89.996 2.779 16.996 1.00 0.00 30 SER A N 13
ATOM 21098 C CA . SER A 1 30 ? 90.461 4.118 17.452 1.00 0.00 30 SER A CA 13
ATOM 21099 C C . SER A 1 30 ? 89.267 5.070 17.547 1.00 0.00 30 SER A C 13
ATOM 21100 O O . SER A 1 30 ? 89.216 5.939 18.394 1.00 0.00 30 SER A O 13
ATOM 21108 N N . LEU A 1 31 ? 88.303 4.904 16.682 1.00 0.00 31 LEU A N 13
ATOM 21109 C CA . LEU A 1 31 ? 87.106 5.786 16.719 1.00 0.00 31 LEU A CA 13
ATOM 21110 C C . LEU A 1 31 ? 86.040 5.177 17.633 1.00 0.00 31 LEU A C 13
ATOM 21111 O O . LEU A 1 31 ? 85.177 5.862 18.144 1.00 0.00 31 LEU A O 13
ATOM 21127 N N . GLN A 1 32 ? 86.099 3.889 17.842 1.00 0.00 32 GLN A N 13
ATOM 21128 C CA . GLN A 1 32 ? 85.098 3.225 18.721 1.00 0.00 32 GLN A CA 13
ATOM 21129 C C . GLN A 1 32 ? 85.793 2.606 19.937 1.00 0.00 32 GLN A C 13
ATOM 21130 O O . GLN A 1 32 ? 86.527 1.646 19.809 1.00 0.00 32 GLN A O 13
ATOM 21144 N N . PRO A 1 33 ? 85.536 3.180 21.082 1.00 0.00 33 PRO A N 13
ATOM 21145 C CA . PRO A 1 33 ? 86.145 2.677 22.337 1.00 0.00 33 PRO A CA 13
ATOM 21146 C C . PRO A 1 33 ? 85.929 1.167 22.460 1.00 0.00 33 PRO A C 13
ATOM 21147 O O . PRO A 1 33 ? 86.745 0.455 23.010 1.00 0.00 33 PRO A O 13
ATOM 21158 N N . ASP A 1 34 ? 84.837 0.676 21.946 1.00 0.00 34 ASP A N 13
ATOM 21159 C CA . ASP A 1 34 ? 84.565 -0.784 22.024 1.00 0.00 34 ASP A CA 13
ATOM 21160 C C . ASP A 1 34 ? 85.052 -1.474 20.745 1.00 0.00 34 ASP A C 13
ATOM 21161 O O . ASP A 1 34 ? 84.563 -1.196 19.669 1.00 0.00 34 ASP A O 13
ATOM 21170 N N . PRO A 1 35 ? 86.003 -2.354 20.908 1.00 0.00 35 PRO A N 13
ATOM 21171 C CA . PRO A 1 35 ? 86.557 -3.090 19.745 1.00 0.00 35 PRO A CA 13
ATOM 21172 C C . PRO A 1 35 ? 85.425 -3.740 18.947 1.00 0.00 35 PRO A C 13
ATOM 21173 O O . PRO A 1 35 ? 85.336 -3.595 17.744 1.00 0.00 35 PRO A O 13
ATOM 21184 N N . SER A 1 36 ? 84.556 -4.452 19.610 1.00 0.00 36 SER A N 13
ATOM 21185 C CA . SER A 1 36 ? 83.426 -5.107 18.893 1.00 0.00 36 SER A CA 13
ATOM 21186 C C . SER A 1 36 ? 82.167 -4.240 18.994 1.00 0.00 36 SER A C 13
ATOM 21187 O O . SER A 1 36 ? 81.157 -4.657 19.525 1.00 0.00 36 SER A O 13
ATOM 21195 N N . SER A 1 37 ? 82.221 -3.037 18.491 1.00 0.00 37 SER A N 13
ATOM 21196 C CA . SER A 1 37 ? 81.028 -2.146 18.562 1.00 0.00 37 SER A CA 13
ATOM 21197 C C . SER A 1 37 ? 80.757 -1.504 17.198 1.00 0.00 37 SER A C 13
ATOM 21198 O O . SER A 1 37 ? 81.496 -1.696 16.252 1.00 0.00 37 SER A O 13
ATOM 21206 N N . PHE A 1 38 ? 79.702 -0.744 17.093 1.00 0.00 38 PHE A N 13
ATOM 21207 C CA . PHE A 1 38 ? 79.376 -0.085 15.794 1.00 0.00 38 PHE A CA 13
ATOM 21208 C C . PHE A 1 38 ? 79.653 1.418 15.878 1.00 0.00 38 PHE A C 13
ATOM 21209 O O . PHE A 1 38 ? 79.661 2.000 16.945 1.00 0.00 38 PHE A O 13
ATOM 21226 N N . ILE A 1 39 ? 79.875 2.053 14.760 1.00 0.00 39 ILE A N 13
ATOM 21227 C CA . ILE A 1 39 ? 80.146 3.520 14.773 1.00 0.00 39 ILE A CA 13
ATOM 21228 C C . ILE A 1 39 ? 78.834 4.289 14.567 1.00 0.00 39 ILE A C 13
ATOM 21229 O O . ILE A 1 39 ? 77.858 3.749 14.090 1.00 0.00 39 ILE A O 13
ATOM 21245 N N . SER A 1 40 ? 78.801 5.542 14.937 1.00 0.00 40 SER A N 13
ATOM 21246 C CA . SER A 1 40 ? 77.548 6.338 14.774 1.00 0.00 40 SER A CA 13
ATOM 21247 C C . SER A 1 40 ? 77.384 6.806 13.324 1.00 0.00 40 SER A C 13
ATOM 21248 O O . SER A 1 40 ? 76.285 7.017 12.852 1.00 0.00 40 SER A O 13
ATOM 21256 N N . GLY A 1 41 ? 78.466 6.969 12.617 1.00 0.00 41 GLY A N 13
ATOM 21257 C CA . GLY A 1 41 ? 78.370 7.424 11.201 1.00 0.00 41 GLY A CA 13
ATOM 21258 C C . GLY A 1 41 ? 79.325 8.596 10.972 1.00 0.00 41 GLY A C 13
ATOM 21259 O O . GLY A 1 41 ? 80.419 8.429 10.473 1.00 0.00 41 GLY A O 13
ATOM 21263 N N . SER A 1 42 ? 78.918 9.784 11.329 1.00 0.00 42 SER A N 13
ATOM 21264 C CA . SER A 1 42 ? 79.802 10.968 11.128 1.00 0.00 42 SER A CA 13
ATOM 21265 C C . SER A 1 42 ? 81.169 10.726 11.775 1.00 0.00 42 SER A C 13
ATOM 21266 O O . SER A 1 42 ? 82.162 11.311 11.389 1.00 0.00 42 SER A O 13
ATOM 21274 N N . VAL A 1 43 ? 81.228 9.868 12.756 1.00 0.00 43 VAL A N 13
ATOM 21275 C CA . VAL A 1 43 ? 82.532 9.592 13.428 1.00 0.00 43 VAL A CA 13
ATOM 21276 C C . VAL A 1 43 ? 83.548 9.050 12.417 1.00 0.00 43 VAL A C 13
ATOM 21277 O O . VAL A 1 43 ? 84.659 9.531 12.321 1.00 0.00 43 VAL A O 13
ATOM 21290 N N . ALA A 1 44 ? 83.176 8.049 11.668 1.00 0.00 44 ALA A N 13
ATOM 21291 C CA . ALA A 1 44 ? 84.123 7.475 10.670 1.00 0.00 44 ALA A CA 13
ATOM 21292 C C . ALA A 1 44 ? 84.189 8.362 9.425 1.00 0.00 44 ALA A C 13
ATOM 21293 O O . ALA A 1 44 ? 85.244 8.584 8.872 1.00 0.00 44 ALA A O 13
ATOM 21300 N N . LYS A 1 45 ? 83.072 8.865 8.978 1.00 0.00 45 LYS A N 13
ATOM 21301 C CA . LYS A 1 45 ? 83.078 9.733 7.764 1.00 0.00 45 LYS A CA 13
ATOM 21302 C C . LYS A 1 45 ? 83.979 10.950 7.983 1.00 0.00 45 LYS A C 13
ATOM 21303 O O . LYS A 1 45 ? 84.385 11.612 7.048 1.00 0.00 45 LYS A O 13
ATOM 21322 N N . ASN A 1 46 ? 84.292 11.252 9.211 1.00 0.00 46 ASN A N 13
ATOM 21323 C CA . ASN A 1 46 ? 85.164 12.430 9.490 1.00 0.00 46 ASN A CA 13
ATOM 21324 C C . ASN A 1 46 ? 86.577 12.190 8.948 1.00 0.00 46 ASN A C 13
ATOM 21325 O O . ASN A 1 46 ? 87.138 13.025 8.267 1.00 0.00 46 ASN A O 13
ATOM 21336 N N . PHE A 1 47 ? 87.159 11.060 9.247 1.00 0.00 47 PHE A N 13
ATOM 21337 C CA . PHE A 1 47 ? 88.535 10.777 8.751 1.00 0.00 47 PHE A CA 13
ATOM 21338 C C . PHE A 1 47 ? 88.483 10.017 7.417 1.00 0.00 47 PHE A C 13
ATOM 21339 O O . PHE A 1 47 ? 89.466 9.917 6.710 1.00 0.00 47 PHE A O 13
ATOM 21356 N N . PHE A 1 48 ? 87.344 9.481 7.071 1.00 0.00 48 PHE A N 13
ATOM 21357 C CA . PHE A 1 48 ? 87.228 8.730 5.787 1.00 0.00 48 PHE A CA 13
ATOM 21358 C C . PHE A 1 48 ? 87.776 9.572 4.632 1.00 0.00 48 PHE A C 13
ATOM 21359 O O . PHE A 1 48 ? 88.518 9.092 3.799 1.00 0.00 48 PHE A O 13
ATOM 21376 N N . THR A 1 49 ? 87.414 10.825 4.575 1.00 0.00 49 THR A N 13
ATOM 21377 C CA . THR A 1 49 ? 87.913 11.692 3.475 1.00 0.00 49 THR A CA 13
ATOM 21378 C C . THR A 1 49 ? 88.898 12.726 4.021 1.00 0.00 49 THR A C 13
ATOM 21379 O O . THR A 1 49 ? 88.805 13.901 3.723 1.00 0.00 49 THR A O 13
ATOM 21390 N N . LYS A 1 50 ? 89.845 12.302 4.812 1.00 0.00 50 LYS A N 13
ATOM 21391 C CA . LYS A 1 50 ? 90.837 13.270 5.364 1.00 0.00 50 LYS A CA 13
ATOM 21392 C C . LYS A 1 50 ? 91.294 14.218 4.255 1.00 0.00 50 LYS A C 13
ATOM 21393 O O . LYS A 1 50 ? 91.687 15.342 4.502 1.00 0.00 50 LYS A O 13
ATOM 21412 N N . SER A 1 51 ? 91.236 13.770 3.029 1.00 0.00 51 SER A N 13
ATOM 21413 C CA . SER A 1 51 ? 91.655 14.634 1.891 1.00 0.00 51 SER A CA 13
ATOM 21414 C C . SER A 1 51 ? 90.913 14.204 0.625 1.00 0.00 51 SER A C 13
ATOM 21415 O O . SER A 1 51 ? 91.499 14.058 -0.429 1.00 0.00 51 SER A O 13
ATOM 21423 N N . LYS A 1 52 ? 89.625 13.990 0.730 1.00 0.00 52 LYS A N 13
ATOM 21424 C CA . LYS A 1 52 ? 88.828 13.555 -0.454 1.00 0.00 52 LYS A CA 13
ATOM 21425 C C . LYS A 1 52 ? 89.630 12.555 -1.290 1.00 0.00 52 LYS A C 13
ATOM 21426 O O . LYS A 1 52 ? 89.465 12.461 -2.489 1.00 0.00 52 LYS A O 13
ATOM 21445 N N . LEU A 1 53 ? 90.499 11.813 -0.659 1.00 0.00 53 LEU A N 13
ATOM 21446 C CA . LEU A 1 53 ? 91.321 10.817 -1.404 1.00 0.00 53 LEU A CA 13
ATOM 21447 C C . LEU A 1 53 ? 91.797 11.411 -2.735 1.00 0.00 53 LEU A C 13
ATOM 21448 O O . LEU A 1 53 ? 92.821 12.062 -2.800 1.00 0.00 53 LEU A O 13
ATOM 21464 N N . SER A 1 54 ? 91.066 11.195 -3.794 1.00 0.00 54 SER A N 13
ATOM 21465 C CA . SER A 1 54 ? 91.481 11.752 -5.113 1.00 0.00 54 SER A CA 13
ATOM 21466 C C . SER A 1 54 ? 90.468 11.365 -6.192 1.00 0.00 54 SER A C 13
ATOM 21467 O O . SER A 1 54 ? 89.652 12.164 -6.607 1.00 0.00 54 SER A O 13
ATOM 21475 N N . ILE A 1 55 ? 90.510 10.143 -6.650 1.00 0.00 55 ILE A N 13
ATOM 21476 C CA . ILE A 1 55 ? 89.546 9.708 -7.701 1.00 0.00 55 ILE A CA 13
ATOM 21477 C C . ILE A 1 55 ? 88.253 9.179 -7.065 1.00 0.00 55 ILE A C 13
ATOM 21478 O O . ILE A 1 55 ? 87.173 9.462 -7.547 1.00 0.00 55 ILE A O 13
ATOM 21494 N N . PRO A 1 56 ? 88.395 8.424 -6.003 1.00 0.00 56 PRO A N 13
ATOM 21495 C CA . PRO A 1 56 ? 87.204 7.864 -5.316 1.00 0.00 56 PRO A CA 13
ATOM 21496 C C . PRO A 1 56 ? 86.300 8.994 -4.816 1.00 0.00 56 PRO A C 13
ATOM 21497 O O . PRO A 1 56 ? 86.223 10.051 -5.409 1.00 0.00 56 PRO A O 13
ATOM 21508 N N . GLU A 1 57 ? 85.614 8.776 -3.727 1.00 0.00 57 GLU A N 13
ATOM 21509 C CA . GLU A 1 57 ? 84.714 9.836 -3.186 1.00 0.00 57 GLU A CA 13
ATOM 21510 C C . GLU A 1 57 ? 83.904 9.286 -2.011 1.00 0.00 57 GLU A C 13
ATOM 21511 O O . GLU A 1 57 ? 83.085 8.403 -2.168 1.00 0.00 57 GLU A O 13
ATOM 21523 N N . LEU A 1 58 ? 84.128 9.798 -0.832 1.00 0.00 58 LEU A N 13
ATOM 21524 C CA . LEU A 1 58 ? 83.374 9.303 0.355 1.00 0.00 58 LEU A CA 13
ATOM 21525 C C . LEU A 1 58 ? 81.873 9.235 0.054 1.00 0.00 58 LEU A C 13
ATOM 21526 O O . LEU A 1 58 ? 81.134 8.527 0.706 1.00 0.00 58 LEU A O 13
ATOM 21542 N N . SER A 1 59 ? 81.417 9.972 -0.920 1.00 0.00 59 SER A N 13
ATOM 21543 C CA . SER A 1 59 ? 79.963 9.953 -1.250 1.00 0.00 59 SER A CA 13
ATOM 21544 C C . SER A 1 59 ? 79.561 8.609 -1.864 1.00 0.00 59 SER A C 13
ATOM 21545 O O . SER A 1 59 ? 78.534 8.050 -1.533 1.00 0.00 59 SER A O 13
ATOM 21553 N N . TYR A 1 60 ? 80.350 8.089 -2.764 1.00 0.00 60 TYR A N 13
ATOM 21554 C CA . TYR A 1 60 ? 79.991 6.788 -3.399 1.00 0.00 60 TYR A CA 13
ATOM 21555 C C . TYR A 1 60 ? 80.461 5.613 -2.526 1.00 0.00 60 TYR A C 13
ATOM 21556 O O . TYR A 1 60 ? 79.815 4.585 -2.459 1.00 0.00 60 TYR A O 13
ATOM 21574 N N . ILE A 1 61 ? 81.569 5.758 -1.850 1.00 0.00 61 ILE A N 13
ATOM 21575 C CA . ILE A 1 61 ? 82.057 4.649 -0.979 1.00 0.00 61 ILE A CA 13
ATOM 21576 C C . ILE A 1 61 ? 81.134 4.503 0.232 1.00 0.00 61 ILE A C 13
ATOM 21577 O O . ILE A 1 61 ? 80.861 3.411 0.688 1.00 0.00 61 ILE A O 13
ATOM 21593 N N . TRP A 1 62 ? 80.649 5.596 0.754 1.00 0.00 62 TRP A N 13
ATOM 21594 C CA . TRP A 1 62 ? 79.739 5.515 1.932 1.00 0.00 62 TRP A CA 13
ATOM 21595 C C . TRP A 1 62 ? 78.402 4.905 1.506 1.00 0.00 62 TRP A C 13
ATOM 21596 O O . TRP A 1 62 ? 77.849 4.064 2.184 1.00 0.00 62 TRP A O 13
ATOM 21617 N N . GLU A 1 63 ? 77.887 5.314 0.378 1.00 0.00 63 GLU A N 13
ATOM 21618 C CA . GLU A 1 63 ? 76.595 4.743 -0.095 1.00 0.00 63 GLU A CA 13
ATOM 21619 C C . GLU A 1 63 ? 76.740 3.229 -0.258 1.00 0.00 63 GLU A C 13
ATOM 21620 O O . GLU A 1 63 ? 75.781 2.487 -0.164 1.00 0.00 63 GLU A O 13
ATOM 21632 N N . LEU A 1 64 ? 77.938 2.768 -0.494 1.00 0.00 64 LEU A N 13
ATOM 21633 C CA . LEU A 1 64 ? 78.162 1.303 -0.656 1.00 0.00 64 LEU A CA 13
ATOM 21634 C C . LEU A 1 64 ? 78.809 0.733 0.608 1.00 0.00 64 LEU A C 13
ATOM 21635 O O . LEU A 1 64 ? 78.945 -0.464 0.763 1.00 0.00 64 LEU A O 13
ATOM 21651 N N . SER A 1 65 ? 79.214 1.584 1.513 1.00 0.00 65 SER A N 13
ATOM 21652 C CA . SER A 1 65 ? 79.855 1.093 2.763 1.00 0.00 65 SER A CA 13
ATOM 21653 C C . SER A 1 65 ? 78.812 0.972 3.877 1.00 0.00 65 SER A C 13
ATOM 21654 O O . SER A 1 65 ? 79.093 0.489 4.955 1.00 0.00 65 SER A O 13
ATOM 21662 N N . ASP A 1 66 ? 77.609 1.410 3.622 1.00 0.00 66 ASP A N 13
ATOM 21663 C CA . ASP A 1 66 ? 76.546 1.321 4.665 1.00 0.00 66 ASP A CA 13
ATOM 21664 C C . ASP A 1 66 ? 75.683 0.078 4.436 1.00 0.00 66 ASP A C 13
ATOM 21665 O O . ASP A 1 66 ? 75.300 -0.229 3.324 1.00 0.00 66 ASP A O 13
ATOM 21674 N N . ALA A 1 67 ? 75.373 -0.641 5.480 1.00 0.00 67 ALA A N 13
ATOM 21675 C CA . ALA A 1 67 ? 74.534 -1.863 5.321 1.00 0.00 67 ALA A CA 13
ATOM 21676 C C . ALA A 1 67 ? 73.056 -1.477 5.210 1.00 0.00 67 ALA A C 13
ATOM 21677 O O . ALA A 1 67 ? 72.211 -2.299 4.914 1.00 0.00 67 ALA A O 13
ATOM 21684 N N . ASP A 1 68 ? 72.739 -0.233 5.447 1.00 0.00 68 ASP A N 13
ATOM 21685 C CA . ASP A 1 68 ? 71.319 0.209 5.357 1.00 0.00 68 ASP A CA 13
ATOM 21686 C C . ASP A 1 68 ? 71.256 1.709 5.615 1.00 0.00 68 ASP A C 13
ATOM 21687 O O . ASP A 1 68 ? 70.285 2.232 6.123 1.00 0.00 68 ASP A O 13
ATOM 21696 N N . CYS A 1 69 ? 72.309 2.393 5.274 1.00 0.00 69 CYS A N 13
ATOM 21697 C CA . CYS A 1 69 ? 72.372 3.855 5.492 1.00 0.00 69 CYS A CA 13
ATOM 21698 C C . CYS A 1 69 ? 71.731 4.223 6.830 1.00 0.00 69 CYS A C 13
ATOM 21699 O O . CYS A 1 69 ? 71.129 5.267 6.977 1.00 0.00 69 CYS A O 13
ATOM 21707 N N . ASP A 1 70 ? 71.866 3.373 7.809 1.00 0.00 70 ASP A N 13
ATOM 21708 C CA . ASP A 1 70 ? 71.275 3.674 9.143 1.00 0.00 70 ASP A CA 13
ATOM 21709 C C . ASP A 1 70 ? 72.099 4.757 9.838 1.00 0.00 70 ASP A C 13
ATOM 21710 O O . ASP A 1 70 ? 71.691 5.324 10.832 1.00 0.00 70 ASP A O 13
ATOM 21719 N N . GLY A 1 71 ? 73.261 5.048 9.317 1.00 0.00 71 GLY A N 13
ATOM 21720 C CA . GLY A 1 71 ? 74.119 6.094 9.941 1.00 0.00 71 GLY A CA 13
ATOM 21721 C C . GLY A 1 71 ? 75.269 5.428 10.697 1.00 0.00 71 GLY A C 13
ATOM 21722 O O . GLY A 1 71 ? 76.392 5.887 10.666 1.00 0.00 71 GLY A O 13
ATOM 21726 N N . ALA A 1 72 ? 74.998 4.348 11.378 1.00 0.00 72 ALA A N 13
ATOM 21727 C CA . ALA A 1 72 ? 76.069 3.654 12.138 1.00 0.00 72 ALA A CA 13
ATOM 21728 C C . ALA A 1 72 ? 76.538 2.412 11.377 1.00 0.00 72 ALA A C 13
ATOM 21729 O O . ALA A 1 72 ? 75.851 1.903 10.514 1.00 0.00 72 ALA A O 13
ATOM 21736 N N . LEU A 1 73 ? 77.702 1.921 11.692 1.00 0.00 73 LEU A N 13
ATOM 21737 C CA . LEU A 1 73 ? 78.220 0.711 10.988 1.00 0.00 73 LEU A CA 13
ATOM 21738 C C . LEU A 1 73 ? 78.916 -0.226 11.979 1.00 0.00 73 LEU A C 13
ATOM 21739 O O . LEU A 1 73 ? 79.997 0.053 12.457 1.00 0.00 73 LEU A O 13
ATOM 21755 N N . THR A 1 74 ? 78.309 -1.342 12.285 1.00 0.00 74 THR A N 13
ATOM 21756 C CA . THR A 1 74 ? 78.943 -2.298 13.238 1.00 0.00 74 THR A CA 13
ATOM 21757 C C . THR A 1 74 ? 80.370 -2.611 12.787 1.00 0.00 74 THR A C 13
ATOM 21758 O O . THR A 1 74 ? 80.784 -2.231 11.710 1.00 0.00 74 THR A O 13
ATOM 21769 N N . LEU A 1 75 ? 81.129 -3.306 13.591 1.00 0.00 75 LEU A N 13
ATOM 21770 C CA . LEU A 1 75 ? 82.521 -3.638 13.177 1.00 0.00 75 LEU A CA 13
ATOM 21771 C C . LEU A 1 75 ? 82.493 -4.333 11.813 1.00 0.00 75 LEU A C 13
ATOM 21772 O O . LEU A 1 75 ? 83.251 -3.990 10.928 1.00 0.00 75 LEU A O 13
ATOM 21788 N N . PRO A 1 76 ? 81.603 -5.285 11.686 1.00 0.00 76 PRO A N 13
ATOM 21789 C CA . PRO A 1 76 ? 81.465 -6.024 10.408 1.00 0.00 76 PRO A CA 13
ATOM 21790 C C . PRO A 1 76 ? 81.159 -5.047 9.270 1.00 0.00 76 PRO A C 13
ATOM 21791 O O . PRO A 1 76 ? 81.529 -5.267 8.134 1.00 0.00 76 PRO A O 13
ATOM 21802 N N . GLU A 1 77 ? 80.484 -3.970 9.568 1.00 0.00 77 GLU A N 13
ATOM 21803 C CA . GLU A 1 77 ? 80.154 -2.980 8.503 1.00 0.00 77 GLU A CA 13
ATOM 21804 C C . GLU A 1 77 ? 81.413 -2.212 8.089 1.00 0.00 77 GLU A C 13
ATOM 21805 O O . GLU A 1 77 ? 81.633 -1.943 6.924 1.00 0.00 77 GLU A O 13
ATOM 21817 N N . PHE A 1 78 ? 82.242 -1.862 9.033 1.00 0.00 78 PHE A N 13
ATOM 21818 C CA . PHE A 1 78 ? 83.487 -1.116 8.693 1.00 0.00 78 PHE A CA 13
ATOM 21819 C C . PHE A 1 78 ? 84.474 -2.042 7.977 1.00 0.00 78 PHE A C 13
ATOM 21820 O O . PHE A 1 78 ? 85.321 -1.600 7.226 1.00 0.00 78 PHE A O 13
ATOM 21837 N N . CYS A 1 79 ? 84.371 -3.323 8.203 1.00 0.00 79 CYS A N 13
ATOM 21838 C CA . CYS A 1 79 ? 85.301 -4.276 7.534 1.00 0.00 79 CYS A CA 13
ATOM 21839 C C . CYS A 1 79 ? 85.200 -4.132 6.013 1.00 0.00 79 CYS A C 13
ATOM 21840 O O . CYS A 1 79 ? 86.193 -4.017 5.323 1.00 0.00 79 CYS A O 13
ATOM 21848 N N . ALA A 1 80 ? 84.006 -4.133 5.485 1.00 0.00 80 ALA A N 13
ATOM 21849 C CA . ALA A 1 80 ? 83.845 -3.994 4.010 1.00 0.00 80 ALA A CA 13
ATOM 21850 C C . ALA A 1 80 ? 83.999 -2.526 3.601 1.00 0.00 80 ALA A C 13
ATOM 21851 O O . ALA A 1 80 ? 84.263 -2.214 2.457 1.00 0.00 80 ALA A O 13
ATOM 21858 N N . ALA A 1 81 ? 83.837 -1.623 4.528 1.00 0.00 81 ALA A N 13
ATOM 21859 C CA . ALA A 1 81 ? 83.974 -0.177 4.192 1.00 0.00 81 ALA A CA 13
ATOM 21860 C C . ALA A 1 81 ? 85.403 0.129 3.734 1.00 0.00 81 ALA A C 13
ATOM 21861 O O . ALA A 1 81 ? 85.638 0.497 2.600 1.00 0.00 81 ALA A O 13
ATOM 21868 N N . PHE A 1 82 ? 86.359 -0.020 4.610 1.00 0.00 82 PHE A N 13
ATOM 21869 C CA . PHE A 1 82 ? 87.773 0.263 4.230 1.00 0.00 82 PHE A CA 13
ATOM 21870 C C . PHE A 1 82 ? 88.139 -0.481 2.943 1.00 0.00 82 PHE A C 13
ATOM 21871 O O . PHE A 1 82 ? 89.019 -0.074 2.209 1.00 0.00 82 PHE A O 13
ATOM 21888 N N . HIS A 1 83 ? 87.475 -1.569 2.663 1.00 0.00 83 HIS A N 13
ATOM 21889 C CA . HIS A 1 83 ? 87.791 -2.337 1.423 1.00 0.00 83 HIS A CA 13
ATOM 21890 C C . HIS A 1 83 ? 87.425 -1.518 0.183 1.00 0.00 83 HIS A C 13
ATOM 21891 O O . HIS A 1 83 ? 88.172 -1.457 -0.773 1.00 0.00 83 HIS A O 13
ATOM 21905 N N . LEU A 1 84 ? 86.281 -0.890 0.189 1.00 0.00 84 LEU A N 13
ATOM 21906 C CA . LEU A 1 84 ? 85.867 -0.077 -0.990 1.00 0.00 84 LEU A CA 13
ATOM 21907 C C . LEU A 1 84 ? 86.862 1.061 -1.232 1.00 0.00 84 LEU A C 13
ATOM 21908 O O . LEU A 1 84 ? 87.283 1.305 -2.345 1.00 0.00 84 LEU A O 13
ATOM 21924 N N . ILE A 1 85 ? 87.239 1.760 -0.197 1.00 0.00 85 ILE A N 13
ATOM 21925 C CA . ILE A 1 85 ? 88.206 2.884 -0.367 1.00 0.00 85 ILE A CA 13
ATOM 21926 C C . ILE A 1 85 ? 89.450 2.403 -1.121 1.00 0.00 85 ILE A C 13
ATOM 21927 O O . ILE A 1 85 ? 89.866 2.997 -2.095 1.00 0.00 85 ILE A O 13
ATOM 21943 N N . VAL A 1 86 ? 90.048 1.333 -0.675 1.00 0.00 86 VAL A N 13
ATOM 21944 C CA . VAL A 1 86 ? 91.267 0.816 -1.361 1.00 0.00 86 VAL A CA 13
ATOM 21945 C C . VAL A 1 86 ? 90.901 0.225 -2.727 1.00 0.00 86 VAL A C 13
ATOM 21946 O O . VAL A 1 86 ? 91.719 0.156 -3.621 1.00 0.00 86 VAL A O 13
ATOM 21959 N N . ALA A 1 87 ? 89.680 -0.204 -2.892 1.00 0.00 87 ALA A N 13
ATOM 21960 C CA . ALA A 1 87 ? 89.268 -0.792 -4.200 1.00 0.00 87 ALA A CA 13
ATOM 21961 C C . ALA A 1 87 ? 89.406 0.245 -5.317 1.00 0.00 87 ALA A C 13
ATOM 21962 O O . ALA A 1 87 ? 89.652 -0.088 -6.460 1.00 0.00 87 ALA A O 13
ATOM 21969 N N . ARG A 1 88 ? 89.251 1.501 -4.998 1.00 0.00 88 ARG A N 13
ATOM 21970 C CA . ARG A 1 88 ? 89.371 2.558 -6.043 1.00 0.00 88 ARG A CA 13
ATOM 21971 C C . ARG A 1 88 ? 90.805 3.090 -6.098 1.00 0.00 88 ARG A C 13
ATOM 21972 O O . ARG A 1 88 ? 91.154 3.873 -6.960 1.00 0.00 88 ARG A O 13
ATOM 21993 N N . LYS A 1 89 ? 91.638 2.676 -5.184 1.00 0.00 89 LYS A N 13
ATOM 21994 C CA . LYS A 1 89 ? 93.046 3.163 -5.185 1.00 0.00 89 LYS A CA 13
ATOM 21995 C C . LYS A 1 89 ? 93.900 2.319 -6.137 1.00 0.00 89 LYS A C 13
ATOM 21996 O O . LYS A 1 89 ? 94.446 2.816 -7.101 1.00 0.00 89 LYS A O 13
ATOM 22015 N N . ASN A 1 90 ? 94.018 1.046 -5.875 1.00 0.00 90 ASN A N 13
ATOM 22016 C CA . ASN A 1 90 ? 94.838 0.176 -6.767 1.00 0.00 90 ASN A CA 13
ATOM 22017 C C . ASN A 1 90 ? 94.115 -0.047 -8.099 1.00 0.00 90 ASN A C 13
ATOM 22018 O O . ASN A 1 90 ? 94.721 -0.398 -9.092 1.00 0.00 90 ASN A O 13
ATOM 22029 N N . GLY A 1 91 ? 92.826 0.154 -8.127 1.00 0.00 91 GLY A N 13
ATOM 22030 C CA . GLY A 1 91 ? 92.068 -0.047 -9.395 1.00 0.00 91 GLY A CA 13
ATOM 22031 C C . GLY A 1 91 ? 91.556 -1.487 -9.463 1.00 0.00 91 GLY A C 13
ATOM 22032 O O . GLY A 1 91 ? 91.571 -2.113 -10.504 1.00 0.00 91 GLY A O 13
ATOM 22036 N N . TYR A 1 92 ? 91.102 -2.018 -8.360 1.00 0.00 92 TYR A N 13
ATOM 22037 C CA . TYR A 1 92 ? 90.589 -3.419 -8.362 1.00 0.00 92 TYR A CA 13
ATOM 22038 C C . TYR A 1 92 ? 89.298 -3.513 -9.179 1.00 0.00 92 TYR A C 13
ATOM 22039 O O . TYR A 1 92 ? 88.564 -2.552 -9.297 1.00 0.00 92 TYR A O 13
ATOM 22057 N N . PRO A 1 93 ? 89.066 -4.679 -9.721 1.00 0.00 93 PRO A N 13
ATOM 22058 C CA . PRO A 1 93 ? 87.853 -4.914 -10.542 1.00 0.00 93 PRO A CA 13
ATOM 22059 C C . PRO A 1 93 ? 86.598 -4.886 -9.664 1.00 0.00 93 PRO A C 13
ATOM 22060 O O . PRO A 1 93 ? 86.603 -5.350 -8.541 1.00 0.00 93 PRO A O 13
ATOM 22071 N N . LEU A 1 94 ? 85.521 -4.348 -10.170 1.00 0.00 94 LEU A N 13
ATOM 22072 C CA . LEU A 1 94 ? 84.266 -4.294 -9.367 1.00 0.00 94 LEU A CA 13
ATOM 22073 C C . LEU A 1 94 ? 83.077 -4.753 -10.218 1.00 0.00 94 LEU A C 13
ATOM 22074 O O . LEU A 1 94 ? 82.512 -3.979 -10.964 1.00 0.00 94 LEU A O 13
ATOM 22090 N N . PRO A 1 95 ? 82.743 -6.006 -10.075 1.00 0.00 95 PRO A N 13
ATOM 22091 C CA . PRO A 1 95 ? 81.611 -6.586 -10.841 1.00 0.00 95 PRO A CA 13
ATOM 22092 C C . PRO A 1 95 ? 80.321 -5.812 -10.558 1.00 0.00 95 PRO A C 13
ATOM 22093 O O . PRO A 1 95 ? 79.616 -5.409 -11.462 1.00 0.00 95 PRO A O 13
ATOM 22104 N N . GLU A 1 96 ? 80.003 -5.605 -9.309 1.00 0.00 96 GLU A N 13
ATOM 22105 C CA . GLU A 1 96 ? 78.757 -4.860 -8.971 1.00 0.00 96 GLU A CA 13
ATOM 22106 C C . GLU A 1 96 ? 79.100 -3.539 -8.282 1.00 0.00 96 GLU A C 13
ATOM 22107 O O . GLU A 1 96 ? 80.173 -2.996 -8.457 1.00 0.00 96 GLU A O 13
ATOM 22119 N N . GLY A 1 97 ? 78.199 -3.016 -7.496 1.00 0.00 97 GLY A N 13
ATOM 22120 C CA . GLY A 1 97 ? 78.475 -1.731 -6.795 1.00 0.00 97 GLY A CA 13
ATOM 22121 C C . GLY A 1 97 ? 77.994 -0.562 -7.658 1.00 0.00 97 GLY A C 13
ATOM 22122 O O . GLY A 1 97 ? 77.235 0.276 -7.217 1.00 0.00 97 GLY A O 13
ATOM 22126 N N . LEU A 1 98 ? 78.432 -0.499 -8.885 1.00 0.00 98 LEU A N 13
ATOM 22127 C CA . LEU A 1 98 ? 77.999 0.616 -9.773 1.00 0.00 98 LEU A CA 13
ATOM 22128 C C . LEU A 1 98 ? 77.297 0.061 -11.016 1.00 0.00 98 LEU A C 13
ATOM 22129 O O . LEU A 1 98 ? 77.417 -1.107 -11.328 1.00 0.00 98 LEU A O 13
ATOM 22145 N N . PRO A 1 99 ? 76.581 0.925 -11.683 1.00 0.00 99 PRO A N 13
ATOM 22146 C CA . PRO A 1 99 ? 75.845 0.520 -12.905 1.00 0.00 99 PRO A CA 13
ATOM 22147 C C . PRO A 1 99 ? 76.821 0.050 -13.986 1.00 0.00 99 PRO A C 13
ATOM 22148 O O . PRO A 1 99 ? 78.020 0.190 -13.846 1.00 0.00 99 PRO A O 13
ATOM 22159 N N . PRO A 1 100 ? 76.267 -0.499 -15.033 1.00 0.00 100 PRO A N 13
ATOM 22160 C CA . PRO A 1 100 ? 77.093 -1.002 -16.158 1.00 0.00 100 PRO A CA 13
ATOM 22161 C C . PRO A 1 100 ? 77.807 0.161 -16.856 1.00 0.00 100 PRO A C 13
ATOM 22162 O O . PRO A 1 100 ? 77.184 1.021 -17.445 1.00 0.00 100 PRO A O 13
ATOM 22173 N N . THR A 1 101 ? 79.109 0.190 -16.793 1.00 0.00 101 THR A N 13
ATOM 22174 C CA . THR A 1 101 ? 79.863 1.295 -17.452 1.00 0.00 101 THR A CA 13
ATOM 22175 C C . THR A 1 101 ? 80.767 0.732 -18.550 1.00 0.00 101 THR A C 13
ATOM 22176 O O . THR A 1 101 ? 81.076 1.405 -19.513 1.00 0.00 101 THR A O 13
ATOM 22187 N N . LEU A 1 102 ? 81.210 -0.494 -18.390 1.00 0.00 102 LEU A N 13
ATOM 22188 C CA . LEU A 1 102 ? 82.117 -1.131 -19.393 1.00 0.00 102 LEU A CA 13
ATOM 22189 C C . LEU A 1 102 ? 83.525 -0.633 -19.153 1.00 0.00 102 LEU A C 13
ATOM 22190 O O . LEU A 1 102 ? 84.082 0.101 -19.945 1.00 0.00 102 LEU A O 13
ATOM 22206 N N . GLN A 1 103 ? 84.100 -1.003 -18.053 1.00 0.00 103 GLN A N 13
ATOM 22207 C CA . GLN A 1 103 ? 85.463 -0.521 -17.759 1.00 0.00 103 GLN A CA 13
ATOM 22208 C C . GLN A 1 103 ? 86.354 -0.709 -18.988 1.00 0.00 103 GLN A C 13
ATOM 22209 O O . GLN A 1 103 ? 85.944 -1.304 -19.965 1.00 0.00 103 GLN A O 13
ATOM 22223 N N . PRO A 1 104 ? 87.550 -0.195 -18.900 1.00 0.00 104 PRO A N 13
ATOM 22224 C CA . PRO A 1 104 ? 88.503 -0.312 -20.026 1.00 0.00 104 PRO A CA 13
ATOM 22225 C C . PRO A 1 104 ? 88.498 -1.740 -20.581 1.00 0.00 104 PRO A C 13
ATOM 22226 O O . PRO A 1 104 ? 88.023 -1.990 -21.671 1.00 0.00 104 PRO A O 13
ATOM 22237 N N . GLU A 1 105 ? 89.020 -2.680 -19.840 1.00 0.00 105 GLU A N 13
ATOM 22238 C CA . GLU A 1 105 ? 89.041 -4.089 -20.327 1.00 0.00 105 GLU A CA 13
ATOM 22239 C C . GLU A 1 105 ? 89.794 -4.185 -21.658 1.00 0.00 105 GLU A C 13
ATOM 22240 O O . GLU A 1 105 ? 89.725 -5.182 -22.350 1.00 0.00 105 GLU A O 13
ATOM 22252 N N . PHE A 1 106 ? 90.513 -3.159 -22.022 1.00 0.00 106 PHE A N 13
ATOM 22253 C CA . PHE A 1 106 ? 91.268 -3.197 -23.308 1.00 0.00 106 PHE A CA 13
ATOM 22254 C C . PHE A 1 106 ? 90.382 -3.752 -24.426 1.00 0.00 106 PHE A C 13
ATOM 22255 O O . PHE A 1 106 ? 90.369 -4.939 -24.688 1.00 0.00 106 PHE A O 13
ATOM 22272 N N . ILE A 1 107 ? 89.641 -2.906 -25.087 1.00 0.00 107 ILE A N 13
ATOM 22273 C CA . ILE A 1 107 ? 88.759 -3.390 -26.186 1.00 0.00 107 ILE A CA 13
ATOM 22274 C C . ILE A 1 107 ? 89.531 -3.431 -27.508 1.00 0.00 107 ILE A C 13
ATOM 22275 O O . ILE A 1 107 ? 89.544 -4.430 -28.199 1.00 0.00 107 ILE A O 13
ATOM 22291 N N . VAL A 1 108 ? 90.177 -2.354 -27.866 1.00 0.00 108 VAL A N 13
ATOM 22292 C CA . VAL A 1 108 ? 90.947 -2.340 -29.142 1.00 0.00 108 VAL A CA 13
ATOM 22293 C C . VAL A 1 108 ? 92.297 -3.036 -28.954 1.00 0.00 108 VAL A C 13
ATOM 22294 O O . VAL A 1 108 ? 93.003 -2.793 -27.995 1.00 0.00 108 VAL A O 13
ATOM 22307 N N . THR A 1 109 ? 92.661 -3.902 -29.859 1.00 0.00 109 THR A N 13
ATOM 22308 C CA . THR A 1 109 ? 93.964 -4.615 -29.729 1.00 0.00 109 THR A CA 13
ATOM 22309 C C . THR A 1 109 ? 94.983 -4.048 -30.720 1.00 0.00 109 THR A C 13
ATOM 22310 O O . THR A 1 109 ? 95.835 -4.755 -31.222 1.00 0.00 109 THR A O 13
ATOM 22321 N N . ASP A 1 110 ? 94.905 -2.777 -31.007 1.00 0.00 110 ASP A N 13
ATOM 22322 C CA . ASP A 1 110 ? 95.872 -2.170 -31.966 1.00 0.00 110 ASP A CA 13
ATOM 22323 C C . ASP A 1 110 ? 95.739 -2.832 -33.340 1.00 0.00 110 ASP A C 13
ATOM 22324 O O . ASP A 1 110 ? 96.004 -2.164 -34.326 1.00 0.00 110 ASP A O 13
ATOM 22335 N N . GLY A 1 1 ? 64.936 1.704 -13.489 1.00 0.00 1 GLY A N 14
ATOM 22336 C CA . GLY A 1 1 ? 63.978 0.651 -13.043 1.00 0.00 1 GLY A CA 14
ATOM 22337 C C . GLY A 1 1 ? 64.610 -0.172 -11.920 1.00 0.00 1 GLY A C 14
ATOM 22338 O O . GLY A 1 1 ? 65.053 0.360 -10.921 1.00 0.00 1 GLY A O 14
ATOM 22344 N N . SER A 1 2 ? 64.656 -1.467 -12.075 1.00 0.00 2 SER A N 14
ATOM 22345 C CA . SER A 1 2 ? 65.261 -2.323 -11.015 1.00 0.00 2 SER A CA 14
ATOM 22346 C C . SER A 1 2 ? 66.788 -2.242 -11.077 1.00 0.00 2 SER A C 14
ATOM 22347 O O . SER A 1 2 ? 67.360 -1.886 -12.088 1.00 0.00 2 SER A O 14
ATOM 22355 N N . LEU A 1 3 ? 67.453 -2.569 -10.002 1.00 0.00 3 LEU A N 14
ATOM 22356 C CA . LEU A 1 3 ? 68.943 -2.512 -10.000 1.00 0.00 3 LEU A CA 14
ATOM 22357 C C . LEU A 1 3 ? 69.522 -3.852 -9.540 1.00 0.00 3 LEU A C 14
ATOM 22358 O O . LEU A 1 3 ? 69.203 -4.344 -8.475 1.00 0.00 3 LEU A O 14
ATOM 22374 N N . GLN A 1 4 ? 70.371 -4.447 -10.333 1.00 0.00 4 GLN A N 14
ATOM 22375 C CA . GLN A 1 4 ? 70.966 -5.756 -9.939 1.00 0.00 4 GLN A CA 14
ATOM 22376 C C . GLN A 1 4 ? 72.458 -5.785 -10.278 1.00 0.00 4 GLN A C 14
ATOM 22377 O O . GLN A 1 4 ? 72.872 -5.363 -11.339 1.00 0.00 4 GLN A O 14
ATOM 22391 N N . ASP A 1 5 ? 73.269 -6.283 -9.384 1.00 0.00 5 ASP A N 14
ATOM 22392 C CA . ASP A 1 5 ? 74.734 -6.341 -9.656 1.00 0.00 5 ASP A CA 14
ATOM 22393 C C . ASP A 1 5 ? 75.164 -7.789 -9.906 1.00 0.00 5 ASP A C 14
ATOM 22394 O O . ASP A 1 5 ? 76.337 -8.089 -10.017 1.00 0.00 5 ASP A O 14
ATOM 22403 N N . ASN A 1 6 ? 74.224 -8.689 -9.998 1.00 0.00 6 ASN A N 14
ATOM 22404 C CA . ASN A 1 6 ? 74.576 -10.117 -10.242 1.00 0.00 6 ASN A CA 14
ATOM 22405 C C . ASN A 1 6 ? 75.536 -10.620 -9.160 1.00 0.00 6 ASN A C 14
ATOM 22406 O O . ASN A 1 6 ? 76.649 -11.020 -9.440 1.00 0.00 6 ASN A O 14
ATOM 22417 N N . SER A 1 7 ? 75.113 -10.605 -7.926 1.00 0.00 7 SER A N 14
ATOM 22418 C CA . SER A 1 7 ? 76.002 -11.085 -6.828 1.00 0.00 7 SER A CA 14
ATOM 22419 C C . SER A 1 7 ? 75.440 -12.374 -6.221 1.00 0.00 7 SER A C 14
ATOM 22420 O O . SER A 1 7 ? 74.279 -12.451 -5.871 1.00 0.00 7 SER A O 14
ATOM 22428 N N . SER A 1 8 ? 76.254 -13.386 -6.095 1.00 0.00 8 SER A N 14
ATOM 22429 C CA . SER A 1 8 ? 75.764 -14.668 -5.512 1.00 0.00 8 SER A CA 14
ATOM 22430 C C . SER A 1 8 ? 76.181 -14.776 -4.043 1.00 0.00 8 SER A C 14
ATOM 22431 O O . SER A 1 8 ? 77.101 -14.119 -3.599 1.00 0.00 8 SER A O 14
ATOM 22439 N N . TYR A 1 9 ? 75.511 -15.602 -3.286 1.00 0.00 9 TYR A N 14
ATOM 22440 C CA . TYR A 1 9 ? 75.869 -15.753 -1.846 1.00 0.00 9 TYR A CA 14
ATOM 22441 C C . TYR A 1 9 ? 75.687 -14.422 -1.113 1.00 0.00 9 TYR A C 14
ATOM 22442 O O . TYR A 1 9 ? 75.844 -13.366 -1.694 1.00 0.00 9 TYR A O 14
ATOM 22460 N N . PRO A 1 10 ? 75.360 -14.523 0.146 1.00 0.00 10 PRO A N 14
ATOM 22461 C CA . PRO A 1 10 ? 75.152 -13.312 0.976 1.00 0.00 10 PRO A CA 14
ATOM 22462 C C . PRO A 1 10 ? 76.444 -12.493 1.063 1.00 0.00 10 PRO A C 14
ATOM 22463 O O . PRO A 1 10 ? 77.319 -12.606 0.228 1.00 0.00 10 PRO A O 14
ATOM 22474 N N . ASP A 1 11 ? 76.567 -11.669 2.067 1.00 0.00 11 ASP A N 14
ATOM 22475 C CA . ASP A 1 11 ? 77.795 -10.841 2.212 1.00 0.00 11 ASP A CA 14
ATOM 22476 C C . ASP A 1 11 ? 78.414 -11.043 3.587 1.00 0.00 11 ASP A C 14
ATOM 22477 O O . ASP A 1 11 ? 79.142 -10.199 4.070 1.00 0.00 11 ASP A O 14
ATOM 22486 N N . GLU A 1 12 ? 78.167 -12.164 4.213 1.00 0.00 12 GLU A N 14
ATOM 22487 C CA . GLU A 1 12 ? 78.798 -12.403 5.537 1.00 0.00 12 GLU A CA 14
ATOM 22488 C C . GLU A 1 12 ? 80.274 -12.049 5.399 1.00 0.00 12 GLU A C 14
ATOM 22489 O O . GLU A 1 12 ? 80.740 -11.881 4.297 1.00 0.00 12 GLU A O 14
ATOM 22501 N N . PRO A 1 13 ? 80.953 -11.927 6.499 1.00 0.00 13 PRO A N 14
ATOM 22502 C CA . PRO A 1 13 ? 82.392 -11.564 6.460 1.00 0.00 13 PRO A CA 14
ATOM 22503 C C . PRO A 1 13 ? 83.154 -12.409 5.426 1.00 0.00 13 PRO A C 14
ATOM 22504 O O . PRO A 1 13 ? 83.792 -13.385 5.767 1.00 0.00 13 PRO A O 14
ATOM 22515 N N . TRP A 1 14 ? 83.104 -12.041 4.166 1.00 0.00 14 TRP A N 14
ATOM 22516 C CA . TRP A 1 14 ? 83.839 -12.831 3.137 1.00 0.00 14 TRP A CA 14
ATOM 22517 C C . TRP A 1 14 ? 85.058 -12.037 2.642 1.00 0.00 14 TRP A C 14
ATOM 22518 O O . TRP A 1 14 ? 85.749 -12.441 1.729 1.00 0.00 14 TRP A O 14
ATOM 22539 N N . ARG A 1 15 ? 85.318 -10.906 3.242 1.00 0.00 15 ARG A N 14
ATOM 22540 C CA . ARG A 1 15 ? 86.483 -10.077 2.815 1.00 0.00 15 ARG A CA 14
ATOM 22541 C C . ARG A 1 15 ? 87.787 -10.868 2.932 1.00 0.00 15 ARG A C 14
ATOM 22542 O O . ARG A 1 15 ? 87.822 -12.066 2.731 1.00 0.00 15 ARG A O 14
ATOM 22563 N N . ILE A 1 16 ? 88.855 -10.194 3.243 1.00 0.00 16 ILE A N 14
ATOM 22564 C CA . ILE A 1 16 ? 90.176 -10.873 3.372 1.00 0.00 16 ILE A CA 14
ATOM 22565 C C . ILE A 1 16 ? 90.100 -12.046 4.361 1.00 0.00 16 ILE A C 14
ATOM 22566 O O . ILE A 1 16 ? 89.056 -12.623 4.588 1.00 0.00 16 ILE A O 14
ATOM 22582 N N . THR A 1 17 ? 91.209 -12.389 4.953 1.00 0.00 17 THR A N 14
ATOM 22583 C CA . THR A 1 17 ? 91.218 -13.511 5.931 1.00 0.00 17 THR A CA 14
ATOM 22584 C C . THR A 1 17 ? 92.146 -13.176 7.100 1.00 0.00 17 THR A C 14
ATOM 22585 O O . THR A 1 17 ? 93.222 -13.725 7.231 1.00 0.00 17 THR A O 14
ATOM 22596 N N . GLU A 1 18 ? 91.735 -12.275 7.948 1.00 0.00 18 GLU A N 14
ATOM 22597 C CA . GLU A 1 18 ? 92.586 -11.896 9.110 1.00 0.00 18 GLU A CA 14
ATOM 22598 C C . GLU A 1 18 ? 93.967 -11.441 8.633 1.00 0.00 18 GLU A C 14
ATOM 22599 O O . GLU A 1 18 ? 94.906 -11.364 9.400 1.00 0.00 18 GLU A O 14
ATOM 22611 N N . GLU A 1 19 ? 94.097 -11.133 7.371 1.00 0.00 19 GLU A N 14
ATOM 22612 C CA . GLU A 1 19 ? 95.411 -10.676 6.848 1.00 0.00 19 GLU A CA 14
ATOM 22613 C C . GLU A 1 19 ? 95.377 -9.167 6.612 1.00 0.00 19 GLU A C 14
ATOM 22614 O O . GLU A 1 19 ? 96.382 -8.490 6.703 1.00 0.00 19 GLU A O 14
ATOM 22626 N N . GLN A 1 20 ? 94.223 -8.633 6.322 1.00 0.00 20 GLN A N 14
ATOM 22627 C CA . GLN A 1 20 ? 94.126 -7.169 6.095 1.00 0.00 20 GLN A CA 14
ATOM 22628 C C . GLN A 1 20 ? 92.970 -6.590 6.922 1.00 0.00 20 GLN A C 14
ATOM 22629 O O . GLN A 1 20 ? 92.830 -5.390 7.050 1.00 0.00 20 GLN A O 14
ATOM 22643 N N . ARG A 1 21 ? 92.153 -7.433 7.496 1.00 0.00 21 ARG A N 14
ATOM 22644 C CA . ARG A 1 21 ? 91.026 -6.926 8.321 1.00 0.00 21 ARG A CA 14
ATOM 22645 C C . ARG A 1 21 ? 91.548 -6.585 9.718 1.00 0.00 21 ARG A C 14
ATOM 22646 O O . ARG A 1 21 ? 91.005 -5.749 10.412 1.00 0.00 21 ARG A O 14
ATOM 22667 N N . GLU A 1 22 ? 92.615 -7.220 10.121 1.00 0.00 22 GLU A N 14
ATOM 22668 C CA . GLU A 1 22 ? 93.194 -6.928 11.460 1.00 0.00 22 GLU A CA 14
ATOM 22669 C C . GLU A 1 22 ? 93.881 -5.564 11.422 1.00 0.00 22 GLU A C 14
ATOM 22670 O O . GLU A 1 22 ? 93.696 -4.738 12.292 1.00 0.00 22 GLU A O 14
ATOM 22682 N N . TYR A 1 23 ? 94.667 -5.321 10.407 1.00 0.00 23 TYR A N 14
ATOM 22683 C CA . TYR A 1 23 ? 95.357 -4.005 10.302 1.00 0.00 23 TYR A CA 14
ATOM 22684 C C . TYR A 1 23 ? 94.321 -2.887 10.152 1.00 0.00 23 TYR A C 14
ATOM 22685 O O . TYR A 1 23 ? 94.445 -1.830 10.738 1.00 0.00 23 TYR A O 14
ATOM 22703 N N . TYR A 1 24 ? 93.293 -3.116 9.377 1.00 0.00 24 TYR A N 14
ATOM 22704 C CA . TYR A 1 24 ? 92.247 -2.068 9.200 1.00 0.00 24 TYR A CA 14
ATOM 22705 C C . TYR A 1 24 ? 91.501 -1.856 10.519 1.00 0.00 24 TYR A C 14
ATOM 22706 O O . TYR A 1 24 ? 91.149 -0.748 10.875 1.00 0.00 24 TYR A O 14
ATOM 22724 N N . VAL A 1 25 ? 91.262 -2.912 11.247 1.00 0.00 25 VAL A N 14
ATOM 22725 C CA . VAL A 1 25 ? 90.544 -2.771 12.545 1.00 0.00 25 VAL A CA 14
ATOM 22726 C C . VAL A 1 25 ? 91.376 -1.916 13.504 1.00 0.00 25 VAL A C 14
ATOM 22727 O O . VAL A 1 25 ? 90.846 -1.185 14.317 1.00 0.00 25 VAL A O 14
ATOM 22740 N N . ASN A 1 26 ? 92.677 -1.996 13.409 1.00 0.00 26 ASN A N 14
ATOM 22741 C CA . ASN A 1 26 ? 93.536 -1.179 14.310 1.00 0.00 26 ASN A CA 14
ATOM 22742 C C . ASN A 1 26 ? 93.125 0.292 14.216 1.00 0.00 26 ASN A C 14
ATOM 22743 O O . ASN A 1 26 ? 93.342 1.069 15.125 1.00 0.00 26 ASN A O 14
ATOM 22754 N N . GLN A 1 27 ? 92.522 0.674 13.124 1.00 0.00 27 GLN A N 14
ATOM 22755 C CA . GLN A 1 27 ? 92.082 2.085 12.964 1.00 0.00 27 GLN A CA 14
ATOM 22756 C C . GLN A 1 27 ? 90.687 2.254 13.579 1.00 0.00 27 GLN A C 14
ATOM 22757 O O . GLN A 1 27 ? 90.457 3.128 14.390 1.00 0.00 27 GLN A O 14
ATOM 22771 N N . PHE A 1 28 ? 89.758 1.414 13.205 1.00 0.00 28 PHE A N 14
ATOM 22772 C CA . PHE A 1 28 ? 88.385 1.521 13.778 1.00 0.00 28 PHE A CA 14
ATOM 22773 C C . PHE A 1 28 ? 88.462 1.480 15.307 1.00 0.00 28 PHE A C 14
ATOM 22774 O O . PHE A 1 28 ? 87.544 1.879 15.996 1.00 0.00 28 PHE A O 14
ATOM 22791 N N . ARG A 1 29 ? 89.553 1.002 15.842 1.00 0.00 29 ARG A N 14
ATOM 22792 C CA . ARG A 1 29 ? 89.692 0.935 17.325 1.00 0.00 29 ARG A CA 14
ATOM 22793 C C . ARG A 1 29 ? 89.845 2.343 17.905 1.00 0.00 29 ARG A C 14
ATOM 22794 O O . ARG A 1 29 ? 89.174 2.711 18.849 1.00 0.00 29 ARG A O 14
ATOM 22815 N N . SER A 1 30 ? 90.721 3.137 17.349 1.00 0.00 30 SER A N 14
ATOM 22816 C CA . SER A 1 30 ? 90.904 4.519 17.874 1.00 0.00 30 SER A CA 14
ATOM 22817 C C . SER A 1 30 ? 89.544 5.207 18.001 1.00 0.00 30 SER A C 14
ATOM 22818 O O . SER A 1 30 ? 89.244 5.833 18.998 1.00 0.00 30 SER A O 14
ATOM 22826 N N . LEU A 1 31 ? 88.718 5.088 16.999 1.00 0.00 31 LEU A N 14
ATOM 22827 C CA . LEU A 1 31 ? 87.373 5.725 17.060 1.00 0.00 31 LEU A CA 14
ATOM 22828 C C . LEU A 1 31 ? 86.444 4.890 17.943 1.00 0.00 31 LEU A C 14
ATOM 22829 O O . LEU A 1 31 ? 85.471 5.382 18.480 1.00 0.00 31 LEU A O 14
ATOM 22845 N N . GLN A 1 32 ? 86.741 3.628 18.100 1.00 0.00 32 GLN A N 14
ATOM 22846 C CA . GLN A 1 32 ? 85.885 2.756 18.947 1.00 0.00 32 GLN A CA 14
ATOM 22847 C C . GLN A 1 32 ? 86.759 1.917 19.885 1.00 0.00 32 GLN A C 14
ATOM 22848 O O . GLN A 1 32 ? 87.299 0.904 19.488 1.00 0.00 32 GLN A O 14
ATOM 22862 N N . PRO A 1 33 ? 86.868 2.371 21.105 1.00 0.00 33 PRO A N 14
ATOM 22863 C CA . PRO A 1 33 ? 87.687 1.653 22.113 1.00 0.00 33 PRO A CA 14
ATOM 22864 C C . PRO A 1 33 ? 87.217 0.204 22.243 1.00 0.00 33 PRO A C 14
ATOM 22865 O O . PRO A 1 33 ? 88.007 -0.708 22.377 1.00 0.00 33 PRO A O 14
ATOM 22876 N N . ASP A 1 34 ? 85.934 -0.013 22.202 1.00 0.00 34 ASP A N 14
ATOM 22877 C CA . ASP A 1 34 ? 85.408 -1.403 22.321 1.00 0.00 34 ASP A CA 14
ATOM 22878 C C . ASP A 1 34 ? 86.159 -2.331 21.363 1.00 0.00 34 ASP A C 14
ATOM 22879 O O . ASP A 1 34 ? 86.801 -1.880 20.435 1.00 0.00 34 ASP A O 14
ATOM 22888 N N . PRO A 1 35 ? 86.050 -3.606 21.622 1.00 0.00 35 PRO A N 14
ATOM 22889 C CA . PRO A 1 35 ? 86.726 -4.614 20.770 1.00 0.00 35 PRO A CA 14
ATOM 22890 C C . PRO A 1 35 ? 86.200 -4.532 19.334 1.00 0.00 35 PRO A C 14
ATOM 22891 O O . PRO A 1 35 ? 86.942 -4.674 18.382 1.00 0.00 35 PRO A O 14
ATOM 22902 N N . SER A 1 36 ? 84.926 -4.301 19.172 1.00 0.00 36 SER A N 14
ATOM 22903 C CA . SER A 1 36 ? 84.353 -4.208 17.799 1.00 0.00 36 SER A CA 14
ATOM 22904 C C . SER A 1 36 ? 83.234 -3.161 17.763 1.00 0.00 36 SER A C 14
ATOM 22905 O O . SER A 1 36 ? 83.402 -2.077 17.241 1.00 0.00 36 SER A O 14
ATOM 22913 N N . SER A 1 37 ? 82.096 -3.477 18.319 1.00 0.00 37 SER A N 14
ATOM 22914 C CA . SER A 1 37 ? 80.969 -2.499 18.322 1.00 0.00 37 SER A CA 14
ATOM 22915 C C . SER A 1 37 ? 80.820 -1.846 16.944 1.00 0.00 37 SER A C 14
ATOM 22916 O O . SER A 1 37 ? 81.300 -2.351 15.949 1.00 0.00 37 SER A O 14
ATOM 22924 N N . PHE A 1 38 ? 80.152 -0.726 16.884 1.00 0.00 38 PHE A N 14
ATOM 22925 C CA . PHE A 1 38 ? 79.960 -0.032 15.578 1.00 0.00 38 PHE A CA 14
ATOM 22926 C C . PHE A 1 38 ? 80.297 1.456 15.719 1.00 0.00 38 PHE A C 14
ATOM 22927 O O . PHE A 1 38 ? 80.062 2.057 16.749 1.00 0.00 38 PHE A O 14
ATOM 22944 N N . ILE A 1 39 ? 80.836 2.059 14.695 1.00 0.00 39 ILE A N 14
ATOM 22945 C CA . ILE A 1 39 ? 81.173 3.510 14.779 1.00 0.00 39 ILE A CA 14
ATOM 22946 C C . ILE A 1 39 ? 79.976 4.346 14.322 1.00 0.00 39 ILE A C 14
ATOM 22947 O O . ILE A 1 39 ? 79.114 3.874 13.608 1.00 0.00 39 ILE A O 14
ATOM 22963 N N . SER A 1 40 ? 79.914 5.584 14.728 1.00 0.00 40 SER A N 14
ATOM 22964 C CA . SER A 1 40 ? 78.769 6.443 14.314 1.00 0.00 40 SER A CA 14
ATOM 22965 C C . SER A 1 40 ? 78.749 6.603 12.792 1.00 0.00 40 SER A C 14
ATOM 22966 O O . SER A 1 40 ? 79.694 6.261 12.109 1.00 0.00 40 SER A O 14
ATOM 22974 N N . GLY A 1 41 ? 77.678 7.119 12.256 1.00 0.00 41 GLY A N 14
ATOM 22975 C CA . GLY A 1 41 ? 77.593 7.299 10.779 1.00 0.00 41 GLY A CA 14
ATOM 22976 C C . GLY A 1 41 ? 78.481 8.467 10.350 1.00 0.00 41 GLY A C 14
ATOM 22977 O O . GLY A 1 41 ? 79.630 8.287 10.004 1.00 0.00 41 GLY A O 14
ATOM 22981 N N . SER A 1 42 ? 77.956 9.662 10.366 1.00 0.00 42 SER A N 14
ATOM 22982 C CA . SER A 1 42 ? 78.773 10.841 9.956 1.00 0.00 42 SER A CA 14
ATOM 22983 C C . SER A 1 42 ? 80.183 10.735 10.542 1.00 0.00 42 SER A C 14
ATOM 22984 O O . SER A 1 42 ? 81.158 11.070 9.901 1.00 0.00 42 SER A O 14
ATOM 22992 N N . VAL A 1 43 ? 80.297 10.264 11.753 1.00 0.00 43 VAL A N 14
ATOM 22993 C CA . VAL A 1 43 ? 81.644 10.130 12.375 1.00 0.00 43 VAL A CA 14
ATOM 22994 C C . VAL A 1 43 ? 82.549 9.281 11.479 1.00 0.00 43 VAL A C 14
ATOM 22995 O O . VAL A 1 43 ? 83.640 9.679 11.124 1.00 0.00 43 VAL A O 14
ATOM 23008 N N . ALA A 1 44 ? 82.101 8.112 11.111 1.00 0.00 44 ALA A N 14
ATOM 23009 C CA . ALA A 1 44 ? 82.934 7.237 10.238 1.00 0.00 44 ALA A CA 14
ATOM 23010 C C . ALA A 1 44 ? 83.179 7.917 8.888 1.00 0.00 44 ALA A C 14
ATOM 23011 O O . ALA A 1 44 ? 84.289 7.958 8.395 1.00 0.00 44 ALA A O 14
ATOM 23018 N N . LYS A 1 45 ? 82.152 8.454 8.290 1.00 0.00 45 LYS A N 14
ATOM 23019 C CA . LYS A 1 45 ? 82.324 9.135 6.975 1.00 0.00 45 LYS A CA 14
ATOM 23020 C C . LYS A 1 45 ? 83.303 10.301 7.114 1.00 0.00 45 LYS A C 14
ATOM 23021 O O . LYS A 1 45 ? 83.807 10.823 6.140 1.00 0.00 45 LYS A O 14
ATOM 23040 N N . ASN A 1 46 ? 83.568 10.712 8.320 1.00 0.00 46 ASN A N 14
ATOM 23041 C CA . ASN A 1 46 ? 84.507 11.847 8.533 1.00 0.00 46 ASN A CA 14
ATOM 23042 C C . ASN A 1 46 ? 85.932 11.442 8.149 1.00 0.00 46 ASN A C 14
ATOM 23043 O O . ASN A 1 46 ? 86.665 12.208 7.555 1.00 0.00 46 ASN A O 14
ATOM 23054 N N . PHE A 1 47 ? 86.338 10.248 8.488 1.00 0.00 47 PHE A N 14
ATOM 23055 C CA . PHE A 1 47 ? 87.720 9.816 8.143 1.00 0.00 47 PHE A CA 14
ATOM 23056 C C . PHE A 1 47 ? 87.740 9.027 6.829 1.00 0.00 47 PHE A C 14
ATOM 23057 O O . PHE A 1 47 ? 88.738 8.999 6.139 1.00 0.00 47 PHE A O 14
ATOM 23074 N N . PHE A 1 48 ? 86.657 8.389 6.465 1.00 0.00 48 PHE A N 14
ATOM 23075 C CA . PHE A 1 48 ? 86.649 7.622 5.183 1.00 0.00 48 PHE A CA 14
ATOM 23076 C C . PHE A 1 48 ? 87.067 8.528 4.019 1.00 0.00 48 PHE A C 14
ATOM 23077 O O . PHE A 1 48 ? 87.477 8.062 2.974 1.00 0.00 48 PHE A O 14
ATOM 23094 N N . THR A 1 49 ? 86.956 9.816 4.188 1.00 0.00 49 THR A N 14
ATOM 23095 C CA . THR A 1 49 ? 87.337 10.755 3.089 1.00 0.00 49 THR A CA 14
ATOM 23096 C C . THR A 1 49 ? 88.714 10.396 2.525 1.00 0.00 49 THR A C 14
ATOM 23097 O O . THR A 1 49 ? 89.050 10.748 1.411 1.00 0.00 49 THR A O 14
ATOM 23108 N N . LYS A 1 50 ? 89.517 9.701 3.282 1.00 0.00 50 LYS A N 14
ATOM 23109 C CA . LYS A 1 50 ? 90.873 9.325 2.790 1.00 0.00 50 LYS A CA 14
ATOM 23110 C C . LYS A 1 50 ? 90.760 8.359 1.607 1.00 0.00 50 LYS A C 14
ATOM 23111 O O . LYS A 1 50 ? 90.716 7.157 1.778 1.00 0.00 50 LYS A O 14
ATOM 23130 N N . SER A 1 51 ? 90.718 8.876 0.411 1.00 0.00 51 SER A N 14
ATOM 23131 C CA . SER A 1 51 ? 90.611 7.989 -0.783 1.00 0.00 51 SER A CA 14
ATOM 23132 C C . SER A 1 51 ? 90.633 8.827 -2.065 1.00 0.00 51 SER A C 14
ATOM 23133 O O . SER A 1 51 ? 91.578 8.790 -2.826 1.00 0.00 51 SER A O 14
ATOM 23141 N N . LYS A 1 52 ? 89.598 9.585 -2.306 1.00 0.00 52 LYS A N 14
ATOM 23142 C CA . LYS A 1 52 ? 89.562 10.428 -3.536 1.00 0.00 52 LYS A CA 14
ATOM 23143 C C . LYS A 1 52 ? 90.796 11.333 -3.592 1.00 0.00 52 LYS A C 14
ATOM 23144 O O . LYS A 1 52 ? 91.285 11.665 -4.653 1.00 0.00 52 LYS A O 14
ATOM 23163 N N . LEU A 1 53 ? 91.301 11.734 -2.458 1.00 0.00 53 LEU A N 14
ATOM 23164 C CA . LEU A 1 53 ? 92.504 12.616 -2.445 1.00 0.00 53 LEU A CA 14
ATOM 23165 C C . LEU A 1 53 ? 92.377 13.707 -3.513 1.00 0.00 53 LEU A C 14
ATOM 23166 O O . LEU A 1 53 ? 93.361 14.197 -4.032 1.00 0.00 53 LEU A O 14
ATOM 23182 N N . SER A 1 54 ? 91.175 14.093 -3.842 1.00 0.00 54 SER A N 14
ATOM 23183 C CA . SER A 1 54 ? 90.992 15.154 -4.874 1.00 0.00 54 SER A CA 14
ATOM 23184 C C . SER A 1 54 ? 89.505 15.489 -5.032 1.00 0.00 54 SER A C 14
ATOM 23185 O O . SER A 1 54 ? 88.968 16.314 -4.320 1.00 0.00 54 SER A O 14
ATOM 23193 N N . ILE A 1 55 ? 88.835 14.858 -5.959 1.00 0.00 55 ILE A N 14
ATOM 23194 C CA . ILE A 1 55 ? 87.386 15.148 -6.158 1.00 0.00 55 ILE A CA 14
ATOM 23195 C C . ILE A 1 55 ? 86.561 14.537 -5.021 1.00 0.00 55 ILE A C 14
ATOM 23196 O O . ILE A 1 55 ? 86.722 13.378 -4.692 1.00 0.00 55 ILE A O 14
ATOM 23212 N N . PRO A 1 56 ? 85.699 15.343 -4.458 1.00 0.00 56 PRO A N 14
ATOM 23213 C CA . PRO A 1 56 ? 84.836 14.876 -3.344 1.00 0.00 56 PRO A CA 14
ATOM 23214 C C . PRO A 1 56 ? 83.910 13.753 -3.821 1.00 0.00 56 PRO A C 14
ATOM 23215 O O . PRO A 1 56 ? 83.003 13.971 -4.598 1.00 0.00 56 PRO A O 14
ATOM 23226 N N . GLU A 1 57 ? 84.134 12.552 -3.361 1.00 0.00 57 GLU A N 14
ATOM 23227 C CA . GLU A 1 57 ? 83.267 11.417 -3.788 1.00 0.00 57 GLU A CA 14
ATOM 23228 C C . GLU A 1 57 ? 83.014 10.471 -2.612 1.00 0.00 57 GLU A C 14
ATOM 23229 O O . GLU A 1 57 ? 83.081 9.265 -2.746 1.00 0.00 57 GLU A O 14
ATOM 23241 N N . LEU A 1 58 ? 82.721 11.007 -1.458 1.00 0.00 58 LEU A N 14
ATOM 23242 C CA . LEU A 1 58 ? 82.462 10.136 -0.276 1.00 0.00 58 LEU A CA 14
ATOM 23243 C C . LEU A 1 58 ? 81.022 9.617 -0.310 1.00 0.00 58 LEU A C 14
ATOM 23244 O O . LEU A 1 58 ? 80.578 8.930 0.590 1.00 0.00 58 LEU A O 14
ATOM 23260 N N . SER A 1 59 ? 80.291 9.939 -1.341 1.00 0.00 59 SER A N 14
ATOM 23261 C CA . SER A 1 59 ? 78.880 9.465 -1.434 1.00 0.00 59 SER A CA 14
ATOM 23262 C C . SER A 1 59 ? 78.843 7.954 -1.683 1.00 0.00 59 SER A C 14
ATOM 23263 O O . SER A 1 59 ? 78.065 7.238 -1.082 1.00 0.00 59 SER A O 14
ATOM 23271 N N . TYR A 1 60 ? 79.673 7.463 -2.562 1.00 0.00 60 TYR A N 14
ATOM 23272 C CA . TYR A 1 60 ? 79.676 5.998 -2.841 1.00 0.00 60 TYR A CA 14
ATOM 23273 C C . TYR A 1 60 ? 80.409 5.249 -1.723 1.00 0.00 60 TYR A C 14
ATOM 23274 O O . TYR A 1 60 ? 80.107 4.109 -1.427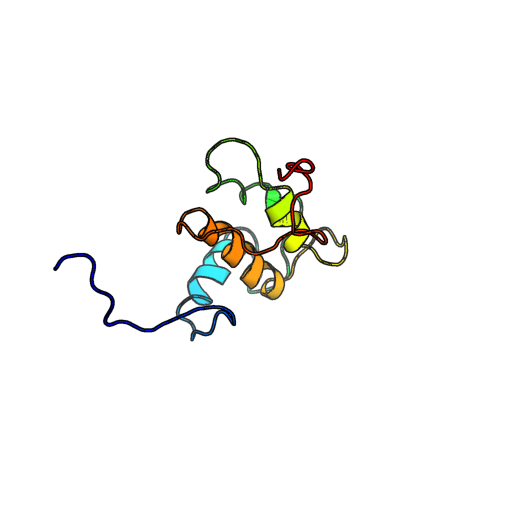 1.00 0.00 60 TYR A O 14
ATOM 23292 N N . ILE A 1 61 ? 81.364 5.881 -1.096 1.00 0.00 61 ILE A N 14
ATOM 23293 C CA . ILE A 1 61 ? 82.104 5.202 0.006 1.00 0.00 61 ILE A CA 14
ATOM 23294 C C . ILE A 1 61 ? 81.141 4.863 1.145 1.00 0.00 61 ILE A C 14
ATOM 23295 O O . ILE A 1 61 ? 81.057 3.735 1.587 1.00 0.00 61 ILE A O 14
ATOM 23311 N N . TRP A 1 62 ? 80.410 5.835 1.619 1.00 0.00 62 TRP A N 14
ATOM 23312 C CA . TRP A 1 62 ? 79.447 5.571 2.725 1.00 0.00 62 TRP A CA 14
ATOM 23313 C C . TRP A 1 62 ? 78.309 4.682 2.220 1.00 0.00 62 TRP A C 14
ATOM 23314 O O . TRP A 1 62 ? 77.768 3.877 2.950 1.00 0.00 62 TRP A O 14
ATOM 23335 N N . GLU A 1 63 ? 77.946 4.818 0.975 1.00 0.00 63 GLU A N 14
ATOM 23336 C CA . GLU A 1 63 ? 76.848 3.974 0.424 1.00 0.00 63 GLU A CA 14
ATOM 23337 C C . GLU A 1 63 ? 77.201 2.496 0.589 1.00 0.00 63 GLU A C 14
ATOM 23338 O O . GLU A 1 63 ? 76.344 1.659 0.789 1.00 0.00 63 GLU A O 14
ATOM 23350 N N . LEU A 1 64 ? 78.463 2.171 0.513 1.00 0.00 64 LEU A N 14
ATOM 23351 C CA . LEU A 1 64 ? 78.879 0.748 0.671 1.00 0.00 64 LEU A CA 14
ATOM 23352 C C . LEU A 1 64 ? 79.255 0.472 2.130 1.00 0.00 64 LEU A C 14
ATOM 23353 O O . LEU A 1 64 ? 79.249 -0.657 2.578 1.00 0.00 64 LEU A O 14
ATOM 23369 N N . SER A 1 65 ? 79.579 1.495 2.874 1.00 0.00 65 SER A N 14
ATOM 23370 C CA . SER A 1 65 ? 79.951 1.288 4.302 1.00 0.00 65 SER A CA 14
ATOM 23371 C C . SER A 1 65 ? 78.690 1.139 5.158 1.00 0.00 65 SER A C 14
ATOM 23372 O O . SER A 1 65 ? 78.734 0.637 6.263 1.00 0.00 65 SER A O 14
ATOM 23380 N N . ASP A 1 66 ? 77.567 1.567 4.650 1.00 0.00 66 ASP A N 14
ATOM 23381 C CA . ASP A 1 66 ? 76.302 1.449 5.430 1.00 0.00 66 ASP A CA 14
ATOM 23382 C C . ASP A 1 66 ? 75.341 0.490 4.726 1.00 0.00 66 ASP A C 14
ATOM 23383 O O . ASP A 1 66 ? 75.188 0.523 3.521 1.00 0.00 66 ASP A O 14
ATOM 23392 N N . ALA A 1 67 ? 74.694 -0.365 5.467 1.00 0.00 67 ALA A N 14
ATOM 23393 C CA . ALA A 1 67 ? 73.747 -1.324 4.839 1.00 0.00 67 ALA A CA 14
ATOM 23394 C C . ALA A 1 67 ? 72.585 -1.619 5.789 1.00 0.00 67 ALA A C 14
ATOM 23395 O O . ALA A 1 67 ? 72.091 -2.727 5.857 1.00 0.00 67 ALA A O 14
ATOM 23402 N N . ASP A 1 68 ? 72.139 -0.634 6.522 1.00 0.00 68 ASP A N 14
ATOM 23403 C CA . ASP A 1 68 ? 71.003 -0.853 7.462 1.00 0.00 68 ASP A CA 14
ATOM 23404 C C . ASP A 1 68 ? 70.318 0.484 7.723 1.00 0.00 68 ASP A C 14
ATOM 23405 O O . ASP A 1 68 ? 69.586 0.647 8.679 1.00 0.00 68 ASP A O 14
ATOM 23414 N N . CYS A 1 69 ? 70.571 1.440 6.871 1.00 0.00 69 CYS A N 14
ATOM 23415 C CA . CYS A 1 69 ? 69.978 2.788 7.029 1.00 0.00 69 CYS A CA 14
ATOM 23416 C C . CYS A 1 69 ? 69.873 3.156 8.509 1.00 0.00 69 CYS A C 14
ATOM 23417 O O . CYS A 1 69 ? 68.976 3.861 8.926 1.00 0.00 69 CYS A O 14
ATOM 23425 N N . ASP A 1 70 ? 70.786 2.674 9.302 1.00 0.00 70 ASP A N 14
ATOM 23426 C CA . ASP A 1 70 ? 70.749 2.980 10.758 1.00 0.00 70 ASP A CA 14
ATOM 23427 C C . ASP A 1 70 ? 71.744 4.094 11.097 1.00 0.00 70 ASP A C 14
ATOM 23428 O O . ASP A 1 70 ? 71.679 4.696 12.151 1.00 0.00 70 ASP A O 14
ATOM 23437 N N . GLY A 1 71 ? 72.664 4.371 10.215 1.00 0.00 71 GLY A N 14
ATOM 23438 C CA . GLY A 1 71 ? 73.662 5.443 10.492 1.00 0.00 71 GLY A CA 14
ATOM 23439 C C . GLY A 1 71 ? 74.870 4.843 11.213 1.00 0.00 71 GLY A C 14
ATOM 23440 O O . GLY A 1 71 ? 75.978 5.327 11.097 1.00 0.00 71 GLY A O 14
ATOM 23444 N N . ALA A 1 72 ? 74.665 3.790 11.956 1.00 0.00 72 ALA A N 14
ATOM 23445 C CA . ALA A 1 72 ? 75.796 3.156 12.682 1.00 0.00 72 ALA A CA 14
ATOM 23446 C C . ALA A 1 72 ? 76.441 2.086 11.801 1.00 0.00 72 ALA A C 14
ATOM 23447 O O . ALA A 1 72 ? 75.848 1.603 10.857 1.00 0.00 72 ALA A O 14
ATOM 23454 N N . LEU A 1 73 ? 77.651 1.716 12.099 1.00 0.00 73 LEU A N 14
ATOM 23455 C CA . LEU A 1 73 ? 78.337 0.679 11.275 1.00 0.00 73 LEU A CA 14
ATOM 23456 C C . LEU A 1 73 ? 79.138 -0.273 12.161 1.00 0.00 73 LEU A C 14
ATOM 23457 O O . LEU A 1 73 ? 80.182 0.070 12.675 1.00 0.00 73 LEU A O 14
ATOM 23473 N N . THR A 1 74 ? 78.660 -1.472 12.331 1.00 0.00 74 THR A N 14
ATOM 23474 C CA . THR A 1 74 ? 79.400 -2.454 13.175 1.00 0.00 74 THR A CA 14
ATOM 23475 C C . THR A 1 74 ? 80.810 -2.655 12.622 1.00 0.00 74 THR A C 14
ATOM 23476 O O . THR A 1 74 ? 81.164 -2.110 11.595 1.00 0.00 74 THR A O 14
ATOM 23487 N N . LEU A 1 75 ? 81.621 -3.434 13.284 1.00 0.00 75 LEU A N 14
ATOM 23488 C CA . LEU A 1 75 ? 83.000 -3.663 12.771 1.00 0.00 75 LEU A CA 14
ATOM 23489 C C . LEU A 1 75 ? 82.929 -4.181 11.333 1.00 0.00 75 LEU A C 14
ATOM 23490 O O . LEU A 1 75 ? 83.614 -3.689 10.460 1.00 0.00 75 LEU A O 14
ATOM 23506 N N . PRO A 1 76 ? 82.084 -5.159 11.136 1.00 0.00 76 PRO A N 14
ATOM 23507 C CA . PRO A 1 76 ? 81.905 -5.747 9.787 1.00 0.00 76 PRO A CA 14
ATOM 23508 C C . PRO A 1 76 ? 81.564 -4.653 8.772 1.00 0.00 76 PRO A C 14
ATOM 23509 O O . PRO A 1 76 ? 81.883 -4.757 7.605 1.00 0.00 76 PRO A O 14
ATOM 23520 N N . GLU A 1 77 ? 80.919 -3.605 9.207 1.00 0.00 77 GLU A N 14
ATOM 23521 C CA . GLU A 1 77 ? 80.561 -2.509 8.262 1.00 0.00 77 GLU A CA 14
ATOM 23522 C C . GLU A 1 77 ? 81.793 -1.653 7.961 1.00 0.00 77 GLU A C 14
ATOM 23523 O O . GLU A 1 77 ? 81.994 -1.204 6.850 1.00 0.00 77 GLU A O 14
ATOM 23535 N N . PHE A 1 78 ? 82.622 -1.428 8.943 1.00 0.00 78 PHE A N 14
ATOM 23536 C CA . PHE A 1 78 ? 83.845 -0.605 8.714 1.00 0.00 78 PHE A CA 14
ATOM 23537 C C . PHE A 1 78 ? 84.911 -1.439 7.997 1.00 0.00 78 PHE A C 14
ATOM 23538 O O . PHE A 1 78 ? 85.867 -0.914 7.462 1.00 0.00 78 PHE A O 14
ATOM 23555 N N . CYS A 1 79 ? 84.754 -2.736 7.983 1.00 0.00 79 CYS A N 14
ATOM 23556 C CA . CYS A 1 79 ? 85.760 -3.598 7.301 1.00 0.00 79 CYS A CA 14
ATOM 23557 C C . CYS A 1 79 ? 85.606 -3.495 5.781 1.00 0.00 79 CYS A C 14
ATOM 23558 O O . CYS A 1 79 ? 86.484 -3.022 5.089 1.00 0.00 79 CYS A O 14
ATOM 23566 N N . ALA A 1 80 ? 84.494 -3.936 5.258 1.00 0.00 80 ALA A N 14
ATOM 23567 C CA . ALA A 1 80 ? 84.286 -3.864 3.782 1.00 0.00 80 ALA A CA 14
ATOM 23568 C C . ALA A 1 80 ? 84.407 -2.417 3.299 1.00 0.00 80 ALA A C 14
ATOM 23569 O O . ALA A 1 80 ? 84.946 -2.148 2.245 1.00 0.00 80 ALA A O 14
ATOM 23576 N N . ALA A 1 81 ? 83.911 -1.487 4.064 1.00 0.00 81 ALA A N 14
ATOM 23577 C CA . ALA A 1 81 ? 83.997 -0.057 3.650 1.00 0.00 81 ALA A CA 14
ATOM 23578 C C . ALA A 1 81 ? 85.460 0.345 3.453 1.00 0.00 81 ALA A C 14
ATOM 23579 O O . ALA A 1 81 ? 85.815 0.981 2.480 1.00 0.00 81 ALA A O 14
ATOM 23586 N N . PHE A 1 82 ? 86.313 -0.023 4.369 1.00 0.00 82 PHE A N 14
ATOM 23587 C CA . PHE A 1 82 ? 87.754 0.336 4.237 1.00 0.00 82 PHE A CA 14
ATOM 23588 C C . PHE A 1 82 ? 88.345 -0.306 2.979 1.00 0.00 82 PHE A C 14
ATOM 23589 O O . PHE A 1 82 ? 88.991 0.345 2.182 1.00 0.00 82 PHE A O 14
ATOM 23606 N N . HIS A 1 83 ? 88.131 -1.581 2.796 1.00 0.00 83 HIS A N 14
ATOM 23607 C CA . HIS A 1 83 ? 88.682 -2.264 1.590 1.00 0.00 83 HIS A CA 14
ATOM 23608 C C . HIS A 1 83 ? 88.289 -1.502 0.322 1.00 0.00 83 HIS A C 14
ATOM 23609 O O . HIS A 1 83 ? 88.972 -1.554 -0.682 1.00 0.00 83 HIS A O 14
ATOM 23623 N N . LEU A 1 84 ? 87.194 -0.792 0.359 1.00 0.00 84 LEU A N 14
ATOM 23624 C CA . LEU A 1 84 ? 86.761 -0.028 -0.846 1.00 0.00 84 LEU A CA 14
ATOM 23625 C C . LEU A 1 84 ? 87.611 1.236 -1.003 1.00 0.00 84 LEU A C 14
ATOM 23626 O O . LEU A 1 84 ? 88.061 1.563 -2.084 1.00 0.00 84 LEU A O 14
ATOM 23642 N N . ILE A 1 85 ? 87.831 1.950 0.067 1.00 0.00 85 ILE A N 14
ATOM 23643 C CA . ILE A 1 85 ? 88.650 3.193 -0.019 1.00 0.00 85 ILE A CA 14
ATOM 23644 C C . ILE A 1 85 ? 90.078 2.858 -0.463 1.00 0.00 85 ILE A C 14
ATOM 23645 O O . ILE A 1 85 ? 90.688 3.586 -1.220 1.00 0.00 85 ILE A O 14
ATOM 23661 N N . VAL A 1 86 ? 90.614 1.762 0.001 1.00 0.00 86 VAL A N 14
ATOM 23662 C CA . VAL A 1 86 ? 92.002 1.389 -0.398 1.00 0.00 86 VAL A CA 14
ATOM 23663 C C . VAL A 1 86 ? 91.988 0.680 -1.754 1.00 0.00 86 VAL A C 14
ATOM 23664 O O . VAL A 1 86 ? 92.961 0.694 -2.483 1.00 0.00 86 VAL A O 14
ATOM 23677 N N . ALA A 1 87 ? 90.893 0.060 -2.099 1.00 0.00 87 ALA A N 14
ATOM 23678 C CA . ALA A 1 87 ? 90.818 -0.648 -3.409 1.00 0.00 87 ALA A CA 14
ATOM 23679 C C . ALA A 1 87 ? 90.794 0.365 -4.557 1.00 0.00 87 ALA A C 14
ATOM 23680 O O . ALA A 1 87 ? 90.865 0.007 -5.716 1.00 0.00 87 ALA A O 14
ATOM 23687 N N . ARG A 1 88 ? 90.696 1.628 -4.244 1.00 0.00 88 ARG A N 14
ATOM 23688 C CA . ARG A 1 88 ? 90.669 2.663 -5.317 1.00 0.00 88 ARG A CA 14
ATOM 23689 C C . ARG A 1 88 ? 92.066 3.256 -5.513 1.00 0.00 88 ARG A C 14
ATOM 23690 O O . ARG A 1 88 ? 92.506 3.480 -6.623 1.00 0.00 88 ARG A O 14
ATOM 23711 N N . LYS A 1 89 ? 92.767 3.511 -4.442 1.00 0.00 89 LYS A N 14
ATOM 23712 C CA . LYS A 1 89 ? 94.136 4.087 -4.567 1.00 0.00 89 LYS A CA 14
ATOM 23713 C C . LYS A 1 89 ? 95.051 3.119 -5.322 1.00 0.00 89 LYS A C 14
ATOM 23714 O O . LYS A 1 89 ? 96.000 3.521 -5.964 1.00 0.00 89 LYS A O 14
ATOM 23733 N N . ASN A 1 90 ? 94.771 1.847 -5.249 1.00 0.00 90 ASN A N 14
ATOM 23734 C CA . ASN A 1 90 ? 95.621 0.854 -5.962 1.00 0.00 90 ASN A CA 14
ATOM 23735 C C . ASN A 1 90 ? 94.763 -0.001 -6.898 1.00 0.00 90 ASN A C 14
ATOM 23736 O O . ASN A 1 90 ? 95.216 -0.988 -7.444 1.00 0.00 90 ASN A O 14
ATOM 23747 N N . GLY A 1 91 ? 93.525 0.369 -7.088 1.00 0.00 91 GLY A N 14
ATOM 23748 C CA . GLY A 1 91 ? 92.639 -0.421 -7.987 1.00 0.00 91 GLY A CA 14
ATOM 23749 C C . GLY A 1 91 ? 92.829 -1.913 -7.711 1.00 0.00 91 GLY A C 14
ATOM 23750 O O . GLY A 1 91 ? 93.064 -2.696 -8.611 1.00 0.00 91 GLY A O 14
ATOM 23754 N N . TYR A 1 92 ? 92.731 -2.315 -6.473 1.00 0.00 92 TYR A N 14
ATOM 23755 C CA . TYR A 1 92 ? 92.906 -3.758 -6.142 1.00 0.00 92 TYR A CA 14
ATOM 23756 C C . TYR A 1 92 ? 91.986 -4.615 -7.015 1.00 0.00 92 TYR A C 14
ATOM 23757 O O . TYR A 1 92 ? 91.098 -4.106 -7.670 1.00 0.00 92 TYR A O 14
ATOM 23775 N N . PRO A 1 93 ? 92.233 -5.896 -6.992 1.00 0.00 93 PRO A N 14
ATOM 23776 C CA . PRO A 1 93 ? 91.419 -6.845 -7.791 1.00 0.00 93 PRO A CA 14
ATOM 23777 C C . PRO A 1 93 ? 89.943 -6.740 -7.397 1.00 0.00 93 PRO A C 14
ATOM 23778 O O . PRO A 1 93 ? 89.596 -6.112 -6.416 1.00 0.00 93 PRO A O 14
ATOM 23789 N N . LEU A 1 94 ? 89.070 -7.350 -8.153 1.00 0.00 94 LEU A N 14
ATOM 23790 C CA . LEU A 1 94 ? 87.619 -7.281 -7.818 1.00 0.00 94 LEU A CA 14
ATOM 23791 C C . LEU A 1 94 ? 87.184 -5.823 -7.663 1.00 0.00 94 LEU A C 14
ATOM 23792 O O . LEU A 1 94 ? 86.747 -5.412 -6.605 1.00 0.00 94 LEU A O 14
ATOM 23808 N N . PRO A 1 95 ? 87.319 -5.085 -8.731 1.00 0.00 95 PRO A N 14
ATOM 23809 C CA . PRO A 1 95 ? 86.937 -3.651 -8.722 1.00 0.00 95 PRO A CA 14
ATOM 23810 C C . PRO A 1 95 ? 85.436 -3.499 -8.465 1.00 0.00 95 PRO A C 14
ATOM 23811 O O . PRO A 1 95 ? 84.632 -3.553 -9.376 1.00 0.00 95 PRO A O 14
ATOM 23822 N N . GLU A 1 96 ? 85.051 -3.308 -7.234 1.00 0.00 96 GLU A N 14
ATOM 23823 C CA . GLU A 1 96 ? 83.601 -3.151 -6.921 1.00 0.00 96 GLU A CA 14
ATOM 23824 C C . GLU A 1 96 ? 83.334 -1.756 -6.349 1.00 0.00 96 GLU A C 14
ATOM 23825 O O . GLU A 1 96 ? 84.246 -0.992 -6.102 1.00 0.00 96 GLU A O 14
ATOM 23837 N N . GLY A 1 97 ? 82.092 -1.417 -6.139 1.00 0.00 97 GLY A N 14
ATOM 23838 C CA . GLY A 1 97 ? 81.771 -0.072 -5.586 1.00 0.00 97 GLY A CA 14
ATOM 23839 C C . GLY A 1 97 ? 81.618 0.925 -6.736 1.00 0.00 97 GLY A C 14
ATOM 23840 O O . GLY A 1 97 ? 81.645 2.123 -6.539 1.00 0.00 97 GLY A O 14
ATOM 23844 N N . LEU A 1 98 ? 81.457 0.438 -7.935 1.00 0.00 98 LEU A N 14
ATOM 23845 C CA . LEU A 1 98 ? 81.301 1.354 -9.099 1.00 0.00 98 LEU A CA 14
ATOM 23846 C C . LEU A 1 98 ? 80.814 0.573 -10.322 1.00 0.00 98 LEU A C 14
ATOM 23847 O O . LEU A 1 98 ? 81.585 -0.098 -10.980 1.00 0.00 98 LEU A O 14
ATOM 23863 N N . PRO A 1 99 ? 79.543 0.692 -10.584 1.00 0.00 99 PRO A N 14
ATOM 23864 C CA . PRO A 1 99 ? 78.933 -0.009 -11.740 1.00 0.00 99 PRO A CA 14
ATOM 23865 C C . PRO A 1 99 ? 79.710 0.313 -13.023 1.00 0.00 99 PRO A C 14
ATOM 23866 O O . PRO A 1 99 ? 80.684 1.037 -12.989 1.00 0.00 99 PRO A O 14
ATOM 23877 N N . PRO A 1 100 ? 79.249 -0.240 -14.113 1.00 0.00 100 PRO A N 14
ATOM 23878 C CA . PRO A 1 100 ? 79.914 -0.006 -15.420 1.00 0.00 100 PRO A CA 14
ATOM 23879 C C . PRO A 1 100 ? 79.773 1.461 -15.838 1.00 0.00 100 PRO A C 14
ATOM 23880 O O . PRO A 1 100 ? 80.345 1.893 -16.818 1.00 0.00 100 PRO A O 14
ATOM 23891 N N . THR A 1 101 ? 79.015 2.229 -15.102 1.00 0.00 101 THR A N 14
ATOM 23892 C CA . THR A 1 101 ? 78.836 3.668 -15.453 1.00 0.00 101 THR A CA 14
ATOM 23893 C C . THR A 1 101 ? 80.168 4.280 -15.897 1.00 0.00 101 THR A C 14
ATOM 23894 O O . THR A 1 101 ? 80.203 5.219 -16.668 1.00 0.00 101 THR A O 14
ATOM 23905 N N . LEU A 1 102 ? 81.265 3.759 -15.417 1.00 0.00 102 LEU A N 14
ATOM 23906 C CA . LEU A 1 102 ? 82.589 4.316 -15.817 1.00 0.00 102 LEU A CA 14
ATOM 23907 C C . LEU A 1 102 ? 83.668 3.233 -15.742 1.00 0.00 102 LEU A C 14
ATOM 23908 O O . LEU A 1 102 ? 84.761 3.465 -15.265 1.00 0.00 102 LEU A O 14
ATOM 23924 N N . GLN A 1 103 ? 83.372 2.053 -16.211 1.00 0.00 103 GLN A N 14
ATOM 23925 C CA . GLN A 1 103 ? 84.384 0.959 -16.167 1.00 0.00 103 GLN A CA 14
ATOM 23926 C C . GLN A 1 103 ? 85.708 1.446 -16.758 1.00 0.00 103 GLN A C 14
ATOM 23927 O O . GLN A 1 103 ? 85.726 2.291 -17.630 1.00 0.00 103 GLN A O 14
ATOM 23941 N N . PRO A 1 104 ? 86.778 0.892 -16.258 1.00 0.00 104 PRO A N 14
ATOM 23942 C CA . PRO A 1 104 ? 88.128 1.272 -16.742 1.00 0.00 104 PRO A CA 14
ATOM 23943 C C . PRO A 1 104 ? 88.291 0.890 -18.217 1.00 0.00 104 PRO A C 14
ATOM 23944 O O . PRO A 1 104 ? 89.235 1.285 -18.870 1.00 0.00 104 PRO A O 14
ATOM 23955 N N . GLU A 1 105 ? 87.374 0.124 -18.744 1.00 0.00 105 GLU A N 14
ATOM 23956 C CA . GLU A 1 105 ? 87.475 -0.283 -20.175 1.00 0.00 105 GLU A CA 14
ATOM 23957 C C . GLU A 1 105 ? 87.006 0.855 -21.085 1.00 0.00 105 GLU A C 14
ATOM 23958 O O . GLU A 1 105 ? 86.982 0.727 -22.293 1.00 0.00 105 GLU A O 14
ATOM 23970 N N . PHE A 1 106 ? 86.630 1.968 -20.515 1.00 0.00 106 PHE A N 14
ATOM 23971 C CA . PHE A 1 106 ? 86.161 3.109 -21.350 1.00 0.00 106 PHE A CA 14
ATOM 23972 C C . PHE A 1 106 ? 86.342 4.429 -20.593 1.00 0.00 106 PHE A C 14
ATOM 23973 O O . PHE A 1 106 ? 85.428 5.221 -20.482 1.00 0.00 106 PHE A O 14
ATOM 23990 N N . ILE A 1 107 ? 87.515 4.670 -20.074 1.00 0.00 107 ILE A N 14
ATOM 23991 C CA . ILE A 1 107 ? 87.750 5.937 -19.327 1.00 0.00 107 ILE A CA 14
ATOM 23992 C C . ILE A 1 107 ? 88.019 7.087 -20.302 1.00 0.00 107 ILE A C 14
ATOM 23993 O O . ILE A 1 107 ? 87.229 8.000 -20.433 1.00 0.00 107 ILE A O 14
ATOM 24009 N N . VAL A 1 108 ? 89.129 7.046 -20.989 1.00 0.00 108 VAL A N 14
ATOM 24010 C CA . VAL A 1 108 ? 89.448 8.134 -21.955 1.00 0.00 108 VAL A CA 14
ATOM 24011 C C . VAL A 1 108 ? 89.946 7.539 -23.275 1.00 0.00 108 VAL A C 14
ATOM 24012 O O . VAL A 1 108 ? 90.550 6.486 -23.305 1.00 0.00 108 VAL A O 14
ATOM 24025 N N . THR A 1 109 ? 89.696 8.207 -24.368 1.00 0.00 109 THR A N 14
ATOM 24026 C CA . THR A 1 109 ? 90.153 7.679 -25.686 1.00 0.00 109 THR A CA 14
ATOM 24027 C C . THR A 1 109 ? 91.673 7.498 -25.685 1.00 0.00 109 THR A C 14
ATOM 24028 O O . THR A 1 109 ? 92.224 6.789 -26.504 1.00 0.00 109 THR A O 14
ATOM 24039 N N . ASP A 1 110 ? 92.355 8.135 -24.773 1.00 0.00 110 ASP A N 14
ATOM 24040 C CA . ASP A 1 110 ? 93.840 7.998 -24.721 1.00 0.00 110 ASP A CA 14
ATOM 24041 C C . ASP A 1 110 ? 94.229 6.751 -23.922 1.00 0.00 110 ASP A C 14
ATOM 24042 O O . ASP A 1 110 ? 95.048 6.877 -23.026 1.00 0.00 110 ASP A O 14
ATOM 24053 N N . GLY A 1 1 ? 59.904 -0.728 10.751 1.00 0.00 1 GLY A N 15
ATOM 24054 C CA . GLY A 1 1 ? 59.672 -2.155 10.388 1.00 0.00 1 GLY A CA 15
ATOM 24055 C C . GLY A 1 1 ? 60.152 -3.057 11.527 1.00 0.00 1 GLY A C 15
ATOM 24056 O O . GLY A 1 1 ? 59.558 -4.076 11.816 1.00 0.00 1 GLY A O 15
ATOM 24062 N N . SER A 1 2 ? 61.223 -2.688 12.177 1.00 0.00 2 SER A N 15
ATOM 24063 C CA . SER A 1 2 ? 61.739 -3.527 13.297 1.00 0.00 2 SER A CA 15
ATOM 24064 C C . SER A 1 2 ? 62.156 -4.905 12.778 1.00 0.00 2 SER A C 15
ATOM 24065 O O . SER A 1 2 ? 61.572 -5.913 13.124 1.00 0.00 2 SER A O 15
ATOM 24073 N N . LEU A 1 3 ? 63.163 -4.957 11.950 1.00 0.00 3 LEU A N 15
ATOM 24074 C CA . LEU A 1 3 ? 63.617 -6.272 11.410 1.00 0.00 3 LEU A CA 15
ATOM 24075 C C . LEU A 1 3 ? 64.987 -6.635 11.987 1.00 0.00 3 LEU A C 15
ATOM 24076 O O . LEU A 1 3 ? 65.940 -5.890 11.866 1.00 0.00 3 LEU A O 15
ATOM 24092 N N . GLN A 1 4 ? 65.094 -7.775 12.614 1.00 0.00 4 GLN A N 15
ATOM 24093 C CA . GLN A 1 4 ? 66.404 -8.184 13.198 1.00 0.00 4 GLN A CA 15
ATOM 24094 C C . GLN A 1 4 ? 67.130 -9.140 12.248 1.00 0.00 4 GLN A C 15
ATOM 24095 O O . GLN A 1 4 ? 66.699 -10.253 12.020 1.00 0.00 4 GLN A O 15
ATOM 24109 N N . ASP A 1 5 ? 68.231 -8.714 11.691 1.00 0.00 5 ASP A N 15
ATOM 24110 C CA . ASP A 1 5 ? 68.984 -9.599 10.755 1.00 0.00 5 ASP A CA 15
ATOM 24111 C C . ASP A 1 5 ? 70.403 -9.837 11.279 1.00 0.00 5 ASP A C 15
ATOM 24112 O O . ASP A 1 5 ? 71.056 -8.936 11.766 1.00 0.00 5 ASP A O 15
ATOM 24121 N N . ASN A 1 6 ? 70.885 -11.046 11.182 1.00 0.00 6 ASN A N 15
ATOM 24122 C CA . ASN A 1 6 ? 72.260 -11.344 11.676 1.00 0.00 6 ASN A CA 15
ATOM 24123 C C . ASN A 1 6 ? 72.928 -12.393 10.780 1.00 0.00 6 ASN A C 15
ATOM 24124 O O . ASN A 1 6 ? 72.567 -13.553 10.794 1.00 0.00 6 ASN A O 15
ATOM 24135 N N . SER A 1 7 ? 73.898 -11.994 10.004 1.00 0.00 7 SER A N 15
ATOM 24136 C CA . SER A 1 7 ? 74.587 -12.969 9.110 1.00 0.00 7 SER A CA 15
ATOM 24137 C C . SER A 1 7 ? 73.617 -13.484 8.043 1.00 0.00 7 SER A C 15
ATOM 24138 O O . SER A 1 7 ? 72.654 -14.161 8.339 1.00 0.00 7 SER A O 15
ATOM 24146 N N . SER A 1 8 ? 73.864 -13.166 6.800 1.00 0.00 8 SER A N 15
ATOM 24147 C CA . SER A 1 8 ? 72.955 -13.636 5.714 1.00 0.00 8 SER A CA 15
ATOM 24148 C C . SER A 1 8 ? 73.519 -13.246 4.344 1.00 0.00 8 SER A C 15
ATOM 24149 O O . SER A 1 8 ? 74.172 -12.232 4.197 1.00 0.00 8 SER A O 15
ATOM 24157 N N . TYR A 1 9 ? 73.271 -14.043 3.341 1.00 0.00 9 TYR 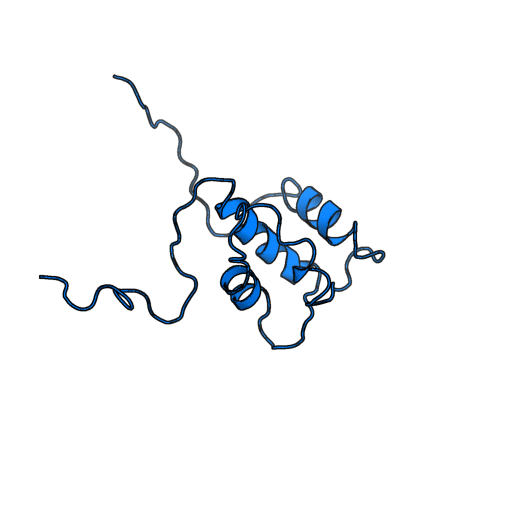A N 15
ATOM 24158 C CA . TYR A 1 9 ? 73.792 -13.719 1.981 1.00 0.00 9 TYR A CA 15
ATOM 24159 C C . TYR A 1 9 ? 75.322 -13.667 1.998 1.00 0.00 9 TYR A C 15
ATOM 24160 O O . TYR A 1 9 ? 75.927 -13.465 3.032 1.00 0.00 9 TYR A O 15
ATOM 24178 N N . PRO A 1 10 ? 75.895 -13.852 0.840 1.00 0.00 10 PRO A N 15
ATOM 24179 C CA . PRO A 1 10 ? 77.373 -13.828 0.707 1.00 0.00 10 PRO A CA 15
ATOM 24180 C C . PRO A 1 10 ? 77.934 -12.493 1.205 1.00 0.00 10 PRO A C 15
ATOM 24181 O O . PRO A 1 10 ? 77.378 -11.862 2.080 1.00 0.00 10 PRO A O 15
ATOM 24192 N N . ASP A 1 11 ? 79.035 -12.064 0.651 1.00 0.00 11 ASP A N 15
ATOM 24193 C CA . ASP A 1 11 ? 79.641 -10.771 1.085 1.00 0.00 11 ASP A CA 15
ATOM 24194 C C . ASP A 1 11 ? 79.979 -10.813 2.574 1.00 0.00 11 ASP A C 15
ATOM 24195 O O . ASP A 1 11 ? 79.490 -10.018 3.349 1.00 0.00 11 ASP A O 15
ATOM 24204 N N . GLU A 1 12 ? 80.819 -11.729 2.975 1.00 0.00 12 GLU A N 15
ATOM 24205 C CA . GLU A 1 12 ? 81.199 -11.823 4.414 1.00 0.00 12 GLU A CA 15
ATOM 24206 C C . GLU A 1 12 ? 82.197 -12.965 4.624 1.00 0.00 12 GLU A C 15
ATOM 24207 O O . GLU A 1 12 ? 83.307 -12.746 5.068 1.00 0.00 12 GLU A O 15
ATOM 24219 N N . PRO A 1 13 ? 81.764 -14.152 4.294 1.00 0.00 13 PRO A N 15
ATOM 24220 C CA . PRO A 1 13 ? 82.631 -15.346 4.446 1.00 0.00 13 PRO A CA 15
ATOM 24221 C C . PRO A 1 13 ? 83.797 -15.285 3.456 1.00 0.00 13 PRO A C 15
ATOM 24222 O O . PRO A 1 13 ? 84.695 -16.104 3.486 1.00 0.00 13 PRO A O 15
ATOM 24233 N N . TRP A 1 14 ? 83.790 -14.320 2.577 1.00 0.00 14 TRP A N 15
ATOM 24234 C CA . TRP A 1 14 ? 84.895 -14.205 1.585 1.00 0.00 14 TRP A CA 15
ATOM 24235 C C . TRP A 1 14 ? 85.889 -13.126 2.049 1.00 0.00 14 TRP A C 15
ATOM 24236 O O . TRP A 1 14 ? 86.756 -12.702 1.310 1.00 0.00 14 TRP A O 15
ATOM 24257 N N . ARG A 1 15 ? 85.768 -12.687 3.272 1.00 0.00 15 ARG A N 15
ATOM 24258 C CA . ARG A 1 15 ? 86.699 -11.642 3.789 1.00 0.00 15 ARG A CA 15
ATOM 24259 C C . ARG A 1 15 ? 88.154 -12.033 3.506 1.00 0.00 15 ARG A C 15
ATOM 24260 O O . ARG A 1 15 ? 88.429 -13.044 2.891 1.00 0.00 15 ARG A O 15
ATOM 24281 N N . ILE A 1 16 ? 89.086 -11.234 3.948 1.00 0.00 16 ILE A N 15
ATOM 24282 C CA . ILE A 1 16 ? 90.526 -11.551 3.703 1.00 0.00 16 ILE A CA 15
ATOM 24283 C C . ILE A 1 16 ? 90.966 -12.740 4.554 1.00 0.00 16 ILE A C 15
ATOM 24284 O O . ILE A 1 16 ? 90.169 -13.563 4.958 1.00 0.00 16 ILE A O 15
ATOM 24300 N N . THR A 1 17 ? 92.234 -12.826 4.836 1.00 0.00 17 THR A N 15
ATOM 24301 C CA . THR A 1 17 ? 92.739 -13.951 5.670 1.00 0.00 17 THR A CA 15
ATOM 24302 C C . THR A 1 17 ? 93.302 -13.407 6.982 1.00 0.00 17 THR A C 15
ATOM 24303 O O . THR A 1 17 ? 94.474 -13.538 7.275 1.00 0.00 17 THR A O 15
ATOM 24314 N N . GLU A 1 18 ? 92.466 -12.794 7.773 1.00 0.00 18 GLU A N 15
ATOM 24315 C CA . GLU A 1 18 ? 92.930 -12.230 9.070 1.00 0.00 18 GLU A CA 15
ATOM 24316 C C . GLU A 1 18 ? 94.287 -11.546 8.893 1.00 0.00 18 GLU A C 15
ATOM 24317 O O . GLU A 1 18 ? 95.062 -11.430 9.822 1.00 0.00 18 GLU A O 15
ATOM 24329 N N . GLU A 1 19 ? 94.572 -11.082 7.709 1.00 0.00 19 GLU A N 15
ATOM 24330 C CA . GLU A 1 19 ? 95.867 -10.395 7.469 1.00 0.00 19 GLU A CA 15
ATOM 24331 C C . GLU A 1 19 ? 95.604 -8.935 7.111 1.00 0.00 19 GLU A C 15
ATOM 24332 O O . GLU A 1 19 ? 96.462 -8.084 7.238 1.00 0.00 19 GLU A O 15
ATOM 24344 N N . GLN A 1 20 ? 94.414 -8.643 6.667 1.00 0.00 20 GLN A N 15
ATOM 24345 C CA . GLN A 1 20 ? 94.071 -7.238 6.303 1.00 0.00 20 GLN A CA 15
ATOM 24346 C C . GLN A 1 20 ? 92.916 -6.760 7.179 1.00 0.00 20 GLN A C 15
ATOM 24347 O O . GLN A 1 20 ? 92.733 -5.578 7.399 1.00 0.00 20 GLN A O 15
ATOM 24361 N N . ARG A 1 21 ? 92.139 -7.676 7.682 1.00 0.00 21 ARG A N 15
ATOM 24362 C CA . ARG A 1 21 ? 90.993 -7.292 8.551 1.00 0.00 21 ARG A CA 15
ATOM 24363 C C . ARG A 1 21 ? 91.518 -6.783 9.894 1.00 0.00 21 ARG A C 15
ATOM 24364 O O . ARG A 1 21 ? 90.870 -6.014 10.577 1.00 0.00 21 ARG A O 15
ATOM 24385 N N . GLU A 1 22 ? 92.693 -7.202 10.272 1.00 0.00 22 GLU A N 15
ATOM 24386 C CA . GLU A 1 22 ? 93.268 -6.737 11.565 1.00 0.00 22 GLU A CA 15
ATOM 24387 C C . GLU A 1 22 ? 93.689 -5.272 11.448 1.00 0.00 22 GLU A C 15
ATOM 24388 O O . GLU A 1 22 ? 93.521 -4.491 12.362 1.00 0.00 22 GLU A O 15
ATOM 24400 N N . TYR A 1 23 ? 94.232 -4.892 10.323 1.00 0.00 23 TYR A N 15
ATOM 24401 C CA . TYR A 1 23 ? 94.658 -3.475 10.143 1.00 0.00 23 TYR A CA 15
ATOM 24402 C C . TYR A 1 23 ? 93.429 -2.563 10.075 1.00 0.00 23 TYR A C 15
ATOM 24403 O O . TYR A 1 23 ? 93.479 -1.409 10.451 1.00 0.00 23 TYR A O 15
ATOM 24421 N N . TYR A 1 24 ? 92.323 -3.075 9.604 1.00 0.00 24 TYR A N 15
ATOM 24422 C CA . TYR A 1 24 ? 91.092 -2.239 9.516 1.00 0.00 24 TYR A CA 15
ATOM 24423 C C . TYR A 1 24 ? 90.492 -2.044 10.911 1.00 0.00 24 TYR A C 15
ATOM 24424 O O . TYR A 1 24 ? 89.971 -0.994 11.231 1.00 0.00 24 TYR A O 15
ATOM 24442 N N . VAL A 1 25 ? 90.563 -3.046 11.742 1.00 0.00 25 VAL A N 15
ATOM 24443 C CA . VAL A 1 25 ? 89.998 -2.918 13.116 1.00 0.00 25 VAL A CA 15
ATOM 24444 C C . VAL A 1 25 ? 90.883 -2.003 13.966 1.00 0.00 25 VAL A C 15
ATOM 24445 O O . VAL A 1 25 ? 90.439 -1.415 14.931 1.00 0.00 25 VAL A O 15
ATOM 24458 N N . ASN A 1 26 ? 92.134 -1.879 13.614 1.00 0.00 26 ASN A N 15
ATOM 24459 C CA . ASN A 1 26 ? 93.046 -1.001 14.401 1.00 0.00 26 ASN A CA 15
ATOM 24460 C C . ASN A 1 26 ? 92.588 0.455 14.307 1.00 0.00 26 ASN A C 15
ATOM 24461 O O . ASN A 1 26 ? 92.217 1.064 15.291 1.00 0.00 26 ASN A O 15
ATOM 24472 N N . GLN A 1 27 ? 92.612 1.019 13.130 1.00 0.00 27 GLN A N 15
ATOM 24473 C CA . GLN A 1 27 ? 92.178 2.442 12.981 1.00 0.00 27 GLN A CA 15
ATOM 24474 C C . GLN A 1 27 ? 90.746 2.620 13.495 1.00 0.00 27 GLN A C 15
ATOM 24475 O O . GLN A 1 27 ? 90.431 3.597 14.146 1.00 0.00 27 GLN A O 15
ATOM 24489 N N . PHE A 1 28 ? 89.876 1.686 13.219 1.00 0.00 28 PHE A N 15
ATOM 24490 C CA . PHE A 1 28 ? 88.471 1.812 13.705 1.00 0.00 28 PHE A CA 15
ATOM 24491 C C . PHE A 1 28 ? 88.447 1.750 15.233 1.00 0.00 28 PHE A C 15
ATOM 24492 O O . PHE A 1 28 ? 87.551 2.265 15.871 1.00 0.00 28 PHE A O 15
ATOM 24509 N N . ARG A 1 29 ? 89.426 1.121 15.825 1.00 0.00 29 ARG A N 15
ATOM 24510 C CA . ARG A 1 29 ? 89.460 1.024 17.312 1.00 0.00 29 ARG A CA 15
ATOM 24511 C C . ARG A 1 29 ? 89.471 2.423 17.933 1.00 0.00 29 ARG A C 15
ATOM 24512 O O . ARG A 1 29 ? 88.674 2.737 18.794 1.00 0.00 29 ARG A O 15
ATOM 24533 N N . SER A 1 30 ? 90.368 3.267 17.501 1.00 0.00 30 SER A N 15
ATOM 24534 C CA . SER A 1 30 ? 90.425 4.645 18.067 1.00 0.00 30 SER A CA 15
ATOM 24535 C C . SER A 1 30 ? 89.075 5.343 17.881 1.00 0.00 30 SER A C 15
ATOM 24536 O O . SER A 1 30 ? 88.671 6.160 18.684 1.00 0.00 30 SER A O 15
ATOM 24544 N N . LEU A 1 31 ? 88.373 5.022 16.828 1.00 0.00 31 LEU A N 15
ATOM 24545 C CA . LEU A 1 31 ? 87.048 5.659 16.588 1.00 0.00 31 LEU A CA 15
ATOM 24546 C C . LEU A 1 31 ? 85.977 4.986 17.450 1.00 0.00 31 LEU A C 15
ATOM 24547 O O . LEU A 1 31 ? 84.950 5.564 17.746 1.00 0.00 31 LEU A O 15
ATOM 24563 N N . GLN A 1 32 ? 86.210 3.767 17.857 1.00 0.00 32 GLN A N 15
ATOM 24564 C CA . GLN A 1 32 ? 85.212 3.057 18.701 1.00 0.00 32 GLN A CA 15
ATOM 24565 C C . GLN A 1 32 ? 85.860 2.604 20.014 1.00 0.00 32 GLN A C 15
ATOM 24566 O O . GLN A 1 32 ? 86.828 1.870 20.005 1.00 0.00 32 GLN A O 15
ATOM 24580 N N . PRO A 1 33 ? 85.302 3.060 21.103 1.00 0.00 33 PRO A N 15
ATOM 24581 C CA . PRO A 1 33 ? 85.836 2.696 22.440 1.00 0.00 33 PRO A CA 15
ATOM 24582 C C . PRO A 1 33 ? 85.919 1.175 22.587 1.00 0.00 33 PRO A C 15
ATOM 24583 O O . PRO A 1 33 ? 86.851 0.646 23.159 1.00 0.00 33 PRO A O 15
ATOM 24594 N N . ASP A 1 34 ? 84.950 0.472 22.075 1.00 0.00 34 ASP A N 15
ATOM 24595 C CA . ASP A 1 34 ? 84.969 -1.014 22.183 1.00 0.00 34 ASP A CA 15
ATOM 24596 C C . ASP A 1 34 ? 85.754 -1.617 21.016 1.00 0.00 34 ASP A C 15
ATOM 24597 O O . ASP A 1 34 ? 85.672 -1.142 19.900 1.00 0.00 34 ASP A O 15
ATOM 24606 N N . PRO A 1 35 ? 86.494 -2.649 21.315 1.00 0.00 35 PRO A N 15
ATOM 24607 C CA . PRO A 1 35 ? 87.308 -3.329 20.278 1.00 0.00 35 PRO A CA 15
ATOM 24608 C C . PRO A 1 35 ? 86.401 -3.981 19.231 1.00 0.00 35 PRO A C 15
ATOM 24609 O O . PRO A 1 35 ? 86.792 -4.191 18.100 1.00 0.00 35 PRO A O 15
ATOM 24620 N N . SER A 1 36 ? 85.192 -4.305 19.600 1.00 0.00 36 SER A N 15
ATOM 24621 C CA . SER A 1 36 ? 84.261 -4.944 18.626 1.00 0.00 36 SER A CA 15
ATOM 24622 C C . SER A 1 36 ? 82.875 -4.299 18.715 1.00 0.00 36 SER A C 15
ATOM 24623 O O . SER A 1 36 ? 81.956 -4.858 19.280 1.00 0.00 36 SER A O 15
ATOM 24631 N N . SER A 1 37 ? 82.718 -3.128 18.160 1.00 0.00 37 SER A N 15
ATOM 24632 C CA . SER A 1 37 ? 81.391 -2.450 18.214 1.00 0.00 37 SER A CA 15
ATOM 24633 C C . SER A 1 37 ? 81.112 -1.720 16.897 1.00 0.00 37 SER A C 15
ATOM 24634 O O . SER A 1 37 ? 81.895 -1.767 15.970 1.00 0.00 37 SER A O 15
ATOM 24642 N N . PHE A 1 38 ? 80.002 -1.042 16.810 1.00 0.00 38 PHE A N 15
ATOM 24643 C CA . PHE A 1 38 ? 79.670 -0.306 15.557 1.00 0.00 38 PHE A CA 15
ATOM 24644 C C . PHE A 1 38 ? 79.905 1.195 15.757 1.00 0.00 38 PHE A C 15
ATOM 24645 O O . PHE A 1 38 ? 79.826 1.704 16.856 1.00 0.00 38 PHE A O 15
ATOM 24662 N N . ILE A 1 39 ? 80.190 1.907 14.701 1.00 0.00 39 ILE A N 15
ATOM 24663 C CA . ILE A 1 39 ? 80.423 3.375 14.832 1.00 0.00 39 ILE A CA 15
ATOM 24664 C C . ILE A 1 39 ? 79.127 4.136 14.538 1.00 0.00 39 ILE A C 15
ATOM 24665 O O . ILE A 1 39 ? 78.281 3.675 13.798 1.00 0.00 39 ILE A O 15
ATOM 24681 N N . SER A 1 40 ? 78.962 5.295 15.113 1.00 0.00 40 SER A N 15
ATOM 24682 C CA . SER A 1 40 ? 77.717 6.080 14.868 1.00 0.00 40 SER A CA 15
ATOM 24683 C C . SER A 1 40 ? 77.606 6.458 13.389 1.00 0.00 40 SER A C 15
ATOM 24684 O O . SER A 1 40 ? 76.524 6.608 12.857 1.00 0.00 40 SER A O 15
ATOM 24692 N N . GLY A 1 41 ? 78.715 6.615 12.723 1.00 0.00 41 GLY A N 15
ATOM 24693 C CA . GLY A 1 41 ? 78.672 6.983 11.280 1.00 0.00 41 GLY A CA 15
ATOM 24694 C C . GLY A 1 41 ? 79.598 8.173 11.024 1.00 0.00 41 GLY A C 15
ATOM 24695 O O . GLY A 1 41 ? 80.730 8.014 10.615 1.00 0.00 41 GLY A O 15
ATOM 24699 N N . SER A 1 42 ? 79.124 9.367 11.258 1.00 0.00 42 SER A N 15
ATOM 24700 C CA . SER A 1 42 ? 79.975 10.570 11.024 1.00 0.00 42 SER A CA 15
ATOM 24701 C C . SER A 1 42 ? 81.387 10.351 11.576 1.00 0.00 42 SER A C 15
ATOM 24702 O O . SER A 1 42 ? 82.340 10.955 11.124 1.00 0.00 42 SER A O 15
ATOM 24710 N N . VAL A 1 43 ? 81.532 9.496 12.552 1.00 0.00 43 VAL A N 15
ATOM 24711 C CA . VAL A 1 43 ? 82.886 9.249 13.128 1.00 0.00 43 VAL A CA 15
ATOM 24712 C C . VAL A 1 43 ? 83.829 8.695 12.055 1.00 0.00 43 VAL A C 15
ATOM 24713 O O . VAL A 1 43 ? 84.874 9.253 11.786 1.00 0.00 43 VAL A O 15
ATOM 24726 N N . ALA A 1 44 ? 83.470 7.599 11.444 1.00 0.00 44 ALA A N 15
ATOM 24727 C CA . ALA A 1 44 ? 84.349 7.010 10.393 1.00 0.00 44 ALA A CA 15
ATOM 24728 C C . ALA A 1 44 ? 84.303 7.858 9.121 1.00 0.00 44 ALA A C 15
ATOM 24729 O O . ALA A 1 44 ? 85.283 7.990 8.420 1.00 0.00 44 ALA A O 15
ATOM 24736 N N . LYS A 1 45 ? 83.173 8.435 8.819 1.00 0.00 45 LYS A N 15
ATOM 24737 C CA . LYS A 1 45 ? 83.073 9.276 7.593 1.00 0.00 45 LYS A CA 15
ATOM 24738 C C . LYS A 1 45 ? 83.927 10.533 7.757 1.00 0.00 45 LYS A C 15
ATOM 24739 O O . LYS A 1 45 ? 84.192 11.248 6.811 1.00 0.00 45 LYS A O 15
ATOM 24758 N N . ASN A 1 46 ? 84.355 10.803 8.957 1.00 0.00 46 ASN A N 15
ATOM 24759 C CA . ASN A 1 46 ? 85.194 12.011 9.202 1.00 0.00 46 ASN A CA 15
ATOM 24760 C C . ASN A 1 46 ? 86.573 11.843 8.559 1.00 0.00 46 ASN A C 15
ATOM 24761 O O . ASN A 1 46 ? 87.048 12.708 7.851 1.00 0.00 46 ASN A O 15
ATOM 24772 N N . PHE A 1 47 ? 87.223 10.739 8.808 1.00 0.00 47 PHE A N 15
ATOM 24773 C CA . PHE A 1 47 ? 88.573 10.524 8.218 1.00 0.00 47 PHE A CA 15
ATOM 24774 C C . PHE A 1 47 ? 88.463 9.756 6.891 1.00 0.00 47 PHE A C 15
ATOM 24775 O O . PHE A 1 47 ? 89.370 9.763 6.084 1.00 0.00 47 PHE A O 15
ATOM 24792 N N . PHE A 1 48 ? 87.359 9.099 6.662 1.00 0.00 48 PHE A N 15
ATOM 24793 C CA . PHE A 1 48 ? 87.189 8.335 5.391 1.00 0.00 48 PHE A CA 15
ATOM 24794 C C . PHE A 1 48 ? 87.571 9.204 4.189 1.00 0.00 48 PHE A C 15
ATOM 24795 O O . PHE A 1 48 ? 87.895 8.705 3.130 1.00 0.00 48 PHE A O 15
ATOM 24812 N N . THR A 1 49 ? 87.526 10.499 4.343 1.00 0.00 49 THR A N 15
ATOM 24813 C CA . THR A 1 49 ? 87.879 11.401 3.206 1.00 0.00 49 THR A CA 15
ATOM 24814 C C . THR A 1 49 ? 89.105 10.868 2.456 1.00 0.00 49 THR A C 15
ATOM 24815 O O . THR A 1 49 ? 89.212 10.999 1.253 1.00 0.00 49 THR A O 15
ATOM 24826 N N . LYS A 1 50 ? 90.030 10.269 3.154 1.00 0.00 50 LYS A N 15
ATOM 24827 C CA . LYS A 1 50 ? 91.245 9.731 2.477 1.00 0.00 50 LYS A CA 15
ATOM 24828 C C . LYS A 1 50 ? 90.880 8.522 1.612 1.00 0.00 50 LYS A C 15
ATOM 24829 O O . LYS A 1 50 ? 90.925 7.392 2.057 1.00 0.00 50 LYS A O 15
ATOM 24848 N N . SER A 1 51 ? 90.519 8.750 0.378 1.00 0.00 51 SER A N 15
ATOM 24849 C CA . SER A 1 51 ? 90.152 7.612 -0.513 1.00 0.00 51 SER A CA 15
ATOM 24850 C C . SER A 1 51 ? 90.540 7.929 -1.960 1.00 0.00 51 SER A C 15
ATOM 24851 O O . SER A 1 51 ? 91.468 7.362 -2.502 1.00 0.00 51 SER A O 15
ATOM 24859 N N . LYS A 1 52 ? 89.838 8.831 -2.590 1.00 0.00 52 LYS A N 15
ATOM 24860 C CA . LYS A 1 52 ? 90.165 9.183 -3.996 1.00 0.00 52 LYS A CA 15
ATOM 24861 C C . LYS A 1 52 ? 91.165 10.348 -4.019 1.00 0.00 52 LYS A C 15
ATOM 24862 O O . LYS A 1 52 ? 91.797 10.615 -5.022 1.00 0.00 52 LYS A O 15
ATOM 24881 N N . LEU A 1 53 ? 91.310 11.040 -2.922 1.00 0.00 53 LEU A N 15
ATOM 24882 C CA . LEU A 1 53 ? 92.266 12.184 -2.883 1.00 0.00 53 LEU A CA 15
ATOM 24883 C C . LEU A 1 53 ? 92.015 13.122 -4.068 1.00 0.00 53 LEU A C 15
ATOM 24884 O O . LEU A 1 53 ? 92.935 13.644 -4.666 1.00 0.00 53 LEU A O 15
ATOM 24900 N N . SER A 1 54 ? 90.774 13.339 -4.412 1.00 0.00 54 SER A N 15
ATOM 24901 C CA . SER A 1 54 ? 90.465 14.241 -5.556 1.00 0.00 54 SER A CA 15
ATOM 24902 C C . SER A 1 54 ? 89.006 14.701 -5.484 1.00 0.00 54 SER A C 15
ATOM 24903 O O . SER A 1 54 ? 88.458 14.888 -4.416 1.00 0.00 54 SER A O 15
ATOM 24911 N N . ILE A 1 55 ? 88.373 14.882 -6.610 1.00 0.00 55 ILE A N 15
ATOM 24912 C CA . ILE A 1 55 ? 86.950 15.327 -6.600 1.00 0.00 55 ILE A CA 15
ATOM 24913 C C . ILE A 1 55 ? 86.166 14.554 -5.536 1.00 0.00 55 ILE A C 15
ATOM 24914 O O . ILE A 1 55 ? 86.394 13.378 -5.330 1.00 0.00 55 ILE A O 15
ATOM 24930 N N . PRO A 1 56 ? 85.264 15.245 -4.895 1.00 0.00 56 PRO A N 15
ATOM 24931 C CA . PRO A 1 56 ? 84.436 14.616 -3.838 1.00 0.00 56 PRO A CA 15
ATOM 24932 C C . PRO A 1 56 ? 83.610 13.468 -4.425 1.00 0.00 56 PRO A C 15
ATOM 24933 O O . PRO A 1 56 ? 82.615 13.681 -5.089 1.00 0.00 56 PRO A O 15
ATOM 24944 N N . GLU A 1 57 ? 84.016 12.251 -4.184 1.00 0.00 57 GLU A N 15
ATOM 24945 C CA . GLU A 1 57 ? 83.256 11.090 -4.728 1.00 0.00 57 GLU A CA 15
ATOM 24946 C C . GLU A 1 57 ? 83.191 9.967 -3.691 1.00 0.00 57 GLU A C 15
ATOM 24947 O O . GLU A 1 57 ? 83.230 8.799 -4.023 1.00 0.00 57 GLU A O 15
ATOM 24959 N N . LEU A 1 58 ? 83.092 10.310 -2.435 1.00 0.00 58 LEU A N 15
ATOM 24960 C CA . LEU A 1 58 ? 83.022 9.259 -1.381 1.00 0.00 58 LEU A CA 15
ATOM 24961 C C . LEU A 1 58 ? 81.562 8.937 -1.054 1.00 0.00 58 LEU A C 15
ATOM 24962 O O . LEU A 1 58 ? 81.266 8.239 -0.104 1.00 0.00 58 LEU A O 15
ATOM 24978 N N . SER A 1 59 ? 80.646 9.438 -1.838 1.00 0.00 59 SER A N 15
ATOM 24979 C CA . SER A 1 59 ? 79.204 9.161 -1.576 1.00 0.00 59 SER A CA 15
ATOM 24980 C C . SER A 1 59 ? 78.873 7.710 -1.930 1.00 0.00 59 SER A C 15
ATOM 24981 O O . SER A 1 59 ? 78.018 7.094 -1.324 1.00 0.00 59 SER A O 15
ATOM 24989 N N . TYR A 1 60 ? 79.541 7.155 -2.906 1.00 0.00 60 TYR A N 15
ATOM 24990 C CA . TYR A 1 60 ? 79.257 5.743 -3.286 1.00 0.00 60 TYR A CA 15
ATOM 24991 C C . TYR A 1 60 ? 79.941 4.790 -2.301 1.00 0.00 60 TYR A C 15
ATOM 24992 O O . TYR A 1 60 ? 79.480 3.691 -2.064 1.00 0.00 60 TYR A O 15
ATOM 25010 N N . ILE A 1 61 ? 81.028 5.209 -1.711 1.00 0.00 61 ILE A N 15
ATOM 25011 C CA . ILE A 1 61 ? 81.725 4.332 -0.728 1.00 0.00 61 ILE A CA 15
ATOM 25012 C C . ILE A 1 61 ? 80.856 4.175 0.518 1.00 0.00 61 ILE A C 15
ATOM 25013 O O . ILE A 1 61 ? 80.689 3.094 1.045 1.00 0.00 61 ILE A O 15
ATOM 25029 N N . TRP A 1 62 ? 80.299 5.255 0.988 1.00 0.00 62 TRP A N 15
ATOM 25030 C CA . TRP A 1 62 ? 79.434 5.188 2.198 1.00 0.00 62 TRP A CA 15
ATOM 25031 C C . TRP A 1 62 ? 78.081 4.572 1.837 1.00 0.00 62 TRP A C 15
ATOM 25032 O O . TRP A 1 62 ? 77.539 3.768 2.568 1.00 0.00 62 TRP A O 15
ATOM 25053 N N . GLU A 1 63 ? 77.537 4.934 0.706 1.00 0.00 63 GLU A N 15
ATOM 25054 C CA . GLU A 1 63 ? 76.225 4.358 0.295 1.00 0.00 63 GLU A CA 15
ATOM 25055 C C . GLU A 1 63 ? 76.318 2.831 0.272 1.00 0.00 63 GLU A C 15
ATOM 25056 O O . GLU A 1 63 ? 75.339 2.134 0.453 1.00 0.00 63 GLU A O 15
ATOM 25068 N N . LEU A 1 64 ? 77.494 2.308 0.053 1.00 0.00 64 LEU A N 15
ATOM 25069 C CA . LEU A 1 64 ? 77.662 0.829 0.020 1.00 0.00 64 LEU A CA 15
ATOM 25070 C C . LEU A 1 64 ? 78.173 0.328 1.373 1.00 0.00 64 LEU A C 15
ATOM 25071 O O . LEU A 1 64 ? 77.985 -0.817 1.733 1.00 0.00 64 LEU A O 15
ATOM 25087 N N . SER A 1 65 ? 78.818 1.177 2.127 1.00 0.00 65 SER A N 15
ATOM 25088 C CA . SER A 1 65 ? 79.337 0.745 3.456 1.00 0.00 65 SER A CA 15
ATOM 25089 C C . SER A 1 65 ? 78.174 0.506 4.422 1.00 0.00 65 SER A C 15
ATOM 25090 O O . SER A 1 65 ? 78.257 -0.308 5.321 1.00 0.00 65 SER A O 15
ATOM 25098 N N . ASP A 1 66 ? 77.090 1.210 4.242 1.00 0.00 66 ASP A N 15
ATOM 25099 C CA . ASP A 1 66 ? 75.919 1.022 5.147 1.00 0.00 66 ASP A CA 15
ATOM 25100 C C . ASP A 1 66 ? 74.981 -0.045 4.580 1.00 0.00 66 ASP A C 15
ATOM 25101 O O . ASP A 1 66 ? 74.971 -0.309 3.395 1.00 0.00 66 ASP A O 15
ATOM 25110 N N . ALA A 1 67 ? 74.193 -0.662 5.417 1.00 0.00 67 ALA A N 15
ATOM 25111 C CA . ALA A 1 67 ? 73.261 -1.710 4.922 1.00 0.00 67 ALA A CA 15
ATOM 25112 C C . ALA A 1 67 ? 71.898 -1.581 5.607 1.00 0.00 67 ALA A C 15
ATOM 25113 O O . ALA A 1 67 ? 71.155 -2.536 5.713 1.00 0.00 67 ALA A O 15
ATOM 25120 N N . ASP A 1 68 ? 71.562 -0.408 6.071 1.00 0.00 68 ASP A N 15
ATOM 25121 C CA . ASP A 1 68 ? 70.246 -0.222 6.745 1.00 0.00 68 ASP A CA 15
ATOM 25122 C C . ASP A 1 68 ? 70.023 1.264 6.995 1.00 0.00 68 ASP A C 15
ATOM 25123 O O . ASP A 1 68 ? 69.310 1.658 7.895 1.00 0.00 68 ASP A O 15
ATOM 25132 N N . CYS A 1 69 ? 70.648 2.084 6.195 1.00 0.00 69 CYS A N 15
ATOM 25133 C CA . CYS A 1 69 ? 70.521 3.551 6.350 1.00 0.00 69 CYS A CA 15
ATOM 25134 C C . CYS A 1 69 ? 70.441 3.928 7.829 1.00 0.00 69 CYS A C 15
ATOM 25135 O O . CYS A 1 69 ? 69.795 4.886 8.206 1.00 0.00 69 CYS A O 15
ATOM 25143 N N . ASP A 1 70 ? 71.091 3.174 8.667 1.00 0.00 70 ASP A N 15
ATOM 25144 C CA . ASP A 1 70 ? 71.059 3.474 10.126 1.00 0.00 70 ASP A CA 15
ATOM 25145 C C . ASP A 1 70 ? 72.088 4.554 10.470 1.00 0.00 70 ASP A C 15
ATOM 25146 O O . ASP A 1 70 ? 72.096 5.092 11.559 1.00 0.00 70 ASP A O 15
ATOM 25155 N N . GLY A 1 71 ? 72.958 4.873 9.551 1.00 0.00 71 GLY A N 15
ATOM 25156 C CA . GLY A 1 71 ? 73.986 5.916 9.830 1.00 0.00 71 GLY A CA 15
ATOM 25157 C C . GLY A 1 71 ? 75.208 5.267 10.483 1.00 0.00 71 GLY A C 15
ATOM 25158 O O . GLY A 1 71 ? 76.338 5.587 10.167 1.00 0.00 71 GLY A O 15
ATOM 25162 N N . ALA A 1 72 ? 74.991 4.353 11.391 1.00 0.00 72 ALA A N 15
ATOM 25163 C CA . ALA A 1 72 ? 76.132 3.682 12.063 1.00 0.00 72 ALA A CA 15
ATOM 25164 C C . ALA A 1 72 ? 76.535 2.432 11.279 1.00 0.00 72 ALA A C 15
ATOM 25165 O O . ALA A 1 72 ? 75.775 1.911 10.487 1.00 0.00 72 ALA A O 15
ATOM 25172 N N . LEU A 1 73 ? 77.725 1.954 11.488 1.00 0.00 73 LEU A N 15
ATOM 25173 C CA . LEU A 1 73 ? 78.183 0.741 10.751 1.00 0.00 73 LEU A CA 15
ATOM 25174 C C . LEU A 1 73 ? 78.913 -0.218 11.693 1.00 0.00 73 LEU A C 15
ATOM 25175 O O . LEU A 1 73 ? 79.914 0.123 12.288 1.00 0.00 73 LEU A O 15
ATOM 25191 N N . THR A 1 74 ? 78.423 -1.420 11.828 1.00 0.00 74 THR A N 15
ATOM 25192 C CA . THR A 1 74 ? 79.095 -2.401 12.729 1.00 0.00 74 THR A CA 15
ATOM 25193 C C . THR A 1 74 ? 80.582 -2.489 12.393 1.00 0.00 74 THR A C 15
ATOM 25194 O O . THR A 1 74 ? 80.977 -2.299 11.264 1.00 0.00 74 THR A O 15
ATOM 25205 N N . LEU A 1 75 ? 81.408 -2.797 13.354 1.00 0.00 75 LEU A N 15
ATOM 25206 C CA . LEU A 1 75 ? 82.859 -2.924 13.059 1.00 0.00 75 LEU A CA 15
ATOM 25207 C C . LEU A 1 75 ? 83.054 -3.886 11.881 1.00 0.00 75 LEU A C 15
ATOM 25208 O O . LEU A 1 75 ? 83.734 -3.560 10.928 1.00 0.00 75 LEU A O 15
ATOM 25224 N N . PRO A 1 76 ? 82.449 -5.050 11.977 1.00 0.00 76 PRO A N 15
ATOM 25225 C CA . PRO A 1 76 ? 82.571 -6.048 10.890 1.00 0.00 76 PRO A CA 15
ATOM 25226 C C . PRO A 1 76 ? 82.125 -5.446 9.556 1.00 0.00 76 PRO A C 15
ATOM 25227 O O . PRO A 1 76 ? 82.606 -5.824 8.506 1.00 0.00 76 PRO A O 15
ATOM 25238 N N . GLU A 1 77 ? 81.214 -4.509 9.578 1.00 0.00 77 GLU A N 15
ATOM 25239 C CA . GLU A 1 77 ? 80.761 -3.895 8.297 1.00 0.00 77 GLU A CA 15
ATOM 25240 C C . GLU A 1 77 ? 81.754 -2.804 7.880 1.00 0.00 77 GLU A C 15
ATOM 25241 O O . GLU A 1 77 ? 81.880 -2.470 6.718 1.00 0.00 77 GLU A O 15
ATOM 25253 N N . PHE A 1 78 ? 82.465 -2.259 8.827 1.00 0.00 78 PHE A N 15
ATOM 25254 C CA . PHE A 1 78 ? 83.461 -1.201 8.508 1.00 0.00 78 PHE A CA 15
ATOM 25255 C C . PHE A 1 78 ? 84.710 -1.839 7.900 1.00 0.00 78 PHE A C 15
ATOM 25256 O O . PHE A 1 78 ? 85.395 -1.242 7.093 1.00 0.00 78 PHE A O 15
ATOM 25273 N N . CYS A 1 79 ? 85.009 -3.054 8.277 1.00 0.00 79 CYS A N 15
ATOM 25274 C CA . CYS A 1 79 ? 86.210 -3.731 7.712 1.00 0.00 79 CYS A CA 15
ATOM 25275 C C . CYS A 1 79 ? 86.135 -3.727 6.183 1.00 0.00 79 CYS A C 15
ATOM 25276 O O . CYS A 1 79 ? 87.125 -3.543 5.503 1.00 0.00 79 CYS A O 15
ATOM 25284 N N . ALA A 1 80 ? 84.964 -3.924 5.640 1.00 0.00 80 ALA A N 15
ATOM 25285 C CA . ALA A 1 80 ? 84.822 -3.927 4.156 1.00 0.00 80 ALA A CA 15
ATOM 25286 C C . ALA A 1 80 ? 84.809 -2.490 3.633 1.00 0.00 80 ALA A C 15
ATOM 25287 O O . ALA A 1 80 ? 85.337 -2.196 2.578 1.00 0.00 80 ALA A O 15
ATOM 25294 N N . ALA A 1 81 ? 84.210 -1.594 4.366 1.00 0.00 81 ALA A N 15
ATOM 25295 C CA . ALA A 1 81 ? 84.163 -0.174 3.917 1.00 0.00 81 ALA A CA 15
ATOM 25296 C C . ALA A 1 81 ? 85.583 0.381 3.776 1.00 0.00 81 ALA A C 15
ATOM 25297 O O . ALA A 1 81 ? 85.803 1.396 3.146 1.00 0.00 81 ALA A O 15
ATOM 25304 N N . PHE A 1 82 ? 86.551 -0.278 4.357 1.00 0.00 82 PHE A N 15
ATOM 25305 C CA . PHE A 1 82 ? 87.953 0.218 4.251 1.00 0.00 82 PHE A CA 15
ATOM 25306 C C . PHE A 1 82 ? 88.552 -0.174 2.898 1.00 0.00 82 PHE A C 15
ATOM 25307 O O . PHE A 1 82 ? 88.932 0.672 2.113 1.00 0.00 82 PHE A O 15
ATOM 25324 N N . HIS A 1 83 ? 88.634 -1.446 2.610 1.00 0.00 83 HIS A N 15
ATOM 25325 C CA . HIS A 1 83 ? 89.206 -1.866 1.300 1.00 0.00 83 HIS A CA 15
ATOM 25326 C C . HIS A 1 83 ? 88.471 -1.144 0.169 1.00 0.00 83 HIS A C 15
ATOM 25327 O O . HIS A 1 83 ? 88.972 -1.014 -0.930 1.00 0.00 83 HIS A O 15
ATOM 25341 N N . LEU A 1 84 ? 87.290 -0.658 0.441 1.00 0.00 84 LEU A N 15
ATOM 25342 C CA . LEU A 1 84 ? 86.523 0.075 -0.605 1.00 0.00 84 LEU A CA 15
ATOM 25343 C C . LEU A 1 84 ? 87.112 1.476 -0.779 1.00 0.00 84 LEU A C 15
ATOM 25344 O O . LEU A 1 84 ? 87.264 1.970 -1.879 1.00 0.00 84 LEU A O 15
ATOM 25360 N N . ILE A 1 85 ? 87.452 2.115 0.308 1.00 0.00 85 ILE A N 15
ATOM 25361 C CA . ILE A 1 85 ? 88.040 3.481 0.222 1.00 0.00 85 ILE A CA 15
ATOM 25362 C C . ILE A 1 85 ? 89.365 3.429 -0.542 1.00 0.00 85 ILE A C 15
ATOM 25363 O O . ILE A 1 85 ? 89.634 4.245 -1.401 1.00 0.00 85 ILE A O 15
ATOM 25379 N N . VAL A 1 86 ? 90.195 2.469 -0.234 1.00 0.00 86 VAL A N 15
ATOM 25380 C CA . VAL A 1 86 ? 91.504 2.356 -0.940 1.00 0.00 86 VAL A CA 15
ATOM 25381 C C . VAL A 1 86 ? 91.297 1.781 -2.343 1.00 0.00 86 VAL A C 15
ATOM 25382 O O . VAL A 1 86 ? 92.105 1.975 -3.229 1.00 0.00 86 VAL A O 15
ATOM 25395 N N . ALA A 1 87 ? 90.219 1.072 -2.550 1.00 0.00 87 ALA A N 15
ATOM 25396 C CA . ALA A 1 87 ? 89.955 0.482 -3.895 1.00 0.00 87 ALA A CA 15
ATOM 25397 C C . ALA A 1 87 ? 90.307 1.490 -4.991 1.00 0.00 87 ALA A C 15
ATOM 25398 O O . ALA A 1 87 ? 90.811 1.134 -6.038 1.00 0.00 87 ALA A O 15
ATOM 25405 N N . ARG A 1 88 ? 90.046 2.746 -4.756 1.00 0.00 88 ARG A N 15
ATOM 25406 C CA . ARG A 1 88 ? 90.365 3.780 -5.780 1.00 0.00 88 ARG A CA 15
ATOM 25407 C C . ARG A 1 88 ? 91.880 3.874 -5.981 1.00 0.00 88 ARG A C 15
ATOM 25408 O O . ARG A 1 88 ? 92.370 3.880 -7.093 1.00 0.00 88 ARG A O 15
ATOM 25429 N N . LYS A 1 89 ? 92.624 3.949 -4.912 1.00 0.00 89 LYS A N 15
ATOM 25430 C CA . LYS A 1 89 ? 94.106 4.044 -5.040 1.00 0.00 89 LYS A CA 15
ATOM 25431 C C . LYS A 1 89 ? 94.672 2.754 -5.639 1.00 0.00 89 LYS A C 15
ATOM 25432 O O . LYS A 1 89 ? 95.180 2.742 -6.743 1.00 0.00 89 LYS A O 15
ATOM 25451 N N . ASN A 1 90 ? 94.591 1.666 -4.921 1.00 0.00 90 ASN A N 15
ATOM 25452 C CA . ASN A 1 90 ? 95.127 0.381 -5.456 1.00 0.00 90 ASN A CA 15
ATOM 25453 C C . ASN A 1 90 ? 94.695 0.191 -6.911 1.00 0.00 90 ASN A C 15
ATOM 25454 O O . ASN A 1 90 ? 95.418 -0.359 -7.718 1.00 0.00 90 ASN A O 15
ATOM 25465 N N . GLY A 1 91 ? 93.519 0.642 -7.254 1.00 0.00 91 GLY A N 15
ATOM 25466 C CA . GLY A 1 91 ? 93.041 0.488 -8.656 1.00 0.00 91 GLY A CA 15
ATOM 25467 C C . GLY A 1 91 ? 92.338 -0.862 -8.808 1.00 0.00 91 GLY A C 15
ATOM 25468 O O . GLY A 1 91 ? 92.268 -1.418 -9.886 1.00 0.00 91 GLY A O 15
ATOM 25472 N N . TYR A 1 92 ? 91.816 -1.392 -7.736 1.00 0.00 92 TYR A N 15
ATOM 25473 C CA . TYR A 1 92 ? 91.118 -2.707 -7.820 1.00 0.00 92 TYR A CA 15
ATOM 25474 C C . TYR A 1 92 ? 90.181 -2.729 -9.030 1.00 0.00 92 TYR A C 15
ATOM 25475 O O . TYR A 1 92 ? 89.735 -1.698 -9.491 1.00 0.00 92 TYR A O 15
ATOM 25493 N N . PRO A 1 93 ? 89.915 -3.916 -9.506 1.00 0.00 93 PRO A N 15
ATOM 25494 C CA . PRO A 1 93 ? 89.022 -4.082 -10.678 1.00 0.00 93 PRO A CA 15
ATOM 25495 C C . PRO A 1 93 ? 87.651 -3.461 -10.396 1.00 0.00 93 PRO A C 15
ATOM 25496 O O . PRO A 1 93 ? 87.523 -2.550 -9.604 1.00 0.00 93 PRO A O 15
ATOM 25507 N N . LEU A 1 94 ? 86.626 -3.948 -11.043 1.00 0.00 94 LEU A N 15
ATOM 25508 C CA . LEU A 1 94 ? 85.263 -3.384 -10.815 1.00 0.00 94 LEU A CA 15
ATOM 25509 C C . LEU A 1 94 ? 85.036 -3.129 -9.322 1.00 0.00 94 LEU A C 15
ATOM 25510 O O . LEU A 1 94 ? 85.454 -3.908 -8.488 1.00 0.00 94 LEU A O 15
ATOM 25526 N N . PRO A 1 95 ? 84.376 -2.040 -9.037 1.00 0.00 95 PRO A N 15
ATOM 25527 C CA . PRO A 1 95 ? 84.088 -1.670 -7.630 1.00 0.00 95 PRO A CA 15
ATOM 25528 C C . PRO A 1 95 ? 83.088 -2.654 -7.016 1.00 0.00 95 PRO A C 15
ATOM 25529 O O . PRO A 1 95 ? 82.723 -3.644 -7.620 1.00 0.00 95 PRO A O 15
ATOM 25540 N N . GLU A 1 96 ? 82.644 -2.390 -5.816 1.00 0.00 96 GLU A N 15
ATOM 25541 C CA . GLU A 1 96 ? 81.668 -3.311 -5.163 1.00 0.00 96 GLU A CA 15
ATOM 25542 C C . GLU A 1 96 ? 80.236 -2.882 -5.490 1.00 0.00 96 GLU A C 15
ATOM 25543 O O . GLU A 1 96 ? 80.012 -1.980 -6.274 1.00 0.00 96 GLU A O 15
ATOM 25555 N N . GLY A 1 97 ? 79.263 -3.521 -4.900 1.00 0.00 97 GLY A N 15
ATOM 25556 C CA . GLY A 1 97 ? 77.851 -3.148 -5.183 1.00 0.00 97 GLY A CA 15
ATOM 25557 C C . GLY A 1 97 ? 77.532 -3.451 -6.647 1.00 0.00 97 GLY A C 15
ATOM 25558 O O . GLY A 1 97 ? 78.414 -3.711 -7.442 1.00 0.00 97 GLY A O 15
ATOM 25562 N N . LEU A 1 98 ? 76.283 -3.420 -7.013 1.00 0.00 98 LEU A N 15
ATOM 25563 C CA . LEU A 1 98 ? 75.916 -3.709 -8.427 1.00 0.00 98 LEU A CA 15
ATOM 25564 C C . LEU A 1 98 ? 75.335 -2.459 -9.092 1.00 0.00 98 LEU A C 15
ATOM 25565 O O . LEU A 1 98 ? 74.181 -2.437 -9.468 1.00 0.00 98 LEU A O 15
ATOM 25581 N N . PRO A 1 99 ? 76.163 -1.456 -9.218 1.00 0.00 99 PRO A N 15
ATOM 25582 C CA . PRO A 1 99 ? 75.730 -0.190 -9.848 1.00 0.00 99 PRO A CA 15
ATOM 25583 C C . PRO A 1 99 ? 74.963 -0.482 -11.141 1.00 0.00 99 PRO A C 15
ATOM 25584 O O . PRO A 1 99 ? 73.819 -0.098 -11.282 1.00 0.00 99 PRO A O 15
ATOM 25595 N N . PRO A 1 100 ? 75.618 -1.161 -12.044 1.00 0.00 100 PRO A N 15
ATOM 25596 C CA . PRO A 1 100 ? 74.981 -1.512 -13.336 1.00 0.00 100 PRO A CA 15
ATOM 25597 C C . PRO A 1 100 ? 73.834 -2.501 -13.105 1.00 0.00 100 PRO A C 15
ATOM 25598 O O . PRO A 1 100 ? 73.844 -3.265 -12.160 1.00 0.00 100 PRO A O 15
ATOM 25609 N N . THR A 1 101 ? 72.849 -2.493 -13.958 1.00 0.00 101 THR A N 15
ATOM 25610 C CA . THR A 1 101 ? 71.706 -3.436 -13.783 1.00 0.00 101 THR A CA 15
ATOM 25611 C C . THR A 1 101 ? 71.164 -3.865 -15.149 1.00 0.00 101 THR A C 15
ATOM 25612 O O . THR A 1 101 ? 69.971 -3.873 -15.381 1.00 0.00 101 THR A O 15
ATOM 25623 N N . LEU A 1 102 ? 72.033 -4.223 -16.054 1.00 0.00 102 LEU A N 15
ATOM 25624 C CA . LEU A 1 102 ? 71.571 -4.654 -17.406 1.00 0.00 102 LEU A CA 15
ATOM 25625 C C . LEU A 1 102 ? 72.256 -5.963 -17.804 1.00 0.00 102 LEU A C 15
ATOM 25626 O O . LEU A 1 102 ? 72.719 -6.120 -18.917 1.00 0.00 102 LEU A O 15
ATOM 25642 N N . GLN A 1 103 ? 72.330 -6.901 -16.903 1.00 0.00 103 GLN A N 15
ATOM 25643 C CA . GLN A 1 103 ? 72.990 -8.197 -17.227 1.00 0.00 103 GLN A CA 15
ATOM 25644 C C . GLN A 1 103 ? 72.263 -8.895 -18.378 1.00 0.00 103 GLN A C 15
ATOM 25645 O O . GLN A 1 103 ? 71.109 -8.623 -18.640 1.00 0.00 103 GLN A O 15
ATOM 25659 N N . PRO A 1 104 ? 72.974 -9.775 -19.029 1.00 0.00 104 PRO A N 15
ATOM 25660 C CA . PRO A 1 104 ? 72.401 -10.531 -20.172 1.00 0.00 104 PRO A CA 15
ATOM 25661 C C . PRO A 1 104 ? 71.243 -11.415 -19.699 1.00 0.00 104 PRO A C 15
ATOM 25662 O O . PRO A 1 104 ? 71.413 -12.592 -19.445 1.00 0.00 104 PRO A O 15
ATOM 25673 N N . GLU A 1 105 ? 70.068 -10.861 -19.581 1.00 0.00 105 GLU A N 15
ATOM 25674 C CA . GLU A 1 105 ? 68.904 -11.672 -19.128 1.00 0.00 105 GLU A CA 15
ATOM 25675 C C . GLU A 1 105 ? 68.048 -12.086 -20.327 1.00 0.00 105 GLU A C 15
ATOM 25676 O O . GLU A 1 105 ? 67.506 -13.173 -20.369 1.00 0.00 105 GLU A O 15
ATOM 25688 N N . PHE A 1 106 ? 67.920 -11.227 -21.302 1.00 0.00 106 PHE A N 15
ATOM 25689 C CA . PHE A 1 106 ? 67.101 -11.570 -22.496 1.00 0.00 106 PHE A CA 15
ATOM 25690 C C . PHE A 1 106 ? 68.000 -11.773 -23.718 1.00 0.00 106 PHE A C 15
ATOM 25691 O O . PHE A 1 106 ? 67.870 -11.091 -24.716 1.00 0.00 106 PHE A O 15
ATOM 25708 N N . ILE A 1 107 ? 68.909 -12.706 -23.650 1.00 0.00 107 ILE A N 15
ATOM 25709 C CA . ILE A 1 107 ? 69.813 -12.951 -24.807 1.00 0.00 107 ILE A CA 15
ATOM 25710 C C . ILE A 1 107 ? 70.042 -14.454 -24.988 1.00 0.00 107 ILE A C 15
ATOM 25711 O O . ILE A 1 107 ? 69.321 -15.120 -25.703 1.00 0.00 107 ILE A O 15
ATOM 25727 N N . VAL A 1 108 ? 71.041 -14.994 -24.344 1.00 0.00 108 VAL A N 15
ATOM 25728 C CA . VAL A 1 108 ? 71.314 -16.451 -24.480 1.00 0.00 108 VAL A CA 15
ATOM 25729 C C . VAL A 1 108 ? 70.770 -17.205 -23.264 1.00 0.00 108 VAL A C 15
ATOM 25730 O O . VAL A 1 108 ? 70.815 -16.721 -22.150 1.00 0.00 108 VAL A O 15
ATOM 25743 N N . THR A 1 109 ? 70.252 -18.386 -23.468 1.00 0.00 109 THR A N 15
ATOM 25744 C CA . THR A 1 109 ? 69.705 -19.168 -22.322 1.00 0.00 109 THR A CA 15
ATOM 25745 C C . THR A 1 109 ? 70.844 -19.649 -21.417 1.00 0.00 109 THR A C 15
ATOM 25746 O O . THR A 1 109 ? 70.760 -19.579 -20.207 1.00 0.00 109 THR A O 15
ATOM 25757 N N . ASP A 1 110 ? 71.907 -20.136 -21.996 1.00 0.00 110 ASP A N 15
ATOM 25758 C CA . ASP A 1 110 ? 73.049 -20.622 -21.169 1.00 0.00 110 ASP A CA 15
ATOM 25759 C C . ASP A 1 110 ? 74.378 -20.264 -21.842 1.00 0.00 110 ASP A C 15
ATOM 25760 O O . ASP A 1 110 ? 74.499 -20.503 -23.032 1.00 0.00 110 ASP A O 15
ATOM 25771 N N . GLY A 1 1 ? 89.308 -38.731 6.172 1.00 0.00 1 GLY A N 16
ATOM 25772 C CA . GLY A 1 1 ? 88.234 -38.648 7.201 1.00 0.00 1 GLY A CA 16
ATOM 25773 C C . GLY A 1 1 ? 86.913 -39.133 6.603 1.00 0.00 1 GLY A C 16
ATOM 25774 O O . GLY A 1 1 ? 86.285 -40.038 7.114 1.00 0.00 1 GLY A O 16
ATOM 25780 N N . SER A 1 2 ? 86.487 -38.537 5.524 1.00 0.00 2 SER A N 16
ATOM 25781 C CA . SER A 1 2 ? 85.204 -38.961 4.894 1.00 0.00 2 SER A CA 16
ATOM 25782 C C . SER A 1 2 ? 84.052 -38.809 5.893 1.00 0.00 2 SER A C 16
ATOM 25783 O O . SER A 1 2 ? 83.399 -37.786 5.950 1.00 0.00 2 SER A O 16
ATOM 25791 N N . LEU A 1 3 ? 83.799 -39.817 6.682 1.00 0.00 3 LEU A N 16
ATOM 25792 C CA . LEU A 1 3 ? 82.693 -39.727 7.676 1.00 0.00 3 LEU A CA 16
ATOM 25793 C C . LEU A 1 3 ? 82.977 -38.610 8.686 1.00 0.00 3 LEU A C 16
ATOM 25794 O O . LEU A 1 3 ? 82.090 -37.882 9.088 1.00 0.00 3 LEU A O 16
ATOM 25810 N N . GLN A 1 4 ? 84.207 -38.467 9.098 1.00 0.00 4 GLN A N 16
ATOM 25811 C CA . GLN A 1 4 ? 84.543 -37.397 10.081 1.00 0.00 4 GLN A CA 16
ATOM 25812 C C . GLN A 1 4 ? 84.173 -36.025 9.513 1.00 0.00 4 GLN A C 16
ATOM 25813 O O . GLN A 1 4 ? 84.490 -35.704 8.385 1.00 0.00 4 GLN A O 16
ATOM 25827 N N . ASP A 1 5 ? 83.505 -35.211 10.285 1.00 0.00 5 ASP A N 16
ATOM 25828 C CA . ASP A 1 5 ? 83.120 -33.861 9.782 1.00 0.00 5 ASP A CA 16
ATOM 25829 C C . ASP A 1 5 ? 84.336 -32.930 9.783 1.00 0.00 5 ASP A C 16
ATOM 25830 O O . ASP A 1 5 ? 85.444 -33.343 10.064 1.00 0.00 5 ASP A O 16
ATOM 25839 N N . ASN A 1 6 ? 84.138 -31.680 9.471 1.00 0.00 6 ASN A N 16
ATOM 25840 C CA . ASN A 1 6 ? 85.285 -30.725 9.453 1.00 0.00 6 ASN A CA 16
ATOM 25841 C C . ASN A 1 6 ? 84.793 -29.304 9.738 1.00 0.00 6 ASN A C 16
ATOM 25842 O O . ASN A 1 6 ? 83.896 -29.094 10.531 1.00 0.00 6 ASN A O 16
ATOM 25853 N N . SER A 1 7 ? 85.374 -28.325 9.100 1.00 0.00 7 SER A N 16
ATOM 25854 C CA . SER A 1 7 ? 84.939 -26.918 9.337 1.00 0.00 7 SER A CA 16
ATOM 25855 C C . SER A 1 7 ? 84.968 -26.123 8.029 1.00 0.00 7 SER A C 16
ATOM 25856 O O . SER A 1 7 ? 85.906 -26.203 7.262 1.00 0.00 7 SER A O 16
ATOM 25864 N N . SER A 1 8 ? 83.946 -25.353 7.771 1.00 0.00 8 SER A N 16
ATOM 25865 C CA . SER A 1 8 ? 83.916 -24.550 6.516 1.00 0.00 8 SER A CA 16
ATOM 25866 C C . SER A 1 8 ? 84.752 -23.279 6.683 1.00 0.00 8 SER A C 16
ATOM 25867 O O . SER A 1 8 ? 85.136 -22.917 7.778 1.00 0.00 8 SER A O 16
ATOM 25875 N N . TYR A 1 9 ? 85.039 -22.598 5.608 1.00 0.00 9 TYR A N 16
ATOM 25876 C CA . TYR A 1 9 ? 85.849 -21.354 5.709 1.00 0.00 9 TYR A CA 16
ATOM 25877 C C . TYR A 1 9 ? 84.944 -20.149 5.994 1.00 0.00 9 TYR A C 16
ATOM 25878 O O . TYR A 1 9 ? 84.027 -19.874 5.245 1.00 0.00 9 TYR A O 16
ATOM 25896 N N . PRO A 1 10 ? 85.230 -19.476 7.078 1.00 0.00 10 PRO A N 16
ATOM 25897 C CA . PRO A 1 10 ? 84.431 -18.293 7.475 1.00 0.00 10 PRO A CA 16
ATOM 25898 C C . PRO A 1 10 ? 84.886 -17.049 6.700 1.00 0.00 10 PRO A C 16
ATOM 25899 O O . PRO A 1 10 ? 85.031 -15.980 7.259 1.00 0.00 10 PRO A O 16
ATOM 25910 N N . ASP A 1 11 ? 85.114 -17.177 5.421 1.00 0.00 11 ASP A N 16
ATOM 25911 C CA . ASP A 1 11 ? 85.559 -16.000 4.622 1.00 0.00 11 ASP A CA 16
ATOM 25912 C C . ASP A 1 11 ? 85.600 -16.357 3.134 1.00 0.00 11 ASP A C 16
ATOM 25913 O O . ASP A 1 11 ? 85.486 -17.506 2.757 1.00 0.00 11 ASP A O 16
ATOM 25922 N N . GLU A 1 12 ? 85.764 -15.379 2.286 1.00 0.00 12 GLU A N 16
ATOM 25923 C CA . GLU A 1 12 ? 85.812 -15.661 0.823 1.00 0.00 12 GLU A CA 16
ATOM 25924 C C . GLU A 1 12 ? 86.111 -14.373 0.050 1.00 0.00 12 GLU A C 16
ATOM 25925 O O . GLU A 1 12 ? 87.111 -14.276 -0.631 1.00 0.00 12 GLU A O 16
ATOM 25937 N N . PRO A 1 13 ? 85.226 -13.422 0.187 1.00 0.00 13 PRO A N 16
ATOM 25938 C CA . PRO A 1 13 ? 85.399 -12.122 -0.506 1.00 0.00 13 PRO A CA 16
ATOM 25939 C C . PRO A 1 13 ? 86.668 -11.423 -0.008 1.00 0.00 13 PRO A C 16
ATOM 25940 O O . PRO A 1 13 ? 87.374 -10.786 -0.764 1.00 0.00 13 PRO A O 16
ATOM 25951 N N . TRP A 1 14 ? 86.962 -11.538 1.258 1.00 0.00 14 TRP A N 16
ATOM 25952 C CA . TRP A 1 14 ? 88.188 -10.878 1.800 1.00 0.00 14 TRP A CA 16
ATOM 25953 C C . TRP A 1 14 ? 89.393 -11.808 1.650 1.00 0.00 14 TRP A C 16
ATOM 25954 O O . TRP A 1 14 ? 90.397 -11.453 1.065 1.00 0.00 14 TRP A O 16
ATOM 25975 N N . ARG A 1 15 ? 89.294 -12.994 2.176 1.00 0.00 15 ARG A N 16
ATOM 25976 C CA . ARG A 1 15 ? 90.424 -13.962 2.075 1.00 0.00 15 ARG A CA 16
ATOM 25977 C C . ARG A 1 15 ? 91.724 -13.327 2.578 1.00 0.00 15 ARG A C 16
ATOM 25978 O O . ARG A 1 15 ? 92.299 -12.469 1.937 1.00 0.00 15 ARG A O 16
ATOM 25999 N N . ILE A 1 16 ? 92.192 -13.750 3.720 1.00 0.00 16 ILE A N 16
ATOM 26000 C CA . ILE A 1 16 ? 93.457 -13.182 4.269 1.00 0.00 16 ILE A CA 16
ATOM 26001 C C . ILE A 1 16 ? 93.879 -13.972 5.513 1.00 0.00 16 ILE A C 16
ATOM 26002 O O . ILE A 1 16 ? 93.580 -15.143 5.645 1.00 0.00 16 ILE A O 16
ATOM 26018 N N . THR A 1 17 ? 94.570 -13.348 6.424 1.00 0.00 17 THR A N 16
ATOM 26019 C CA . THR A 1 17 ? 95.006 -14.070 7.655 1.00 0.00 17 THR A CA 16
ATOM 26020 C C . THR A 1 17 ? 95.739 -13.110 8.593 1.00 0.00 17 THR A C 16
ATOM 26021 O O . THR A 1 17 ? 96.947 -12.994 8.557 1.00 0.00 17 THR A O 16
ATOM 26032 N N . GLU A 1 18 ? 95.017 -12.420 9.430 1.00 0.00 18 GLU A N 16
ATOM 26033 C CA . GLU A 1 18 ? 95.672 -11.467 10.368 1.00 0.00 18 GLU A CA 16
ATOM 26034 C C . GLU A 1 18 ? 96.648 -10.564 9.609 1.00 0.00 18 GLU A C 16
ATOM 26035 O O . GLU A 1 18 ? 97.544 -9.980 10.184 1.00 0.00 18 GLU A O 16
ATOM 26047 N N . GLU A 1 19 ? 96.475 -10.437 8.321 1.00 0.00 19 GLU A N 16
ATOM 26048 C CA . GLU A 1 19 ? 97.377 -9.570 7.528 1.00 0.00 19 GLU A CA 16
ATOM 26049 C C . GLU A 1 19 ? 96.665 -8.244 7.240 1.00 0.00 19 GLU A C 16
ATOM 26050 O O . GLU A 1 19 ? 97.282 -7.204 7.121 1.00 0.00 19 GLU A O 16
ATOM 26062 N N . GLN A 1 20 ? 95.366 -8.283 7.140 1.00 0.00 20 GLN A N 16
ATOM 26063 C CA . GLN A 1 20 ? 94.597 -7.040 6.875 1.00 0.00 20 GLN A CA 16
ATOM 26064 C C . GLN A 1 20 ? 93.576 -6.818 7.994 1.00 0.00 20 GLN A C 16
ATOM 26065 O O . GLN A 1 20 ? 93.169 -5.706 8.264 1.00 0.00 20 GLN A O 16
ATOM 26079 N N . ARG A 1 21 ? 93.168 -7.870 8.657 1.00 0.00 21 ARG A N 16
ATOM 26080 C CA . ARG A 1 21 ? 92.184 -7.715 9.766 1.00 0.00 21 ARG A CA 16
ATOM 26081 C C . ARG A 1 21 ? 92.855 -7.032 10.957 1.00 0.00 21 ARG A C 16
ATOM 26082 O O . ARG A 1 21 ? 92.234 -6.289 11.693 1.00 0.00 21 ARG A O 16
ATOM 26103 N N . GLU A 1 22 ? 94.124 -7.271 11.146 1.00 0.00 22 GLU A N 16
ATOM 26104 C CA . GLU A 1 22 ? 94.842 -6.630 12.284 1.00 0.00 22 GLU A CA 16
ATOM 26105 C C . GLU A 1 22 ? 94.957 -5.125 12.038 1.00 0.00 22 GLU A C 16
ATOM 26106 O O . GLU A 1 22 ? 94.759 -4.320 12.927 1.00 0.00 22 GLU A O 16
ATOM 26118 N N . TYR A 1 23 ? 95.273 -4.742 10.832 1.00 0.00 23 TYR A N 16
ATOM 26119 C CA . TYR A 1 23 ? 95.398 -3.293 10.515 1.00 0.00 23 TYR A CA 16
ATOM 26120 C C . TYR A 1 23 ? 94.009 -2.686 10.301 1.00 0.00 23 TYR A C 16
ATOM 26121 O O . TYR A 1 23 ? 93.823 -1.488 10.385 1.00 0.00 23 TYR A O 16
ATOM 26139 N N . TYR A 1 24 ? 93.032 -3.507 10.029 1.00 0.00 24 TYR A N 16
ATOM 26140 C CA . TYR A 1 24 ? 91.654 -2.982 9.815 1.00 0.00 24 TYR A CA 16
ATOM 26141 C C . TYR A 1 24 ? 91.040 -2.582 11.159 1.00 0.00 24 TYR A C 16
ATOM 26142 O O . TYR A 1 24 ? 90.486 -1.511 11.307 1.00 0.00 24 TYR A O 16
ATOM 26160 N N . VAL A 1 25 ? 91.142 -3.434 12.142 1.00 0.00 25 VAL A N 16
ATOM 26161 C CA . VAL A 1 25 ? 90.572 -3.101 13.479 1.00 0.00 25 VAL A CA 16
ATOM 26162 C C . VAL A 1 25 ? 91.408 -2.002 14.141 1.00 0.00 25 VAL A C 16
ATOM 26163 O O . VAL A 1 25 ? 90.922 -1.247 14.960 1.00 0.00 25 VAL A O 16
ATOM 26176 N N . ASN A 1 26 ? 92.660 -1.903 13.787 1.00 0.00 26 ASN A N 16
ATOM 26177 C CA . ASN A 1 26 ? 93.526 -0.849 14.390 1.00 0.00 26 ASN A CA 16
ATOM 26178 C C . ASN A 1 26 ? 93.042 0.538 13.957 1.00 0.00 26 ASN A C 16
ATOM 26179 O O . ASN A 1 26 ? 93.223 1.516 14.653 1.00 0.00 26 ASN A O 16
ATOM 26190 N N . GLN A 1 27 ? 92.424 0.626 12.811 1.00 0.00 27 GLN A N 16
ATOM 26191 C CA . GLN A 1 27 ? 91.924 1.941 12.329 1.00 0.00 27 GLN A CA 16
ATOM 26192 C C . GLN A 1 27 ? 90.524 2.199 12.902 1.00 0.00 27 GLN A C 16
ATOM 26193 O O . GLN A 1 27 ? 90.304 3.147 13.630 1.00 0.00 27 GLN A O 16
ATOM 26207 N N . PHE A 1 28 ? 89.582 1.356 12.584 1.00 0.00 28 PHE A N 16
ATOM 26208 C CA . PHE A 1 28 ? 88.203 1.543 13.113 1.00 0.00 28 PHE A CA 16
ATOM 26209 C C . PHE A 1 28 ? 88.243 1.606 14.641 1.00 0.00 28 PHE A C 16
ATOM 26210 O O . PHE A 1 28 ? 87.320 2.072 15.279 1.00 0.00 28 PHE A O 16
ATOM 26227 N N . ARG A 1 29 ? 89.310 1.139 15.232 1.00 0.00 29 ARG A N 16
ATOM 26228 C CA . ARG A 1 29 ? 89.415 1.171 16.719 1.00 0.00 29 ARG A CA 16
ATOM 26229 C C . ARG A 1 29 ? 89.668 2.602 17.199 1.00 0.00 29 ARG A C 16
ATOM 26230 O O . ARG A 1 29 ? 89.125 3.037 18.195 1.00 0.00 29 ARG A O 16
ATOM 26251 N N . SER A 1 30 ? 90.487 3.340 16.498 1.00 0.00 30 SER A N 16
ATOM 26252 C CA . SER A 1 30 ? 90.767 4.743 16.918 1.00 0.00 30 SER A CA 16
ATOM 26253 C C . SER A 1 30 ? 89.463 5.433 17.325 1.00 0.00 30 SER A C 16
ATOM 26254 O O . SER A 1 30 ? 89.450 6.326 18.149 1.00 0.00 30 SER A O 16
ATOM 26262 N N . LEU A 1 31 ? 88.367 5.021 16.750 1.00 0.00 31 LEU A N 16
ATOM 26263 C CA . LEU A 1 31 ? 87.060 5.644 17.096 1.00 0.00 31 LEU A CA 16
ATOM 26264 C C . LEU A 1 31 ? 86.228 4.672 17.935 1.00 0.00 31 LEU A C 16
ATOM 26265 O O . LEU A 1 31 ? 85.332 5.065 18.656 1.00 0.00 31 LEU A O 16
ATOM 26281 N N . GLN A 1 32 ? 86.518 3.403 17.845 1.00 0.00 32 GLN A N 16
ATOM 26282 C CA . GLN A 1 32 ? 85.752 2.399 18.633 1.00 0.00 32 GLN A CA 16
ATOM 26283 C C . GLN A 1 32 ? 86.681 1.670 19.607 1.00 0.00 32 GLN A C 16
ATOM 26284 O O . GLN A 1 32 ? 87.493 0.862 19.202 1.00 0.00 32 GLN A O 16
ATOM 26298 N N . PRO A 1 33 ? 86.529 1.983 20.864 1.00 0.00 33 PRO A N 16
ATOM 26299 C CA . PRO A 1 33 ? 87.365 1.350 21.913 1.00 0.00 33 PRO A CA 16
ATOM 26300 C C . PRO A 1 33 ? 87.202 -0.170 21.876 1.00 0.00 33 PRO A C 16
ATOM 26301 O O . PRO A 1 33 ? 88.165 -0.910 21.834 1.00 0.00 33 PRO A O 16
ATOM 26312 N N . ASP A 1 34 ? 85.987 -0.639 21.892 1.00 0.00 34 ASP A N 16
ATOM 26313 C CA . ASP A 1 34 ? 85.753 -2.112 21.856 1.00 0.00 34 ASP A CA 16
ATOM 26314 C C . ASP A 1 34 ? 86.455 -2.730 20.644 1.00 0.00 34 ASP A C 16
ATOM 26315 O O . ASP A 1 34 ? 86.751 -2.048 19.683 1.00 0.00 34 ASP A O 16
ATOM 26324 N N . PRO A 1 35 ? 86.696 -4.009 20.734 1.00 0.00 35 PRO A N 16
ATOM 26325 C CA . PRO A 1 35 ? 87.371 -4.737 19.630 1.00 0.00 35 PRO A CA 16
ATOM 26326 C C . PRO A 1 35 ? 86.486 -4.746 18.381 1.00 0.00 35 PRO A C 16
ATOM 26327 O O . PRO A 1 35 ? 86.969 -4.703 17.267 1.00 0.00 35 PRO A O 16
ATOM 26338 N N . SER A 1 36 ? 85.195 -4.803 18.559 1.00 0.00 36 SER A N 16
ATOM 26339 C CA . SER A 1 36 ? 84.279 -4.817 17.382 1.00 0.00 36 SER A CA 16
ATOM 26340 C C . SER A 1 36 ? 83.255 -3.684 17.497 1.00 0.00 36 SER A C 16
ATOM 26341 O O . SER A 1 36 ? 83.428 -2.619 16.935 1.00 0.00 36 SER A O 16
ATOM 26349 N N . SER A 1 37 ? 82.193 -3.902 18.220 1.00 0.00 37 SER A N 16
ATOM 26350 C CA . SER A 1 37 ? 81.162 -2.836 18.371 1.00 0.00 37 SER A CA 16
ATOM 26351 C C . SER A 1 37 ? 80.836 -2.211 17.010 1.00 0.00 37 SER A C 16
ATOM 26352 O O . SER A 1 37 ? 81.016 -2.823 15.975 1.00 0.00 37 SER A O 16
ATOM 26360 N N . PHE A 1 38 ? 80.356 -0.997 17.006 1.00 0.00 38 PHE A N 16
ATOM 26361 C CA . PHE A 1 38 ? 80.013 -0.329 15.715 1.00 0.00 38 PHE A CA 16
ATOM 26362 C C . PHE A 1 38 ? 80.283 1.177 15.809 1.00 0.00 38 PHE A C 16
ATOM 26363 O O . PHE A 1 38 ? 80.033 1.798 16.824 1.00 0.00 38 PHE A O 16
ATOM 26380 N N . ILE A 1 39 ? 80.780 1.772 14.760 1.00 0.00 39 ILE A N 16
ATOM 26381 C CA . ILE A 1 39 ? 81.050 3.239 14.795 1.00 0.00 39 ILE A CA 16
ATOM 26382 C C . ILE A 1 39 ? 79.814 4.004 14.318 1.00 0.00 39 ILE A C 16
ATOM 26383 O O . ILE A 1 39 ? 79.027 3.506 13.540 1.00 0.00 39 ILE A O 16
ATOM 26399 N N . SER A 1 40 ? 79.635 5.209 14.779 1.00 0.00 40 SER A N 16
ATOM 26400 C CA . SER A 1 40 ? 78.445 5.995 14.348 1.00 0.00 40 SER A CA 16
ATOM 26401 C C . SER A 1 40 ? 78.457 6.186 12.828 1.00 0.00 40 SER A C 16
ATOM 26402 O O . SER A 1 40 ? 79.331 5.700 12.138 1.00 0.00 40 SER A O 16
ATOM 26410 N N . GLY A 1 41 ? 77.491 6.889 12.307 1.00 0.00 41 GLY A N 16
ATOM 26411 C CA . GLY A 1 41 ? 77.437 7.113 10.834 1.00 0.00 41 GLY A CA 16
ATOM 26412 C C . GLY A 1 41 ? 78.316 8.309 10.466 1.00 0.00 41 GLY A C 16
ATOM 26413 O O . GLY A 1 41 ? 79.298 8.175 9.767 1.00 0.00 41 GLY A O 16
ATOM 26417 N N . SER A 1 42 ? 77.972 9.478 10.931 1.00 0.00 42 SER A N 16
ATOM 26418 C CA . SER A 1 42 ? 78.794 10.679 10.606 1.00 0.00 42 SER A CA 16
ATOM 26419 C C . SER A 1 42 ? 80.215 10.504 11.147 1.00 0.00 42 SER A C 16
ATOM 26420 O O . SER A 1 42 ? 81.186 10.828 10.492 1.00 0.00 42 SER A O 16
ATOM 26428 N N . VAL A 1 43 ? 80.342 9.989 12.340 1.00 0.00 43 VAL A N 16
ATOM 26429 C CA . VAL A 1 43 ? 81.696 9.787 12.930 1.00 0.00 43 VAL A CA 16
ATOM 26430 C C . VAL A 1 43 ? 82.583 8.991 11.965 1.00 0.00 43 VAL A C 16
ATOM 26431 O O . VAL A 1 43 ? 83.730 9.319 11.749 1.00 0.00 43 VAL A O 16
ATOM 26444 N N . ALA A 1 44 ? 82.063 7.941 11.393 1.00 0.00 44 ALA A N 16
ATOM 26445 C CA . ALA A 1 44 ? 82.886 7.125 10.454 1.00 0.00 44 ALA A CA 16
ATOM 26446 C C . ALA A 1 44 ? 83.128 7.889 9.147 1.00 0.00 44 ALA A C 16
ATOM 26447 O O . ALA A 1 44 ? 84.241 7.983 8.670 1.00 0.00 44 ALA A O 16
ATOM 26454 N N . LYS A 1 45 ? 82.095 8.436 8.565 1.00 0.00 45 LYS A N 16
ATOM 26455 C CA . LYS A 1 45 ? 82.267 9.192 7.290 1.00 0.00 45 LYS A CA 16
ATOM 26456 C C . LYS A 1 45 ? 83.221 10.368 7.495 1.00 0.00 45 LYS A C 16
ATOM 26457 O O . LYS A 1 45 ? 83.697 10.968 6.552 1.00 0.00 45 LYS A O 16
ATOM 26476 N N . ASN A 1 46 ? 83.499 10.706 8.721 1.00 0.00 46 ASN A N 16
ATOM 26477 C CA . ASN A 1 46 ? 84.416 11.849 8.990 1.00 0.00 46 ASN A CA 16
ATOM 26478 C C . ASN A 1 46 ? 85.859 11.480 8.631 1.00 0.00 46 ASN A C 16
ATOM 26479 O O . ASN A 1 46 ? 86.624 12.310 8.182 1.00 0.00 46 ASN A O 16
ATOM 26490 N N . PHE A 1 47 ? 86.248 10.248 8.832 1.00 0.00 47 PHE A N 16
ATOM 26491 C CA . PHE A 1 47 ? 87.649 9.858 8.504 1.00 0.00 47 PHE A CA 16
ATOM 26492 C C . PHE A 1 47 ? 87.744 9.250 7.099 1.00 0.00 47 PHE A C 16
ATOM 26493 O O . PHE A 1 47 ? 88.707 9.474 6.394 1.00 0.00 47 PHE A O 16
ATOM 26510 N N . PHE A 1 48 ? 86.762 8.491 6.674 1.00 0.00 48 PHE A N 16
ATOM 26511 C CA . PHE A 1 48 ? 86.834 7.899 5.302 1.00 0.00 48 PHE A CA 16
ATOM 26512 C C . PHE A 1 48 ? 87.342 8.946 4.307 1.00 0.00 48 PHE A C 16
ATOM 26513 O O . PHE A 1 48 ? 87.928 8.624 3.293 1.00 0.00 48 PHE A O 16
ATOM 26530 N N . THR A 1 49 ? 87.121 10.200 4.593 1.00 0.00 49 THR A N 16
ATOM 26531 C CA . THR A 1 49 ? 87.587 11.272 3.674 1.00 0.00 49 THR A CA 16
ATOM 26532 C C . THR A 1 49 ? 88.499 12.250 4.422 1.00 0.00 49 THR A C 16
ATOM 26533 O O . THR A 1 49 ? 88.281 13.446 4.413 1.00 0.00 49 THR A O 16
ATOM 26544 N N . LYS A 1 50 ? 89.516 11.753 5.070 1.00 0.00 50 LYS A N 16
ATOM 26545 C CA . LYS A 1 50 ? 90.440 12.655 5.818 1.00 0.00 50 LYS A CA 16
ATOM 26546 C C . LYS A 1 50 ? 90.934 13.783 4.909 1.00 0.00 50 LYS A C 16
ATOM 26547 O O . LYS A 1 50 ? 91.194 14.884 5.353 1.00 0.00 50 LYS A O 16
ATOM 26566 N N . SER A 1 51 ? 91.063 13.518 3.638 1.00 0.00 51 SER A N 16
ATOM 26567 C CA . SER A 1 51 ? 91.538 14.575 2.701 1.00 0.00 51 SER A CA 16
ATOM 26568 C C . SER A 1 51 ? 91.061 14.263 1.280 1.00 0.00 51 SER A C 16
ATOM 26569 O O . SER A 1 51 ? 91.841 13.882 0.432 1.00 0.00 51 SER A O 16
ATOM 26577 N N . LYS A 1 52 ? 89.784 14.419 1.030 1.00 0.00 52 LYS A N 16
ATOM 26578 C CA . LYS A 1 52 ? 89.224 14.133 -0.329 1.00 0.00 52 LYS A CA 16
ATOM 26579 C C . LYS A 1 52 ? 89.976 12.978 -0.996 1.00 0.00 52 LYS A C 16
ATOM 26580 O O . LYS A 1 52 ? 90.512 13.115 -2.077 1.00 0.00 52 LYS A O 16
ATOM 26599 N N . LEU A 1 53 ? 90.017 11.840 -0.351 1.00 0.00 53 LEU A N 16
ATOM 26600 C CA . LEU A 1 53 ? 90.732 10.663 -0.930 1.00 0.00 53 LEU A CA 16
ATOM 26601 C C . LEU A 1 53 ? 90.530 10.607 -2.448 1.00 0.00 53 LEU A C 16
ATOM 26602 O O . LEU A 1 53 ? 89.558 10.063 -2.935 1.00 0.00 53 LEU A O 16
ATOM 26618 N N . SER A 1 54 ? 91.437 11.173 -3.196 1.00 0.00 54 SER A N 16
ATOM 26619 C CA . SER A 1 54 ? 91.294 11.160 -4.680 1.00 0.00 54 SER A CA 16
ATOM 26620 C C . SER A 1 54 ? 90.013 11.896 -5.086 1.00 0.00 54 SER A C 16
ATOM 26621 O O . SER A 1 54 ? 88.950 11.313 -5.157 1.00 0.00 54 SER A O 16
ATOM 26629 N N . ILE A 1 55 ? 90.113 13.174 -5.346 1.00 0.00 55 ILE A N 16
ATOM 26630 C CA . ILE A 1 55 ? 88.908 13.964 -5.743 1.00 0.00 55 ILE A CA 16
ATOM 26631 C C . ILE A 1 55 ? 87.838 13.894 -4.647 1.00 0.00 55 ILE A C 16
ATOM 26632 O O . ILE A 1 55 ? 87.487 12.826 -4.187 1.00 0.00 55 ILE A O 16
ATOM 26648 N N . PRO A 1 56 ? 87.354 15.046 -4.261 1.00 0.00 56 PRO A N 16
ATOM 26649 C CA . PRO A 1 56 ? 86.313 15.118 -3.205 1.00 0.00 56 PRO A CA 16
ATOM 26650 C C . PRO A 1 56 ? 85.061 14.352 -3.638 1.00 0.00 56 PRO A C 16
ATOM 26651 O O . PRO A 1 56 ? 84.248 14.849 -4.392 1.00 0.00 56 PRO A O 16
ATOM 26662 N N . GLU A 1 57 ? 84.900 13.144 -3.169 1.00 0.00 57 GLU A N 16
ATOM 26663 C CA . GLU A 1 57 ? 83.699 12.348 -3.556 1.00 0.00 57 GLU A CA 16
ATOM 26664 C C . GLU A 1 57 ? 83.505 11.163 -2.601 1.00 0.00 57 GLU A C 16
ATOM 26665 O O . GLU A 1 57 ? 82.849 10.194 -2.930 1.00 0.00 57 GLU A O 16
ATOM 26677 N N . LEU A 1 58 ? 84.063 11.233 -1.420 1.00 0.00 58 LEU A N 16
ATOM 26678 C CA . LEU A 1 58 ? 83.899 10.110 -0.450 1.00 0.00 58 LEU A CA 16
ATOM 26679 C C . LEU A 1 58 ? 82.422 9.936 -0.087 1.00 0.00 58 LEU A C 16
ATOM 26680 O O . LEU A 1 58 ? 82.036 8.962 0.529 1.00 0.00 58 LEU A O 16
ATOM 26696 N N . SER A 1 59 ? 81.597 10.872 -0.460 1.00 0.00 59 SER A N 16
ATOM 26697 C CA . SER A 1 59 ? 80.148 10.759 -0.135 1.00 0.00 59 SER A CA 16
ATOM 26698 C C . SER A 1 59 ? 79.578 9.469 -0.729 1.00 0.00 59 SER A C 16
ATOM 26699 O O . SER A 1 59 ? 78.942 8.689 -0.047 1.00 0.00 59 SER A O 16
ATOM 26707 N N . TYR A 1 60 ? 79.802 9.236 -1.993 1.00 0.00 60 TYR A N 16
ATOM 26708 C CA . TYR A 1 60 ? 79.270 7.996 -2.623 1.00 0.00 60 TYR A CA 16
ATOM 26709 C C . TYR A 1 60 ? 79.954 6.762 -2.014 1.00 0.00 60 TYR A C 16
ATOM 26710 O O . TYR A 1 60 ? 79.450 5.659 -2.093 1.00 0.00 60 TYR A O 16
ATOM 26728 N N . ILE A 1 61 ? 81.085 6.945 -1.385 1.00 0.00 61 ILE A N 16
ATOM 26729 C CA . ILE A 1 61 ? 81.778 5.785 -0.751 1.00 0.00 61 ILE A CA 16
ATOM 26730 C C . ILE A 1 61 ? 80.953 5.313 0.454 1.00 0.00 61 ILE A C 16
ATOM 26731 O O . ILE A 1 61 ? 80.633 4.149 0.583 1.00 0.00 61 ILE A O 16
ATOM 26747 N N . TRP A 1 62 ? 80.600 6.218 1.327 1.00 0.00 62 TRP A N 16
ATOM 26748 C CA . TRP A 1 62 ? 79.788 5.834 2.515 1.00 0.00 62 TRP A CA 16
ATOM 26749 C C . TRP A 1 62 ? 78.449 5.249 2.050 1.00 0.00 62 TRP A C 16
ATOM 26750 O O . TRP A 1 62 ? 77.966 4.274 2.589 1.00 0.00 62 TRP A O 16
ATOM 26771 N N . GLU A 1 63 ? 77.850 5.837 1.051 1.00 0.00 63 GLU A N 16
ATOM 26772 C CA . GLU A 1 63 ? 76.549 5.310 0.553 1.00 0.00 63 GLU A CA 16
ATOM 26773 C C . GLU A 1 63 ? 76.665 3.805 0.305 1.00 0.00 63 GLU A C 16
ATOM 26774 O O . GLU A 1 63 ? 75.765 3.044 0.599 1.00 0.00 63 GLU A O 16
ATOM 26786 N N . LEU A 1 64 ? 77.773 3.371 -0.230 1.00 0.00 64 LEU A N 16
ATOM 26787 C CA . LEU A 1 64 ? 77.954 1.914 -0.491 1.00 0.00 64 LEU A CA 16
ATOM 26788 C C . LEU A 1 64 ? 78.467 1.217 0.772 1.00 0.00 64 LEU A C 16
ATOM 26789 O O . LEU A 1 64 ? 78.325 0.020 0.932 1.00 0.00 64 LEU A O 16
ATOM 26805 N N . SER A 1 65 ? 79.060 1.954 1.673 1.00 0.00 65 SER A N 16
ATOM 26806 C CA . SER A 1 65 ? 79.576 1.329 2.923 1.00 0.00 65 SER A CA 16
ATOM 26807 C C . SER A 1 65 ? 78.428 1.089 3.906 1.00 0.00 65 SER A C 16
ATOM 26808 O O . SER A 1 65 ? 78.557 0.345 4.857 1.00 0.00 65 SER A O 16
ATOM 26816 N N . ASP A 1 66 ? 77.306 1.718 3.685 1.00 0.00 66 ASP A N 16
ATOM 26817 C CA . ASP A 1 66 ? 76.153 1.529 4.609 1.00 0.00 66 ASP A CA 16
ATOM 26818 C C . ASP A 1 66 ? 75.311 0.330 4.167 1.00 0.00 66 ASP A C 16
ATOM 26819 O O . ASP A 1 66 ? 75.483 -0.196 3.085 1.00 0.00 66 ASP A O 16
ATOM 26828 N N . ALA A 1 67 ? 74.404 -0.109 4.997 1.00 0.00 67 ALA A N 16
ATOM 26829 C CA . ALA A 1 67 ? 73.559 -1.273 4.625 1.00 0.00 67 ALA A CA 16
ATOM 26830 C C . ALA A 1 67 ? 72.086 -0.986 4.930 1.00 0.00 67 ALA A C 16
ATOM 26831 O O . ALA A 1 67 ? 71.227 -1.822 4.732 1.00 0.00 67 ALA A O 16
ATOM 26838 N N . ASP A 1 68 ? 71.785 0.190 5.412 1.00 0.00 68 ASP A N 16
ATOM 26839 C CA . ASP A 1 68 ? 70.367 0.524 5.728 1.00 0.00 68 ASP A CA 16
ATOM 26840 C C . ASP A 1 68 ? 70.303 1.955 6.252 1.00 0.00 68 ASP A C 16
ATOM 26841 O O . ASP A 1 68 ? 69.455 2.306 7.047 1.00 0.00 68 ASP A O 16
ATOM 26850 N N . CYS A 1 69 ? 71.217 2.773 5.810 1.00 0.00 69 CYS A N 16
ATOM 26851 C CA . CYS A 1 69 ? 71.265 4.180 6.265 1.00 0.00 69 CYS A CA 16
ATOM 26852 C C . CYS A 1 69 ? 70.926 4.267 7.753 1.00 0.00 69 CYS A C 16
ATOM 26853 O O . CYS A 1 69 ? 70.373 5.241 8.222 1.00 0.00 69 CYS A O 16
ATOM 26861 N N . ASP A 1 70 ? 71.261 3.251 8.494 1.00 0.00 70 ASP A N 16
ATOM 26862 C CA . ASP A 1 70 ? 70.966 3.260 9.955 1.00 0.00 70 ASP A CA 16
ATOM 26863 C C . ASP A 1 70 ? 71.850 4.285 10.666 1.00 0.00 70 ASP A C 16
ATOM 26864 O O . ASP A 1 70 ? 71.636 4.613 11.817 1.00 0.00 70 ASP A O 16
ATOM 26873 N N . GLY A 1 71 ? 72.842 4.799 9.991 1.00 0.00 71 GLY A N 16
ATOM 26874 C CA . GLY A 1 71 ? 73.736 5.807 10.630 1.00 0.00 71 GLY A CA 16
ATOM 26875 C C . GLY A 1 71 ? 74.760 5.102 11.523 1.00 0.00 71 GLY A C 16
ATOM 26876 O O . GLY A 1 71 ? 75.363 5.708 12.386 1.00 0.00 71 GLY A O 16
ATOM 26880 N N . ALA A 1 72 ? 74.966 3.829 11.324 1.00 0.00 72 ALA A N 16
ATOM 26881 C CA . ALA A 1 72 ? 75.956 3.093 12.159 1.00 0.00 72 ALA A CA 16
ATOM 26882 C C . ALA A 1 72 ? 76.565 1.936 11.359 1.00 0.00 72 ALA A C 16
ATOM 26883 O O . ALA A 1 72 ? 75.975 1.445 10.417 1.00 0.00 72 ALA A O 16
ATOM 26890 N N . LEU A 1 73 ? 77.742 1.499 11.721 1.00 0.00 73 LEU A N 16
ATOM 26891 C CA . LEU A 1 73 ? 78.381 0.377 10.972 1.00 0.00 73 LEU A CA 16
ATOM 26892 C C . LEU A 1 73 ? 79.213 -0.501 11.914 1.00 0.00 73 LEU A C 16
ATOM 26893 O O . LEU A 1 73 ? 80.312 -0.148 12.294 1.00 0.00 73 LEU A O 16
ATOM 26909 N N . THR A 1 74 ? 78.705 -1.646 12.282 1.00 0.00 74 THR A N 16
ATOM 26910 C CA . THR A 1 74 ? 79.477 -2.550 13.187 1.00 0.00 74 THR A CA 16
ATOM 26911 C C . THR A 1 74 ? 80.862 -2.825 12.595 1.00 0.00 74 THR A C 16
ATOM 26912 O O . THR A 1 74 ? 81.177 -2.383 11.509 1.00 0.00 74 THR A O 16
ATOM 26923 N N . LEU A 1 75 ? 81.690 -3.558 13.291 1.00 0.00 75 LEU A N 16
ATOM 26924 C CA . LEU A 1 75 ? 83.040 -3.860 12.736 1.00 0.00 75 LEU A CA 16
ATOM 26925 C C . LEU A 1 75 ? 82.884 -4.518 11.363 1.00 0.00 75 LEU A C 16
ATOM 26926 O O . LEU A 1 75 ? 83.541 -4.137 10.414 1.00 0.00 75 LEU A O 16
ATOM 26942 N N . PRO A 1 76 ? 81.999 -5.480 11.300 1.00 0.00 76 PRO A N 16
ATOM 26943 C CA . PRO A 1 76 ? 81.736 -6.185 10.024 1.00 0.00 76 PRO A CA 16
ATOM 26944 C C . PRO A 1 76 ? 81.322 -5.174 8.953 1.00 0.00 76 PRO A C 16
ATOM 26945 O O . PRO A 1 76 ? 81.555 -5.367 7.776 1.00 0.00 76 PRO A O 16
ATOM 26956 N N . GLU A 1 77 ? 80.712 -4.092 9.357 1.00 0.00 77 GLU A N 16
ATOM 26957 C CA . GLU A 1 77 ? 80.286 -3.063 8.366 1.00 0.00 77 GLU A CA 16
ATOM 26958 C C . GLU A 1 77 ? 81.491 -2.215 7.950 1.00 0.00 77 GLU A C 16
ATOM 26959 O O . GLU A 1 77 ? 81.545 -1.687 6.857 1.00 0.00 77 GLU A O 16
ATOM 26971 N N . PHE A 1 78 ? 82.458 -2.087 8.817 1.00 0.00 78 PHE A N 16
ATOM 26972 C CA . PHE A 1 78 ? 83.664 -1.279 8.478 1.00 0.00 78 PHE A CA 16
ATOM 26973 C C . PHE A 1 78 ? 84.633 -2.106 7.629 1.00 0.00 78 PHE A C 16
ATOM 26974 O O . PHE A 1 78 ? 85.503 -1.575 6.967 1.00 0.00 78 PHE A O 16
ATOM 26991 N N . CYS A 1 79 ? 84.492 -3.405 7.641 1.00 0.00 79 CYS A N 16
ATOM 26992 C CA . CYS A 1 79 ? 85.408 -4.263 6.833 1.00 0.00 79 CYS A CA 16
ATOM 26993 C C . CYS A 1 79 ? 85.178 -4.021 5.338 1.00 0.00 79 CYS A C 16
ATOM 26994 O O . CYS A 1 79 ? 86.111 -3.851 4.578 1.00 0.00 79 CYS A O 16
ATOM 27002 N N . ALA A 1 80 ? 83.946 -4.005 4.912 1.00 0.00 80 ALA A N 16
ATOM 27003 C CA . ALA A 1 80 ? 83.661 -3.775 3.466 1.00 0.00 80 ALA A CA 16
ATOM 27004 C C . ALA A 1 80 ? 83.840 -2.296 3.123 1.00 0.00 80 ALA A C 16
ATOM 27005 O O . ALA A 1 80 ? 84.391 -1.945 2.098 1.00 0.00 80 ALA A O 16
ATOM 27012 N N . ALA A 1 81 ? 83.378 -1.427 3.975 1.00 0.00 81 ALA A N 16
ATOM 27013 C CA . ALA A 1 81 ? 83.520 0.034 3.708 1.00 0.00 81 ALA A CA 16
ATOM 27014 C C . ALA A 1 81 ? 84.952 0.353 3.272 1.00 0.00 81 ALA A C 16
ATOM 27015 O O . ALA A 1 81 ? 85.176 0.975 2.253 1.00 0.00 81 ALA A O 16
ATOM 27022 N N . PHE A 1 82 ? 85.922 -0.071 4.035 1.00 0.00 82 PHE A N 16
ATOM 27023 C CA . PHE A 1 82 ? 87.339 0.208 3.662 1.00 0.00 82 PHE A CA 16
ATOM 27024 C C . PHE A 1 82 ? 87.691 -0.506 2.355 1.00 0.00 82 PHE A C 16
ATOM 27025 O O . PHE A 1 82 ? 88.428 0.004 1.535 1.00 0.00 82 PHE A O 16
ATOM 27042 N N . HIS A 1 83 ? 87.170 -1.685 2.155 1.00 0.00 83 HIS A N 16
ATOM 27043 C CA . HIS A 1 83 ? 87.475 -2.433 0.902 1.00 0.00 83 HIS A CA 16
ATOM 27044 C C . HIS A 1 83 ? 87.003 -1.639 -0.319 1.00 0.00 83 HIS A C 16
ATOM 27045 O O . HIS A 1 83 ? 87.371 -1.930 -1.440 1.00 0.00 83 HIS A O 16
ATOM 27059 N N . LEU A 1 84 ? 86.191 -0.639 -0.113 1.00 0.00 84 LEU A N 16
ATOM 27060 C CA . LEU A 1 84 ? 85.697 0.170 -1.264 1.00 0.00 84 LEU A CA 16
ATOM 27061 C C . LEU A 1 84 ? 86.590 1.397 -1.472 1.00 0.00 84 LEU A C 16
ATOM 27062 O O . LEU A 1 84 ? 86.867 1.792 -2.587 1.00 0.00 84 LEU A O 16
ATOM 27078 N N . ILE A 1 85 ? 87.041 2.003 -0.407 1.00 0.00 85 ILE A N 16
ATOM 27079 C CA . ILE A 1 85 ? 87.915 3.205 -0.548 1.00 0.00 85 ILE A CA 16
ATOM 27080 C C . ILE A 1 85 ? 89.326 2.785 -0.971 1.00 0.00 85 ILE A C 16
ATOM 27081 O O . ILE A 1 85 ? 90.068 3.558 -1.543 1.00 0.00 85 ILE A O 16
ATOM 27097 N N . VAL A 1 86 ? 89.700 1.565 -0.694 1.00 0.00 86 VAL A N 16
ATOM 27098 C CA . VAL A 1 86 ? 91.062 1.096 -1.081 1.00 0.00 86 VAL A CA 16
ATOM 27099 C C . VAL A 1 86 ? 91.034 0.495 -2.488 1.00 0.00 86 VAL A C 16
ATOM 27100 O O . VAL A 1 86 ? 92.012 0.525 -3.207 1.00 0.00 86 VAL A O 16
ATOM 27113 N N . ALA A 1 87 ? 89.917 -0.052 -2.886 1.00 0.00 87 ALA A N 16
ATOM 27114 C CA . ALA A 1 87 ? 89.826 -0.655 -4.248 1.00 0.00 87 ALA A CA 16
ATOM 27115 C C . ALA A 1 87 ? 90.506 0.253 -5.276 1.00 0.00 87 ALA A C 16
ATOM 27116 O O . ALA A 1 87 ? 91.176 -0.210 -6.179 1.00 0.00 87 ALA A O 16
ATOM 27123 N N . ARG A 1 88 ? 90.340 1.540 -5.148 1.00 0.00 88 ARG A N 16
ATOM 27124 C CA . ARG A 1 88 ? 90.977 2.474 -6.121 1.00 0.00 88 ARG A CA 16
ATOM 27125 C C . ARG A 1 88 ? 92.488 2.239 -6.172 1.00 0.00 88 ARG A C 16
ATOM 27126 O O . ARG A 1 88 ? 93.068 2.087 -7.228 1.00 0.00 88 ARG A O 16
ATOM 27147 N N . LYS A 1 89 ? 93.131 2.207 -5.037 1.00 0.00 89 LYS A N 16
ATOM 27148 C CA . LYS A 1 89 ? 94.604 1.982 -5.021 1.00 0.00 89 LYS A CA 16
ATOM 27149 C C . LYS A 1 89 ? 94.917 0.504 -5.266 1.00 0.00 89 LYS A C 16
ATOM 27150 O O . LYS A 1 89 ? 96.054 0.123 -5.460 1.00 0.00 89 LYS A O 16
ATOM 27169 N N . ASN A 1 90 ? 93.915 -0.332 -5.259 1.00 0.00 90 ASN A N 16
ATOM 27170 C CA . ASN A 1 90 ? 94.152 -1.782 -5.491 1.00 0.00 90 ASN A CA 16
ATOM 27171 C C . ASN A 1 90 ? 93.511 -2.221 -6.810 1.00 0.00 90 ASN A C 16
ATOM 27172 O O . ASN A 1 90 ? 93.336 -3.397 -7.067 1.00 0.00 90 ASN A O 16
ATOM 27183 N N . GLY A 1 91 ? 93.159 -1.284 -7.649 1.00 0.00 91 GLY A N 16
ATOM 27184 C CA . GLY A 1 91 ? 92.530 -1.645 -8.951 1.00 0.00 91 GLY A CA 16
ATOM 27185 C C . GLY A 1 91 ? 91.444 -2.698 -8.723 1.00 0.00 91 GLY A C 16
ATOM 27186 O O . GLY A 1 91 ? 91.553 -3.824 -9.166 1.00 0.00 91 GLY A O 16
ATOM 27190 N N . TYR A 1 92 ? 90.395 -2.340 -8.034 1.00 0.00 92 TYR A N 16
ATOM 27191 C CA . TYR A 1 92 ? 89.302 -3.316 -7.777 1.00 0.00 92 TYR A CA 16
ATOM 27192 C C . TYR A 1 92 ? 88.034 -2.901 -8.530 1.00 0.00 92 TYR A C 16
ATOM 27193 O O . TYR A 1 92 ? 87.427 -1.898 -8.212 1.00 0.00 92 TYR A O 16
ATOM 27211 N N . PRO A 1 93 ? 87.677 -3.690 -9.508 1.00 0.00 93 PRO A N 16
ATOM 27212 C CA . PRO A 1 93 ? 86.470 -3.395 -10.313 1.00 0.00 93 PRO A CA 16
ATOM 27213 C C . PRO A 1 93 ? 85.205 -3.666 -9.492 1.00 0.00 93 PRO A C 16
ATOM 27214 O O . PRO A 1 93 ? 85.079 -4.687 -8.847 1.00 0.00 93 PRO A O 16
ATOM 27225 N N . LEU A 1 94 ? 84.271 -2.756 -9.510 1.00 0.00 94 LEU A N 16
ATOM 27226 C CA . LEU A 1 94 ? 83.016 -2.958 -8.730 1.00 0.00 94 LEU A CA 16
ATOM 27227 C C . LEU A 1 94 ? 81.912 -2.037 -9.257 1.00 0.00 94 LEU A C 16
ATOM 27228 O O . LEU A 1 94 ? 82.153 -0.884 -9.554 1.00 0.00 94 LEU A O 16
ATOM 27244 N N . PRO A 1 95 ? 80.732 -2.584 -9.355 1.00 0.00 95 PRO A N 16
ATOM 27245 C CA . PRO A 1 95 ? 79.569 -1.807 -9.851 1.00 0.00 95 PRO A CA 16
ATOM 27246 C C . PRO A 1 95 ? 79.453 -0.477 -9.099 1.00 0.00 95 PRO A C 16
ATOM 27247 O O . PRO A 1 95 ? 78.938 0.493 -9.615 1.00 0.00 95 PRO A O 16
ATOM 27258 N N . GLU A 1 96 ? 79.936 -0.431 -7.884 1.00 0.00 96 GLU A N 16
ATOM 27259 C CA . GLU A 1 96 ? 79.868 0.830 -7.084 1.00 0.00 96 GLU A CA 16
ATOM 27260 C C . GLU A 1 96 ? 78.546 1.560 -7.329 1.00 0.00 96 GLU A C 16
ATOM 27261 O O . GLU A 1 96 ? 77.582 0.985 -7.796 1.00 0.00 96 GLU A O 16
ATOM 27273 N N . GLY A 1 97 ? 78.495 2.825 -7.018 1.00 0.00 97 GLY A N 16
ATOM 27274 C CA . GLY A 1 97 ? 77.242 3.601 -7.236 1.00 0.00 97 GLY A CA 16
ATOM 27275 C C . GLY A 1 97 ? 77.513 4.715 -8.246 1.00 0.00 97 GLY A C 16
ATOM 27276 O O . GLY A 1 97 ? 78.635 4.922 -8.665 1.00 0.00 97 GLY A O 16
ATOM 27280 N N . LEU A 1 98 ? 76.501 5.432 -8.648 1.00 0.00 98 LEU A N 16
ATOM 27281 C CA . LEU A 1 98 ? 76.719 6.528 -9.634 1.00 0.00 98 LEU A CA 16
ATOM 27282 C C . LEU A 1 98 ? 75.875 7.767 -9.293 1.00 0.00 98 LEU A C 16
ATOM 27283 O O . LEU A 1 98 ? 75.327 8.393 -10.179 1.00 0.00 98 LEU A O 16
ATOM 27299 N N . PRO A 1 99 ? 75.792 8.088 -8.025 1.00 0.00 99 PRO A N 16
ATOM 27300 C CA . PRO A 1 99 ? 75.000 9.269 -7.611 1.00 0.00 99 PRO A CA 16
ATOM 27301 C C . PRO A 1 99 ? 75.573 10.567 -8.210 1.00 0.00 99 PRO A C 16
ATOM 27302 O O . PRO A 1 99 ? 74.825 11.435 -8.615 1.00 0.00 99 PRO A O 16
ATOM 27313 N N . PRO A 1 100 ? 76.881 10.671 -8.242 1.00 0.00 100 PRO A N 16
ATOM 27314 C CA . PRO A 1 100 ? 77.527 11.891 -8.789 1.00 0.00 100 PRO A CA 16
ATOM 27315 C C . PRO A 1 100 ? 76.959 12.248 -10.167 1.00 0.00 100 PRO A C 16
ATOM 27316 O O . PRO A 1 100 ? 76.484 13.345 -10.384 1.00 0.00 100 PRO A O 16
ATOM 27327 N N . THR A 1 101 ? 77.013 11.341 -11.104 1.00 0.00 101 THR A N 16
ATOM 27328 C CA . THR A 1 101 ? 76.486 11.651 -12.464 1.00 0.00 101 THR A CA 16
ATOM 27329 C C . THR A 1 101 ? 75.100 11.014 -12.663 1.00 0.00 101 THR A C 16
ATOM 27330 O O . THR A 1 101 ? 74.127 11.450 -12.080 1.00 0.00 101 THR A O 16
ATOM 27341 N N . LEU A 1 102 ? 74.990 9.998 -13.481 1.00 0.00 102 LEU A N 16
ATOM 27342 C CA . LEU A 1 102 ? 73.658 9.365 -13.703 1.00 0.00 102 LEU A CA 16
ATOM 27343 C C . LEU A 1 102 ? 73.767 8.270 -14.766 1.00 0.00 102 LEU A C 16
ATOM 27344 O O . LEU A 1 102 ? 72.944 8.176 -15.656 1.00 0.00 102 LEU A O 16
ATOM 27360 N N . GLN A 1 103 ? 74.776 7.449 -14.687 1.00 0.00 103 GLN A N 16
ATOM 27361 C CA . GLN A 1 103 ? 74.934 6.368 -15.700 1.00 0.00 103 GLN A CA 16
ATOM 27362 C C . GLN A 1 103 ? 73.579 5.718 -15.999 1.00 0.00 103 GLN A C 16
ATOM 27363 O O . GLN A 1 103 ? 72.942 5.181 -15.116 1.00 0.00 103 GLN A O 16
ATOM 27377 N N . PRO A 1 104 ? 73.182 5.793 -17.242 1.00 0.00 104 PRO A N 16
ATOM 27378 C CA . PRO A 1 104 ? 71.885 5.207 -17.660 1.00 0.00 104 PRO A CA 16
ATOM 27379 C C . PRO A 1 104 ? 71.929 3.682 -17.549 1.00 0.00 104 PRO A C 16
ATOM 27380 O O . PRO A 1 104 ? 72.171 2.984 -18.513 1.00 0.00 104 PRO A O 16
ATOM 27391 N N . GLU A 1 105 ? 71.694 3.159 -16.377 1.00 0.00 105 GLU A N 16
ATOM 27392 C CA . GLU A 1 105 ? 71.718 1.683 -16.199 1.00 0.00 105 GLU A CA 16
ATOM 27393 C C . GLU A 1 105 ? 70.381 1.193 -15.634 1.00 0.00 105 GLU A C 16
ATOM 27394 O O . GLU A 1 105 ? 70.139 0.007 -15.529 1.00 0.00 105 GLU A O 16
ATOM 27406 N N . PHE A 1 106 ? 69.511 2.096 -15.268 1.00 0.00 106 PHE A N 16
ATOM 27407 C CA . PHE A 1 106 ? 68.194 1.675 -14.712 1.00 0.00 106 PHE A CA 16
ATOM 27408 C C . PHE A 1 106 ? 67.096 2.651 -15.147 1.00 0.00 106 PHE A C 16
ATOM 27409 O O . PHE A 1 106 ? 66.241 3.024 -14.369 1.00 0.00 106 PHE A O 16
ATOM 27426 N N . ILE A 1 107 ? 67.111 3.068 -16.383 1.00 0.00 107 ILE A N 16
ATOM 27427 C CA . ILE A 1 107 ? 66.066 4.019 -16.864 1.00 0.00 107 ILE A CA 16
ATOM 27428 C C . ILE A 1 107 ? 64.685 3.577 -16.376 1.00 0.00 107 ILE A C 16
ATOM 27429 O O . ILE A 1 107 ? 63.952 4.344 -15.786 1.00 0.00 107 ILE A O 16
ATOM 27445 N N . VAL A 1 108 ? 64.337 2.338 -16.611 1.00 0.00 108 VAL A N 16
ATOM 27446 C CA . VAL A 1 108 ? 63.012 1.822 -16.162 1.00 0.00 108 VAL A CA 16
ATOM 27447 C C . VAL A 1 108 ? 61.934 2.902 -16.307 1.00 0.00 108 VAL A C 16
ATOM 27448 O O . VAL A 1 108 ? 61.693 3.680 -15.405 1.00 0.00 108 VAL A O 16
ATOM 27461 N N . THR A 1 109 ? 61.287 2.952 -17.434 1.00 0.00 109 THR A N 16
ATOM 27462 C CA . THR A 1 109 ? 60.222 3.976 -17.643 1.00 0.00 109 THR A CA 16
ATOM 27463 C C . THR A 1 109 ? 58.856 3.298 -17.767 1.00 0.00 109 THR A C 16
ATOM 27464 O O . THR A 1 109 ? 57.996 3.743 -18.500 1.00 0.00 109 THR A O 16
ATOM 27475 N N . ASP A 1 110 ? 58.650 2.224 -17.055 1.00 0.00 110 ASP A N 16
ATOM 27476 C CA . ASP A 1 110 ? 57.339 1.517 -17.132 1.00 0.00 110 ASP A CA 16
ATOM 27477 C C . ASP A 1 110 ? 57.043 1.108 -18.578 1.00 0.00 110 ASP A C 16
ATOM 27478 O O . ASP A 1 110 ? 57.949 0.611 -19.229 1.00 0.00 110 ASP A O 16
ATOM 27489 N N . GLY A 1 1 ? 68.613 -3.557 3.722 1.00 0.00 1 GLY A N 17
ATOM 27490 C CA . GLY A 1 1 ? 68.771 -4.915 3.128 1.00 0.00 1 GLY A CA 17
ATOM 27491 C C . GLY A 1 1 ? 69.505 -4.808 1.790 1.00 0.00 1 GLY A C 17
ATOM 27492 O O . GLY A 1 1 ? 69.895 -3.737 1.370 1.00 0.00 1 GLY A O 17
ATOM 27498 N N . SER A 1 2 ? 69.696 -5.910 1.117 1.00 0.00 2 SER A N 17
ATOM 27499 C CA . SER A 1 2 ? 70.405 -5.868 -0.195 1.00 0.00 2 SER A CA 17
ATOM 27500 C C . SER A 1 2 ? 70.409 -7.259 -0.838 1.00 0.00 2 SER A C 17
ATOM 27501 O O . SER A 1 2 ? 69.938 -8.220 -0.264 1.00 0.00 2 SER A O 17
ATOM 27509 N N . LEU A 1 3 ? 70.938 -7.370 -2.026 1.00 0.00 3 LEU A N 17
ATOM 27510 C CA . LEU A 1 3 ? 70.974 -8.697 -2.706 1.00 0.00 3 LEU A CA 17
ATOM 27511 C C . LEU A 1 3 ? 72.387 -9.284 -2.648 1.00 0.00 3 LEU A C 17
ATOM 27512 O O . LEU A 1 3 ? 72.850 -9.906 -3.583 1.00 0.00 3 LEU A O 17
ATOM 27528 N N . GLN A 1 4 ? 73.075 -9.090 -1.556 1.00 0.00 4 GLN A N 17
ATOM 27529 C CA . GLN A 1 4 ? 74.458 -9.636 -1.440 1.00 0.00 4 GLN A CA 17
ATOM 27530 C C . GLN A 1 4 ? 74.437 -10.981 -0.711 1.00 0.00 4 GLN A C 17
ATOM 27531 O O . GLN A 1 4 ? 73.711 -11.170 0.245 1.00 0.00 4 GLN A O 17
ATOM 27545 N N . ASP A 1 5 ? 75.229 -11.919 -1.154 1.00 0.00 5 ASP A N 17
ATOM 27546 C CA . ASP A 1 5 ? 75.254 -13.252 -0.486 1.00 0.00 5 ASP A CA 17
ATOM 27547 C C . ASP A 1 5 ? 75.298 -13.079 1.034 1.00 0.00 5 ASP A C 17
ATOM 27548 O O . ASP A 1 5 ? 76.013 -12.246 1.554 1.00 0.00 5 ASP A O 17
ATOM 27557 N N . ASN A 1 6 ? 74.535 -13.859 1.751 1.00 0.00 6 ASN A N 17
ATOM 27558 C CA . ASN A 1 6 ? 74.532 -13.736 3.238 1.00 0.00 6 ASN A CA 17
ATOM 27559 C C . ASN A 1 6 ? 74.457 -15.123 3.884 1.00 0.00 6 ASN A C 17
ATOM 27560 O O . ASN A 1 6 ? 74.232 -16.116 3.221 1.00 0.00 6 ASN A O 17
ATOM 27571 N N . SER A 1 7 ? 74.643 -15.196 5.174 1.00 0.00 7 SER A N 17
ATOM 27572 C CA . SER A 1 7 ? 74.581 -16.518 5.863 1.00 0.00 7 SER A CA 17
ATOM 27573 C C . SER A 1 7 ? 75.637 -17.465 5.287 1.00 0.00 7 SER A C 17
ATOM 27574 O O . SER A 1 7 ? 75.3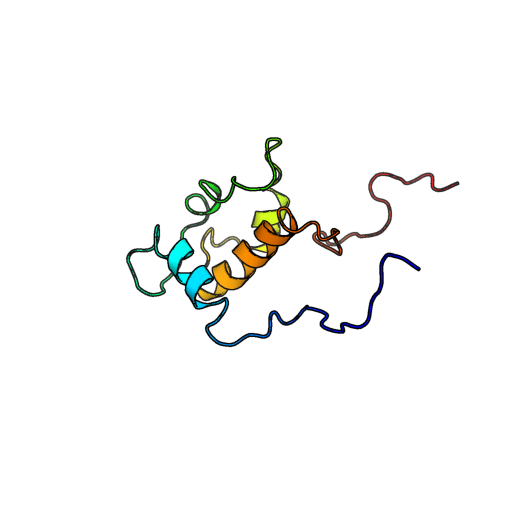24 -18.400 4.576 1.00 0.00 7 SER A O 17
ATOM 27582 N N . SER A 1 8 ? 76.885 -17.233 5.589 1.00 0.00 8 SER A N 17
ATOM 27583 C CA . SER A 1 8 ? 77.958 -18.122 5.060 1.00 0.00 8 SER A CA 17
ATOM 27584 C C . SER A 1 8 ? 79.241 -17.948 5.880 1.00 0.00 8 SER A C 17
ATOM 27585 O O . SER A 1 8 ? 79.421 -18.576 6.903 1.00 0.00 8 SER A O 17
ATOM 27593 N N . TYR A 1 9 ? 80.135 -17.102 5.442 1.00 0.00 9 TYR A N 17
ATOM 27594 C CA . TYR A 1 9 ? 81.400 -16.896 6.202 1.00 0.00 9 TYR A CA 17
ATOM 27595 C C . TYR A 1 9 ? 82.044 -15.562 5.812 1.00 0.00 9 TYR A C 17
ATOM 27596 O O . TYR A 1 9 ? 82.147 -15.241 4.644 1.00 0.00 9 TYR A O 17
ATOM 27614 N N . PRO A 1 10 ? 82.460 -14.829 6.809 1.00 0.00 10 PRO A N 17
ATOM 27615 C CA . PRO A 1 10 ? 83.105 -13.514 6.570 1.00 0.00 10 PRO A CA 17
ATOM 27616 C C . PRO A 1 10 ? 84.332 -13.683 5.669 1.00 0.00 10 PRO A C 17
ATOM 27617 O O . PRO A 1 10 ? 84.685 -14.780 5.286 1.00 0.00 10 PRO A O 17
ATOM 27628 N N . ASP A 1 11 ? 84.986 -12.605 5.327 1.00 0.00 11 ASP A N 17
ATOM 27629 C CA . ASP A 1 11 ? 86.188 -12.710 4.450 1.00 0.00 11 ASP A CA 17
ATOM 27630 C C . ASP A 1 11 ? 85.825 -13.423 3.145 1.00 0.00 11 ASP A C 17
ATOM 27631 O O . ASP A 1 11 ? 85.547 -14.606 3.130 1.00 0.00 11 ASP A O 17
ATOM 27640 N N . GLU A 1 12 ? 85.824 -12.715 2.049 1.00 0.00 12 GLU A N 17
ATOM 27641 C CA . GLU A 1 12 ? 85.477 -13.359 0.749 1.00 0.00 12 GLU A CA 17
ATOM 27642 C C . GLU A 1 12 ? 85.900 -12.466 -0.423 1.00 0.00 12 GLU A C 17
ATOM 27643 O O . GLU A 1 12 ? 86.747 -12.842 -1.210 1.00 0.00 12 GLU A O 17
ATOM 27655 N N . PRO A 1 13 ? 85.296 -11.309 -0.501 1.00 0.00 13 PRO A N 17
ATOM 27656 C CA . PRO A 1 13 ? 85.620 -10.357 -1.591 1.00 0.00 13 PRO A CA 17
ATOM 27657 C C . PRO A 1 13 ? 87.134 -10.151 -1.688 1.00 0.00 13 PRO A C 17
ATOM 27658 O O . PRO A 1 13 ? 87.706 -10.182 -2.759 1.00 0.00 13 PRO A O 17
ATOM 27669 N N . TRP A 1 14 ? 87.790 -9.944 -0.578 1.00 0.00 14 TRP A N 17
ATOM 27670 C CA . TRP A 1 14 ? 89.267 -9.739 -0.616 1.00 0.00 14 TRP A CA 17
ATOM 27671 C C . TRP A 1 14 ? 89.988 -11.083 -0.482 1.00 0.00 14 TRP A C 17
ATOM 27672 O O . TRP A 1 14 ? 91.105 -11.247 -0.932 1.00 0.00 14 TRP A O 17
ATOM 27693 N N . ARG A 1 15 ? 89.356 -12.047 0.129 1.00 0.00 15 ARG A N 17
ATOM 27694 C CA . ARG A 1 15 ? 90.004 -13.380 0.287 1.00 0.00 15 ARG A CA 17
ATOM 27695 C C . ARG A 1 15 ? 91.279 -13.257 1.126 1.00 0.00 15 ARG A C 17
ATOM 27696 O O . ARG A 1 15 ? 92.220 -12.585 0.750 1.00 0.00 15 ARG A O 17
ATOM 27717 N N . ILE A 1 16 ? 91.318 -13.904 2.258 1.00 0.00 16 ILE A N 17
ATOM 27718 C CA . ILE A 1 16 ? 92.533 -13.831 3.118 1.00 0.00 16 ILE A CA 17
ATOM 27719 C C . ILE A 1 16 ? 92.360 -14.730 4.347 1.00 0.00 16 ILE A C 17
ATOM 27720 O O . ILE A 1 16 ? 91.645 -15.712 4.313 1.00 0.00 16 ILE A O 17
ATOM 27736 N N . THR A 1 17 ? 93.010 -14.405 5.427 1.00 0.00 17 THR A N 17
ATOM 27737 C CA . THR A 1 17 ? 92.884 -15.244 6.655 1.00 0.00 17 THR A CA 17
ATOM 27738 C C . THR A 1 17 ? 93.565 -14.552 7.837 1.00 0.00 17 THR A C 17
ATOM 27739 O O . THR A 1 17 ? 94.774 -14.529 7.939 1.00 0.00 17 THR A O 17
ATOM 27750 N N . GLU A 1 18 ? 92.793 -13.982 8.724 1.00 0.00 18 GLU A N 17
ATOM 27751 C CA . GLU A 1 18 ? 93.384 -13.280 9.903 1.00 0.00 18 GLU A CA 17
ATOM 27752 C C . GLU A 1 18 ? 94.643 -12.514 9.490 1.00 0.00 18 GLU A C 17
ATOM 27753 O O . GLU A 1 18 ? 95.538 -12.296 10.283 1.00 0.00 18 GLU A O 17
ATOM 27765 N N . GLU A 1 19 ? 94.713 -12.096 8.256 1.00 0.00 19 GLU A N 17
ATOM 27766 C CA . GLU A 1 19 ? 95.902 -11.338 7.788 1.00 0.00 19 GLU A CA 17
ATOM 27767 C C . GLU A 1 19 ? 95.474 -9.936 7.356 1.00 0.00 19 GLU A C 17
ATOM 27768 O O . GLU A 1 19 ? 96.288 -9.051 7.177 1.00 0.00 19 GLU A O 17
ATOM 27780 N N . GLN A 1 20 ? 94.195 -9.724 7.206 1.00 0.00 20 GLN A N 17
ATOM 27781 C CA . GLN A 1 20 ? 93.706 -8.382 6.806 1.00 0.00 20 GLN A CA 17
ATOM 27782 C C . GLN A 1 20 ? 92.953 -7.754 7.975 1.00 0.00 20 GLN A C 17
ATOM 27783 O O . GLN A 1 20 ? 92.943 -6.553 8.151 1.00 0.00 20 GLN A O 17
ATOM 27797 N N . ARG A 1 21 ? 92.327 -8.568 8.783 1.00 0.00 21 ARG A N 17
ATOM 27798 C CA . ARG A 1 21 ? 91.578 -8.036 9.953 1.00 0.00 21 ARG A CA 17
ATOM 27799 C C . ARG A 1 21 ? 92.553 -7.404 10.945 1.00 0.00 21 ARG A C 17
ATOM 27800 O O . ARG A 1 21 ? 92.165 -6.670 11.833 1.00 0.00 21 ARG A O 17
ATOM 27821 N N . GLU A 1 22 ? 93.818 -7.683 10.797 1.00 0.00 22 GLU A N 17
ATOM 27822 C CA . GLU A 1 22 ? 94.825 -7.099 11.726 1.00 0.00 22 GLU A CA 17
ATOM 27823 C C . GLU A 1 22 ? 95.001 -5.609 11.430 1.00 0.00 22 GLU A C 17
ATOM 27824 O O . GLU A 1 22 ? 94.834 -4.770 12.294 1.00 0.00 22 GLU A O 17
ATOM 27836 N N . TYR A 1 23 ? 95.333 -5.273 10.215 1.00 0.00 23 TYR A N 17
ATOM 27837 C CA . TYR A 1 23 ? 95.515 -3.837 9.864 1.00 0.00 23 TYR A CA 17
ATOM 27838 C C . TYR A 1 23 ? 94.157 -3.176 9.612 1.00 0.00 23 TYR A C 17
ATOM 27839 O O . TYR A 1 23 ? 94.037 -1.967 9.607 1.00 0.00 23 TYR A O 17
ATOM 27857 N N . TYR A 1 24 ? 93.132 -3.960 9.409 1.00 0.00 24 TYR A N 17
ATOM 27858 C CA . TYR A 1 24 ? 91.784 -3.371 9.165 1.00 0.00 24 TYR A CA 17
ATOM 27859 C C . TYR A 1 24 ? 91.146 -2.971 10.498 1.00 0.00 24 TYR A C 17
ATOM 27860 O O . TYR A 1 24 ? 90.637 -1.879 10.651 1.00 0.00 24 TYR A O 17
ATOM 27878 N N . VAL A 1 25 ? 91.175 -3.848 11.463 1.00 0.00 25 VAL A N 17
ATOM 27879 C CA . VAL A 1 25 ? 90.576 -3.517 12.788 1.00 0.00 25 VAL A CA 17
ATOM 27880 C C . VAL A 1 25 ? 91.432 -2.468 13.501 1.00 0.00 25 VAL A C 17
ATOM 27881 O O . VAL A 1 25 ? 90.959 -1.736 14.346 1.00 0.00 25 VAL A O 17
ATOM 27894 N N . ASN A 1 26 ? 92.692 -2.391 13.164 1.00 0.00 26 ASN A N 17
ATOM 27895 C CA . ASN A 1 26 ? 93.577 -1.387 13.821 1.00 0.00 26 ASN A CA 17
ATOM 27896 C C . ASN A 1 26 ? 93.236 0.020 13.326 1.00 0.00 26 ASN A C 17
ATOM 27897 O O . ASN A 1 26 ? 93.556 1.006 13.959 1.00 0.00 26 ASN A O 17
ATOM 27908 N N . GLN A 1 27 ? 92.582 0.122 12.201 1.00 0.00 27 GLN A N 17
ATOM 27909 C CA . GLN A 1 27 ? 92.216 1.461 11.669 1.00 0.00 27 GLN A CA 17
ATOM 27910 C C . GLN A 1 27 ? 90.881 1.903 12.282 1.00 0.00 27 GLN A C 17
ATOM 27911 O O . GLN A 1 27 ? 90.799 2.915 12.950 1.00 0.00 27 GLN A O 17
ATOM 27925 N N . PHE A 1 28 ? 89.839 1.147 12.070 1.00 0.00 28 PHE A N 17
ATOM 27926 C CA . PHE A 1 28 ? 88.519 1.520 12.652 1.00 0.00 28 PHE A CA 17
ATOM 27927 C C . PHE A 1 28 ? 88.638 1.606 14.174 1.00 0.00 28 PHE A C 17
ATOM 27928 O O . PHE A 1 28 ? 87.917 2.336 14.824 1.00 0.00 28 PHE A O 17
ATOM 27945 N N . ARG A 1 29 ? 89.547 0.864 14.748 1.00 0.00 29 ARG A N 17
ATOM 27946 C CA . ARG A 1 29 ? 89.720 0.903 16.229 1.00 0.00 29 ARG A CA 17
ATOM 27947 C C . ARG A 1 29 ? 90.216 2.285 16.660 1.00 0.00 29 ARG A C 17
ATOM 27948 O O . ARG A 1 29 ? 89.734 2.856 17.619 1.00 0.00 29 ARG A O 17
ATOM 27969 N N . SER A 1 30 ? 91.170 2.830 15.957 1.00 0.00 30 SER A N 17
ATOM 27970 C CA . SER A 1 30 ? 91.688 4.179 16.326 1.00 0.00 30 SER A CA 17
ATOM 27971 C C . SER A 1 30 ? 90.517 5.137 16.556 1.00 0.00 30 SER A C 17
ATOM 27972 O O . SER A 1 30 ? 90.627 6.107 17.279 1.00 0.00 30 SER A O 17
ATOM 27980 N N . LEU A 1 31 ? 89.397 4.867 15.944 1.00 0.00 31 LEU A N 17
ATOM 27981 C CA . LEU A 1 31 ? 88.215 5.753 16.123 1.00 0.00 31 LEU A CA 17
ATOM 27982 C C . LEU A 1 31 ? 87.220 5.111 17.093 1.00 0.00 31 LEU A C 17
ATOM 27983 O O . LEU A 1 31 ? 86.432 5.785 17.726 1.00 0.00 31 LEU A O 17
ATOM 27999 N N . GLN A 1 32 ? 87.253 3.812 17.216 1.00 0.00 32 GLN A N 17
ATOM 28000 C CA . GLN A 1 32 ? 86.314 3.124 18.144 1.00 0.00 32 GLN A CA 17
ATOM 28001 C C . GLN A 1 32 ? 87.090 2.241 19.126 1.00 0.00 32 GLN A C 17
ATOM 28002 O O . GLN A 1 32 ? 87.615 1.211 18.754 1.00 0.00 32 GLN A O 17
ATOM 28016 N N . PRO A 1 33 ? 87.135 2.680 20.355 1.00 0.00 33 PRO A N 17
ATOM 28017 C CA . PRO A 1 33 ? 87.855 1.926 21.410 1.00 0.00 33 PRO A CA 17
ATOM 28018 C C . PRO A 1 33 ? 87.156 0.590 21.681 1.00 0.00 33 PRO A C 17
ATOM 28019 O O . PRO A 1 33 ? 87.791 -0.424 21.893 1.00 0.00 33 PRO A O 17
ATOM 28030 N N . ASP A 1 34 ? 85.854 0.587 21.676 1.00 0.00 34 ASP A N 17
ATOM 28031 C CA . ASP A 1 34 ? 85.108 -0.679 21.936 1.00 0.00 34 ASP A CA 17
ATOM 28032 C C . ASP A 1 34 ? 85.476 -1.735 20.888 1.00 0.00 34 ASP A C 17
ATOM 28033 O O . ASP A 1 34 ? 85.445 -1.471 19.703 1.00 0.00 34 ASP A O 17
ATOM 28042 N N . PRO A 1 35 ? 85.813 -2.905 21.366 1.00 0.00 35 PRO A N 17
ATOM 28043 C CA . PRO A 1 35 ? 86.190 -4.016 20.457 1.00 0.00 35 PRO A CA 17
ATOM 28044 C C . PRO A 1 35 ? 84.981 -4.450 19.622 1.00 0.00 35 PRO A C 17
ATOM 28045 O O . PRO A 1 35 ? 85.121 -5.006 18.552 1.00 0.00 35 PRO A O 17
ATOM 28056 N N . SER A 1 36 ? 83.795 -4.198 20.106 1.00 0.00 36 SER A N 17
ATOM 28057 C CA . SER A 1 36 ? 82.577 -4.593 19.342 1.00 0.00 36 SER A CA 17
ATOM 28058 C C . SER A 1 36 ? 81.619 -3.406 19.226 1.00 0.00 36 SER A C 17
ATOM 28059 O O . SER A 1 36 ? 80.466 -3.486 19.599 1.00 0.00 36 SER A O 17
ATOM 28067 N N . SER A 1 37 ? 82.089 -2.301 18.714 1.00 0.00 37 SER A N 17
ATOM 28068 C CA . SER A 1 37 ? 81.206 -1.108 18.579 1.00 0.00 37 SER A CA 17
ATOM 28069 C C . SER A 1 37 ? 80.845 -0.874 17.108 1.00 0.00 37 SER A C 17
ATOM 28070 O O . SER A 1 37 ? 80.989 -1.747 16.276 1.00 0.00 37 SER A O 17
ATOM 28078 N N . PHE A 1 38 ? 80.376 0.300 16.786 1.00 0.00 38 PHE A N 17
ATOM 28079 C CA . PHE A 1 38 ? 80.002 0.596 15.373 1.00 0.00 38 PHE A CA 17
ATOM 28080 C C . PHE A 1 38 ? 80.207 2.086 15.079 1.00 0.00 38 PHE A C 17
ATOM 28081 O O . PHE A 1 38 ? 79.799 2.940 15.840 1.00 0.00 38 PHE A O 17
ATOM 28098 N N . ILE A 1 39 ? 80.825 2.405 13.975 1.00 0.00 39 ILE A N 17
ATOM 28099 C CA . ILE A 1 39 ? 81.041 3.840 13.631 1.00 0.00 39 ILE A CA 17
ATOM 28100 C C . ILE A 1 39 ? 79.864 4.334 12.788 1.00 0.00 39 ILE A C 17
ATOM 28101 O O . ILE A 1 39 ? 79.483 3.708 11.820 1.00 0.00 39 ILE A O 17
ATOM 28117 N N . SER A 1 40 ? 79.265 5.434 13.154 1.00 0.00 40 SER A N 17
ATOM 28118 C CA . SER A 1 40 ? 78.103 5.920 12.367 1.00 0.00 40 SER A CA 17
ATOM 28119 C C . SER A 1 40 ? 78.046 7.446 12.299 1.00 0.00 40 SER A C 17
ATOM 28120 O O . SER A 1 40 ? 78.408 8.143 13.227 1.00 0.00 40 SER A O 17
ATOM 28128 N N . GLY A 1 41 ? 77.565 7.959 11.203 1.00 0.00 41 GLY A N 17
ATOM 28129 C CA . GLY A 1 41 ? 77.441 9.436 11.046 1.00 0.00 41 GLY A CA 17
ATOM 28130 C C . GLY A 1 41 ? 78.713 9.998 10.423 1.00 0.00 41 GLY A C 17
ATOM 28131 O O . GLY A 1 41 ? 79.291 9.411 9.530 1.00 0.00 41 GLY A O 17
ATOM 28135 N N . SER A 1 42 ? 79.159 11.128 10.893 1.00 0.00 42 SER A N 17
ATOM 28136 C CA . SER A 1 42 ? 80.400 11.727 10.334 1.00 0.00 42 SER A CA 17
ATOM 28137 C C . SER A 1 42 ? 81.625 11.067 10.970 1.00 0.00 42 SER A C 17
ATOM 28138 O O . SER A 1 42 ? 82.735 11.538 10.831 1.00 0.00 42 SER A O 17
ATOM 28146 N N . VAL A 1 43 ? 81.432 9.979 11.670 1.00 0.00 43 VAL A N 17
ATOM 28147 C CA . VAL A 1 43 ? 82.588 9.297 12.310 1.00 0.00 43 VAL A CA 17
ATOM 28148 C C . VAL A 1 43 ? 83.455 8.619 11.245 1.00 0.00 43 VAL A C 17
ATOM 28149 O O . VAL A 1 43 ? 84.665 8.734 11.255 1.00 0.00 43 VAL A O 17
ATOM 28162 N N . ALA A 1 44 ? 82.852 7.913 10.323 1.00 0.00 44 ALA A N 17
ATOM 28163 C CA . ALA A 1 44 ? 83.661 7.236 9.267 1.00 0.00 44 ALA A CA 17
ATOM 28164 C C . ALA A 1 44 ? 83.739 8.103 8.008 1.00 0.00 44 ALA A C 17
ATOM 28165 O O . ALA A 1 44 ? 84.748 8.143 7.338 1.00 0.00 44 ALA A O 17
ATOM 28172 N N . LYS A 1 45 ? 82.683 8.791 7.675 1.00 0.00 45 LYS A N 17
ATOM 28173 C CA . LYS A 1 45 ? 82.712 9.644 6.452 1.00 0.00 45 LYS A CA 17
ATOM 28174 C C . LYS A 1 45 ? 83.738 10.769 6.614 1.00 0.00 45 LYS A C 17
ATOM 28175 O O . LYS A 1 45 ? 84.051 11.479 5.678 1.00 0.00 45 LYS A O 17
ATOM 28194 N N . ASN A 1 46 ? 84.260 10.939 7.796 1.00 0.00 46 ASN A N 17
ATOM 28195 C CA . ASN A 1 46 ? 85.261 12.020 8.025 1.00 0.00 46 ASN A CA 17
ATOM 28196 C C . ASN A 1 46 ? 86.650 11.583 7.547 1.00 0.00 46 ASN A C 17
ATOM 28197 O O . ASN A 1 46 ? 87.191 12.122 6.603 1.00 0.00 46 ASN A O 17
ATOM 28208 N N . PHE A 1 47 ? 87.233 10.622 8.207 1.00 0.00 47 PHE A N 17
ATOM 28209 C CA . PHE A 1 47 ? 88.594 10.158 7.811 1.00 0.00 47 PHE A CA 17
ATOM 28210 C C . PHE A 1 47 ? 88.531 9.307 6.532 1.00 0.00 47 PHE A C 17
ATOM 28211 O O . PHE A 1 47 ? 89.475 9.249 5.768 1.00 0.00 47 PHE A O 17
ATOM 28228 N N . PHE A 1 48 ? 87.429 8.651 6.300 1.00 0.00 48 PHE A N 17
ATOM 28229 C CA . PHE A 1 48 ? 87.298 7.804 5.077 1.00 0.00 48 PHE A CA 17
ATOM 28230 C C . PHE A 1 48 ? 87.929 8.497 3.865 1.00 0.00 48 PHE A C 17
ATOM 28231 O O . PHE A 1 48 ? 88.850 7.989 3.258 1.00 0.00 48 PHE A O 17
ATOM 28248 N N . THR A 1 49 ? 87.435 9.649 3.503 1.00 0.00 49 THR A N 17
ATOM 28249 C CA . THR A 1 49 ? 88.001 10.364 2.325 1.00 0.00 49 THR A CA 17
ATOM 28250 C C . THR A 1 49 ? 89.182 11.245 2.743 1.00 0.00 49 THR A C 17
ATOM 28251 O O . THR A 1 49 ? 89.934 11.715 1.915 1.00 0.00 49 THR A O 17
ATOM 28262 N N . LYS A 1 50 ? 89.339 11.477 4.020 1.00 0.00 50 LYS A N 17
ATOM 28263 C CA . LYS A 1 50 ? 90.461 12.338 4.507 1.00 0.00 50 LYS A CA 17
ATOM 28264 C C . LYS A 1 50 ? 90.166 13.812 4.196 1.00 0.00 50 LYS A C 17
ATOM 28265 O O . LYS A 1 50 ? 89.768 14.565 5.061 1.00 0.00 50 LYS A O 17
ATOM 28284 N N . SER A 1 51 ? 90.345 14.233 2.971 1.00 0.00 51 SER A N 17
ATOM 28285 C CA . SER A 1 51 ? 90.060 15.653 2.626 1.00 0.00 51 SER A CA 17
ATOM 28286 C C . SER A 1 51 ? 89.473 15.723 1.216 1.00 0.00 51 SER A C 17
ATOM 28287 O O . SER A 1 51 ? 89.994 16.407 0.359 1.00 0.00 51 SER A O 17
ATOM 28295 N N . LYS A 1 52 ? 88.404 15.001 0.973 1.00 0.00 52 LYS A N 17
ATOM 28296 C CA . LYS A 1 52 ? 87.776 14.995 -0.384 1.00 0.00 52 LYS A CA 17
ATOM 28297 C C . LYS A 1 52 ? 88.859 15.093 -1.461 1.00 0.00 52 LYS A C 17
ATOM 28298 O O . LYS A 1 52 ? 88.874 16.010 -2.256 1.00 0.00 52 LYS A O 17
ATOM 28317 N N . LEU A 1 53 ? 89.769 14.149 -1.468 1.00 0.00 53 LEU A N 17
ATOM 28318 C CA . LEU A 1 53 ? 90.884 14.152 -2.465 1.00 0.00 53 LEU A CA 17
ATOM 28319 C C . LEU A 1 53 ? 90.455 14.824 -3.773 1.00 0.00 53 LEU A C 17
ATOM 28320 O O . LEU A 1 53 ? 91.184 15.608 -4.349 1.00 0.00 53 LEU A O 17
ATOM 28336 N N . SER A 1 54 ? 89.276 14.524 -4.242 1.00 0.00 54 SER A N 17
ATOM 28337 C CA . SER A 1 54 ? 88.797 15.146 -5.509 1.00 0.00 54 SER A CA 17
ATOM 28338 C C . SER A 1 54 ? 87.369 14.687 -5.808 1.00 0.00 54 SER A C 17
ATOM 28339 O O . SER A 1 54 ? 86.922 13.672 -5.313 1.00 0.00 54 SER A O 17
ATOM 28347 N N . ILE A 1 55 ? 86.653 15.431 -6.613 1.00 0.00 55 ILE A N 17
ATOM 28348 C CA . ILE A 1 55 ? 85.247 15.053 -6.951 1.00 0.00 55 ILE A CA 17
ATOM 28349 C C . ILE A 1 55 ? 84.549 14.439 -5.734 1.00 0.00 55 ILE A C 17
ATOM 28350 O O . ILE A 1 55 ? 84.277 13.256 -5.699 1.00 0.00 55 ILE A O 17
ATOM 28366 N N . PRO A 1 56 ? 84.283 15.278 -4.770 1.00 0.00 56 PRO A N 17
ATOM 28367 C CA . PRO A 1 56 ? 83.611 14.831 -3.527 1.00 0.00 56 PRO A CA 17
ATOM 28368 C C . PRO A 1 56 ? 82.332 14.059 -3.860 1.00 0.00 56 PRO A C 17
ATOM 28369 O O . PRO A 1 56 ? 81.516 14.496 -4.645 1.00 0.00 56 PRO A O 17
ATOM 28380 N N . GLU A 1 57 ? 82.155 12.910 -3.267 1.00 0.00 57 GLU A N 17
ATOM 28381 C CA . GLU A 1 57 ? 80.934 12.104 -3.547 1.00 0.00 57 GLU A CA 17
ATOM 28382 C C . GLU A 1 57 ? 80.808 10.966 -2.531 1.00 0.00 57 GLU A C 17
ATOM 28383 O O . GLU A 1 57 ? 80.287 9.912 -2.828 1.00 0.00 57 GLU A O 17
ATOM 28395 N N . LEU A 1 58 ? 81.287 11.168 -1.335 1.00 0.00 58 LEU A N 17
ATOM 28396 C CA . LEU A 1 58 ? 81.199 10.092 -0.304 1.00 0.00 58 LEU A CA 17
ATOM 28397 C C . LEU A 1 58 ? 79.776 9.524 -0.228 1.00 0.00 58 LEU A C 17
ATOM 28398 O O . LEU A 1 58 ? 79.562 8.437 0.264 1.00 0.00 58 LEU A O 17
ATOM 28414 N N . SER A 1 59 ? 78.804 10.254 -0.699 1.00 0.00 59 SER A N 17
ATOM 28415 C CA . SER A 1 59 ? 77.397 9.756 -0.642 1.00 0.00 59 SER A CA 17
ATOM 28416 C C . SER A 1 59 ? 77.302 8.303 -1.128 1.00 0.00 59 SER A C 17
ATOM 28417 O O . SER A 1 59 ? 76.481 7.541 -0.657 1.00 0.00 59 SER A O 17
ATOM 28425 N N . TYR A 1 60 ? 78.120 7.910 -2.069 1.00 0.00 60 TYR A N 17
ATOM 28426 C CA . TYR A 1 60 ? 78.046 6.504 -2.572 1.00 0.00 60 TYR A CA 17
ATOM 28427 C C . TYR A 1 60 ? 78.994 5.595 -1.779 1.00 0.00 60 TYR A C 17
ATOM 28428 O O . TYR A 1 60 ? 78.742 4.418 -1.616 1.00 0.00 60 TYR A O 17
ATOM 28446 N N . ILE A 1 61 ? 80.075 6.127 -1.278 1.00 0.00 61 ILE A N 17
ATOM 28447 C CA . ILE A 1 61 ? 81.020 5.282 -0.491 1.00 0.00 61 ILE A CA 17
ATOM 28448 C C . ILE A 1 61 ? 80.351 4.840 0.812 1.00 0.00 61 ILE A C 17
ATOM 28449 O O . ILE A 1 61 ? 80.633 3.785 1.345 1.00 0.00 61 ILE A O 17
ATOM 28465 N N . TRP A 1 62 ? 79.464 5.645 1.323 1.00 0.00 62 TRP A N 17
ATOM 28466 C CA . TRP A 1 62 ? 78.767 5.291 2.589 1.00 0.00 62 TRP A CA 17
ATOM 28467 C C . TRP A 1 62 ? 77.491 4.508 2.276 1.00 0.00 62 TRP A C 17
ATOM 28468 O O . TRP A 1 62 ? 77.140 3.573 2.968 1.00 0.00 62 TRP A O 17
ATOM 28489 N N . GLU A 1 63 ? 76.799 4.872 1.230 1.00 0.00 63 GLU A N 17
ATOM 28490 C CA . GLU A 1 63 ? 75.555 4.135 0.872 1.00 0.00 63 GLU A CA 17
ATOM 28491 C C . GLU A 1 63 ? 75.886 2.661 0.636 1.00 0.00 63 GLU A C 17
ATOM 28492 O O . GLU A 1 63 ? 75.037 1.798 0.738 1.00 0.00 63 GLU A O 17
ATOM 28504 N N . LEU A 1 64 ? 77.120 2.369 0.326 1.00 0.00 64 LEU A N 17
ATOM 28505 C CA . LEU A 1 64 ? 77.517 0.953 0.088 1.00 0.00 64 LEU A CA 17
ATOM 28506 C C . LEU A 1 64 ? 78.142 0.367 1.355 1.00 0.00 64 LEU A C 17
ATOM 28507 O O . LEU A 1 64 ? 78.061 -0.819 1.607 1.00 0.00 64 LEU A O 17
ATOM 28523 N N . SER A 1 65 ? 78.766 1.188 2.158 1.00 0.00 65 SER A N 17
ATOM 28524 C CA . SER A 1 65 ? 79.390 0.670 3.408 1.00 0.00 65 SER A CA 17
ATOM 28525 C C . SER A 1 65 ? 78.307 0.146 4.353 1.00 0.00 65 SER A C 17
ATOM 28526 O O . SER A 1 65 ? 78.466 -0.874 4.992 1.00 0.00 65 SER A O 17
ATOM 28534 N N . ASP A 1 66 ? 77.207 0.839 4.439 1.00 0.00 66 ASP A N 17
ATOM 28535 C CA . ASP A 1 66 ? 76.106 0.388 5.338 1.00 0.00 66 ASP A CA 17
ATOM 28536 C C . ASP A 1 66 ? 75.262 -0.682 4.646 1.00 0.00 66 ASP A C 17
ATOM 28537 O O . ASP A 1 66 ? 75.377 -0.905 3.458 1.00 0.00 66 ASP A O 17
ATOM 28546 N N . ALA A 1 67 ? 74.414 -1.347 5.381 1.00 0.00 67 ALA A N 17
ATOM 28547 C CA . ALA A 1 67 ? 73.567 -2.401 4.764 1.00 0.00 67 ALA A CA 17
ATOM 28548 C C . ALA A 1 67 ? 72.199 -2.460 5.451 1.00 0.00 67 ALA A C 17
ATOM 28549 O O . ALA A 1 67 ? 71.575 -3.500 5.517 1.00 0.00 67 ALA A O 17
ATOM 28556 N N . ASP A 1 68 ? 71.724 -1.353 5.955 1.00 0.00 68 ASP A N 17
ATOM 28557 C CA . ASP A 1 68 ? 70.395 -1.347 6.630 1.00 0.00 68 ASP A CA 17
ATOM 28558 C C . ASP A 1 68 ? 69.849 0.075 6.617 1.00 0.00 68 ASP A C 17
ATOM 28559 O O . ASP A 1 68 ? 68.989 0.435 7.396 1.00 0.00 68 ASP A O 17
ATOM 28568 N N . CYS A 1 69 ? 70.369 0.883 5.738 1.00 0.00 69 CYS A N 17
ATOM 28569 C CA . CYS A 1 69 ? 69.934 2.294 5.646 1.00 0.00 69 CYS A CA 17
ATOM 28570 C C . CYS A 1 69 ? 69.674 2.861 7.042 1.00 0.00 69 CYS A C 17
ATOM 28571 O O . CYS A 1 69 ? 68.839 3.722 7.233 1.00 0.00 69 CYS A O 17
ATOM 28579 N N . ASP A 1 70 ? 70.390 2.379 8.016 1.00 0.00 70 ASP A N 17
ATOM 28580 C CA . ASP A 1 70 ? 70.199 2.880 9.404 1.00 0.00 70 ASP A CA 17
ATOM 28581 C C . ASP A 1 70 ? 71.117 4.079 9.658 1.00 0.00 70 ASP A C 17
ATOM 28582 O O . ASP A 1 70 ? 70.808 4.955 10.442 1.00 0.00 70 ASP A O 17
ATOM 28591 N N . GLY A 1 71 ? 72.239 4.133 8.991 1.00 0.00 71 GLY A N 17
ATOM 28592 C CA . GLY A 1 71 ? 73.166 5.286 9.185 1.00 0.00 71 GLY A CA 17
ATOM 28593 C C . GLY A 1 71 ? 74.287 4.910 10.160 1.00 0.00 71 GLY A C 17
ATOM 28594 O O . GLY A 1 71 ? 74.882 5.763 10.787 1.00 0.00 71 GLY A O 17
ATOM 28598 N N . ALA A 1 72 ? 74.584 3.646 10.295 1.00 0.00 72 ALA A N 17
ATOM 28599 C CA . ALA A 1 72 ? 75.672 3.234 11.229 1.00 0.00 72 ALA A CA 17
ATOM 28600 C C . ALA A 1 72 ? 76.334 1.944 10.736 1.00 0.00 72 ALA A C 17
ATOM 28601 O O . ALA A 1 72 ? 75.774 1.215 9.940 1.00 0.00 72 ALA A O 17
ATOM 28608 N N . LEU A 1 73 ? 77.525 1.654 11.195 1.00 0.00 73 LEU A N 17
ATOM 28609 C CA . LEU A 1 73 ? 78.209 0.411 10.738 1.00 0.00 73 LEU A CA 17
ATOM 28610 C C . LEU A 1 73 ? 78.948 -0.259 11.899 1.00 0.00 73 LEU A C 17
ATOM 28611 O O . LEU A 1 73 ? 79.776 0.342 12.551 1.00 0.00 73 LEU A O 17
ATOM 28627 N N . THR A 1 74 ? 78.660 -1.506 12.154 1.00 0.00 74 THR A N 17
ATOM 28628 C CA . THR A 1 74 ? 79.352 -2.221 13.264 1.00 0.00 74 THR A CA 17
ATOM 28629 C C . THR A 1 74 ? 80.812 -2.479 12.886 1.00 0.00 74 THR A C 17
ATOM 28630 O O . THR A 1 74 ? 81.214 -2.262 11.760 1.00 0.00 74 THR A O 17
ATOM 28641 N N . LEU A 1 75 ? 81.610 -2.950 13.805 1.00 0.00 75 LEU A N 17
ATOM 28642 C CA . LEU A 1 75 ? 83.033 -3.226 13.465 1.00 0.00 75 LEU A CA 17
ATOM 28643 C C . LEU A 1 75 ? 83.090 -4.076 12.195 1.00 0.00 75 LEU A C 17
ATOM 28644 O O . LEU A 1 75 ? 83.816 -3.768 11.271 1.00 0.00 75 LEU A O 17
ATOM 28660 N N . PRO A 1 76 ? 82.303 -5.120 12.193 1.00 0.00 76 PRO A N 17
ATOM 28661 C CA . PRO A 1 76 ? 82.245 -6.027 11.020 1.00 0.00 76 PRO A CA 17
ATOM 28662 C C . PRO A 1 76 ? 81.826 -5.247 9.771 1.00 0.00 76 PRO A C 17
ATOM 28663 O O . PRO A 1 76 ? 82.253 -5.541 8.672 1.00 0.00 76 PRO A O 17
ATOM 28674 N N . GLU A 1 77 ? 80.989 -4.257 9.929 1.00 0.00 77 GLU A N 17
ATOM 28675 C CA . GLU A 1 77 ? 80.542 -3.466 8.747 1.00 0.00 77 GLU A CA 17
ATOM 28676 C C . GLU A 1 77 ? 81.706 -2.637 8.194 1.00 0.00 77 GLU A C 17
ATOM 28677 O O . GLU A 1 77 ? 81.776 -2.355 7.014 1.00 0.00 77 GLU A O 17
ATOM 28689 N N . PHE A 1 78 ? 82.620 -2.249 9.039 1.00 0.00 78 PHE A N 17
ATOM 28690 C CA . PHE A 1 78 ? 83.779 -1.443 8.562 1.00 0.00 78 PHE A CA 17
ATOM 28691 C C . PHE A 1 78 ? 84.727 -2.318 7.735 1.00 0.00 78 PHE A C 17
ATOM 28692 O O . PHE A 1 78 ? 85.302 -1.879 6.759 1.00 0.00 78 PHE A O 17
ATOM 28709 N N . CYS A 1 79 ? 84.897 -3.552 8.123 1.00 0.00 79 CYS A N 17
ATOM 28710 C CA . CYS A 1 79 ? 85.812 -4.454 7.366 1.00 0.00 79 CYS A CA 17
ATOM 28711 C C . CYS A 1 79 ? 85.536 -4.361 5.861 1.00 0.00 79 CYS A C 17
ATOM 28712 O O . CYS A 1 79 ? 86.382 -4.673 5.048 1.00 0.00 79 CYS A O 17
ATOM 28720 N N . ALA A 1 80 ? 84.361 -3.938 5.483 1.00 0.00 80 ALA A N 17
ATOM 28721 C CA . ALA A 1 80 ? 84.044 -3.835 4.030 1.00 0.00 80 ALA A CA 17
ATOM 28722 C C . ALA A 1 80 ? 84.182 -2.384 3.559 1.00 0.00 80 ALA A C 17
ATOM 28723 O O . ALA A 1 80 ? 84.606 -2.111 2.449 1.00 0.00 80 ALA A O 17
ATOM 28730 N N . ALA A 1 81 ? 83.829 -1.451 4.395 1.00 0.00 81 ALA A N 17
ATOM 28731 C CA . ALA A 1 81 ? 83.941 -0.019 3.999 1.00 0.00 81 ALA A CA 17
ATOM 28732 C C . ALA A 1 81 ? 85.385 0.312 3.615 1.00 0.00 81 ALA A C 17
ATOM 28733 O O . ALA A 1 81 ? 85.643 0.908 2.589 1.00 0.00 81 ALA A O 17
ATOM 28740 N N . PHE A 1 82 ? 86.329 -0.070 4.432 1.00 0.00 82 PHE A N 17
ATOM 28741 C CA . PHE A 1 82 ? 87.757 0.229 4.117 1.00 0.00 82 PHE A CA 17
ATOM 28742 C C . PHE A 1 82 ? 88.234 -0.582 2.906 1.00 0.00 82 PHE A C 17
ATOM 28743 O O . PHE A 1 82 ? 89.305 -0.351 2.382 1.00 0.00 82 PHE A O 17
ATOM 28760 N N . HIS A 1 83 ? 87.456 -1.529 2.456 1.00 0.00 83 HIS A N 17
ATOM 28761 C CA . HIS A 1 83 ? 87.888 -2.337 1.282 1.00 0.00 83 HIS A CA 17
ATOM 28762 C C . HIS A 1 83 ? 87.678 -1.532 -0.004 1.00 0.00 83 HIS A C 17
ATOM 28763 O O . HIS A 1 83 ? 88.494 -1.560 -0.904 1.00 0.00 83 HIS A O 17
ATOM 28777 N N . LEU A 1 84 ? 86.587 -0.822 -0.100 1.00 0.00 84 LEU A N 17
ATOM 28778 C CA . LEU A 1 84 ? 86.329 -0.026 -1.335 1.00 0.00 84 LEU A CA 17
ATOM 28779 C C . LEU A 1 84 ? 87.021 1.341 -1.259 1.00 0.00 84 LEU A C 17
ATOM 28780 O O . LEU A 1 84 ? 87.249 1.984 -2.265 1.00 0.00 84 LEU A O 17
ATOM 28796 N N . ILE A 1 85 ? 87.363 1.791 -0.082 1.00 0.00 85 ILE A N 17
ATOM 28797 C CA . ILE A 1 85 ? 88.041 3.116 0.036 1.00 0.00 85 ILE A CA 17
ATOM 28798 C C . ILE A 1 85 ? 89.548 2.954 -0.190 1.00 0.00 85 ILE A C 17
ATOM 28799 O O . ILE A 1 85 ? 90.131 3.601 -1.037 1.00 0.00 85 ILE A O 17
ATOM 28815 N N . VAL A 1 86 ? 90.182 2.094 0.558 1.00 0.00 86 VAL A N 17
ATOM 28816 C CA . VAL A 1 86 ? 91.649 1.892 0.378 1.00 0.00 86 VAL A CA 17
ATOM 28817 C C . VAL A 1 86 ? 91.936 1.393 -1.041 1.00 0.00 86 VAL A C 17
ATOM 28818 O O . VAL A 1 86 ? 93.011 1.584 -1.574 1.00 0.00 86 VAL A O 17
ATOM 28831 N N . ALA A 1 87 ? 90.979 0.752 -1.652 1.00 0.00 87 ALA A N 17
ATOM 28832 C CA . ALA A 1 87 ? 91.185 0.233 -3.035 1.00 0.00 87 ALA A CA 17
ATOM 28833 C C . ALA A 1 87 ? 91.696 1.345 -3.957 1.00 0.00 87 ALA A C 17
ATOM 28834 O O . ALA A 1 87 ? 92.276 1.087 -4.992 1.00 0.00 87 ALA A O 17
ATOM 28841 N N . ARG A 1 88 ? 91.479 2.579 -3.594 1.00 0.00 88 ARG A N 17
ATOM 28842 C CA . ARG A 1 88 ? 91.947 3.703 -4.456 1.00 0.00 88 ARG A CA 17
ATOM 28843 C C . ARG A 1 88 ? 93.157 4.398 -3.823 1.00 0.00 88 ARG A C 17
ATOM 28844 O O . ARG A 1 88 ? 94.117 4.723 -4.492 1.00 0.00 88 ARG A O 17
ATOM 28865 N N . LYS A 1 89 ? 93.117 4.628 -2.539 1.00 0.00 89 LYS A N 17
ATOM 28866 C CA . LYS A 1 89 ? 94.265 5.304 -1.869 1.00 0.00 89 LYS A CA 17
ATOM 28867 C C . LYS A 1 89 ? 95.570 4.563 -2.173 1.00 0.00 89 LYS A C 17
ATOM 28868 O O . LYS A 1 89 ? 96.543 5.151 -2.598 1.00 0.00 89 LYS A O 17
ATOM 28887 N N . ASN A 1 90 ? 95.598 3.277 -1.957 1.00 0.00 90 ASN A N 17
ATOM 28888 C CA . ASN A 1 90 ? 96.841 2.501 -2.235 1.00 0.00 90 ASN A CA 17
ATOM 28889 C C . ASN A 1 90 ? 97.119 2.467 -3.740 1.00 0.00 90 ASN A C 17
ATOM 28890 O O . ASN A 1 90 ? 98.218 2.184 -4.171 1.00 0.00 90 ASN A O 17
ATOM 28901 N N . GLY A 1 91 ? 96.129 2.753 -4.541 1.00 0.00 91 GLY A N 17
ATOM 28902 C CA . GLY A 1 91 ? 96.337 2.737 -6.017 1.00 0.00 91 GLY A CA 17
ATOM 28903 C C . GLY A 1 91 ? 95.801 1.425 -6.592 1.00 0.00 91 GLY A C 17
ATOM 28904 O O . GLY A 1 91 ? 96.028 1.102 -7.741 1.00 0.00 91 GLY A O 17
ATOM 28908 N N . TYR A 1 92 ? 95.093 0.666 -5.802 1.00 0.00 92 TYR A N 17
ATOM 28909 C CA . TYR A 1 92 ? 94.544 -0.627 -6.304 1.00 0.00 92 TYR A CA 17
ATOM 28910 C C . TYR A 1 92 ? 93.436 -0.371 -7.328 1.00 0.00 92 TYR A C 17
ATOM 28911 O O . TYR A 1 92 ? 92.801 0.666 -7.311 1.00 0.00 92 TYR A O 17
ATOM 28929 N N . PRO A 1 93 ? 93.241 -1.332 -8.189 1.00 0.00 93 PRO A N 17
ATOM 28930 C CA . PRO A 1 93 ? 92.197 -1.215 -9.238 1.00 0.00 93 PRO A CA 17
ATOM 28931 C C . PRO A 1 93 ? 90.829 -0.958 -8.600 1.00 0.00 93 PRO A C 17
ATOM 28932 O O . PRO A 1 93 ? 90.312 -1.776 -7.864 1.00 0.00 93 PRO A O 17
ATOM 28943 N N . LEU A 1 94 ? 90.237 0.171 -8.879 1.00 0.00 94 LEU A N 17
ATOM 28944 C CA . LEU A 1 94 ? 88.903 0.480 -8.289 1.00 0.00 94 LEU A CA 17
ATOM 28945 C C . LEU A 1 94 ? 87.918 -0.654 -8.590 1.00 0.00 94 LEU A C 17
ATOM 28946 O O . LEU A 1 94 ? 87.798 -1.089 -9.718 1.00 0.00 94 LEU A O 17
ATOM 28962 N N . PRO A 1 95 ? 87.242 -1.096 -7.563 1.00 0.00 95 PRO A N 17
ATOM 28963 C CA . PRO A 1 95 ? 86.254 -2.194 -7.718 1.00 0.00 95 PRO A CA 17
ATOM 28964 C C . PRO A 1 95 ? 85.091 -1.741 -8.606 1.00 0.00 95 PRO A C 17
ATOM 28965 O O . PRO A 1 95 ? 85.013 -2.086 -9.768 1.00 0.00 95 PRO A O 17
ATOM 28976 N N . GLU A 1 96 ? 84.187 -0.970 -8.066 1.00 0.00 96 GLU A N 17
ATOM 28977 C CA . GLU A 1 96 ? 83.030 -0.495 -8.878 1.00 0.00 96 GLU A CA 17
ATOM 28978 C C . GLU A 1 96 ? 82.525 0.847 -8.344 1.00 0.00 96 GLU A C 17
ATOM 28979 O O . GLU A 1 96 ? 82.959 1.319 -7.312 1.00 0.00 96 GLU A O 17
ATOM 28991 N N . GLY A 1 97 ? 81.612 1.470 -9.039 1.00 0.00 97 GLY A N 17
ATOM 28992 C CA . GLY A 1 97 ? 81.084 2.781 -8.568 1.00 0.00 97 GLY A CA 17
ATOM 28993 C C . GLY A 1 97 ? 79.604 2.901 -8.937 1.00 0.00 97 GLY A C 17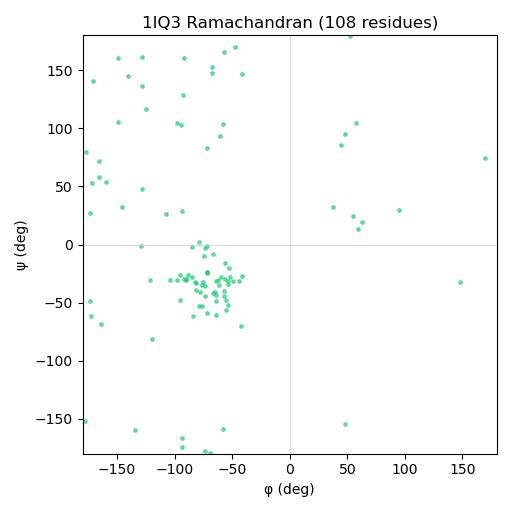
ATOM 28994 O O . GLY A 1 97 ? 79.045 3.978 -8.952 1.00 0.00 97 GLY A O 17
ATOM 28998 N N . LEU A 1 98 ? 78.965 1.802 -9.233 1.00 0.00 98 LEU A N 17
ATOM 28999 C CA . LEU A 1 98 ? 77.521 1.858 -9.599 1.00 0.00 98 LEU A CA 17
ATOM 29000 C C . LEU A 1 98 ? 76.733 0.812 -8.807 1.00 0.00 98 LEU A C 17
ATOM 29001 O O . LEU A 1 98 ? 77.281 -0.181 -8.372 1.00 0.00 98 LEU A O 17
ATOM 29017 N N . PRO A 1 99 ? 75.465 1.073 -8.651 1.00 0.00 99 PRO A N 17
ATOM 29018 C CA . PRO A 1 99 ? 74.582 0.142 -7.906 1.00 0.00 99 PRO A CA 17
ATOM 29019 C C . PRO A 1 99 ? 74.531 -1.216 -8.610 1.00 0.00 99 PRO A C 17
ATOM 29020 O O . PRO A 1 99 ? 75.114 -1.392 -9.661 1.00 0.00 99 PRO A O 17
ATOM 29031 N N . PRO A 1 100 ? 73.829 -2.134 -8.003 1.00 0.00 100 PRO A N 17
ATOM 29032 C CA . PRO A 1 100 ? 73.697 -3.494 -8.578 1.00 0.00 100 PRO A CA 17
ATOM 29033 C C . PRO A 1 100 ? 73.067 -3.423 -9.972 1.00 0.00 100 PRO A C 17
ATOM 29034 O O . PRO A 1 100 ? 71.863 -3.494 -10.126 1.00 0.00 100 PRO A O 17
ATOM 29045 N N . THR A 1 101 ? 73.872 -3.280 -10.990 1.00 0.00 101 THR A N 17
ATOM 29046 C CA . THR A 1 101 ? 73.320 -3.203 -12.372 1.00 0.00 101 THR A CA 17
ATOM 29047 C C . THR A 1 101 ? 74.447 -3.340 -13.399 1.00 0.00 101 THR A C 17
ATOM 29048 O O . THR A 1 101 ? 74.673 -2.463 -14.209 1.00 0.00 101 THR A O 17
ATOM 29059 N N . LEU A 1 102 ? 75.156 -4.435 -13.373 1.00 0.00 102 LEU A N 17
ATOM 29060 C CA . LEU A 1 102 ? 76.267 -4.630 -14.346 1.00 0.00 102 LEU A CA 17
ATOM 29061 C C . LEU A 1 102 ? 76.794 -6.064 -14.256 1.00 0.00 102 LEU A C 17
ATOM 29062 O O . LEU A 1 102 ? 77.980 -6.293 -14.118 1.00 0.00 102 LEU A O 17
ATOM 29078 N N . GLN A 1 103 ? 75.921 -7.031 -14.331 1.00 0.00 103 GLN A N 17
ATOM 29079 C CA . GLN A 1 103 ? 76.368 -8.447 -14.247 1.00 0.00 103 GLN A CA 17
ATOM 29080 C C . GLN A 1 103 ? 75.601 -9.314 -15.251 1.00 0.00 103 GLN A C 17
ATOM 29081 O O . GLN A 1 103 ? 74.965 -10.276 -14.870 1.00 0.00 103 GLN A O 17
ATOM 29095 N N . PRO A 1 104 ? 75.681 -8.949 -16.503 1.00 0.00 104 PRO A N 17
ATOM 29096 C CA . PRO A 1 104 ? 74.975 -9.715 -17.562 1.00 0.00 104 PRO A CA 17
ATOM 29097 C C . PRO A 1 104 ? 75.576 -11.117 -17.690 1.00 0.00 104 PRO A C 17
ATOM 29098 O O . PRO A 1 104 ? 74.872 -12.107 -17.676 1.00 0.00 104 PRO A O 17
ATOM 29109 N N . GLU A 1 105 ? 76.872 -11.207 -17.813 1.00 0.00 105 GLU A N 17
ATOM 29110 C CA . GLU A 1 105 ? 77.517 -12.544 -17.939 1.00 0.00 105 GLU A CA 17
ATOM 29111 C C . GLU A 1 105 ? 77.847 -13.102 -16.551 1.00 0.00 105 GLU A C 17
ATOM 29112 O O . GLU A 1 105 ? 77.929 -14.298 -16.356 1.00 0.00 105 GLU A O 17
ATOM 29124 N N . PHE A 1 106 ? 78.038 -12.243 -15.588 1.00 0.00 106 PHE A N 17
ATOM 29125 C CA . PHE A 1 106 ? 78.363 -12.722 -14.214 1.00 0.00 106 PHE A CA 17
ATOM 29126 C C . PHE A 1 106 ? 77.079 -13.047 -13.446 1.00 0.00 106 PHE A C 17
ATOM 29127 O O . PHE A 1 106 ? 76.916 -12.669 -12.303 1.00 0.00 106 PHE A O 17
ATOM 29144 N N . ILE A 1 107 ? 76.166 -13.743 -14.065 1.00 0.00 107 ILE A N 17
ATOM 29145 C CA . ILE A 1 107 ? 74.895 -14.089 -13.368 1.00 0.00 107 ILE A CA 17
ATOM 29146 C C . ILE A 1 107 ? 75.137 -15.210 -12.354 1.00 0.00 107 ILE A C 17
ATOM 29147 O O . ILE A 1 107 ? 74.687 -15.149 -11.226 1.00 0.00 107 ILE A O 17
ATOM 29163 N N . VAL A 1 108 ? 75.844 -16.236 -12.746 1.00 0.00 108 VAL A N 17
ATOM 29164 C CA . VAL A 1 108 ? 76.112 -17.359 -11.804 1.00 0.00 108 VAL A CA 17
ATOM 29165 C C . VAL A 1 108 ? 77.265 -16.997 -10.861 1.00 0.00 108 VAL A C 17
ATOM 29166 O O . VAL A 1 108 ? 77.987 -16.047 -11.090 1.00 0.00 108 VAL A O 17
ATOM 29179 N N . THR A 1 109 ? 77.436 -17.752 -9.807 1.00 0.00 109 THR A N 17
ATOM 29180 C CA . THR A 1 109 ? 78.539 -17.466 -8.839 1.00 0.00 109 THR A CA 17
ATOM 29181 C C . THR A 1 109 ? 78.722 -15.957 -8.659 1.00 0.00 109 THR A C 17
ATOM 29182 O O . THR A 1 109 ? 79.826 -15.450 -8.665 1.00 0.00 109 THR A O 17
ATOM 29193 N N . ASP A 1 110 ? 77.647 -15.235 -8.498 1.00 0.00 110 ASP A N 17
ATOM 29194 C CA . ASP A 1 110 ? 77.761 -13.760 -8.318 1.00 0.00 110 ASP A CA 17
ATOM 29195 C C . ASP A 1 110 ? 78.465 -13.439 -6.997 1.00 0.00 110 ASP A C 17
ATOM 29196 O O . ASP A 1 110 ? 79.058 -12.376 -6.909 1.00 0.00 110 ASP A O 17
ATOM 29207 N N . GLY A 1 1 ? 66.519 -23.036 6.517 1.00 0.00 1 GLY A N 18
ATOM 29208 C CA . GLY A 1 1 ? 67.425 -24.061 7.108 1.00 0.00 1 GLY A CA 18
ATOM 29209 C C . GLY A 1 1 ? 68.378 -23.391 8.100 1.00 0.00 1 GLY A C 18
ATOM 29210 O O . GLY A 1 1 ? 68.001 -23.054 9.205 1.00 0.00 1 GLY A O 18
ATOM 29216 N N . SER A 1 2 ? 69.609 -23.195 7.715 1.00 0.00 2 SER A N 18
ATOM 29217 C CA . SER A 1 2 ? 70.585 -22.547 8.638 1.00 0.00 2 SER A CA 18
ATOM 29218 C C . SER A 1 2 ? 70.365 -21.032 8.668 1.00 0.00 2 SER A C 18
ATOM 29219 O O . SER A 1 2 ? 70.192 -20.400 7.644 1.00 0.00 2 SER A O 18
ATOM 29227 N N . LEU A 1 3 ? 70.371 -20.445 9.833 1.00 0.00 3 LEU A N 18
ATOM 29228 C CA . LEU A 1 3 ? 70.164 -18.971 9.929 1.00 0.00 3 LEU A CA 18
ATOM 29229 C C . LEU A 1 3 ? 70.880 -18.418 11.163 1.00 0.00 3 LEU A C 18
ATOM 29230 O O . LEU A 1 3 ? 70.431 -17.473 11.781 1.00 0.00 3 LEU A O 18
ATOM 29246 N N . GLN A 1 4 ? 71.991 -18.999 11.527 1.00 0.00 4 GLN A N 18
ATOM 29247 C CA . GLN A 1 4 ? 72.735 -18.506 12.721 1.00 0.00 4 GLN A CA 18
ATOM 29248 C C . GLN A 1 4 ? 72.866 -16.981 12.672 1.00 0.00 4 GLN A C 18
ATOM 29249 O O . GLN A 1 4 ? 72.685 -16.365 11.641 1.00 0.00 4 GLN A O 18
ATOM 29263 N N . ASP A 1 5 ? 73.177 -16.368 13.782 1.00 0.00 5 ASP A N 18
ATOM 29264 C CA . ASP A 1 5 ? 73.318 -14.883 13.799 1.00 0.00 5 ASP A CA 18
ATOM 29265 C C . ASP A 1 5 ? 74.780 -14.492 14.034 1.00 0.00 5 ASP A C 18
ATOM 29266 O O . ASP A 1 5 ? 75.312 -13.620 13.376 1.00 0.00 5 ASP A O 18
ATOM 29275 N N . ASN A 1 6 ? 75.432 -15.128 14.969 1.00 0.00 6 ASN A N 18
ATOM 29276 C CA . ASN A 1 6 ? 76.859 -14.790 15.245 1.00 0.00 6 ASN A CA 18
ATOM 29277 C C . ASN A 1 6 ? 77.679 -16.066 15.452 1.00 0.00 6 ASN A C 18
ATOM 29278 O O . ASN A 1 6 ? 78.465 -16.167 16.374 1.00 0.00 6 ASN A O 18
ATOM 29289 N N . SER A 1 7 ? 77.504 -17.041 14.603 1.00 0.00 7 SER A N 18
ATOM 29290 C CA . SER A 1 7 ? 78.277 -18.308 14.755 1.00 0.00 7 SER A CA 18
ATOM 29291 C C . SER A 1 7 ? 79.119 -18.565 13.502 1.00 0.00 7 SER A C 18
ATOM 29292 O O . SER A 1 7 ? 79.479 -19.686 13.202 1.00 0.00 7 SER A O 18
ATOM 29300 N N . SER A 1 8 ? 79.436 -17.533 12.768 1.00 0.00 8 SER A N 18
ATOM 29301 C CA . SER A 1 8 ? 80.255 -17.716 11.535 1.00 0.00 8 SER A CA 18
ATOM 29302 C C . SER A 1 8 ? 81.197 -16.524 11.344 1.00 0.00 8 SER A C 18
ATOM 29303 O O . SER A 1 8 ? 80.846 -15.393 11.617 1.00 0.00 8 SER A O 18
ATOM 29311 N N . TYR A 1 9 ? 82.391 -16.769 10.877 1.00 0.00 9 TYR A N 18
ATOM 29312 C CA . TYR A 1 9 ? 83.355 -15.651 10.669 1.00 0.00 9 TYR A CA 18
ATOM 29313 C C . TYR A 1 9 ? 82.707 -14.540 9.835 1.00 0.00 9 TYR A C 18
ATOM 29314 O O . TYR A 1 9 ? 82.038 -14.809 8.857 1.00 0.00 9 TYR A O 18
ATOM 29332 N N . PRO A 1 10 ? 82.923 -13.324 10.263 1.00 0.00 10 PRO A N 18
ATOM 29333 C CA . PRO A 1 10 ? 82.351 -12.152 9.559 1.00 0.00 10 PRO A CA 18
ATOM 29334 C C . PRO A 1 10 ? 83.213 -11.775 8.348 1.00 0.00 10 PRO A C 18
ATOM 29335 O O . PRO A 1 10 ? 83.776 -10.699 8.287 1.00 0.00 10 PRO A O 18
ATOM 29346 N N . ASP A 1 11 ? 83.322 -12.648 7.386 1.00 0.00 11 ASP A N 18
ATOM 29347 C CA . ASP A 1 11 ? 84.144 -12.337 6.184 1.00 0.00 11 ASP A CA 18
ATOM 29348 C C . ASP A 1 11 ? 83.677 -13.175 4.993 1.00 0.00 11 ASP A C 18
ATOM 29349 O O . ASP A 1 11 ? 84.454 -13.861 4.360 1.00 0.00 11 ASP A O 18
ATOM 29358 N N . GLU A 1 12 ? 82.410 -13.128 4.686 1.00 0.00 12 GLU A N 18
ATOM 29359 C CA . GLU A 1 12 ? 81.888 -13.925 3.540 1.00 0.00 12 GLU A CA 18
ATOM 29360 C C . GLU A 1 12 ? 81.834 -13.108 2.229 1.00 0.00 12 GLU A C 18
ATOM 29361 O O . GLU A 1 12 ? 81.882 -13.689 1.164 1.00 0.00 12 GLU A O 18
ATOM 29373 N N . PRO A 1 13 ? 81.733 -11.795 2.318 1.00 0.00 13 PRO A N 18
ATOM 29374 C CA . PRO A 1 13 ? 81.672 -10.980 1.081 1.00 0.00 13 PRO A CA 18
ATOM 29375 C C . PRO A 1 13 ? 83.057 -10.876 0.437 1.00 0.00 13 PRO A C 18
ATOM 29376 O O . PRO A 1 13 ? 83.190 -10.893 -0.771 1.00 0.00 13 PRO A O 18
ATOM 29387 N N . TRP A 1 14 ? 84.090 -10.768 1.229 1.00 0.00 14 TRP A N 18
ATOM 29388 C CA . TRP A 1 14 ? 85.461 -10.663 0.651 1.00 0.00 14 TRP A CA 18
ATOM 29389 C C . TRP A 1 14 ? 86.266 -11.927 0.963 1.00 0.00 14 TRP A C 18
ATOM 29390 O O . TRP A 1 14 ? 87.150 -12.311 0.223 1.00 0.00 14 TRP A O 18
ATOM 29411 N N . ARG A 1 15 ? 85.965 -12.580 2.051 1.00 0.00 15 ARG A N 18
ATOM 29412 C CA . ARG A 1 15 ? 86.710 -13.822 2.407 1.00 0.00 15 ARG A CA 18
ATOM 29413 C C . ARG A 1 15 ? 88.179 -13.502 2.689 1.00 0.00 15 ARG A C 18
ATOM 29414 O O . ARG A 1 15 ? 88.881 -12.976 1.848 1.00 0.00 15 ARG A O 18
ATOM 29435 N N . ILE A 1 16 ? 88.652 -13.822 3.861 1.00 0.00 16 ILE A N 18
ATOM 29436 C CA . ILE A 1 16 ? 90.077 -13.541 4.188 1.00 0.00 16 ILE A CA 18
ATOM 29437 C C . ILE A 1 16 ? 90.409 -14.044 5.597 1.00 0.00 16 ILE A C 18
ATOM 29438 O O . ILE A 1 16 ? 89.818 -14.983 6.094 1.00 0.00 16 ILE A O 18
ATOM 29454 N N . THR A 1 17 ? 91.352 -13.416 6.236 1.00 0.00 17 THR A N 18
ATOM 29455 C CA . THR A 1 17 ? 91.749 -13.824 7.610 1.00 0.00 17 THR A CA 18
ATOM 29456 C C . THR A 1 17 ? 92.406 -12.637 8.303 1.00 0.00 17 THR A C 18
ATOM 29457 O O . THR A 1 17 ? 91.978 -11.508 8.163 1.00 0.00 17 THR A O 18
ATOM 29468 N N . GLU A 1 18 ? 93.452 -12.875 9.029 1.00 0.00 18 GLU A N 18
ATOM 29469 C CA . GLU A 1 18 ? 94.151 -11.751 9.711 1.00 0.00 18 GLU A CA 18
ATOM 29470 C C . GLU A 1 18 ? 94.871 -10.876 8.674 1.00 0.00 18 GLU A C 18
ATOM 29471 O O . GLU A 1 18 ? 95.492 -9.888 9.008 1.00 0.00 18 GLU A O 18
ATOM 29483 N N . GLU A 1 19 ? 94.797 -11.238 7.418 1.00 0.00 19 GLU A N 18
ATOM 29484 C CA . GLU A 1 19 ? 95.479 -10.436 6.361 1.00 0.00 19 GLU A CA 18
ATOM 29485 C C . GLU A 1 19 ? 94.855 -9.044 6.233 1.00 0.00 19 GLU A C 18
ATOM 29486 O O . GLU A 1 19 ? 95.552 -8.055 6.120 1.00 0.00 19 GLU A O 18
ATOM 29498 N N . GLN A 1 20 ? 93.555 -8.951 6.247 1.00 0.00 20 GLN A N 18
ATOM 29499 C CA . GLN A 1 20 ? 92.915 -7.615 6.123 1.00 0.00 20 GLN A CA 18
ATOM 29500 C C . GLN A 1 20 ? 92.025 -7.347 7.337 1.00 0.00 20 GLN A C 18
ATOM 29501 O O . GLN A 1 20 ? 91.714 -6.217 7.656 1.00 0.00 20 GLN A O 18
ATOM 29515 N N . ARG A 1 21 ? 91.621 -8.380 8.020 1.00 0.00 21 ARG A N 18
ATOM 29516 C CA . ARG A 1 21 ? 90.761 -8.190 9.217 1.00 0.00 21 ARG A CA 18
ATOM 29517 C C . ARG A 1 21 ? 91.602 -7.646 10.371 1.00 0.00 21 ARG A C 18
ATOM 29518 O O . ARG A 1 21 ? 91.091 -7.050 11.299 1.00 0.00 21 ARG A O 18
ATOM 29539 N N . GLU A 1 22 ? 92.891 -7.837 10.312 1.00 0.00 22 GLU A N 18
ATOM 29540 C CA . GLU A 1 22 ? 93.769 -7.322 11.399 1.00 0.00 22 GLU A CA 18
ATOM 29541 C C . GLU A 1 22 ? 93.944 -5.812 11.250 1.00 0.00 22 GLU A C 18
ATOM 29542 O O . GLU A 1 22 ? 93.773 -5.062 12.188 1.00 0.00 22 GLU A O 18
ATOM 29554 N N . TYR A 1 23 ? 94.290 -5.360 10.075 1.00 0.00 23 TYR A N 18
ATOM 29555 C CA . TYR A 1 23 ? 94.483 -3.896 9.869 1.00 0.00 23 TYR A CA 18
ATOM 29556 C C . TYR A 1 23 ? 93.134 -3.165 9.867 1.00 0.00 23 TYR A C 18
ATOM 29557 O O . TYR A 1 23 ? 93.052 -2.004 10.213 1.00 0.00 23 TYR A O 18
ATOM 29575 N N . TYR A 1 24 ? 92.078 -3.828 9.477 1.00 0.00 24 TYR A N 18
ATOM 29576 C CA . TYR A 1 24 ? 90.747 -3.157 9.456 1.00 0.00 24 TYR A CA 18
ATOM 29577 C C . TYR A 1 24 ? 90.168 -3.081 10.871 1.00 0.00 24 TYR A C 18
ATOM 29578 O O . TYR A 1 24 ? 89.461 -2.154 11.214 1.00 0.00 24 TYR A O 18
ATOM 29596 N N . VAL A 1 25 ? 90.462 -4.048 11.695 1.00 0.00 25 VAL A N 18
ATOM 29597 C CA . VAL A 1 25 ? 89.925 -4.030 13.084 1.00 0.00 25 VAL A CA 18
ATOM 29598 C C . VAL A 1 25 ? 90.824 -3.184 13.992 1.00 0.00 25 VAL A C 18
ATOM 29599 O O . VAL A 1 25 ? 90.377 -2.626 14.973 1.00 0.00 25 VAL A O 18
ATOM 29612 N N . ASN A 1 26 ? 92.087 -3.084 13.675 1.00 0.00 26 ASN A N 18
ATOM 29613 C CA . ASN A 1 26 ? 93.005 -2.274 14.528 1.00 0.00 26 ASN A CA 18
ATOM 29614 C C . ASN A 1 26 ? 92.784 -0.779 14.279 1.00 0.00 26 ASN A C 18
ATOM 29615 O O . ASN A 1 26 ? 93.063 0.047 15.126 1.00 0.00 26 ASN A O 18
ATOM 29626 N N . GLN A 1 27 ? 92.286 -0.425 13.127 1.00 0.00 27 GLN A N 18
ATOM 29627 C CA . GLN A 1 27 ? 92.049 1.013 12.831 1.00 0.00 27 GLN A CA 18
ATOM 29628 C C . GLN A 1 27 ? 90.682 1.434 13.386 1.00 0.00 27 GLN A C 18
ATOM 29629 O O . GLN A 1 27 ? 90.586 2.303 14.229 1.00 0.00 27 GLN A O 18
ATOM 29643 N N . PHE A 1 28 ? 89.626 0.818 12.925 1.00 0.00 28 PHE A N 18
ATOM 29644 C CA . PHE A 1 28 ? 88.275 1.180 13.436 1.00 0.00 28 PHE A CA 18
ATOM 29645 C C . PHE A 1 28 ? 88.277 1.126 14.965 1.00 0.00 28 PHE A C 18
ATOM 29646 O O . PHE A 1 28 ? 87.443 1.718 15.618 1.00 0.00 28 PHE A O 18
ATOM 29663 N N . ARG A 1 29 ? 89.216 0.420 15.538 1.00 0.00 29 ARG A N 18
ATOM 29664 C CA . ARG A 1 29 ? 89.281 0.330 17.024 1.00 0.00 29 ARG A CA 18
ATOM 29665 C C . ARG A 1 29 ? 89.577 1.708 17.619 1.00 0.00 29 ARG A C 18
ATOM 29666 O O . ARG A 1 29 ? 88.959 2.127 18.577 1.00 0.00 29 ARG A O 18
ATOM 29687 N N . SER A 1 30 ? 90.514 2.421 17.054 1.00 0.00 30 SER A N 18
ATOM 29688 C CA . SER A 1 30 ? 90.838 3.775 17.588 1.00 0.00 30 SER A CA 18
ATOM 29689 C C . SER A 1 30 ? 89.551 4.590 17.721 1.00 0.00 30 SER A C 18
ATOM 29690 O O . SER A 1 30 ? 89.297 5.212 18.734 1.00 0.00 30 SER A O 18
ATOM 29698 N N . LEU A 1 31 ? 88.731 4.582 16.706 1.00 0.00 31 LEU A N 18
ATOM 29699 C CA . LEU A 1 31 ? 87.453 5.344 16.771 1.00 0.00 31 LEU A CA 18
ATOM 29700 C C . LEU A 1 31 ? 86.438 4.571 17.617 1.00 0.00 31 LEU A C 18
ATOM 29701 O O . LEU A 1 31 ? 85.482 5.123 18.123 1.00 0.00 31 LEU A O 18
ATOM 29717 N N . GLN A 1 32 ? 86.648 3.292 17.774 1.00 0.00 32 GLN A N 18
ATOM 29718 C CA . GLN A 1 32 ? 85.711 2.468 18.583 1.00 0.00 32 GLN A CA 18
ATOM 29719 C C . GLN A 1 32 ? 86.499 1.538 19.510 1.00 0.00 32 GLN A C 18
ATOM 29720 O O . GLN A 1 32 ? 86.868 0.446 19.126 1.00 0.00 32 GLN A O 18
ATOM 29734 N N . PRO A 1 33 ? 86.734 2.009 20.703 1.00 0.00 33 PRO A N 18
ATOM 29735 C CA . PRO A 1 33 ? 87.490 1.213 21.700 1.00 0.00 33 PRO A CA 18
ATOM 29736 C C . PRO A 1 33 ? 86.861 -0.173 21.867 1.00 0.00 33 PRO A C 18
ATOM 29737 O O . PRO A 1 33 ? 87.547 -1.172 21.949 1.00 0.00 33 PRO A O 18
ATOM 29748 N N . ASP A 1 34 ? 85.563 -0.237 21.918 1.00 0.00 34 ASP A N 18
ATOM 29749 C CA . ASP A 1 34 ? 84.884 -1.555 22.079 1.00 0.00 34 ASP A CA 18
ATOM 29750 C C . ASP A 1 34 ? 85.459 -2.572 21.088 1.00 0.00 34 ASP A C 18
ATOM 29751 O O . ASP A 1 34 ? 85.767 -2.236 19.962 1.00 0.00 34 ASP A O 18
ATOM 29760 N N . PRO A 1 35 ? 85.580 -3.788 21.547 1.00 0.00 35 PRO A N 18
ATOM 29761 C CA . PRO A 1 35 ? 86.120 -4.873 20.692 1.00 0.00 35 PRO A CA 18
ATOM 29762 C C . PRO A 1 35 ? 85.181 -5.135 19.512 1.00 0.00 35 PRO A C 18
ATOM 29763 O O . PRO A 1 35 ? 85.611 -5.437 18.417 1.00 0.00 35 PRO A O 18
ATOM 29774 N N . SER A 1 36 ? 83.900 -5.018 19.728 1.00 0.00 36 SER A N 18
ATOM 29775 C CA . SER A 1 36 ? 82.930 -5.257 18.620 1.00 0.00 36 SER A CA 18
ATOM 29776 C C . SER A 1 36 ? 81.746 -4.293 18.742 1.00 0.00 36 SER A C 18
ATOM 29777 O O . SER A 1 36 ? 80.685 -4.653 19.211 1.00 0.00 36 SER A O 18
ATOM 29785 N N . SER A 1 37 ? 81.922 -3.069 18.325 1.00 0.00 37 SER A N 18
ATOM 29786 C CA . SER A 1 37 ? 80.808 -2.082 18.421 1.00 0.00 37 SER A CA 18
ATOM 29787 C C . SER A 1 37 ? 80.561 -1.420 17.063 1.00 0.00 37 SER A C 18
ATOM 29788 O O . SER A 1 37 ? 81.172 -1.766 16.071 1.00 0.00 37 SER A O 18
ATOM 29796 N N . PHE A 1 38 ? 79.669 -0.469 17.013 1.00 0.00 38 PHE A N 18
ATOM 29797 C CA . PHE A 1 38 ? 79.377 0.218 15.722 1.00 0.00 38 PHE A CA 18
ATOM 29798 C C . PHE A 1 38 ? 79.681 1.717 15.839 1.00 0.00 38 PHE A C 18
ATOM 29799 O O . PHE A 1 38 ? 79.578 2.299 16.900 1.00 0.00 38 PHE A O 18
ATOM 29816 N N . ILE A 1 39 ? 80.046 2.343 14.755 1.00 0.00 39 ILE A N 18
ATOM 29817 C CA . ILE A 1 39 ? 80.346 3.805 14.796 1.00 0.00 39 ILE A CA 18
ATOM 29818 C C . ILE A 1 39 ? 79.069 4.599 14.528 1.00 0.00 39 ILE A C 18
ATOM 29819 O O . ILE A 1 39 ? 78.441 4.448 13.501 1.00 0.00 39 ILE A O 18
ATOM 29835 N N . SER A 1 40 ? 78.670 5.434 15.443 1.00 0.00 40 SER A N 18
ATOM 29836 C CA . SER A 1 40 ? 77.422 6.221 15.233 1.00 0.00 40 SER A CA 18
ATOM 29837 C C . SER A 1 40 ? 77.384 6.806 13.818 1.00 0.00 40 SER A C 18
ATOM 29838 O O . SER A 1 40 ? 76.332 7.103 13.289 1.00 0.00 40 SER A O 18
ATOM 29846 N N . GLY A 1 41 ? 78.520 6.974 13.201 1.00 0.00 41 GLY A N 18
ATOM 29847 C CA . GLY A 1 41 ? 78.541 7.541 11.824 1.00 0.00 41 GLY A CA 18
ATOM 29848 C C . GLY A 1 41 ? 79.134 8.948 11.862 1.00 0.00 41 GLY A C 18
ATOM 29849 O O . GLY A 1 41 ? 79.221 9.561 12.907 1.00 0.00 41 GLY A O 18
ATOM 29853 N N . SER A 1 42 ? 79.545 9.456 10.724 1.00 0.00 42 SER A N 18
ATOM 29854 C CA . SER A 1 42 ? 80.146 10.830 10.655 1.00 0.00 42 SER A CA 18
ATOM 29855 C C . SER A 1 42 ? 81.617 10.800 11.093 1.00 0.00 42 SER A C 18
ATOM 29856 O O . SER A 1 42 ? 82.456 11.458 10.510 1.00 0.00 42 SER A O 18
ATOM 29864 N N . VAL A 1 43 ? 81.944 10.043 12.106 1.00 0.00 43 VAL A N 18
ATOM 29865 C CA . VAL A 1 43 ? 83.362 9.981 12.560 1.00 0.00 43 VAL A CA 18
ATOM 29866 C C . VAL A 1 43 ? 84.228 9.329 11.479 1.00 0.00 43 VAL A C 18
ATOM 29867 O O . VAL A 1 43 ? 85.248 9.857 11.085 1.00 0.00 43 VAL A O 18
ATOM 29880 N N . ALA A 1 44 ? 83.825 8.186 10.992 1.00 0.00 44 ALA A N 18
ATOM 29881 C CA . ALA A 1 44 ? 84.620 7.506 9.933 1.00 0.00 44 ALA A CA 18
ATOM 29882 C C . ALA A 1 44 ? 84.183 7.991 8.547 1.00 0.00 44 ALA A C 18
ATOM 29883 O O . ALA A 1 44 ? 84.801 7.687 7.547 1.00 0.00 44 ALA A O 18
ATOM 29890 N N . LYS A 1 45 ? 83.128 8.752 8.471 1.00 0.00 45 LYS A N 18
ATOM 29891 C CA . LYS A 1 45 ? 82.699 9.256 7.139 1.00 0.00 45 LYS A CA 18
ATOM 29892 C C . LYS A 1 45 ? 83.767 10.217 6.622 1.00 0.00 45 LYS A C 18
ATOM 29893 O O . LYS A 1 45 ? 84.185 10.147 5.483 1.00 0.00 45 LYS A O 18
ATOM 29912 N N . ASN A 1 46 ? 84.243 11.089 7.471 1.00 0.00 46 ASN A N 18
ATOM 29913 C CA . ASN A 1 46 ? 85.319 12.027 7.051 1.00 0.00 46 ASN A CA 18
ATOM 29914 C C . ASN A 1 46 ? 86.578 11.209 6.774 1.00 0.00 46 ASN A C 18
ATOM 29915 O O . ASN A 1 46 ? 87.407 11.560 5.959 1.00 0.00 46 ASN A O 18
ATOM 29926 N N . PHE A 1 47 ? 86.701 10.099 7.447 1.00 0.00 47 PHE A N 18
ATOM 29927 C CA . PHE A 1 47 ? 87.872 9.205 7.244 1.00 0.00 47 PHE A CA 18
ATOM 29928 C C . PHE A 1 47 ? 88.010 8.880 5.758 1.00 0.00 47 PHE A C 18
ATOM 29929 O O . PHE A 1 47 ? 89.080 8.934 5.186 1.00 0.00 47 PHE A O 18
ATOM 29946 N N . PHE A 1 48 ? 86.918 8.524 5.142 1.00 0.00 48 PHE A N 18
ATOM 29947 C CA . PHE A 1 48 ? 86.940 8.167 3.697 1.00 0.00 48 PHE A CA 18
ATOM 29948 C C . PHE A 1 48 ? 86.874 9.426 2.826 1.00 0.00 48 PHE A C 18
ATOM 29949 O O . PHE A 1 48 ? 87.071 9.373 1.628 1.00 0.00 48 PHE A O 18
ATOM 29966 N N . THR A 1 49 ? 86.595 10.558 3.414 1.00 0.00 49 THR A N 18
ATOM 29967 C CA . THR A 1 49 ? 86.515 11.813 2.611 1.00 0.00 49 THR A CA 18
ATOM 29968 C C . THR A 1 49 ? 87.672 11.873 1.606 1.00 0.00 49 THR A C 18
ATOM 29969 O O . THR A 1 49 ? 87.533 12.391 0.516 1.00 0.00 49 THR A O 18
ATOM 29980 N N . LYS A 1 50 ? 88.812 11.348 1.966 1.00 0.00 50 LYS A N 18
ATOM 29981 C CA . LYS A 1 50 ? 89.976 11.376 1.032 1.00 0.00 50 LYS A CA 18
ATOM 29982 C C . LYS A 1 50 ? 89.913 10.186 0.072 1.00 0.00 50 LYS A C 18
ATOM 29983 O O . LYS A 1 50 ? 90.284 9.079 0.413 1.00 0.00 50 LYS A O 18
ATOM 30002 N N . SER A 1 51 ? 89.447 10.402 -1.128 1.00 0.00 51 SER A N 18
ATOM 30003 C CA . SER A 1 51 ? 89.362 9.284 -2.110 1.00 0.00 51 SER A CA 18
ATOM 30004 C C . SER A 1 51 ? 88.595 9.735 -3.356 1.00 0.00 51 SER A C 18
ATOM 30005 O O . SER A 1 51 ? 89.034 9.536 -4.472 1.00 0.00 51 SER A O 18
ATOM 30013 N N . LYS A 1 52 ? 87.454 10.340 -3.173 1.00 0.00 52 LYS A N 18
ATOM 30014 C CA . LYS A 1 52 ? 86.660 10.804 -4.347 1.00 0.00 52 LYS A CA 18
ATOM 30015 C C . LYS A 1 52 ? 87.569 11.516 -5.352 1.00 0.00 52 LYS A C 18
ATOM 30016 O O . LYS A 1 52 ? 87.278 11.583 -6.529 1.00 0.00 52 LYS A O 18
ATOM 30035 N N . LEU A 1 53 ? 88.670 12.049 -4.896 1.00 0.00 53 LEU A N 18
ATOM 30036 C CA . LEU A 1 53 ? 89.598 12.757 -5.825 1.00 0.00 53 LEU A CA 18
ATOM 30037 C C . LEU A 1 53 ? 88.878 13.928 -6.501 1.00 0.00 53 LEU A C 18
ATOM 30038 O O . LEU A 1 53 ? 88.223 13.767 -7.511 1.00 0.00 53 LEU A O 18
ATOM 30054 N N . SER A 1 54 ? 88.994 15.106 -5.950 1.00 0.00 54 SER A N 18
ATOM 30055 C CA . SER A 1 54 ? 88.316 16.285 -6.562 1.00 0.00 54 SER A CA 18
ATOM 30056 C C . SER A 1 54 ? 86.825 15.993 -6.760 1.00 0.00 54 SER A C 18
ATOM 30057 O O . SER A 1 54 ? 86.010 16.263 -5.899 1.00 0.00 54 SER A O 18
ATOM 30065 N N . ILE A 1 55 ? 86.464 15.443 -7.886 1.00 0.00 55 ILE A N 18
ATOM 30066 C CA . ILE A 1 55 ? 85.027 15.133 -8.137 1.00 0.00 55 ILE A CA 18
ATOM 30067 C C . ILE A 1 55 ? 84.425 14.407 -6.930 1.00 0.00 55 ILE A C 18
ATOM 30068 O O . ILE A 1 55 ? 84.885 13.347 -6.552 1.00 0.00 55 ILE A O 18
ATOM 30084 N N . PRO A 1 56 ? 83.414 15.005 -6.360 1.00 0.00 56 PRO A N 18
ATOM 30085 C CA . PRO A 1 56 ? 82.744 14.406 -5.179 1.00 0.00 56 PRO A CA 18
ATOM 30086 C C . PRO A 1 56 ? 82.039 13.105 -5.570 1.00 0.00 56 PRO A C 18
ATOM 30087 O O . PRO A 1 56 ? 81.105 13.104 -6.347 1.00 0.00 56 PRO A O 18
ATOM 30098 N N . GLU A 1 57 ? 82.478 11.998 -5.036 1.00 0.00 57 GLU A N 18
ATOM 30099 C CA . GLU A 1 57 ? 81.832 10.698 -5.376 1.00 0.00 57 GLU A CA 18
ATOM 30100 C C . GLU A 1 57 ? 82.054 9.687 -4.247 1.00 0.00 57 GLU A C 18
ATOM 30101 O O . GLU A 1 57 ? 82.157 8.499 -4.478 1.00 0.00 57 GLU A O 18
ATOM 30113 N N . LEU A 1 58 ? 82.126 10.148 -3.028 1.00 0.00 58 LEU A N 18
ATOM 30114 C CA . LEU A 1 58 ? 82.339 9.210 -1.889 1.00 0.00 58 LEU A CA 18
ATOM 30115 C C . LEU A 1 58 ? 80.992 8.769 -1.311 1.00 0.00 58 LEU A C 18
ATOM 30116 O O . LEU A 1 58 ? 80.928 8.116 -0.288 1.00 0.00 58 LEU A O 18
ATOM 30132 N N . SER A 1 59 ? 79.916 9.121 -1.959 1.00 0.00 59 SER A N 18
ATOM 30133 C CA . SER A 1 59 ? 78.573 8.721 -1.449 1.00 0.00 59 SER A CA 18
ATOM 30134 C C . SER A 1 59 ? 78.361 7.218 -1.643 1.00 0.00 59 SER A C 18
ATOM 30135 O O . SER A 1 59 ? 77.632 6.586 -0.905 1.00 0.00 59 SER A O 18
ATOM 30143 N N . TYR A 1 60 ? 78.993 6.636 -2.628 1.00 0.00 60 TYR A N 18
ATOM 30144 C CA . TYR A 1 60 ? 78.821 5.172 -2.853 1.00 0.00 60 TYR A CA 18
ATOM 30145 C C . TYR A 1 60 ? 79.702 4.388 -1.877 1.00 0.00 60 TYR A C 18
ATOM 30146 O O . TYR A 1 60 ? 79.394 3.273 -1.505 1.00 0.00 60 TYR A O 18
ATOM 30164 N N . ILE A 1 61 ? 80.787 4.970 -1.445 1.00 0.00 61 ILE A N 18
ATOM 30165 C CA . ILE A 1 61 ? 81.674 4.265 -0.476 1.00 0.00 61 ILE A CA 18
ATOM 30166 C C . ILE A 1 61 ? 80.957 4.135 0.867 1.00 0.00 61 ILE A C 18
ATOM 30167 O O . ILE A 1 61 ? 81.008 3.112 1.521 1.00 0.00 61 ILE A O 18
ATOM 30183 N N . TRP A 1 62 ? 80.280 5.173 1.275 1.00 0.00 62 TRP A N 18
ATOM 30184 C CA . TRP A 1 62 ? 79.546 5.132 2.569 1.00 0.00 62 TRP A CA 18
ATOM 30185 C C . TRP A 1 62 ? 78.240 4.352 2.398 1.00 0.00 62 TRP A C 18
ATOM 30186 O O . TRP A 1 62 ? 77.858 3.568 3.244 1.00 0.00 62 TRP A O 18
ATOM 30207 N N . GLU A 1 63 ? 77.560 4.551 1.304 1.00 0.00 63 GLU A N 18
ATOM 30208 C CA . GLU A 1 63 ? 76.289 3.809 1.076 1.00 0.00 63 GLU A CA 18
ATOM 30209 C C . GLU A 1 63 ? 76.552 2.306 1.175 1.00 0.00 63 GLU A C 18
ATOM 30210 O O . GLU A 1 63 ? 75.668 1.526 1.467 1.00 0.00 63 GLU A O 18
ATOM 30222 N N . LEU A 1 64 ? 77.771 1.900 0.941 1.00 0.00 64 LEU A N 18
ATOM 30223 C CA . LEU A 1 64 ? 78.109 0.451 1.028 1.00 0.00 64 LEU A CA 18
ATOM 30224 C C . LEU A 1 64 ? 78.540 0.105 2.455 1.00 0.00 64 LEU A C 18
ATOM 30225 O O . LEU A 1 64 ? 78.364 -1.006 2.914 1.00 0.00 64 LEU A O 18
ATOM 30241 N N . SER A 1 65 ? 79.103 1.049 3.162 1.00 0.00 65 SER A N 18
ATOM 30242 C CA . SER A 1 65 ? 79.540 0.770 4.559 1.00 0.00 65 SER A CA 18
ATOM 30243 C C . SER A 1 65 ? 78.318 0.602 5.465 1.00 0.00 65 SER A C 18
ATOM 30244 O O . SER A 1 65 ? 78.363 -0.089 6.463 1.00 0.00 65 SER A O 18
ATOM 30252 N N . ASP A 1 66 ? 77.227 1.230 5.123 1.00 0.00 66 ASP A N 18
ATOM 30253 C CA . ASP A 1 66 ? 75.999 1.107 5.959 1.00 0.00 66 ASP A CA 18
ATOM 30254 C C . ASP A 1 66 ? 75.068 0.044 5.375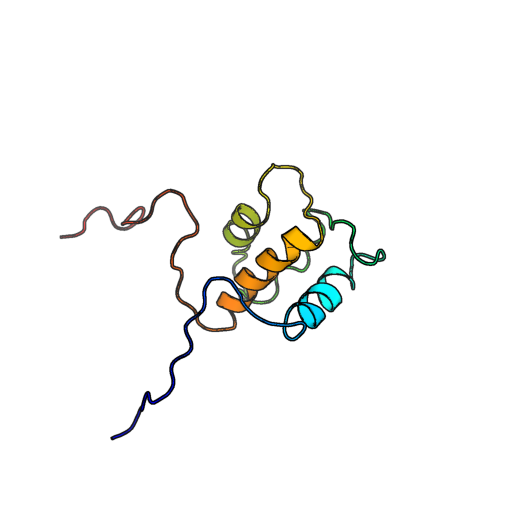 1.00 0.00 66 ASP A C 18
ATOM 30255 O O . ASP A 1 66 ? 75.280 -0.447 4.285 1.00 0.00 66 ASP A O 18
ATOM 30264 N N . ALA A 1 67 ? 74.038 -0.318 6.090 1.00 0.00 67 ALA A N 18
ATOM 30265 C CA . ALA A 1 67 ? 73.104 -1.350 5.568 1.00 0.00 67 ALA A CA 18
ATOM 30266 C C . ALA A 1 67 ? 71.665 -1.042 5.995 1.00 0.00 67 ALA A C 18
ATOM 30267 O O . ALA A 1 67 ? 70.819 -1.913 6.027 1.00 0.00 67 ALA A O 18
ATOM 30274 N N . ASP A 1 68 ? 71.379 0.189 6.321 1.00 0.00 68 ASP A N 18
ATOM 30275 C CA . ASP A 1 68 ? 69.994 0.549 6.741 1.00 0.00 68 ASP A CA 18
ATOM 30276 C C . ASP A 1 68 ? 69.918 2.056 6.952 1.00 0.00 68 ASP A C 18
ATOM 30277 O O . ASP A 1 68 ? 69.134 2.551 7.738 1.00 0.00 68 ASP A O 18
ATOM 30286 N N . CYS A 1 69 ? 70.747 2.779 6.252 1.00 0.00 69 CYS A N 18
ATOM 30287 C CA . CYS A 1 69 ? 70.776 4.253 6.385 1.00 0.00 69 CYS A CA 18
ATOM 30288 C C . CYS A 1 69 ? 70.544 4.663 7.838 1.00 0.00 69 CYS A C 18
ATOM 30289 O O . CYS A 1 69 ? 69.978 5.699 8.124 1.00 0.00 69 CYS A O 18
ATOM 30297 N N . ASP A 1 70 ? 70.983 3.852 8.758 1.00 0.00 70 ASP A N 18
ATOM 30298 C CA . ASP A 1 70 ? 70.795 4.183 10.199 1.00 0.00 70 ASP A CA 18
ATOM 30299 C C . ASP A 1 70 ? 71.813 5.239 10.632 1.00 0.00 70 ASP A C 18
ATOM 30300 O O . ASP A 1 70 ? 71.724 5.799 11.707 1.00 0.00 70 ASP A O 18
ATOM 30309 N N . GLY A 1 71 ? 72.783 5.513 9.803 1.00 0.00 71 GLY A N 18
ATOM 30310 C CA . GLY A 1 71 ? 73.807 6.531 10.166 1.00 0.00 71 GLY A CA 18
ATOM 30311 C C . GLY A 1 71 ? 74.996 5.842 10.837 1.00 0.00 71 GLY A C 18
ATOM 30312 O O . GLY A 1 71 ? 76.130 6.242 10.670 1.00 0.00 71 GLY A O 18
ATOM 30316 N N . ALA A 1 72 ? 74.747 4.808 11.592 1.00 0.00 72 ALA A N 18
ATOM 30317 C CA . ALA A 1 72 ? 75.860 4.095 12.270 1.00 0.00 72 ALA A CA 18
ATOM 30318 C C . ALA A 1 72 ? 76.245 2.844 11.479 1.00 0.00 72 ALA A C 18
ATOM 30319 O O . ALA A 1 72 ? 75.483 2.347 10.672 1.00 0.00 72 ALA A O 18
ATOM 30326 N N . LEU A 1 73 ? 77.422 2.335 11.702 1.00 0.00 73 LEU A N 18
ATOM 30327 C CA . LEU A 1 73 ? 77.867 1.119 10.961 1.00 0.00 73 LEU A CA 18
ATOM 30328 C C . LEU A 1 73 ? 78.606 0.165 11.902 1.00 0.00 73 LEU A C 18
ATOM 30329 O O . LEU A 1 73 ? 79.655 0.481 12.425 1.00 0.00 73 LEU A O 18
ATOM 30345 N N . THR A 1 74 ? 78.068 -1.001 12.119 1.00 0.00 74 THR A N 18
ATOM 30346 C CA . THR A 1 74 ? 78.740 -1.977 13.026 1.00 0.00 74 THR A CA 18
ATOM 30347 C C . THR A 1 74 ? 80.218 -2.112 12.656 1.00 0.00 74 THR A C 18
ATOM 30348 O O . THR A 1 74 ? 80.641 -1.697 11.596 1.00 0.00 74 THR A O 18
ATOM 30359 N N . LEU A 1 75 ? 81.010 -2.693 13.514 1.00 0.00 75 LEU A N 18
ATOM 30360 C CA . LEU A 1 75 ? 82.455 -2.854 13.189 1.00 0.00 75 LEU A CA 18
ATOM 30361 C C . LEU A 1 75 ? 82.606 -3.664 11.892 1.00 0.00 75 LEU A C 18
ATOM 30362 O O . LEU A 1 75 ? 83.399 -3.315 11.041 1.00 0.00 75 LEU A O 18
ATOM 30378 N N . PRO A 1 76 ? 81.830 -4.714 11.775 1.00 0.00 76 PRO A N 18
ATOM 30379 C CA . PRO A 1 76 ? 81.886 -5.556 10.555 1.00 0.00 76 PRO A CA 18
ATOM 30380 C C . PRO A 1 76 ? 81.622 -4.695 9.316 1.00 0.00 76 PRO A C 18
ATOM 30381 O O . PRO A 1 76 ? 82.071 -5.001 8.229 1.00 0.00 76 PRO A O 18
ATOM 30392 N N . GLU A 1 77 ? 80.897 -3.617 9.471 1.00 0.00 77 GLU A N 18
ATOM 30393 C CA . GLU A 1 77 ? 80.610 -2.742 8.298 1.00 0.00 77 GLU A CA 18
ATOM 30394 C C . GLU A 1 77 ? 81.864 -1.949 7.918 1.00 0.00 77 GLU A C 18
ATOM 30395 O O . GLU A 1 77 ? 82.157 -1.753 6.755 1.00 0.00 77 GLU A O 18
ATOM 30407 N N . PHE A 1 78 ? 82.608 -1.500 8.891 1.00 0.00 78 PHE A N 18
ATOM 30408 C CA . PHE A 1 78 ? 83.847 -0.726 8.588 1.00 0.00 78 PHE A CA 18
ATOM 30409 C C . PHE A 1 78 ? 84.926 -1.664 8.036 1.00 0.00 78 PHE A C 18
ATOM 30410 O O . PHE A 1 78 ? 85.814 -1.250 7.319 1.00 0.00 78 PHE A O 18
ATOM 30427 N N . CYS A 1 79 ? 84.855 -2.923 8.371 1.00 0.00 79 CYS A N 18
ATOM 30428 C CA . CYS A 1 79 ? 85.877 -3.889 7.873 1.00 0.00 79 CYS A CA 18
ATOM 30429 C C . CYS A 1 79 ? 85.955 -3.844 6.344 1.00 0.00 79 CYS A C 18
ATOM 30430 O O . CYS A 1 79 ? 86.962 -4.179 5.754 1.00 0.00 79 CYS A O 18
ATOM 30438 N N . ALA A 1 80 ? 84.898 -3.435 5.696 1.00 0.00 80 ALA A N 18
ATOM 30439 C CA . ALA A 1 80 ? 84.917 -3.375 4.207 1.00 0.00 80 ALA A CA 18
ATOM 30440 C C . ALA A 1 80 ? 85.103 -1.931 3.732 1.00 0.00 80 ALA A C 18
ATOM 30441 O O . ALA A 1 80 ? 85.694 -1.676 2.701 1.00 0.00 80 ALA A O 18
ATOM 30448 N N . ALA A 1 81 ? 84.600 -0.987 4.474 1.00 0.00 81 ALA A N 18
ATOM 30449 C CA . ALA A 1 81 ? 84.743 0.440 4.063 1.00 0.00 81 ALA A CA 18
ATOM 30450 C C . ALA A 1 81 ? 86.221 0.829 3.970 1.00 0.00 81 ALA A C 18
ATOM 30451 O O . ALA A 1 81 ? 86.606 1.642 3.153 1.00 0.00 81 ALA A O 18
ATOM 30458 N N . PHE A 1 82 ? 87.053 0.266 4.803 1.00 0.00 82 PHE A N 18
ATOM 30459 C CA . PHE A 1 82 ? 88.500 0.622 4.757 1.00 0.00 82 PHE A CA 18
ATOM 30460 C C . PHE A 1 82 ? 89.129 0.168 3.437 1.00 0.00 82 PHE A C 18
ATOM 30461 O O . PHE A 1 82 ? 89.523 0.977 2.621 1.00 0.00 82 PHE A O 18
ATOM 30478 N N . HIS A 1 83 ? 89.237 -1.114 3.218 1.00 0.00 83 HIS A N 18
ATOM 30479 C CA . HIS A 1 83 ? 89.853 -1.595 1.948 1.00 0.00 83 HIS A CA 18
ATOM 30480 C C . HIS A 1 83 ? 89.295 -0.805 0.762 1.00 0.00 83 HIS A C 18
ATOM 30481 O O . HIS A 1 83 ? 89.932 -0.676 -0.265 1.00 0.00 83 HIS A O 18
ATOM 30495 N N . LEU A 1 84 ? 88.112 -0.272 0.897 1.00 0.00 84 LEU A N 18
ATOM 30496 C CA . LEU A 1 84 ? 87.518 0.513 -0.223 1.00 0.00 84 LEU A CA 18
ATOM 30497 C C . LEU A 1 84 ? 88.357 1.767 -0.485 1.00 0.00 84 LEU A C 18
ATOM 30498 O O . LEU A 1 84 ? 88.732 2.052 -1.606 1.00 0.00 84 LEU A O 18
ATOM 30514 N N . ILE A 1 85 ? 88.656 2.516 0.540 1.00 0.00 85 ILE A N 18
ATOM 30515 C CA . ILE A 1 85 ? 89.473 3.752 0.352 1.00 0.00 85 ILE A CA 18
ATOM 30516 C C . ILE A 1 85 ? 90.788 3.416 -0.357 1.00 0.00 85 ILE A C 18
ATOM 30517 O O . ILE A 1 85 ? 91.100 3.956 -1.400 1.00 0.00 85 ILE A O 18
ATOM 30533 N N . VAL A 1 86 ? 91.564 2.527 0.203 1.00 0.00 86 VAL A N 18
ATOM 30534 C CA . VAL A 1 86 ? 92.861 2.158 -0.436 1.00 0.00 86 VAL A CA 18
ATOM 30535 C C . VAL A 1 86 ? 92.627 1.637 -1.858 1.00 0.00 86 VAL A C 18
ATOM 30536 O O . VAL A 1 86 ? 93.452 1.803 -2.734 1.00 0.00 86 VAL A O 18
ATOM 30549 N N . ALA A 1 87 ? 91.511 1.005 -2.094 1.00 0.00 87 ALA A N 18
ATOM 30550 C CA . ALA A 1 87 ? 91.229 0.472 -3.458 1.00 0.00 87 ALA A CA 18
ATOM 30551 C C . ALA A 1 87 ? 91.278 1.602 -4.490 1.00 0.00 87 ALA A C 18
ATOM 30552 O O . ALA A 1 87 ? 92.030 1.554 -5.444 1.00 0.00 87 ALA A O 18
ATOM 30559 N N . ARG A 1 88 ? 90.480 2.620 -4.309 1.00 0.00 88 ARG A N 18
ATOM 30560 C CA . ARG A 1 88 ? 90.481 3.750 -5.281 1.00 0.00 88 ARG A CA 18
ATOM 30561 C C . ARG A 1 88 ? 91.807 4.511 -5.210 1.00 0.00 88 ARG A C 18
ATOM 30562 O O . ARG A 1 88 ? 92.256 5.088 -6.181 1.00 0.00 88 ARG A O 18
ATOM 30583 N N . LYS A 1 89 ? 92.436 4.518 -4.068 1.00 0.00 89 LYS A N 18
ATOM 30584 C CA . LYS A 1 89 ? 93.732 5.243 -3.932 1.00 0.00 89 LYS A CA 18
ATOM 30585 C C . LYS A 1 89 ? 94.704 4.809 -5.033 1.00 0.00 89 LYS A C 18
ATOM 30586 O O . LYS A 1 89 ? 95.107 5.598 -5.865 1.00 0.00 89 LYS A O 18
ATOM 30605 N N . ASN A 1 90 ? 95.087 3.561 -5.043 1.00 0.00 90 ASN A N 18
ATOM 30606 C CA . ASN A 1 90 ? 96.035 3.080 -6.087 1.00 0.00 90 ASN A CA 18
ATOM 30607 C C . ASN A 1 90 ? 95.269 2.620 -7.332 1.00 0.00 90 ASN A C 18
ATOM 30608 O O . ASN A 1 90 ? 95.790 1.902 -8.163 1.00 0.00 90 ASN A O 18
ATOM 30619 N N . GLY A 1 91 ? 94.039 3.031 -7.468 1.00 0.00 91 GLY A N 18
ATOM 30620 C CA . GLY A 1 91 ? 93.244 2.621 -8.661 1.00 0.00 91 GLY A CA 18
ATOM 30621 C C . GLY A 1 91 ? 93.179 1.095 -8.742 1.00 0.00 91 GLY A C 18
ATOM 30622 O O . GLY A 1 91 ? 92.890 0.532 -9.779 1.00 0.00 91 GLY A O 18
ATOM 30626 N N . TYR A 1 92 ? 93.444 0.419 -7.658 1.00 0.00 92 TYR A N 18
ATOM 30627 C CA . TYR A 1 92 ? 93.395 -1.072 -7.682 1.00 0.00 92 TYR A CA 18
ATOM 30628 C C . TYR A 1 92 ? 92.152 -1.546 -8.442 1.00 0.00 92 TYR A C 18
ATOM 30629 O O . TYR A 1 92 ? 91.060 -1.073 -8.200 1.00 0.00 92 TYR A O 18
ATOM 30647 N N . PRO A 1 93 ? 92.363 -2.470 -9.342 1.00 0.00 93 PRO A N 18
ATOM 30648 C CA . PRO A 1 93 ? 91.244 -3.016 -10.149 1.00 0.00 93 PRO A CA 18
ATOM 30649 C C . PRO A 1 93 ? 90.212 -3.689 -9.239 1.00 0.00 93 PRO A C 18
ATOM 30650 O O . PRO A 1 93 ? 90.536 -4.559 -8.454 1.00 0.00 93 PRO A O 18
ATOM 30661 N N . LEU A 1 94 ? 88.973 -3.290 -9.336 1.00 0.00 94 LEU A N 18
ATOM 30662 C CA . LEU A 1 94 ? 87.923 -3.906 -8.473 1.00 0.00 94 LEU A CA 18
ATOM 30663 C C . LEU A 1 94 ? 86.863 -4.596 -9.336 1.00 0.00 94 LEU A C 18
ATOM 30664 O O . LEU A 1 94 ? 85.945 -3.964 -9.819 1.00 0.00 94 LEU A O 18
ATOM 30680 N N . PRO A 1 95 ? 87.028 -5.881 -9.497 1.00 0.00 95 PRO A N 18
ATOM 30681 C CA . PRO A 1 95 ? 86.073 -6.674 -10.309 1.00 0.00 95 PRO A CA 18
ATOM 30682 C C . PRO A 1 95 ? 84.684 -6.652 -9.666 1.00 0.00 95 PRO A C 18
ATOM 30683 O O . PRO A 1 95 ? 83.677 -6.790 -10.333 1.00 0.00 95 PRO A O 18
ATOM 30694 N N . GLU A 1 96 ? 84.621 -6.476 -8.374 1.00 0.00 96 GLU A N 18
ATOM 30695 C CA . GLU A 1 96 ? 83.297 -6.443 -7.689 1.00 0.00 96 GLU A CA 18
ATOM 30696 C C . GLU A 1 96 ? 82.940 -5.004 -7.302 1.00 0.00 96 GLU A C 18
ATOM 30697 O O . GLU A 1 96 ? 83.658 -4.073 -7.605 1.00 0.00 96 GLU A O 18
ATOM 30709 N N . GLY A 1 97 ? 81.833 -4.818 -6.636 1.00 0.00 97 GLY A N 18
ATOM 30710 C CA . GLY A 1 97 ? 81.431 -3.441 -6.230 1.00 0.00 97 GLY A CA 18
ATOM 30711 C C . GLY A 1 97 ? 80.601 -2.801 -7.344 1.00 0.00 97 GLY A C 18
ATOM 30712 O O . GLY A 1 97 ? 79.544 -3.286 -7.700 1.00 0.00 97 GLY A O 18
ATOM 30716 N N . LEU A 1 98 ? 81.067 -1.715 -7.895 1.00 0.00 98 LEU A N 18
ATOM 30717 C CA . LEU A 1 98 ? 80.302 -1.043 -8.984 1.00 0.00 98 LEU A CA 18
ATOM 30718 C C . LEU A 1 98 ? 79.834 -2.073 -10.016 1.00 0.00 98 LEU A C 18
ATOM 30719 O O . LEU A 1 98 ? 80.617 -2.869 -10.497 1.00 0.00 98 LEU A O 18
ATOM 30735 N N . PRO A 1 99 ? 78.565 -2.023 -10.324 1.00 0.00 99 PRO A N 18
ATOM 30736 C CA . PRO A 1 99 ? 77.985 -2.965 -11.312 1.00 0.00 99 PRO A CA 18
ATOM 30737 C C . PRO A 1 99 ? 78.732 -2.873 -12.648 1.00 0.00 99 PRO A C 18
ATOM 30738 O O . PRO A 1 99 ? 79.095 -3.879 -13.222 1.00 0.00 99 PRO A O 18
ATOM 30749 N N . PRO A 1 100 ? 78.933 -1.663 -13.104 1.00 0.00 100 PRO A N 18
ATOM 30750 C CA . PRO A 1 100 ? 79.639 -1.448 -14.387 1.00 0.00 100 PRO A CA 18
ATOM 30751 C C . PRO A 1 100 ? 81.147 -1.635 -14.205 1.00 0.00 100 PRO A C 18
ATOM 30752 O O . PRO A 1 100 ? 81.890 -0.683 -14.074 1.00 0.00 100 PRO A O 18
ATOM 30763 N N . THR A 1 101 ? 81.606 -2.858 -14.196 1.00 0.00 101 THR A N 18
ATOM 30764 C CA . THR A 1 101 ? 83.067 -3.106 -14.020 1.00 0.00 101 THR A CA 18
ATOM 30765 C C . THR A 1 101 ? 83.765 -3.129 -15.383 1.00 0.00 101 THR A C 18
ATOM 30766 O O . THR A 1 101 ? 84.886 -3.580 -15.509 1.00 0.00 101 THR A O 18
ATOM 30777 N N . LEU A 1 102 ? 83.112 -2.644 -16.403 1.00 0.00 102 LEU A N 18
ATOM 30778 C CA . LEU A 1 102 ? 83.740 -2.638 -17.757 1.00 0.00 102 LEU A CA 18
ATOM 30779 C C . LEU A 1 102 ? 83.746 -1.219 -18.332 1.00 0.00 102 LEU A C 18
ATOM 30780 O O . LEU A 1 102 ? 84.766 -0.716 -18.761 1.00 0.00 102 LEU A O 18
ATOM 30796 N N . GLN A 1 103 ? 82.615 -0.569 -18.344 1.00 0.00 103 GLN A N 18
ATOM 30797 C CA . GLN A 1 103 ? 82.557 0.817 -18.891 1.00 0.00 103 GLN A CA 18
ATOM 30798 C C . GLN A 1 103 ? 82.958 0.819 -20.371 1.00 0.00 103 GLN A C 18
ATOM 30799 O O . GLN A 1 103 ? 84.051 0.418 -20.717 1.00 0.00 103 GLN A O 18
ATOM 30813 N N . PRO A 1 104 ? 82.052 1.271 -21.198 1.00 0.00 104 PRO A N 18
ATOM 30814 C CA . PRO A 1 104 ? 82.313 1.324 -22.657 1.00 0.00 104 PRO A CA 18
ATOM 30815 C C . PRO A 1 104 ? 83.383 2.373 -22.974 1.00 0.00 104 PRO A C 18
ATOM 30816 O O . PRO A 1 104 ? 83.079 3.492 -23.338 1.00 0.00 104 PRO A O 18
ATOM 30827 N N . GLU A 1 105 ? 84.632 2.021 -22.843 1.00 0.00 105 GLU A N 18
ATOM 30828 C CA . GLU A 1 105 ? 85.717 2.996 -23.140 1.00 0.00 105 GLU A CA 18
ATOM 30829 C C . GLU A 1 105 ? 86.780 2.347 -24.033 1.00 0.00 105 GLU A C 18
ATOM 30830 O O . GLU A 1 105 ? 87.962 2.578 -23.870 1.00 0.00 105 GLU A O 18
ATOM 30842 N N . PHE A 1 106 ? 86.362 1.541 -24.974 1.00 0.00 106 PHE A N 18
ATOM 30843 C CA . PHE A 1 106 ? 87.335 0.867 -25.888 1.00 0.00 106 PHE A CA 18
ATOM 30844 C C . PHE A 1 106 ? 88.602 0.465 -25.129 1.00 0.00 106 PHE A C 18
ATOM 30845 O O . PHE A 1 106 ? 89.695 0.495 -25.660 1.00 0.00 106 PHE A O 18
ATOM 30862 N N . ILE A 1 107 ? 88.463 0.083 -23.889 1.00 0.00 107 ILE A N 18
ATOM 30863 C CA . ILE A 1 107 ? 89.657 -0.324 -23.094 1.00 0.00 107 ILE A CA 18
ATOM 30864 C C . ILE A 1 107 ? 90.487 -1.351 -23.870 1.00 0.00 107 ILE A C 18
ATOM 30865 O O . ILE A 1 107 ? 91.666 -1.166 -24.098 1.00 0.00 107 ILE A O 18
ATOM 30881 N N . VAL A 1 108 ? 89.881 -2.433 -24.278 1.00 0.00 108 VAL A N 18
ATOM 30882 C CA . VAL A 1 108 ? 90.634 -3.468 -25.039 1.00 0.00 108 VAL A CA 18
ATOM 30883 C C . VAL A 1 108 ? 89.971 -3.714 -26.397 1.00 0.00 108 VAL A C 18
ATOM 30884 O O . VAL A 1 108 ? 88.826 -4.114 -26.476 1.00 0.00 108 VAL A O 18
ATOM 30897 N N . THR A 1 109 ? 90.681 -3.479 -27.466 1.00 0.00 109 THR A N 18
ATOM 30898 C CA . THR A 1 109 ? 90.089 -3.700 -28.816 1.00 0.00 109 THR A CA 18
ATOM 30899 C C . THR A 1 109 ? 90.396 -5.120 -29.303 1.00 0.00 109 THR A C 18
ATOM 30900 O O . THR A 1 109 ? 89.720 -5.651 -30.160 1.00 0.00 109 THR A O 18
ATOM 30911 N N . ASP A 1 110 ? 91.409 -5.736 -28.759 1.00 0.00 110 ASP A N 18
ATOM 30912 C CA . ASP A 1 110 ? 91.758 -7.120 -29.191 1.00 0.00 110 ASP A CA 18
ATOM 30913 C C . ASP A 1 110 ? 91.613 -8.093 -28.017 1.00 0.00 110 ASP A C 18
ATOM 30914 O O . ASP A 1 110 ? 92.286 -9.110 -28.030 1.00 0.00 110 ASP A O 18
#

Nearest PDB structures (foldseek):
  1iq3-assembly1_A  TM=7.180E-01  e=7.177E-16  Homo sapiens
  2kgr-assembly1_A  TM=7.686E-01  e=2.082E-03  Homo sapiens
  2jxc-assembly1_A  TM=6.935E-01  e=1.596E-03  Homo sapiens
  4cid-assembly1_A-2  TM=7.093E-01  e=4.323E-03  Mus musculus
  3aaj-assembly1_B  TM=6.069E-01  e=3.544E+00  Homo sapiens

Sequence (110 aa):
GSLQDNSSYPDEPWRITEEQREYYVNQFRSLQPDPSSFISGSVAKNFFTKSKLSIPELSYIWELSDADCDGALTLPEFCAAFHLIVARKNGYPLPEGLPPTLQPEFIVTDGSLQDNSSYPDEPWRITEEQREYYVNQFRSLQPDPSSFISGSVAKNFFTKSKLSIPELSYIWELSDADCDGALTLPEFCAAFHLIVARKNGYPLPEGLPPTLQPEFIVTDGSLQDNSSYPDEPWRITEEQREYYVNQFRSLQPDPSSFISGSVAKNFFTKSKLSIPELSYIWELSDADCDGALTLPEFCAAFHLIVARKNGYPLPEGLPPTLQPEFIVTDGSLQDNSSYPDEPWRITEEQREYYVNQFRSLQPDPSSFISGSVAKNFFTKSKLSIPELSYIWELSDADCDGALTLPEFCAAFHLIVARKNGYPLPEGLPPTLQPEFIVTDGSLQDNSSYPDEPWRITEEQREYYVNQFRSLQPDPSSFISGSVAKNFFTKSKLSIPELSYIWELSDADCDGALTLPEFCAAFHLIVARKNGYPLPEGLPPTLQPEFIVTDGSLQDNSSYPDEPWRITEEQREYYVNQFRSLQPDPSSFISGSVAKNFFTKSKLSIPELSYIWELSDADCDGALTLPEFCAAFHLIVARKNGYPLPEGLPPTLQPEFIVTDGSLQDNSSYPDEPWRITEEQREYYVNQFRSLQPDPSSFISGSVAKNFFTKSKLSIPELSYIWELSDADCDGALTLPEFCAAFHLIVARKNGYPLPEGLPPTLQPEFIVTDGSLQDNSSYPDEPWRITEEQREYYVNQFRSLQPDPSSFISGSVAKNFFTKSKLSIPELSYIWELSDADCDGALTLPEFCAAFHLIVARKNGYPLPEGLPPTLQPEFIVTDGSLQDNSSYPDEPWRITEEQREYYVNQFRSLQPDPSSFISGSVAKNFFTKSKLSIPELSYIWELSDADCDGALTLPEFCAAFHLIVARKNGYPLPEGLPPTLQPEFIVTDGSLQDNSSYPDEPWRITEEQREYYVNQFRSLQPDPSSFISGSVAKNFFTKSKLSIPELSYIWELSDADCDGALTLPEFCAAFHLIVARKNGYPLPEGLPPTLQPEFIVTDGSLQDNSSYPDEPWRITEEQREYYVNQFRSLQPDPSSFISGSVAKNFFTKSKLSIPELSYIWELSDADCDGALTLPEFCAAFHLIVARKNGYPLPEGLPPTLQPEFIVTDGSLQDNSSYPDEPWRITEEQREYYVNQFRSLQPDPSSFISGSVAKNFFTKSKLSIPELSYIWELSDADCDGALTLPEFCAAFHLIVARKNGYPLPEGLPPTLQPEFIVTDGSLQDNSSYPDEPWRITEEQREYYVNQFRSLQPDPSSFISGSVAKNFFTKSKLSIPELSYIWELSDADCDGALTLPEFCAAFHLIVARKNGYPLPEGLPPTLQPEFIVTDGSLQDNSSYPDEPWRITEEQREYYVNQFRSLQPDPSSFISGSVAKNFFTKSKLSIPELSYIWELSDADCDGALTLPEFCAAFHLIVARKNGYPLPEGLPPTLQPEFIVTDGSLQDNSSYPDEPWRITEEQREYYVNQFRSLQPDPSSFISGSVAKNFFTKSKLSIPELSYIWELSDADCDGALTLPEFCAAFHLIVARKNGYPLPEGLPPTLQPEFIVTDGSLQDNSSYPDEPWRITEEQREYYVNQFRSLQPDPSSFISGSVAKNFFTKSKLSIPELSYIWELSDADCDGALTLPEFCAAFHLIVARKNGYPLPEGLPPTLQPEFIVTDGSLQDNSSYPDEPWRITEEQREYYVNQFRSLQPDPSSFISGSVAKNFFTKSKLSIPELSYIWELSDADCDGALTLPEFCAAFHLIVARKNGYPLPEGLPPTLQPEFIVTDGSLQDNSSYPDEPWRITEEQREYYVNQFRSLQPDPSSFISGSVAKNFFTKSKLSIPELSYIWELSDADCDGALTLPEFCAAFHLIVARKNGYPLPEGLPPTLQPEFIVTD

InterPro domains:
  IPR000261 EH domain [PF12763] (74-135)
  IPR000261 EH domain [PF12763] (279-361)
  IPR000261 EH domain [PS50031] (34-135)
  IPR000261 EH domain [PS50031] (282-367)
  IPR000261 EH domain [SM00027] (275-370)
  IPR000261 EH domain [cd00052] (286-352)
  IPR002048 EF-hand domain [PS50222] (315-350)
  IPR011992 EF-hand domain pair [SSF47473] (29-123)
  IPR011992 EF-hand domain pair [SSF47473] (268-368)
  IPR018247 EF-Hand 1, calcium-binding site [PS00018] (328-340)